Protein AF-0000000080309913 (afdb_homodimer)

Solvent-accessible surface area (backbone atoms only — not comparable to full-atom values): 83695 Å² total; per-residue (Å²): 121,60,28,61,38,34,40,29,49,32,29,49,33,72,54,80,77,63,45,38,78,70,39,72,41,68,57,69,32,76,90,28,59,93,35,61,18,59,67,54,40,43,32,65,39,14,60,48,38,27,55,52,17,50,36,60,45,99,83,67,27,32,67,44,71,40,46,46,54,36,69,24,21,33,31,56,30,49,53,38,50,55,47,29,52,72,78,36,43,69,56,41,49,46,54,47,48,16,25,54,50,17,15,71,75,45,82,65,28,43,18,60,31,23,25,38,37,54,35,38,45,42,61,77,44,55,71,67,56,39,43,33,31,45,47,34,11,46,51,52,39,27,69,69,69,72,46,80,50,49,31,40,44,42,35,62,34,29,34,23,70,68,48,54,47,48,39,39,73,72,59,28,46,32,37,58,38,45,29,67,34,33,38,31,35,28,49,65,93,53,88,60,72,44,80,19,60,82,44,57,53,77,35,39,48,49,22,34,30,80,43,95,88,72,50,58,33,34,39,34,29,32,36,58,69,64,28,49,31,56,74,69,63,62,35,40,80,39,18,66,60,39,38,49,56,54,55,62,75,60,78,76,50,60,61,68,36,34,44,32,34,63,39,61,31,45,46,31,13,57,76,29,81,57,13,24,29,16,49,42,41,15,52,53,54,41,64,68,35,88,75,40,41,76,42,27,70,57,42,47,43,72,78,50,62,56,62,31,33,40,43,68,40,63,48,23,32,70,81,31,99,71,22,58,32,53,67,49,31,61,73,74,82,64,78,59,78,64,88,84,58,59,51,66,31,34,32,31,44,42,50,24,51,51,51,48,45,56,53,48,50,53,51,43,63,60,66,34,55,81,48,30,67,44,58,67,62,40,56,44,51,39,50,59,38,74,79,34,69,46,71,66,44,49,52,54,48,43,69,73,30,34,28,91,40,98,87,59,67,76,51,73,68,51,47,25,52,48,34,41,49,51,48,26,51,51,23,52,53,45,38,46,29,47,60,40,44,55,55,64,40,60,80,36,74,50,22,45,48,22,50,37,21,41,48,51,22,38,52,42,45,29,75,73,74,40,93,61,52,59,66,59,38,38,64,34,24,45,68,12,50,34,74,46,73,90,54,42,27,39,36,50,40,39,60,70,60,39,53,73,68,63,64,51,70,56,55,51,50,42,41,49,50,56,49,49,78,78,39,91,68,60,60,67,38,76,59,76,42,27,41,37,40,52,80,42,78,45,74,51,73,57,90,76,25,38,37,42,38,37,30,34,34,38,29,33,57,78,36,62,49,65,47,56,30,32,39,39,28,37,36,70,40,81,82,46,40,43,27,25,45,44,69,60,74,54,69,67,53,51,50,49,52,49,53,55,41,48,54,25,50,73,69,68,34,64,68,51,32,52,49,48,47,46,70,73,25,69,96,31,68,41,40,57,85,70,35,54,68,61,58,35,49,53,55,47,48,55,48,44,52,61,52,50,54,55,51,47,50,52,28,39,48,54,28,69,72,41,45,67,58,32,30,50,35,30,74,71,70,41,82,64,56,67,71,58,43,50,28,37,28,54,38,52,34,50,55,46,31,57,39,39,58,45,40,93,69,41,52,63,68,59,45,53,49,51,55,50,50,29,56,49,37,62,42,75,57,55,38,54,67,40,11,49,29,42,41,54,25,48,40,53,51,50,54,52,34,69,75,40,74,82,45,56,68,59,52,50,49,52,34,51,52,46,48,47,40,59,74,68,60,41,45,60,81,59,60,67,43,44,52,55,51,50,54,40,44,74,45,54,48,49,51,53,58,67,65,46,53,98,86,56,55,63,85,74,35,68,64,56,41,51,51,42,51,34,24,55,62,65,37,33,61,61,88,129,122,60,30,62,40,35,39,29,50,32,30,48,33,73,54,80,76,64,47,38,79,70,40,72,41,68,58,70,33,76,90,29,59,92,35,60,20,58,66,55,40,45,32,67,40,13,59,48,40,26,56,51,16,51,36,60,46,98,84,66,26,32,67,46,71,42,48,46,54,36,70,24,20,31,31,56,28,50,52,38,50,56,48,28,52,72,77,36,42,67,56,40,48,47,55,48,47,17,25,54,50,18,15,71,73,46,83,65,28,40,18,63,30,22,26,36,36,55,34,39,45,41,61,78,44,55,70,67,56,41,44,33,31,45,45,34,12,47,53,52,37,27,68,68,68,72,45,81,51,47,31,39,45,42,33,62,36,30,34,24,68,69,47,53,48,48,39,37,72,73,57,29,46,31,38,59,37,46,30,68,33,34,38,32,34,26,48,65,91,52,88,63,72,41,81,19,57,81,44,58,53,75,35,39,49,50,24,32,30,80,42,94,89,71,50,59,31,35,40,35,27,33,37,58,71,64,30,48,31,57,75,69,62,61,35,39,81,37,18,65,60,40,37,49,56,55,54,62,74,60,76,77,50,58,62,68,35,34,45,33,33,62,38,61,31,45,44,32,12,58,75,28,82,57,12,24,30,16,50,44,41,16,51,53,52,42,65,69,34,90,75,41,40,76,40,27,69,57,44,47,45,72,75,49,62,56,61,30,32,40,42,68,41,63,48,22,32,70,83,31,97,71,20,58,32,53,66,48,30,60,71,73,82,61,79,60,78,64,88,84,59,60,51,66,30,32,30,33,44,42,51,25,51,52,51,47,45,55,55,48,51,53,52,44,64,59,67,32,54,82,48,30,66,46,57,69,63,41,57,43,53,40,50,59,38,73,77,35,68,47,70,65,44,50,50,52,46,44,69,71,30,34,27,90,40,97,85,59,66,77,51,72,68,51,46,26,51,49,34,41,49,50,49,26,51,51,24,52,53,43,36,45,28,46,58,39,45,56,53,62,40,58,79,36,73,51,24,45,47,23,49,39,22,41,49,50,21,38,51,43,44,27,74,72,75,40,94,59,54,60,65,58,38,40,63,34,22,45,68,12,51,33,72,45,74,92,54,41,26,40,34,50,41,40,60,69,58,40,53,74,66,62,65,51,69,58,57,52,48,42,41,50,51,58,48,48,78,76,40,91,71,61,60,67,39,75,57,76,42,27,41,38,39,54,80,42,77,46,74,51,74,56,91,74,26,38,36,42,38,36,31,33,35,37,29,34,57,78,36,62,48,65,48,55,30,31,39,40,29,37,33,69,40,81,82,44,40,44,26,26,44,45,70,60,72,52,68,66,53,51,49,50,53,49,52,53,40,49,55,24,49,73,68,67,33,65,70,52,32,53,50,48,48,47,68,73,22,69,96,30,69,42,41,56,84,70,36,55,67,60,57,34,49,52,54,47,49,55,47,45,51,62,53,49,54,55,52,48,52,52,28,40,50,54,28,66,70,41,45,67,57,33,30,50,34,32,74,70,71,40,83,66,55,66,75,60,44,52,27,37,30,53,40,53,34,51,56,45,31,57,38,37,59,45,37,93,71,41,54,63,68,60,46,53,51,50,53,49,50,30,56,49,37,64,40,75,59,56,37,53,65,39,11,49,29,42,42,54,25,48,38,53,51,49,54,51,34,70,76,40,74,81,46,58,67,60,52,51,48,51,34,50,53,48,48,48,40,58,75,66,60,40,46,58,80,57,60,66,45,44,52,55,50,48,54,39,44,73,46,54,49,49,52,54,59,67,66,46,53,98,87,56,55,65,85,74,34,68,64,54,42,51,52,42,52,35,24,56,65,65,37,33,60,62,86,128

Foldseek 3Di:
DFAAAAEAEEAEEEDAQQDQLQQRHHAADPVLPPDRDPLRNLCVFFLVCLLFPFAADPVRFGAGTHNNLLQHAYEYALNSLLVCVPPPVVSSVSNLVSQVNNCVVQVHGGRYAWEQHLLFLLLVDDLLLLLLRLLLRQVSCCVRNVDGGQEYEHRLLADALSSVVSNVVSNHAEYEAALQFFQWKFFVVDPDIGGCHPSNDDQFFKAWEQHPVRTIHIYHHADDVLQVCLQPVPCLVALCSNLVVQVVSDDRHHDYTYHYYYYHSSSQTPSDNSSSNSSVSNSVVQVPDPRYYRDHPRSRCVVPPHRMHTDTRHQAGNQDPVRPCLQAAFPPDADDDDPVFGLHLRNLLVVLLVVLLVVLVVLLVVLCVQFWPDSSVLLSVCSQCVSPLDPVSLCVSCLVTGDQDPVGGDDLVSLLLSLLSSLLNVLSSNLSRRVLSHHGWCLDSSVLSSVLSSVSSQVSSCVRPNNDSPVSSLVSQQVRATPDVVQGTRNSVCVPPRVLSDDDQFLVVVQCQQLVQPDPDDQWDDRRQKIKGWPFWDWDDDPQKIKIWGWIKIAGSRSRDIFIKTKIWMDPAQQWIKMFMDGDDDDVLSVVLCVQLVVCVVVVPPVSNVVSRCVSHPPGMDGLVSHRPVSSVVVNVVRVVVVVVVVLVVLVVLCVVCLVVLLVCVVVVHDDDPVNLVSLQSNLLVVLLVQLLVQLNHDLVVNVVSLVSCVSSVHDHDLASSQVSNLVSLLVLLVVCLVPVPPQSSLQSSLSSLVSNVVSVRDYDCVNNLVSLVVCLVPVVVVVVVPDPPPDDLCPDSSSVSSCSSSVSSSHDRDD/DFAAAAEAEEAEEEDAQQDQLQQRHHAADPVLPPDRDPLRNLCVFFLVCLLFPFAADPVRFGAGTHNNLLQHAYEYALSSLLVCVPPPVVSSVSNLVSQVNNCVVQVHGGRYAWEQHLLFLLLVDDLLLLLLRLLLRQVSCCVRNVDGGQEYEHRLLADALSSVVSNVVSNHAEYEAALQFFQWKFFVVDPDIGGCHPSNDDQFFKAWEQHPVRTIHIYHHADDVLQVCLQPVPCLVALCSNLVVQVVSDDRHHDYTYHYYYYHSSSQTPSDNSSSNSSVSNSVVQVVDPRYYRDHPRSRCVVPPHRMHTDTRHQAGNQDPVRPCLQAAFPPDADDDDPVFGLHLRNLLVVLLVVLLVVLVVLLVVLCVQFWPDSSVLLSVCSQCVSPLDPVSLCVSCLVTGDQDPVGGDDLVSLLLSLLSSLLVVLSSSLSNRVLSHHGWCLDSSVLSSVLSSVSSQVSSCVRPNNDSPVSSLVSQQVRATPDVVQGTRNSVCVPPRVLSDDDQFLVVVQCQQLVQPDPDDQWDDRRQKIKGWPFWDWDDDPQKIKIWGWIKIAGSRSRDIFIKTKIWMDPAQQWIKMFMDGDDDDVLSVVLCVQLVVCVVVVNPVSNVVSRCVSHPPGMDGLVSHRNVSSVVVNVVRVVVVVVVVLVVLVVLCVVCLVVLLVCVVVVHDDDPVNQVSLQSNLLVVLLVQLLVQLNHDLVVNVVSLVSCVSSVHDHDLASSQVSNLVSLLVLLVVCLVPVPPQSSLQSSLSSLVSNVVSVRDYDCVSNLVSLVVCLVPVVVVVVVPDDPPDDLCPDSSSVSSCSSSVSSSHDRDD

Structure (mmCIF, N/CA/C/O backbone):
data_AF-0000000080309913-model_v1
#
loop_
_entity.id
_entity.type
_entity.pdbx_description
1 polymer Alpha-amylase/alpha-mannosidase
#
loop_
_atom_site.group_PDB
_atom_site.id
_atom_site.type_symbol
_atom_site.label_atom_id
_atom_site.label_alt_id
_atom_site.label_comp_id
_atom_site.label_asym_id
_atom_site.label_entity_id
_atom_site.label_seq_id
_atom_site.pdbx_PDB_ins_code
_atom_site.Cartn_x
_atom_site.Cartn_y
_atom_site.Cartn_z
_atom_site.occupancy
_atom_site.B_iso_or_equiv
_atom_site.auth_seq_id
_atom_site.auth_comp_id
_atom_site.auth_asym_id
_atom_site.auth_atom_id
_atom_site.pdbx_PDB_model_num
ATOM 1 N N . MET A 1 1 ? 43.281 -17.719 -34.5 1 55.16 1 MET A N 1
ATOM 2 C CA . MET A 1 1 ? 41.875 -17.578 -34.812 1 55.16 1 MET A CA 1
ATOM 3 C C . MET A 1 1 ? 41 -18.25 -33.75 1 55.16 1 MET A C 1
ATOM 5 O O . MET A 1 1 ? 41.281 -19.375 -33.344 1 55.16 1 MET A O 1
ATOM 9 N N . SER A 1 2 ? 40.219 -17.484 -33 1 74.75 2 SER A N 1
ATOM 10 C CA . SER A 1 2 ? 39.406 -18.031 -31.938 1 74.75 2 SER A CA 1
ATOM 11 C C . SER A 1 2 ? 38.406 -19.047 -32.469 1 74.75 2 SER A C 1
ATOM 13 O O . SER A 1 2 ? 37.969 -18.953 -33.625 1 74.75 2 SER A O 1
ATOM 15 N N . GLY A 1 3 ? 38.312 -20.203 -31.828 1 83.94 3 GLY A N 1
ATOM 16 C CA . GLY A 1 3 ? 37.344 -21.234 -32.219 1 83.94 3 GLY A CA 1
ATOM 17 C C . GLY A 1 3 ? 35.906 -20.766 -32.219 1 83.94 3 GLY A C 1
ATOM 18 O O . GLY A 1 3 ? 35.625 -19.641 -31.812 1 83.94 3 GLY A O 1
ATOM 19 N N . PRO A 1 4 ? 35.062 -21.547 -32.844 1 92.75 4 PRO A N 1
ATOM 20 C CA . PRO A 1 4 ? 33.656 -21.172 -32.844 1 92.75 4 PRO A CA 1
ATOM 21 C C . PRO A 1 4 ? 33.062 -21.031 -31.469 1 92.75 4 PRO A C 1
ATOM 23 O O . PRO A 1 4 ? 33.375 -21.812 -30.562 1 92.75 4 PRO A O 1
ATOM 26 N N . LYS A 1 5 ? 32.219 -20.094 -31.234 1 96.06 5 LYS A N 1
ATOM 27 C CA . LYS A 1 5 ? 31.625 -19.766 -29.938 1 96.06 5 LYS A CA 1
ATOM 28 C C . LYS A 1 5 ? 30.109 -19.953 -29.984 1 96.06 5 LYS A C 1
ATOM 30 O O . LYS A 1 5 ? 29.453 -19.484 -30.922 1 96.06 5 LYS A O 1
ATOM 35 N N . TYR A 1 6 ? 29.625 -20.719 -29.016 1 97 6 TYR A N 1
ATOM 36 C CA . TYR A 1 6 ? 28.203 -21.031 -28.969 1 97 6 TYR A CA 1
ATOM 37 C C . TYR A 1 6 ? 27.578 -20.594 -27.641 1 97 6 TYR A C 1
ATOM 39 O O . TYR A 1 6 ? 28.266 -20.578 -26.609 1 97 6 TYR A O 1
ATOM 47 N N . ILE A 1 7 ? 26.281 -20.203 -27.672 1 97 7 ILE A N 1
ATOM 48 C CA . ILE A 1 7 ? 25.516 -19.906 -26.469 1 97 7 ILE A CA 1
ATOM 49 C C . ILE A 1 7 ? 24.234 -20.734 -26.453 1 97 7 ILE A C 1
ATOM 51 O O . ILE A 1 7 ? 23.547 -20.828 -27.453 1 97 7 ILE A O 1
ATOM 55 N N . CYS A 1 8 ? 23.969 -21.391 -25.359 1 97.44 8 CYS A N 1
ATOM 56 C CA . CYS A 1 8 ? 22.734 -22.172 -25.172 1 97.44 8 CYS A CA 1
ATOM 57 C C . CYS A 1 8 ? 22.062 -21.781 -23.859 1 97.44 8 CYS A C 1
ATOM 59 O O . CYS A 1 8 ? 22.672 -21.844 -22.797 1 97.44 8 CYS A O 1
ATOM 61 N N . ILE A 1 9 ? 20.844 -21.297 -23.938 1 96.88 9 ILE A N 1
ATOM 62 C CA . ILE A 1 9 ? 20.047 -21.031 -22.75 1 96.88 9 ILE A CA 1
ATOM 63 C C . ILE A 1 9 ? 19.016 -22.141 -22.562 1 96.88 9 ILE A C 1
ATOM 65 O O . ILE A 1 9 ? 18.266 -22.453 -23.5 1 96.88 9 ILE A O 1
ATOM 69 N N . HIS A 1 10 ? 19 -22.75 -21.391 1 97.5 10 HIS A N 1
ATOM 70 C CA . HIS A 1 10 ? 18.031 -23.812 -21.141 1 97.5 10 HIS A CA 1
ATOM 71 C C . HIS A 1 10 ? 17.047 -23.406 -20.047 1 97.5 10 HIS A C 1
ATOM 73 O O . HIS A 1 10 ? 17.453 -22.969 -18.969 1 97.5 10 HIS A O 1
ATOM 79 N N . GLY A 1 11 ? 15.781 -23.531 -20.391 1 97.06 11 GLY A N 1
ATOM 80 C CA . GLY A 1 11 ? 14.727 -23.312 -19.406 1 97.06 11 GLY A CA 1
ATOM 81 C C . GLY A 1 11 ? 14.047 -24.594 -18.969 1 97.06 11 GLY A C 1
ATOM 82 O O . GLY A 1 11 ? 13.492 -25.328 -19.797 1 97.06 11 GLY A O 1
ATOM 83 N N . HIS A 1 12 ? 14.125 -24.906 -17.703 1 97.25 12 HIS A N 1
ATOM 84 C CA . HIS A 1 12 ? 13.406 -26.016 -17.109 1 97.25 12 HIS A CA 1
ATOM 85 C C . HIS A 1 12 ? 12.016 -25.594 -16.641 1 97.25 12 HIS A C 1
ATOM 87 O O . HIS A 1 12 ? 11.859 -25.062 -15.547 1 97.25 12 HIS A O 1
ATOM 93 N N . PHE A 1 13 ? 10.992 -25.859 -17.469 1 97.5 13 PHE A N 1
ATOM 94 C CA . PHE A 1 13 ? 9.625 -25.484 -17.141 1 97.5 13 PHE A CA 1
ATOM 95 C C . PHE A 1 13 ? 8.891 -26.656 -16.484 1 97.5 13 PHE A C 1
ATOM 97 O O . PHE A 1 13 ? 8.766 -27.734 -17.078 1 97.5 13 PHE A O 1
ATOM 104 N N . TYR A 1 14 ? 8.422 -26.406 -15.266 1 94.56 14 TYR A N 1
ATOM 105 C CA . TYR A 1 14 ? 7.805 -27.5 -14.523 1 94.56 14 TYR A CA 1
ATOM 106 C C . TYR A 1 14 ? 6.887 -26.969 -13.43 1 94.56 14 TYR A C 1
ATOM 108 O O . TYR A 1 14 ? 7.191 -25.953 -12.789 1 94.56 14 TYR A O 1
ATOM 116 N N . GLN A 1 15 ? 5.699 -27.641 -13.359 1 94.25 15 GLN A N 1
ATOM 117 C CA . GLN A 1 15 ? 4.82 -27.516 -12.203 1 94.25 15 GLN A CA 1
ATOM 118 C C . GLN A 1 15 ? 4.41 -28.906 -11.688 1 94.25 15 GLN A C 1
ATOM 120 O O . GLN A 1 15 ? 4.18 -29.812 -12.477 1 94.25 15 GLN A O 1
ATOM 125 N N . PRO A 1 16 ? 4.367 -29 -10.375 1 93.12 16 PRO A N 1
ATOM 126 C CA . PRO A 1 16 ? 3.9 -30.297 -9.867 1 93.12 16 PRO A CA 1
ATOM 127 C C . PRO A 1 16 ? 2.467 -30.609 -10.297 1 93.12 16 PRO A C 1
ATOM 129 O O . PRO A 1 16 ? 1.669 -29.703 -10.516 1 93.12 16 PRO A O 1
ATOM 132 N N . PRO A 1 17 ? 2.219 -31.906 -10.516 1 92.5 17 PRO A N 1
ATOM 133 C CA . PRO A 1 17 ? 0.815 -32.25 -10.758 1 92.5 17 PRO A CA 1
ATOM 134 C C . PRO A 1 17 ? -0.1 -31.844 -9.609 1 92.5 17 PRO A C 1
ATOM 136 O O . PRO A 1 17 ? 0.262 -32 -8.438 1 92.5 17 PRO A O 1
ATOM 139 N N . ARG A 1 18 ? -1.178 -31.234 -9.977 1 93.56 18 ARG A N 1
ATOM 140 C CA . ARG A 1 18 ? -2.068 -30.688 -8.961 1 93.56 18 ARG A CA 1
ATOM 141 C C . ARG A 1 18 ? -3.457 -31.312 -9.047 1 93.56 18 ARG A C 1
ATOM 143 O O . ARG A 1 18 ? -4.371 -30.906 -8.328 1 93.56 18 ARG A O 1
ATOM 150 N N . GLU A 1 19 ? -3.574 -32.281 -9.859 1 93 19 GLU A N 1
ATOM 151 C CA . GLU A 1 19 ? -4.898 -32.844 -10.094 1 93 19 GLU A CA 1
ATOM 152 C C . GLU A 1 19 ? -5.375 -33.656 -8.891 1 93 19 GLU A C 1
ATOM 154 O O . GLU A 1 19 ? -4.59 -34.375 -8.273 1 93 19 GLU A O 1
ATOM 159 N N . ASN A 1 20 ? -6.641 -33.5 -8.562 1 92.56 20 ASN A N 1
ATOM 160 C CA . ASN A 1 20 ? -7.281 -34.469 -7.691 1 92.56 20 ASN A CA 1
ATOM 161 C C . ASN A 1 20 ? -7.203 -35.875 -8.273 1 92.56 20 ASN A C 1
ATOM 163 O O . ASN A 1 20 ? -7.707 -36.125 -9.367 1 92.56 20 ASN A O 1
ATOM 167 N N . PRO A 1 21 ? -6.5 -36.781 -7.516 1 95 21 PRO A N 1
ATOM 168 C CA . PRO A 1 21 ? -6.238 -38.094 -8.094 1 95 21 PRO A CA 1
ATOM 169 C C . PRO A 1 21 ? -7.52 -38.844 -8.453 1 95 21 PRO A C 1
ATOM 171 O O . PRO A 1 21 ? -7.484 -39.781 -9.25 1 95 21 PRO A O 1
ATOM 174 N N . TRP A 1 22 ? -8.625 -38.469 -7.945 1 93.19 22 TRP A N 1
ATOM 175 C CA . TRP A 1 22 ? -9.906 -39.094 -8.242 1 93.19 22 TRP A CA 1
ATOM 176 C C . TRP A 1 22 ? -10.578 -38.438 -9.445 1 93.19 22 TRP A C 1
ATOM 178 O O . TRP A 1 22 ? -11.148 -39.125 -10.297 1 93.19 22 TRP A O 1
ATOM 188 N N . LEU A 1 23 ? -10.469 -37.188 -9.57 1 90.69 23 LEU A N 1
ATOM 189 C CA . LEU A 1 23 ? -11.18 -36.438 -10.586 1 90.69 23 LEU A CA 1
ATOM 190 C C . LEU A 1 23 ? -10.312 -36.219 -11.828 1 90.69 23 LEU A C 1
ATOM 192 O O . LEU A 1 23 ? -10.828 -35.906 -12.898 1 90.69 23 LEU A O 1
ATOM 196 N N . GLU A 1 24 ? -9.078 -36.312 -11.711 1 92.06 24 GLU A N 1
ATOM 197 C CA . GLU A 1 24 ? -8.109 -36.062 -12.773 1 92.06 24 GLU A CA 1
ATOM 198 C C . GLU A 1 24 ? -8.195 -34.625 -13.266 1 92.06 24 GLU A C 1
ATOM 200 O O . GLU A 1 24 ? -8.094 -34.375 -14.469 1 92.06 24 GLU A O 1
ATOM 205 N N . ALA A 1 25 ? -8.57 -33.75 -12.367 1 90.94 25 ALA A N 1
ATOM 206 C CA . ALA A 1 25 ? -8.664 -32.312 -12.656 1 90.94 25 ALA A CA 1
ATOM 207 C C . ALA A 1 25 ? -8.172 -31.469 -11.484 1 90.94 25 ALA A C 1
ATOM 209 O O . ALA A 1 25 ? -8.281 -31.891 -10.328 1 90.94 25 ALA A O 1
ATOM 210 N N . VAL A 1 26 ? -7.613 -30.328 -11.883 1 91.5 26 VAL A N 1
ATOM 211 C CA . VAL A 1 26 ? -7.141 -29.422 -10.844 1 91.5 26 VAL A CA 1
ATOM 212 C C . VAL A 1 26 ? -8.312 -28.641 -10.273 1 91.5 26 VAL A C 1
ATOM 214 O O . VAL A 1 26 ? -9.031 -27.953 -11.016 1 91.5 26 VAL A O 1
ATOM 217 N N . GLU A 1 27 ? -8.516 -28.734 -9.047 1 88.12 27 GLU A N 1
ATOM 218 C CA . GLU A 1 27 ? -9.57 -27.984 -8.383 1 88.12 27 GLU A CA 1
ATOM 219 C C . GLU A 1 27 ? -9.109 -26.578 -8.008 1 88.12 27 GLU A C 1
ATOM 221 O O . GLU A 1 27 ? -7.91 -26.281 -8.062 1 88.12 27 GLU A O 1
ATOM 226 N N . ARG A 1 28 ? -10.039 -25.859 -7.625 1 86.12 28 ARG A N 1
ATOM 227 C CA . ARG A 1 28 ? -9.742 -24.469 -7.273 1 86.12 28 ARG A CA 1
ATOM 228 C C . ARG A 1 28 ? -8.797 -24.406 -6.082 1 86.12 28 ARG A C 1
ATOM 230 O O . ARG A 1 28 ? -8.977 -25.125 -5.098 1 86.12 28 ARG A O 1
ATOM 237 N N . GLN A 1 29 ? -7.773 -23.578 -6.195 1 87.12 29 GLN A N 1
ATOM 238 C CA . GLN A 1 29 ? -6.82 -23.297 -5.129 1 87.12 29 GLN A CA 1
ATOM 239 C C . GLN A 1 29 ? -6.875 -21.828 -4.719 1 87.12 29 GLN A C 1
ATOM 241 O O . GLN A 1 29 ? -6.32 -20.953 -5.402 1 87.12 29 GLN A O 1
ATOM 246 N N . ASP A 1 30 ? -7.34 -21.5 -3.604 1 77.31 30 ASP A N 1
ATOM 247 C CA . ASP A 1 30 ? -7.641 -20.141 -3.168 1 77.31 30 ASP A CA 1
ATOM 248 C C . ASP A 1 30 ? -6.367 -19.312 -3.055 1 77.31 30 ASP A C 1
ATOM 250 O O . ASP A 1 30 ? -6.391 -18.094 -3.275 1 77.31 30 ASP A O 1
ATOM 254 N N . SER A 1 31 ? -5.297 -19.953 -2.723 1 81.94 31 SER A N 1
ATOM 255 C CA . SER A 1 31 ? -4.039 -19.234 -2.549 1 81.94 31 SER A CA 1
ATOM 256 C C . SER A 1 31 ? -3.545 -18.656 -3.869 1 81.94 31 SER A C 1
ATOM 258 O O . SER A 1 31 ? -2.65 -17.812 -3.887 1 81.94 31 SER A O 1
ATOM 260 N N . ALA A 1 32 ? -4.145 -19.156 -4.969 1 86.62 32 ALA A N 1
ATOM 261 C CA . ALA A 1 32 ? -3.738 -18.672 -6.289 1 86.62 32 ALA A CA 1
ATOM 262 C C . ALA A 1 32 ? -4.59 -17.5 -6.734 1 86.62 32 ALA A C 1
ATOM 264 O O . ALA A 1 32 ? -4.43 -16.984 -7.852 1 86.62 32 ALA A O 1
ATOM 265 N N . TYR A 1 33 ? -5.469 -17 -5.891 1 77.94 33 TYR A N 1
ATOM 266 C CA . TYR A 1 33 ? -6.359 -15.898 -6.234 1 77.94 33 TYR A CA 1
ATOM 267 C C . TYR A 1 33 ? -5.582 -14.742 -6.848 1 77.94 33 TYR A C 1
ATOM 269 O O . TYR A 1 33 ? -4.488 -14.414 -6.391 1 77.94 33 TYR A O 1
ATOM 277 N N . PRO A 1 34 ? -6.074 -14.258 -7.91 1 74.62 34 PRO A N 1
ATOM 278 C CA . PRO A 1 34 ? -7.438 -14.352 -8.445 1 74.62 34 PRO A CA 1
ATOM 279 C C . PRO A 1 34 ? -7.582 -15.453 -9.492 1 74.62 34 PRO A C 1
ATOM 281 O O . PRO A 1 34 ? -8.656 -15.617 -10.078 1 74.62 34 PRO A O 1
ATOM 284 N N . PHE A 1 35 ? -6.574 -16.219 -9.711 1 81.69 35 PHE A N 1
ATOM 285 C CA . PHE A 1 35 ? -6.629 -17.297 -10.688 1 81.69 35 PHE A CA 1
ATOM 286 C C . PHE A 1 35 ? -7.273 -18.531 -10.078 1 81.69 35 PHE A C 1
ATOM 288 O O . PHE A 1 35 ? -7.406 -18.641 -8.859 1 81.69 35 PHE A O 1
ATOM 295 N N . HIS A 1 36 ? -7.797 -19.375 -10.914 1 86.06 36 HIS A N 1
ATOM 296 C CA . HIS A 1 36 ? -8.445 -20.594 -10.477 1 86.06 36 HIS A CA 1
ATOM 297 C C . HIS A 1 36 ? -7.488 -21.484 -9.68 1 86.06 36 HIS A C 1
ATOM 299 O O . HIS A 1 36 ? -7.855 -22.016 -8.633 1 86.06 36 HIS A O 1
ATOM 305 N N . ASP A 1 37 ? -6.332 -21.625 -10.125 1 91.5 37 ASP A N 1
ATOM 306 C CA . ASP A 1 37 ? -5.309 -22.438 -9.477 1 91.5 37 ASP A CA 1
ATOM 307 C C . ASP A 1 37 ? -3.908 -21.938 -9.828 1 91.5 37 ASP A C 1
ATOM 309 O O . ASP A 1 37 ? -3.75 -21.016 -10.625 1 91.5 37 ASP A O 1
ATOM 313 N N . TRP A 1 38 ? -2.91 -22.578 -9.289 1 92 38 TRP A N 1
ATOM 314 C CA . TRP A 1 38 ? -1.533 -22.125 -9.453 1 92 38 TRP A CA 1
ATOM 315 C C . TRP A 1 38 ? -1.043 -22.391 -10.875 1 92 38 TRP A C 1
ATOM 317 O O . TRP A 1 38 ? -0.185 -21.656 -11.383 1 92 38 TRP A O 1
ATOM 327 N N . ASN A 1 39 ? -1.529 -23.438 -11.547 1 95.75 39 ASN A N 1
ATOM 328 C CA . ASN A 1 39 ? -1.173 -23.656 -12.945 1 95.75 39 ASN A CA 1
ATOM 329 C C . ASN A 1 39 ? -1.591 -22.469 -13.812 1 95.75 39 ASN A C 1
ATOM 331 O O . ASN A 1 39 ? -0.798 -21.969 -14.609 1 95.75 39 ASN A O 1
ATOM 335 N N . GLU A 1 40 ? -2.758 -22.062 -13.555 1 93.62 40 GLU A N 1
ATOM 336 C CA . GLU A 1 40 ? -3.283 -20.953 -14.32 1 93.62 40 GLU A CA 1
ATOM 337 C C . GLU A 1 40 ? -2.496 -19.672 -14.047 1 93.62 40 GLU A C 1
ATOM 339 O O . GLU A 1 40 ? -2.209 -18.891 -14.961 1 93.62 40 GLU A O 1
ATOM 344 N N . ARG A 1 41 ? -2.197 -19.484 -12.844 1 91.75 41 ARG A N 1
ATOM 345 C CA . ARG A 1 41 ? -1.462 -18.281 -12.477 1 91.75 41 ARG A CA 1
ATOM 346 C C . ARG A 1 41 ? -0.083 -18.266 -13.125 1 91.75 41 ARG A C 1
ATOM 348 O O . ARG A 1 41 ? 0.289 -17.281 -13.773 1 91.75 41 ARG A O 1
ATOM 355 N N . VAL A 1 42 ? 0.661 -19.328 -12.977 1 95.06 42 VAL A N 1
ATOM 356 C CA . VAL A 1 42 ? 2.012 -19.406 -13.523 1 95.06 42 VAL A CA 1
ATOM 357 C C . VAL A 1 42 ? 1.954 -19.359 -15.047 1 95.06 42 VAL A C 1
ATOM 359 O O . VAL A 1 42 ? 2.822 -18.766 -15.688 1 95.06 42 VAL A O 1
ATOM 362 N N . PHE A 1 43 ? 0.949 -20 -15.594 1 95.19 43 PHE A N 1
ATOM 363 C CA . PHE A 1 43 ? 0.739 -19.953 -17.031 1 95.19 43 PHE A CA 1
ATOM 364 C C . PHE A 1 43 ? 0.614 -18.5 -17.5 1 95.19 43 PHE A C 1
ATOM 366 O O . PHE A 1 43 ? 1.275 -18.094 -18.469 1 95.19 43 PHE A O 1
ATOM 373 N N . ALA A 1 44 ? -0.175 -17.766 -16.828 1 90.88 44 ALA A N 1
ATOM 374 C CA . ALA A 1 44 ? -0.45 -16.391 -17.219 1 90.88 44 ALA A CA 1
ATOM 375 C C . ALA A 1 44 ? 0.796 -15.523 -17.078 1 90.88 44 ALA A C 1
ATOM 377 O O . ALA A 1 44 ? 1.002 -14.594 -17.844 1 90.88 44 ALA A O 1
ATOM 378 N N . GLU A 1 45 ? 1.644 -15.891 -16.172 1 91.88 45 GLU A N 1
ATOM 379 C CA . GLU A 1 45 ? 2.781 -15.039 -15.836 1 91.88 45 GLU A CA 1
ATOM 380 C C . GLU A 1 45 ? 4.031 -15.461 -16.609 1 91.88 45 GLU A C 1
ATOM 382 O O . GLU A 1 45 ? 4.98 -14.68 -16.719 1 91.88 45 GLU A O 1
ATOM 387 N N . CYS A 1 46 ? 4.004 -16.688 -17.109 1 95.88 46 CYS A N 1
ATOM 388 C CA . CYS A 1 46 ? 5.277 -17.172 -17.625 1 95.88 46 CYS A CA 1
ATOM 389 C C . CYS A 1 46 ? 5.078 -17.969 -18.922 1 95.88 46 CYS A C 1
ATOM 391 O O . CYS A 1 46 ? 5.605 -17.594 -19.969 1 95.88 46 CYS A O 1
ATOM 393 N N . TYR A 1 47 ? 4.355 -19.016 -18.984 1 97.25 47 TYR A N 1
ATOM 394 C CA . TYR A 1 47 ? 4.301 -19.922 -20.109 1 97.25 47 TYR A CA 1
ATOM 395 C C . TYR A 1 47 ? 3.691 -19.25 -21.328 1 97.25 47 TYR A C 1
ATOM 397 O O . TYR A 1 47 ? 4.215 -19.359 -22.438 1 97.25 47 TYR A O 1
ATOM 405 N N . GLY A 1 48 ? 2.584 -18.594 -21.094 1 95 48 GLY A N 1
ATOM 406 C CA . GLY A 1 48 ? 1.955 -17.844 -22.172 1 95 48 GLY A CA 1
ATOM 407 C C . GLY A 1 48 ? 2.826 -16.734 -22.703 1 95 48 GLY A C 1
ATOM 408 O O . GLY A 1 48 ? 3.137 -16.688 -23.906 1 95 48 GLY A O 1
ATOM 409 N N . PRO A 1 49 ? 3.307 -15.914 -21.828 1 94.44 49 PRO A N 1
ATOM 410 C CA . PRO A 1 49 ? 4.137 -14.781 -22.234 1 94.44 49 PRO A CA 1
ATOM 411 C C . PRO A 1 49 ? 5.391 -15.203 -23 1 94.44 49 PRO A C 1
ATOM 413 O O . PRO A 1 49 ? 5.812 -14.516 -23.938 1 94.44 49 PRO A O 1
ATOM 416 N N . ASN A 1 50 ? 6.004 -16.312 -22.688 1 96.94 50 ASN A N 1
ATOM 417 C CA . ASN A 1 50 ? 7.199 -16.766 -23.391 1 96.94 50 ASN A CA 1
ATOM 418 C C . ASN A 1 50 ? 6.867 -17.266 -24.797 1 96.94 50 ASN A C 1
ATOM 420 O O . ASN A 1 50 ? 7.719 -17.234 -25.688 1 96.94 50 ASN A O 1
ATOM 424 N N . ALA A 1 51 ? 5.633 -17.719 -24.969 1 96.62 51 ALA A N 1
ATOM 425 C CA . ALA A 1 51 ? 5.199 -18.141 -26.297 1 96.62 51 ALA A CA 1
ATOM 426 C C . ALA A 1 51 ? 4.93 -16.938 -27.203 1 96.62 51 ALA A C 1
ATOM 428 O O . ALA A 1 51 ? 4.867 -17.078 -28.422 1 96.62 51 ALA A O 1
ATOM 429 N N . ALA A 1 52 ? 4.777 -15.797 -26.609 1 95.19 52 ALA A N 1
ATOM 430 C CA . ALA A 1 52 ? 4.523 -14.555 -27.328 1 95.19 52 ALA A CA 1
ATOM 431 C C . ALA A 1 52 ? 5.203 -13.375 -26.641 1 95.19 52 ALA A C 1
ATOM 433 O O . ALA A 1 52 ? 4.551 -12.375 -26.328 1 95.19 52 ALA A O 1
ATOM 434 N N . ALA A 1 53 ? 6.484 -13.438 -26.547 1 95.19 53 ALA A N 1
ATOM 435 C CA . ALA A 1 53 ? 7.258 -12.422 -25.828 1 95.19 53 ALA A CA 1
ATOM 436 C C . ALA A 1 53 ? 7.398 -11.156 -26.672 1 95.19 53 ALA A C 1
ATOM 438 O O . ALA A 1 53 ? 7.613 -11.234 -27.891 1 95.19 53 ALA A O 1
ATOM 439 N N . ARG A 1 54 ? 7.328 -10.008 -26.062 1 93.81 54 ARG A N 1
ATOM 440 C CA . ARG A 1 54 ? 7.312 -8.727 -26.766 1 93.81 54 ARG A CA 1
ATOM 441 C C . ARG A 1 54 ? 8.703 -8.094 -26.766 1 93.81 54 ARG A C 1
ATOM 443 O O . ARG A 1 54 ? 9.422 -8.148 -25.766 1 93.81 54 ARG A O 1
ATOM 450 N N . ILE A 1 55 ? 9.109 -7.621 -27.828 1 93.25 55 ILE A N 1
ATOM 451 C CA . ILE A 1 55 ? 10.273 -6.746 -27.984 1 93.25 55 ILE A CA 1
ATOM 452 C C . ILE A 1 55 ? 9.812 -5.324 -28.297 1 93.25 55 ILE A C 1
ATOM 454 O O . ILE A 1 55 ? 9.102 -5.098 -29.281 1 93.25 55 ILE A O 1
ATOM 458 N N . LEU A 1 56 ? 10.156 -4.406 -27.5 1 91.06 56 LEU A N 1
ATOM 459 C CA . LEU A 1 56 ? 9.672 -3.037 -27.609 1 91.06 56 LEU A CA 1
ATOM 460 C C . LEU A 1 56 ? 10.68 -2.152 -28.328 1 91.06 56 LEU A C 1
ATOM 462 O O . LEU A 1 56 ? 11.883 -2.398 -28.266 1 91.06 56 LEU A O 1
ATOM 466 N N . ASP A 1 57 ? 10.172 -1.191 -28.984 1 89.62 57 ASP A N 1
ATOM 467 C CA . ASP A 1 57 ? 11.047 -0.203 -29.594 1 89.62 57 ASP A CA 1
ATOM 468 C C . ASP A 1 57 ? 11.422 0.894 -28.609 1 89.62 57 ASP A C 1
ATOM 470 O O . ASP A 1 57 ? 11.148 0.776 -27.406 1 89.62 57 ASP A O 1
ATOM 474 N N . ALA A 1 58 ? 12.141 1.923 -28.984 1 83.06 58 ALA A N 1
ATOM 475 C CA . ALA A 1 58 ? 12.664 2.988 -28.141 1 83.06 58 ALA A CA 1
ATOM 476 C C . ALA A 1 58 ? 11.539 3.787 -27.5 1 83.06 58 ALA A C 1
ATOM 478 O O . ALA A 1 58 ? 11.719 4.406 -26.453 1 83.06 58 ALA A O 1
ATOM 479 N N . HIS A 1 59 ? 10.336 3.707 -28.062 1 83.62 59 HIS A N 1
ATOM 480 C CA . HIS A 1 59 ? 9.211 4.484 -27.562 1 83.62 59 HIS A CA 1
ATOM 481 C C . HIS A 1 59 ? 8.273 3.621 -26.719 1 83.62 59 HIS A C 1
ATOM 483 O O . HIS A 1 59 ? 7.184 4.055 -26.344 1 83.62 59 HIS A O 1
ATOM 489 N N . GLY A 1 60 ? 8.75 2.422 -26.516 1 86.62 60 GLY A N 1
ATOM 490 C CA . GLY A 1 60 ? 7.957 1.543 -25.672 1 86.62 60 GLY A CA 1
ATOM 491 C C . GLY A 1 60 ? 6.84 0.84 -26.422 1 86.62 60 GLY A C 1
ATOM 492 O O . GLY A 1 60 ? 5.945 0.258 -25.797 1 86.62 60 GLY A O 1
ATOM 493 N N . ARG A 1 61 ? 6.859 0.964 -27.766 1 90.38 61 ARG A N 1
ATOM 494 C CA . ARG A 1 61 ? 5.891 0.265 -28.594 1 90.38 61 ARG A CA 1
ATOM 495 C C . ARG A 1 61 ? 6.395 -1.12 -28.984 1 90.38 61 ARG A C 1
ATOM 497 O O . ARG A 1 61 ? 7.598 -1.314 -29.188 1 90.38 61 ARG A O 1
ATOM 504 N N . ILE A 1 62 ? 5.414 -2.166 -29.156 1 93.19 62 ILE A N 1
ATOM 505 C CA . ILE A 1 62 ? 5.762 -3.531 -29.531 1 93.19 62 ILE A CA 1
ATOM 506 C C . ILE A 1 62 ? 6.227 -3.562 -30.984 1 93.19 62 ILE A C 1
ATOM 508 O O . ILE A 1 62 ? 5.453 -3.27 -31.906 1 93.19 62 ILE A O 1
ATOM 512 N N . GLU A 1 63 ? 7.418 -3.908 -31.172 1 93.88 63 GLU A N 1
ATOM 513 C CA . GLU A 1 63 ? 7.988 -4.035 -32.5 1 93.88 63 GLU A CA 1
ATOM 514 C C . GLU A 1 63 ? 7.832 -5.453 -33.062 1 93.88 63 GLU A C 1
ATOM 516 O O . GLU A 1 63 ? 7.516 -5.652 -34.219 1 93.88 63 GLU A O 1
ATOM 521 N N . ARG A 1 64 ? 8.078 -6.422 -32.125 1 93.75 64 ARG A N 1
ATOM 522 C CA . ARG A 1 64 ? 7.98 -7.832 -32.5 1 93.75 64 ARG A CA 1
ATOM 523 C C . ARG A 1 64 ? 7.418 -8.664 -31.359 1 93.75 64 ARG A C 1
ATOM 525 O O . ARG A 1 64 ? 7.578 -8.312 -30.203 1 93.75 64 ARG A O 1
ATOM 532 N N . ILE A 1 65 ? 6.73 -9.656 -31.734 1 94.56 65 ILE A N 1
ATOM 533 C CA . ILE A 1 65 ? 6.328 -10.711 -30.812 1 94.56 65 ILE A CA 1
ATOM 534 C C . ILE A 1 65 ? 6.953 -12.039 -31.234 1 94.56 65 ILE A C 1
ATOM 536 O O . ILE A 1 65 ? 6.781 -12.477 -32.375 1 94.56 65 ILE A O 1
ATOM 540 N N . VAL A 1 66 ? 7.703 -12.602 -30.328 1 95.06 66 VAL A N 1
ATOM 541 C CA . VAL A 1 66 ? 8.469 -13.789 -30.703 1 95.06 66 VAL A CA 1
ATOM 542 C C . VAL A 1 66 ? 8.18 -14.922 -29.734 1 95.06 66 VAL A C 1
ATOM 544 O O . VAL A 1 66 ? 7.746 -14.688 -28.609 1 95.06 66 VAL A O 1
ATOM 547 N N . ASN A 1 67 ? 8.32 -16.109 -30.203 1 96.38 67 ASN A N 1
ATOM 548 C CA . ASN A 1 67 ? 8.25 -17.328 -29.375 1 96.38 67 ASN A CA 1
ATOM 549 C C . ASN A 1 67 ? 9.625 -17.719 -28.859 1 96.38 67 ASN A C 1
ATOM 551 O O . ASN A 1 67 ? 10.43 -18.312 -29.578 1 96.38 67 ASN A O 1
ATOM 555 N N . ASN A 1 68 ? 9.852 -17.438 -27.578 1 97.12 68 ASN A N 1
ATOM 556 C CA . ASN A 1 68 ? 11.164 -17.672 -26.984 1 97.12 68 ASN A CA 1
ATOM 557 C C . ASN A 1 68 ? 11.531 -19.156 -27.031 1 97.12 68 ASN A C 1
ATOM 559 O O . ASN A 1 68 ? 12.711 -19.5 -27.109 1 97.12 68 ASN A O 1
ATOM 563 N N . TYR A 1 69 ? 10.523 -20.016 -27.016 1 97.75 69 TYR A N 1
ATOM 564 C CA . TYR A 1 69 ? 10.781 -21.453 -26.938 1 97.75 69 TYR A CA 1
ATOM 565 C C . TYR A 1 69 ? 11.508 -21.938 -28.188 1 97.75 69 TYR A C 1
ATOM 567 O O . TYR A 1 69 ? 12.227 -22.938 -28.141 1 97.75 69 TYR A O 1
ATOM 575 N N . ALA A 1 70 ? 11.391 -21.25 -29.219 1 96.25 70 ALA A N 1
ATOM 576 C CA . ALA A 1 70 ? 12.008 -21.656 -30.469 1 96.25 70 ALA A CA 1
ATOM 577 C C . ALA A 1 70 ? 13.5 -21.344 -30.484 1 96.25 70 ALA A C 1
ATOM 579 O O . ALA A 1 70 ? 14.25 -21.875 -31.312 1 96.25 70 ALA A O 1
ATOM 580 N N . SER A 1 71 ? 13.883 -20.5 -29.547 1 96.25 71 SER A N 1
ATOM 581 C CA . SER A 1 71 ? 15.258 -20.016 -29.594 1 96.25 71 SER A CA 1
ATOM 582 C C . SER A 1 71 ? 16.062 -20.5 -28.406 1 96.25 71 SER A C 1
ATOM 584 O O . SER A 1 71 ? 17.281 -20.266 -28.328 1 96.25 71 SER A O 1
ATOM 586 N N . ILE A 1 72 ? 15.453 -21.203 -27.531 1 97.5 72 ILE A N 1
ATOM 587 C CA . ILE A 1 72 ? 16.172 -21.719 -26.375 1 97.5 72 ILE A CA 1
ATOM 588 C C . ILE A 1 72 ? 16 -23.234 -26.297 1 97.5 72 ILE A C 1
ATOM 590 O O . ILE A 1 72 ? 15.102 -23.797 -26.938 1 97.5 72 ILE A O 1
ATOM 594 N N . SER A 1 73 ? 16.906 -23.922 -25.578 1 97.81 73 SER A N 1
ATOM 595 C CA . SER A 1 73 ? 16.641 -25.297 -25.141 1 97.81 73 SER A CA 1
ATOM 596 C C . SER A 1 73 ? 15.68 -25.328 -23.969 1 97.81 73 SER A C 1
ATOM 598 O O . SER A 1 73 ? 15.727 -24.453 -23.094 1 97.81 73 SER A O 1
ATOM 600 N N . PHE A 1 74 ? 14.727 -26.234 -24.062 1 98.44 74 PHE A N 1
ATOM 601 C CA . PHE A 1 74 ? 13.797 -26.266 -22.938 1 98.44 74 PHE A CA 1
ATOM 602 C C . PHE A 1 74 ? 13.305 -27.688 -22.672 1 98.44 74 PHE A C 1
ATOM 604 O O . PHE A 1 74 ? 13.453 -28.562 -23.531 1 98.44 74 PHE A O 1
ATOM 611 N N . ASN A 1 75 ? 12.836 -27.922 -21.516 1 98.25 75 ASN A N 1
ATOM 612 C CA . ASN A 1 75 ? 11.961 -29.062 -21.219 1 98.25 75 ASN A CA 1
ATOM 613 C C . ASN A 1 75 ? 10.711 -28.609 -20.469 1 98.25 75 ASN A C 1
ATOM 615 O O . ASN A 1 75 ? 10.727 -27.594 -19.766 1 98.25 75 ASN A O 1
ATOM 619 N N . PHE A 1 76 ? 9.609 -29.25 -20.75 1 97.75 76 PHE A N 1
ATOM 620 C CA . PHE A 1 76 ? 8.383 -29.109 -19.984 1 97.75 76 PHE A CA 1
ATOM 621 C C . PHE A 1 76 ? 8.047 -30.422 -19.25 1 97.75 76 PHE A C 1
ATOM 623 O O . PHE A 1 76 ? 8.203 -31.5 -19.812 1 97.75 76 PHE A O 1
ATOM 630 N N . GLY A 1 77 ? 7.688 -30.25 -17.984 1 96.88 77 GLY A N 1
ATOM 631 C CA . GLY A 1 77 ? 7.219 -31.453 -17.312 1 96.88 77 GLY A CA 1
ATOM 632 C C . GLY A 1 77 ? 6.035 -32.094 -18 1 96.88 77 GLY A C 1
ATOM 633 O O . GLY A 1 77 ? 5.113 -31.422 -18.453 1 96.88 77 GLY A O 1
ATOM 634 N N . PRO A 1 78 ? 6 -33.438 -18.109 1 96.38 78 PRO A N 1
ATOM 635 C CA . PRO A 1 78 ? 4.914 -34.156 -18.781 1 96.38 78 PRO A CA 1
ATOM 636 C C . PRO A 1 78 ? 3.545 -33.844 -18.172 1 96.38 78 PRO A C 1
ATOM 638 O O . PRO A 1 78 ? 2.574 -33.656 -18.922 1 96.38 78 PRO A O 1
ATOM 641 N N . THR A 1 79 ? 3.482 -33.781 -16.938 1 93.88 79 THR A N 1
ATOM 642 C CA . THR A 1 79 ? 2.205 -33.531 -16.266 1 93.88 79 THR A CA 1
ATOM 643 C C . THR A 1 79 ? 1.722 -32.125 -16.547 1 93.88 79 THR A C 1
ATOM 645 O O . THR A 1 79 ? 0.521 -31.891 -16.703 1 93.88 79 THR A O 1
ATOM 648 N N . LEU A 1 80 ? 2.619 -31.172 -16.562 1 95.81 80 LEU A N 1
ATOM 649 C CA . LEU A 1 80 ? 2.268 -29.797 -16.938 1 95.81 80 LEU A CA 1
ATOM 650 C C . LEU A 1 80 ? 1.755 -29.734 -18.359 1 95.81 80 LEU A C 1
ATOM 652 O O . LEU A 1 80 ? 0.764 -29.062 -18.641 1 95.81 80 LEU A O 1
ATOM 656 N N . LEU A 1 81 ? 2.439 -30.438 -19.234 1 97 81 LEU A N 1
ATOM 657 C CA . LEU A 1 81 ? 2.023 -30.438 -20.641 1 97 81 LEU A CA 1
ATOM 658 C C . LEU A 1 81 ? 0.643 -31.062 -20.797 1 97 81 LEU A C 1
ATOM 660 O O . LEU A 1 81 ? -0.145 -30.641 -21.641 1 97 81 LEU A O 1
ATOM 664 N N . SER A 1 82 ? 0.383 -32.094 -20 1 95.12 82 SER A N 1
ATOM 665 C CA . SER A 1 82 ? -0.945 -32.688 -20.031 1 95.12 82 SER A CA 1
ATOM 666 C C . SER A 1 82 ? -2.02 -31.688 -19.656 1 95.12 82 SER A C 1
ATOM 668 O O . SER A 1 82 ? -3.07 -31.609 -20.297 1 95.12 82 SER A O 1
ATOM 670 N N . TRP A 1 83 ? -1.758 -30.969 -18.656 1 95.31 83 TRP A N 1
ATOM 671 C CA . TRP A 1 83 ? -2.697 -29.938 -18.234 1 95.31 83 TRP A CA 1
ATOM 672 C C . TRP A 1 83 ? -2.836 -28.859 -19.312 1 95.31 83 TRP A C 1
ATOM 674 O O . TRP A 1 83 ? -3.949 -28.453 -19.656 1 95.31 83 TRP A O 1
ATOM 684 N N . MET A 1 84 ? -1.718 -28.391 -19.859 1 96.38 84 MET A N 1
ATOM 685 C CA . MET A 1 84 ? -1.735 -27.344 -20.875 1 96.38 84 MET A CA 1
ATOM 686 C C . MET A 1 84 ? -2.498 -27.797 -22.109 1 96.38 84 MET A C 1
ATOM 688 O O . MET A 1 84 ? -3.189 -27 -22.75 1 96.38 84 MET A O 1
ATOM 692 N N . GLU A 1 85 ? -2.348 -29.031 -22.469 1 96.12 85 GLU A N 1
ATOM 693 C CA . GLU A 1 85 ? -3.037 -29.594 -23.625 1 96.12 85 GLU A CA 1
ATOM 694 C C . GLU A 1 85 ? -4.547 -29.406 -23.516 1 96.12 85 GLU A C 1
ATOM 696 O O . GLU A 1 85 ? -5.215 -29.109 -24.516 1 96.12 85 GLU A O 1
ATOM 701 N N . GLN A 1 86 ? -5.043 -29.484 -22.359 1 92.88 86 GLN A N 1
ATOM 702 C CA . GLN A 1 86 ? -6.484 -29.406 -22.141 1 92.88 86 GLN A CA 1
ATOM 703 C C . GLN A 1 86 ? -6.906 -27.969 -21.828 1 92.88 86 GLN A C 1
ATOM 705 O O . GLN A 1 86 ? -7.852 -27.438 -22.422 1 92.88 86 GLN A O 1
ATOM 710 N N . ALA A 1 87 ? -6.148 -27.344 -20.984 1 93 87 ALA A N 1
ATOM 711 C CA . ALA A 1 87 ? -6.562 -26.062 -20.422 1 93 87 ALA A CA 1
ATOM 712 C C . ALA A 1 87 ? -6.117 -24.891 -21.312 1 93 87 ALA A C 1
ATOM 714 O O . ALA A 1 87 ? -6.766 -23.844 -21.344 1 93 87 ALA A O 1
ATOM 715 N N . GLN A 1 88 ? -4.961 -25.078 -21.953 1 94 88 GLN A N 1
ATOM 716 C CA . GLN A 1 88 ? -4.367 -24 -22.734 1 94 88 GLN A CA 1
ATOM 717 C C . GLN A 1 88 ? -3.844 -24.516 -24.062 1 94 88 GLN A C 1
ATOM 719 O O . GLN A 1 88 ? -2.646 -24.438 -24.344 1 94 88 GLN A O 1
ATOM 724 N N . PRO A 1 89 ? -4.719 -24.969 -24.875 1 95.12 89 PRO A N 1
ATOM 725 C CA . PRO A 1 89 ? -4.305 -25.672 -26.094 1 95.12 89 PRO A CA 1
ATOM 726 C C . PRO A 1 89 ? -3.506 -24.781 -27.047 1 95.12 89 PRO A C 1
ATOM 728 O O . PRO A 1 89 ? -2.6 -25.266 -27.719 1 95.12 89 PRO A O 1
ATOM 731 N N . GLU A 1 90 ? -3.803 -23.516 -27.078 1 91.44 90 GLU A N 1
ATOM 732 C CA . GLU A 1 90 ? -3.104 -22.641 -28 1 91.44 90 GLU A CA 1
ATOM 733 C C . GLU A 1 90 ? -1.622 -22.531 -27.656 1 91.44 90 GLU A C 1
ATOM 735 O O . GLU A 1 90 ? -0.764 -22.641 -28.531 1 91.44 90 GLU A O 1
ATOM 740 N N . VAL A 1 91 ? -1.353 -22.312 -26.438 1 94.88 91 VAL A N 1
ATOM 741 C CA . VAL A 1 91 ? 0.034 -22.188 -26.016 1 94.88 91 VAL A CA 1
ATOM 742 C C . VAL A 1 91 ? 0.727 -23.547 -26.047 1 94.88 91 VAL A C 1
ATOM 744 O O . VAL A 1 91 ? 1.916 -23.625 -26.359 1 94.88 91 VAL A O 1
ATOM 747 N N . TYR A 1 92 ? -0.058 -24.578 -25.719 1 97.44 92 TYR A N 1
ATOM 748 C CA . TYR A 1 92 ? 0.453 -25.938 -25.875 1 97.44 92 TYR A CA 1
ATOM 749 C C . TYR A 1 92 ? 0.949 -26.172 -27.281 1 97.44 92 TYR A C 1
ATOM 751 O O . TYR A 1 92 ? 2.076 -26.625 -27.484 1 97.44 92 TYR A O 1
ATOM 759 N N . ASP A 1 93 ? 0.185 -25.781 -28.188 1 97.06 93 ASP A N 1
ATOM 760 C CA . ASP A 1 93 ? 0.542 -25.953 -29.594 1 97.06 93 ASP A CA 1
ATOM 761 C C . ASP A 1 93 ? 1.744 -25.094 -29.969 1 97.06 93 ASP A C 1
ATOM 763 O O . ASP A 1 93 ? 2.592 -25.5 -30.766 1 97.06 93 ASP A O 1
ATOM 767 N N . ALA A 1 94 ? 1.784 -23.953 -29.406 1 96.25 94 ALA A N 1
ATOM 768 C CA . ALA A 1 94 ? 2.895 -23.047 -29.688 1 96.25 94 ALA A CA 1
ATOM 769 C C . ALA A 1 94 ? 4.215 -23.625 -29.188 1 96.25 94 ALA A C 1
ATOM 771 O O . ALA A 1 94 ? 5.258 -23.438 -29.828 1 96.25 94 ALA A O 1
ATOM 772 N N . VAL A 1 95 ? 4.203 -24.297 -28.094 1 97.69 95 VAL A N 1
ATOM 773 C CA . VAL A 1 95 ? 5.391 -24.938 -27.547 1 97.69 95 VAL A CA 1
ATOM 774 C C . VAL A 1 95 ? 5.867 -26.047 -28.469 1 97.69 95 VAL A C 1
ATOM 776 O O . VAL A 1 95 ? 7.059 -26.156 -28.781 1 97.69 95 VAL A O 1
ATOM 779 N N . LEU A 1 96 ? 4.906 -26.828 -28.953 1 97.94 96 LEU A N 1
ATOM 780 C CA . LEU A 1 96 ? 5.25 -27.906 -29.875 1 97.94 96 LEU A CA 1
ATOM 781 C C . LEU A 1 96 ? 5.781 -27.344 -31.188 1 97.94 96 LEU A C 1
ATOM 783 O O . LEU A 1 96 ? 6.762 -27.859 -31.734 1 97.94 96 LEU A O 1
ATOM 787 N N . ALA A 1 97 ? 5.16 -26.297 -31.594 1 97.06 97 ALA A N 1
ATOM 788 C CA . ALA A 1 97 ? 5.57 -25.656 -32.844 1 97.06 97 ALA A CA 1
ATOM 789 C C . ALA A 1 97 ? 6.977 -25.062 -32.719 1 97.06 97 ALA A C 1
ATOM 791 O O . ALA A 1 97 ? 7.727 -25.031 -33.688 1 97.06 97 ALA A O 1
ATOM 792 N N . ALA A 1 98 ? 7.309 -24.641 -31.609 1 97.25 98 ALA A N 1
ATOM 793 C CA . ALA A 1 98 ? 8.633 -24.062 -31.375 1 97.25 98 ALA A CA 1
ATOM 794 C C . ALA A 1 98 ? 9.727 -25.094 -31.609 1 97.25 98 ALA A C 1
ATOM 796 O O . ALA A 1 98 ? 10.773 -24.781 -32.188 1 97.25 98 ALA A O 1
ATOM 797 N N . ASP A 1 99 ? 9.508 -26.281 -31.125 1 97.75 99 ASP A N 1
ATOM 798 C CA . ASP A 1 99 ? 10.461 -27.359 -31.344 1 97.75 99 ASP A CA 1
ATOM 799 C C . ASP A 1 99 ? 10.609 -27.656 -32.844 1 97.75 99 ASP A C 1
ATOM 801 O O . ASP A 1 99 ? 11.727 -27.875 -33.312 1 97.75 99 ASP A O 1
ATOM 805 N N . ARG A 1 100 ? 9.531 -27.672 -33.562 1 97.12 100 ARG A N 1
ATOM 806 C CA . ARG A 1 100 ? 9.562 -27.906 -35 1 97.12 100 ARG A CA 1
ATOM 807 C C . ARG A 1 100 ? 10.328 -26.797 -35.719 1 97.12 100 ARG A C 1
ATOM 809 O O . ARG A 1 100 ? 11.141 -27.062 -36.594 1 97.12 100 ARG A O 1
ATOM 816 N N . ARG A 1 101 ? 10.047 -25.625 -35.281 1 96.25 101 ARG A N 1
ATOM 817 C CA . ARG A 1 101 ? 10.727 -24.484 -35.875 1 96.25 101 ARG A CA 1
ATOM 818 C C . ARG A 1 101 ? 12.227 -24.531 -35.625 1 96.25 101 ARG A C 1
ATOM 820 O O . ARG A 1 101 ? 13.023 -24.219 -36.5 1 96.25 101 ARG A O 1
ATOM 827 N N . ALA A 1 102 ? 12.586 -24.906 -34.469 1 95.75 102 ALA A N 1
ATOM 828 C CA . ALA A 1 102 ? 14 -25.047 -34.156 1 95.75 102 ALA A CA 1
ATOM 829 C C . ALA A 1 102 ? 14.664 -26.094 -35.031 1 95.75 102 ALA A C 1
ATOM 831 O O . ALA A 1 102 ? 15.797 -25.906 -35.5 1 95.75 102 ALA A O 1
ATOM 832 N N . ARG A 1 103 ? 13.992 -27.156 -35.312 1 96.25 103 ARG A N 1
ATOM 833 C CA . ARG A 1 103 ? 14.523 -28.219 -36.156 1 96.25 103 ARG A CA 1
ATOM 834 C C . ARG A 1 103 ? 14.773 -27.703 -37.562 1 96.25 103 ARG A C 1
ATOM 836 O O . ARG A 1 103 ? 15.773 -28.047 -38.188 1 96.25 103 ARG A O 1
ATOM 843 N N . GLU A 1 104 ? 13.867 -26.922 -38 1 95.38 104 GLU A N 1
ATOM 844 C CA . GLU A 1 104 ? 14.016 -26.344 -39.344 1 95.38 104 GLU A CA 1
ATOM 845 C C . GLU A 1 104 ? 15.219 -25.406 -39.406 1 95.38 104 GLU A C 1
ATOM 847 O O . GLU A 1 104 ? 15.969 -25.406 -40.375 1 95.38 104 GLU A O 1
ATOM 852 N N . LEU A 1 105 ? 15.43 -24.719 -38.344 1 92.06 105 LEU A N 1
ATOM 853 C CA . LEU A 1 105 ? 16.453 -23.672 -38.312 1 92.06 105 LEU A CA 1
ATOM 854 C C . LEU A 1 105 ? 17.812 -24.266 -38 1 92.06 105 LEU A C 1
ATOM 856 O O . LEU A 1 105 ? 18.844 -23.672 -38.344 1 92.06 105 LEU A O 1
ATOM 860 N N . ARG A 1 106 ? 17.844 -25.406 -37.344 1 95.06 106 ARG A N 1
ATOM 861 C CA . ARG A 1 106 ? 19.094 -25.906 -36.812 1 95.06 106 ARG A CA 1
ATOM 862 C C . ARG A 1 106 ? 19.406 -27.297 -37.312 1 95.06 106 ARG A C 1
ATOM 864 O O . ARG A 1 106 ? 19.875 -28.156 -36.562 1 95.06 106 ARG A O 1
ATOM 871 N N . GLY A 1 107 ? 19.094 -27.562 -38.5 1 93.88 107 GLY A N 1
ATOM 872 C CA . GLY A 1 107 ? 19.5 -28.781 -39.188 1 93.88 107 GLY A CA 1
ATOM 873 C C . GLY A 1 107 ? 18.875 -30.031 -38.594 1 93.88 107 GLY A C 1
ATOM 874 O O . GLY A 1 107 ? 19.531 -31.062 -38.469 1 93.88 107 GLY A O 1
ATOM 875 N N . GLY A 1 108 ? 17.688 -29.875 -38.094 1 94.19 108 GLY A N 1
ATOM 876 C CA . GLY A 1 108 ? 16.953 -31.031 -37.594 1 94.19 108 GLY A CA 1
ATOM 877 C C . GLY A 1 108 ? 17 -31.172 -36.094 1 94.19 108 GLY A C 1
ATOM 878 O O . GLY A 1 108 ? 16.391 -32.094 -35.531 1 94.19 108 GLY A O 1
ATOM 879 N N . HIS A 1 109 ? 17.734 -30.328 -35.438 1 94.5 109 HIS A N 1
ATOM 880 C CA . HIS A 1 109 ? 17.875 -30.391 -34 1 94.5 109 HIS A CA 1
ATOM 881 C C . HIS A 1 109 ? 16.812 -29.531 -33.312 1 94.5 109 HIS A C 1
ATOM 883 O O . HIS A 1 109 ? 16.734 -28.328 -33.562 1 94.5 109 HIS A O 1
ATOM 889 N N . GLY A 1 110 ? 16.047 -30.156 -32.438 1 94.31 110 GLY A N 1
ATOM 890 C CA . GLY A 1 110 ? 14.969 -29.438 -31.766 1 94.31 110 GLY A CA 1
ATOM 891 C C . GLY A 1 110 ? 15.398 -28.766 -30.484 1 94.31 110 GLY A C 1
ATOM 892 O O . GLY A 1 110 ? 16.516 -28.984 -30 1 94.31 110 GLY A O 1
ATOM 893 N N . SER A 1 111 ? 14.484 -27.938 -29.953 1 94.5 111 SER A N 1
ATOM 894 C CA . SER A 1 111 ? 14.711 -27.188 -28.734 1 94.5 111 SER A CA 1
ATOM 895 C C . SER A 1 111 ? 14.336 -28 -27.5 1 94.5 111 SER A C 1
ATOM 897 O O . SER A 1 111 ? 14.82 -27.734 -26.391 1 94.5 111 SER A O 1
ATOM 899 N N . ALA A 1 112 ? 13.516 -29 -27.672 1 97.81 112 ALA A N 1
ATOM 900 C CA . ALA A 1 112 ? 12.875 -29.656 -26.547 1 97.81 112 ALA A CA 1
ATOM 901 C C . ALA A 1 112 ? 13.688 -30.859 -26.078 1 97.81 112 ALA A C 1
ATOM 903 O O . ALA A 1 112 ? 14.273 -31.578 -26.891 1 97.81 112 ALA A O 1
ATOM 904 N N . MET A 1 113 ? 13.703 -31.016 -24.781 1 97.31 113 MET A N 1
ATOM 905 C CA . MET A 1 113 ? 14.25 -32.188 -24.125 1 97.31 113 MET A CA 1
ATOM 906 C C . MET A 1 113 ? 13.188 -32.875 -23.281 1 97.31 113 MET A C 1
ATOM 908 O O . MET A 1 113 ? 12.219 -32.25 -22.859 1 97.31 113 MET A O 1
ATOM 912 N N . ALA A 1 114 ? 13.367 -34.219 -23.125 1 98.12 114 ALA A N 1
ATOM 913 C CA . ALA A 1 114 ? 12.43 -34.938 -22.266 1 98.12 114 ALA A CA 1
ATOM 914 C C . ALA A 1 114 ? 12.727 -34.688 -20.797 1 98.12 114 ALA A C 1
ATOM 916 O O . ALA A 1 114 ? 13.734 -34.062 -20.453 1 98.12 114 ALA A O 1
ATOM 917 N N . GLN A 1 115 ? 11.852 -35.062 -20.047 1 97.44 115 GLN A N 1
ATOM 918 C CA . GLN A 1 115 ? 11.961 -35.031 -18.594 1 97.44 115 GLN A CA 1
ATOM 919 C C . GLN A 1 115 ? 11.422 -36.312 -17.953 1 97.44 115 GLN A C 1
ATOM 921 O O . GLN A 1 115 ? 10.5 -36.938 -18.484 1 97.44 115 GLN A O 1
ATOM 926 N N . VAL A 1 116 ? 12.031 -36.688 -16.875 1 96.88 116 VAL A N 1
ATOM 927 C CA . VAL A 1 116 ? 11.469 -37.812 -16.141 1 96.88 116 VAL A CA 1
ATOM 928 C C . VAL A 1 116 ? 10 -37.531 -15.812 1 96.88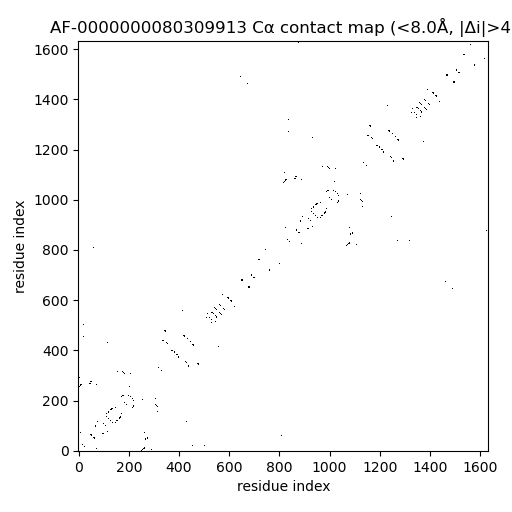 116 VAL A C 1
ATOM 930 O O . VAL A 1 116 ? 9.641 -36.406 -15.461 1 96.88 116 VAL A O 1
ATOM 933 N N . TYR A 1 117 ? 9.102 -38.469 -15.867 1 96.19 117 TYR A N 1
ATOM 934 C CA . TYR A 1 117 ? 7.66 -38.25 -15.961 1 96.19 117 TYR A CA 1
ATOM 935 C C . TYR A 1 117 ? 7.113 -37.625 -14.688 1 96.19 117 TYR A C 1
ATOM 937 O O . TYR A 1 117 ? 6.516 -36.531 -14.734 1 96.19 117 TYR A O 1
ATOM 945 N N . GLY A 1 118 ? 7.289 -38.188 -13.523 1 94.56 118 GLY A N 1
ATOM 946 C CA . GLY A 1 118 ? 6.672 -37.75 -12.281 1 94.56 118 GLY A CA 1
ATOM 947 C C . GLY A 1 118 ? 7.562 -36.844 -11.461 1 94.56 118 GLY A C 1
ATOM 948 O O . GLY A 1 118 ? 7.258 -36.531 -10.305 1 94.56 118 GLY A O 1
ATOM 949 N N . HIS A 1 119 ? 8.656 -36.375 -12.047 1 96.56 119 HIS A N 1
ATOM 950 C CA . HIS A 1 119 ? 9.633 -35.531 -11.375 1 96.56 119 HIS A CA 1
ATOM 951 C C . HIS A 1 119 ? 10.102 -36.156 -10.062 1 96.56 119 HIS A C 1
ATOM 953 O O . HIS A 1 119 ? 10.18 -35.469 -9.039 1 96.56 119 HIS A O 1
ATOM 959 N N . VAL A 1 120 ? 10.273 -37.406 -10.102 1 96.81 120 VAL A N 1
ATOM 960 C CA . VAL A 1 120 ? 10.773 -38.188 -8.969 1 96.81 120 VAL A CA 1
ATOM 961 C C . VAL A 1 120 ? 12.281 -38.031 -8.852 1 96.81 120 VAL A C 1
ATOM 963 O O . VAL A 1 120 ? 12.984 -37.906 -9.867 1 96.81 120 VAL A O 1
ATOM 966 N N . ILE A 1 121 ? 12.766 -38.031 -7.594 1 97.88 121 ILE A N 1
ATOM 967 C CA . ILE A 1 121 ? 14.211 -38.031 -7.387 1 97.88 121 ILE A CA 1
ATOM 968 C C . ILE A 1 121 ? 14.766 -39.438 -7.688 1 97.88 121 ILE A C 1
ATOM 970 O O . ILE A 1 121 ? 14.75 -40.312 -6.824 1 97.88 121 ILE A O 1
ATOM 974 N N . LEU A 1 122 ? 15.289 -39.594 -8.859 1 97.69 122 LEU A N 1
ATOM 975 C CA . LEU A 1 122 ? 15.594 -40.906 -9.406 1 97.69 122 LEU A CA 1
ATOM 976 C C . LEU A 1 122 ? 16.594 -41.656 -8.516 1 97.69 122 LEU A C 1
ATOM 978 O O . LEU A 1 122 ? 16.438 -42.844 -8.266 1 97.69 122 LEU A O 1
ATOM 982 N N . PRO A 1 123 ? 17.641 -40.938 -8.023 1 97.75 123 PRO A N 1
ATOM 983 C CA . PRO A 1 123 ? 18.594 -41.688 -7.191 1 97.75 123 PRO A CA 1
ATOM 984 C C . PRO A 1 123 ? 17.938 -42.344 -5.98 1 97.75 123 PRO A C 1
ATOM 986 O O . PRO A 1 123 ? 18.484 -43.281 -5.418 1 97.75 123 PRO A O 1
ATOM 989 N N . LEU A 1 124 ? 16.844 -41.844 -5.574 1 97.38 124 LEU A N 1
ATOM 990 C CA . LEU A 1 124 ? 16.172 -42.375 -4.395 1 97.38 124 LEU A CA 1
ATOM 991 C C . LEU A 1 124 ? 15.078 -43.344 -4.793 1 97.38 124 LEU A C 1
ATOM 993 O O . LEU A 1 124 ? 14.445 -43.969 -3.932 1 97.38 124 LEU A O 1
ATOM 997 N N . ALA A 1 125 ? 14.758 -43.562 -6.047 1 97 125 ALA A N 1
ATOM 998 C CA . ALA A 1 125 ? 13.734 -44.469 -6.535 1 97 125 ALA A CA 1
ATOM 999 C C . ALA A 1 125 ? 14.281 -45.906 -6.629 1 97 125 ALA A C 1
ATOM 1001 O O . ALA A 1 125 ? 15.477 -46.094 -6.836 1 97 125 ALA A O 1
ATOM 1002 N N . ASN A 1 126 ? 13.422 -46.875 -6.445 1 95.44 126 ASN A N 1
ATOM 1003 C CA . ASN A 1 126 ? 13.852 -48.25 -6.703 1 95.44 126 ASN A CA 1
ATOM 1004 C C . ASN A 1 126 ? 14.047 -48.5 -8.195 1 95.44 126 ASN A C 1
ATOM 1006 O O . ASN A 1 126 ? 13.711 -47.656 -9.023 1 95.44 126 ASN A O 1
ATOM 1010 N N . GLU A 1 127 ? 14.57 -49.594 -8.531 1 95 127 GLU A N 1
ATOM 1011 C CA . GLU A 1 127 ? 15.023 -49.844 -9.891 1 95 127 GLU A CA 1
ATOM 1012 C C . GLU A 1 127 ? 13.852 -49.844 -10.867 1 95 127 GLU A C 1
ATOM 1014 O O . GLU A 1 127 ? 13.93 -49.25 -11.938 1 95 127 GLU A O 1
ATOM 1019 N N . ARG A 1 128 ? 12.766 -50.469 -10.539 1 96.19 128 ARG A N 1
ATOM 1020 C CA . ARG A 1 128 ? 11.617 -50.562 -11.43 1 96.19 128 ARG A CA 1
ATOM 1021 C C . ARG A 1 128 ? 10.977 -49.188 -11.656 1 96.19 128 ARG A C 1
ATOM 1023 O O . ARG A 1 128 ? 10.594 -48.875 -12.781 1 96.19 128 ARG A O 1
ATOM 1030 N N . ASP A 1 129 ? 10.906 -48.5 -10.594 1 97.12 129 ASP A N 1
ATOM 1031 C CA . ASP A 1 129 ? 10.352 -47.156 -10.719 1 97.12 129 ASP A CA 1
ATOM 1032 C C . ASP A 1 129 ? 11.242 -46.25 -11.586 1 97.12 129 ASP A C 1
ATOM 1034 O O . ASP A 1 129 ? 10.742 -45.5 -12.414 1 97.12 129 ASP A O 1
ATOM 1038 N N . LYS A 1 130 ? 12.555 -46.344 -11.383 1 96.88 130 LYS A N 1
ATOM 1039 C CA . LYS A 1 130 ? 13.508 -45.594 -12.195 1 96.88 130 LYS A CA 1
ATOM 1040 C C . LYS A 1 130 ? 13.289 -45.875 -13.68 1 96.88 130 LYS A C 1
ATOM 1042 O O . LYS A 1 130 ? 13.18 -44.938 -14.477 1 96.88 130 LYS A O 1
ATOM 1047 N N . ARG A 1 131 ? 13.172 -47.062 -13.922 1 96.88 131 ARG A N 1
ATOM 1048 C CA . ARG A 1 131 ? 13 -47.469 -15.305 1 96.88 131 ARG A CA 1
ATOM 1049 C C . ARG A 1 131 ? 11.68 -46.969 -15.875 1 96.88 131 ARG A C 1
ATOM 1051 O O . ARG A 1 131 ? 11.656 -46.375 -16.953 1 96.88 131 ARG A O 1
ATOM 1058 N N . THR A 1 132 ? 10.625 -47.219 -15.195 1 98 132 THR A N 1
ATOM 1059 C CA . THR A 1 132 ? 9.312 -46.812 -15.672 1 98 132 THR A CA 1
ATOM 1060 C C . THR A 1 132 ? 9.242 -45.312 -15.867 1 98 132 THR A C 1
ATOM 1062 O O . THR A 1 132 ? 8.695 -44.844 -16.859 1 98 132 THR A O 1
ATOM 1065 N N . GLN A 1 133 ? 9.812 -44.531 -14.93 1 98 133 GLN A N 1
ATOM 1066 C CA . GLN A 1 133 ? 9.781 -43.094 -15 1 98 133 GLN A CA 1
ATOM 1067 C C . GLN A 1 133 ? 10.508 -42.562 -16.25 1 98 133 GLN A C 1
ATOM 1069 O O . GLN A 1 133 ? 10.062 -41.625 -16.875 1 98 133 GLN A O 1
ATOM 1074 N N . VAL A 1 134 ? 11.609 -43.156 -16.578 1 98.5 134 VAL A N 1
ATOM 1075 C CA . VAL A 1 134 ? 12.367 -42.781 -17.766 1 98.5 134 VAL A CA 1
ATOM 1076 C C . VAL A 1 134 ? 11.586 -43.156 -19.016 1 98.5 134 VAL A C 1
ATOM 1078 O O . VAL A 1 134 ? 11.43 -42.344 -19.922 1 98.5 134 VAL A O 1
ATOM 1081 N N . ILE A 1 135 ? 10.992 -44.375 -19.016 1 98.5 135 ILE A N 1
ATOM 1082 C CA . ILE A 1 135 ? 10.227 -44.844 -20.172 1 98.5 135 ILE A CA 1
ATOM 1083 C C . ILE A 1 135 ? 9.016 -43.938 -20.391 1 98.5 135 ILE A C 1
ATOM 1085 O O . ILE A 1 135 ? 8.742 -43.531 -21.531 1 98.5 135 ILE A O 1
ATOM 1089 N N . TRP A 1 136 ? 8.305 -43.688 -19.328 1 98.5 136 TRP A N 1
ATOM 1090 C CA . TRP A 1 136 ? 7.129 -42.812 -19.438 1 98.5 136 TRP A CA 1
ATOM 1091 C C . TRP A 1 136 ? 7.504 -41.438 -19.969 1 98.5 136 TRP A C 1
ATOM 1093 O O . TRP A 1 136 ? 6.773 -40.875 -20.781 1 98.5 136 TRP A O 1
ATOM 1103 N N . GLY A 1 137 ? 8.672 -40.875 -19.469 1 98.31 137 GLY A N 1
ATOM 1104 C CA . GLY A 1 137 ? 9.141 -39.594 -19.969 1 98.31 137 GLY A CA 1
ATOM 1105 C C . GLY A 1 137 ? 9.422 -39.625 -21.469 1 98.31 137 GLY A C 1
ATOM 1106 O O . GLY A 1 137 ? 9.062 -38.688 -22.188 1 98.31 137 GLY A O 1
ATOM 1107 N N . VAL A 1 138 ? 10.023 -40.656 -21.891 1 98.38 138 VAL A N 1
ATOM 1108 C CA . VAL A 1 138 ? 10.367 -40.812 -23.312 1 98.38 138 VAL A CA 1
ATOM 1109 C C . VAL A 1 138 ? 9.086 -40.938 -24.141 1 98.38 138 VAL A C 1
ATOM 1111 O O . VAL A 1 138 ? 8.93 -40.25 -25.141 1 98.38 138 VAL A O 1
ATOM 1114 N N . ARG A 1 139 ? 8.164 -41.75 -23.719 1 97.88 139 ARG A N 1
ATOM 1115 C CA . ARG A 1 139 ? 6.934 -42 -24.469 1 97.88 139 ARG A CA 1
ATOM 1116 C C . ARG A 1 139 ? 6.062 -40.75 -24.531 1 97.88 139 ARG A C 1
ATOM 1118 O O . ARG A 1 139 ? 5.453 -40.469 -25.562 1 97.88 139 ARG A O 1
ATOM 1125 N N . ASP A 1 140 ? 5.973 -40.094 -23.438 1 97.88 140 ASP A N 1
ATOM 1126 C CA . ASP A 1 140 ? 5.227 -38.844 -23.422 1 97.88 140 ASP A CA 1
ATOM 1127 C C . ASP A 1 140 ? 5.805 -37.875 -24.422 1 97.88 140 ASP A C 1
ATOM 1129 O O . ASP A 1 140 ? 5.066 -37.25 -25.203 1 97.88 140 ASP A O 1
ATOM 1133 N N . PHE A 1 141 ? 7.145 -37.656 -24.391 1 98.06 141 PHE A N 1
ATOM 1134 C CA . PHE A 1 141 ? 7.828 -36.75 -25.297 1 98.06 141 PHE A CA 1
ATOM 1135 C C . PHE A 1 141 ? 7.555 -37.156 -26.75 1 98.06 141 PHE A C 1
ATOM 1137 O O . PHE A 1 141 ? 7.207 -36.281 -27.562 1 98.06 141 PHE A O 1
ATOM 1144 N N . GLU A 1 142 ? 7.645 -38.438 -27.047 1 97.94 142 GLU A N 1
ATOM 1145 C CA . GLU A 1 142 ? 7.441 -38.906 -28.406 1 97.94 142 GLU A CA 1
ATOM 1146 C C . GLU A 1 142 ? 6.023 -38.625 -28.891 1 97.94 142 GLU A C 1
ATOM 1148 O O . GLU A 1 142 ? 5.824 -38.219 -30.031 1 97.94 142 GLU A O 1
ATOM 1153 N N . ARG A 1 143 ? 5.152 -38.844 -28.031 1 96.69 143 ARG A N 1
ATOM 1154 C CA . ARG A 1 143 ? 3.756 -38.594 -28.375 1 96.69 143 ARG A CA 1
ATOM 1155 C C . ARG A 1 143 ? 3.508 -37.125 -28.703 1 96.69 143 ARG A C 1
ATOM 1157 O O . ARG A 1 143 ? 2.756 -36.812 -29.625 1 96.69 143 ARG A O 1
ATOM 1164 N N . ARG A 1 144 ? 4.105 -36.281 -27.984 1 97.25 144 ARG A N 1
ATOM 1165 C CA . ARG A 1 144 ? 3.803 -34.875 -28.094 1 97.25 144 ARG A CA 1
ATOM 1166 C C . ARG A 1 144 ? 4.648 -34.219 -29.172 1 97.25 144 ARG A C 1
ATOM 1168 O O . ARG A 1 144 ? 4.121 -33.531 -30.047 1 97.25 144 ARG A O 1
ATOM 1175 N N . PHE A 1 145 ? 5.945 -34.438 -29.234 1 97.62 145 PHE A N 1
ATOM 1176 C CA . PHE A 1 145 ? 6.855 -33.719 -30.109 1 97.62 145 PHE A CA 1
ATOM 1177 C C . PHE A 1 145 ? 7.074 -34.469 -31.406 1 97.62 145 PHE A C 1
ATOM 1179 O O . PHE A 1 145 ? 7.66 -33.938 -32.344 1 97.62 145 PHE A O 1
ATOM 1186 N N . GLY A 1 146 ? 6.652 -35.75 -31.516 1 95.88 146 GLY A N 1
ATOM 1187 C CA . GLY A 1 146 ? 6.66 -36.531 -32.75 1 95.88 146 GLY A CA 1
ATOM 1188 C C . GLY A 1 146 ? 8.039 -37.031 -33.125 1 95.88 146 GLY A C 1
ATOM 1189 O O . GLY A 1 146 ? 8.289 -37.344 -34.312 1 95.88 146 GLY A O 1
ATOM 1190 N N . ARG A 1 147 ? 8.953 -37 -32.25 1 96.5 147 ARG A N 1
ATOM 1191 C CA . ARG A 1 147 ? 10.312 -37.5 -32.438 1 96.5 147 ARG A CA 1
ATOM 1192 C C . ARG A 1 147 ? 10.859 -38.094 -31.125 1 96.5 147 ARG A C 1
ATOM 1194 O O . ARG A 1 147 ? 10.344 -37.781 -30.047 1 96.5 147 ARG A O 1
ATOM 1201 N N . ALA A 1 148 ? 11.867 -38.906 -31.219 1 96.94 148 ALA A N 1
ATOM 1202 C CA . ALA A 1 148 ? 12.516 -39.438 -30.016 1 96.94 148 ALA A CA 1
ATOM 1203 C C . ALA A 1 148 ? 13.359 -38.375 -29.328 1 96.94 148 ALA A C 1
ATOM 1205 O O . ALA A 1 148 ? 14.023 -37.562 -30 1 96.94 148 ALA A O 1
ATOM 1206 N N . PRO A 1 149 ? 13.289 -38.312 -28.094 1 97.56 149 PRO A N 1
ATOM 1207 C CA . PRO A 1 149 ? 14.148 -37.344 -27.391 1 97.56 149 PRO A CA 1
ATOM 1208 C C . PRO A 1 149 ? 15.617 -37.75 -27.406 1 97.56 149 PRO A C 1
ATOM 1210 O O . PRO A 1 149 ? 15.938 -38.938 -27.312 1 97.56 149 PRO A O 1
ATOM 1213 N N . ARG A 1 150 ? 16.469 -36.781 -27.547 1 97.56 150 ARG A N 1
ATOM 1214 C CA . ARG A 1 150 ? 17.891 -37.031 -27.469 1 97.56 150 ARG A CA 1
ATOM 1215 C C . ARG A 1 150 ? 18.438 -36.75 -26.062 1 97.56 150 ARG A C 1
ATOM 1217 O O . ARG A 1 150 ? 19.422 -37.344 -25.625 1 97.56 150 ARG A O 1
ATOM 1224 N N . GLY A 1 151 ? 17.875 -35.844 -25.438 1 98.31 151 GLY A N 1
ATOM 1225 C CA . GLY A 1 151 ? 18.234 -35.469 -24.078 1 98.31 151 GLY A CA 1
ATOM 1226 C C . GLY A 1 151 ? 17.094 -35.625 -23.109 1 98.31 151 GLY A C 1
ATOM 1227 O O . GLY A 1 151 ? 15.922 -35.656 -23.5 1 98.31 151 GLY A O 1
ATOM 1228 N N . MET A 1 152 ? 17.422 -35.688 -21.812 1 98.44 152 MET A N 1
ATOM 1229 C CA . MET A 1 152 ? 16.406 -35.781 -20.766 1 98.44 152 MET A CA 1
ATOM 1230 C C . MET A 1 152 ? 16.844 -35.031 -19.5 1 98.44 152 MET A C 1
ATOM 1232 O O . MET A 1 152 ? 17.984 -35.188 -19.062 1 98.44 152 MET A O 1
ATOM 1236 N N . TRP A 1 153 ? 15.977 -34.188 -19.109 1 98.25 153 TRP A N 1
ATOM 1237 C CA . TRP A 1 153 ? 16.188 -33.469 -17.844 1 98.25 153 TRP A CA 1
ATOM 1238 C C . TRP A 1 153 ? 15.836 -34.344 -16.656 1 98.25 153 TRP A C 1
ATOM 1240 O O . TRP A 1 153 ? 14.828 -35.062 -16.688 1 98.25 153 TRP A O 1
ATOM 1250 N N . LEU A 1 154 ? 16.672 -34.312 -15.641 1 98 154 LEU A N 1
ATOM 1251 C CA . LEU A 1 154 ? 16.438 -35.062 -14.406 1 98 154 LEU A CA 1
ATOM 1252 C C . LEU A 1 154 ? 15.852 -34.156 -13.328 1 98 154 LEU A C 1
ATOM 1254 O O . LEU A 1 154 ? 16.25 -33 -13.211 1 98 154 LEU A O 1
ATOM 1258 N N . SER A 1 155 ? 14.906 -34.75 -12.531 1 96.69 155 SER A N 1
ATOM 1259 C CA . SER A 1 155 ? 14.297 -33.969 -11.461 1 96.69 155 SER A CA 1
ATOM 1260 C C . SER A 1 155 ? 15.352 -33.438 -10.5 1 96.69 155 SER A C 1
ATOM 1262 O O . SER A 1 155 ? 16.078 -34.219 -9.859 1 96.69 155 SER A O 1
ATOM 1264 N N . GLU A 1 156 ? 15.398 -32.094 -10.422 1 95.69 156 GLU A N 1
ATOM 1265 C CA . GLU A 1 156 ? 16.359 -31.406 -9.57 1 95.69 156 GLU A CA 1
ATOM 1266 C C . GLU A 1 156 ? 17.797 -31.75 -9.984 1 95.69 156 GLU A C 1
ATOM 1268 O O . GLU A 1 156 ? 18.719 -31.688 -9.164 1 95.69 156 GLU A O 1
ATOM 1273 N N . THR A 1 157 ? 17.984 -32.188 -11.203 1 96.88 157 THR A N 1
ATOM 1274 C CA . THR A 1 157 ? 19.266 -32.625 -11.758 1 96.88 157 THR A CA 1
ATOM 1275 C C . THR A 1 157 ? 19.875 -33.75 -10.898 1 96.88 157 THR A C 1
ATOM 1277 O O . THR A 1 157 ? 21.094 -33.938 -10.898 1 96.88 157 THR A O 1
ATOM 1280 N N . ALA A 1 158 ? 19 -34.375 -10.109 1 97.88 158 ALA A N 1
ATOM 1281 C CA . ALA A 1 158 ? 19.5 -35.438 -9.242 1 97.88 158 ALA A CA 1
ATOM 1282 C C . ALA A 1 158 ? 19.984 -36.625 -10.062 1 97.88 158 ALA A C 1
ATOM 1284 O O . ALA A 1 158 ? 19.266 -37.156 -10.914 1 97.88 158 ALA A O 1
ATOM 1285 N N . ALA A 1 159 ? 21.188 -37.062 -9.727 1 97.38 159 ALA A N 1
ATOM 1286 C CA . ALA A 1 159 ? 21.766 -38.125 -10.578 1 97.38 159 ALA A CA 1
ATOM 1287 C C . ALA A 1 159 ? 22.656 -39.062 -9.781 1 97.38 159 ALA A C 1
ATOM 1289 O O . ALA A 1 159 ? 23.266 -38.656 -8.781 1 97.38 159 ALA A O 1
ATOM 1290 N N . ASP A 1 160 ? 22.625 -40.281 -10.141 1 97.44 160 ASP A N 1
ATOM 1291 C CA . ASP A 1 160 ? 23.594 -41.312 -9.805 1 97.44 160 ASP A CA 1
ATOM 1292 C C . ASP A 1 160 ? 23.875 -42.219 -11.016 1 97.44 160 ASP A C 1
ATOM 1294 O O . ASP A 1 160 ? 23.328 -42 -12.094 1 97.44 160 ASP A O 1
ATOM 1298 N N . VAL A 1 161 ? 24.781 -43.062 -10.891 1 96.88 161 VAL A N 1
ATOM 1299 C CA . VAL A 1 161 ? 25.203 -43.875 -12.023 1 96.88 161 VAL A CA 1
ATOM 1300 C C . VAL A 1 161 ? 24.031 -44.719 -12.531 1 96.88 161 VAL A C 1
ATOM 1302 O O . VAL A 1 161 ? 23.812 -44.812 -13.742 1 96.88 161 VAL A O 1
ATOM 1305 N N . ALA A 1 162 ? 23.219 -45.219 -11.648 1 97.31 162 ALA A N 1
ATOM 1306 C CA . ALA A 1 162 ? 22.078 -46.031 -12.016 1 97.31 162 ALA A CA 1
ATOM 1307 C C . ALA A 1 162 ? 21.062 -45.25 -12.836 1 97.31 162 ALA A C 1
ATOM 1309 O O . ALA A 1 162 ? 20.438 -45.781 -13.758 1 97.31 162 ALA A O 1
ATOM 1310 N N . SER A 1 163 ? 20.891 -44.031 -12.492 1 97.94 163 SER A N 1
ATOM 1311 C CA . SER A 1 163 ? 19.969 -43.156 -13.227 1 97.94 163 SER A CA 1
ATOM 1312 C C . SER A 1 163 ? 20.453 -42.906 -14.656 1 97.94 163 SER A C 1
ATOM 1314 O O . SER A 1 163 ? 19.672 -42.969 -15.602 1 97.94 163 SER A O 1
ATOM 1316 N N . LEU A 1 164 ? 21.766 -42.656 -14.758 1 98.12 164 LEU A N 1
ATOM 1317 C CA . LEU A 1 164 ? 22.344 -42.438 -16.078 1 98.12 164 LEU A CA 1
ATOM 1318 C C . LEU A 1 164 ? 22.25 -43.719 -16.938 1 98.12 164 LEU A C 1
ATOM 1320 O O . LEU A 1 164 ? 22.031 -43.625 -18.141 1 98.12 164 LEU A O 1
ATOM 1324 N N . GLU A 1 165 ? 22.375 -44.812 -16.281 1 97.5 165 GLU A N 1
ATOM 1325 C CA . GLU A 1 165 ? 22.203 -46.094 -16.969 1 97.5 165 GLU A CA 1
ATOM 1326 C C . GLU A 1 165 ? 20.781 -46.25 -17.531 1 97.5 165 GLU A C 1
ATOM 1328 O O . GLU A 1 165 ? 20.594 -46.656 -18.672 1 97.5 165 GLU A O 1
ATOM 1333 N N . ALA A 1 166 ? 19.828 -45.938 -16.734 1 97.5 166 ALA A N 1
ATOM 1334 C CA . ALA A 1 166 ? 18.422 -46.031 -17.141 1 97.5 166 ALA A CA 1
ATOM 1335 C C . ALA A 1 166 ? 18.156 -45.125 -18.344 1 97.5 166 ALA A C 1
ATOM 1337 O O . ALA A 1 166 ? 17.406 -45.5 -19.25 1 97.5 166 ALA A O 1
ATOM 1338 N N . LEU A 1 167 ? 18.766 -43.938 -18.359 1 98.44 167 LEU A N 1
ATOM 1339 C CA . LEU A 1 167 ? 18.609 -43.031 -19.484 1 98.44 167 LEU A CA 1
ATOM 1340 C C . LEU A 1 167 ? 19.203 -43.625 -20.75 1 98.44 167 LEU A C 1
ATOM 1342 O O . LEU A 1 167 ? 18.547 -43.688 -21.781 1 98.44 167 LEU A O 1
ATOM 1346 N N . ALA A 1 168 ? 20.406 -44.031 -20.609 1 97.94 168 ALA A N 1
ATOM 1347 C CA . ALA A 1 168 ? 21.141 -44.594 -21.75 1 97.94 168 ALA A CA 1
ATOM 1348 C C . ALA A 1 168 ? 20.438 -45.812 -22.328 1 97.94 168 ALA A C 1
ATOM 1350 O O . ALA A 1 168 ? 20.422 -46 -23.547 1 97.94 168 ALA A O 1
ATOM 1351 N N . GLU A 1 169 ? 19.875 -46.562 -21.453 1 97.25 169 GLU A N 1
ATOM 1352 C CA . GLU A 1 169 ? 19.141 -47.75 -21.859 1 97.25 169 GLU A CA 1
ATOM 1353 C C . GLU A 1 169 ? 17.969 -47.406 -22.766 1 97.25 169 GLU A C 1
ATOM 1355 O O . GLU A 1 169 ? 17.578 -48.219 -23.625 1 97.25 169 GLU A O 1
ATOM 1360 N N . GLN A 1 170 ? 17.391 -46.281 -22.594 1 96.75 170 GLN A N 1
ATOM 1361 C CA . GLN A 1 170 ? 16.234 -45.875 -23.375 1 96.75 170 GLN A CA 1
ATOM 1362 C C . GLN A 1 170 ? 16.656 -45 -24.562 1 96.75 170 GLN A C 1
ATOM 1364 O O . GLN A 1 170 ? 15.812 -44.344 -25.172 1 96.75 170 GLN A O 1
ATOM 1369 N N . GLY A 1 171 ? 17.906 -44.875 -24.812 1 96.62 171 GLY A N 1
ATOM 1370 C CA . GLY A 1 171 ? 18.391 -44.188 -26.016 1 96.62 171 GLY A CA 1
ATOM 1371 C C . GLY A 1 171 ? 18.656 -42.719 -25.797 1 96.62 171 GLY A C 1
ATOM 1372 O O . GLY A 1 171 ? 18.875 -41.969 -26.75 1 96.62 171 GLY A O 1
ATOM 1373 N N . ILE A 1 172 ? 18.625 -42.25 -24.609 1 98.25 172 ILE A N 1
ATOM 1374 C CA . ILE A 1 172 ? 18.938 -40.875 -24.312 1 98.25 172 ILE A CA 1
ATOM 1375 C C . ILE A 1 172 ? 20.438 -40.625 -24.484 1 98.25 172 ILE A C 1
ATOM 1377 O O . ILE A 1 172 ? 21.266 -41.406 -23.984 1 98.25 172 ILE A O 1
ATOM 1381 N N . ARG A 1 173 ? 20.734 -39.562 -25.094 1 97.94 173 ARG A N 1
ATOM 1382 C CA . ARG A 1 173 ? 22.125 -39.312 -25.5 1 97.94 173 ARG A CA 1
ATOM 1383 C C . ARG A 1 173 ? 22.812 -38.344 -24.547 1 97.94 173 ARG A C 1
ATOM 1385 O O . ARG A 1 173 ? 24.047 -38.344 -24.438 1 97.94 173 ARG A O 1
ATOM 1392 N N . PHE A 1 174 ? 22.078 -37.5 -23.953 1 98.5 174 PHE A N 1
ATOM 1393 C CA . PHE A 1 174 ? 22.734 -36.562 -23.062 1 98.5 174 PHE A CA 1
ATOM 1394 C C . PHE A 1 174 ? 21.797 -36.094 -21.969 1 98.5 174 PHE A C 1
ATOM 1396 O O . PHE A 1 174 ? 20.578 -36.281 -22.078 1 98.5 174 PHE A O 1
ATOM 1403 N N . THR A 1 175 ? 22.344 -35.594 -20.859 1 98.56 175 THR A N 1
ATOM 1404 C CA . THR A 1 175 ? 21.641 -34.875 -19.781 1 98.56 175 THR A CA 1
ATOM 1405 C C . THR A 1 175 ? 22.438 -33.688 -19.312 1 98.56 175 THR A C 1
ATOM 1407 O O . THR A 1 175 ? 23.531 -33.406 -19.797 1 98.56 175 THR A O 1
ATOM 1410 N N . VAL A 1 176 ? 21.844 -32.812 -18.531 1 98.25 176 VAL A N 1
ATOM 1411 C CA . VAL A 1 176 ? 22.438 -31.594 -18.016 1 98.25 176 VAL A CA 1
ATOM 1412 C C . VAL A 1 176 ? 22.562 -31.672 -16.5 1 98.25 176 VAL A C 1
ATOM 1414 O O . VAL A 1 176 ? 21.609 -32.031 -15.812 1 98.25 176 VAL A O 1
ATOM 1417 N N . LEU A 1 177 ? 23.766 -31.438 -15.945 1 98.06 177 LEU A N 1
ATOM 1418 C CA . LEU A 1 177 ? 24 -31.5 -14.508 1 98.06 177 LEU A CA 1
ATOM 1419 C C . LEU A 1 177 ? 24.656 -30.219 -14 1 98.06 177 LEU A C 1
ATOM 1421 O O . LEU A 1 177 ? 25.094 -29.391 -14.805 1 98.06 177 LEU A O 1
ATOM 1425 N N . ALA A 1 178 ? 24.703 -30.062 -12.695 1 96.31 178 ALA A N 1
ATOM 1426 C CA . ALA A 1 178 ? 25.359 -28.922 -12.055 1 96.31 178 ALA A CA 1
ATOM 1427 C C . ALA A 1 178 ? 26.859 -29.141 -11.953 1 96.31 178 ALA A C 1
ATOM 1429 O O . ALA A 1 178 ? 27.328 -30.281 -11.93 1 96.31 178 ALA A O 1
ATOM 1430 N N . PRO A 1 179 ? 27.562 -28.016 -11.93 1 95.38 179 PRO A N 1
ATOM 1431 C CA . PRO A 1 179 ? 29.016 -28.156 -11.867 1 95.38 179 PRO A CA 1
ATOM 1432 C C . PRO A 1 179 ? 29.484 -28.891 -10.609 1 95.38 179 PRO A C 1
ATOM 1434 O O . PRO A 1 179 ? 30.484 -29.609 -10.648 1 95.38 179 PRO A O 1
ATOM 1437 N N . ASN A 1 180 ? 28.781 -28.75 -9.523 1 94.12 180 ASN A N 1
ATOM 1438 C CA . ASN A 1 180 ? 29.172 -29.391 -8.273 1 94.12 180 ASN A CA 1
ATOM 1439 C C . ASN A 1 180 ? 29 -30.906 -8.336 1 94.12 180 ASN A C 1
ATOM 1441 O O . ASN A 1 180 ? 29.5 -31.625 -7.469 1 94.12 180 ASN A O 1
ATOM 1445 N N . GLN A 1 181 ? 28.422 -31.422 -9.398 1 96.38 181 GLN A N 1
ATOM 1446 C CA . GLN A 1 181 ? 28.141 -32.844 -9.5 1 96.38 181 GLN A CA 1
ATOM 1447 C C . GLN A 1 181 ? 29.25 -33.562 -10.273 1 96.38 181 GLN A C 1
ATOM 1449 O O . GLN A 1 181 ? 29.172 -34.781 -10.484 1 96.38 181 GLN A O 1
ATOM 1454 N N . CYS A 1 182 ? 30.25 -32.875 -10.711 1 96.75 182 CYS A N 1
ATOM 1455 C CA . CYS A 1 182 ? 31.391 -33.469 -11.398 1 96.75 182 CYS A CA 1
ATOM 1456 C C . CYS A 1 182 ? 32.531 -33.719 -10.43 1 96.75 182 CYS A C 1
ATOM 1458 O O . CYS A 1 182 ? 33 -32.781 -9.758 1 96.75 182 CYS A O 1
ATOM 1460 N N . ARG A 1 183 ? 33 -34.938 -10.438 1 95.75 183 ARG A N 1
ATOM 1461 C CA . ARG A 1 183 ? 34.062 -35.312 -9.523 1 95.75 183 ARG A CA 1
ATOM 1462 C C . ARG A 1 183 ? 35.438 -35.062 -10.164 1 95.75 183 ARG A C 1
ATOM 1464 O O . ARG A 1 183 ? 36.312 -34.438 -9.555 1 95.75 183 ARG A O 1
ATOM 1471 N N . ARG A 1 184 ? 35.656 -35.562 -11.328 1 96.56 184 ARG A N 1
ATOM 1472 C CA . ARG A 1 184 ? 36.906 -35.5 -12.039 1 96.56 184 ARG A CA 1
ATOM 1473 C C . ARG A 1 184 ? 36.719 -35.656 -13.539 1 96.56 184 ARG A C 1
ATOM 1475 O O . ARG A 1 184 ? 35.688 -36.188 -13.984 1 96.56 184 ARG A O 1
ATOM 1482 N N . VAL A 1 185 ? 37.656 -35.156 -14.336 1 97.5 185 VAL A N 1
ATOM 1483 C CA . VAL A 1 185 ? 37.594 -35.219 -15.797 1 97.5 185 VAL A CA 1
ATOM 1484 C C . VAL A 1 185 ? 38.938 -35.656 -16.359 1 97.5 185 VAL A C 1
ATOM 1486 O O . VAL A 1 185 ? 39.969 -35.594 -15.656 1 97.5 185 VAL A O 1
ATOM 1489 N N . ARG A 1 186 ? 38.969 -36.156 -17.641 1 96.69 186 ARG A N 1
ATOM 1490 C CA . ARG A 1 186 ? 40.188 -36.469 -18.359 1 96.69 186 ARG A CA 1
ATOM 1491 C C . ARG A 1 186 ? 39.969 -36.406 -19.859 1 96.69 186 ARG A C 1
ATOM 1493 O O . ARG A 1 186 ? 38.875 -36.688 -20.359 1 96.69 186 ARG A O 1
ATOM 1500 N N . ALA A 1 187 ? 40.969 -36 -20.578 1 94.81 187 ALA A N 1
ATOM 1501 C CA . ALA A 1 187 ? 40.906 -36.062 -22.047 1 94.81 187 ALA A CA 1
ATOM 1502 C C . ALA A 1 187 ? 40.812 -37.5 -22.547 1 94.81 187 ALA A C 1
ATOM 1504 O O . ALA A 1 187 ? 41.469 -38.406 -22 1 94.81 187 ALA A O 1
ATOM 1505 N N . LYS A 1 188 ? 40 -37.688 -23.5 1 93 188 LYS A N 1
ATOM 1506 C CA . LYS A 1 188 ? 39.906 -39.031 -24.062 1 93 188 LYS A CA 1
ATOM 1507 C C . LYS A 1 188 ? 41.281 -39.531 -24.484 1 93 188 LYS A C 1
ATOM 1509 O O . LYS A 1 188 ? 42.031 -38.812 -25.125 1 93 188 LYS A O 1
ATOM 1514 N N . GLY A 1 189 ? 41.625 -40.656 -24.188 1 89.38 189 GLY A N 1
ATOM 1515 C CA . GLY A 1 189 ? 42.938 -41.219 -24.516 1 89.38 189 GLY A CA 1
ATOM 1516 C C . GLY A 1 189 ? 43.969 -41.031 -23.422 1 89.38 189 GLY A C 1
ATOM 1517 O O . GLY A 1 189 ? 44.969 -41.719 -23.375 1 89.38 189 GLY A O 1
ATOM 1518 N N . SER A 1 190 ? 43.656 -40 -22.609 1 91.5 190 SER A N 1
ATOM 1519 C CA . SER A 1 190 ? 44.562 -39.75 -21.5 1 91.5 190 SER A CA 1
ATOM 1520 C C . SER A 1 190 ? 44.281 -40.688 -20.328 1 91.5 190 SER A C 1
ATOM 1522 O O . SER A 1 190 ? 43.125 -41.062 -20.094 1 91.5 190 SER A O 1
ATOM 1524 N N . ALA A 1 191 ? 45.344 -41.062 -19.594 1 90.5 191 ALA A N 1
ATOM 1525 C CA . ALA A 1 191 ? 45.188 -41.906 -18.422 1 90.5 191 ALA A CA 1
ATOM 1526 C C . ALA A 1 191 ? 45.031 -41.094 -17.156 1 90.5 191 ALA A C 1
ATOM 1528 O O . ALA A 1 191 ? 44.562 -41.594 -16.125 1 90.5 191 ALA A O 1
ATOM 1529 N N . THR A 1 192 ? 45.281 -39.844 -17.203 1 93.88 192 THR A N 1
ATOM 1530 C CA . THR A 1 192 ? 45.344 -39.031 -16 1 93.88 192 THR A CA 1
ATOM 1531 C C . THR A 1 192 ? 44.031 -38.281 -15.789 1 93.88 192 THR A C 1
ATOM 1533 O O . THR A 1 192 ? 43.594 -37.531 -16.672 1 93.88 192 THR A O 1
ATOM 1536 N N . TRP A 1 193 ? 43.406 -38.5 -14.617 1 95.31 193 TRP A N 1
ATOM 1537 C CA . TRP A 1 193 ? 42.219 -37.781 -14.219 1 95.31 193 TRP A CA 1
ATOM 1538 C C . TRP A 1 193 ? 42.562 -36.469 -13.523 1 95.31 193 TRP A C 1
ATOM 1540 O O . TRP A 1 193 ? 43.5 -36.406 -12.742 1 95.31 193 TRP A O 1
ATOM 1550 N N . LEU A 1 194 ? 41.875 -35.438 -13.812 1 95.94 194 LEU A N 1
ATOM 1551 C CA . LEU A 1 194 ? 41.969 -34.156 -13.141 1 95.94 194 LEU A CA 1
ATOM 1552 C C . LEU A 1 194 ? 40.781 -33.969 -12.172 1 95.94 194 LEU A C 1
ATOM 1554 O O . LEU A 1 194 ? 39.625 -34.031 -12.57 1 95.94 194 LEU A O 1
ATOM 1558 N N . ASP A 1 195 ? 41.156 -33.781 -10.93 1 95.75 195 ASP A N 1
ATOM 1559 C CA . ASP A 1 195 ? 40.125 -33.5 -9.922 1 95.75 195 ASP A CA 1
ATOM 1560 C C . ASP A 1 195 ? 39.5 -32.125 -10.125 1 95.75 195 ASP A C 1
ATOM 1562 O O . ASP A 1 195 ? 40.219 -31.109 -10.188 1 95.75 195 ASP A O 1
ATOM 1566 N N . VAL A 1 196 ? 38.188 -32.125 -10.25 1 95.19 196 VAL A N 1
ATOM 1567 C CA . VAL A 1 196 ? 37.531 -30.828 -10.445 1 95.19 196 VAL A CA 1
ATOM 1568 C C . VAL A 1 196 ? 36.438 -30.656 -9.406 1 95.19 196 VAL A C 1
ATOM 1570 O O . VAL A 1 196 ? 35.438 -29.953 -9.648 1 95.19 196 VAL A O 1
ATOM 1573 N N . SER A 1 197 ? 36.531 -31.281 -8.25 1 89.88 197 SER A N 1
ATOM 1574 C CA . SER A 1 197 ? 35.562 -31.156 -7.168 1 89.88 197 SER A CA 1
ATOM 1575 C C . SER A 1 197 ? 35.406 -29.703 -6.734 1 89.88 197 SER A C 1
ATOM 1577 O O . SER A 1 197 ? 36.344 -28.891 -6.895 1 89.88 197 SER A O 1
ATOM 1579 N N . GLY A 1 198 ? 34.25 -29.344 -6.312 1 86.69 198 GLY A N 1
ATOM 1580 C CA . GLY A 1 198 ? 33.969 -27.984 -5.879 1 86.69 198 GLY A CA 1
ATOM 1581 C C . GLY A 1 198 ? 33.562 -27.062 -7.016 1 86.69 198 GLY A C 1
ATOM 1582 O O . GLY A 1 198 ? 33.938 -25.891 -7.031 1 86.69 198 GLY A O 1
ATOM 1583 N N . SER A 1 199 ? 32.969 -27.641 -7.98 1 91.62 199 SER A N 1
ATOM 1584 C CA . SER A 1 199 ? 32.406 -26.906 -9.094 1 91.62 199 SER A CA 1
ATOM 1585 C C . SER A 1 199 ? 33.5 -26.266 -9.953 1 91.62 199 SER A C 1
ATOM 1587 O O . SER A 1 199 ? 33.344 -25.125 -10.406 1 91.62 199 SER A O 1
ATOM 1589 N N . ARG A 1 200 ? 34.594 -26.938 -10.117 1 90.94 200 ARG A N 1
ATOM 1590 C CA . ARG A 1 200 ? 35.75 -26.391 -10.852 1 90.94 200 ARG A CA 1
ATOM 1591 C C . ARG A 1 200 ? 35.781 -26.938 -12.273 1 90.94 200 ARG A C 1
ATOM 1593 O O . ARG A 1 200 ? 36.75 -26.672 -13.016 1 90.94 200 ARG A O 1
ATOM 1600 N N . VAL A 1 201 ? 34.812 -27.656 -12.656 1 96 201 VAL A N 1
ATOM 1601 C CA . VAL A 1 201 ? 34.781 -28.25 -13.992 1 96 201 VAL A CA 1
ATOM 1602 C C . VAL A 1 201 ? 34.656 -27.141 -15.039 1 96 201 VAL A C 1
ATOM 1604 O O . VAL A 1 201 ? 33.969 -26.141 -14.805 1 96 201 VAL A O 1
ATOM 1607 N N . ASP A 1 202 ? 35.344 -27.297 -16.156 1 95.44 202 ASP A N 1
ATOM 1608 C CA . ASP A 1 202 ? 35.125 -26.406 -17.297 1 95.44 202 ASP A CA 1
ATOM 1609 C C . ASP A 1 202 ? 33.75 -26.656 -17.922 1 95.44 202 ASP A C 1
ATOM 1611 O O . ASP A 1 202 ? 33.5 -27.688 -18.531 1 95.44 202 ASP A O 1
ATOM 1615 N N . THR A 1 203 ? 32.906 -25.719 -17.781 1 96.44 203 THR A N 1
ATOM 1616 C CA . THR A 1 203 ? 31.5 -25.891 -18.172 1 96.44 203 THR A CA 1
ATOM 1617 C C . THR A 1 203 ? 31.328 -25.578 -19.656 1 96.44 203 THR A C 1
ATOM 1619 O O . THR A 1 203 ? 30.203 -25.641 -20.188 1 96.44 203 THR A O 1
ATOM 1622 N N . ARG A 1 204 ? 32.469 -25.266 -20.469 1 94.06 204 ARG A N 1
ATOM 1623 C CA . ARG A 1 204 ? 32.344 -24.734 -21.828 1 94.06 204 ARG A CA 1
ATOM 1624 C C . ARG A 1 204 ? 32.5 -25.828 -22.875 1 94.06 204 ARG A C 1
ATOM 1626 O O . ARG A 1 204 ? 32.75 -25.547 -24.047 1 94.06 204 ARG A O 1
ATOM 1633 N N . ARG A 1 205 ? 32.188 -27.094 -22.438 1 96 205 ARG A N 1
ATOM 1634 C CA . ARG A 1 205 ? 32.219 -28.234 -23.344 1 96 205 ARG A CA 1
ATOM 1635 C C . ARG A 1 205 ? 31.344 -29.375 -22.812 1 96 205 ARG A C 1
ATOM 1637 O O . ARG A 1 205 ? 30.859 -29.328 -21.688 1 96 205 ARG A O 1
ATOM 1644 N N . ALA A 1 206 ? 31.109 -30.406 -23.719 1 97.44 206 ALA A N 1
ATOM 1645 C CA . ALA A 1 206 ? 30.406 -31.641 -23.328 1 97.44 206 ALA A CA 1
ATOM 1646 C C . ALA A 1 206 ? 31.375 -32.688 -22.828 1 97.44 206 ALA A C 1
ATOM 1648 O O . ALA A 1 206 ? 32.531 -32.719 -23.234 1 97.44 206 ALA A O 1
ATOM 1649 N N . TYR A 1 207 ? 30.938 -33.562 -21.969 1 98.31 207 TYR A N 1
ATOM 1650 C CA . TYR A 1 207 ? 31.734 -34.656 -21.422 1 98.31 207 TYR A CA 1
ATOM 1651 C C . TYR A 1 207 ? 31.062 -36 -21.656 1 98.31 207 TYR A C 1
ATOM 1653 O O . TYR A 1 207 ? 29.828 -36.094 -21.672 1 98.31 207 TYR A O 1
ATOM 1661 N N . GLU A 1 208 ? 31.812 -37 -21.844 1 98.19 208 GLU A N 1
ATOM 1662 C CA . GLU A 1 208 ? 31.297 -38.375 -21.922 1 98.19 208 GLU A CA 1
ATOM 1663 C C . GLU A 1 208 ? 31.422 -39.094 -20.578 1 98.19 208 GLU A C 1
ATOM 1665 O O . GLU A 1 208 ? 32.469 -39.062 -19.938 1 98.19 208 GLU A O 1
ATOM 1670 N N . VAL A 1 209 ? 30.375 -39.625 -20.156 1 98.06 209 VAL A N 1
ATOM 1671 C CA . VAL A 1 209 ? 30.391 -40.469 -18.953 1 98.06 209 VAL A CA 1
ATOM 1672 C C . VAL A 1 209 ? 30.219 -41.938 -19.359 1 98.06 209 VAL A C 1
ATOM 1674 O O . VAL A 1 209 ? 29.172 -42.344 -19.875 1 98.06 209 VAL A O 1
ATOM 1677 N N . ALA A 1 210 ? 31.234 -42.688 -19.047 1 96.75 210 ALA A N 1
ATOM 1678 C CA . ALA A 1 210 ? 31.172 -44.125 -19.297 1 96.75 210 ALA A CA 1
ATOM 1679 C C . ALA A 1 210 ? 30.391 -44.844 -18.203 1 96.75 210 ALA A C 1
ATOM 1681 O O . ALA A 1 210 ? 30.594 -44.594 -17.016 1 96.75 210 ALA A O 1
ATOM 1682 N N . LEU A 1 211 ? 29.562 -45.719 -18.641 1 97 211 LEU A N 1
ATOM 1683 C CA . LEU A 1 211 ? 28.688 -46.406 -17.688 1 97 211 LEU A CA 1
ATOM 1684 C C . LEU A 1 211 ? 29.094 -47.875 -17.547 1 97 211 LEU A C 1
ATOM 1686 O O . LEU A 1 211 ? 29.703 -48.438 -18.453 1 97 211 LEU A O 1
ATOM 1690 N N . PRO A 1 212 ? 28.734 -48.5 -16.453 1 96.06 212 PRO A N 1
ATOM 1691 C CA . PRO A 1 212 ? 29.125 -49.906 -16.188 1 96.06 212 PRO A CA 1
ATOM 1692 C C . PRO A 1 212 ? 28.641 -50.875 -17.266 1 96.06 212 PRO A C 1
ATOM 1694 O O . PRO A 1 212 ? 29.297 -51.875 -17.531 1 96.06 212 PRO A O 1
ATOM 1697 N N . SER A 1 213 ? 27.578 -50.688 -17.891 1 96.12 213 SER A N 1
ATOM 1698 C CA . SER A 1 213 ? 27 -51.562 -18.875 1 96.12 213 SER A CA 1
ATOM 1699 C C . SER A 1 213 ? 27.797 -51.531 -20.188 1 96.12 213 SER A C 1
ATOM 1701 O O . SER A 1 213 ? 27.594 -52.375 -21.062 1 96.12 213 SER A O 1
ATOM 1703 N N . GLY A 1 214 ? 28.656 -50.594 -20.344 1 95.88 214 GLY A N 1
ATOM 1704 C CA . GLY A 1 214 ? 29.375 -50.406 -21.578 1 95.88 214 GLY A CA 1
ATOM 1705 C C . GLY A 1 214 ? 28.828 -49.25 -22.422 1 95.88 214 GLY A C 1
ATOM 1706 O O . GLY A 1 214 ? 29.5 -48.781 -23.344 1 95.88 214 GLY A O 1
ATOM 1707 N N . ARG A 1 215 ? 27.688 -48.781 -22.016 1 96.38 215 ARG A N 1
ATOM 1708 C CA . ARG A 1 215 ? 27.109 -47.594 -22.672 1 96.38 215 ARG A CA 1
ATOM 1709 C C . ARG A 1 215 ? 27.75 -46.312 -22.172 1 96.38 215 ARG A C 1
ATOM 1711 O O . ARG A 1 215 ? 28.547 -46.344 -21.219 1 96.38 215 ARG A O 1
ATOM 1718 N N . SER A 1 216 ? 27.5 -45.281 -22.906 1 97.06 216 SER A N 1
ATOM 1719 C CA . SER A 1 216 ? 27.938 -43.969 -22.469 1 97.06 216 SER A CA 1
ATOM 1720 C C . SER A 1 216 ? 26.859 -42.906 -22.672 1 97.06 216 SER A C 1
ATOM 1722 O O . SER A 1 216 ? 25.906 -43.125 -23.438 1 97.06 216 SER A O 1
ATOM 1724 N N . ILE A 1 217 ? 26.906 -41.906 -21.969 1 98.19 217 ILE A N 1
ATOM 1725 C CA . ILE A 1 217 ? 26 -40.781 -22.094 1 98.19 217 ILE A CA 1
ATOM 1726 C C . ILE A 1 217 ? 26.781 -39.469 -21.969 1 98.19 217 ILE A C 1
ATOM 1728 O O . ILE A 1 217 ? 27.75 -39.375 -21.219 1 98.19 217 ILE A O 1
ATOM 1732 N N . ALA A 1 218 ? 26.422 -38.531 -22.766 1 98.5 218 ALA A N 1
ATOM 1733 C CA . ALA A 1 218 ? 27.047 -37.219 -22.656 1 98.5 218 ALA A CA 1
ATOM 1734 C C . ALA A 1 218 ? 26.422 -36.406 -21.547 1 98.5 218 ALA A C 1
ATOM 1736 O O . ALA A 1 218 ? 25.219 -36.5 -21.297 1 98.5 218 ALA A O 1
ATOM 1737 N N . VAL A 1 219 ? 27.266 -35.625 -20.844 1 98.44 219 VAL A N 1
ATOM 1738 C CA . VAL A 1 219 ? 26.781 -34.75 -19.781 1 98.44 219 VAL A CA 1
ATOM 1739 C C . VAL A 1 219 ? 27.281 -33.312 -20 1 98.44 219 VAL A C 1
ATOM 1741 O O . VAL A 1 219 ? 28.469 -33.125 -20.297 1 98.44 219 VAL A O 1
ATOM 1744 N N . PHE A 1 220 ? 26.391 -32.375 -19.969 1 98.38 220 PHE A N 1
ATOM 1745 C CA . PHE A 1 220 ? 26.719 -30.938 -19.953 1 98.38 220 PHE A CA 1
ATOM 1746 C C . PHE A 1 220 ? 26.641 -30.391 -18.547 1 98.38 220 PHE A C 1
ATOM 1748 O O . PHE A 1 220 ? 25.594 -30.484 -17.891 1 98.38 220 PHE A O 1
ATOM 1755 N N . PHE A 1 221 ? 27.781 -29.891 -18.016 1 97.94 221 PHE A N 1
ATOM 1756 C CA . PHE A 1 221 ? 27.75 -29.156 -16.75 1 97.94 221 PHE A CA 1
ATOM 1757 C C . PHE A 1 221 ? 27.547 -27.656 -16.984 1 97.94 221 PHE A C 1
ATOM 1759 O O . PHE A 1 221 ? 28.406 -27.016 -17.594 1 97.94 221 PHE A O 1
ATOM 1766 N N . TYR A 1 222 ? 26.438 -27.109 -16.578 1 96.31 222 TYR A N 1
ATOM 1767 C CA . TYR A 1 222 ? 26.094 -25.734 -16.953 1 96.31 222 TYR A CA 1
ATOM 1768 C C . TYR A 1 222 ? 26.922 -24.734 -16.172 1 96.31 222 TYR A C 1
ATOM 1770 O O . TYR A 1 222 ? 27.578 -25.094 -15.18 1 96.31 222 TYR A O 1
ATOM 1778 N N . ASP A 1 223 ? 26.875 -23.453 -16.562 1 94.25 223 ASP A N 1
ATOM 1779 C CA . ASP A 1 223 ? 27.578 -22.359 -15.883 1 94.25 223 ASP A CA 1
ATOM 1780 C C . ASP A 1 223 ? 26.828 -21.938 -14.625 1 94.25 223 ASP A C 1
ATOM 1782 O O . ASP A 1 223 ? 25.844 -21.203 -14.703 1 94.25 223 ASP A O 1
ATOM 1786 N N . GLY A 1 224 ? 27.406 -22.312 -13.5 1 89.88 224 GLY A N 1
ATOM 1787 C CA . GLY A 1 224 ? 26.766 -22.078 -12.219 1 89.88 224 GLY A CA 1
ATOM 1788 C C . GLY A 1 224 ? 26.594 -20.609 -11.891 1 89.88 224 GLY A C 1
ATOM 1789 O O . GLY A 1 224 ? 25.484 -20.141 -11.68 1 89.88 224 GLY A O 1
ATOM 1790 N N . PRO A 1 225 ? 27.625 -19.859 -11.906 1 85.19 225 PRO A N 1
ATOM 1791 C CA . PRO A 1 225 ? 27.562 -18.438 -11.547 1 85.19 225 PRO A CA 1
ATOM 1792 C C . PRO A 1 225 ? 26.578 -17.641 -12.398 1 85.19 225 PRO A C 1
ATOM 1794 O O . PRO A 1 225 ? 25.766 -16.891 -11.859 1 85.19 225 PRO A O 1
ATOM 1797 N N . THR A 1 226 ? 26.578 -17.812 -13.664 1 88.12 226 THR A N 1
ATOM 1798 C CA . THR A 1 226 ? 25.672 -17.062 -14.539 1 88.12 226 THR A CA 1
ATOM 1799 C C . THR A 1 226 ? 24.219 -17.5 -14.328 1 88.12 226 THR A C 1
ATOM 1801 O O . THR A 1 226 ? 23.312 -16.672 -14.344 1 88.12 226 THR A O 1
ATOM 1804 N N . SER A 1 227 ? 24.047 -18.797 -14.156 1 87.62 227 SER A N 1
ATOM 1805 C CA . SER A 1 227 ? 22.703 -19.297 -13.867 1 87.62 227 SER A CA 1
ATOM 1806 C C . SER A 1 227 ? 22.156 -18.703 -12.586 1 87.62 227 SER A C 1
ATOM 1808 O O . SER A 1 227 ? 20.984 -18.312 -12.523 1 87.62 227 SER A O 1
ATOM 1810 N N . ARG A 1 228 ? 23 -18.578 -11.602 1 82.12 228 ARG A N 1
ATOM 1811 C CA . ARG A 1 228 ? 22.609 -18 -10.32 1 82.12 228 ARG A CA 1
ATOM 1812 C C . ARG A 1 228 ? 22.266 -16.516 -10.484 1 82.12 228 ARG A C 1
ATOM 1814 O O . ARG A 1 228 ? 21.344 -16.016 -9.828 1 82.12 228 ARG A O 1
ATOM 1821 N N . ALA A 1 229 ? 22.984 -15.875 -11.289 1 77.88 229 ALA A N 1
ATOM 1822 C CA . ALA A 1 229 ? 22.781 -14.445 -11.508 1 77.88 229 ALA A CA 1
ATOM 1823 C C . ALA A 1 229 ? 21.406 -14.18 -12.133 1 77.88 229 ALA A C 1
ATOM 1825 O O . ALA A 1 229 ? 20.766 -13.172 -11.844 1 77.88 229 ALA A O 1
ATOM 1826 N N . VAL A 1 230 ? 20.953 -15.008 -12.984 1 79.31 230 VAL A N 1
ATOM 1827 C CA . VAL A 1 230 ? 19.625 -14.906 -13.594 1 79.31 230 VAL A CA 1
ATOM 1828 C C . VAL A 1 230 ? 18.547 -14.992 -12.508 1 79.31 230 VAL A C 1
ATOM 1830 O O . VAL A 1 230 ? 17.594 -14.211 -12.5 1 79.31 230 VAL A O 1
ATOM 1833 N N . ALA A 1 231 ? 18.75 -15.789 -11.594 1 70.38 231 ALA A N 1
ATOM 1834 C CA . ALA A 1 231 ? 17.75 -16.078 -10.57 1 70.38 231 ALA A CA 1
ATOM 1835 C C . ALA A 1 231 ? 17.781 -15.016 -9.469 1 70.38 231 ALA A C 1
ATOM 1837 O O . ALA A 1 231 ? 16.734 -14.641 -8.938 1 70.38 231 ALA A O 1
ATOM 1838 N N . PHE A 1 232 ? 19.016 -14.453 -9.242 1 66 232 PHE A N 1
ATOM 1839 C CA . PHE A 1 232 ? 19.094 -13.742 -7.969 1 66 232 PHE A CA 1
ATOM 1840 C C . PHE A 1 232 ? 19.672 -12.344 -8.164 1 66 232 PHE A C 1
ATOM 1842 O O . PHE A 1 232 ? 19.609 -11.508 -7.262 1 66 232 PHE A O 1
ATOM 1849 N N . GLU A 1 233 ? 20.328 -12 -9.234 1 66.44 233 GLU A N 1
ATOM 1850 C CA . GLU A 1 233 ? 21.047 -10.734 -9.383 1 66.44 233 GLU A CA 1
ATOM 1851 C C . GLU A 1 233 ? 20.359 -9.82 -10.383 1 66.44 233 GLU A C 1
ATOM 1853 O O . GLU A 1 233 ? 21 -8.984 -11.023 1 66.44 233 GLU A O 1
ATOM 1858 N N . ARG A 1 234 ? 19.062 -9.945 -10.75 1 73.62 234 ARG A N 1
ATOM 1859 C CA . ARG A 1 234 ? 18.219 -9.094 -11.578 1 73.62 234 ARG A CA 1
ATOM 1860 C C . ARG A 1 234 ? 18.797 -8.953 -12.984 1 73.62 234 ARG A C 1
ATOM 1862 O O . ARG A 1 234 ? 18.734 -7.879 -13.578 1 73.62 234 ARG A O 1
ATOM 1869 N N . LEU A 1 235 ? 19.516 -9.961 -13.391 1 74.94 235 LEU A N 1
ATOM 1870 C CA . LEU A 1 235 ? 20.078 -9.961 -14.734 1 74.94 235 LEU A CA 1
ATOM 1871 C C . LEU A 1 235 ? 18.984 -9.781 -15.789 1 74.94 235 LEU A C 1
ATOM 1873 O O . LEU A 1 235 ? 19.25 -9.312 -16.891 1 74.94 235 LEU A O 1
ATOM 1877 N N . LEU A 1 236 ? 17.797 -9.977 -15.43 1 79.06 236 LEU A N 1
ATOM 1878 C CA . LEU A 1 236 ? 16.688 -9.953 -16.375 1 79.06 236 LEU A CA 1
ATOM 1879 C C . LEU A 1 236 ? 16.031 -8.586 -16.406 1 79.06 236 LEU A C 1
ATOM 1881 O O . LEU A 1 236 ? 15.031 -8.391 -17.094 1 79.06 236 LEU A O 1
ATOM 1885 N N . ASP A 1 237 ? 16.562 -7.625 -15.672 1 74.69 237 ASP A N 1
ATOM 1886 C CA . ASP A 1 237 ? 16.047 -6.262 -15.719 1 74.69 237 ASP A CA 1
ATOM 1887 C C . ASP A 1 237 ? 16.281 -5.625 -17.078 1 74.69 237 ASP A C 1
ATOM 1889 O O . ASP A 1 237 ? 15.539 -4.734 -17.5 1 74.69 237 ASP A O 1
ATOM 1893 N N . ASP A 1 238 ? 17.438 -6.199 -17.734 1 83.69 238 ASP A N 1
ATOM 1894 C CA . ASP A 1 238 ? 17.828 -5.637 -19.031 1 83.69 238 ASP A CA 1
ATOM 1895 C C . ASP A 1 238 ? 18.375 -6.723 -19.953 1 83.69 238 ASP A C 1
ATOM 1897 O O . ASP A 1 238 ? 19.406 -7.328 -19.656 1 83.69 238 ASP A O 1
ATOM 1901 N N . GLY A 1 239 ? 17.766 -6.906 -21.141 1 87.69 239 GLY A N 1
ATOM 1902 C CA . GLY A 1 239 ? 18.125 -7.961 -22.062 1 87.69 239 GLY A CA 1
ATOM 1903 C C . GLY A 1 239 ? 19.531 -7.805 -22.625 1 87.69 239 GLY A C 1
ATOM 1904 O O . GLY A 1 239 ? 20.203 -8.797 -22.891 1 87.69 239 GLY A O 1
ATOM 1905 N N . LYS A 1 240 ? 20 -6.629 -22.766 1 88.25 240 LYS A N 1
ATOM 1906 C CA . LYS A 1 240 ? 21.344 -6.375 -23.281 1 88.25 240 LYS A CA 1
ATOM 1907 C C . LYS A 1 240 ? 22.406 -6.797 -22.266 1 88.25 240 LYS A C 1
ATOM 1909 O O . LYS A 1 240 ? 23.406 -7.426 -22.641 1 88.25 240 LYS A O 1
ATOM 1914 N N . THR A 1 241 ? 22.141 -6.453 -21.062 1 88.31 241 THR A N 1
ATOM 1915 C CA . THR A 1 241 ? 23.031 -6.848 -19.984 1 88.31 241 THR A CA 1
ATOM 1916 C C . THR A 1 241 ? 23.094 -8.367 -19.844 1 88.31 241 THR A C 1
ATOM 1918 O O . THR A 1 241 ? 24.156 -8.938 -19.609 1 88.31 241 THR A O 1
ATOM 1921 N N . PHE A 1 242 ? 21.984 -9 -20 1 91.69 242 PHE A N 1
ATOM 1922 C CA . PHE A 1 242 ? 21.906 -10.453 -19.953 1 91.69 242 PHE A CA 1
ATOM 1923 C C . PHE A 1 242 ? 22.734 -11.094 -21.062 1 91.69 242 PHE A C 1
ATOM 1925 O O . PHE A 1 242 ? 23.547 -11.984 -20.797 1 91.69 242 PHE A O 1
ATOM 1932 N N . ALA A 1 243 ? 22.656 -10.586 -22.281 1 92.62 243 ALA A N 1
ATOM 1933 C CA . ALA A 1 243 ? 23.406 -11.078 -23.438 1 92.62 243 ALA A CA 1
ATOM 1934 C C . ALA A 1 243 ? 24.906 -10.883 -23.234 1 92.62 243 ALA A C 1
ATOM 1936 O O . ALA A 1 243 ? 25.703 -11.781 -23.516 1 92.62 243 ALA A O 1
ATOM 1937 N N . ARG A 1 244 ? 25.25 -9.773 -22.703 1 90.5 244 ARG A N 1
ATOM 1938 C CA . ARG A 1 244 ? 26.656 -9.461 -22.469 1 90.5 244 ARG A CA 1
ATOM 1939 C C . ARG A 1 244 ? 27.25 -10.383 -21.406 1 90.5 244 ARG A C 1
ATOM 1941 O O . ARG A 1 244 ? 28.406 -10.82 -21.531 1 90.5 244 ARG A O 1
ATOM 1948 N N . ARG A 1 245 ? 26.453 -10.609 -20.359 1 90.44 245 ARG A N 1
ATOM 1949 C CA . ARG A 1 245 ? 26.922 -11.508 -19.312 1 90.44 245 ARG A CA 1
ATOM 1950 C C . ARG A 1 245 ? 27.203 -12.898 -19.859 1 90.44 245 ARG A C 1
ATOM 1952 O O . ARG A 1 245 ? 28.219 -13.508 -19.516 1 90.44 245 ARG A O 1
ATOM 1959 N N . LEU A 1 246 ? 26.375 -13.398 -20.703 1 92.81 246 LEU A N 1
ATOM 1960 C CA . LEU A 1 246 ? 26.578 -14.703 -21.328 1 92.81 246 LEU A CA 1
ATOM 1961 C C . LEU A 1 246 ? 27.812 -14.711 -22.203 1 92.81 246 LEU A C 1
ATOM 1963 O O . LEU A 1 246 ? 28.641 -15.625 -22.109 1 92.81 246 LEU A O 1
ATOM 1967 N N . ALA A 1 247 ? 28.016 -13.711 -22.922 1 91 247 ALA A N 1
ATOM 1968 C CA . ALA A 1 247 ? 29.141 -13.602 -23.844 1 91 247 ALA A CA 1
ATOM 1969 C C . ALA A 1 247 ? 30.469 -13.461 -23.078 1 91 247 ALA A C 1
ATOM 1971 O O . ALA A 1 247 ? 31.516 -13.898 -23.562 1 91 247 ALA A O 1
ATOM 1972 N N . SER A 1 248 ? 30.391 -12.93 -21.953 1 89.81 248 SER A N 1
ATOM 1973 C CA . SER A 1 248 ? 31.578 -12.633 -21.172 1 89.81 248 SER A CA 1
ATOM 1974 C C . SER A 1 248 ? 32.25 -13.906 -20.672 1 89.81 248 SER A C 1
ATOM 1976 O O . SER A 1 248 ? 33.406 -13.898 -20.297 1 89.81 248 SER A O 1
ATOM 1978 N N . VAL A 1 249 ? 31.5 -14.992 -20.594 1 89.75 249 VAL A N 1
ATOM 1979 C CA . VAL A 1 249 ? 32.031 -16.266 -20.125 1 89.75 249 VAL A CA 1
ATOM 1980 C C . VAL A 1 249 ? 32.969 -16.859 -21.172 1 89.75 249 VAL A C 1
ATOM 1982 O O . VAL A 1 249 ? 33.844 -17.672 -20.859 1 89.75 249 VAL A O 1
ATOM 1985 N N . LEU A 1 250 ? 32.812 -16.5 -22.438 1 90.62 250 LEU A N 1
ATOM 1986 C CA . LEU A 1 250 ? 33.594 -17.016 -23.562 1 90.62 250 LEU A CA 1
ATOM 1987 C C . LEU A 1 250 ? 34.969 -16.359 -23.609 1 90.62 250 LEU A C 1
ATOM 1989 O O . LEU A 1 250 ? 35.125 -15.203 -23.203 1 90.62 250 LEU A O 1
ATOM 1993 N N . ASP A 1 251 ? 35.969 -17.156 -23.938 1 88.19 251 ASP A N 1
ATOM 1994 C CA . ASP A 1 251 ? 37.312 -16.625 -24.094 1 88.19 251 ASP A CA 1
ATOM 1995 C C . ASP A 1 251 ? 37.844 -16.891 -25.5 1 88.19 251 ASP A C 1
ATOM 1997 O O . ASP A 1 251 ? 37.094 -17.266 -26.406 1 88.19 251 ASP A O 1
ATOM 2001 N N . ASP A 1 252 ? 39.188 -16.609 -25.781 1 86.56 252 ASP A N 1
ATOM 2002 C CA . ASP A 1 252 ? 39.719 -16.641 -27.141 1 86.56 252 ASP A CA 1
ATOM 2003 C C . ASP A 1 252 ? 40.469 -17.922 -27.422 1 86.56 252 ASP A C 1
ATOM 2005 O O . ASP A 1 252 ? 41.375 -17.953 -28.25 1 86.56 252 ASP A O 1
ATOM 2009 N N . ARG A 1 253 ? 40 -19 -26.844 1 88.5 253 ARG A N 1
ATOM 2010 C CA . ARG A 1 253 ? 40.688 -20.266 -27.094 1 88.5 253 ARG A CA 1
ATOM 2011 C C . ARG A 1 253 ? 40.344 -20.797 -28.484 1 88.5 253 ARG A C 1
ATOM 2013 O O . ARG A 1 253 ? 39.406 -20.344 -29.125 1 88.5 253 ARG A O 1
ATOM 2020 N N . VAL A 1 254 ? 41.125 -21.781 -28.938 1 87.94 254 VAL A N 1
ATOM 2021 C CA . VAL A 1 254 ? 41 -22.297 -30.297 1 87.94 254 VAL A CA 1
ATOM 2022 C C . VAL A 1 254 ? 39.906 -23.375 -30.359 1 87.94 254 VAL A C 1
ATOM 2024 O O . VAL A 1 254 ? 39.281 -23.562 -31.406 1 87.94 254 VAL A O 1
ATOM 2027 N N . GLU A 1 255 ? 39.656 -24.062 -29.281 1 91.56 255 GLU A N 1
ATOM 2028 C CA . GLU A 1 255 ? 38.656 -25.125 -29.219 1 91.56 255 GLU A CA 1
ATOM 2029 C C . GLU A 1 255 ? 37.25 -24.531 -29.219 1 91.56 255 GLU A C 1
ATOM 2031 O O . GLU A 1 255 ? 37.031 -23.453 -28.688 1 91.56 255 GLU A O 1
ATOM 2036 N N . PRO A 1 256 ? 36.344 -25.281 -29.844 1 93.81 256 PRO A N 1
ATOM 2037 C CA . PRO A 1 256 ? 34.969 -24.828 -29.766 1 93.81 256 PRO A CA 1
ATOM 2038 C C . PRO A 1 256 ? 34.469 -24.672 -28.312 1 93.81 256 PRO A C 1
ATOM 2040 O O . PRO A 1 256 ? 34.812 -25.484 -27.453 1 93.81 256 PRO A O 1
ATOM 2043 N N . GLN A 1 257 ? 33.719 -23.609 -28.078 1 95 257 GLN A N 1
ATOM 2044 C CA . GLN A 1 257 ? 33.25 -23.328 -26.719 1 95 257 GLN A CA 1
ATOM 2045 C C . GLN A 1 257 ? 31.734 -23.203 -26.703 1 95 257 GLN A C 1
ATOM 2047 O O . GLN A 1 257 ? 31.125 -22.672 -27.641 1 95 257 GLN A O 1
ATOM 2052 N N . LEU A 1 258 ? 31.203 -23.734 -25.609 1 96.69 258 LEU A N 1
ATOM 2053 C CA . LEU A 1 258 ? 29.781 -23.578 -25.328 1 96.69 258 LEU A CA 1
ATOM 2054 C C . LEU A 1 258 ? 29.562 -22.891 -24 1 96.69 258 LEU A C 1
ATOM 2056 O O . LEU A 1 258 ? 30.016 -23.391 -22.953 1 96.69 258 LEU A O 1
ATOM 2060 N N . VAL A 1 259 ? 28.984 -21.703 -24.031 1 96.31 259 VAL A N 1
ATOM 2061 C CA . VAL A 1 259 ? 28.453 -21.156 -22.797 1 96.31 259 VAL A CA 1
ATOM 2062 C C . VAL A 1 259 ? 26.984 -21.531 -22.656 1 96.31 259 VAL A C 1
ATOM 2064 O O . VAL A 1 259 ? 26.188 -21.297 -23.578 1 96.31 259 VAL A O 1
ATOM 2067 N N . HIS A 1 260 ? 26.656 -22.203 -21.562 1 96.56 260 HIS A N 1
ATOM 2068 C CA . HIS A 1 260 ? 25.266 -22.594 -21.375 1 96.56 260 HIS A CA 1
ATOM 2069 C C . HIS A 1 260 ? 24.844 -22.453 -19.922 1 96.56 260 HIS A C 1
ATOM 2071 O O . HIS A 1 260 ? 25.641 -22.688 -19.016 1 96.56 260 HIS A O 1
ATOM 2077 N N . ILE A 1 261 ? 23.625 -21.984 -19.797 1 96.31 261 ILE A N 1
ATOM 2078 C CA . ILE A 1 261 ? 23.031 -21.859 -18.469 1 96.31 261 ILE A CA 1
ATOM 2079 C C . ILE A 1 261 ? 21.766 -22.703 -18.391 1 96.31 261 ILE A C 1
ATOM 2081 O O . ILE A 1 261 ? 21.141 -23 -19.422 1 96.31 261 ILE A O 1
ATOM 2085 N N . ALA A 1 262 ? 21.422 -23.188 -17.234 1 95.44 262 ALA A N 1
ATOM 2086 C CA . ALA A 1 262 ? 20.188 -23.906 -16.938 1 95.44 262 ALA A CA 1
ATOM 2087 C C . ALA A 1 262 ? 19.484 -23.312 -15.719 1 95.44 262 ALA A C 1
ATOM 2089 O O . ALA A 1 262 ? 20.062 -23.25 -14.633 1 95.44 262 ALA A O 1
ATOM 2090 N N . THR A 1 263 ? 18.312 -22.797 -15.961 1 94.62 263 THR A N 1
ATOM 2091 C CA . THR A 1 263 ? 17.531 -22.141 -14.906 1 94.62 263 THR A CA 1
ATOM 2092 C C . THR A 1 263 ? 16.094 -22.641 -14.906 1 94.62 263 THR A C 1
ATOM 2094 O O . THR A 1 263 ? 15.648 -23.266 -15.867 1 94.62 263 THR A O 1
ATOM 2097 N N . ASP A 1 264 ? 15.414 -22.406 -13.75 1 93.69 264 ASP A N 1
ATOM 2098 C CA . ASP A 1 264 ? 13.961 -22.562 -13.789 1 93.69 264 ASP A CA 1
ATOM 2099 C C . ASP A 1 264 ? 13.352 -21.688 -14.883 1 93.69 264 ASP A C 1
ATOM 2101 O O . ASP A 1 264 ? 13.602 -20.484 -14.93 1 93.69 264 ASP A O 1
ATOM 2105 N N . GLY A 1 265 ? 12.633 -22.422 -15.711 1 95.75 265 GLY A N 1
ATOM 2106 C CA . GLY A 1 265 ? 11.992 -21.656 -16.766 1 95.75 265 GLY A CA 1
ATOM 2107 C C . GLY A 1 265 ? 11.102 -20.547 -16.25 1 95.75 265 GLY A C 1
ATOM 2108 O O . GLY A 1 265 ? 10.93 -19.516 -16.906 1 95.75 265 GLY A O 1
ATOM 2109 N N . GLU A 1 266 ? 10.578 -20.672 -15.086 1 95.06 266 GLU A N 1
ATOM 2110 C CA . GLU A 1 266 ? 9.648 -19.719 -14.484 1 95.06 266 GLU A CA 1
ATOM 2111 C C . GLU A 1 266 ? 10.359 -18.406 -14.109 1 95.06 266 GLU A C 1
ATOM 2113 O O . GLU A 1 266 ? 9.711 -17.406 -13.812 1 95.06 266 GLU A O 1
ATOM 2118 N N . SER A 1 267 ? 11.664 -18.375 -14.156 1 93.5 267 SER A N 1
ATOM 2119 C CA . SER A 1 267 ? 12.422 -17.141 -13.945 1 93.5 267 SER A CA 1
ATOM 2120 C C . SER A 1 267 ? 12.078 -16.109 -15.008 1 93.5 267 SER A C 1
ATOM 2122 O O . SER A 1 267 ? 12.188 -14.906 -14.758 1 93.5 267 SER A O 1
ATOM 2124 N N . TYR A 1 268 ? 11.711 -16.625 -16.094 1 95.12 268 TYR A N 1
ATOM 2125 C CA . TYR A 1 268 ? 11.414 -15.742 -17.203 1 95.12 268 TYR A CA 1
ATOM 2126 C C . TYR A 1 268 ? 9.938 -15.359 -17.234 1 95.12 268 TYR A C 1
ATOM 2128 O O . TYR A 1 268 ? 9.25 -15.562 -18.234 1 95.12 268 TYR A O 1
ATOM 2136 N N . GLY A 1 269 ? 9.406 -14.719 -16.172 1 92.88 269 GLY A N 1
ATOM 2137 C CA . GLY A 1 269 ? 8.031 -14.25 -16.078 1 92.88 269 GLY A CA 1
ATOM 2138 C C . GLY A 1 269 ? 7.477 -14.312 -14.664 1 92.88 269 GLY A C 1
ATOM 2139 O O . GLY A 1 269 ? 7.348 -13.281 -13.992 1 92.88 269 GLY A O 1
ATOM 2140 N N . HIS A 1 270 ? 7.281 -15.484 -14.102 1 91.31 270 HIS A N 1
ATOM 2141 C CA . HIS A 1 270 ? 6.637 -15.688 -12.805 1 91.31 270 HIS A CA 1
ATOM 2142 C C . HIS A 1 270 ? 7.523 -15.203 -11.664 1 91.31 270 HIS A C 1
ATOM 2144 O O . HIS A 1 270 ? 7.055 -14.484 -10.773 1 91.31 270 HIS A O 1
ATOM 2150 N N . HIS A 1 271 ? 8.805 -15.594 -11.672 1 88.5 271 HIS A N 1
ATOM 2151 C CA . HIS A 1 271 ? 9.719 -15.203 -10.602 1 88.5 271 HIS A CA 1
ATOM 2152 C C . HIS A 1 271 ? 10.188 -13.758 -10.789 1 88.5 271 HIS A C 1
ATOM 2154 O O . HIS A 1 271 ? 10.547 -13.094 -9.812 1 88.5 271 HIS A O 1
ATOM 2160 N N . HIS A 1 272 ? 10.312 -13.383 -12.047 1 87.19 272 HIS A N 1
ATOM 2161 C CA . HIS A 1 272 ? 10.758 -12.039 -12.391 1 87.19 272 HIS A CA 1
ATOM 2162 C C . HIS A 1 272 ? 9.836 -11.406 -13.422 1 87.19 272 HIS A C 1
ATOM 2164 O O . HIS A 1 272 ? 9.852 -11.781 -14.594 1 87.19 272 HIS A O 1
ATOM 2170 N N . ARG A 1 273 ? 9.172 -10.391 -12.984 1 85.12 273 ARG A N 1
ATOM 2171 C CA . ARG A 1 273 ? 8.234 -9.719 -13.875 1 85.12 273 ARG A CA 1
ATOM 2172 C C . ARG A 1 273 ? 8.945 -9.211 -15.125 1 85.12 273 ARG A C 1
ATOM 2174 O O . ARG A 1 273 ? 10.016 -8.609 -15.039 1 85.12 273 ARG A O 1
ATOM 2181 N N . PHE A 1 274 ? 8.492 -9.531 -16.312 1 86.44 274 PHE A N 1
ATOM 2182 C CA . PHE A 1 274 ? 8.953 -9.148 -17.641 1 86.44 274 PHE A CA 1
ATOM 2183 C C . PHE A 1 274 ? 10.242 -9.875 -18 1 86.44 274 PHE A C 1
ATOM 2185 O O . PHE A 1 274 ? 10.961 -9.453 -18.906 1 86.44 274 PHE A O 1
ATOM 2192 N N . GLY A 1 275 ? 10.531 -10.891 -17.25 1 92.06 275 GLY A N 1
ATOM 2193 C CA . GLY A 1 275 ? 11.719 -11.68 -17.547 1 92.06 275 GLY A CA 1
ATOM 2194 C C . GLY A 1 275 ? 11.711 -12.258 -18.953 1 92.06 275 GLY A C 1
ATOM 2195 O O . GLY A 1 275 ? 12.766 -12.406 -19.578 1 92.06 275 GLY A O 1
ATOM 2196 N N . GLU A 1 276 ? 10.516 -12.578 -19.5 1 94.25 276 GLU A N 1
ATOM 2197 C CA . GLU A 1 276 ? 10.398 -13.133 -20.844 1 94.25 276 GLU A CA 1
ATOM 2198 C C . GLU A 1 276 ? 10.781 -12.102 -21.906 1 94.25 276 GLU A C 1
ATOM 2200 O O . GLU A 1 276 ? 11.328 -12.453 -22.953 1 94.25 276 GLU A O 1
ATOM 2205 N N . MET A 1 277 ? 10.555 -10.867 -21.641 1 93 277 MET A N 1
ATOM 2206 C CA . MET A 1 277 ? 10.93 -9.805 -22.578 1 93 277 MET A CA 1
ATOM 2207 C C . MET A 1 277 ? 12.438 -9.602 -22.594 1 93 277 MET A C 1
ATOM 2209 O O . MET A 1 277 ? 13.031 -9.414 -23.656 1 93 277 MET A O 1
ATOM 2213 N N . ALA A 1 278 ? 13.008 -9.633 -21.391 1 92.69 278 ALA A N 1
ATOM 2214 C CA . ALA A 1 278 ? 14.469 -9.547 -21.297 1 92.69 278 ALA A CA 1
ATOM 2215 C C . ALA A 1 278 ? 15.133 -10.688 -22.062 1 92.69 278 ALA A C 1
ATOM 2217 O O . ALA A 1 278 ? 16.141 -10.484 -22.75 1 92.69 278 ALA A O 1
ATOM 2218 N N . LEU A 1 279 ? 14.555 -11.852 -21.859 1 95.69 279 LEU A N 1
ATOM 2219 C CA . LEU A 1 279 ? 15.062 -13.016 -22.578 1 95.69 279 LEU A CA 1
ATOM 2220 C C . LEU A 1 279 ? 14.961 -12.82 -24.094 1 95.69 279 LEU A C 1
ATOM 2222 O O . LEU A 1 279 ? 15.922 -13.062 -24.828 1 95.69 279 LEU A O 1
ATOM 2226 N N . ALA A 1 280 ? 13.805 -12.406 -24.531 1 95.38 280 ALA A N 1
ATOM 2227 C CA . ALA A 1 280 ? 13.578 -12.188 -25.953 1 95.38 280 ALA A CA 1
ATOM 2228 C C . ALA A 1 280 ? 14.594 -11.203 -26.531 1 95.38 280 ALA A C 1
ATOM 2230 O O . ALA A 1 280 ? 15.164 -11.438 -27.594 1 95.38 280 ALA A O 1
ATOM 2231 N N . TYR A 1 281 ? 14.82 -10.18 -25.844 1 93.5 281 TYR A N 1
ATOM 2232 C CA . TYR A 1 281 ? 15.758 -9.156 -26.281 1 93.5 281 TYR A CA 1
ATOM 2233 C C . TYR A 1 281 ? 17.188 -9.695 -26.297 1 93.5 281 TYR A C 1
ATOM 2235 O O . TYR A 1 281 ? 17.953 -9.391 -27.219 1 93.5 281 TYR A O 1
ATOM 2243 N N . ALA A 1 282 ? 17.531 -10.398 -25.266 1 94.88 282 ALA A N 1
ATOM 2244 C CA . ALA A 1 282 ? 18.859 -11.008 -25.203 1 94.88 282 ALA A CA 1
ATOM 2245 C C . ALA A 1 282 ? 19.078 -11.945 -26.391 1 94.88 282 ALA A C 1
ATOM 2247 O O . ALA A 1 282 ? 20.156 -11.922 -27.016 1 94.88 282 ALA A O 1
ATOM 2248 N N . LEU A 1 283 ? 18.125 -12.766 -26.703 1 96.44 283 LEU A N 1
ATOM 2249 C CA . LEU A 1 283 ? 18.203 -13.703 -27.812 1 96.44 283 LEU A CA 1
ATOM 2250 C C . LEU A 1 283 ? 18.391 -12.977 -29.141 1 96.44 283 LEU A C 1
ATOM 2252 O O . LEU A 1 283 ? 19.219 -13.367 -29.969 1 96.44 283 LEU A O 1
ATOM 2256 N N . GLN A 1 284 ? 17.625 -11.961 -29.281 1 93.88 284 GLN A N 1
ATOM 2257 C CA . GLN A 1 284 ? 17.766 -11.148 -30.484 1 93.88 284 GLN A CA 1
ATOM 2258 C C . GLN A 1 284 ? 19.156 -10.539 -30.578 1 93.88 284 GLN A C 1
ATOM 2260 O O . GLN A 1 284 ? 19.75 -10.516 -31.656 1 93.88 284 GLN A O 1
ATOM 2265 N N . THR A 1 285 ? 19.641 -10.07 -29.5 1 93.56 285 THR A N 1
ATOM 2266 C CA . THR A 1 285 ? 20.969 -9.461 -29.438 1 93.56 285 THR A CA 1
ATOM 2267 C C . THR A 1 285 ? 22.031 -10.484 -29.797 1 93.56 285 THR A C 1
ATOM 2269 O O . THR A 1 285 ? 22.953 -10.18 -30.562 1 93.56 285 THR A O 1
ATOM 2272 N N . ILE A 1 286 ? 21.953 -11.641 -29.281 1 94.88 286 ILE A N 1
ATOM 2273 C CA . ILE A 1 286 ? 22.906 -12.711 -29.531 1 94.88 286 ILE A CA 1
ATOM 2274 C C . ILE A 1 286 ? 22.844 -13.125 -31 1 94.88 286 ILE A C 1
ATOM 2276 O O . ILE A 1 286 ? 23.891 -13.328 -31.641 1 94.88 286 ILE A O 1
ATOM 2280 N N . GLU A 1 287 ? 21.688 -13.219 -31.531 1 93.44 287 GLU A N 1
ATOM 2281 C CA . GLU A 1 287 ? 21.5 -13.625 -32.906 1 93.44 287 GLU A CA 1
ATOM 2282 C C . GLU A 1 287 ? 22.109 -12.609 -33.875 1 93.44 287 GLU A C 1
ATOM 2284 O O . GLU A 1 287 ? 22.547 -12.977 -34.969 1 93.44 287 GLU A O 1
ATOM 2289 N N . ARG A 1 288 ? 22.156 -11.422 -33.469 1 92.19 288 ARG A N 1
ATOM 2290 C CA . ARG A 1 288 ? 22.688 -10.352 -34.312 1 92.19 288 ARG A CA 1
ATOM 2291 C C . ARG A 1 288 ? 24.203 -10.289 -34.25 1 92.19 288 ARG A C 1
ATOM 2293 O O . ARG A 1 288 ? 24.844 -9.664 -35.094 1 92.19 288 ARG A O 1
ATOM 2300 N N . ASP A 1 289 ? 24.75 -10.922 -33.25 1 92.12 289 ASP A N 1
ATOM 2301 C CA . ASP A 1 289 ? 26.188 -10.953 -33.094 1 92.12 289 ASP A CA 1
ATOM 2302 C C . ASP A 1 289 ? 26.828 -11.992 -34.031 1 92.12 289 ASP A C 1
ATOM 2304 O O . ASP A 1 289 ? 26.594 -13.188 -33.875 1 92.12 289 ASP A O 1
ATOM 2308 N N . PRO A 1 290 ? 27.641 -11.602 -34.938 1 91.44 290 PRO A N 1
ATOM 2309 C CA . PRO A 1 290 ? 28.234 -12.539 -35.906 1 91.44 290 PRO A CA 1
ATOM 2310 C C . PRO A 1 290 ? 29.281 -13.453 -35.25 1 91.44 290 PRO A C 1
ATOM 2312 O O . PRO A 1 290 ? 29.625 -14.492 -35.812 1 91.44 290 PRO A O 1
ATOM 2315 N N . ASP A 1 291 ? 29.766 -13.172 -34.094 1 91.12 291 ASP A N 1
ATOM 2316 C CA . ASP A 1 291 ? 30.844 -13.914 -33.469 1 91.12 291 ASP A CA 1
ATOM 2317 C C . ASP A 1 291 ? 30.312 -15.062 -32.625 1 91.12 291 ASP A C 1
ATOM 2319 O O . ASP A 1 291 ? 31.062 -15.93 -32.188 1 91.12 291 ASP A O 1
ATOM 2323 N N . VAL A 1 292 ? 29.062 -15.039 -32.344 1 94 292 VAL A N 1
ATOM 2324 C CA . VAL A 1 292 ? 28.484 -16.031 -31.438 1 94 292 VAL A CA 1
ATOM 2325 C C . VAL A 1 292 ? 27.234 -16.656 -32.094 1 94 292 VAL A C 1
ATOM 2327 O O . VAL A 1 292 ? 26.453 -15.961 -32.75 1 94 292 VAL A O 1
ATOM 2330 N N . ARG A 1 293 ? 27.094 -17.922 -31.906 1 94.19 293 ARG A N 1
ATOM 2331 C CA . ARG A 1 293 ? 25.938 -18.609 -32.469 1 94.19 293 ARG A CA 1
ATOM 2332 C C . ARG A 1 293 ? 25.031 -19.141 -31.359 1 94.19 293 ARG A C 1
ATOM 2334 O O . ARG A 1 293 ? 25.5 -19.828 -30.438 1 94.19 293 ARG A O 1
ATOM 2341 N N . LEU A 1 294 ? 23.797 -18.812 -31.5 1 94.62 294 LEU A N 1
ATOM 2342 C CA . LEU A 1 294 ? 22.797 -19.438 -30.641 1 94.62 294 LEU A CA 1
ATOM 2343 C C . LEU A 1 294 ? 22.562 -20.891 -31.016 1 94.62 294 LEU A C 1
ATOM 2345 O O . LEU A 1 294 ? 22.406 -21.203 -32.188 1 94.62 294 LEU A O 1
ATOM 2349 N N . THR A 1 295 ? 22.547 -21.797 -30.016 1 96.06 295 THR A N 1
ATOM 2350 C CA . THR A 1 295 ? 22.453 -23.219 -30.312 1 96.06 295 THR A CA 1
ATOM 2351 C C . THR A 1 295 ? 21.625 -23.938 -29.25 1 96.06 295 THR A C 1
ATOM 2353 O O . THR A 1 295 ? 21.094 -23.297 -28.344 1 96.06 295 THR A O 1
ATOM 2356 N N . THR A 1 296 ? 21.375 -25.203 -29.453 1 95.62 296 THR A N 1
ATOM 2357 C CA . THR A 1 296 ? 20.797 -26.125 -28.469 1 95.62 296 THR A CA 1
ATOM 2358 C C . THR A 1 296 ? 21.797 -27.219 -28.125 1 95.62 296 THR A C 1
ATOM 2360 O O . THR A 1 296 ? 22.828 -27.375 -28.781 1 95.62 296 THR A O 1
ATOM 2363 N N . TYR A 1 297 ? 21.484 -27.938 -27.094 1 97.5 297 TYR A N 1
ATOM 2364 C CA . TYR A 1 297 ? 22.375 -29.031 -26.703 1 97.5 297 TYR A CA 1
ATOM 2365 C C . TYR A 1 297 ? 22.5 -30.062 -27.812 1 97.5 297 TYR A C 1
ATOM 2367 O O . TYR A 1 297 ? 23.609 -30.562 -28.078 1 97.5 297 TYR A O 1
ATOM 2375 N N . GLU A 1 298 ? 21.406 -30.375 -28.469 1 96.5 298 GLU A N 1
ATOM 2376 C CA . GLU A 1 298 ? 21.406 -31.359 -29.531 1 96.5 298 GLU A CA 1
ATOM 2377 C C . GLU A 1 298 ? 22.328 -30.953 -30.672 1 96.5 298 GLU A C 1
ATOM 2379 O O . GLU A 1 298 ? 23.156 -31.734 -31.125 1 96.5 298 GLU A O 1
ATOM 2384 N N . GLU A 1 299 ? 22.141 -29.766 -31.078 1 96.94 299 GLU A N 1
ATOM 2385 C CA . GLU A 1 299 ? 22.938 -29.25 -32.188 1 96.94 299 GLU A CA 1
ATOM 2386 C C . GLU A 1 299 ? 24.422 -29.203 -31.828 1 96.94 299 GLU A C 1
ATOM 2388 O O . GLU A 1 299 ? 25.266 -29.641 -32.594 1 96.94 299 GLU A O 1
ATOM 2393 N N . PHE A 1 300 ? 24.75 -28.703 -30.734 1 97.44 300 PHE A N 1
ATOM 2394 C CA . PHE A 1 300 ? 26.141 -28.578 -30.312 1 97.44 300 PHE A CA 1
ATOM 2395 C C . PHE A 1 300 ? 26.812 -29.953 -30.234 1 97.44 300 PHE A C 1
ATOM 2397 O O . PHE A 1 300 ? 27.938 -30.125 -30.688 1 97.44 300 PHE A O 1
ATOM 2404 N N . LEU A 1 301 ? 26.125 -30.891 -29.547 1 97.5 301 LEU A N 1
ATOM 2405 C CA . LEU A 1 301 ? 26.672 -32.219 -29.344 1 97.5 301 LEU A CA 1
ATOM 2406 C C . LEU A 1 301 ? 26.984 -32.906 -30.672 1 97.5 301 LEU A C 1
ATOM 2408 O O . LEU A 1 301 ? 28 -33.594 -30.797 1 97.5 301 LEU A O 1
ATOM 2412 N N . ASP A 1 302 ? 26.109 -32.75 -31.641 1 96.44 302 ASP A N 1
ATOM 2413 C CA . ASP A 1 302 ? 26.328 -33.344 -32.969 1 96.44 302 ASP A CA 1
ATOM 2414 C C . ASP A 1 302 ? 27.516 -32.688 -33.688 1 96.44 302 ASP A C 1
ATOM 2416 O O . ASP A 1 302 ? 28.281 -33.375 -34.344 1 96.44 302 ASP A O 1
ATOM 2420 N N . ARG A 1 303 ? 27.625 -31.391 -33.531 1 95.88 303 ARG A N 1
ATOM 2421 C CA . ARG A 1 303 ? 28.703 -30.641 -34.188 1 95.88 303 ARG A CA 1
ATOM 2422 C C . ARG A 1 303 ? 30.047 -30.906 -33.469 1 95.88 303 ARG A C 1
ATOM 2424 O O . ARG A 1 303 ? 31.094 -30.922 -34.125 1 95.88 303 ARG A O 1
ATOM 2431 N N . HIS A 1 304 ? 29.938 -31.062 -32.188 1 96.62 304 HIS A N 1
ATOM 2432 C CA . HIS A 1 304 ? 31.141 -31.203 -31.391 1 96.62 304 HIS A CA 1
ATOM 2433 C C . HIS A 1 304 ? 31 -32.344 -30.375 1 96.62 304 HIS A C 1
ATOM 2435 O O . HIS A 1 304 ? 30.797 -32.062 -29.188 1 96.62 304 HIS A O 1
ATOM 2441 N N . PRO A 1 305 ? 31.234 -33.562 -30.734 1 96.31 305 PRO A N 1
ATOM 2442 C CA . PRO A 1 305 ? 31.172 -34.688 -29.797 1 96.31 305 PRO A CA 1
ATOM 2443 C C . PRO A 1 305 ? 32.188 -34.562 -28.656 1 96.31 305 PRO A C 1
ATOM 2445 O O . PRO A 1 305 ? 33.219 -33.906 -28.828 1 96.31 305 PRO A O 1
ATOM 2448 N N . PRO A 1 306 ? 31.891 -35.188 -27.516 1 96.88 306 PRO A N 1
ATOM 2449 C CA . PRO A 1 306 ? 32.781 -35 -26.359 1 96.88 306 PRO A CA 1
ATOM 2450 C C . PRO A 1 306 ? 34.188 -35.5 -26.625 1 96.88 306 PRO A C 1
ATOM 2452 O O . PRO A 1 306 ? 34.375 -36.656 -27.078 1 96.88 306 PRO A O 1
ATOM 2455 N N . GLU A 1 307 ? 35.156 -34.719 -26.281 1 96.12 307 GLU A N 1
ATOM 2456 C CA . GLU A 1 307 ? 36.594 -35.094 -26.344 1 96.12 307 GLU A CA 1
ATOM 2457 C C . GLU A 1 307 ? 37.156 -35.375 -24.953 1 96.12 307 GLU A C 1
ATOM 2459 O O . GLU A 1 307 ? 38.281 -35.812 -24.828 1 96.12 307 GLU A O 1
ATOM 2464 N N . TRP A 1 308 ? 36.344 -35.094 -23.969 1 96.88 308 TRP A N 1
ATOM 2465 C CA . TRP A 1 308 ? 36.688 -35.281 -22.578 1 96.88 308 TRP A CA 1
ATOM 2466 C C . TRP A 1 308 ? 35.719 -36.25 -21.906 1 96.88 308 TRP A C 1
ATOM 2468 O O . TRP A 1 308 ? 34.562 -36.375 -22.312 1 96.88 308 TRP A O 1
ATOM 2478 N N . GLN A 1 309 ? 36.188 -36.969 -20.891 1 97.56 309 GLN A N 1
ATOM 2479 C CA . GLN A 1 309 ? 35.375 -37.844 -20.062 1 97.56 309 GLN A CA 1
ATOM 2480 C C . GLN A 1 309 ? 35.219 -37.281 -18.656 1 97.56 309 GLN A C 1
ATOM 2482 O O . GLN A 1 309 ? 36.062 -36.531 -18.172 1 97.56 309 GLN A O 1
ATOM 2487 N N . ALA A 1 310 ? 34.062 -37.562 -18.109 1 97.81 310 ALA A N 1
ATOM 2488 C CA . ALA A 1 310 ? 33.812 -37.125 -16.75 1 97.81 310 ALA A CA 1
ATOM 2489 C C . ALA A 1 310 ? 33.281 -38.25 -15.883 1 97.81 310 ALA A C 1
ATOM 2491 O O . ALA A 1 310 ? 32.688 -39.188 -16.391 1 97.81 310 ALA A O 1
ATOM 2492 N N . GLU A 1 311 ? 33.562 -38.188 -14.602 1 97.31 311 GLU A N 1
ATOM 2493 C CA . GLU A 1 311 ? 32.938 -39 -13.555 1 97.31 311 GLU A CA 1
ATOM 2494 C C . GLU A 1 311 ? 32.094 -38.094 -12.625 1 97.31 311 GLU A C 1
ATOM 2496 O O . GLU A 1 311 ? 32.562 -37.062 -12.18 1 97.31 311 GLU A O 1
ATOM 2501 N N . ILE A 1 312 ? 30.875 -38.562 -12.367 1 96.88 312 ILE A N 1
ATOM 2502 C CA . ILE A 1 312 ? 29.984 -37.719 -11.578 1 96.88 312 ILE A CA 1
ATOM 2503 C C . ILE A 1 312 ? 30.094 -38.094 -10.102 1 96.88 312 ILE A C 1
ATOM 2505 O O . ILE A 1 312 ? 30.578 -39.156 -9.758 1 96.88 312 ILE A O 1
ATOM 2509 N N . VAL A 1 313 ? 29.719 -37.188 -9.227 1 95.75 313 VAL A N 1
ATOM 2510 C CA . VAL A 1 313 ? 29.469 -37.469 -7.82 1 95.75 313 VAL A CA 1
ATOM 2511 C C . VAL A 1 313 ? 28.078 -38.062 -7.652 1 95.75 313 VAL A C 1
ATOM 2513 O O . VAL A 1 313 ? 27.078 -37.375 -7.863 1 95.75 313 VAL A O 1
ATOM 2516 N N . PRO A 1 314 ? 27.969 -39.344 -7.312 1 94.5 314 PRO A N 1
ATOM 2517 C CA . PRO A 1 314 ? 26.641 -39.938 -7.23 1 94.5 314 PRO A CA 1
ATOM 2518 C C . PRO A 1 314 ? 25.781 -39.344 -6.117 1 94.5 314 PRO A C 1
ATOM 2520 O O . PRO A 1 314 ? 26.312 -38.844 -5.125 1 94.5 314 PRO A O 1
ATOM 2523 N N . ASN A 1 315 ? 24.484 -39.375 -6.285 1 95.94 315 ASN A N 1
ATOM 2524 C CA . ASN A 1 315 ? 23.5 -38.906 -5.305 1 95.94 315 ASN A CA 1
ATOM 2525 C C . ASN A 1 315 ? 23.656 -37.438 -4.98 1 95.94 315 ASN A C 1
ATOM 2527 O O . ASN A 1 315 ? 23.734 -37.062 -3.811 1 95.94 315 ASN A O 1
ATOM 2531 N N . THR A 1 316 ? 23.766 -36.719 -6.008 1 95.06 316 THR A N 1
ATOM 2532 C CA . THR A 1 316 ? 23.859 -35.25 -5.871 1 95.06 316 THR A CA 1
ATOM 2533 C C . THR A 1 316 ? 22.797 -34.562 -6.723 1 95.06 316 THR A C 1
ATOM 2535 O O . THR A 1 316 ? 22.188 -35.188 -7.586 1 95.06 316 THR A O 1
ATOM 2538 N N . SER A 1 317 ? 22.484 -33.375 -6.418 1 94.69 317 SER A N 1
ATOM 2539 C CA . SER A 1 317 ? 21.484 -32.562 -7.105 1 94.69 317 SER A CA 1
ATOM 2540 C C . SER A 1 317 ? 21.875 -31.078 -7.105 1 94.69 317 SER A C 1
ATOM 2542 O O . SER A 1 317 ? 22.844 -30.688 -6.453 1 94.69 317 SER A O 1
ATOM 2544 N N . TRP A 1 318 ? 21.125 -30.234 -7.844 1 92.44 318 TRP A N 1
ATOM 2545 C CA . TRP A 1 318 ? 21.453 -28.812 -7.918 1 92.44 318 TRP A CA 1
ATOM 2546 C C . TRP A 1 318 ? 20.766 -28.047 -6.809 1 92.44 318 TRP A C 1
ATOM 2548 O O . TRP A 1 318 ? 21.141 -26.906 -6.496 1 92.44 318 TRP A O 1
ATOM 2558 N N . SER A 1 319 ? 19.734 -28.672 -6.156 1 88 319 SER A N 1
ATOM 2559 C CA . SER A 1 319 ? 18.875 -27.891 -5.266 1 88 319 SER A CA 1
ATOM 2560 C C . SER A 1 319 ? 19.156 -28.234 -3.805 1 88 319 SER A C 1
ATOM 2562 O O . SER A 1 319 ? 18.438 -27.781 -2.912 1 88 319 SER A O 1
ATOM 2564 N N . CYS A 1 320 ? 20.094 -29.078 -3.523 1 89.19 320 CYS A N 1
ATOM 2565 C CA . CYS A 1 320 ? 20.438 -29.453 -2.158 1 89.19 320 CYS A CA 1
ATOM 2566 C C . CYS A 1 320 ? 21.953 -29.594 -2.004 1 89.19 320 CYS A C 1
ATOM 2568 O O . CYS A 1 320 ? 22.578 -30.453 -2.639 1 89.19 320 CYS A O 1
ATOM 2570 N N . ALA A 1 321 ? 22.547 -28.828 -1.135 1 84.62 321 ALA A N 1
ATOM 2571 C CA . ALA A 1 321 ? 23.984 -28.859 -0.889 1 84.62 321 ALA A CA 1
ATOM 2572 C C . ALA A 1 321 ? 24.406 -30.156 -0.218 1 84.62 321 ALA A C 1
ATOM 2574 O O . ALA A 1 321 ? 25.578 -30.531 -0.229 1 84.62 321 ALA A O 1
ATOM 2575 N N . HIS A 1 322 ? 23.484 -30.938 0.238 1 90.94 322 HIS A N 1
ATOM 2576 C CA . HIS A 1 322 ? 23.75 -32.188 0.954 1 90.94 322 HIS A CA 1
ATOM 2577 C C . HIS A 1 322 ? 23.422 -33.406 0.09 1 90.94 322 HIS A C 1
ATOM 2579 O O . HIS A 1 322 ? 23.078 -34.469 0.61 1 90.94 322 HIS A O 1
ATOM 2585 N N . GLY A 1 323 ? 23.469 -33.125 -1.249 1 93.88 323 GLY A N 1
ATOM 2586 C CA . GLY A 1 323 ? 23.172 -34.219 -2.172 1 93.88 323 GLY A CA 1
ATOM 2587 C C . GLY A 1 323 ? 21.688 -34.344 -2.461 1 93.88 323 GLY A C 1
ATOM 2588 O O . GLY A 1 323 ? 21.094 -33.5 -3.135 1 93.88 323 GLY A O 1
ATOM 2589 N N . VAL A 1 324 ? 21.125 -35.469 -1.981 1 95.25 324 VAL A N 1
ATOM 2590 C CA . VAL A 1 324 ? 19.703 -35.688 -2.189 1 95.25 324 VAL A CA 1
ATOM 2591 C C . VAL A 1 324 ? 19 -35.844 -0.84 1 95.25 324 VAL A C 1
ATOM 2593 O O . VAL A 1 324 ? 17.875 -36.375 -0.771 1 95.25 324 VAL A O 1
ATOM 2596 N N . GLU A 1 325 ? 19.625 -35.375 0.203 1 93.81 325 GLU A N 1
ATOM 2597 C CA . GLU A 1 325 ? 19.125 -35.562 1.562 1 93.81 325 GLU A CA 1
ATOM 2598 C C . GLU A 1 325 ? 17.844 -34.781 1.814 1 93.81 325 GLU A C 1
ATOM 2600 O O . GLU A 1 325 ? 17.016 -35.188 2.619 1 93.81 325 GLU A O 1
ATOM 2605 N N . ARG A 1 326 ? 17.703 -33.719 1.118 1 94 326 ARG A N 1
ATOM 2606 C CA . ARG A 1 326 ? 16.516 -32.875 1.234 1 94 326 ARG A CA 1
ATOM 2607 C C . ARG A 1 326 ? 15.242 -33.719 1.083 1 94 326 ARG A C 1
ATOM 2609 O O . ARG A 1 326 ? 14.211 -33.375 1.677 1 94 326 ARG A O 1
ATOM 2616 N N . TRP A 1 327 ? 15.336 -34.812 0.427 1 95.38 327 TRP A N 1
ATOM 2617 C CA . TRP A 1 327 ? 14.141 -35.562 0.062 1 95.38 327 TRP A CA 1
ATOM 2618 C C . TRP A 1 327 ? 14.008 -36.812 0.911 1 95.38 327 TRP A C 1
ATOM 2620 O O . TRP A 1 327 ? 13.172 -37.688 0.628 1 95.38 327 TRP A O 1
ATOM 2630 N N . ARG A 1 328 ? 14.875 -36.969 1.882 1 93.38 328 ARG A N 1
ATOM 2631 C CA . ARG A 1 328 ? 14.727 -38.156 2.701 1 93.38 328 ARG A CA 1
ATOM 2632 C C . ARG A 1 328 ? 15.086 -37.875 4.156 1 93.38 328 ARG A C 1
ATOM 2634 O O . ARG A 1 328 ? 14.852 -38.719 5.031 1 93.38 328 ARG A O 1
ATOM 2641 N N . ALA A 1 329 ? 15.711 -36.656 4.383 1 93.19 329 ALA A N 1
ATOM 2642 C CA . ALA A 1 329 ? 16.172 -36.375 5.742 1 93.19 329 ALA A CA 1
ATOM 2643 C C . ALA A 1 329 ? 16.109 -34.875 6.039 1 93.19 329 ALA A C 1
ATOM 2645 O O . ALA A 1 329 ? 15.797 -34.062 5.156 1 93.19 329 ALA A O 1
ATOM 2646 N N . ASP A 1 330 ? 16.281 -34.594 7.379 1 93.12 330 ASP A N 1
ATOM 2647 C CA . ASP A 1 330 ? 16.375 -33.219 7.805 1 93.12 330 ASP A CA 1
ATOM 2648 C C . ASP A 1 330 ? 17.812 -32.688 7.637 1 93.12 330 ASP A C 1
ATOM 2650 O O . ASP A 1 330 ? 18.562 -32.625 8.609 1 93.12 330 ASP A O 1
ATOM 2654 N N . CYS A 1 331 ? 18.141 -32.219 6.457 1 90.44 331 CYS A N 1
ATOM 2655 C CA . CYS A 1 331 ? 19.484 -31.75 6.191 1 90.44 331 CYS A CA 1
ATOM 2656 C C . CYS A 1 331 ? 19.609 -30.266 6.461 1 90.44 331 CYS A C 1
ATOM 2658 O O . CYS A 1 331 ? 20.703 -29.688 6.344 1 90.44 331 CYS A O 1
ATOM 2660 N N . GLY A 1 332 ? 18.469 -29.641 6.754 1 86.12 332 GLY A N 1
ATOM 2661 C CA . GLY A 1 332 ? 18.5 -28.234 7.105 1 86.12 332 GLY A CA 1
ATOM 2662 C C . GLY A 1 332 ? 18.125 -27.328 5.953 1 86.12 332 GLY A C 1
ATOM 2663 O O . GLY A 1 332 ? 17.844 -26.141 6.152 1 86.12 332 GLY A O 1
ATOM 2664 N N . CYS A 1 333 ? 18.109 -27.797 4.738 1 86.62 333 CYS A N 1
ATOM 2665 C CA . CYS A 1 333 ? 17.75 -26.969 3.582 1 86.62 333 CYS A CA 1
ATOM 2666 C C . CYS A 1 333 ? 16.281 -26.578 3.619 1 86.62 333 CYS A C 1
ATOM 2668 O O . CYS A 1 333 ? 15.422 -27.422 3.9 1 86.62 333 CYS A O 1
ATOM 2670 N N . LYS A 1 334 ? 15.969 -25.219 3.455 1 83.12 334 LYS A N 1
ATOM 2671 C CA . LYS A 1 334 ? 14.594 -24.734 3.404 1 83.12 334 LYS A CA 1
ATOM 2672 C C . LYS A 1 334 ? 14.461 -23.547 2.445 1 83.12 334 LYS A C 1
ATOM 2674 O O . LYS A 1 334 ? 15.469 -22.984 2.012 1 83.12 334 LYS A O 1
ATOM 2679 N N . THR A 1 335 ? 13.289 -23.281 1.971 1 77.25 335 THR A N 1
ATOM 2680 C CA . THR A 1 335 ? 13.039 -22.203 1.016 1 77.25 335 THR A CA 1
ATOM 2681 C C . THR A 1 335 ? 12.555 -20.953 1.729 1 77.25 335 THR A C 1
ATOM 2683 O O . THR A 1 335 ? 12.602 -19.859 1.168 1 77.25 335 THR A O 1
ATOM 2686 N N . GLY A 1 336 ? 12.086 -21.094 2.883 1 76.25 336 GLY A N 1
ATOM 2687 C CA . GLY A 1 336 ? 11.555 -19.969 3.639 1 76.25 336 GLY A CA 1
ATOM 2688 C C . GLY A 1 336 ? 11.078 -20.344 5.023 1 76.25 336 GLY A C 1
ATOM 2689 O O . GLY A 1 336 ? 11.648 -21.234 5.664 1 76.25 336 GLY A O 1
ATOM 2690 N N . GLY A 1 337 ? 10.117 -19.547 5.551 1 71.12 337 GLY A N 1
ATOM 2691 C CA . GLY A 1 337 ? 9.531 -19.828 6.852 1 71.12 337 GLY A CA 1
ATOM 2692 C C . GLY A 1 337 ? 10.328 -19.25 8.008 1 71.12 337 GLY A C 1
ATOM 2693 O O . GLY A 1 337 ? 11.5 -18.891 7.836 1 71.12 337 GLY A O 1
ATOM 2694 N N . PRO A 1 338 ? 9.633 -19.203 9.102 1 76.38 338 PRO A N 1
ATOM 2695 C CA . PRO A 1 338 ? 10.32 -18.703 10.289 1 76.38 338 PRO A CA 1
ATOM 2696 C C . PRO A 1 338 ? 11.555 -19.516 10.664 1 76.38 338 PRO A C 1
ATOM 2698 O O . PRO A 1 338 ? 11.586 -20.734 10.422 1 76.38 338 PRO A O 1
ATOM 2701 N N . PRO A 1 339 ? 12.562 -18.922 11.156 1 76.06 339 PRO A N 1
ATOM 2702 C CA . PRO A 1 339 ? 13.82 -19.594 11.469 1 76.06 339 PRO A CA 1
ATOM 2703 C C . PRO A 1 339 ? 13.633 -20.766 12.438 1 76.06 339 PRO A C 1
ATOM 2705 O O . PRO A 1 339 ? 14.422 -21.719 12.422 1 76.06 339 PRO A O 1
ATOM 2708 N N . GLN A 1 340 ? 12.516 -20.734 13.109 1 82.56 340 GLN A N 1
ATOM 2709 C CA . GLN A 1 340 ? 12.312 -21.75 14.133 1 82.56 340 GLN A CA 1
ATOM 2710 C C . GLN A 1 340 ? 11.703 -23.016 13.531 1 82.56 340 GLN A C 1
ATOM 2712 O O . GLN A 1 340 ? 11.594 -24.047 14.211 1 82.56 340 GLN A O 1
ATOM 2717 N N . TRP A 1 341 ? 11.414 -23.078 12.289 1 88.38 341 TRP A N 1
ATOM 2718 C CA . TRP A 1 341 ? 10.781 -24.25 11.672 1 88.38 341 TRP A CA 1
ATOM 2719 C C . TRP A 1 341 ? 11.789 -25.359 11.438 1 88.38 341 TRP A C 1
ATOM 2721 O O . TRP A 1 341 ? 12.93 -25.109 11.047 1 88.38 341 TRP A O 1
ATOM 2731 N N . SER A 1 342 ? 11.359 -26.547 11.727 1 89.81 342 SER A N 1
ATOM 2732 C CA . SER A 1 342 ? 12.188 -27.734 11.547 1 89.81 342 SER A CA 1
ATOM 2733 C C . SER A 1 342 ? 11.75 -28.531 10.32 1 89.81 342 SER A C 1
ATOM 2735 O O . SER A 1 342 ? 10.586 -28.453 9.906 1 89.81 342 SER A O 1
ATOM 2737 N N . GLN A 1 343 ? 12.805 -29.359 9.711 1 92.62 343 GLN A N 1
ATOM 2738 C CA . GLN A 1 343 ? 12.484 -30.203 8.562 1 92.62 343 GLN A CA 1
ATOM 2739 C C . GLN A 1 343 ? 12.477 -31.672 8.938 1 92.62 343 GLN A C 1
ATOM 2741 O O . GLN A 1 343 ? 12.672 -32.531 8.086 1 92.62 343 GLN A O 1
ATOM 2746 N N . ALA A 1 344 ? 12.227 -31.891 10.203 1 94.38 344 ALA A N 1
ATOM 2747 C CA . ALA A 1 344 ? 12.266 -33.25 10.734 1 94.38 344 ALA A CA 1
ATOM 2748 C C . ALA A 1 344 ? 11.117 -34.094 10.188 1 94.38 344 ALA A C 1
ATOM 2750 O O . ALA A 1 344 ? 11.156 -35.312 10.25 1 94.38 344 ALA A O 1
ATOM 2751 N N . TRP A 1 345 ? 10.109 -33.469 9.602 1 96.06 345 TRP A N 1
ATOM 2752 C CA . TRP A 1 345 ? 8.93 -34.156 9.094 1 96.06 345 TRP A CA 1
ATOM 2753 C C . TRP A 1 345 ? 9.258 -34.938 7.816 1 96.06 345 TRP A C 1
ATOM 2755 O O . TRP A 1 345 ? 8.523 -35.844 7.43 1 96.06 345 TRP A O 1
ATOM 2765 N N . ARG A 1 346 ? 10.328 -34.781 7.172 1 97.06 346 ARG A N 1
ATOM 2766 C CA . ARG A 1 346 ? 10.656 -35.312 5.859 1 97.06 346 ARG A CA 1
ATOM 2767 C C . ARG A 1 346 ? 10.961 -36.812 5.941 1 97.06 346 ARG A C 1
ATOM 2769 O O . ARG A 1 346 ? 10.492 -37.594 5.117 1 97.06 346 ARG A O 1
ATOM 2776 N N . ALA A 1 347 ? 11.68 -37.156 6.965 1 96.94 347 ALA A N 1
ATOM 2777 C CA . ALA A 1 347 ? 12.094 -38.562 7.102 1 96.94 347 ALA A CA 1
ATOM 2778 C C . ALA A 1 347 ? 10.891 -39.469 7.367 1 96.94 347 ALA A C 1
ATOM 2780 O O . ALA A 1 347 ? 10.695 -40.469 6.684 1 96.94 347 ALA A O 1
ATOM 2781 N N . PRO A 1 348 ? 10.055 -39.094 8.305 1 97.5 348 PRO A N 1
ATOM 2782 C CA . PRO A 1 348 ? 8.891 -39.938 8.531 1 97.5 348 PRO A CA 1
ATOM 2783 C C . PRO A 1 348 ? 7.934 -39.969 7.344 1 97.5 348 PRO A C 1
ATOM 2785 O O . PRO A 1 348 ? 7.285 -40.969 7.082 1 97.5 348 PRO A O 1
ATOM 2788 N N . LEU A 1 349 ? 7.738 -38.938 6.664 1 97.56 349 LEU A N 1
ATOM 2789 C CA . LEU A 1 349 ? 6.906 -38.938 5.465 1 97.56 349 LEU A CA 1
ATOM 2790 C C . LEU A 1 349 ? 7.434 -39.906 4.43 1 97.56 349 LEU A C 1
ATOM 2792 O O . LEU A 1 349 ? 6.668 -40.719 3.877 1 97.56 349 LEU A O 1
ATOM 2796 N N . ARG A 1 350 ? 8.742 -39.844 4.176 1 97.56 350 ARG A N 1
ATOM 2797 C CA . ARG A 1 350 ? 9.359 -40.75 3.219 1 97.56 350 ARG A CA 1
ATOM 2798 C C . ARG A 1 350 ? 9.188 -42.219 3.66 1 97.56 350 ARG A C 1
ATOM 2800 O O . ARG A 1 350 ? 8.875 -43.062 2.844 1 97.56 350 ARG A O 1
ATOM 2807 N N . ALA A 1 351 ? 9.406 -42.438 4.922 1 97.62 351 ALA A N 1
ATOM 2808 C CA . ALA A 1 351 ? 9.266 -43.781 5.457 1 97.62 351 ALA A CA 1
ATOM 2809 C C . ALA A 1 351 ? 7.852 -44.312 5.238 1 97.62 351 ALA A C 1
ATOM 2811 O O . ALA A 1 351 ? 7.668 -45.469 4.906 1 97.62 351 ALA A O 1
ATOM 2812 N N . ALA A 1 352 ? 6.91 -43.469 5.465 1 98 352 ALA A N 1
ATOM 2813 C CA . ALA A 1 352 ? 5.52 -43.875 5.25 1 98 352 ALA A CA 1
ATOM 2814 C C . ALA A 1 352 ? 5.27 -44.219 3.789 1 98 352 ALA A C 1
ATOM 2816 O O . ALA A 1 352 ? 4.641 -45.25 3.492 1 98 352 ALA A O 1
ATOM 2817 N N . PHE A 1 353 ? 5.746 -43.438 2.867 1 98.31 353 PHE A N 1
ATOM 2818 C CA . PHE A 1 353 ? 5.57 -43.688 1.439 1 98.31 353 PHE A CA 1
ATOM 2819 C C . PHE A 1 353 ? 6.309 -44.938 1.006 1 98.31 353 PHE A C 1
ATOM 2821 O O . PHE A 1 353 ? 5.781 -45.719 0.223 1 98.31 353 PHE A O 1
ATOM 2828 N N . ASP A 1 354 ? 7.539 -45.125 1.522 1 98 354 ASP A N 1
ATOM 2829 C CA . ASP A 1 354 ? 8.32 -46.312 1.193 1 98 354 ASP A CA 1
ATOM 2830 C C . ASP A 1 354 ? 7.59 -47.594 1.632 1 98 354 ASP A C 1
ATOM 2832 O O . ASP A 1 354 ? 7.516 -48.562 0.876 1 98 354 ASP A O 1
ATOM 2836 N N . TRP A 1 355 ? 7.094 -47.5 2.785 1 97.69 355 TRP A N 1
ATOM 2837 C CA . TRP A 1 355 ? 6.355 -48.656 3.293 1 97.69 355 TRP A CA 1
ATOM 2838 C C . TRP A 1 355 ? 5.156 -48.969 2.404 1 97.69 355 TRP A C 1
ATOM 2840 O O . TRP A 1 355 ? 4.941 -50.125 2.025 1 97.69 355 TRP A O 1
ATOM 2850 N N . LEU A 1 356 ? 4.375 -48 2.146 1 97.88 356 LEU A N 1
ATOM 2851 C CA . LEU A 1 356 ? 3.184 -48.188 1.327 1 97.88 356 LEU A CA 1
ATOM 2852 C C . LEU A 1 356 ? 3.547 -48.75 -0.04 1 97.88 356 LEU A C 1
ATOM 2854 O O . LEU A 1 356 ? 2.934 -49.719 -0.497 1 97.88 356 LEU A O 1
ATOM 2858 N N . ARG A 1 357 ? 4.531 -48.125 -0.707 1 97.62 357 ARG A N 1
ATOM 2859 C CA . ARG A 1 357 ? 4.988 -48.594 -2.01 1 97.62 357 ARG A CA 1
ATOM 2860 C C . ARG A 1 357 ? 5.324 -50.094 -1.965 1 97.62 357 ARG A C 1
ATOM 2862 O O . ARG A 1 357 ? 4.91 -50.844 -2.842 1 97.62 357 ARG A O 1
ATOM 2869 N N . ASP A 1 358 ? 6.043 -50.5 -0.984 1 97.19 358 ASP A N 1
ATOM 2870 C CA . ASP A 1 358 ? 6.469 -51.906 -0.87 1 97.19 358 ASP A CA 1
ATOM 2871 C C . ASP A 1 358 ? 5.266 -52.844 -0.693 1 97.19 358 ASP A C 1
ATOM 2873 O O . ASP A 1 358 ? 5.223 -53.906 -1.276 1 97.19 358 ASP A O 1
ATOM 2877 N N . GLN A 1 359 ? 4.301 -52.375 0.101 1 97 359 GLN A N 1
ATOM 2878 C CA . GLN A 1 359 ? 3.072 -53.125 0.256 1 97 359 GLN A CA 1
ATOM 2879 C C . GLN A 1 359 ? 2.332 -53.281 -1.071 1 97 359 GLN A C 1
ATOM 2881 O O . GLN A 1 359 ? 1.83 -54.344 -1.407 1 97 359 GLN A O 1
ATOM 2886 N N . LEU A 1 360 ? 2.299 -52.25 -1.794 1 97.69 360 LEU A N 1
ATOM 2887 C CA . LEU A 1 360 ? 1.531 -52.219 -3.033 1 97.69 360 LEU A CA 1
ATOM 2888 C C . LEU A 1 360 ? 2.193 -53.062 -4.117 1 97.69 360 LEU A C 1
ATOM 2890 O O . LEU A 1 360 ? 1.513 -53.625 -4.977 1 97.69 360 LEU A O 1
ATOM 2894 N N . VAL A 1 361 ? 3.545 -53.125 -4.098 1 97.31 361 VAL A N 1
ATOM 2895 C CA . VAL A 1 361 ? 4.277 -53.969 -5.039 1 97.31 361 VAL A CA 1
ATOM 2896 C C . VAL A 1 361 ? 3.863 -55.406 -4.871 1 97.31 361 VAL A C 1
ATOM 2898 O O . VAL A 1 361 ? 3.623 -56.125 -5.855 1 97.31 361 VAL A O 1
ATOM 2901 N N . GLU A 1 362 ? 3.721 -55.812 -3.666 1 95.94 362 GLU A N 1
ATOM 2902 C CA . GLU A 1 362 ? 3.307 -57.188 -3.381 1 95.94 362 GLU A CA 1
ATOM 2903 C C . GLU A 1 362 ? 1.898 -57.469 -3.902 1 95.94 362 GLU A C 1
ATOM 2905 O O . GLU A 1 362 ? 1.646 -58.5 -4.512 1 95.94 362 GLU A O 1
ATOM 2910 N N . VAL A 1 363 ? 1.028 -56.562 -3.629 1 96.88 363 VAL A N 1
ATOM 2911 C CA . VAL A 1 363 ? -0.346 -56.688 -4.102 1 96.88 363 VAL A CA 1
ATOM 2912 C C . VAL A 1 363 ? -0.367 -56.719 -5.625 1 96.88 363 VAL A C 1
ATOM 2914 O O . VAL A 1 363 ? -1.06 -57.562 -6.219 1 96.88 363 VAL A O 1
ATOM 2917 N N . TYR A 1 364 ? 0.39 -55.906 -6.301 1 97.69 364 TYR A N 1
ATOM 2918 C CA . TYR A 1 364 ? 0.429 -55.812 -7.758 1 97.69 364 TYR A CA 1
ATOM 2919 C C . TYR A 1 364 ? 0.906 -57.125 -8.383 1 97.69 364 TYR A C 1
ATOM 2921 O O . TYR A 1 364 ? 0.261 -57.656 -9.289 1 97.69 364 TYR A O 1
ATOM 2929 N N . GLU A 1 365 ? 2.018 -57.625 -7.871 1 96.69 365 GLU A N 1
ATOM 2930 C CA . GLU A 1 365 ? 2.604 -58.844 -8.422 1 96.69 365 GLU A CA 1
ATOM 2931 C C . GLU A 1 365 ? 1.68 -60.062 -8.219 1 96.69 365 GLU A C 1
ATOM 2933 O O . GLU A 1 365 ? 1.533 -60.875 -9.117 1 96.69 365 GLU A O 1
ATOM 2938 N N . ARG A 1 366 ? 1.02 -60.031 -7.113 1 96.06 366 ARG A N 1
ATOM 2939 C CA . ARG A 1 366 ? 0.139 -61.156 -6.797 1 96.06 366 ARG A CA 1
ATOM 2940 C C . ARG A 1 366 ? -1.155 -61.094 -7.598 1 96.06 366 ARG A C 1
ATOM 2942 O O . ARG A 1 366 ? -1.559 -62.062 -8.234 1 96.06 366 ARG A O 1
ATOM 2949 N N . GLU A 1 367 ? -1.774 -59.938 -7.602 1 96.12 367 GLU A N 1
ATOM 2950 C CA . GLU A 1 367 ? -3.121 -59.812 -8.148 1 96.12 367 GLU A CA 1
ATOM 2951 C C . GLU A 1 367 ? -3.082 -59.656 -9.672 1 96.12 367 GLU A C 1
ATOM 2953 O O . GLU A 1 367 ? -4.09 -59.875 -10.344 1 96.12 367 GLU A O 1
ATOM 2958 N N . ALA A 1 368 ? -1.974 -59.312 -10.219 1 96.06 368 ALA A N 1
ATOM 2959 C CA . ALA A 1 368 ? -1.871 -59.125 -11.664 1 96.06 368 ALA A CA 1
ATOM 2960 C C . ALA A 1 368 ? -1.71 -60.438 -12.383 1 96.06 368 ALA A C 1
ATOM 2962 O O . ALA A 1 368 ? -1.881 -60.531 -13.602 1 96.06 368 ALA A O 1
ATOM 2963 N N . LEU A 1 369 ? -1.38 -61.406 -11.508 1 90.88 369 LEU A N 1
ATOM 2964 C CA . LEU A 1 369 ? -1.233 -62.719 -12.102 1 90.88 369 LEU A CA 1
ATOM 2965 C C . LEU A 1 369 ? -2.543 -63.188 -12.727 1 90.88 369 LEU A C 1
ATOM 2967 O O . LEU A 1 369 ? -3.602 -63.094 -12.102 1 90.88 369 LEU A O 1
ATOM 2971 N N . GLY A 1 370 ? -2.545 -63.656 -13.906 1 89.69 370 GLY A N 1
ATOM 2972 C CA . GLY A 1 370 ? -3.727 -64.125 -14.609 1 89.69 370 GLY A CA 1
ATOM 2973 C C . GLY A 1 370 ? -4.434 -63.031 -15.383 1 89.69 370 GLY A C 1
ATOM 2974 O O . GLY A 1 370 ? -5.309 -63.312 -16.203 1 89.69 370 GLY A O 1
ATOM 2975 N N . LEU A 1 371 ? -4.062 -61.812 -15.07 1 95.5 371 LEU A N 1
ATOM 2976 C CA . LEU A 1 371 ? -4.684 -60.688 -15.766 1 95.5 371 LEU A CA 1
ATOM 2977 C C . LEU A 1 371 ? -3.74 -60.125 -16.812 1 95.5 371 LEU A C 1
ATOM 2979 O O . LEU A 1 371 ? -4.176 -59.719 -17.891 1 95.5 371 LEU A O 1
ATOM 2983 N N . LEU A 1 372 ? -2.416 -60.062 -16.469 1 96.12 372 LEU A N 1
ATOM 2984 C CA . LEU A 1 372 ? -1.394 -59.5 -17.328 1 96.12 372 LEU A CA 1
ATOM 2985 C C . LEU A 1 372 ? -0.304 -60.531 -17.641 1 96.12 372 LEU A C 1
ATOM 2987 O O . LEU A 1 372 ? 0.095 -61.281 -16.766 1 96.12 372 LEU A O 1
ATOM 2991 N N . ARG A 1 373 ? 0.198 -60.531 -18.859 1 94.44 373 ARG A N 1
ATOM 2992 C CA . ARG A 1 373 ? 1.262 -61.438 -19.281 1 94.44 373 ARG A CA 1
ATOM 2993 C C . ARG A 1 373 ? 2.551 -61.156 -18.516 1 94.44 373 ARG A C 1
ATOM 2995 O O . ARG A 1 373 ? 3.174 -62.094 -17.969 1 94.44 373 ARG A O 1
ATOM 3002 N N . ASP A 1 374 ? 2.953 -59.969 -18.531 1 95.62 374 ASP A N 1
ATOM 3003 C CA . ASP A 1 374 ? 4.078 -59.438 -17.766 1 95.62 374 ASP A CA 1
ATOM 3004 C C . ASP A 1 374 ? 3.691 -58.125 -17.078 1 95.62 374 ASP A C 1
ATOM 3006 O O . ASP A 1 374 ? 3.719 -57.062 -17.703 1 95.62 374 ASP A O 1
ATOM 3010 N N . PRO A 1 375 ? 3.406 -58.25 -15.828 1 96.69 375 PRO A N 1
ATOM 3011 C CA . PRO A 1 375 ? 2.898 -57.094 -15.117 1 96.69 375 PRO A CA 1
ATOM 3012 C C . PRO A 1 375 ? 3.84 -55.875 -15.203 1 96.69 375 PRO A C 1
ATOM 3014 O O . PRO A 1 375 ? 3.383 -54.75 -15.367 1 96.69 375 PRO A O 1
ATOM 3017 N N . TRP A 1 376 ? 5.102 -56.094 -15.117 1 97.38 376 TRP A N 1
ATOM 3018 C CA . TRP A 1 376 ? 6.043 -55 -15.102 1 97.38 376 TRP A CA 1
ATOM 3019 C C . TRP A 1 376 ? 6.195 -54.375 -16.484 1 97.38 376 TRP A C 1
ATOM 3021 O O . TRP A 1 376 ? 6.309 -53.156 -16.641 1 97.38 376 TRP A O 1
ATOM 3031 N N . ALA A 1 377 ? 6.152 -55.219 -17.531 1 96.88 377 ALA A N 1
ATOM 3032 C CA . ALA A 1 377 ? 6.125 -54.688 -18.906 1 96.88 377 ALA A CA 1
ATOM 3033 C C . ALA A 1 377 ? 4.844 -53.906 -19.156 1 96.88 377 ALA A C 1
ATOM 3035 O O . ALA A 1 377 ? 4.867 -52.875 -19.859 1 96.88 377 ALA A O 1
ATOM 3036 N N . ALA A 1 378 ? 3.758 -54.469 -18.641 1 97.81 378 ALA A N 1
ATOM 3037 C CA . ALA A 1 378 ? 2.482 -53.75 -18.766 1 97.81 378 ALA A CA 1
ATOM 3038 C C . ALA A 1 378 ? 2.547 -52.375 -18.109 1 97.81 378 ALA A C 1
ATOM 3040 O O . ALA A 1 378 ? 2.074 -51.406 -18.672 1 97.81 378 ALA A O 1
ATOM 3041 N N . ARG A 1 379 ? 3.125 -52.281 -16.922 1 98 379 ARG A N 1
ATOM 3042 C CA . ARG A 1 379 ? 3.266 -51 -16.234 1 98 379 ARG A CA 1
ATOM 3043 C C . ARG A 1 379 ? 4.117 -50.031 -17.047 1 98 379 ARG A C 1
ATOM 3045 O O . ARG A 1 379 ? 3.785 -48.844 -17.156 1 98 379 ARG A O 1
ATOM 3052 N N . ASP A 1 380 ? 5.188 -50.5 -17.594 1 97.94 380 ASP A N 1
ATOM 3053 C CA . ASP A 1 380 ? 6.074 -49.656 -18.406 1 97.94 380 ASP A CA 1
ATOM 3054 C C . ASP A 1 380 ? 5.344 -49.062 -19.609 1 97.94 380 ASP A C 1
ATOM 3056 O O . ASP A 1 380 ? 5.617 -47.938 -20.016 1 97.94 380 ASP A O 1
ATOM 3060 N N . ASP A 1 381 ? 4.363 -49.812 -20.078 1 97.69 381 ASP A N 1
ATOM 3061 C CA . ASP A 1 381 ? 3.676 -49.375 -21.297 1 97.69 381 ASP A CA 1
ATOM 3062 C C . ASP A 1 381 ? 2.355 -48.688 -20.953 1 97.69 381 ASP A C 1
ATOM 3064 O O . ASP A 1 381 ? 1.677 -48.188 -21.844 1 97.69 381 ASP A O 1
ATOM 3068 N N . TYR A 1 382 ? 1.991 -48.656 -19.766 1 98.19 382 TYR A N 1
ATOM 3069 C CA . TYR A 1 382 ? 0.677 -48.156 -19.359 1 98.19 382 TYR A CA 1
ATOM 3070 C C . TYR A 1 382 ? 0.536 -46.656 -19.641 1 98.19 382 TYR A C 1
ATOM 3072 O O . TYR A 1 382 ? -0.579 -46.156 -19.703 1 98.19 382 TYR A O 1
ATOM 3080 N N . VAL A 1 383 ? 1.646 -45.938 -19.797 1 97.31 383 VAL A N 1
ATOM 3081 C CA . VAL A 1 383 ? 1.614 -44.5 -20.109 1 97.31 383 VAL A CA 1
ATOM 3082 C C . VAL A 1 383 ? 0.818 -44.25 -21.391 1 97.31 383 VAL A C 1
ATOM 3084 O O . VAL A 1 383 ? 0.181 -43.219 -21.547 1 97.31 383 VAL A O 1
ATOM 3087 N N . ASP A 1 384 ? 0.765 -45.219 -22.25 1 96.25 384 ASP A N 1
ATOM 3088 C CA . ASP A 1 384 ? -0.01 -45.125 -23.484 1 96.25 384 ASP A CA 1
ATOM 3089 C C . ASP A 1 384 ? -1.503 -45 -23.188 1 96.25 384 ASP A C 1
ATOM 3091 O O . ASP A 1 384 ? -2.232 -44.312 -23.906 1 96.25 384 ASP A O 1
ATOM 3095 N N . VAL A 1 385 ? -1.925 -45.688 -22.172 1 96.75 385 VAL A N 1
ATOM 3096 C CA . VAL A 1 385 ? -3.318 -45.625 -21.75 1 96.75 385 VAL A CA 1
ATOM 3097 C C . VAL A 1 385 ? -3.568 -44.344 -20.969 1 96.75 385 VAL A C 1
ATOM 3099 O O . VAL A 1 385 ? -4.621 -43.719 -21.109 1 96.75 385 VAL A O 1
ATOM 3102 N N . VAL A 1 386 ? -2.598 -43.938 -20.156 1 95.62 386 VAL A N 1
ATOM 3103 C CA . VAL A 1 386 ? -2.711 -42.75 -19.344 1 95.62 386 VAL A CA 1
ATOM 3104 C C . VAL A 1 386 ? -2.883 -41.531 -20.25 1 95.62 386 VAL A C 1
ATOM 3106 O O . VAL A 1 386 ? -3.67 -40.625 -19.953 1 95.62 386 VAL A O 1
ATOM 3109 N N . LEU A 1 387 ? -2.203 -41.5 -21.359 1 94.69 387 LEU A N 1
ATOM 3110 C CA . LEU A 1 387 ? -2.207 -40.344 -22.266 1 94.69 387 LEU A CA 1
ATOM 3111 C C . LEU A 1 387 ? -3.418 -40.406 -23.203 1 94.69 387 LEU A C 1
ATOM 3113 O O . LEU A 1 387 ? -3.777 -39.406 -23.812 1 94.69 387 LEU A O 1
ATOM 3117 N N . ASP A 1 388 ? -4.012 -41.625 -23.375 1 93.81 388 ASP A N 1
ATOM 3118 C CA . ASP A 1 388 ? -5.203 -41.812 -24.188 1 93.81 388 ASP A CA 1
ATOM 3119 C C . ASP A 1 388 ? -6.117 -42.875 -23.578 1 93.81 388 ASP A C 1
ATOM 3121 O O . ASP A 1 388 ? -5.906 -44.062 -23.781 1 93.81 388 ASP A O 1
ATOM 3125 N N . ARG A 1 389 ? -7.16 -42.469 -23.031 1 93.06 389 ARG A N 1
ATOM 3126 C CA . ARG A 1 389 ? -8.055 -43.344 -22.312 1 93.06 389 ARG A CA 1
ATOM 3127 C C . ARG A 1 389 ? -9.172 -43.844 -23.219 1 93.06 389 ARG A C 1
ATOM 3129 O O . ARG A 1 389 ? -10.188 -44.375 -22.734 1 93.06 389 ARG A O 1
ATOM 3136 N N . GLY A 1 390 ? -9.023 -43.812 -24.484 1 92.25 390 GLY A N 1
ATOM 3137 C CA . GLY A 1 390 ? -10.039 -44.25 -25.438 1 92.25 390 GLY A CA 1
ATOM 3138 C C . GLY A 1 390 ? -10.133 -45.75 -25.562 1 92.25 390 GLY A C 1
ATOM 3139 O O . GLY A 1 390 ? -9.203 -46.469 -25.188 1 92.25 390 GLY A O 1
ATOM 3140 N N . ASP A 1 391 ? -11.18 -46.188 -26.094 1 92.69 391 ASP A N 1
ATOM 3141 C CA . ASP A 1 391 ? -11.453 -47.625 -26.234 1 92.69 391 ASP A CA 1
ATOM 3142 C C . ASP A 1 391 ? -10.391 -48.312 -27.094 1 92.69 391 ASP A C 1
ATOM 3144 O O . ASP A 1 391 ? -9.984 -49.438 -26.812 1 92.69 391 ASP A O 1
ATOM 3148 N N . ASP A 1 392 ? -9.984 -47.656 -28.062 1 94.31 392 ASP A N 1
ATOM 3149 C CA . ASP A 1 392 ? -8.992 -48.219 -28.969 1 94.31 392 ASP A CA 1
ATOM 3150 C C . ASP A 1 392 ? -7.66 -48.438 -28.25 1 94.31 392 ASP A C 1
ATOM 3152 O O . ASP A 1 392 ? -6.996 -49.438 -28.438 1 94.31 392 ASP A O 1
ATOM 3156 N N . ALA A 1 393 ? -7.254 -47.5 -27.531 1 94.56 393 ALA A N 1
ATOM 3157 C CA . ALA A 1 393 ? -6.008 -47.594 -26.781 1 94.56 393 ALA A CA 1
ATOM 3158 C C . ALA A 1 393 ? -6.07 -48.719 -25.766 1 94.56 393 ALA A C 1
ATOM 3160 O O . ALA A 1 393 ? -5.094 -49.469 -25.578 1 94.56 393 ALA A O 1
ATOM 3161 N N . LEU A 1 394 ? -7.195 -48.906 -25.156 1 95 394 LEU A N 1
ATOM 3162 C CA . LEU A 1 394 ? -7.383 -49.969 -24.188 1 95 394 LEU A CA 1
ATOM 3163 C C . LEU A 1 394 ? -7.316 -51.344 -24.859 1 95 394 LEU A C 1
ATOM 3165 O O . LEU A 1 394 ? -6.68 -52.281 -24.344 1 95 394 LEU A O 1
ATOM 3169 N N . ARG A 1 395 ? -7.969 -51.438 -26 1 93.5 395 ARG A N 1
ATOM 3170 C CA . ARG A 1 395 ? -7.957 -52.688 -26.734 1 93.5 395 ARG A CA 1
ATOM 3171 C C . ARG A 1 395 ? -6.539 -53.062 -27.156 1 93.5 395 ARG A C 1
ATOM 3173 O O . ARG A 1 395 ? -6.129 -54.219 -27.016 1 93.5 395 ARG A O 1
ATOM 3180 N N . ARG A 1 396 ? -5.832 -52.062 -27.625 1 94.94 396 ARG A N 1
ATOM 3181 C CA . ARG A 1 396 ? -4.453 -52.281 -28.047 1 94.94 396 ARG A CA 1
ATOM 3182 C C . ARG A 1 396 ? -3.592 -52.719 -26.859 1 94.94 396 ARG A C 1
ATOM 3184 O O . ARG A 1 396 ? -2.768 -53.625 -26.969 1 94.94 396 ARG A O 1
ATOM 3191 N N . PHE A 1 397 ? -3.762 -52.094 -25.828 1 96.31 397 PHE A N 1
ATOM 3192 C CA . PHE A 1 397 ? -2.975 -52.375 -24.641 1 96.31 397 PHE A CA 1
ATOM 3193 C C . PHE A 1 397 ? -3.234 -53.781 -24.141 1 96.31 397 PHE A C 1
ATOM 3195 O O . PHE A 1 397 ? -2.295 -54.562 -23.875 1 96.31 397 PHE A O 1
ATOM 3202 N N . PHE A 1 398 ? -4.484 -54.188 -24 1 95.38 398 PHE A N 1
ATOM 3203 C CA . PHE A 1 398 ? -4.809 -55.5 -23.453 1 95.38 398 PHE A CA 1
ATOM 3204 C C . PHE A 1 398 ? -4.566 -56.594 -24.484 1 95.38 398 PHE A C 1
ATOM 3206 O O . PHE A 1 398 ? -4.41 -57.75 -24.141 1 95.38 398 PHE A O 1
ATOM 3213 N N . GLY A 1 399 ? -4.637 -56.188 -25.766 1 93.06 399 GLY A N 1
ATOM 3214 C CA . GLY A 1 399 ? -4.18 -57.125 -26.781 1 93.06 399 GLY A CA 1
ATOM 3215 C C . GLY A 1 399 ? -2.723 -57.531 -26.609 1 93.06 399 GLY A C 1
ATOM 3216 O O . GLY A 1 399 ? -2.357 -58.688 -26.828 1 93.06 399 GLY A O 1
ATOM 3217 N N . ARG A 1 400 ? -1.933 -56.562 -26.188 1 94.19 400 ARG A N 1
ATOM 3218 C CA . ARG A 1 400 ? -0.492 -56.75 -26.078 1 94.19 400 ARG A CA 1
ATOM 3219 C C . ARG A 1 400 ? -0.133 -57.344 -24.703 1 94.19 400 ARG A C 1
ATOM 3221 O O . ARG A 1 400 ? 0.739 -58.188 -24.609 1 94.19 400 ARG A O 1
ATOM 3228 N N . HIS A 1 401 ? -0.806 -56.906 -23.688 1 95.88 401 HIS A N 1
ATOM 3229 C CA . HIS A 1 401 ? -0.326 -57.219 -22.344 1 95.88 401 HIS A CA 1
ATOM 3230 C C . HIS A 1 401 ? -1.312 -58.094 -21.594 1 95.88 401 HIS A C 1
ATOM 3232 O O . HIS A 1 401 ? -0.988 -58.625 -20.531 1 95.88 401 HIS A O 1
ATOM 3238 N N . GLY A 1 402 ? -2.516 -58.312 -22.141 1 94.19 402 GLY A N 1
ATOM 3239 C CA . GLY A 1 402 ? -3.506 -59.125 -21.484 1 94.19 402 GLY A CA 1
ATOM 3240 C C . GLY A 1 402 ? -3.109 -60.594 -21.422 1 94.19 402 GLY A C 1
ATOM 3241 O O . GLY A 1 402 ? -2.5 -61.125 -22.344 1 94.19 402 GLY A O 1
ATOM 3242 N N . ALA A 1 403 ? -3.49 -61.156 -20.359 1 91.19 403 ALA A N 1
ATOM 3243 C CA . ALA A 1 403 ? -3.193 -62.594 -20.219 1 91.19 403 ALA A CA 1
ATOM 3244 C C . ALA A 1 403 ? -3.945 -63.406 -21.25 1 91.19 403 ALA A C 1
ATOM 3246 O O . ALA A 1 403 ? -5.102 -63.125 -21.562 1 91.19 403 ALA A O 1
ATOM 3247 N N . PRO A 1 404 ? -3.18 -64.375 -21.859 1 82.31 404 PRO A N 1
ATOM 3248 C CA . PRO A 1 404 ? -3.828 -65.25 -22.859 1 82.31 404 PRO A CA 1
ATOM 3249 C C . PRO A 1 404 ? -4.992 -66.062 -22.281 1 82.31 404 PRO A C 1
ATOM 3251 O O . PRO A 1 404 ? -4.898 -66.562 -21.156 1 82.31 404 PRO A O 1
ATOM 3254 N N . ARG A 1 405 ? -6.105 -65.812 -22.844 1 77.19 405 ARG A N 1
ATOM 3255 C CA . ARG A 1 405 ? -7.277 -66.562 -22.438 1 77.19 405 ARG A CA 1
ATOM 3256 C C . ARG A 1 405 ? -7.84 -67.375 -23.594 1 77.19 405 ARG A C 1
ATOM 3258 O O . ARG A 1 405 ? -7.672 -67 -24.766 1 77.19 405 ARG A O 1
ATOM 3265 N N . PRO A 1 406 ? -8.336 -68.688 -23.25 1 72 406 PRO A N 1
ATOM 3266 C CA . PRO A 1 406 ? -8.945 -69.5 -24.312 1 72 406 PRO A CA 1
ATOM 3267 C C . PRO A 1 406 ? -10 -68.688 -25.094 1 72 406 PRO A C 1
ATOM 3269 O O . PRO A 1 406 ? -10.094 -68.875 -26.312 1 72 406 PRO A O 1
ATOM 3272 N N . GLU A 1 407 ? -10.789 -67.938 -24.375 1 68.69 407 GLU A N 1
ATOM 3273 C CA . GLU A 1 407 ? -11.859 -67.188 -25.016 1 68.69 407 GLU A CA 1
ATOM 3274 C C . GLU A 1 407 ? -11.336 -65.938 -25.656 1 68.69 407 GLU A C 1
ATOM 3276 O O . GLU A 1 407 ? -12.078 -65.188 -26.312 1 68.69 407 GLU A O 1
ATOM 3281 N N . GLY A 1 408 ? -9.992 -65.688 -25.578 1 68.81 408 GLY A N 1
ATOM 3282 C CA . GLY A 1 408 ? -9.297 -64.625 -26.297 1 68.81 408 GLY A CA 1
ATOM 3283 C C . GLY A 1 408 ? -9.18 -63.344 -25.516 1 68.81 408 GLY A C 1
ATOM 3284 O O . GLY A 1 408 ? -8.117 -62.719 -25.469 1 68.81 408 GLY A O 1
ATOM 3285 N N . ALA A 1 409 ? -10.367 -62.75 -24.969 1 81.38 409 ALA A N 1
ATOM 3286 C CA . ALA A 1 409 ? -10.297 -61.406 -24.375 1 81.38 409 ALA A CA 1
ATOM 3287 C C . ALA A 1 409 ? -10.664 -61.438 -22.891 1 81.38 409 ALA A C 1
ATOM 3289 O O . ALA A 1 409 ? -11.352 -62.375 -22.438 1 81.38 409 ALA A O 1
ATOM 3290 N N . LEU A 1 410 ? -10 -60.562 -22 1 90.75 410 LEU A N 1
ATOM 3291 C CA . LEU A 1 410 ? -10.375 -60.375 -20.594 1 90.75 410 LEU A CA 1
ATOM 3292 C C . LEU A 1 410 ? -11.836 -59.969 -20.469 1 90.75 410 LEU A C 1
ATOM 3294 O O . LEU A 1 410 ? -12.344 -59.219 -21.312 1 90.75 410 LEU A O 1
ATOM 3298 N N . SER A 1 411 ? -12.5 -60.469 -19.438 1 91.25 411 SER A N 1
ATOM 3299 C CA . SER A 1 411 ? -13.852 -60 -19.156 1 91.25 411 SER A CA 1
ATOM 3300 C C . SER A 1 411 ? -13.852 -58.531 -18.719 1 91.25 411 SER A C 1
ATOM 3302 O O . SER A 1 411 ? -12.812 -58.031 -18.297 1 91.25 411 SER A O 1
ATOM 3304 N N . PRO A 1 412 ? -14.93 -57.906 -18.828 1 91.5 412 PRO A N 1
ATOM 3305 C CA . PRO A 1 412 ? -15 -56.5 -18.406 1 91.5 412 PRO A CA 1
ATOM 3306 C C . PRO A 1 412 ? -14.586 -56.312 -16.938 1 91.5 412 PRO A C 1
ATOM 3308 O O . PRO A 1 412 ? -13.922 -55.344 -16.609 1 91.5 412 PRO A O 1
ATOM 3311 N N . ARG A 1 413 ? -14.922 -57.188 -16.109 1 93.5 413 ARG A N 1
ATOM 3312 C CA . ARG A 1 413 ? -14.555 -57.094 -14.695 1 93.5 413 ARG A CA 1
ATOM 3313 C C . ARG A 1 413 ? -13.047 -57.25 -14.516 1 93.5 413 ARG A C 1
ATOM 3315 O O . ARG A 1 413 ? -12.445 -56.625 -13.656 1 93.5 413 ARG A O 1
ATOM 3322 N N . GLU A 1 414 ? -12.523 -58.156 -15.297 1 94.12 414 GLU A N 1
ATOM 3323 C CA . GLU A 1 414 ? -11.086 -58.375 -15.234 1 94.12 414 GLU A CA 1
ATOM 3324 C C . GLU A 1 414 ? -10.32 -57.156 -15.758 1 94.12 414 GLU A C 1
ATOM 3326 O O . GLU A 1 414 ? -9.25 -56.812 -15.25 1 94.12 414 GLU A O 1
ATOM 3331 N N . VAL A 1 415 ? -10.898 -56.562 -16.766 1 95.12 415 VAL A N 1
ATOM 3332 C CA . VAL A 1 415 ? -10.297 -55.344 -17.297 1 95.12 415 VAL A CA 1
ATOM 3333 C C . VAL A 1 415 ? -10.289 -54.25 -16.234 1 95.12 415 VAL A C 1
ATOM 3335 O O . VAL A 1 415 ? -9.273 -53.594 -16.016 1 95.12 415 VAL A O 1
ATOM 3338 N N . VAL A 1 416 ? -11.391 -54.125 -15.539 1 96.12 416 VAL A N 1
ATOM 3339 C CA . VAL A 1 416 ? -11.492 -53.156 -14.469 1 96.12 416 VAL A CA 1
ATOM 3340 C C . VAL A 1 416 ? -10.438 -53.438 -13.398 1 96.12 416 VAL A C 1
ATOM 3342 O O . VAL A 1 416 ? -9.734 -52.531 -12.961 1 96.12 416 VAL A O 1
ATOM 3345 N N . ARG A 1 417 ? -10.297 -54.656 -13.023 1 96.44 417 ARG A N 1
ATOM 3346 C CA . ARG A 1 417 ? -9.328 -55.031 -12 1 96.44 417 ARG A CA 1
ATOM 3347 C C . ARG A 1 417 ? -7.906 -54.75 -12.453 1 96.44 417 ARG A C 1
ATOM 3349 O O . ARG A 1 417 ? -7.094 -54.25 -11.68 1 96.44 417 ARG A O 1
ATOM 3356 N N . ALA A 1 418 ? -7.633 -55.062 -13.688 1 97.25 418 ALA A N 1
ATOM 3357 C CA . ALA A 1 418 ? -6.305 -54.812 -14.234 1 97.25 418 ALA A CA 1
ATOM 3358 C C . ALA A 1 418 ? -6.004 -53.312 -14.242 1 97.25 418 ALA A C 1
ATOM 3360 O O . ALA A 1 418 ? -4.906 -52.875 -13.859 1 97.25 418 ALA A O 1
ATOM 3361 N N . LEU A 1 419 ? -6.977 -52.531 -14.625 1 97.75 419 LEU A N 1
ATOM 3362 C CA . LEU A 1 419 ? -6.797 -51.094 -14.672 1 97.75 419 LEU A CA 1
ATOM 3363 C C . LEU A 1 419 ? -6.637 -50.531 -13.273 1 97.75 419 LEU A C 1
ATOM 3365 O O . LEU A 1 419 ? -5.84 -49.594 -13.062 1 97.75 419 LEU A O 1
ATOM 3369 N N . GLU A 1 420 ? -7.383 -51 -12.328 1 97.88 420 GLU A N 1
ATOM 3370 C CA . GLU A 1 420 ? -7.246 -50.562 -10.945 1 97.88 420 GLU A CA 1
ATOM 3371 C C . GLU A 1 420 ? -5.84 -50.844 -10.422 1 97.88 420 GLU A C 1
ATOM 3373 O O . GLU A 1 420 ? -5.262 -50.031 -9.711 1 97.88 420 GLU A O 1
ATOM 3378 N N . LEU A 1 421 ? -5.312 -52 -10.789 1 98.12 421 LEU A N 1
ATOM 3379 C CA . LEU A 1 421 ? -3.961 -52.375 -10.375 1 98.12 421 LEU A CA 1
ATOM 3380 C C . LEU A 1 421 ? -2.934 -51.438 -11 1 98.12 421 LEU A C 1
ATOM 3382 O O . LEU A 1 421 ? -1.999 -50.969 -10.328 1 98.12 421 LEU A O 1
ATOM 3386 N N . LEU A 1 422 ? -3.104 -51.125 -12.258 1 98.38 422 LEU A N 1
ATOM 3387 C CA . LEU A 1 422 ? -2.174 -50.25 -12.969 1 98.38 422 LEU A CA 1
ATOM 3388 C C . LEU A 1 422 ? -2.273 -48.844 -12.445 1 98.38 422 LEU A C 1
ATOM 3390 O O . LEU A 1 422 ? -1.257 -48.156 -12.289 1 98.38 422 LEU A O 1
ATOM 3394 N N . GLU A 1 423 ? -3.484 -48.438 -12.148 1 98.12 423 GLU A N 1
ATOM 3395 C CA . GLU A 1 423 ? -3.664 -47.094 -11.578 1 98.12 423 GLU A CA 1
ATOM 3396 C C . GLU A 1 423 ? -3.078 -47.031 -10.172 1 98.12 423 GLU A C 1
ATOM 3398 O O . GLU A 1 423 ? -2.561 -45.969 -9.766 1 98.12 423 GLU A O 1
ATOM 3403 N N . MET A 1 424 ? -3.203 -48.094 -9.422 1 98.12 424 MET A N 1
ATOM 3404 C CA . MET A 1 424 ? -2.549 -48.156 -8.117 1 98.12 424 MET A CA 1
ATOM 3405 C C . MET A 1 424 ? -1.051 -47.906 -8.242 1 98.12 424 MET A C 1
ATOM 3407 O O . MET A 1 424 ? -0.484 -47.125 -7.48 1 98.12 424 MET A O 1
ATOM 3411 N N . GLN A 1 425 ? -0.446 -48.469 -9.25 1 98.06 425 GLN A N 1
ATOM 3412 C CA . GLN A 1 425 ? 0.982 -48.281 -9.492 1 98.06 425 GLN A CA 1
ATOM 3413 C C . GLN A 1 425 ? 1.285 -46.875 -9.953 1 98.06 425 GLN A C 1
ATOM 3415 O O . GLN A 1 425 ? 2.307 -46.281 -9.57 1 98.06 425 GLN A O 1
ATOM 3420 N N . ARG A 1 426 ? 0.408 -46.344 -10.773 1 97.81 426 ARG A N 1
ATOM 3421 C CA . ARG A 1 426 ? 0.59 -44.969 -11.234 1 97.81 426 ARG A CA 1
ATOM 3422 C C . ARG A 1 426 ? 0.638 -44 -10.062 1 97.81 426 ARG A C 1
ATOM 3424 O O . ARG A 1 426 ? 1.562 -43.188 -9.953 1 97.81 426 ARG A O 1
ATOM 3431 N N . HIS A 1 427 ? -0.283 -44.125 -9.156 1 97.94 427 HIS A N 1
ATOM 3432 C CA . HIS A 1 427 ? -0.357 -43.219 -8.016 1 97.94 427 HIS A CA 1
ATOM 3433 C C . HIS A 1 427 ? 0.746 -43.531 -7.004 1 97.94 427 HIS A C 1
ATOM 3435 O O . HIS A 1 427 ? 1.222 -42.594 -6.32 1 97.94 427 HIS A O 1
ATOM 3441 N N . ALA A 1 428 ? 1.198 -44.75 -6.977 1 97.81 428 ALA A N 1
ATOM 3442 C CA . ALA A 1 428 ? 2.328 -45.094 -6.121 1 97.81 428 ALA A CA 1
ATOM 3443 C C . ALA A 1 428 ? 3.605 -44.406 -6.582 1 97.81 428 ALA A C 1
ATOM 3445 O O . ALA A 1 428 ? 4.492 -44.125 -5.773 1 97.81 428 ALA A O 1
ATOM 3446 N N . MET A 1 429 ? 3.676 -44.156 -7.816 1 97.12 429 MET A N 1
ATOM 3447 C CA . MET A 1 429 ? 4.84 -43.438 -8.336 1 97.12 429 MET A CA 1
ATOM 3448 C C . MET A 1 429 ? 4.676 -41.938 -8.148 1 97.12 429 MET A C 1
ATOM 3450 O O . MET A 1 429 ? 5.629 -41.25 -7.785 1 97.12 429 MET A O 1
ATOM 3454 N N . LEU A 1 430 ? 3.445 -41.438 -8.297 1 96.75 430 LEU A N 1
ATOM 3455 C CA . LEU A 1 430 ? 3.184 -40 -8.234 1 96.75 430 LEU A CA 1
ATOM 3456 C C . LEU A 1 430 ? 3.361 -39.469 -6.812 1 96.75 430 LEU A C 1
ATOM 3458 O O . LEU A 1 430 ? 3.654 -38.281 -6.609 1 96.75 430 LEU A O 1
ATOM 3462 N N . MET A 1 431 ? 3.215 -40.344 -5.824 1 97.12 431 MET A N 1
ATOM 3463 C CA . MET A 1 431 ? 3.338 -39.875 -4.445 1 97.12 431 MET A CA 1
ATOM 3464 C C . MET A 1 431 ? 4.785 -39.531 -4.117 1 97.12 431 MET A C 1
ATOM 3466 O O . MET A 1 431 ? 5.059 -38.938 -3.08 1 97.12 431 MET A O 1
ATOM 3470 N N . TYR A 1 432 ? 5.738 -39.844 -5.086 1 97.38 432 TYR A N 1
ATOM 3471 C CA . TYR A 1 432 ? 7.145 -39.531 -4.859 1 97.38 432 TYR A CA 1
ATOM 3472 C C . TYR A 1 432 ? 7.547 -38.25 -5.598 1 97.38 432 TYR A C 1
ATOM 3474 O O . TYR A 1 432 ? 8.734 -37.969 -5.75 1 97.38 432 TYR A O 1
ATOM 3482 N N . THR A 1 433 ? 6.613 -37.469 -6.074 1 96.25 433 THR A N 1
ATOM 3483 C CA . THR A 1 433 ? 6.941 -36.188 -6.703 1 96.25 433 THR A CA 1
ATOM 3484 C C . THR A 1 433 ? 7.812 -35.344 -5.785 1 96.25 433 THR A C 1
ATOM 3486 O O . THR A 1 433 ? 7.531 -35.219 -4.59 1 96.25 433 THR A O 1
ATOM 3489 N N . SER A 1 434 ? 8.82 -34.719 -6.285 1 95.5 434 SER A N 1
ATOM 3490 C CA . SER A 1 434 ? 9.891 -34.094 -5.504 1 95.5 434 SER A CA 1
ATOM 3491 C C . SER A 1 434 ? 9.375 -32.906 -4.695 1 95.5 434 SER A C 1
ATOM 3493 O O . SER A 1 434 ? 9.906 -32.594 -3.627 1 95.5 434 SER A O 1
ATOM 3495 N N . CYS A 1 435 ? 8.352 -32.281 -5.102 1 94 435 CYS A N 1
ATOM 3496 C CA . CYS A 1 435 ? 7.875 -31.031 -4.508 1 94 435 CYS A CA 1
ATOM 3497 C C . CYS A 1 435 ? 7.32 -31.266 -3.109 1 94 435 CYS A C 1
ATOM 3499 O O . CYS A 1 435 ? 7.168 -30.328 -2.328 1 94 435 CYS A O 1
ATOM 3501 N N . ALA A 1 436 ? 7.031 -32.469 -2.795 1 94.31 436 ALA A N 1
ATOM 3502 C CA . ALA A 1 436 ? 6.477 -32.812 -1.482 1 94.31 436 ALA A CA 1
ATOM 3503 C C . ALA A 1 436 ? 7.457 -32.438 -0.37 1 94.31 436 ALA A C 1
ATOM 3505 O O . ALA A 1 436 ? 7.047 -32.094 0.739 1 94.31 436 ALA A O 1
ATOM 3506 N N . TRP A 1 437 ? 8.789 -32.5 -0.683 1 94.06 437 TRP A N 1
ATOM 3507 C CA . TRP A 1 437 ? 9.812 -32.312 0.336 1 94.06 437 TRP A CA 1
ATOM 3508 C C . TRP A 1 437 ? 10.531 -30.969 0.141 1 94.06 437 TRP A C 1
ATOM 3510 O O . TRP A 1 437 ? 11.367 -30.578 0.958 1 94.06 437 TRP A O 1
ATOM 3520 N N . PHE A 1 438 ? 10.172 -30.344 -0.892 1 90.81 438 PHE A N 1
ATOM 3521 C CA . PHE A 1 438 ? 10.961 -29.188 -1.297 1 90.81 438 PHE A CA 1
ATOM 3522 C C . PHE A 1 438 ? 10.68 -28 -0.39 1 90.81 438 PHE A C 1
ATOM 3524 O O . PHE A 1 438 ? 11.586 -27.234 -0.054 1 90.81 438 PHE A O 1
ATOM 3531 N N . PHE A 1 439 ? 9.492 -27.891 0.105 1 86.69 439 PHE A N 1
ATOM 3532 C CA . PHE A 1 439 ? 9.086 -26.703 0.848 1 86.69 439 PHE A CA 1
ATOM 3533 C C . PHE A 1 439 ? 9.234 -26.938 2.348 1 86.69 439 PHE A C 1
ATOM 3535 O O . PHE A 1 439 ? 9.984 -27.812 2.777 1 86.69 439 PHE A O 1
ATOM 3542 N N . ASP A 1 440 ? 8.523 -26.062 3.141 1 87.88 440 ASP A N 1
ATOM 3543 C CA . ASP A 1 440 ? 9.023 -25.891 4.504 1 87.88 440 ASP A CA 1
ATOM 3544 C C . ASP A 1 440 ? 8.102 -26.594 5.508 1 87.88 440 ASP A C 1
ATOM 3546 O O . ASP A 1 440 ? 8.375 -26.578 6.711 1 87.88 440 ASP A O 1
ATOM 3550 N N . ASP A 1 441 ? 7 -27.172 4.977 1 93.25 441 ASP A N 1
ATOM 3551 C CA . ASP A 1 441 ? 6.09 -27.719 5.98 1 93.25 441 ASP A CA 1
ATOM 3552 C C . ASP A 1 441 ? 5.281 -28.891 5.418 1 93.25 441 ASP A C 1
ATOM 3554 O O . ASP A 1 441 ? 4.992 -28.922 4.223 1 93.25 441 ASP A O 1
ATOM 3558 N N . LEU A 1 442 ? 4.871 -29.734 6.32 1 94.94 442 LEU A N 1
ATOM 3559 C CA . LEU A 1 442 ? 4.102 -30.938 6.02 1 94.94 442 LEU A CA 1
ATOM 3560 C C . LEU A 1 442 ? 2.73 -30.578 5.457 1 94.94 442 LEU A C 1
ATOM 3562 O O . LEU A 1 442 ? 2.189 -31.312 4.621 1 94.94 442 LEU A O 1
ATOM 3566 N N . GLY A 1 443 ? 2.211 -29.516 5.902 1 93.81 443 GLY A N 1
ATOM 3567 C CA . GLY A 1 443 ? 0.858 -29.141 5.523 1 93.81 443 GLY A CA 1
ATOM 3568 C C . GLY A 1 443 ? 0.804 -28.281 4.273 1 93.81 443 GLY A C 1
ATOM 3569 O O . GLY A 1 443 ? -0.254 -27.75 3.918 1 93.81 443 GLY A O 1
ATOM 3570 N N . GLY A 1 444 ? 1.893 -28.109 3.588 1 91.88 444 GLY A N 1
ATOM 3571 C CA . GLY A 1 444 ? 1.914 -27.344 2.352 1 91.88 444 GLY A CA 1
ATOM 3572 C C . GLY A 1 444 ? 1.126 -28 1.232 1 91.88 444 GLY A C 1
ATOM 3573 O O . GLY A 1 444 ? 0.898 -29.219 1.251 1 91.88 444 GLY A O 1
ATOM 3574 N N . LEU A 1 445 ? 0.688 -27.281 0.234 1 91.81 445 LEU A N 1
ATOM 3575 C CA . LEU A 1 445 ? -0.147 -27.734 -0.875 1 91.81 445 LEU A CA 1
ATOM 3576 C C . LEU A 1 445 ? 0.492 -28.922 -1.594 1 91.81 445 LEU A C 1
ATOM 3578 O O . LEU A 1 445 ? -0.188 -29.891 -1.919 1 91.81 445 LEU A O 1
ATOM 3582 N N . GLU A 1 446 ? 1.798 -28.891 -1.817 1 93.69 446 GLU A N 1
ATOM 3583 C CA . GLU A 1 446 ? 2.504 -29.906 -2.596 1 93.69 446 GLU A CA 1
ATOM 3584 C C . GLU A 1 446 ? 2.645 -31.203 -1.807 1 93.69 446 GLU A C 1
ATOM 3586 O O . GLU A 1 446 ? 2.535 -32.281 -2.371 1 93.69 446 GLU A O 1
ATOM 3591 N N . THR A 1 447 ? 2.914 -31.016 -0.554 1 96.31 447 THR A N 1
ATOM 3592 C CA . THR A 1 447 ? 3.035 -32.188 0.279 1 96.31 447 THR A CA 1
ATOM 3593 C C . THR A 1 447 ? 1.688 -32.906 0.416 1 96.31 447 THR A C 1
ATOM 3595 O O . THR A 1 447 ? 1.603 -34.125 0.267 1 96.31 447 THR A O 1
ATOM 3598 N N . VAL A 1 448 ? 0.666 -32.188 0.629 1 96.25 448 VAL A N 1
ATOM 3599 C CA . VAL A 1 448 ? -0.674 -32.719 0.768 1 96.25 448 VAL A CA 1
ATOM 3600 C C . VAL A 1 448 ? -1.096 -33.406 -0.543 1 96.25 448 VAL A C 1
ATOM 3602 O O . VAL A 1 448 ? -1.763 -34.438 -0.537 1 96.25 448 VAL A O 1
ATOM 3605 N N . GLN A 1 449 ? -0.743 -32.812 -1.668 1 96.06 449 GLN A N 1
ATOM 3606 C CA . GLN A 1 449 ? -1.029 -33.406 -2.971 1 96.06 449 GLN A CA 1
ATOM 3607 C C . GLN A 1 449 ? -0.445 -34.812 -3.074 1 96.06 449 GLN A C 1
ATOM 3609 O O . GLN A 1 449 ? -1.096 -35.75 -3.588 1 96.06 449 GLN A O 1
ATOM 3614 N N . CYS A 1 450 ? 0.757 -35 -2.617 1 97.62 450 CYS A N 1
ATOM 3615 C CA . CYS A 1 450 ? 1.394 -36.312 -2.678 1 97.62 450 CYS A CA 1
ATOM 3616 C C . CYS A 1 450 ? 0.718 -37.281 -1.725 1 97.62 450 CYS A C 1
ATOM 3618 O O . CYS A 1 450 ? 0.614 -38.5 -2.023 1 97.62 450 CYS A O 1
ATOM 3620 N N . ILE A 1 451 ? 0.26 -36.75 -0.593 1 98.06 451 ILE A N 1
ATOM 3621 C CA . ILE A 1 451 ? -0.498 -37.594 0.317 1 98.06 451 ILE A CA 1
ATOM 3622 C C . ILE A 1 451 ? -1.814 -38 -0.337 1 98.06 451 ILE A C 1
ATOM 3624 O O . ILE A 1 451 ? -2.287 -39.125 -0.143 1 98.06 451 ILE A O 1
ATOM 3628 N N . LEU A 1 452 ? -2.404 -37.156 -1.13 1 97.25 452 LEU A N 1
ATOM 3629 C CA . LEU A 1 452 ? -3.605 -37.469 -1.888 1 97.25 452 LEU A CA 1
ATOM 3630 C C . LEU A 1 452 ? -3.342 -38.656 -2.84 1 97.25 452 LEU A C 1
ATOM 3632 O O . LEU A 1 452 ? -4.164 -39.562 -2.957 1 97.25 452 LEU A O 1
ATOM 3636 N N . TYR A 1 453 ? -2.227 -38.656 -3.51 1 97.81 453 TYR A N 1
ATOM 3637 C CA . TYR A 1 453 ? -1.875 -39.781 -4.398 1 97.81 453 TYR A CA 1
ATOM 3638 C C . TYR A 1 453 ? -1.739 -41.062 -3.619 1 97.81 453 TYR A C 1
ATOM 3640 O O . TYR A 1 453 ? -2.215 -42.125 -4.066 1 97.81 453 TYR A O 1
ATOM 3648 N N . ALA A 1 454 ? -1.093 -40.906 -2.514 1 98.19 454 ALA A N 1
ATOM 3649 C CA . ALA A 1 454 ? -0.959 -42.094 -1.658 1 98.19 454 ALA A CA 1
ATOM 3650 C C . ALA A 1 454 ? -2.328 -42.625 -1.231 1 98.19 454 ALA A C 1
ATOM 3652 O O . ALA A 1 454 ? -2.566 -43.812 -1.244 1 98.19 454 ALA A O 1
ATOM 3653 N N . ALA A 1 455 ? -3.172 -41.719 -0.863 1 97.62 455 ALA A N 1
ATOM 3654 C CA . ALA A 1 455 ? -4.516 -42.094 -0.431 1 97.62 455 ALA A CA 1
ATOM 3655 C C . ALA A 1 455 ? -5.273 -42.781 -1.549 1 97.62 455 ALA A C 1
ATOM 3657 O O . ALA A 1 455 ? -6.008 -43.75 -1.299 1 97.62 455 ALA A O 1
ATOM 3658 N N . ARG A 1 456 ? -5.172 -42.312 -2.729 1 97.38 456 ARG A N 1
ATOM 3659 C CA . ARG A 1 456 ? -5.812 -42.938 -3.867 1 97.38 456 ARG A CA 1
ATOM 3660 C C . ARG A 1 456 ? -5.289 -44.375 -4.055 1 97.38 456 ARG A C 1
ATOM 3662 O O . ARG A 1 456 ? -6.066 -45.281 -4.285 1 97.38 456 ARG A O 1
ATOM 3669 N N . ALA A 1 457 ? -3.979 -44.531 -3.969 1 97.94 457 ALA A N 1
ATOM 3670 C CA . ALA A 1 457 ? -3.379 -45.844 -4.059 1 97.94 457 ALA A CA 1
ATOM 3671 C C . ALA A 1 457 ? -3.902 -46.781 -2.951 1 97.94 457 ALA A C 1
ATOM 3673 O O . ALA A 1 457 ? -4.195 -47.938 -3.191 1 97.94 457 ALA A O 1
ATOM 3674 N N . VAL A 1 458 ? -3.996 -46.219 -1.778 1 97.06 458 VAL A N 1
ATOM 3675 C CA . VAL A 1 458 ? -4.508 -46.969 -0.634 1 97.06 458 VAL A CA 1
ATOM 3676 C C . VAL A 1 458 ? -5.945 -47.406 -0.908 1 97.06 458 VAL A C 1
ATOM 3678 O O . VAL A 1 458 ? -6.305 -48.562 -0.641 1 97.06 458 VAL A O 1
ATOM 3681 N N . GLN A 1 459 ? -6.734 -46.531 -1.378 1 95.19 459 GLN A N 1
ATOM 3682 C CA . GLN A 1 459 ? -8.125 -46.844 -1.683 1 95.19 459 GLN A CA 1
ATOM 3683 C C . GLN A 1 459 ? -8.219 -48 -2.68 1 95.19 459 GLN A C 1
ATOM 3685 O O . GLN A 1 459 ? -8.977 -48.938 -2.473 1 95.19 459 GLN A O 1
ATOM 3690 N N . LEU A 1 460 ? -7.461 -47.938 -3.746 1 96.19 460 LEU A N 1
ATOM 3691 C CA . LEU A 1 460 ? -7.461 -48.969 -4.77 1 96.19 460 LEU A CA 1
ATOM 3692 C C . LEU A 1 460 ? -6.98 -50.312 -4.195 1 96.19 460 LEU A C 1
ATOM 3694 O O . LEU A 1 460 ? -7.57 -51.344 -4.461 1 96.19 460 LEU A O 1
ATOM 3698 N N . ALA A 1 461 ? -5.934 -50.219 -3.434 1 96.69 461 ALA A N 1
ATOM 3699 C CA . ALA A 1 461 ? -5.402 -51.438 -2.801 1 96.69 461 ALA A CA 1
ATOM 3700 C C . ALA A 1 461 ? -6.445 -52.062 -1.889 1 96.69 461 ALA A C 1
ATOM 3702 O O . ALA A 1 461 ? -6.57 -53.312 -1.849 1 96.69 461 ALA A O 1
ATOM 3703 N N . THR A 1 462 ? -7.105 -51.219 -1.176 1 94.19 462 THR A N 1
ATOM 3704 C CA . THR A 1 462 ? -8.125 -51.688 -0.251 1 94.19 462 THR A CA 1
ATOM 3705 C C . THR A 1 462 ? -9.25 -52.406 -1.006 1 94.19 462 THR A C 1
ATOM 3707 O O . THR A 1 462 ? -9.75 -53.438 -0.571 1 94.19 462 THR A O 1
ATOM 3710 N N . GLU A 1 463 ? -9.68 -51.875 -2.049 1 90.81 463 GLU A N 1
ATOM 3711 C CA . GLU A 1 463 ? -10.719 -52.469 -2.879 1 90.81 463 GLU A CA 1
ATOM 3712 C C . GLU A 1 463 ? -10.273 -53.812 -3.449 1 90.81 463 GLU A C 1
ATOM 3714 O O . GLU A 1 463 ? -11.078 -54.75 -3.586 1 90.81 463 GLU A O 1
ATOM 3719 N N . ILE A 1 464 ? -9.023 -53.938 -3.73 1 92.81 464 ILE A N 1
ATOM 3720 C CA . ILE A 1 464 ? -8.484 -55.125 -4.414 1 92.81 464 ILE A CA 1
ATOM 3721 C C . ILE A 1 464 ? -8.125 -56.188 -3.389 1 92.81 464 ILE A C 1
ATOM 3723 O O . ILE A 1 464 ? -8.422 -57.375 -3.588 1 92.81 464 ILE A O 1
ATOM 3727 N N . ALA A 1 465 ? -7.465 -55.812 -2.307 1 92 465 ALA A N 1
ATOM 3728 C CA . ALA A 1 465 ? -6.844 -56.781 -1.435 1 92 465 ALA A CA 1
ATOM 3729 C C . ALA A 1 465 ? -7.34 -56.656 0.002 1 92 465 ALA A C 1
ATOM 3731 O O . ALA A 1 465 ? -6.82 -57.281 0.914 1 92 465 ALA A O 1
ATOM 3732 N N . GLY A 1 466 ? -8.258 -55.812 0.257 1 86.19 466 GLY A N 1
ATOM 3733 C CA . GLY A 1 466 ? -8.852 -55.719 1.583 1 86.19 466 GLY A CA 1
ATOM 3734 C C . GLY A 1 466 ? -8.281 -54.562 2.396 1 86.19 466 GLY A C 1
ATOM 3735 O O . GLY A 1 466 ? -7.355 -53.875 1.955 1 86.19 466 GLY A O 1
ATOM 3736 N N . ASP A 1 467 ? -8.891 -54.344 3.652 1 80.38 467 ASP A N 1
ATOM 3737 C CA . ASP A 1 467 ? -8.727 -53.125 4.453 1 80.38 467 ASP A CA 1
ATOM 3738 C C . ASP A 1 467 ? -7.539 -53.25 5.406 1 80.38 467 ASP A C 1
ATOM 3740 O O . ASP A 1 467 ? -7.719 -53.469 6.605 1 80.38 467 ASP A O 1
ATOM 3744 N N . LYS A 1 468 ? -6.246 -53.25 4.922 1 86.81 468 LYS A N 1
ATOM 3745 C CA . LYS A 1 468 ? -5.102 -53.281 5.824 1 86.81 468 LYS A CA 1
ATOM 3746 C C . LYS A 1 468 ? -4.105 -52.188 5.512 1 86.81 468 LYS A C 1
ATOM 3748 O O . LYS A 1 468 ? -3.197 -51.906 6.301 1 86.81 468 LYS A O 1
ATOM 3753 N N . PHE A 1 469 ? -4.293 -51.5 4.547 1 93.44 469 PHE A N 1
ATOM 3754 C CA . PHE A 1 469 ? -3.258 -50.594 4.062 1 93.44 469 PHE A CA 1
ATOM 3755 C C . PHE A 1 469 ? -3.385 -49.219 4.719 1 93.44 469 PHE A C 1
ATOM 3757 O O . PHE A 1 469 ? -2.383 -48.625 5.09 1 93.44 469 PHE A O 1
ATOM 3764 N N . GLU A 1 470 ? -4.598 -48.781 4.945 1 95 470 GLU A N 1
ATOM 3765 C CA . GLU A 1 470 ? -4.809 -47.406 5.434 1 95 470 GLU A CA 1
ATOM 3766 C C . GLU A 1 470 ? -4.297 -47.25 6.863 1 95 470 GLU A C 1
ATOM 3768 O O . GLU A 1 470 ? -3.588 -46.281 7.172 1 95 470 GLU A O 1
ATOM 3773 N N . ALA A 1 471 ? -4.641 -48.219 7.688 1 94.69 471 ALA A N 1
ATOM 3774 C CA . ALA A 1 471 ? -4.227 -48.156 9.086 1 94.69 471 ALA A CA 1
ATOM 3775 C C . ALA A 1 471 ? -2.707 -48.125 9.211 1 94.69 471 ALA A C 1
ATOM 3777 O O . ALA A 1 471 ? -2.148 -47.344 9.977 1 94.69 471 ALA A O 1
ATOM 3778 N N . GLY A 1 472 ? -2.055 -49.062 8.461 1 94.75 472 GLY A N 1
ATOM 3779 C CA . GLY A 1 472 ? -0.602 -49.094 8.469 1 94.75 472 GLY A CA 1
ATOM 3780 C C . GLY A 1 472 ? 0.025 -47.781 7.957 1 94.75 472 GLY A C 1
ATOM 3781 O O . GLY A 1 472 ? 1.016 -47.312 8.516 1 94.75 472 GLY A O 1
ATOM 3782 N N . PHE A 1 473 ? -0.568 -47.25 6.957 1 96.75 473 PHE A N 1
ATOM 3783 C CA . PHE A 1 473 ? -0.07 -46.031 6.375 1 96.75 473 PHE A CA 1
ATOM 3784 C C . PHE A 1 473 ? -0.241 -44.875 7.352 1 96.75 473 PHE A C 1
ATOM 3786 O O . PHE A 1 473 ? 0.69 -44.094 7.566 1 96.75 473 PHE A O 1
ATOM 3793 N N . LEU A 1 474 ? -1.392 -44.781 8.039 1 96.81 474 LEU A N 1
ATOM 3794 C CA . LEU A 1 474 ? -1.697 -43.688 8.953 1 96.81 474 LEU A CA 1
ATOM 3795 C C . LEU A 1 474 ? -0.789 -43.719 10.18 1 96.81 474 LEU A C 1
ATOM 3797 O O . LEU A 1 474 ? -0.342 -42.688 10.664 1 96.81 474 LEU A O 1
ATOM 3801 N N . ALA A 1 475 ? -0.486 -44.906 10.641 1 96.56 475 ALA A N 1
ATOM 3802 C CA . ALA A 1 475 ? 0.39 -45.062 11.805 1 96.56 475 ALA A CA 1
ATOM 3803 C C . ALA A 1 475 ? 1.777 -44.5 11.516 1 96.56 475 ALA A C 1
ATOM 3805 O O . ALA A 1 475 ? 2.406 -43.906 12.398 1 96.56 475 ALA A O 1
ATOM 3806 N N . ARG A 1 476 ? 2.205 -44.625 10.344 1 97 476 ARG A N 1
ATOM 3807 C CA . ARG A 1 476 ? 3.523 -44.156 9.953 1 97 476 ARG A CA 1
ATOM 3808 C C . ARG A 1 476 ? 3.482 -42.656 9.641 1 97 476 ARG A C 1
ATOM 3810 O O . ARG A 1 476 ? 4.414 -41.906 9.977 1 97 476 ARG A O 1
ATOM 3817 N N . LEU A 1 477 ? 2.412 -42.25 9.047 1 97.19 477 LEU A N 1
ATOM 3818 C CA . LEU A 1 477 ? 2.246 -40.844 8.703 1 97.19 477 LEU A CA 1
ATOM 3819 C C . LEU A 1 477 ? 2.16 -40 9.961 1 97.19 477 LEU A C 1
ATOM 3821 O O . LEU A 1 477 ? 2.574 -38.812 9.961 1 97.19 477 LEU A O 1
ATOM 3825 N N . ALA A 1 478 ? 1.711 -40.531 11.062 1 97.62 478 ALA A N 1
ATOM 3826 C CA . ALA A 1 478 ? 1.521 -39.844 12.328 1 97.62 478 ALA A CA 1
ATOM 3827 C C . ALA A 1 478 ? 2.857 -39.375 12.906 1 97.62 478 ALA A C 1
ATOM 3829 O O . ALA A 1 478 ? 2.906 -38.469 13.734 1 97.62 478 ALA A O 1
ATOM 3830 N N . ARG A 1 479 ? 3.873 -40 12.484 1 97 479 ARG A N 1
ATOM 3831 C CA . ARG A 1 479 ? 5.203 -39.656 13 1 97 479 ARG A CA 1
ATOM 3832 C C . ARG A 1 479 ? 5.723 -38.375 12.391 1 97 479 ARG A C 1
ATOM 3834 O O . ARG A 1 479 ? 6.676 -37.781 12.906 1 97 479 ARG A O 1
ATOM 3841 N N . ALA A 1 480 ? 5.207 -37.938 11.305 1 97.06 480 ALA A N 1
ATOM 3842 C CA . ALA A 1 480 ? 5.574 -36.656 10.703 1 97.06 480 ALA A CA 1
ATOM 3843 C C . ALA A 1 480 ? 4.754 -35.531 11.297 1 97.06 480 ALA A C 1
ATOM 3845 O O . ALA A 1 480 ? 3.521 -35.531 11.227 1 97.06 480 ALA A O 1
ATOM 3846 N N . ARG A 1 481 ? 5.418 -34.469 11.797 1 95.69 481 ARG A N 1
ATOM 3847 C CA . ARG A 1 481 ? 4.719 -33.375 12.469 1 95.69 481 ARG A CA 1
ATOM 3848 C C . ARG A 1 481 ? 4.875 -32.062 11.695 1 95.69 481 ARG A C 1
ATOM 3850 O O . ARG A 1 481 ? 5.957 -31.766 11.188 1 95.69 481 ARG A O 1
ATOM 3857 N N . SER A 1 482 ? 3.777 -31.344 11.617 1 95.88 482 SER A N 1
ATOM 3858 C CA . SER A 1 482 ? 3.793 -30.031 10.977 1 95.88 482 SER A CA 1
ATOM 3859 C C . SER A 1 482 ? 4.379 -28.969 11.898 1 95.88 482 SER A C 1
ATOM 3861 O O . SER A 1 482 ? 4.293 -29.078 13.117 1 95.88 482 SER A O 1
ATOM 3863 N N . ASN A 1 483 ? 5.078 -27.906 11.281 1 93.31 483 ASN A N 1
ATOM 3864 C CA . ASN A 1 483 ? 5.559 -26.75 12.031 1 93.31 483 ASN A CA 1
ATOM 3865 C C . ASN A 1 483 ? 4.406 -25.859 12.492 1 93.31 483 ASN A C 1
ATOM 3867 O O . ASN A 1 483 ? 4.582 -25.016 13.367 1 93.31 483 ASN A O 1
ATOM 3871 N N . ARG A 1 484 ? 3.234 -26.047 12.016 1 90.94 484 ARG A N 1
ATOM 3872 C CA . ARG A 1 484 ? 2.025 -25.312 12.367 1 90.94 484 ARG A CA 1
ATOM 3873 C C . ARG A 1 484 ? 1.162 -26.109 13.336 1 90.94 484 ARG A C 1
ATOM 3875 O O . ARG A 1 484 ? 0.442 -27.016 12.922 1 90.94 484 ARG A O 1
ATOM 3882 N N . PRO A 1 485 ? 1.1 -25.578 14.438 1 89.88 485 PRO A N 1
ATOM 3883 C CA . PRO A 1 485 ? 0.429 -26.391 15.461 1 89.88 485 PRO A CA 1
ATOM 3884 C C . PRO A 1 485 ? -1.035 -26.656 15.125 1 89.88 485 PRO A C 1
ATOM 3886 O O . PRO A 1 485 ? -1.565 -27.719 15.484 1 89.88 485 PRO A O 1
ATOM 3889 N N . GLU A 1 486 ? -1.612 -25.844 14.438 1 89.12 486 GLU A N 1
ATOM 3890 C CA . GLU A 1 486 ? -3.025 -26.016 14.102 1 89.12 486 GLU A CA 1
ATOM 3891 C C . GLU A 1 486 ? -3.236 -27.172 13.141 1 89.12 486 GLU A C 1
ATOM 3893 O O . GLU A 1 486 ? -4.336 -27.719 13.055 1 89.12 486 GLU A O 1
ATOM 3898 N N . LEU A 1 487 ? -2.229 -27.719 12.445 1 92.38 487 LEU A N 1
ATOM 3899 C CA . LEU A 1 487 ? -2.35 -28.781 11.461 1 92.38 487 LEU A CA 1
ATOM 3900 C C . LEU A 1 487 ? -2.02 -30.141 12.078 1 92.38 487 LEU A C 1
ATOM 3902 O O . LEU A 1 487 ? -2.367 -31.188 11.523 1 92.38 487 LEU A O 1
ATOM 3906 N N . GLY A 1 488 ? -1.34 -30.031 13.203 1 94.19 488 GLY A N 1
ATOM 3907 C CA . GLY A 1 488 ? -1.016 -31.266 13.906 1 94.19 488 GLY A CA 1
ATOM 3908 C C . GLY A 1 488 ? 0.023 -32.094 13.195 1 94.19 488 GLY A C 1
ATOM 3909 O O . GLY A 1 488 ? 1.105 -31.609 12.859 1 94.19 488 GLY A O 1
ATOM 3910 N N . ASP A 1 489 ? -0.318 -33.438 12.969 1 96.19 489 ASP A N 1
ATOM 3911 C CA . ASP A 1 489 ? 0.622 -34.375 12.328 1 96.19 489 ASP A CA 1
ATOM 3912 C C . ASP A 1 489 ? 0.054 -34.906 11.023 1 96.19 489 ASP A C 1
ATOM 3914 O O . ASP A 1 489 ? -1.009 -34.5 10.57 1 96.19 489 ASP A O 1
ATOM 3918 N N . GLY A 1 490 ? 0.813 -35.812 10.406 1 96.88 490 GLY A N 1
ATOM 3919 C CA . GLY A 1 490 ? 0.418 -36.344 9.109 1 96.88 490 GLY A CA 1
ATOM 3920 C C . GLY A 1 490 ? -0.911 -37.094 9.148 1 96.88 490 GLY A C 1
ATOM 3921 O O . GLY A 1 490 ? -1.665 -37.062 8.172 1 96.88 490 GLY A O 1
ATOM 3922 N N . GLU A 1 491 ? -1.222 -37.75 10.227 1 97.31 491 GLU A N 1
ATOM 3923 C CA . GLU A 1 491 ? -2.508 -38.406 10.367 1 97.31 491 GLU A CA 1
ATOM 3924 C C . GLU A 1 491 ? -3.66 -37.406 10.383 1 97.31 491 GLU A C 1
ATOM 3926 O O . GLU A 1 491 ? -4.672 -37.625 9.711 1 97.31 491 GLU A O 1
ATOM 3931 N N . ARG A 1 492 ? -3.5 -36.438 11.148 1 96.12 492 ARG A N 1
ATOM 3932 C CA . ARG A 1 492 ? -4.535 -35.406 11.227 1 96.12 492 ARG A CA 1
ATOM 3933 C C . ARG A 1 492 ? -4.754 -34.75 9.875 1 96.12 492 ARG A C 1
ATOM 3935 O O . ARG A 1 492 ? -5.895 -34.531 9.469 1 96.12 492 ARG A O 1
ATOM 3942 N N . ILE A 1 493 ? -3.709 -34.438 9.203 1 95.88 493 ILE A N 1
ATOM 3943 C CA . ILE A 1 493 ? -3.805 -33.844 7.879 1 95.88 493 ILE A CA 1
ATOM 3944 C C . ILE A 1 493 ? -4.547 -34.781 6.934 1 95.88 493 ILE A C 1
ATOM 3946 O O . ILE A 1 493 ? -5.406 -34.344 6.164 1 95.88 493 ILE A O 1
ATOM 3950 N N . TYR A 1 494 ? -4.23 -36.062 7.012 1 96.69 494 TYR A N 1
ATOM 3951 C CA . TYR A 1 494 ? -4.895 -37.062 6.184 1 96.69 494 TYR A CA 1
ATOM 3952 C C . TYR A 1 494 ? -6.395 -37.062 6.453 1 96.69 494 TYR A C 1
ATOM 3954 O O . TYR A 1 494 ? -7.199 -37.031 5.52 1 96.69 494 TYR A O 1
ATOM 3962 N N . VAL A 1 495 ? -6.77 -37.031 7.656 1 94.56 495 VAL A N 1
ATOM 3963 C CA . VAL A 1 495 ? -8.164 -37.188 8.055 1 94.56 495 VAL A CA 1
ATOM 3964 C C . VAL A 1 495 ? -8.938 -35.906 7.738 1 94.56 495 VAL A C 1
ATOM 3966 O O . VAL A 1 495 ? -10.078 -35.938 7.273 1 94.56 495 VAL A O 1
ATOM 3969 N N . GLU A 1 496 ? -8.328 -34.844 7.906 1 91.12 496 GLU A N 1
ATOM 3970 C CA . GLU A 1 496 ? -9.039 -33.562 7.812 1 91.12 496 GLU A CA 1
ATOM 3971 C C . GLU A 1 496 ? -9.016 -33.031 6.387 1 91.12 496 GLU A C 1
ATOM 3973 O O . GLU A 1 496 ? -9.945 -32.344 5.969 1 91.12 496 GLU A O 1
ATOM 3978 N N . ARG A 1 497 ? -8.016 -33.312 5.637 1 90.5 497 ARG A N 1
ATOM 3979 C CA . ARG A 1 497 ? -7.875 -32.656 4.344 1 90.5 497 ARG A CA 1
ATOM 3980 C C . ARG A 1 497 ? -7.906 -33.656 3.207 1 90.5 497 ARG A C 1
ATOM 3982 O O . ARG A 1 497 ? -8.43 -33.375 2.127 1 90.5 497 ARG A O 1
ATOM 3989 N N . VAL A 1 498 ? -7.402 -34.844 3.434 1 93.81 498 VAL A N 1
ATOM 3990 C CA . VAL A 1 498 ? -7.238 -35.812 2.352 1 93.81 498 VAL A CA 1
ATOM 3991 C C . VAL A 1 498 ? -8.492 -36.656 2.238 1 93.81 498 VAL A C 1
ATOM 3993 O O . VAL A 1 498 ? -9.07 -36.781 1.156 1 93.81 498 VAL A O 1
ATOM 3996 N N . ARG A 1 499 ? -8.977 -37.094 3.311 1 90.69 499 ARG A N 1
ATOM 3997 C CA . ARG A 1 499 ? -10.117 -38.031 3.314 1 90.69 499 ARG A CA 1
ATOM 3998 C C . ARG A 1 499 ? -11.352 -37.344 2.715 1 90.69 499 ARG A C 1
ATOM 4000 O O . ARG A 1 499 ? -12.047 -37.938 1.887 1 90.69 499 ARG A O 1
ATOM 4007 N N . PRO A 1 500 ? -11.609 -36.156 3.068 1 83.94 500 PRO A N 1
ATOM 4008 C CA . PRO A 1 500 ? -12.789 -35.5 2.482 1 83.94 500 PRO A CA 1
ATOM 4009 C C . PRO A 1 500 ? -12.664 -35.312 0.974 1 83.94 500 PRO A C 1
ATOM 4011 O O . PRO A 1 500 ? -13.672 -35.125 0.287 1 83.94 500 PRO A O 1
ATOM 4014 N N . ALA A 1 501 ? -11.508 -35.344 0.428 1 86.88 501 ALA A N 1
ATOM 4015 C CA . ALA A 1 501 ? -11.273 -35.125 -0.996 1 86.88 501 ALA A CA 1
ATOM 4016 C C . ALA A 1 501 ? -11.469 -36.406 -1.795 1 86.88 501 ALA A C 1
ATOM 4018 O O . ALA A 1 501 ? -11.531 -36.375 -3.025 1 86.88 501 ALA A O 1
ATOM 4019 N N . MET A 1 502 ? -11.602 -37.5 -1.116 1 89.88 502 MET A N 1
ATOM 4020 C CA . MET A 1 502 ? -11.766 -38.812 -1.772 1 89.88 502 MET A CA 1
ATOM 4021 C C . MET A 1 502 ? -13.117 -38.875 -2.482 1 89.88 502 MET A C 1
ATOM 4023 O O . MET A 1 502 ? -14.109 -38.344 -1.99 1 89.88 502 MET A O 1
ATOM 4027 N N . VAL A 1 503 ? -13.094 -39.469 -3.641 1 88.06 503 VAL A N 1
ATOM 4028 C CA . VAL A 1 503 ? -14.297 -39.531 -4.461 1 88.06 503 VAL A CA 1
ATOM 4029 C C . VAL A 1 503 ? -14.602 -41 -4.809 1 88.06 503 VAL A C 1
ATOM 4031 O O . VAL A 1 503 ? -13.695 -41.781 -5.086 1 88.06 503 VAL A O 1
ATOM 4034 N N . ASP A 1 504 ? -15.781 -41.344 -4.625 1 88 504 ASP A N 1
ATOM 4035 C CA . ASP A 1 504 ? -16.281 -42.594 -5.152 1 88 504 ASP A CA 1
ATOM 4036 C C . ASP A 1 504 ? -17.391 -42.375 -6.18 1 88 504 ASP A C 1
ATOM 4038 O O . ASP A 1 504 ? -17.75 -41.219 -6.469 1 88 504 ASP A O 1
ATOM 4042 N N . LEU A 1 505 ? -17.828 -43.406 -6.773 1 91.38 505 LEU A N 1
ATOM 4043 C CA . LEU A 1 505 ? -18.797 -43.281 -7.855 1 91.38 505 LEU A CA 1
ATOM 4044 C C . LEU A 1 505 ? -20.094 -42.656 -7.352 1 91.38 505 LEU A C 1
ATOM 4046 O O . LEU A 1 505 ? -20.734 -41.875 -8.07 1 91.38 505 LEU A O 1
ATOM 4050 N N . ARG A 1 506 ? -20.453 -42.844 -6.16 1 89.75 506 ARG A N 1
ATOM 4051 C CA . ARG A 1 506 ? -21.672 -42.281 -5.582 1 89.75 506 ARG A CA 1
ATOM 4052 C C . ARG A 1 506 ? -21.547 -40.781 -5.383 1 89.75 506 ARG A C 1
ATOM 4054 O O . ARG A 1 506 ? -22.5 -40.031 -5.621 1 89.75 506 ARG A O 1
ATOM 4061 N N . LYS A 1 507 ? -20.422 -40.438 -4.883 1 88.25 507 LYS A N 1
ATOM 4062 C CA . LYS A 1 507 ? -20.172 -39 -4.719 1 88.25 507 LYS A CA 1
ATOM 4063 C C . LYS A 1 507 ? -20.25 -38.281 -6.059 1 88.25 507 LYS A C 1
ATOM 4065 O O . LYS A 1 507 ? -20.734 -37.156 -6.129 1 88.25 507 LYS A O 1
ATOM 4070 N N . VAL A 1 508 ? -19.719 -38.875 -7.09 1 90 508 VAL A N 1
ATOM 4071 C CA . VAL A 1 508 ? -19.812 -38.312 -8.43 1 90 508 VAL A CA 1
ATOM 4072 C C . VAL A 1 508 ? -21.281 -38.188 -8.844 1 90 508 VAL A C 1
ATOM 4074 O O . VAL A 1 508 ? -21.688 -37.156 -9.398 1 90 508 VAL A O 1
ATOM 4077 N N . GLY A 1 509 ? -22 -39.219 -8.586 1 89.56 509 GLY A N 1
ATOM 4078 C CA . GLY A 1 509 ? -23.422 -39.188 -8.859 1 89.56 509 GLY A CA 1
ATOM 4079 C C . GLY A 1 509 ? -24.141 -38.062 -8.125 1 89.56 509 GLY A C 1
ATOM 4080 O O . GLY A 1 509 ? -25.016 -37.406 -8.688 1 89.56 509 GLY A O 1
ATOM 4081 N N . ALA A 1 510 ? -23.812 -37.969 -6.863 1 87.62 510 ALA A N 1
ATOM 4082 C CA . ALA A 1 510 ? -24.406 -36.906 -6.062 1 87.62 510 ALA A CA 1
ATOM 4083 C C . ALA A 1 510 ? -24.078 -35.531 -6.66 1 87.62 510 ALA A C 1
ATOM 4085 O O . ALA A 1 510 ? -24.953 -34.656 -6.695 1 87.62 510 ALA A O 1
ATOM 4086 N N . HIS A 1 511 ? -22.875 -35.375 -7.027 1 87 511 HIS A N 1
ATOM 4087 C CA . HIS A 1 511 ? -22.469 -34.125 -7.664 1 87 511 HIS A CA 1
ATOM 4088 C C . HIS A 1 511 ? -23.281 -33.844 -8.93 1 87 511 HIS A C 1
ATOM 4090 O O . HIS A 1 511 ? -23.75 -32.75 -9.141 1 87 511 HIS A O 1
ATOM 4096 N N . PHE A 1 512 ? -23.344 -34.75 -9.711 1 87.88 512 PHE A N 1
ATOM 4097 C CA . PHE A 1 512 ? -24.125 -34.625 -10.938 1 87.88 512 PHE A CA 1
ATOM 4098 C C . PHE A 1 512 ? -25.578 -34.281 -10.625 1 87.88 512 PHE A C 1
ATOM 4100 O O . PHE A 1 512 ? -26.141 -33.375 -11.242 1 87.88 512 PHE A O 1
ATOM 4107 N N . ALA A 1 513 ? -26.156 -35 -9.719 1 88.44 513 ALA A N 1
ATOM 4108 C CA . ALA A 1 513 ? -27.547 -34.75 -9.336 1 88.44 513 ALA A CA 1
ATOM 4109 C C . ALA A 1 513 ? -27.75 -33.312 -8.883 1 88.44 513 ALA A C 1
ATOM 4111 O O . ALA A 1 513 ? -28.719 -32.656 -9.305 1 88.44 513 ALA A O 1
ATOM 4112 N N . ALA A 1 514 ? -26.891 -32.906 -8.062 1 85.12 514 ALA A N 1
ATOM 4113 C CA . ALA A 1 514 ? -26.984 -31.516 -7.559 1 85.12 514 ALA A CA 1
ATOM 4114 C C . ALA A 1 514 ? -26.844 -30.516 -8.695 1 85.12 514 ALA A C 1
ATOM 4116 O O . ALA A 1 514 ? -27.625 -29.562 -8.781 1 85.12 514 ALA A O 1
ATOM 4117 N N . SER A 1 515 ? -25.875 -30.688 -9.547 1 82.19 515 SER A N 1
ATOM 4118 C CA . SER A 1 515 ? -25.609 -29.781 -10.648 1 82.19 515 SER A CA 1
ATOM 4119 C C . SER A 1 515 ? -26.75 -29.781 -11.656 1 82.19 515 SER A C 1
ATOM 4121 O O . SER A 1 515 ? -27 -28.766 -12.32 1 82.19 515 SER A O 1
ATOM 4123 N N . SER A 1 516 ? -27.406 -30.844 -11.75 1 84.62 516 SER A N 1
ATOM 4124 C CA . SER A 1 516 ? -28.469 -31.016 -12.742 1 84.62 516 SER A CA 1
ATOM 4125 C C . SER A 1 516 ? -29.656 -30.094 -12.453 1 84.62 516 SER A C 1
ATOM 4127 O O . SER A 1 516 ? -30.469 -29.812 -13.336 1 84.62 516 SER A O 1
ATOM 4129 N N . LEU A 1 517 ? -29.766 -29.641 -11.258 1 85.44 517 LEU A N 1
ATOM 4130 C CA . LEU A 1 517 ? -30.844 -28.734 -10.883 1 85.44 517 LEU A CA 1
ATOM 4131 C C . LEU A 1 517 ? -30.594 -27.344 -11.469 1 85.44 517 LEU A C 1
ATOM 4133 O O . LEU A 1 517 ? -31.531 -26.547 -11.586 1 85.44 517 LEU A O 1
ATOM 4137 N N . PHE A 1 518 ? -29.375 -27.094 -11.828 1 77.5 518 PHE A N 1
ATOM 4138 C CA . PHE A 1 518 ? -29.031 -25.719 -12.18 1 77.5 518 PHE A CA 1
ATOM 4139 C C . PHE A 1 518 ? -28.609 -25.609 -13.641 1 77.5 518 PHE A C 1
ATOM 4141 O O . PHE A 1 518 ? -28.594 -24.516 -14.219 1 77.5 518 PHE A O 1
ATOM 4148 N N . GLU A 1 519 ? -28.141 -26.594 -14.164 1 74.88 519 GLU A N 1
ATOM 4149 C CA . GLU A 1 519 ? -27.719 -26.594 -15.555 1 74.88 519 GLU A CA 1
ATOM 4150 C C . GLU A 1 519 ? -28.484 -27.641 -16.359 1 74.88 519 GLU A C 1
ATOM 4152 O O . GLU A 1 519 ? -28.938 -28.641 -15.82 1 74.88 519 GLU A O 1
ATOM 4157 N N . GLU A 1 520 ? -28.641 -27.219 -17.5 1 72.12 520 GLU A N 1
ATOM 4158 C CA . GLU A 1 520 ? -29.234 -28.219 -18.391 1 72.12 520 GLU A CA 1
ATOM 4159 C C . GLU A 1 520 ? -28.219 -29.266 -18.812 1 72.12 520 GLU A C 1
ATOM 4161 O O . GLU A 1 520 ? -27.141 -28.938 -19.312 1 72.12 520 GLU A O 1
ATOM 4166 N N . TYR A 1 521 ? -28.391 -30.406 -18.266 1 64.25 521 TYR A N 1
ATOM 4167 C CA . TYR A 1 521 ? -27.484 -31.484 -18.625 1 64.25 521 TYR A CA 1
ATOM 4168 C C . TYR A 1 521 ? -28.094 -32.375 -19.703 1 64.25 521 TYR A C 1
ATOM 4170 O O . TYR A 1 521 ? -29.328 -32.531 -19.766 1 64.25 521 TYR A O 1
ATOM 4178 N N . ARG A 1 522 ? -27.312 -32.844 -20.578 1 61.72 522 ARG A N 1
ATOM 4179 C CA . ARG A 1 522 ? -27.672 -33.781 -21.625 1 61.72 522 ARG A CA 1
ATOM 4180 C C . ARG A 1 522 ? -27.812 -35.219 -21.078 1 61.72 522 ARG A C 1
ATOM 4182 O O . ARG A 1 522 ? -27.406 -35.469 -19.938 1 61.72 522 ARG A O 1
ATOM 4189 N N . ALA A 1 523 ? -28.344 -36.031 -21.797 1 69 523 ALA A N 1
ATOM 4190 C CA . ALA A 1 523 ? -28.516 -37.438 -21.453 1 69 523 ALA A CA 1
ATOM 4191 C C . ALA A 1 523 ? -27.188 -38.094 -21.125 1 69 523 ALA A C 1
ATOM 4193 O O . ALA A 1 523 ? -27.125 -39 -20.281 1 69 523 ALA A O 1
ATOM 4194 N N . ARG A 1 524 ? -26.109 -37.688 -21.797 1 73.19 524 ARG A N 1
ATOM 4195 C CA . ARG A 1 524 ? -24.75 -38.125 -21.5 1 73.19 524 ARG A CA 1
ATOM 4196 C C . ARG A 1 524 ? -23.828 -36.938 -21.266 1 73.19 524 ARG A C 1
ATOM 4198 O O . ARG A 1 524 ? -23.75 -36.031 -22.078 1 73.19 524 ARG A O 1
ATOM 4205 N N . GLU A 1 525 ? -23.312 -37 -19.984 1 82.25 525 GLU A N 1
ATOM 4206 C CA . GLU A 1 525 ? -22.453 -35.875 -19.609 1 82.25 525 GLU A CA 1
ATOM 4207 C C . GLU A 1 525 ? -21.141 -36.344 -19.016 1 82.25 525 GLU A C 1
ATOM 4209 O O . GLU A 1 525 ? -21.078 -37.438 -18.422 1 82.25 525 GLU A O 1
ATOM 4214 N N . ARG A 1 526 ? -20.172 -35.594 -19.344 1 84.25 526 ARG A N 1
ATOM 4215 C CA . ARG A 1 526 ? -18.875 -35.844 -18.734 1 84.25 526 ARG A CA 1
ATOM 4216 C C . ARG A 1 526 ? -18.625 -34.938 -17.547 1 84.25 526 ARG A C 1
ATOM 4218 O O . ARG A 1 526 ? -18.828 -33.719 -17.641 1 84.25 526 ARG A O 1
ATOM 4225 N N . VAL A 1 527 ? -18.422 -35.625 -16.484 1 84.56 527 VAL A N 1
ATOM 4226 C CA . VAL A 1 527 ? -18.031 -34.906 -15.273 1 84.56 527 VAL A CA 1
ATOM 4227 C C . VAL A 1 527 ? -16.609 -35.281 -14.875 1 84.56 527 VAL A C 1
ATOM 4229 O O . VAL A 1 527 ? -16.406 -36.281 -14.195 1 84.56 527 VAL A O 1
ATOM 4232 N N . PHE A 1 528 ? -15.68 -34.469 -15.219 1 86.19 528 PHE A N 1
ATOM 4233 C CA . PHE A 1 528 ? -14.273 -34.75 -14.977 1 86.19 528 PHE A CA 1
ATOM 4234 C C . PHE A 1 528 ? -13.875 -36.094 -15.586 1 86.19 528 PHE A C 1
ATOM 4236 O O . PHE A 1 528 ? -14.055 -36.312 -16.781 1 86.19 528 PHE A O 1
ATOM 4243 N N . GLY A 1 529 ? -13.406 -36.969 -14.812 1 87.69 529 GLY A N 1
ATOM 4244 C CA . GLY A 1 529 ? -12.938 -38.281 -15.297 1 87.69 529 GLY A CA 1
ATOM 4245 C C . GLY A 1 529 ? -14.023 -39.312 -15.32 1 87.69 529 GLY A C 1
ATOM 4246 O O . GLY A 1 529 ? -13.734 -40.531 -15.367 1 87.69 529 GLY A O 1
ATOM 4247 N N . PHE A 1 530 ? -15.328 -38.812 -15.359 1 92.94 530 PHE A N 1
ATOM 4248 C CA . PHE A 1 530 ? -16.422 -39.781 -15.289 1 92.94 530 PHE A CA 1
ATOM 4249 C C . PHE A 1 530 ? -17.453 -39.531 -16.375 1 92.94 530 PHE A C 1
ATOM 4251 O O . PHE A 1 530 ? -17.688 -38.375 -16.75 1 92.94 530 PHE A O 1
ATOM 4258 N N . ASP A 1 531 ? -18 -40.562 -16.844 1 92.81 531 ASP A N 1
ATOM 4259 C CA . ASP A 1 531 ? -19.156 -40.469 -17.719 1 92.81 531 ASP A CA 1
ATOM 4260 C C . ASP A 1 531 ? -20.453 -40.781 -16.969 1 92.81 531 ASP A C 1
ATOM 4262 O O . ASP A 1 531 ? -20.516 -41.781 -16.219 1 92.81 531 ASP A O 1
ATOM 4266 N N . VAL A 1 532 ? -21.406 -39.938 -17.125 1 93.06 532 VAL A N 1
ATOM 4267 C CA . VAL A 1 532 ? -22.688 -40.156 -16.469 1 93.06 532 VAL A CA 1
ATOM 4268 C C . VAL A 1 532 ? -23.781 -40.312 -17.531 1 93.06 532 VAL A C 1
ATOM 4270 O O . VAL A 1 532 ? -23.984 -39.406 -18.359 1 93.06 532 VAL A O 1
ATOM 4273 N N . ASP A 1 533 ? -24.422 -41.406 -17.484 1 93.5 533 ASP A N 1
ATOM 4274 C CA . ASP A 1 533 ? -25.531 -41.688 -18.391 1 93.5 533 ASP A CA 1
ATOM 4275 C C . ASP A 1 533 ? -26.859 -41.719 -17.625 1 93.5 533 ASP A C 1
ATOM 4277 O O . ASP A 1 533 ? -27.094 -42.625 -16.844 1 93.5 533 ASP A O 1
ATOM 4281 N N . VAL A 1 534 ? -27.734 -40.781 -17.922 1 91.75 534 VAL A N 1
ATOM 4282 C CA . VAL A 1 534 ? -29.016 -40.688 -17.219 1 91.75 534 VAL A CA 1
ATOM 4283 C C . VAL A 1 534 ? -30.078 -41.5 -17.969 1 91.75 534 VAL A C 1
ATOM 4285 O O . VAL A 1 534 ? -30.359 -41.219 -19.141 1 91.75 534 VAL A O 1
ATOM 4288 N N . THR A 1 535 ? -30.641 -42.438 -17.328 1 89.69 535 THR A N 1
ATOM 4289 C CA . THR A 1 535 ? -31.578 -43.344 -17.969 1 89.69 535 THR A CA 1
ATOM 4290 C C . THR A 1 535 ? -33.031 -42.938 -17.656 1 89.69 535 THR A C 1
ATOM 4292 O O . THR A 1 535 ? -33.938 -43.281 -18.406 1 89.69 535 THR A O 1
ATOM 4295 N N . ASP A 1 536 ? -33.219 -42.281 -16.516 1 89.31 536 ASP A N 1
ATOM 4296 C CA . ASP A 1 536 ? -34.531 -41.781 -16.125 1 89.31 536 ASP A CA 1
ATOM 4297 C C . ASP A 1 536 ? -34.406 -40.5 -15.305 1 89.31 536 ASP A C 1
ATOM 4299 O O . ASP A 1 536 ? -33.469 -40.375 -14.492 1 89.31 536 ASP A O 1
ATOM 4303 N N . ARG A 1 537 ? -35.25 -39.562 -15.609 1 90.06 537 ARG A N 1
ATOM 4304 C CA . ARG A 1 537 ? -35.156 -38.281 -14.891 1 90.06 537 ARG A CA 1
ATOM 4305 C C . ARG A 1 537 ? -36.531 -37.625 -14.812 1 90.06 537 ARG A C 1
ATOM 4307 O O . ARG A 1 537 ? -37.25 -37.531 -15.82 1 90.06 537 ARG A O 1
ATOM 4314 N N . GLU A 1 538 ? -36.906 -37.219 -13.625 1 89.19 538 GLU A N 1
ATOM 4315 C CA . GLU A 1 538 ? -38.094 -36.406 -13.383 1 89.19 538 GLU A CA 1
ATOM 4316 C C . GLU A 1 538 ? -37.75 -35.125 -12.625 1 89.19 538 GLU A C 1
ATOM 4318 O O . GLU A 1 538 ? -37.031 -35.188 -11.625 1 89.19 538 GLU A O 1
ATOM 4323 N N . GLU A 1 539 ? -38.156 -34.125 -13.141 1 89.75 539 GLU A N 1
ATOM 4324 C CA . GLU A 1 539 ? -37.938 -32.812 -12.5 1 89.75 539 GLU A CA 1
ATOM 4325 C C . GLU A 1 539 ? -39.25 -32.156 -12.125 1 89.75 539 GLU A C 1
ATOM 4327 O O . GLU A 1 539 ? -40.25 -32.312 -12.812 1 89.75 539 GLU A O 1
ATOM 4332 N N . ALA A 1 540 ? -39.25 -31.469 -11.008 1 87.88 540 ALA A N 1
ATOM 4333 C CA . ALA A 1 540 ? -40.406 -30.703 -10.547 1 87.88 540 ALA A CA 1
ATOM 4334 C C . ALA A 1 540 ? -39.969 -29.359 -9.984 1 87.88 540 ALA A C 1
ATOM 4336 O O . ALA A 1 540 ? -38.844 -29.203 -9.492 1 87.88 540 ALA A O 1
ATOM 4337 N N . ARG A 1 541 ? -40.812 -28.406 -10.195 1 86.94 541 ARG A N 1
ATOM 4338 C CA . ARG A 1 541 ? -40.594 -27.062 -9.672 1 86.94 541 ARG A CA 1
ATOM 4339 C C . ARG A 1 541 ? -41.781 -26.578 -8.867 1 86.94 541 ARG A C 1
ATOM 4341 O O . ARG A 1 541 ? -42.938 -26.844 -9.227 1 86.94 541 ARG A O 1
ATOM 4348 N N . ALA A 1 542 ? -41.562 -26.047 -7.738 1 80.38 542 ALA A N 1
ATOM 4349 C CA . ALA A 1 542 ? -42.562 -25.391 -6.902 1 80.38 542 ALA A CA 1
ATOM 4350 C C . ALA A 1 542 ? -42.031 -24.062 -6.363 1 80.38 542 ALA A C 1
ATOM 4352 O O . ALA A 1 542 ? -41.406 -24.016 -5.316 1 80.38 542 ALA A O 1
ATOM 4353 N N . GLY A 1 543 ? -42.469 -22.984 -7.051 1 74.69 543 GLY A N 1
ATOM 4354 C CA . GLY A 1 543 ? -41.906 -21.688 -6.672 1 74.69 543 GLY A CA 1
ATOM 4355 C C . GLY A 1 543 ? -40.438 -21.594 -6.906 1 74.69 543 GLY A C 1
ATOM 4356 O O . GLY A 1 543 ? -39.938 -21.766 -8.031 1 74.69 543 GLY A O 1
ATOM 4357 N N . GLN A 1 544 ? -39.594 -21.406 -5.738 1 75.12 544 GLN A N 1
ATOM 4358 C CA . GLN A 1 544 ? -38.125 -21.328 -5.816 1 75.12 544 GLN A CA 1
ATOM 4359 C C . GLN A 1 544 ? -37.5 -22.703 -5.613 1 75.12 544 GLN A C 1
ATOM 4361 O O . GLN A 1 544 ? -36.312 -22.891 -5.867 1 75.12 544 GLN A O 1
ATOM 4366 N N . ALA A 1 545 ? -38.344 -23.609 -5.246 1 84.38 545 ALA A N 1
ATOM 4367 C CA . ALA A 1 545 ? -37.812 -24.938 -4.961 1 84.38 545 ALA A CA 1
ATOM 4368 C C . ALA A 1 545 ? -37.75 -25.797 -6.223 1 84.38 545 ALA A C 1
ATOM 4370 O O . ALA A 1 545 ? -38.625 -25.672 -7.105 1 84.38 545 ALA A O 1
ATOM 4371 N N . ARG A 1 546 ? -36.781 -26.547 -6.367 1 89 546 ARG A N 1
ATOM 4372 C CA . ARG A 1 546 ? -36.562 -27.469 -7.477 1 89 546 ARG A CA 1
ATOM 4373 C C . ARG A 1 546 ? -36.25 -28.875 -6.965 1 89 546 ARG A C 1
ATOM 4375 O O . ARG A 1 546 ? -35.594 -29.016 -5.934 1 89 546 ARG A O 1
ATOM 4382 N N . MET A 1 547 ? -36.688 -29.875 -7.719 1 90.94 547 MET A N 1
ATOM 4383 C CA . MET A 1 547 ? -36.438 -31.266 -7.363 1 90.94 547 MET A CA 1
ATOM 4384 C C . MET A 1 547 ? -36.094 -32.094 -8.609 1 90.94 547 MET A C 1
ATOM 4386 O O . MET A 1 547 ? -36.656 -31.859 -9.672 1 90.94 547 MET A O 1
ATOM 4390 N N . SER A 1 548 ? -35.188 -32.938 -8.5 1 92.19 548 SER A N 1
ATOM 4391 C CA . SER A 1 548 ? -34.844 -33.875 -9.555 1 92.19 548 SER A CA 1
ATOM 4392 C C . SER A 1 548 ? -34.688 -35.281 -9 1 92.19 548 SER A C 1
ATOM 4394 O O . SER A 1 548 ? -34 -35.5 -7.992 1 92.19 548 SER A O 1
ATOM 4396 N N . ILE A 1 549 ? -35.406 -36.25 -9.547 1 92.75 549 ILE A N 1
ATOM 4397 C CA . ILE A 1 549 ? -35.312 -37.656 -9.227 1 92.75 549 ILE A CA 1
ATOM 4398 C C . ILE A 1 549 ? -35 -38.469 -10.492 1 92.75 549 ILE A C 1
ATOM 4400 O O . ILE A 1 549 ? -35.562 -38.156 -11.562 1 92.75 549 ILE A O 1
ATOM 4404 N N . GLY A 1 550 ? -34.062 -39.406 -10.297 1 92.44 550 GLY A N 1
ATOM 4405 C CA . GLY A 1 550 ? -33.75 -40.156 -11.5 1 92.44 550 GLY A CA 1
ATOM 4406 C C . GLY A 1 550 ? -32.812 -41.312 -11.258 1 92.44 550 GLY A C 1
ATOM 4407 O O . GLY A 1 550 ? -32.562 -41.688 -10.109 1 92.44 550 GLY A O 1
ATOM 4408 N N . ARG A 1 551 ? -32.5 -41.969 -12.406 1 93.81 551 ARG A N 1
ATOM 4409 C CA . ARG A 1 551 ? -31.547 -43.062 -12.461 1 93.81 551 ARG A CA 1
ATOM 4410 C C . ARG A 1 551 ? -30.406 -42.75 -13.414 1 93.81 551 ARG A C 1
ATOM 4412 O O . ARG A 1 551 ? -30.609 -42.156 -14.477 1 93.81 551 ARG A O 1
ATOM 4419 N N . MET A 1 552 ? -29.219 -43.125 -12.945 1 94.12 552 MET A N 1
ATOM 4420 C CA . MET A 1 552 ? -28.047 -42.844 -13.789 1 94.12 552 MET A CA 1
ATOM 4421 C C . MET A 1 552 ? -27.016 -43.938 -13.656 1 94.12 552 MET A C 1
ATOM 4423 O O . MET A 1 552 ? -26.969 -44.656 -12.641 1 94.12 552 MET A O 1
ATOM 4427 N N . GLU A 1 553 ? -26.219 -44.094 -14.656 1 95.62 553 GLU A N 1
ATOM 4428 C CA . GLU A 1 553 ? -25.016 -44.938 -14.609 1 95.62 553 GLU A CA 1
ATOM 4429 C C . GLU A 1 553 ? -23.766 -44.062 -14.617 1 95.62 553 GLU A C 1
ATOM 4431 O O . GLU A 1 553 ? -23.578 -43.25 -15.508 1 95.62 553 GLU A O 1
ATOM 4436 N N . VAL A 1 554 ? -23 -44.281 -13.602 1 95 554 VAL A N 1
ATOM 4437 C CA . VAL A 1 554 ? -21.734 -43.562 -13.508 1 95 554 VAL A CA 1
ATOM 4438 C C . VAL A 1 554 ? -20.578 -44.5 -13.812 1 95 554 VAL A C 1
ATOM 4440 O O . VAL A 1 554 ? -20.484 -45.594 -13.234 1 95 554 VAL A O 1
ATOM 4443 N N . ARG A 1 555 ? -19.703 -44.031 -14.742 1 94.69 555 ARG A N 1
ATOM 4444 C CA . ARG A 1 555 ? -18.578 -44.875 -15.141 1 94.69 555 ARG A CA 1
ATOM 4445 C C . ARG A 1 555 ? -17.281 -44.062 -15.086 1 94.69 555 ARG A C 1
ATOM 4447 O O . ARG A 1 555 ? -17.203 -42.938 -15.586 1 94.69 555 ARG A O 1
ATOM 4454 N N . SER A 1 556 ? -16.297 -44.688 -14.492 1 95.31 556 SER A N 1
ATOM 4455 C CA . SER A 1 556 ? -14.969 -44.062 -14.477 1 95.31 556 SER A CA 1
ATOM 4456 C C . SER A 1 556 ? -14.25 -44.281 -15.805 1 95.31 556 SER A C 1
ATOM 4458 O O . SER A 1 556 ? -14.133 -45.375 -16.297 1 95.31 556 SER A O 1
ATOM 4460 N N . ARG A 1 557 ? -13.781 -43.219 -16.328 1 93.69 557 ARG A N 1
ATOM 4461 C CA . ARG A 1 557 ? -13.016 -43.281 -17.562 1 93.69 557 ARG A CA 1
ATOM 4462 C C . ARG A 1 557 ? -11.609 -43.812 -17.312 1 93.69 557 ARG A C 1
ATOM 4464 O O . ARG A 1 557 ? -10.93 -44.281 -18.234 1 93.69 557 ARG A O 1
ATOM 4471 N N . VAL A 1 558 ? -11.219 -43.812 -16.078 1 94.88 558 VAL A N 1
ATOM 4472 C CA . VAL A 1 558 ? -9.859 -44.188 -15.703 1 94.88 558 VAL A CA 1
ATOM 4473 C C . VAL A 1 558 ? -9.805 -45.688 -15.43 1 94.88 558 VAL A C 1
ATOM 4475 O O . VAL A 1 558 ? -8.953 -46.406 -15.977 1 94.88 558 VAL A O 1
ATOM 4478 N N . THR A 1 559 ? -10.781 -46.25 -14.68 1 95.44 559 THR A N 1
ATOM 4479 C CA . THR A 1 559 ? -10.742 -47.656 -14.281 1 95.44 559 THR A CA 1
ATOM 4480 C C . THR A 1 559 ? -11.828 -48.438 -15.016 1 95.44 559 THR A C 1
ATOM 4482 O O . THR A 1 559 ? -11.82 -49.656 -14.992 1 95.44 559 THR A O 1
ATOM 4485 N N . GLN A 1 560 ? -12.727 -47.781 -15.664 1 94.5 560 GLN A N 1
ATOM 4486 C CA . GLN A 1 560 ? -13.852 -48.375 -16.375 1 94.5 560 GLN A CA 1
ATOM 4487 C C . GLN A 1 560 ? -14.867 -48.969 -15.391 1 94.5 560 GLN A C 1
ATOM 4489 O O . GLN A 1 560 ? -15.859 -49.562 -15.805 1 94.5 560 GLN A O 1
ATOM 4494 N N . ALA A 1 561 ? -14.609 -48.781 -14.109 1 94.94 561 ALA A N 1
ATOM 4495 C CA . ALA A 1 561 ? -15.594 -49.219 -13.117 1 94.94 561 ALA A CA 1
ATOM 4496 C C . ALA A 1 561 ? -16.891 -48.438 -13.281 1 94.94 561 ALA A C 1
ATOM 4498 O O . ALA A 1 561 ? -16.875 -47.219 -13.562 1 94.94 561 ALA A O 1
ATOM 4499 N N . SER A 1 562 ? -18 -49.094 -13.117 1 95.5 562 SER A N 1
ATOM 4500 C CA . SER A 1 562 ? -19.281 -48.438 -13.289 1 95.5 562 SER A CA 1
ATOM 4501 C C . SER A 1 562 ? -20.281 -48.906 -12.242 1 95.5 562 SER A C 1
ATOM 4503 O O . SER A 1 562 ? -20.141 -49.969 -11.672 1 95.5 562 SER A O 1
ATOM 4505 N N . GLU A 1 563 ? -21.219 -48.062 -11.945 1 95.12 563 GLU A N 1
ATOM 4506 C CA . GLU A 1 563 ? -22.297 -48.375 -11.008 1 95.12 563 GLU A CA 1
ATOM 4507 C C . GLU A 1 563 ? -23.609 -47.75 -11.453 1 95.12 563 GLU A C 1
ATOM 4509 O O . GLU A 1 563 ? -23.641 -46.625 -11.969 1 95.12 563 GLU A O 1
ATOM 4514 N N . ASP A 1 564 ? -24.625 -48.562 -11.336 1 95.56 564 ASP A N 1
ATOM 4515 C CA . ASP A 1 564 ? -25.984 -48.062 -11.578 1 95.56 564 ASP A CA 1
ATOM 4516 C C . ASP A 1 564 ? -26.578 -47.469 -10.312 1 95.56 564 ASP A C 1
ATOM 4518 O O . ASP A 1 564 ? -26.672 -48.125 -9.281 1 95.56 564 ASP A O 1
ATOM 4522 N N . LEU A 1 565 ? -26.938 -46.125 -10.453 1 94.56 565 LEU A N 1
ATOM 4523 C CA . LEU A 1 565 ? -27.328 -45.406 -9.266 1 94.56 565 LEU A CA 1
ATOM 4524 C C . LEU A 1 565 ? -28.719 -44.781 -9.43 1 94.56 565 LEU A C 1
ATOM 4526 O O . LEU A 1 565 ? -29.172 -44.562 -10.562 1 94.56 565 LEU A O 1
ATOM 4530 N N . GLU A 1 566 ? -29.422 -44.625 -8.352 1 94.44 566 GLU A N 1
ATOM 4531 C CA . GLU A 1 566 ? -30.625 -43.781 -8.273 1 94.44 566 GLU A CA 1
ATOM 4532 C C . GLU A 1 566 ? -30.422 -42.594 -7.344 1 94.44 566 GLU A C 1
ATOM 4534 O O . GLU A 1 566 ? -29.672 -42.688 -6.359 1 94.44 566 GLU A O 1
ATOM 4539 N N . TYR A 1 567 ? -30.984 -41.438 -7.695 1 93.81 567 TYR A N 1
ATOM 4540 C CA . TYR A 1 567 ? -30.734 -40.219 -6.91 1 93.81 567 TYR A CA 1
ATOM 4541 C C . TYR A 1 567 ? -32 -39.406 -6.758 1 93.81 567 TYR A C 1
ATOM 4543 O O . TYR A 1 567 ? -32.969 -39.594 -7.508 1 93.81 567 TYR A O 1
ATOM 4551 N N . ALA A 1 568 ? -32.062 -38.594 -5.695 1 93.5 568 ALA A N 1
ATOM 4552 C CA . ALA A 1 568 ? -33.031 -37.531 -5.488 1 93.5 568 ALA A CA 1
ATOM 4553 C C . ALA A 1 568 ? -32.375 -36.281 -4.887 1 93.5 568 ALA A C 1
ATOM 4555 O O . ALA A 1 568 ? -31.578 -36.406 -3.947 1 93.5 568 ALA A O 1
ATOM 4556 N N . VAL A 1 569 ? -32.562 -35.156 -5.508 1 92.12 569 VAL A N 1
ATOM 4557 C CA . VAL A 1 569 ? -32 -33.906 -5.012 1 92.12 569 VAL A CA 1
ATOM 4558 C C . VAL A 1 569 ? -33.062 -32.812 -5 1 92.12 569 VAL A C 1
ATOM 4560 O O . VAL A 1 569 ? -33.906 -32.75 -5.883 1 92.12 569 VAL A O 1
ATOM 4563 N N . VAL A 1 570 ? -33 -31.953 -3.928 1 90.44 570 VAL A N 1
ATOM 4564 C CA . VAL A 1 570 ? -33.969 -30.875 -3.779 1 90.44 570 VAL A CA 1
ATOM 4565 C C . VAL A 1 570 ? -33.25 -29.578 -3.416 1 90.44 570 VAL A C 1
ATOM 4567 O O . VAL A 1 570 ? -32.312 -29.578 -2.584 1 90.44 570 VAL A O 1
ATOM 4570 N N . HIS A 1 571 ? -33.562 -28.594 -4.148 1 88.44 571 HIS A N 1
ATOM 4571 C CA . HIS A 1 571 ? -33.094 -27.25 -3.836 1 88.44 571 HIS A CA 1
ATOM 4572 C C . HIS A 1 571 ? -34.25 -26.391 -3.322 1 88.44 571 HIS A C 1
ATOM 4574 O O . HIS A 1 571 ? -35.25 -26.172 -4.031 1 88.44 571 HIS A O 1
ATOM 4580 N N . LEU A 1 572 ? -34.188 -25.844 -2.051 1 82.44 572 LEU A N 1
ATOM 4581 C CA . LEU A 1 572 ? -35.312 -25.156 -1.399 1 82.44 572 LEU A CA 1
ATOM 4582 C C . LEU A 1 572 ? -35.062 -23.656 -1.403 1 82.44 572 LEU A C 1
ATOM 4584 O O . LEU A 1 572 ? -35.75 -22.922 -0.691 1 82.44 572 LEU A O 1
ATOM 4588 N N . GLY A 1 573 ? -34.125 -23.219 -2.1 1 75.88 573 GLY A N 1
ATOM 4589 C CA . GLY A 1 573 ? -33.781 -21.797 -2.166 1 75.88 573 GLY A CA 1
ATOM 4590 C C . GLY A 1 573 ? -32.469 -21.453 -1.512 1 75.88 573 GLY A C 1
ATOM 4591 O O . GLY A 1 573 ? -32.031 -22.141 -0.587 1 75.88 573 GLY A O 1
ATOM 4592 N N . ASP A 1 574 ? -31.844 -20.438 -2.041 1 75.94 574 ASP A N 1
ATOM 4593 C CA . ASP A 1 574 ? -30.562 -19.969 -1.527 1 75.94 574 ASP A CA 1
ATOM 4594 C C . ASP A 1 574 ? -29.531 -21.094 -1.496 1 75.94 574 ASP A C 1
ATOM 4596 O O . ASP A 1 574 ? -29.328 -21.781 -2.5 1 75.94 574 ASP A O 1
ATOM 4600 N N . HIS A 1 575 ? -29.031 -21.328 -0.33 1 76.38 575 HIS A N 1
ATOM 4601 C CA . HIS A 1 575 ? -27.969 -22.328 -0.257 1 76.38 575 HIS A CA 1
ATOM 4602 C C . HIS A 1 575 ? -28.5 -23.656 0.265 1 76.38 575 HIS A C 1
ATOM 4604 O O . HIS A 1 575 ? -27.719 -24.594 0.507 1 76.38 575 HIS A O 1
ATOM 4610 N N . ASN A 1 576 ? -29.812 -23.828 0.269 1 80.5 576 ASN A N 1
ATOM 4611 C CA . ASN A 1 576 ? -30.406 -25.031 0.851 1 80.5 576 ASN A CA 1
ATOM 4612 C C . ASN A 1 576 ? -30.562 -26.125 -0.188 1 80.5 576 ASN A C 1
ATOM 4614 O O . ASN A 1 576 ? -31.609 -26.234 -0.826 1 80.5 576 ASN A O 1
ATOM 4618 N N . LEU A 1 577 ? -29.547 -26.938 -0.312 1 85.62 577 LEU A N 1
ATOM 4619 C CA . LEU A 1 577 ? -29.516 -28.078 -1.213 1 85.62 577 LEU A CA 1
ATOM 4620 C C . LEU A 1 577 ? -29.359 -29.391 -0.432 1 85.62 577 LEU A C 1
ATOM 4622 O O . LEU A 1 577 ? -28.547 -29.469 0.49 1 85.62 577 LEU A O 1
ATOM 4626 N N . SER A 1 578 ? -30.25 -30.297 -0.634 1 87.56 578 SER A N 1
ATOM 4627 C CA . SER A 1 578 ? -30.172 -31.625 -0.021 1 87.56 578 SER A CA 1
ATOM 4628 C C . SER A 1 578 ? -30.469 -32.719 -1.038 1 87.56 578 SER A C 1
ATOM 4630 O O . SER A 1 578 ? -31.312 -32.562 -1.92 1 87.56 578 SER A O 1
ATOM 4632 N N . GLY A 1 579 ? -29.688 -33.781 -0.996 1 89.12 579 GLY A N 1
ATOM 4633 C CA . GLY A 1 579 ? -29.906 -34.906 -1.914 1 89.12 579 GLY A CA 1
ATOM 4634 C C . GLY A 1 579 ? -29.312 -36.219 -1.425 1 89.12 579 GLY A C 1
ATOM 4635 O O . GLY A 1 579 ? -28.594 -36.219 -0.422 1 89.12 579 GLY A O 1
ATOM 4636 N N . GLY A 1 580 ? -29.719 -37.25 -2.086 1 90.69 580 GLY A N 1
ATOM 4637 C CA . GLY A 1 580 ? -29.203 -38.594 -1.794 1 90.69 580 GLY A CA 1
ATOM 4638 C C . GLY A 1 580 ? -28.984 -39.438 -3.037 1 90.69 580 GLY A C 1
ATOM 4639 O O . GLY A 1 580 ? -29.625 -39.219 -4.066 1 90.69 580 GLY A O 1
ATOM 4640 N N . VAL A 1 581 ? -27.984 -40.312 -2.961 1 92.69 581 VAL A N 1
ATOM 4641 C CA . VAL A 1 581 ? -27.656 -41.25 -4.035 1 92.69 581 VAL A CA 1
ATOM 4642 C C . VAL A 1 581 ? -27.5 -42.656 -3.467 1 92.69 581 VAL A C 1
ATOM 4644 O O . VAL A 1 581 ? -26.938 -42.812 -2.377 1 92.69 581 VAL A O 1
ATOM 4647 N N . ARG A 1 582 ? -28.016 -43.656 -4.117 1 91.5 582 ARG A N 1
ATOM 4648 C CA . ARG A 1 582 ? -27.844 -45.062 -3.721 1 91.5 582 ARG A CA 1
ATOM 4649 C C . ARG A 1 582 ? -27.797 -45.969 -4.941 1 91.5 582 ARG A C 1
ATOM 4651 O O . ARG A 1 582 ? -28.109 -45.562 -6.051 1 91.5 582 ARG A O 1
ATOM 4658 N N . ALA A 1 583 ? -27.344 -47.188 -4.707 1 92.19 583 ALA A N 1
ATOM 4659 C CA . ALA A 1 583 ? -27.328 -48.156 -5.777 1 92.19 583 ALA A CA 1
ATOM 4660 C C . ALA A 1 583 ? -28.75 -48.5 -6.246 1 92.19 583 ALA A C 1
ATOM 4662 O O . ALA A 1 583 ? -29.672 -48.531 -5.438 1 92.19 583 ALA A O 1
ATOM 4663 N N . TRP A 1 584 ? -28.875 -48.719 -7.492 1 92.5 584 TRP A N 1
ATOM 4664 C CA . TRP A 1 584 ? -30.172 -49.062 -8.062 1 92.5 584 TRP A CA 1
ATOM 4665 C C . TRP A 1 584 ? -30.75 -50.312 -7.387 1 92.5 584 TRP A C 1
ATOM 4667 O O . TRP A 1 584 ? -30.078 -51.344 -7.297 1 92.5 584 TRP A O 1
ATOM 4677 N N . GLN A 1 585 ? -32 -50.188 -6.895 1 90.06 585 GLN A N 1
ATOM 4678 C CA . GLN A 1 585 ? -32.625 -51.25 -6.133 1 90.06 585 GLN A CA 1
ATOM 4679 C C . GLN A 1 585 ? -33.812 -51.844 -6.871 1 90.06 585 GLN A C 1
ATOM 4681 O O . GLN A 1 585 ? -34.688 -52.469 -6.258 1 90.06 585 GLN A O 1
ATOM 4686 N N . GLY A 1 586 ? -34.031 -51.531 -8.133 1 91.38 586 GLY A N 1
ATOM 4687 C CA . GLY A 1 586 ? -35.094 -52.094 -8.922 1 91.38 586 GLY A CA 1
ATOM 4688 C C . GLY A 1 586 ? -36.219 -51.094 -9.195 1 91.38 586 GLY A C 1
ATOM 4689 O O . GLY A 1 586 ? -36.281 -50.031 -8.609 1 91.38 586 GLY A O 1
ATOM 4690 N N . ASP A 1 587 ? -37.156 -51.5 -9.977 1 90.5 587 ASP A N 1
ATOM 4691 C CA . ASP A 1 587 ? -38.25 -50.625 -10.461 1 90.5 587 ASP A CA 1
ATOM 4692 C C . ASP A 1 587 ? -39.219 -50.281 -9.336 1 90.5 587 ASP A C 1
ATOM 4694 O O . ASP A 1 587 ? -39.719 -49.156 -9.25 1 90.5 587 ASP A O 1
ATOM 4698 N N . ALA A 1 588 ? -39.438 -51.219 -8.523 1 90.5 588 ALA A N 1
ATOM 4699 C CA . ALA A 1 588 ? -40.375 -51 -7.438 1 90.5 588 ALA A CA 1
ATOM 4700 C C . ALA A 1 588 ? -39.875 -49.938 -6.453 1 90.5 588 ALA A C 1
ATOM 4702 O O . ALA A 1 588 ? -40.625 -49.062 -6.039 1 90.5 588 ALA A O 1
ATOM 4703 N N . ALA A 1 589 ? -38.625 -50.094 -6.082 1 90.06 589 ALA A N 1
ATOM 4704 C CA . ALA A 1 589 ? -38 -49.125 -5.164 1 90.06 589 ALA A CA 1
ATOM 4705 C C . ALA A 1 589 ? -37.969 -47.75 -5.785 1 90.06 589 ALA A C 1
ATOM 4707 O O . ALA A 1 589 ? -38.188 -46.75 -5.098 1 90.06 589 ALA A O 1
ATOM 4708 N N . HIS A 1 590 ? -37.656 -47.719 -7.023 1 91.25 590 HIS A N 1
ATOM 4709 C CA . HIS A 1 590 ? -37.594 -46.438 -7.758 1 91.25 590 HIS A CA 1
ATOM 4710 C C . HIS A 1 590 ? -38.969 -45.75 -7.797 1 91.25 590 HIS A C 1
ATOM 4712 O O . HIS A 1 590 ? -39.062 -44.562 -7.586 1 91.25 590 HIS A O 1
ATOM 4718 N N . ALA A 1 591 ? -39.969 -46.562 -8.031 1 90.25 591 ALA A N 1
ATOM 4719 C CA . ALA A 1 591 ? -41.344 -46 -8.07 1 90.25 591 ALA A CA 1
ATOM 4720 C C . ALA A 1 591 ? -41.75 -45.5 -6.695 1 90.25 591 ALA A C 1
ATOM 4722 O O . ALA A 1 591 ? -42.406 -44.469 -6.59 1 90.25 591 ALA A O 1
ATOM 4723 N N . SER A 1 592 ? -41.375 -46.188 -5.711 1 89.94 592 SER A N 1
ATOM 4724 C CA . SER A 1 592 ? -41.719 -45.781 -4.348 1 89.94 592 SER A CA 1
ATOM 4725 C C . SER A 1 592 ? -41.031 -44.469 -4 1 89.94 592 SER A C 1
ATOM 4727 O O . SER A 1 592 ? -41.656 -43.594 -3.344 1 89.94 592 SER A O 1
ATOM 4729 N N . LEU A 1 593 ? -39.812 -44.344 -4.387 1 89.81 593 LEU A N 1
ATOM 4730 C CA . LEU A 1 593 ? -39.094 -43.094 -4.172 1 89.81 593 LEU A CA 1
ATOM 4731 C C . LEU A 1 593 ? -39.75 -41.938 -4.879 1 89.81 593 LEU A C 1
ATOM 4733 O O . LEU A 1 593 ? -39.969 -40.875 -4.281 1 89.81 593 LEU A O 1
ATOM 4737 N N . HIS A 1 594 ? -40.156 -42.156 -6.027 1 90.06 594 HIS A N 1
ATOM 4738 C CA . HIS A 1 594 ? -40.812 -41.125 -6.832 1 90.06 594 HIS A CA 1
ATOM 4739 C C . HIS A 1 594 ? -42.125 -40.688 -6.188 1 90.06 594 HIS A C 1
ATOM 4741 O O . HIS A 1 594 ? -42.406 -39.5 -6.055 1 90.06 594 HIS A O 1
ATOM 4747 N N . ASN A 1 595 ? -42.844 -41.656 -5.832 1 88.81 595 ASN A N 1
ATOM 4748 C CA . ASN A 1 595 ? -44.156 -41.375 -5.289 1 88.81 595 ASN A CA 1
ATOM 4749 C C . ASN A 1 595 ? -44.094 -40.656 -3.961 1 88.81 595 ASN A C 1
ATOM 4751 O O . ASN A 1 595 ? -44.844 -39.688 -3.729 1 88.81 595 ASN A O 1
ATOM 4755 N N . ALA A 1 596 ? -43.188 -41 -3.166 1 89.25 596 ALA A N 1
ATOM 4756 C CA . ALA A 1 596 ? -43.031 -40.375 -1.854 1 89.25 596 ALA A CA 1
ATOM 4757 C C . ALA A 1 596 ? -42.625 -38.906 -1.985 1 89.25 596 ALA A C 1
ATOM 4759 O O . ALA A 1 596 ? -43.188 -38.031 -1.336 1 89.25 596 ALA A O 1
ATOM 4760 N N . LEU A 1 597 ? -41.656 -38.656 -2.809 1 90.44 597 LEU A N 1
ATOM 4761 C CA . LEU A 1 597 ? -41.125 -37.312 -2.939 1 90.44 597 LEU A CA 1
ATOM 4762 C C . LEU A 1 597 ? -42.062 -36.406 -3.744 1 90.44 597 LEU A C 1
ATOM 4764 O O . LEU A 1 597 ? -42.219 -35.25 -3.414 1 90.44 597 LEU A O 1
ATOM 4768 N N . ARG A 1 598 ? -42.625 -36.969 -4.711 1 87.69 598 ARG A N 1
ATOM 4769 C CA . ARG A 1 598 ? -43.562 -36.219 -5.531 1 87.69 598 ARG A CA 1
ATOM 4770 C C . ARG A 1 598 ? -44.75 -35.75 -4.707 1 87.69 598 ARG A C 1
ATOM 4772 O O . ARG A 1 598 ? -45.188 -34.594 -4.844 1 87.69 598 ARG A O 1
ATOM 4779 N N . ALA A 1 599 ? -45.25 -36.594 -3.941 1 85.94 599 ALA A N 1
ATOM 4780 C CA . ALA A 1 599 ? -46.406 -36.281 -3.113 1 85.94 599 ALA A CA 1
ATOM 4781 C C . ALA A 1 599 ? -46.062 -35.156 -2.113 1 85.94 599 ALA A C 1
ATOM 4783 O O . ALA A 1 599 ? -46.812 -34.219 -1.959 1 85.94 599 ALA A O 1
ATOM 4784 N N . ALA A 1 600 ? -44.969 -35.312 -1.518 1 89.19 600 ALA A N 1
ATOM 4785 C CA . ALA A 1 600 ? -44.531 -34.344 -0.52 1 89.19 600 ALA A CA 1
ATOM 4786 C C . ALA A 1 600 ? -44.188 -33 -1.172 1 89.19 600 ALA A C 1
ATOM 4788 O O . ALA A 1 600 ? -44.562 -31.938 -0.662 1 89.19 600 ALA A O 1
ATOM 4789 N N . PHE A 1 601 ? -43.5 -33.031 -2.258 1 88.69 601 PHE A N 1
ATOM 4790 C CA . PHE A 1 601 ? -43.094 -31.828 -2.971 1 88.69 601 PHE A CA 1
ATOM 4791 C C . PHE A 1 601 ? -44.281 -31.109 -3.559 1 88.69 601 PHE A C 1
ATOM 4793 O O . PHE A 1 601 ? -44.375 -29.875 -3.533 1 88.69 601 PHE A O 1
ATOM 4800 N N . GLY A 1 602 ? -45.25 -31.859 -4.039 1 80.75 602 GLY A N 1
ATOM 4801 C CA . GLY A 1 602 ? -46.469 -31.281 -4.605 1 80.75 602 GLY A CA 1
ATOM 4802 C C . GLY A 1 602 ? -47.312 -30.531 -3.588 1 80.75 602 GLY A C 1
ATOM 4803 O O . GLY A 1 602 ? -47.938 -29.531 -3.924 1 80.75 602 GLY A O 1
ATOM 4804 N N . ARG A 1 603 ? -47.219 -30.969 -2.328 1 80.56 603 ARG A N 1
ATOM 4805 C CA . ARG A 1 603 ? -47.969 -30.312 -1.256 1 80.56 603 ARG A CA 1
ATOM 4806 C C . ARG A 1 603 ? -47.156 -29.141 -0.67 1 80.56 603 ARG A C 1
ATOM 4808 O O . ARG A 1 603 ? -47.594 -28.531 0.308 1 80.56 603 ARG A O 1
ATOM 4815 N N . ALA A 1 604 ? -46 -28.953 -1.262 1 81.12 604 ALA A N 1
ATOM 4816 C CA . ALA A 1 604 ? -45.094 -27.922 -0.803 1 81.12 604 ALA A CA 1
ATOM 4817 C C . ALA A 1 604 ? -44.75 -28.109 0.669 1 81.12 604 ALA A C 1
ATOM 4819 O O . ALA A 1 604 ? -44.594 -27.141 1.414 1 81.12 604 ALA A O 1
ATOM 4820 N N . ASP A 1 605 ? -44.688 -29.359 1.057 1 83.62 605 ASP A N 1
ATOM 4821 C CA . ASP A 1 605 ? -44.281 -29.719 2.416 1 83.62 605 ASP A CA 1
ATOM 4822 C C . ASP A 1 605 ? -42.781 -30.031 2.49 1 83.62 605 ASP A C 1
ATOM 4824 O O . ASP A 1 605 ? -42.375 -31.188 2.41 1 83.62 605 ASP A O 1
ATOM 4828 N N . ILE A 1 606 ? -42.031 -28.984 2.76 1 81.25 606 ILE A N 1
ATOM 4829 C CA . ILE A 1 606 ? -40.562 -29.047 2.725 1 81.25 606 ILE A CA 1
ATOM 4830 C C . ILE A 1 606 ? -40.094 -30.031 3.795 1 81.25 606 ILE A C 1
ATOM 4832 O O . ILE A 1 606 ? -39.156 -30.828 3.551 1 81.25 606 ILE A O 1
ATOM 4836 N N . ALA A 1 607 ? -40.688 -29.953 4.957 1 85.62 607 ALA A N 1
ATOM 4837 C CA . ALA A 1 607 ? -40.281 -30.812 6.055 1 85.62 607 ALA A CA 1
ATOM 4838 C C . ALA A 1 607 ? -40.469 -32.281 5.684 1 85.62 607 ALA A C 1
ATOM 4840 O O . ALA A 1 607 ? -39.594 -33.125 5.941 1 85.62 607 ALA A O 1
ATOM 4841 N N . GLU A 1 608 ? -41.531 -32.531 5.047 1 88.06 608 GLU A N 1
ATOM 4842 C CA . GLU A 1 608 ? -41.812 -33.906 4.648 1 88.06 608 GLU A CA 1
ATOM 4843 C C . GLU A 1 608 ? -40.875 -34.344 3.52 1 88.06 608 GLU A C 1
ATOM 4845 O O . GLU A 1 608 ? -40.5 -35.5 3.447 1 88.06 608 GLU A O 1
ATOM 4850 N N . VAL A 1 609 ? -40.594 -33.5 2.613 1 86.94 609 VAL A N 1
ATOM 4851 C CA . VAL A 1 609 ? -39.656 -33.812 1.536 1 86.94 609 VAL A CA 1
ATOM 4852 C C . VAL A 1 609 ? -38.312 -34.219 2.125 1 86.94 609 VAL A C 1
ATOM 4854 O O . VAL A 1 609 ? -37.719 -35.219 1.73 1 86.94 609 VAL A O 1
ATOM 4857 N N . LEU A 1 610 ? -37.844 -33.469 3.117 1 87.19 610 LEU A N 1
ATOM 4858 C CA . LEU A 1 610 ? -36.562 -33.75 3.721 1 87.19 610 LEU A CA 1
ATOM 4859 C C . LEU A 1 610 ? -36.594 -35.062 4.504 1 87.19 610 LEU A C 1
ATOM 4861 O O . LEU A 1 610 ? -35.625 -35.844 4.477 1 87.19 610 LEU A O 1
ATOM 4865 N N . ARG A 1 611 ? -37.719 -35.344 5.113 1 87.88 611 ARG A N 1
ATOM 4866 C CA . ARG A 1 611 ? -37.875 -36.594 5.836 1 87.88 611 ARG A CA 1
ATOM 4867 C C . ARG A 1 611 ? -37.906 -37.781 4.875 1 87.88 611 ARG A C 1
ATOM 4869 O O . ARG A 1 611 ? -37.312 -38.812 5.148 1 87.88 611 ARG A O 1
ATOM 4876 N N . ALA A 1 612 ? -38.656 -37.562 3.791 1 88.19 612 ALA A N 1
ATOM 4877 C CA . ALA A 1 612 ? -38.719 -38.594 2.781 1 88.19 612 ALA A CA 1
ATOM 4878 C C . ALA A 1 612 ? -37.312 -38.875 2.195 1 88.19 612 ALA A C 1
ATOM 4880 O O . ALA A 1 612 ? -36.969 -40.031 1.945 1 88.19 612 ALA A O 1
ATOM 4881 N N . LEU A 1 613 ? -36.562 -37.875 1.976 1 88.94 613 LEU A N 1
ATOM 4882 C CA . LEU A 1 613 ? -35.219 -38 1.473 1 88.94 613 LEU A CA 1
ATOM 4883 C C . LEU A 1 613 ? -34.344 -38.781 2.467 1 88.94 613 LEU A C 1
ATOM 4885 O O . LEU A 1 613 ? -33.594 -39.688 2.082 1 88.94 613 LEU A O 1
ATOM 4889 N N . GLU A 1 614 ? -34.438 -38.438 3.709 1 87.56 614 GLU A N 1
ATOM 4890 C CA . GLU A 1 614 ? -33.656 -39.094 4.746 1 87.56 614 GLU A CA 1
ATOM 4891 C C . GLU A 1 614 ? -34 -40.562 4.891 1 87.56 614 GLU A C 1
ATOM 4893 O O . GLU A 1 614 ? -33.125 -41.406 5.137 1 87.56 614 GLU A O 1
ATOM 4898 N N . ARG A 1 615 ? -35.25 -40.812 4.762 1 87.44 615 ARG A N 1
ATOM 4899 C CA . ARG A 1 615 ? -35.719 -42.188 4.863 1 87.44 615 ARG A CA 1
ATOM 4900 C C . ARG A 1 615 ? -35.25 -43 3.668 1 87.44 615 ARG A C 1
ATOM 4902 O O . ARG A 1 615 ? -34.906 -44.188 3.814 1 87.44 615 ARG A O 1
ATOM 4909 N N . SER A 1 616 ? -35.25 -42.406 2.561 1 88.31 616 SER A N 1
ATOM 4910 C CA . SER A 1 616 ? -34.938 -43.094 1.327 1 88.31 616 SER A CA 1
ATOM 4911 C C . SER A 1 616 ? -33.406 -43.281 1.17 1 88.31 616 SER A C 1
ATOM 4913 O O . SER A 1 616 ? -32.969 -44.219 0.521 1 88.31 616 SER A O 1
ATOM 4915 N N . PHE A 1 617 ? -32.719 -42.344 1.605 1 89.88 617 PHE A N 1
ATOM 4916 C CA . PHE A 1 617 ? -31.25 -42.375 1.49 1 89.88 617 PHE A CA 1
ATOM 4917 C C . PHE A 1 617 ? -30.594 -42.312 2.865 1 89.88 617 PHE A C 1
ATOM 4919 O O . PHE A 1 617 ? -29.969 -41.312 3.201 1 89.88 617 PHE A O 1
ATOM 4926 N N . PRO A 1 618 ? -30.703 -43.375 3.568 1 79.19 618 PRO A N 1
ATOM 4927 C CA . PRO A 1 618 ? -30.109 -43.344 4.906 1 79.19 618 PRO A CA 1
ATOM 4928 C C . PRO A 1 618 ? -28.594 -43.125 4.875 1 79.19 618 PRO A C 1
ATOM 4930 O O . PRO A 1 618 ? -27.891 -43.812 4.148 1 79.19 618 PRO A O 1
ATOM 4933 N N . ASN A 1 619 ? -27.969 -42.188 5.5 1 69.12 619 ASN A N 1
ATOM 4934 C CA . ASN A 1 619 ? -26.562 -41.875 5.68 1 69.12 619 ASN A CA 1
ATOM 4935 C C . ASN A 1 619 ? -25.922 -41.344 4.383 1 69.12 619 ASN A C 1
ATOM 4937 O O . ASN A 1 619 ? -24.719 -41.469 4.195 1 69.12 619 ASN A O 1
ATOM 4941 N N . ALA A 1 620 ? -26.734 -41.062 3.438 1 67.62 620 ALA A N 1
ATOM 4942 C CA . ALA A 1 620 ? -26.188 -40.656 2.143 1 67.62 620 ALA A CA 1
ATOM 4943 C C . ALA A 1 620 ? -26.781 -39.344 1.668 1 67.62 620 ALA A C 1
ATOM 4945 O O . ALA A 1 620 ? -27.141 -39.188 0.498 1 67.62 620 ALA A O 1
ATOM 4946 N N . THR A 1 621 ? -26.875 -38.469 2.613 1 75.75 621 THR A N 1
ATOM 4947 C CA . THR A 1 621 ? -27.391 -37.188 2.191 1 75.75 621 THR A CA 1
ATOM 4948 C C . THR A 1 621 ? -26.25 -36.188 1.947 1 75.75 621 THR A C 1
ATOM 4950 O O . THR A 1 621 ? -25.266 -36.156 2.691 1 75.75 621 THR A O 1
ATOM 4953 N N . TYR A 1 622 ? -26.328 -35.594 0.784 1 81.38 622 TYR A N 1
ATOM 4954 C CA . TYR A 1 622 ? -25.328 -34.625 0.338 1 81.38 622 TYR A CA 1
ATOM 4955 C C . TYR A 1 622 ? -25.875 -33.219 0.366 1 81.38 622 TYR A C 1
ATOM 4957 O O . TYR A 1 622 ? -27.094 -33 0.191 1 81.38 622 TYR A O 1
ATOM 4965 N N . THR A 1 623 ? -25.062 -32.312 0.849 1 81.12 623 THR A N 1
ATOM 4966 C CA . THR A 1 623 ? -25.375 -30.891 0.823 1 81.12 623 THR A CA 1
ATOM 4967 C C . THR A 1 623 ? -24.375 -30.141 -0.057 1 81.12 623 THR A C 1
ATOM 4969 O O . THR A 1 623 ? -23.5 -30.75 -0.675 1 81.12 623 THR A O 1
ATOM 4972 N N . LEU A 1 624 ? -24.547 -28.859 -0.169 1 79.25 624 LEU A N 1
ATOM 4973 C CA . LEU A 1 624 ? -23.625 -28.047 -0.947 1 79.25 624 LEU A CA 1
ATOM 4974 C C . LEU A 1 624 ? -22.203 -28.172 -0.412 1 79.25 624 LEU A C 1
ATOM 4976 O O . LEU A 1 624 ? -21.234 -28.062 -1.173 1 79.25 624 LEU A O 1
ATOM 4980 N N . ARG A 1 625 ? -22.031 -28.5 0.813 1 76 625 ARG A N 1
ATOM 4981 C CA . ARG A 1 625 ? -20.734 -28.594 1.474 1 76 625 ARG A CA 1
ATOM 4982 C C . ARG A 1 625 ? -19.984 -29.828 0.995 1 76 625 ARG A C 1
ATOM 4984 O O . ARG A 1 625 ? -18.75 -29.875 1.058 1 76 625 ARG A O 1
ATOM 4991 N N . THR A 1 626 ? -20.812 -30.734 0.511 1 76.44 626 THR A N 1
ATOM 4992 C CA 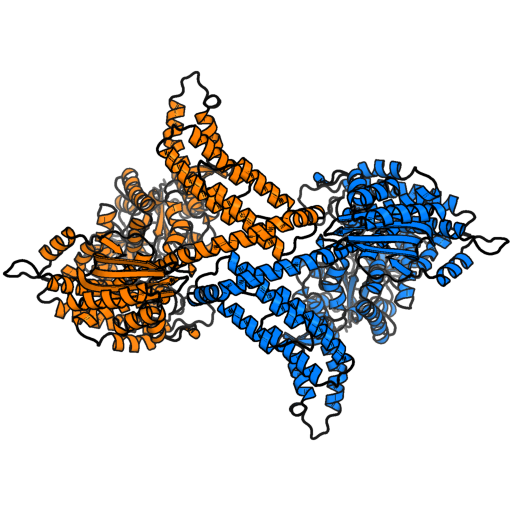. THR A 1 626 ? -20.203 -32 0.184 1 76.44 626 THR A CA 1
ATOM 4993 C C . THR A 1 626 ? -19.844 -32.094 -1.297 1 76.44 626 THR A C 1
ATOM 4995 O O . THR A 1 626 ? -19.25 -33.062 -1.753 1 76.44 626 THR A O 1
ATOM 4998 N N . LEU A 1 627 ? -20.234 -31.016 -1.988 1 77.88 627 LEU A N 1
ATOM 4999 C CA . LEU A 1 627 ? -19.938 -31 -3.42 1 77.88 627 LEU A CA 1
ATOM 5000 C C . LEU A 1 627 ? -18.5 -30.609 -3.68 1 77.88 627 LEU A C 1
ATOM 5002 O O . LEU A 1 627 ? -17.828 -30.078 -2.795 1 77.88 627 LEU A O 1
ATOM 5006 N N . PHE A 1 628 ? -18.172 -31 -4.941 1 77.94 628 PHE A N 1
ATOM 5007 C CA . PHE A 1 628 ? -16.828 -30.594 -5.359 1 77.94 628 PHE A CA 1
ATOM 5008 C C . PHE A 1 628 ? -16.719 -29.078 -5.391 1 77.94 628 PHE A C 1
ATOM 5010 O O . PHE A 1 628 ? -17.688 -28.375 -5.691 1 77.94 628 PHE A O 1
ATOM 5017 N N . ARG A 1 629 ? -15.523 -28.578 -5.148 1 76.81 629 ARG A N 1
ATOM 5018 C CA . ARG A 1 629 ? -15.297 -27.156 -4.941 1 76.81 629 ARG A CA 1
ATOM 5019 C C . ARG A 1 629 ? -15.734 -26.344 -6.16 1 76.81 629 ARG A C 1
ATOM 5021 O O . ARG A 1 629 ? -16.375 -25.297 -6.027 1 76.81 629 ARG A O 1
ATOM 5028 N N . ASP A 1 630 ? -15.375 -26.781 -7.285 1 77.25 630 ASP A N 1
ATOM 5029 C CA . ASP A 1 630 ? -15.703 -26.031 -8.492 1 77.25 630 ASP A CA 1
ATOM 5030 C C . ASP A 1 630 ? -17.219 -25.984 -8.719 1 77.25 630 ASP A C 1
ATOM 5032 O O . ASP A 1 630 ? -17.75 -24.953 -9.125 1 77.25 630 ASP A O 1
ATOM 5036 N N . GLU A 1 631 ? -17.797 -27.078 -8.484 1 75.56 631 GLU A N 1
ATOM 5037 C CA . GLU A 1 631 ? -19.25 -27.125 -8.664 1 75.56 631 GLU A CA 1
ATOM 5038 C C . GLU A 1 631 ? -19.969 -26.344 -7.562 1 75.56 631 GLU A C 1
ATOM 5040 O O . GLU A 1 631 ? -21 -25.734 -7.812 1 75.56 631 GLU A O 1
ATOM 5045 N N . GLN A 1 632 ? -19.453 -26.516 -6.418 1 79.12 632 GLN A N 1
ATOM 5046 C CA . GLN A 1 632 ? -19.953 -25.719 -5.316 1 79.12 632 GLN A CA 1
ATOM 5047 C C . GLN A 1 632 ? -19.953 -24.234 -5.676 1 79.12 632 GLN A C 1
ATOM 5049 O O . GLN A 1 632 ? -20.953 -23.531 -5.492 1 79.12 632 GLN A O 1
ATOM 5054 N N . LYS A 1 633 ? -18.891 -23.781 -6.18 1 79.81 633 LYS A N 1
ATOM 5055 C CA . LYS A 1 633 ? -18.75 -22.375 -6.555 1 79.81 633 LYS A CA 1
ATOM 5056 C C . LYS A 1 633 ? -19.75 -22.016 -7.652 1 79.81 633 LYS A C 1
ATOM 5058 O O . LYS A 1 633 ? -20.344 -20.938 -7.617 1 79.81 633 LYS A O 1
ATOM 5063 N N . LYS A 1 634 ? -19.875 -22.875 -8.578 1 78.31 634 LYS A N 1
ATOM 5064 C CA . LYS A 1 634 ? -20.797 -22.609 -9.68 1 78.31 634 LYS A CA 1
ATOM 5065 C C . LYS A 1 634 ? -22.234 -22.422 -9.172 1 78.31 634 LYS A C 1
ATOM 5067 O O . LYS A 1 634 ? -22.922 -21.5 -9.586 1 78.31 634 LYS A O 1
ATOM 5072 N N . ILE A 1 635 ? -22.656 -23.344 -8.32 1 77.25 635 ILE A N 1
ATOM 5073 C CA . ILE A 1 635 ? -24 -23.281 -7.773 1 77.25 635 ILE A CA 1
ATOM 5074 C C . ILE A 1 635 ? -24.156 -22.031 -6.918 1 77.25 635 ILE A C 1
ATOM 5076 O O . ILE A 1 635 ? -25.156 -21.312 -7.016 1 77.25 635 ILE A O 1
ATOM 5080 N N . LEU A 1 636 ? -23.125 -21.797 -6.156 1 81.19 636 LEU A N 1
ATOM 5081 C CA . LEU A 1 636 ? -23.156 -20.609 -5.301 1 81.19 636 LEU A CA 1
ATOM 5082 C C . LEU A 1 636 ? -23.203 -19.344 -6.137 1 81.19 636 LEU A C 1
ATOM 5084 O O . LEU A 1 636 ? -23.906 -18.391 -5.793 1 81.19 636 LEU A O 1
ATOM 5088 N N . ASP A 1 637 ? -22.484 -19.297 -7.172 1 82.31 637 ASP A N 1
ATOM 5089 C CA . ASP A 1 637 ? -22.484 -18.125 -8.055 1 82.31 637 ASP A CA 1
ATOM 5090 C C . ASP A 1 637 ? -23.875 -17.875 -8.625 1 82.31 637 ASP A C 1
ATOM 5092 O O . ASP A 1 637 ? -24.281 -16.719 -8.773 1 82.31 637 ASP A O 1
ATOM 5096 N N . GLU A 1 638 ? -24.5 -18.906 -8.914 1 78.44 638 GLU A N 1
ATOM 5097 C CA . GLU A 1 638 ? -25.859 -18.766 -9.438 1 78.44 638 GLU A CA 1
ATOM 5098 C C . GLU A 1 638 ? -26.797 -18.203 -8.375 1 78.44 638 GLU A C 1
ATOM 5100 O O . GLU A 1 638 ? -27.625 -17.344 -8.672 1 78.44 638 GLU A O 1
ATOM 5105 N N . VAL A 1 639 ? -26.719 -18.734 -7.223 1 75.31 639 VAL A N 1
ATOM 5106 C CA . VAL A 1 639 ? -27.531 -18.266 -6.102 1 75.31 639 VAL A CA 1
ATOM 5107 C C . VAL A 1 639 ? -27.219 -16.797 -5.816 1 75.31 639 VAL A C 1
ATOM 5109 O O . VAL A 1 639 ? -28.125 -16 -5.598 1 75.31 639 VAL A O 1
ATOM 5112 N N . LEU A 1 640 ? -25.969 -16.484 -5.914 1 83.38 640 LEU A N 1
ATOM 5113 C CA . LEU A 1 640 ? -25.516 -15.133 -5.594 1 83.38 640 LEU A CA 1
ATOM 5114 C C . LEU A 1 640 ? -25.938 -14.141 -6.676 1 83.38 640 LEU A C 1
ATOM 5116 O O . LEU A 1 640 ? -26.234 -12.984 -6.383 1 83.38 640 LEU A O 1
ATOM 5120 N N . ALA A 1 641 ? -26 -14.602 -7.879 1 82.69 641 ALA A N 1
ATOM 5121 C CA . ALA A 1 641 ? -26.344 -13.711 -8.984 1 82.69 641 ALA A CA 1
ATOM 5122 C C . ALA A 1 641 ? -27.719 -13.094 -8.781 1 82.69 641 ALA A C 1
ATOM 5124 O O . ALA A 1 641 ? -27.891 -11.883 -8.953 1 82.69 641 ALA A O 1
ATOM 5125 N N . SER A 1 642 ? -28.641 -13.867 -8.375 1 78.44 642 SER A N 1
ATOM 5126 C CA . SER A 1 642 ? -29.984 -13.383 -8.125 1 78.44 642 SER A CA 1
ATOM 5127 C C . SER A 1 642 ? -30.031 -12.422 -6.941 1 78.44 642 SER A C 1
ATOM 5129 O O . SER A 1 642 ? -30.688 -11.383 -6.996 1 78.44 642 SER A O 1
ATOM 5131 N N . THR A 1 643 ? -29.344 -12.781 -5.977 1 81.62 643 THR A N 1
ATOM 5132 C CA . THR A 1 643 ? -29.25 -11.953 -4.777 1 81.62 643 THR A CA 1
ATOM 5133 C C . THR A 1 643 ? -28.625 -10.602 -5.09 1 81.62 643 THR A C 1
ATOM 5135 O O . THR A 1 643 ? -29.125 -9.562 -4.652 1 81.62 643 THR A O 1
ATOM 5138 N N . LEU A 1 644 ? -27.625 -10.609 -5.871 1 86 644 LEU A N 1
ATOM 5139 C CA . LEU A 1 644 ? -26.844 -9.406 -6.145 1 86 644 LEU A CA 1
ATOM 5140 C C . LEU A 1 644 ? -27.625 -8.453 -7.039 1 86 644 LEU A C 1
ATOM 5142 O O . LEU A 1 644 ? -27.438 -7.234 -6.977 1 86 644 LEU A O 1
ATOM 5146 N N . GLU A 1 645 ? -28.547 -8.977 -7.789 1 86.75 645 GLU A N 1
ATOM 5147 C CA . GLU A 1 645 ? -29.422 -8.109 -8.578 1 86.75 645 GLU A CA 1
ATOM 5148 C C . GLU A 1 645 ? -30.312 -7.254 -7.688 1 86.75 645 GLU A C 1
ATOM 5150 O O . GLU A 1 645 ? -30.531 -6.074 -7.969 1 86.75 645 GLU A O 1
ATOM 5155 N N . GLY A 1 646 ? -30.812 -7.84 -6.66 1 85.75 646 GLY A N 1
ATOM 5156 C CA . GLY A 1 646 ? -31.609 -7.102 -5.695 1 85.75 646 GLY A CA 1
ATOM 5157 C C . GLY A 1 646 ? -30.812 -6.043 -4.949 1 85.75 646 GLY A C 1
ATOM 5158 O O . GLY A 1 646 ? -31.281 -4.91 -4.801 1 85.75 646 GLY A O 1
ATOM 5159 N N . VAL A 1 647 ? -29.672 -6.391 -4.562 1 89.25 647 VAL A N 1
ATOM 5160 C CA . VAL A 1 647 ? -28.812 -5.473 -3.818 1 89.25 647 VAL A CA 1
ATOM 5161 C C . VAL A 1 647 ? -28.391 -4.312 -4.719 1 89.25 647 VAL A C 1
ATOM 5163 O O . VAL A 1 647 ? -28.297 -3.17 -4.27 1 89.25 647 VAL A O 1
ATOM 5166 N N . GLU A 1 648 ? -28.156 -4.617 -5.941 1 89.75 648 GLU A N 1
ATOM 5167 C CA . GLU A 1 648 ? -27.797 -3.574 -6.898 1 89.75 648 GLU A CA 1
ATOM 5168 C C . GLU A 1 648 ? -28.906 -2.543 -7.035 1 89.75 648 GLU A C 1
ATOM 5170 O O . GLU A 1 648 ? -28.641 -1.345 -7.148 1 89.75 648 GLU A O 1
ATOM 5175 N N . ARG A 1 649 ? -30.094 -3.004 -6.988 1 90.12 649 ARG A N 1
ATOM 5176 C CA . ARG A 1 649 ? -31.234 -2.098 -7.074 1 90.12 649 ARG A CA 1
ATOM 5177 C C . ARG A 1 649 ? -31.312 -1.204 -5.84 1 90.12 649 ARG A C 1
ATOM 5179 O O . ARG A 1 649 ? -31.656 -0.025 -5.945 1 90.12 649 ARG A O 1
ATOM 5186 N N . ASP A 1 650 ? -31.062 -1.792 -4.766 1 91 650 ASP A N 1
ATOM 5187 C CA . ASP A 1 650 ? -31.062 -1.013 -3.529 1 91 650 ASP A CA 1
ATOM 5188 C C . ASP A 1 650 ? -30 0.088 -3.58 1 91 650 ASP A C 1
ATOM 5190 O O . ASP A 1 650 ? -30.281 1.236 -3.229 1 91 650 AS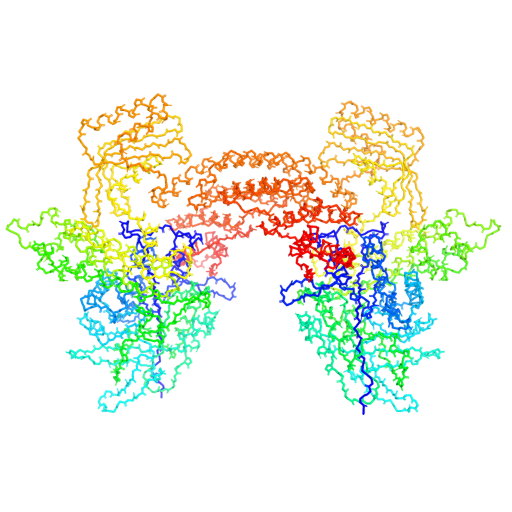P A O 1
ATOM 5194 N N . TYR A 1 651 ? -28.797 -0.251 -3.998 1 92.75 651 TYR A N 1
ATOM 5195 C CA . TYR A 1 651 ? -27.719 0.728 -4.105 1 92.75 651 TYR A CA 1
ATOM 5196 C C . TYR A 1 651 ? -28.062 1.798 -5.137 1 92.75 651 TYR A C 1
ATOM 5198 O O . TYR A 1 651 ? -27.75 2.977 -4.941 1 92.75 651 TYR A O 1
ATOM 5206 N N . GLU A 1 652 ? -28.688 1.358 -6.219 1 93.25 652 GLU A N 1
ATOM 5207 C CA . GLU A 1 652 ? -29.109 2.305 -7.25 1 93.25 652 GLU A CA 1
ATOM 5208 C C . GLU A 1 652 ? -30.125 3.309 -6.699 1 93.25 652 GLU A C 1
ATOM 5210 O O . GLU A 1 652 ? -30.094 4.484 -7.074 1 93.25 652 GLU A O 1
ATOM 5215 N N . GLN A 1 653 ? -30.938 2.857 -5.867 1 91.62 653 GLN A N 1
ATOM 5216 C CA . GLN A 1 653 ? -31.938 3.738 -5.258 1 91.62 653 GLN A CA 1
ATOM 5217 C C . GLN A 1 653 ? -31.281 4.746 -4.324 1 91.62 653 GLN A C 1
ATOM 5219 O O . GLN A 1 653 ? -31.641 5.926 -4.32 1 91.62 653 GLN A O 1
ATOM 5224 N N . ILE A 1 654 ? -30.375 4.301 -3.549 1 90.56 654 ILE A N 1
ATOM 5225 C CA . ILE A 1 654 ? -29.641 5.191 -2.652 1 90.56 654 ILE A CA 1
ATOM 5226 C C . ILE A 1 654 ? -28.906 6.254 -3.465 1 90.56 654 ILE A C 1
ATOM 5228 O O . ILE A 1 654 ? -29 7.445 -3.164 1 90.56 654 ILE A O 1
ATOM 5232 N N . TYR A 1 655 ? -28.266 5.867 -4.523 1 92.5 655 TYR A N 1
ATOM 5233 C CA . TYR A 1 655 ? -27.5 6.809 -5.34 1 92.5 655 TYR A CA 1
ATOM 5234 C C . TYR A 1 655 ? -28.422 7.812 -6.016 1 92.5 655 TYR A C 1
ATOM 5236 O O . TYR A 1 655 ? -28.156 9.016 -6.02 1 92.5 655 TYR A O 1
ATOM 5244 N N . ALA A 1 656 ? -29.484 7.23 -6.605 1 91.88 656 ALA A N 1
ATOM 5245 C CA . ALA A 1 656 ? -30.422 8.094 -7.32 1 91.88 656 ALA A CA 1
ATOM 5246 C C . ALA A 1 656 ? -30.984 9.172 -6.395 1 91.88 656 ALA A C 1
ATOM 5248 O O . ALA A 1 656 ? -31.172 10.32 -6.809 1 91.88 656 ALA A O 1
ATOM 5249 N N . GLN A 1 657 ? -31.219 8.812 -5.191 1 88.38 657 GLN A N 1
ATOM 5250 C CA . GLN A 1 657 ? -31.812 9.727 -4.227 1 88.38 657 GLN A CA 1
ATOM 5251 C C . GLN A 1 657 ? -30.828 10.812 -3.805 1 88.38 657 GLN A C 1
ATOM 5253 O O . GLN A 1 657 ? -31.203 11.961 -3.602 1 88.38 657 GLN A O 1
ATOM 5258 N N . PHE A 1 658 ? -29.562 10.531 -3.764 1 88.81 658 PHE A N 1
ATOM 5259 C CA . PHE A 1 658 ? -28.656 11.461 -3.117 1 88.81 658 PHE A CA 1
ATOM 5260 C C . PHE A 1 658 ? -27.594 11.953 -4.102 1 88.81 658 PHE A C 1
ATOM 5262 O O . PHE A 1 658 ? -26.656 12.648 -3.715 1 88.81 658 PHE A O 1
ATOM 5269 N N . ALA A 1 659 ? -27.703 11.602 -5.371 1 90.62 659 ALA A N 1
ATOM 5270 C CA . ALA A 1 659 ? -26.766 12.031 -6.398 1 90.62 659 ALA A CA 1
ATOM 5271 C C . ALA A 1 659 ? -26.625 13.555 -6.41 1 90.62 659 ALA A C 1
ATOM 5273 O O . ALA A 1 659 ? -25.516 14.078 -6.469 1 90.62 659 ALA A O 1
ATOM 5274 N N . PRO A 1 660 ? -27.828 14.32 -6.266 1 86.38 660 PRO A N 1
ATOM 5275 C CA . PRO A 1 660 ? -27.703 15.781 -6.258 1 86.38 660 PRO A CA 1
ATOM 5276 C C . PRO A 1 660 ? -26.891 16.281 -5.07 1 86.38 660 PRO A C 1
ATOM 5278 O O . PRO A 1 660 ? -26.078 17.203 -5.227 1 86.38 660 PRO A O 1
ATOM 5281 N N . LEU A 1 661 ? -27.094 15.703 -3.975 1 84.81 661 LEU A N 1
ATOM 5282 C CA . LEU A 1 661 ? -26.344 16.094 -2.789 1 84.81 661 LEU A CA 1
ATOM 5283 C C . LEU A 1 661 ? -24.859 15.797 -2.979 1 84.81 661 LEU A C 1
ATOM 5285 O O . LEU A 1 661 ? -24.016 16.609 -2.596 1 84.81 661 LEU A O 1
ATOM 5289 N N . MET A 1 662 ? -24.516 14.672 -3.527 1 89.38 662 MET A N 1
ATOM 5290 C CA . MET A 1 662 ? -23.125 14.297 -3.748 1 89.38 662 MET A CA 1
ATOM 5291 C C . MET A 1 662 ? -22.438 15.266 -4.707 1 89.38 662 MET A C 1
ATOM 5293 O O . MET A 1 662 ? -21.281 15.656 -4.484 1 89.38 662 MET A O 1
ATOM 5297 N N . ARG A 1 663 ? -23.125 15.68 -5.734 1 89.06 663 ARG A N 1
ATOM 5298 C CA . ARG A 1 663 ? -22.578 16.656 -6.676 1 89.06 663 ARG A CA 1
ATOM 5299 C C . ARG A 1 663 ? -22.312 17.984 -5.992 1 89.06 663 ARG A C 1
ATOM 5301 O O . ARG A 1 663 ? -21.297 18.641 -6.27 1 89.06 663 ARG A O 1
ATOM 5308 N N . TYR A 1 664 ? -23.25 18.25 -5.129 1 84.75 664 TYR A N 1
ATOM 5309 C CA . TYR A 1 664 ? -23.094 19.5 -4.383 1 84.75 664 TYR A CA 1
ATOM 5310 C C . TYR A 1 664 ? -21.875 19.438 -3.48 1 84.75 664 TYR A C 1
ATOM 5312 O O . TYR A 1 664 ? -21.078 20.391 -3.439 1 84.75 664 TYR A O 1
ATOM 5320 N N . LEU A 1 665 ? -21.719 18.391 -2.74 1 85 665 LEU A N 1
ATOM 5321 C CA . LEU A 1 665 ? -20.562 18.219 -1.875 1 85 665 LEU A CA 1
ATOM 5322 C C . LEU A 1 665 ? -19.266 18.281 -2.682 1 85 665 LEU A C 1
ATOM 5324 O O . LEU A 1 665 ? -18.312 18.953 -2.277 1 85 665 LEU A O 1
ATOM 5328 N N . ALA A 1 666 ? -19.25 17.625 -3.777 1 85.38 666 ALA A N 1
ATOM 5329 C CA . ALA A 1 666 ? -18.078 17.609 -4.645 1 85.38 666 ALA A CA 1
ATOM 5330 C C . ALA A 1 666 ? -17.75 19 -5.141 1 85.38 666 ALA A C 1
ATOM 5332 O O . ALA A 1 666 ? -16.562 19.375 -5.238 1 85.38 666 ALA A O 1
ATOM 5333 N N . SER A 1 667 ? -18.766 19.797 -5.453 1 81.88 667 SER A N 1
ATOM 5334 C CA . SER A 1 667 ? -18.547 21.156 -5.949 1 81.88 667 SER A CA 1
ATOM 5335 C C . SER A 1 667 ? -17.922 22.047 -4.875 1 81.88 667 SER A C 1
ATOM 5337 O O . SER A 1 667 ? -17.281 23.047 -5.188 1 81.88 667 SER A O 1
ATOM 5339 N N . LEU A 1 668 ? -18.172 21.578 -3.609 1 76.44 668 LEU A N 1
ATOM 5340 C CA . LEU A 1 668 ? -17.609 22.328 -2.494 1 76.44 668 LEU A CA 1
ATOM 5341 C C . LEU A 1 668 ? -16.25 21.766 -2.086 1 76.44 668 LEU A C 1
ATOM 5343 O O . LEU A 1 668 ? -15.625 22.281 -1.158 1 76.44 668 LEU A O 1
ATOM 5347 N N . GLY A 1 669 ? -15.859 20.688 -2.766 1 75.25 669 GLY A N 1
ATOM 5348 C CA . GLY A 1 669 ? -14.602 20.047 -2.42 1 75.25 669 GLY A CA 1
ATOM 5349 C C . GLY A 1 669 ? -14.664 19.266 -1.118 1 75.25 669 GLY A C 1
ATOM 5350 O O . GLY A 1 669 ? -13.648 19.078 -0.45 1 75.25 669 GLY A O 1
ATOM 5351 N N . GLN A 1 670 ? -15.859 18.969 -0.729 1 79.38 670 GLN A N 1
ATOM 5352 C CA . GLN A 1 670 ? -16.047 18.188 0.485 1 79.38 670 GLN A CA 1
ATOM 5353 C C . GLN A 1 670 ? -16.109 16.688 0.167 1 79.38 670 GLN A C 1
ATOM 5355 O O . GLN A 1 670 ? -16.672 16.297 -0.854 1 79.38 670 GLN A O 1
ATOM 5360 N N . PRO A 1 671 ? -15.539 15.938 1.031 1 79 671 PRO A N 1
ATOM 5361 C CA . PRO A 1 671 ? -15.609 14.5 0.762 1 79 671 PRO A CA 1
ATOM 5362 C C . PRO A 1 671 ? -17.016 13.93 0.918 1 79 671 PRO A C 1
ATOM 5364 O O . PRO A 1 671 ? -17.766 14.352 1.81 1 79 671 PRO A O 1
ATOM 5367 N N . VAL A 1 672 ? -17.312 13.117 0.075 1 87.12 672 VAL A N 1
ATOM 5368 C CA . VAL A 1 672 ? -18.578 12.398 0.157 1 87.12 672 VAL A CA 1
ATOM 5369 C C . VAL A 1 672 ? -18.516 11.367 1.284 1 87.12 672 VAL A C 1
ATOM 5371 O O . VAL A 1 672 ? -17.516 10.664 1.434 1 87.12 672 VAL A O 1
ATOM 5374 N N . PRO A 1 673 ? -19.594 11.344 2.086 1 87.44 673 PRO A N 1
ATOM 5375 C CA . PRO A 1 673 ? -19.609 10.344 3.154 1 87.44 673 PRO A CA 1
ATOM 5376 C C . PRO A 1 673 ? -19.438 8.914 2.629 1 87.44 673 PRO A C 1
ATOM 5378 O O . PRO A 1 673 ? -19.938 8.594 1.545 1 87.44 673 PRO A O 1
ATOM 5381 N N . LYS A 1 674 ? -18.844 8.094 3.406 1 86.31 674 LYS A N 1
ATOM 5382 C CA . LYS A 1 674 ? -18.453 6.746 3.004 1 86.31 674 LYS A CA 1
ATOM 5383 C C . LYS A 1 674 ? -19.656 5.949 2.514 1 86.31 674 LYS A C 1
ATOM 5385 O O . LYS A 1 674 ? -19.562 5.242 1.508 1 86.31 674 LYS A O 1
ATOM 5390 N N . ALA A 1 675 ? -20.734 6.031 3.248 1 89.06 675 ALA A N 1
ATOM 5391 C CA . ALA A 1 675 ? -21.922 5.25 2.908 1 89.06 675 ALA A CA 1
ATOM 5392 C C . ALA A 1 675 ? -22.453 5.621 1.523 1 89.06 675 ALA A C 1
ATOM 5394 O O . ALA A 1 675 ? -22.828 4.75 0.739 1 89.06 675 ALA A O 1
ATOM 5395 N N . LEU A 1 676 ? -22.484 6.91 1.266 1 91.5 676 LEU A N 1
ATOM 5396 C CA . LEU A 1 676 ? -22.953 7.379 -0.033 1 91.5 676 LEU A CA 1
ATOM 5397 C C . LEU A 1 676 ? -21.953 7.055 -1.127 1 91.5 676 LEU A C 1
ATOM 5399 O O . LEU A 1 676 ? -22.328 6.672 -2.236 1 91.5 676 LEU A O 1
ATOM 5403 N N . HIS A 1 677 ? -20.688 7.258 -0.733 1 92.38 677 HIS A N 1
ATOM 5404 C CA . HIS A 1 677 ? -19.625 6.965 -1.68 1 92.38 677 HIS A CA 1
ATOM 5405 C C . HIS A 1 677 ? -19.672 5.516 -2.145 1 92.38 677 HIS A C 1
ATOM 5407 O O . HIS A 1 677 ? -19.547 5.234 -3.338 1 92.38 677 HIS A O 1
ATOM 5413 N N . GLN A 1 678 ? -19.922 4.578 -1.256 1 90.38 678 GLN A N 1
ATOM 5414 C CA . GLN A 1 678 ? -19.953 3.152 -1.561 1 90.38 678 GLN A CA 1
ATOM 5415 C C . GLN A 1 678 ? -21.109 2.816 -2.498 1 90.38 678 GLN A C 1
ATOM 5417 O O . GLN A 1 678 ? -20.938 2.068 -3.461 1 90.38 678 GLN A O 1
ATOM 5422 N N . ALA A 1 679 ? -22.234 3.361 -2.195 1 92.88 679 ALA A N 1
ATOM 5423 C CA . ALA A 1 679 ? -23.406 3.119 -3.037 1 92.88 679 ALA A CA 1
ATOM 5424 C C . ALA A 1 679 ? -23.203 3.684 -4.441 1 92.88 679 ALA A C 1
ATOM 5426 O O . ALA A 1 679 ? -23.531 3.033 -5.434 1 92.88 679 ALA A O 1
ATOM 5427 N N . ALA A 1 680 ? -22.641 4.895 -4.473 1 94.5 680 ALA A N 1
ATOM 5428 C CA . ALA A 1 680 ? -22.422 5.551 -5.758 1 94.5 680 ALA A CA 1
ATOM 5429 C C . ALA A 1 680 ? -21.359 4.812 -6.57 1 94.5 680 ALA A C 1
ATOM 5431 O O . ALA A 1 680 ? -21.547 4.566 -7.766 1 94.5 680 ALA A O 1
ATOM 5432 N N . GLU A 1 681 ? -20.266 4.457 -5.922 1 94.5 681 GLU A N 1
ATOM 5433 C CA . GLU A 1 681 ? -19.188 3.744 -6.594 1 94.5 681 GLU A CA 1
ATOM 5434 C C . GLU A 1 681 ? -19.672 2.416 -7.168 1 94.5 681 GLU A C 1
ATOM 5436 O O . GLU A 1 681 ? -19.359 2.074 -8.312 1 94.5 681 GLU A O 1
ATOM 5441 N N . TYR A 1 682 ? -20.438 1.628 -6.371 1 92.94 682 TYR A N 1
ATOM 5442 C CA . TYR A 1 682 ? -20.953 0.339 -6.816 1 92.94 682 TYR A CA 1
ATOM 5443 C C . TYR A 1 682 ? -21.891 0.508 -8.016 1 92.94 682 TYR A C 1
ATOM 5445 O O . TYR A 1 682 ? -21.766 -0.213 -9.008 1 92.94 682 TYR A O 1
ATOM 5453 N N . THR A 1 683 ? -22.75 1.482 -7.926 1 93.81 683 THR A N 1
ATOM 5454 C CA . THR A 1 683 ? -23.781 1.694 -8.953 1 93.81 683 THR A CA 1
ATOM 5455 C C . THR A 1 683 ? -23.141 2.154 -10.258 1 93.81 683 THR A C 1
ATOM 5457 O O . THR A 1 683 ? -23.406 1.589 -11.32 1 93.81 683 THR A O 1
ATOM 5460 N N . LEU A 1 684 ? -22.328 3.148 -10.156 1 95.25 684 LEU A N 1
ATOM 5461 C CA . LEU A 1 684 ? -21.734 3.713 -11.359 1 95.25 684 LEU A CA 1
ATOM 5462 C C . LEU A 1 684 ? -20.781 2.715 -12.008 1 95.25 684 LEU A C 1
ATOM 5464 O O . LEU A 1 684 ? -20.734 2.596 -13.234 1 95.25 684 LEU A O 1
ATOM 5468 N N . THR A 1 685 ? -20.016 1.954 -11.203 1 94.25 685 THR A N 1
ATOM 5469 C CA . THR A 1 685 ? -19.141 0.921 -11.734 1 94.25 685 THR A CA 1
ATOM 5470 C C . THR A 1 685 ? -19.953 -0.168 -12.438 1 94.25 685 THR A C 1
ATOM 5472 O O . THR A 1 685 ? -19.578 -0.625 -13.516 1 94.25 685 THR A O 1
ATOM 5475 N N . ALA A 1 686 ? -21.062 -0.584 -11.82 1 92.38 686 ALA A N 1
ATOM 5476 C CA . ALA A 1 686 ? -21.922 -1.618 -12.398 1 92.38 686 ALA A CA 1
ATOM 5477 C C . ALA A 1 686 ? -22.516 -1.163 -13.727 1 92.38 686 ALA A C 1
ATOM 5479 O O . ALA A 1 686 ? -22.562 -1.936 -14.688 1 92.38 686 ALA A O 1
ATOM 5480 N N . ARG A 1 687 ? -22.984 0.084 -13.789 1 93.81 687 ARG A N 1
ATOM 5481 C CA . ARG A 1 687 ? -23.547 0.623 -15.023 1 93.81 687 ARG A CA 1
ATOM 5482 C C . ARG A 1 687 ? -22.5 0.659 -16.125 1 93.81 687 ARG A C 1
ATOM 5484 O O . ARG A 1 687 ? -22.781 0.257 -17.266 1 93.81 687 ARG A O 1
ATOM 5491 N N . LEU A 1 688 ? -21.312 1.073 -15.75 1 95.06 688 LEU A N 1
ATOM 5492 C CA . LEU A 1 688 ? -20.219 1.16 -16.719 1 95.06 688 LEU A CA 1
ATOM 5493 C C . LEU A 1 688 ? -19.797 -0.228 -17.172 1 95.06 688 LEU A C 1
ATOM 5495 O O . LEU A 1 688 ? -19.531 -0.445 -18.359 1 95.06 688 LEU A O 1
ATOM 5499 N N . ARG A 1 689 ? -19.703 -1.146 -16.234 1 93.44 689 ARG A N 1
ATOM 5500 C CA . ARG A 1 689 ? -19.328 -2.518 -16.562 1 93.44 689 ARG A CA 1
ATOM 5501 C C . ARG A 1 689 ? -20.312 -3.135 -17.547 1 93.44 689 ARG A C 1
ATOM 5503 O O . ARG A 1 689 ? -19.891 -3.76 -18.531 1 93.44 689 ARG A O 1
ATOM 5510 N N . ARG A 1 690 ? -21.625 -2.936 -17.328 1 91.75 690 ARG A N 1
ATOM 5511 C CA . ARG A 1 690 ? -22.672 -3.473 -18.219 1 91.75 690 ARG A CA 1
ATOM 5512 C C . ARG A 1 690 ? -22.531 -2.904 -19.625 1 91.75 690 ARG A C 1
ATOM 5514 O O . ARG A 1 690 ? -22.734 -3.621 -20.609 1 91.75 690 ARG A O 1
ATOM 5521 N N . GLU A 1 691 ? -22.203 -1.687 -19.656 1 94.06 691 GLU A N 1
ATOM 5522 C CA . GLU A 1 691 ? -22.016 -1.061 -20.953 1 94.06 691 GLU A CA 1
ATOM 5523 C C . GLU A 1 691 ? -20.812 -1.653 -21.688 1 94.06 691 GLU A C 1
ATOM 5525 O O . GLU A 1 691 ? -20.891 -1.974 -22.875 1 94.06 691 GLU A O 1
ATOM 5530 N N . LEU A 1 692 ? -19.719 -1.867 -21 1 92.69 692 LEU A N 1
ATOM 5531 C CA . LEU A 1 692 ? -18.5 -2.357 -21.609 1 92.69 692 LEU A CA 1
ATOM 5532 C C . LEU A 1 692 ? -18.625 -3.824 -22 1 92.69 692 LEU A C 1
ATOM 5534 O O . LEU A 1 692 ? -17.969 -4.281 -22.938 1 92.69 692 LEU A O 1
ATOM 5538 N N . GLU A 1 693 ? -19.547 -4.531 -21.344 1 91.94 693 GLU A N 1
ATOM 5539 C CA . GLU A 1 693 ? -19.734 -5.957 -21.594 1 91.94 693 GLU A CA 1
ATOM 5540 C C . GLU A 1 693 ? -20.625 -6.191 -22.812 1 91.94 693 GLU A C 1
ATOM 5542 O O . GLU A 1 693 ? -20.734 -7.32 -23.297 1 91.94 693 GLU A O 1
ATOM 5547 N N . ARG A 1 694 ? -21.109 -5.141 -23.406 1 92.69 694 ARG A N 1
ATOM 5548 C CA . ARG A 1 694 ? -21.969 -5.27 -24.578 1 92.69 694 ARG A CA 1
ATOM 5549 C C . ARG A 1 694 ? -21.156 -5.523 -25.844 1 92.69 694 ARG A C 1
ATOM 5551 O O . ARG A 1 694 ? -21.719 -5.781 -26.906 1 92.69 694 ARG A O 1
ATOM 5558 N N . GLY A 1 695 ? -19.859 -5.492 -25.719 1 90.5 695 GLY A N 1
ATOM 5559 C CA . GLY A 1 695 ? -19 -5.754 -26.859 1 90.5 695 GLY A CA 1
ATOM 5560 C C . GLY A 1 695 ? -19.172 -4.742 -27.984 1 90.5 695 GLY A C 1
ATOM 5561 O O . GLY A 1 695 ? -19.109 -3.535 -27.75 1 90.5 695 GLY A O 1
ATOM 5562 N N . ALA A 1 696 ? -19.562 -5.234 -29.141 1 90.5 696 ALA A N 1
ATOM 5563 C CA . ALA A 1 696 ? -19.703 -4.387 -30.312 1 90.5 696 ALA A CA 1
ATOM 5564 C C . ALA A 1 696 ? -20.859 -3.412 -30.156 1 90.5 696 ALA A C 1
ATOM 5566 O O . ALA A 1 696 ? -20.891 -2.367 -30.812 1 90.5 696 ALA A O 1
ATOM 5567 N N . GLY A 1 697 ? -21.797 -3.672 -29.203 1 91.69 697 GLY A N 1
ATOM 5568 C CA . GLY A 1 697 ? -22.969 -2.838 -28.984 1 91.69 697 GLY A CA 1
ATOM 5569 C C . GLY A 1 697 ? -22.766 -1.798 -27.906 1 91.69 697 GLY A C 1
ATOM 5570 O O . GLY A 1 697 ? -23.734 -1.161 -27.469 1 91.69 697 GLY A O 1
ATOM 5571 N N . VAL A 1 698 ? -21.578 -1.548 -27.547 1 93.31 698 VAL A N 1
ATOM 5572 C CA . VAL A 1 698 ? -21.281 -0.64 -26.453 1 93.31 698 VAL A CA 1
ATOM 5573 C C . VAL A 1 698 ? -21.656 0.788 -26.844 1 93.31 698 VAL A C 1
ATOM 5575 O O . VAL A 1 698 ? -21.453 1.201 -27.984 1 93.31 698 VAL A O 1
ATOM 5578 N N . ASP A 1 699 ? -22.344 1.513 -25.984 1 94.56 699 ASP A N 1
ATOM 5579 C CA . ASP A 1 699 ? -22.609 2.943 -26.109 1 94.56 699 ASP A CA 1
ATOM 5580 C C . ASP A 1 699 ? -21.516 3.764 -25.438 1 94.56 699 ASP A C 1
ATOM 5582 O O . ASP A 1 699 ? -21.625 4.105 -24.266 1 94.56 699 ASP A O 1
ATOM 5586 N N . LEU A 1 700 ? -20.516 4.102 -26.281 1 94.5 700 LEU A N 1
ATOM 5587 C CA . LEU A 1 700 ? -19.344 4.766 -25.734 1 94.5 700 LEU A CA 1
ATOM 5588 C C . LEU A 1 700 ? -19.703 6.172 -25.25 1 94.5 700 LEU A C 1
ATOM 5590 O O . LEU A 1 700 ? -19.094 6.672 -24.297 1 94.5 700 LEU A O 1
ATOM 5594 N N . GLU A 1 701 ? -20.609 6.836 -25.875 1 94.06 701 GLU A N 1
ATOM 5595 C CA . GLU A 1 701 ? -21.062 8.148 -25.406 1 94.06 701 GLU A CA 1
ATOM 5596 C C . GLU A 1 701 ? -21.734 8.055 -24.047 1 94.06 701 GLU A C 1
ATOM 5598 O O . GLU A 1 701 ? -21.516 8.906 -23.172 1 94.06 701 GLU A O 1
ATOM 5603 N N . GLY A 1 702 ? -22.531 7.078 -23.953 1 94.56 702 GLY A N 1
ATOM 5604 C CA . GLY A 1 702 ? -23.141 6.832 -22.641 1 94.56 702 GLY A CA 1
ATOM 5605 C C . GLY A 1 702 ? -22.125 6.527 -21.562 1 94.56 702 GLY A C 1
ATOM 5606 O O . GLY A 1 702 ? -22.266 6.988 -20.422 1 94.56 702 GLY A O 1
ATOM 5607 N N . ALA A 1 703 ? -21.125 5.734 -21.969 1 95.44 703 ALA A N 1
ATOM 5608 C CA . ALA A 1 703 ? -20.062 5.395 -21.016 1 95.44 703 ALA A CA 1
ATOM 5609 C C . ALA A 1 703 ? -19.297 6.641 -20.578 1 95.44 703 ALA A C 1
ATOM 5611 O O . ALA A 1 703 ? -18.969 6.793 -19.406 1 95.44 703 ALA A O 1
ATOM 5612 N N . ARG A 1 704 ? -18.984 7.547 -21.531 1 95.31 704 ARG A N 1
ATOM 5613 C CA . ARG A 1 704 ? -18.297 8.797 -21.219 1 95.31 704 ARG A CA 1
ATOM 5614 C C . ARG A 1 704 ? -19.141 9.664 -20.281 1 95.31 704 ARG A C 1
ATOM 5616 O O . ARG A 1 704 ? -18.609 10.305 -19.375 1 95.31 704 ARG A O 1
ATOM 5623 N N . ALA A 1 705 ? -20.422 9.641 -20.516 1 94.62 705 ALA A N 1
ATOM 5624 C CA . ALA A 1 705 ? -21.344 10.391 -19.672 1 94.62 705 ALA A CA 1
ATOM 5625 C C . ALA A 1 705 ? -21.344 9.859 -18.25 1 94.62 705 ALA A C 1
ATOM 5627 O O . ALA A 1 705 ? -21.406 10.633 -17.281 1 94.62 705 ALA A O 1
ATOM 5628 N N . LEU A 1 706 ? -21.328 8.594 -18.141 1 94.5 706 LEU A N 1
ATOM 5629 C CA . LEU A 1 706 ? -21.281 7.969 -16.828 1 94.5 706 LEU A CA 1
ATOM 5630 C C . LEU A 1 706 ? -19.984 8.32 -16.109 1 94.5 706 LEU A C 1
ATOM 5632 O O . LEU A 1 706 ? -20 8.57 -14.898 1 94.5 706 LEU A O 1
ATOM 5636 N N . LEU A 1 707 ? -18.844 8.32 -16.781 1 94.38 707 LEU A N 1
ATOM 5637 C CA . LEU A 1 707 ? -17.562 8.695 -16.203 1 94.38 707 LEU A CA 1
ATOM 5638 C C . LEU A 1 707 ? -17.578 10.141 -15.727 1 94.38 707 LEU A C 1
ATOM 5640 O O . LEU A 1 707 ? -17.047 10.461 -14.664 1 94.38 707 LEU A O 1
ATOM 5644 N N . GLN A 1 708 ? -18.203 10.984 -16.531 1 93.25 708 GLN A N 1
ATOM 5645 C CA . GLN A 1 708 ? -18.328 12.383 -16.156 1 93.25 708 GLN A CA 1
ATOM 5646 C C . GLN A 1 708 ? -19.219 12.539 -14.93 1 93.25 708 GLN A C 1
ATOM 5648 O O . GLN A 1 708 ? -18.922 13.352 -14.047 1 93.25 708 GLN A O 1
ATOM 5653 N N . GLU A 1 709 ? -20.234 11.773 -14.938 1 93.5 709 GLU A N 1
ATOM 5654 C CA . GLU A 1 709 ? -21.125 11.781 -13.773 1 93.5 709 GLU A CA 1
ATOM 5655 C C . GLU A 1 709 ? -20.359 11.398 -12.508 1 93.5 709 GLU A C 1
ATOM 5657 O O . GLU A 1 709 ? -20.562 12.008 -11.453 1 93.5 709 GLU A O 1
ATOM 5662 N N . ALA A 1 710 ? -19.531 10.367 -12.586 1 93.38 710 ALA A N 1
ATOM 5663 C CA . ALA A 1 710 ? -18.719 9.93 -11.453 1 93.38 710 ALA A CA 1
ATOM 5664 C C . ALA A 1 710 ? -17.781 11.039 -10.992 1 93.38 710 ALA A C 1
ATOM 5666 O O . ALA A 1 710 ? -17.672 11.312 -9.797 1 93.38 710 ALA A O 1
ATOM 5667 N N . ARG A 1 711 ? -17.172 11.758 -11.891 1 90.56 711 ARG A N 1
ATOM 5668 C CA . ARG A 1 711 ? -16.25 12.844 -11.578 1 90.56 711 ARG A CA 1
ATOM 5669 C C . ARG A 1 711 ? -16.984 14 -10.898 1 90.56 711 ARG A C 1
ATOM 5671 O O . ARG A 1 711 ? -16.484 14.57 -9.93 1 90.56 711 ARG A O 1
ATOM 5678 N N . ASP A 1 712 ? -18.125 14.266 -11.406 1 90.88 712 ASP A N 1
ATOM 5679 C CA . ASP A 1 712 ? -18.922 15.359 -10.867 1 90.88 712 ASP A CA 1
ATOM 5680 C C . ASP A 1 712 ? -19.359 15.07 -9.438 1 90.88 712 ASP A C 1
ATOM 5682 O O . ASP A 1 712 ? -19.531 15.992 -8.633 1 90.88 712 ASP A O 1
ATOM 5686 N N . ALA A 1 713 ? -19.547 13.82 -9.18 1 90.19 713 ALA A N 1
ATOM 5687 C CA . ALA A 1 713 ? -20 13.43 -7.848 1 90.19 713 ALA A CA 1
ATOM 5688 C C . ALA A 1 713 ? -18.828 13.148 -6.918 1 90.19 713 ALA A C 1
ATOM 5690 O O . ALA A 1 713 ? -19.016 12.766 -5.762 1 90.19 713 ALA A O 1
ATOM 5691 N N . GLY A 1 714 ? -17.672 13.281 -7.465 1 87.69 714 GLY A N 1
ATOM 5692 C CA . GLY A 1 714 ? -16.484 13.023 -6.672 1 87.69 714 GLY A CA 1
ATOM 5693 C C . GLY A 1 714 ? -16.25 11.547 -6.406 1 87.69 714 GLY A C 1
ATOM 5694 O O . GLY A 1 714 ? -15.727 11.18 -5.348 1 87.69 714 GLY A O 1
ATOM 5695 N N . ILE A 1 715 ? -16.688 10.672 -7.359 1 92.69 715 ILE A N 1
ATOM 5696 C CA . ILE A 1 715 ? -16.609 9.234 -7.168 1 92.69 715 ILE A CA 1
ATOM 5697 C C . ILE A 1 715 ? -15.562 8.648 -8.117 1 92.69 715 ILE A C 1
ATOM 5699 O O . ILE A 1 715 ? -15.547 8.961 -9.312 1 92.69 715 ILE A O 1
ATOM 5703 N N . VAL A 1 716 ? -14.695 7.875 -7.574 1 90 716 VAL A N 1
ATOM 5704 C CA . VAL A 1 716 ? -13.727 7.141 -8.391 1 90 716 VAL A CA 1
ATOM 5705 C C . VAL A 1 716 ? -14.234 5.719 -8.625 1 90 716 VAL A C 1
ATOM 5707 O O . VAL A 1 716 ? -14.414 4.953 -7.676 1 90 716 VAL A O 1
ATOM 5710 N N . VAL A 1 717 ? -14.469 5.414 -9.844 1 92.5 717 VAL A N 1
ATOM 5711 C CA . VAL A 1 717 ? -14.984 4.094 -10.203 1 92.5 717 VAL A CA 1
ATOM 5712 C C . VAL A 1 717 ? -13.867 3.059 -10.086 1 92.5 717 VAL A C 1
ATOM 5714 O O . VAL A 1 717 ? -12.695 3.412 -9.953 1 92.5 717 VAL A O 1
ATOM 5717 N N . GLN A 1 718 ? -14.312 1.806 -10.047 1 90.81 718 GLN A N 1
ATOM 5718 C CA . GLN A 1 718 ? -13.336 0.729 -9.945 1 90.81 718 GLN A CA 1
ATOM 5719 C C . GLN A 1 718 ? -12.711 0.409 -11.297 1 90.81 718 GLN A C 1
ATOM 5721 O O . GLN A 1 718 ? -13.234 -0.425 -12.047 1 90.81 718 GLN A O 1
ATOM 5726 N N . ARG A 1 719 ? -11.625 0.905 -11.531 1 90.75 719 ARG A N 1
ATOM 5727 C CA . ARG A 1 719 ? -11 0.859 -12.844 1 90.75 719 ARG A CA 1
ATOM 5728 C C . ARG A 1 719 ? -10.5 -0.545 -13.164 1 90.75 719 ARG A C 1
ATOM 5730 O O . ARG A 1 719 ? -10.445 -0.938 -14.336 1 90.75 719 ARG A O 1
ATOM 5737 N N . ASP A 1 720 ? -10.211 -1.347 -12.148 1 86.5 720 ASP A N 1
ATOM 5738 C CA . ASP A 1 720 ? -9.773 -2.721 -12.383 1 86.5 720 ASP A CA 1
ATOM 5739 C C . ASP A 1 720 ? -10.922 -3.584 -12.891 1 86.5 720 ASP A C 1
ATOM 5741 O O . ASP A 1 720 ? -10.75 -4.371 -13.82 1 86.5 720 ASP A O 1
ATOM 5745 N N . GLU A 1 721 ? -11.992 -3.451 -12.211 1 87.12 721 GLU A N 1
ATOM 5746 C CA . GLU A 1 721 ? -13.18 -4.195 -12.633 1 87.12 721 GLU A CA 1
ATOM 5747 C C . GLU A 1 721 ? -13.609 -3.795 -14.039 1 87.12 721 GLU A C 1
ATOM 5749 O O . GLU A 1 721 ? -13.969 -4.652 -14.852 1 87.12 721 GLU A O 1
ATOM 5754 N N . LEU A 1 722 ? -13.602 -2.547 -14.344 1 92.38 722 LEU A N 1
ATOM 5755 C CA . LEU A 1 722 ? -13.969 -2.053 -15.664 1 92.38 722 LEU A CA 1
ATOM 5756 C C . LEU A 1 722 ? -12.953 -2.49 -16.719 1 92.38 722 LEU A C 1
ATOM 5758 O O . LEU A 1 722 ? -13.32 -2.783 -17.859 1 92.38 722 LEU A O 1
ATOM 5762 N N . GLY A 1 723 ? -11.695 -2.498 -16.297 1 91.81 723 GLY A N 1
ATOM 5763 C CA . GLY A 1 723 ? -10.648 -2.971 -17.188 1 91.81 723 GLY A CA 1
ATOM 5764 C C . GLY A 1 723 ? -10.844 -4.41 -17.625 1 91.81 723 GLY A C 1
ATOM 5765 O O . GLY A 1 723 ? -10.633 -4.742 -18.797 1 91.81 723 GLY A O 1
ATOM 5766 N N . LEU A 1 724 ? -11.312 -5.25 -16.766 1 86.19 724 LEU A N 1
ATOM 5767 C CA . LEU A 1 724 ? -11.57 -6.645 -17.094 1 86.19 724 LEU A CA 1
ATOM 5768 C C . LEU A 1 724 ? -12.711 -6.77 -18.109 1 86.19 724 LEU A C 1
ATOM 5770 O O . LEU A 1 724 ? -12.664 -7.613 -19 1 86.19 724 LEU A O 1
ATOM 5774 N N . ALA A 1 725 ? -13.711 -5.984 -17.922 1 90.19 725 ALA A N 1
ATOM 5775 C CA . ALA A 1 725 ? -14.828 -5.992 -18.859 1 90.19 725 ALA A CA 1
ATOM 5776 C C . ALA A 1 725 ? -14.391 -5.531 -20.25 1 90.19 725 ALA A C 1
ATOM 5778 O O . ALA A 1 725 ? -14.758 -6.145 -21.25 1 90.19 725 ALA A O 1
ATOM 5779 N N . ALA A 1 726 ? -13.625 -4.492 -20.25 1 92.5 726 ALA A N 1
ATOM 5780 C CA . ALA A 1 726 ? -13.117 -3.982 -21.531 1 92.5 726 ALA A CA 1
ATOM 5781 C C . ALA A 1 726 ? -12.203 -4.996 -22.203 1 92.5 726 ALA A C 1
ATOM 5783 O O . ALA A 1 726 ? -12.25 -5.18 -23.422 1 92.5 726 ALA A O 1
ATOM 5784 N N . GLN A 1 727 ? -11.422 -5.633 -21.438 1 91.25 727 GLN A N 1
ATOM 5785 C CA . GLN A 1 727 ? -10.508 -6.652 -21.938 1 91.25 727 GLN A CA 1
ATOM 5786 C C . GLN A 1 727 ? -11.273 -7.789 -22.609 1 91.25 727 GLN A C 1
ATOM 5788 O O . GLN A 1 727 ? -10.938 -8.188 -23.734 1 91.25 727 GLN A O 1
ATOM 5793 N N . ALA A 1 728 ? -12.227 -8.289 -21.922 1 89.31 728 ALA A N 1
ATOM 5794 C CA . ALA A 1 728 ? -13.031 -9.383 -22.453 1 89.31 728 ALA A CA 1
ATOM 5795 C C . ALA A 1 728 ? -13.688 -8.984 -23.781 1 89.31 728 ALA A C 1
ATOM 5797 O O . ALA A 1 728 ? -13.703 -9.758 -24.734 1 89.31 728 ALA A O 1
ATOM 5798 N N . SER A 1 729 ? -14.219 -7.812 -23.828 1 93.12 729 SER A N 1
ATOM 5799 C CA . SER A 1 729 ? -14.867 -7.312 -25.031 1 93.12 729 SER A CA 1
ATOM 5800 C C . SER A 1 729 ? -13.867 -7.164 -26.188 1 93.12 729 SER A C 1
ATOM 5802 O O . SER A 1 729 ? -14.141 -7.574 -27.312 1 93.12 729 SER A O 1
ATOM 5804 N N . LEU A 1 730 ? -12.711 -6.617 -25.906 1 93.69 730 LEU A N 1
ATOM 5805 C CA . LEU A 1 730 ? -11.688 -6.41 -26.938 1 93.69 730 LEU A CA 1
ATOM 5806 C C . LEU A 1 730 ? -11.195 -7.742 -27.484 1 93.69 730 LEU A C 1
ATOM 5808 O O . LEU A 1 730 ? -11.039 -7.895 -28.703 1 93.69 730 LEU A O 1
ATOM 5812 N N . GLU A 1 731 ? -10.984 -8.672 -26.641 1 92.12 731 GLU A N 1
ATOM 5813 C CA . GLU A 1 731 ? -10.5 -9.984 -27.047 1 92.12 731 GLU A CA 1
ATOM 5814 C C . GLU A 1 731 ? -11.523 -10.703 -27.922 1 92.12 731 GLU A C 1
ATOM 5816 O O . GLU A 1 731 ? -11.172 -11.297 -28.953 1 92.12 731 GLU A O 1
ATOM 5821 N N . GLU A 1 732 ? -12.734 -10.617 -27.516 1 93 732 GLU A N 1
ATOM 5822 C CA . GLU A 1 732 ? -13.797 -11.25 -28.281 1 93 732 GLU A CA 1
ATOM 5823 C C . GLU A 1 732 ? -13.953 -10.586 -29.656 1 93 732 GLU A C 1
ATOM 5825 O O . GLU A 1 732 ? -14.078 -11.273 -30.672 1 93 732 GLU A O 1
ATOM 5830 N N . LEU A 1 733 ? -13.945 -9.305 -29.734 1 95.38 733 LEU A N 1
ATOM 5831 C CA . LEU A 1 733 ? -14.141 -8.562 -30.984 1 95.38 733 LEU A CA 1
ATOM 5832 C C . LEU A 1 733 ? -12.945 -8.742 -31.922 1 95.38 733 LEU A C 1
ATOM 5834 O O . LEU A 1 733 ? -13.117 -8.797 -33.125 1 95.38 733 LEU A O 1
ATOM 5838 N N . LEU A 1 734 ? -11.789 -8.805 -31.375 1 94.75 734 LEU A N 1
ATOM 5839 C CA . LEU A 1 734 ? -10.602 -9.031 -32.188 1 94.75 734 LEU A CA 1
ATOM 5840 C C . LEU A 1 734 ? -10.609 -10.438 -32.781 1 94.75 734 LEU A C 1
ATOM 5842 O O . LEU A 1 734 ? -10.133 -10.648 -33.906 1 94.75 734 LEU A O 1
ATOM 5846 N N . CYS A 1 735 ? -11.094 -11.359 -32 1 92.88 735 CYS A N 1
ATOM 5847 C CA . CYS A 1 735 ? -11.281 -12.703 -32.531 1 92.88 735 CYS A CA 1
ATOM 5848 C C . CYS A 1 735 ? -12.219 -12.695 -33.75 1 92.88 735 CYS A C 1
ATOM 5850 O O . CYS A 1 735 ? -11.945 -13.344 -34.75 1 92.88 735 CYS A O 1
ATOM 5852 N N . ASP A 1 736 ? -13.242 -11.938 -33.625 1 94.75 736 ASP A N 1
ATOM 5853 C CA . ASP A 1 736 ? -14.203 -11.805 -34.719 1 94.75 736 ASP A CA 1
ATOM 5854 C C . ASP A 1 736 ? -13.562 -11.117 -35.938 1 94.75 736 ASP A C 1
ATOM 5856 O O . ASP A 1 736 ? -13.805 -11.508 -37.062 1 94.75 736 ASP A O 1
ATOM 5860 N N . LEU A 1 737 ? -12.789 -10.109 -35.688 1 95.38 737 LEU A N 1
ATOM 5861 C CA . LEU A 1 737 ? -12.133 -9.391 -36.781 1 95.38 737 LEU A CA 1
ATOM 5862 C C . LEU A 1 737 ? -11.133 -10.289 -37.5 1 95.38 737 LEU A C 1
ATOM 5864 O O . LEU A 1 737 ? -10.961 -10.188 -38.719 1 95.38 737 LEU A O 1
ATOM 5868 N N . GLN A 1 738 ? -10.453 -11.117 -36.75 1 93.44 738 GLN A N 1
ATOM 5869 C CA . GLN A 1 738 ? -9.516 -12.07 -37.344 1 93.44 738 GLN A CA 1
ATOM 5870 C C . GLN A 1 738 ? -10.227 -13.031 -38.281 1 93.44 738 GLN A C 1
ATOM 5872 O O . GLN A 1 738 ? -9.641 -13.477 -39.281 1 93.44 738 GLN A O 1
ATOM 5877 N N . ARG A 1 739 ? -11.422 -13.312 -37.938 1 93.31 739 ARG A N 1
ATOM 5878 C CA . ARG A 1 739 ? -12.211 -14.203 -38.781 1 93.31 739 ARG A CA 1
ATOM 5879 C C . ARG A 1 739 ? -12.656 -13.484 -40.062 1 93.31 739 ARG A C 1
ATOM 5881 O O . ARG A 1 739 ? -12.758 -14.102 -41.125 1 93.31 739 ARG A O 1
ATOM 5888 N N . ASP A 1 740 ? -12.93 -12.211 -39.875 1 94.38 740 ASP A N 1
ATOM 5889 C CA . ASP A 1 740 ? -13.297 -11.367 -41 1 94.38 740 ASP A CA 1
ATOM 5890 C C . ASP A 1 740 ? -12.523 -10.047 -40.969 1 94.38 740 ASP A C 1
ATOM 5892 O O . ASP A 1 740 ? -13.07 -9 -40.656 1 94.38 740 ASP A O 1
ATOM 5896 N N . PRO A 1 741 ? -11.266 -10.086 -41.469 1 94 741 PRO A N 1
ATOM 5897 C CA . PRO A 1 741 ? -10.383 -8.922 -41.344 1 94 741 PRO A CA 1
ATOM 5898 C C . PRO A 1 741 ? -10.859 -7.727 -42.156 1 94 741 PRO A C 1
ATOM 5900 O O . PRO A 1 741 ? -10.43 -6.594 -41.906 1 94 741 PRO A O 1
ATOM 5903 N N . ASP A 1 742 ? -11.797 -7.953 -43.125 1 92.44 742 ASP A N 1
ATOM 5904 C CA . ASP A 1 742 ? -12.219 -6.871 -44 1 92.44 742 ASP A CA 1
ATOM 5905 C C . ASP A 1 742 ? -13.391 -6.102 -43.438 1 92.44 742 ASP A C 1
ATOM 5907 O O . ASP A 1 742 ? -13.836 -5.102 -44 1 92.44 742 ASP A O 1
ATOM 5911 N N . ASP A 1 743 ? -13.891 -6.492 -42.312 1 94.69 743 ASP A N 1
ATOM 5912 C CA . ASP A 1 743 ? -14.992 -5.801 -41.656 1 94.69 743 ASP A CA 1
ATOM 5913 C C . ASP A 1 743 ? -14.531 -4.469 -41.062 1 94.69 743 ASP A C 1
ATOM 5915 O O . ASP A 1 743 ? -14.141 -4.402 -39.906 1 94.69 743 ASP A O 1
ATOM 5919 N N . ARG A 1 744 ? -14.703 -3.432 -41.719 1 93.5 744 ARG A N 1
ATOM 5920 C CA . ARG A 1 744 ? -14.219 -2.111 -41.344 1 93.5 744 ARG A CA 1
ATOM 5921 C C . ARG A 1 744 ? -15 -1.568 -40.156 1 93.5 744 ARG A C 1
ATOM 5923 O O . ARG A 1 744 ? -14.438 -0.889 -39.281 1 93.5 744 ARG A O 1
ATOM 5930 N N . GLU A 1 745 ? -16.266 -1.795 -40.125 1 93.75 745 GLU A N 1
ATOM 5931 C CA . GLU A 1 745 ? -17.078 -1.318 -39 1 93.75 745 GLU A CA 1
ATOM 5932 C C . GLU A 1 745 ? -16.625 -1.915 -37.688 1 93.75 745 GLU A C 1
ATOM 5934 O O . GLU A 1 745 ? -16.547 -1.213 -36.656 1 93.75 745 GLU A O 1
ATOM 5939 N N . LEU A 1 746 ? -16.359 -3.186 -37.75 1 95.31 746 LEU A N 1
ATOM 5940 C CA . LEU A 1 746 ? -15.883 -3.867 -36.562 1 95.31 746 LEU A CA 1
ATOM 5941 C C . LEU A 1 746 ? -14.539 -3.307 -36.125 1 95.31 746 LEU A C 1
ATOM 5943 O O . LEU A 1 746 ? -14.305 -3.105 -34.938 1 95.31 746 LEU A O 1
ATOM 5947 N N . LEU A 1 747 ? -13.688 -3.082 -37.125 1 96.12 747 LEU A N 1
ATOM 5948 C CA . LEU A 1 747 ? -12.383 -2.508 -36.812 1 96.12 747 LEU A CA 1
ATOM 5949 C C . LEU A 1 747 ? -12.523 -1.151 -36.125 1 96.12 747 LEU A C 1
ATOM 5951 O O . LEU A 1 747 ? -11.844 -0.87 -35.156 1 96.12 747 LEU A O 1
ATOM 5955 N N . GLU A 1 748 ? -13.438 -0.359 -36.594 1 95.12 748 GLU A N 1
ATOM 5956 C CA . GLU A 1 748 ? -13.672 0.965 -36.031 1 95.12 748 GLU A CA 1
ATOM 5957 C C . GLU A 1 748 ? -14.234 0.868 -34.625 1 95.12 748 GLU A C 1
ATOM 5959 O O . GLU A 1 748 ? -13.914 1.687 -33.75 1 95.12 748 GLU A O 1
ATOM 5964 N N . ARG A 1 749 ? -15.078 -0.035 -34.469 1 94.69 749 ARG A N 1
ATOM 5965 C CA . ARG A 1 749 ? -15.664 -0.234 -33.125 1 94.69 749 ARG A CA 1
ATOM 5966 C C . ARG A 1 749 ? -14.602 -0.646 -32.125 1 94.69 749 ARG A C 1
ATOM 5968 O O . ARG A 1 749 ? -14.578 -0.143 -31 1 94.69 749 ARG A O 1
ATOM 5975 N N . ILE A 1 750 ? -13.727 -1.56 -32.5 1 96.25 750 ILE A N 1
ATOM 5976 C CA . ILE A 1 750 ? -12.648 -2.018 -31.641 1 96.25 750 ILE A CA 1
ATOM 5977 C C . ILE A 1 750 ? -11.734 -0.845 -31.297 1 96.25 750 ILE A C 1
ATOM 5979 O O . ILE A 1 750 ? -11.359 -0.665 -30.125 1 96.25 750 ILE A O 1
ATOM 5983 N N . ARG A 1 751 ? -11.453 -0.113 -32.312 1 95.19 751 ARG A N 1
ATOM 5984 C CA . ARG A 1 751 ? -10.609 1.063 -32.125 1 95.19 751 ARG A CA 1
ATOM 5985 C C . ARG A 1 751 ? -11.234 2.027 -31.109 1 95.19 751 ARG A C 1
ATOM 5987 O O . ARG A 1 751 ? -10.547 2.561 -30.234 1 95.19 751 ARG A O 1
ATOM 5994 N N . ALA A 1 752 ? -12.484 2.254 -31.234 1 94.94 752 ALA A N 1
ATOM 5995 C CA . ALA A 1 752 ? -13.195 3.178 -30.359 1 94.94 752 ALA A CA 1
ATOM 5996 C C . ALA A 1 752 ? -13.195 2.682 -28.922 1 94.94 752 ALA A C 1
ATOM 5998 O O . ALA A 1 752 ? -13.039 3.471 -27.984 1 94.94 752 ALA A O 1
ATOM 5999 N N . ILE A 1 753 ? -13.383 1.422 -28.734 1 95.12 753 ILE A N 1
ATOM 6000 C CA . ILE A 1 753 ? -13.383 0.838 -27.391 1 95.12 753 ILE A CA 1
ATOM 6001 C C . ILE A 1 753 ? -11.992 0.955 -26.781 1 95.12 753 ILE A C 1
ATOM 6003 O O . ILE A 1 753 ? -11.859 1.315 -25.609 1 95.12 753 ILE A O 1
ATOM 6007 N N . ALA A 1 754 ? -10.953 0.66 -27.562 1 95.12 754 ALA A N 1
ATOM 6008 C CA . ALA A 1 754 ? -9.578 0.771 -27.078 1 95.12 754 ALA A CA 1
ATOM 6009 C C . ALA A 1 754 ? -9.242 2.211 -26.703 1 95.12 754 ALA A C 1
ATOM 6011 O O . ALA A 1 754 ? -8.57 2.455 -25.703 1 95.12 754 ALA A O 1
ATOM 6012 N N . ALA A 1 755 ? -9.719 3.135 -27.516 1 94.62 755 ALA A N 1
ATOM 6013 C CA . ALA A 1 755 ? -9.5 4.551 -27.219 1 94.62 755 ALA A CA 1
ATOM 6014 C C . ALA A 1 755 ? -10.188 4.957 -25.922 1 94.62 755 ALA A C 1
ATOM 6016 O O . ALA A 1 755 ? -9.609 5.691 -25.109 1 94.62 755 ALA A O 1
ATOM 6017 N N . PHE A 1 756 ? -11.391 4.543 -25.766 1 94.69 756 PHE A N 1
ATOM 6018 C CA . PHE A 1 756 ? -12.133 4.832 -24.547 1 94.69 756 PHE A CA 1
ATOM 6019 C C . PHE A 1 756 ? -11.406 4.285 -23.328 1 94.69 756 PHE A C 1
ATOM 6021 O O . PHE A 1 756 ? -11.336 4.949 -22.297 1 94.69 756 PHE A O 1
ATOM 6028 N N . ALA A 1 757 ? -10.906 2.996 -23.391 1 93.94 757 ALA A N 1
ATOM 6029 C CA . ALA A 1 757 ? -10.195 2.365 -22.281 1 93.94 757 ALA A CA 1
ATOM 6030 C C . ALA A 1 757 ? -8.984 3.195 -21.875 1 93.94 757 ALA A C 1
ATOM 6032 O O . ALA A 1 757 ? -8.688 3.316 -20.672 1 93.94 757 ALA A O 1
ATOM 6033 N N . GLY A 1 758 ? -8.289 3.77 -22.828 1 92.44 758 GLY A N 1
ATOM 6034 C CA . GLY A 1 758 ? -7.16 4.641 -22.531 1 92.44 758 GLY A CA 1
ATOM 6035 C C . GLY A 1 758 ? -7.57 5.949 -21.875 1 92.44 758 GLY A C 1
ATOM 6036 O O . GLY A 1 758 ? -6.965 6.371 -20.891 1 92.44 758 GLY A O 1
ATOM 6037 N N . GLU A 1 759 ? -8.609 6.539 -22.406 1 91 759 GLU A N 1
ATOM 6038 C CA . GLU A 1 759 ? -9.133 7.797 -21.875 1 91 759 GLU A CA 1
ATOM 6039 C C . GLU A 1 759 ? -9.594 7.637 -20.438 1 91 759 GLU A C 1
ATOM 6041 O O . GLU A 1 759 ? -9.367 8.523 -19.609 1 91 759 GLU A O 1
ATOM 6046 N N . ALA A 1 760 ? -10.172 6.516 -20.203 1 92.81 760 ALA A N 1
ATOM 6047 C CA . ALA A 1 760 ? -10.734 6.25 -18.875 1 92.81 760 ALA A CA 1
ATOM 6048 C C . ALA A 1 760 ? -9.68 5.66 -17.938 1 92.81 760 ALA A C 1
ATOM 6050 O O . ALA A 1 760 ? -9.953 5.398 -16.766 1 92.81 760 ALA A O 1
ATOM 6051 N N . GLU A 1 761 ? -8.484 5.406 -18.406 1 91.31 761 GLU A N 1
ATOM 6052 C CA . GLU A 1 761 ? -7.371 4.855 -17.641 1 91.31 761 GLU A CA 1
ATOM 6053 C C . GLU A 1 761 ? -7.746 3.521 -17 1 91.31 761 GLU A C 1
ATOM 6055 O O . GLU A 1 761 ? -7.527 3.316 -15.812 1 91.31 761 GLU A O 1
ATOM 6060 N N . LEU A 1 762 ? -8.438 2.736 -17.797 1 91.56 762 LEU A N 1
ATOM 6061 C CA . LEU A 1 762 ? -8.797 1.408 -17.328 1 91.56 762 LEU A CA 1
ATOM 6062 C C . LEU A 1 762 ? -7.559 0.529 -17.172 1 91.56 762 LEU A C 1
ATOM 6064 O O . LEU A 1 762 ? -6.617 0.635 -17.953 1 91.56 762 LEU A O 1
ATOM 6068 N N . ARG A 1 763 ? -7.594 -0.243 -16.172 1 85.44 763 ARG A N 1
ATOM 6069 C CA . ARG A 1 763 ? -6.469 -1.137 -15.898 1 85.44 763 ARG A CA 1
ATOM 6070 C C . ARG A 1 763 ? -6.789 -2.562 -16.328 1 85.44 763 ARG A C 1
ATOM 6072 O O . ARG A 1 763 ? -7.656 -3.217 -15.75 1 85.44 763 ARG A O 1
ATOM 6079 N N . TYR A 1 764 ? -6.227 -3.068 -17.438 1 83 764 TYR A N 1
ATOM 6080 C CA . TYR A 1 764 ? -6.43 -4.43 -17.922 1 83 764 TYR A CA 1
ATOM 6081 C C . TYR A 1 764 ? -5.156 -4.98 -18.547 1 83 764 TYR A C 1
ATOM 6083 O O . TYR A 1 764 ? -4.215 -4.23 -18.828 1 83 764 TYR A O 1
ATOM 6091 N N . ALA A 1 765 ? -5.109 -6.332 -18.734 1 80.94 765 ALA A N 1
ATOM 6092 C CA . ALA A 1 765 ? -3.996 -7.004 -19.406 1 80.94 765 ALA A CA 1
ATOM 6093 C C . ALA A 1 765 ? -4.258 -7.141 -20.906 1 80.94 765 ALA A C 1
ATOM 6095 O O . ALA A 1 765 ? -5.039 -7.996 -21.328 1 80.94 765 ALA A O 1
ATOM 6096 N N . PRO A 1 766 ? -3.572 -6.422 -21.719 1 87.38 766 PRO A N 1
ATOM 6097 C CA . PRO A 1 766 ? -3.893 -6.387 -23.156 1 87.38 766 PRO A CA 1
ATOM 6098 C C . PRO A 1 766 ? -3.195 -7.492 -23.938 1 87.38 766 PRO A C 1
ATOM 6100 O O . PRO A 1 766 ? -3.273 -7.52 -25.172 1 87.38 766 PRO A O 1
ATOM 6103 N N . ALA A 1 767 ? -2.623 -8.438 -23.359 1 86.56 767 ALA A N 1
ATOM 6104 C CA . ALA A 1 767 ? -1.717 -9.375 -24.016 1 86.56 767 ALA A CA 1
ATOM 6105 C C . ALA A 1 767 ? -2.43 -10.148 -25.125 1 86.56 767 ALA A C 1
ATOM 6107 O O . ALA A 1 767 ? -1.927 -10.242 -26.234 1 86.56 767 ALA A O 1
ATOM 6108 N N . VAL A 1 768 ? -3.568 -10.68 -24.844 1 87.38 768 VAL A N 1
ATOM 6109 C CA . VAL A 1 768 ? -4.289 -11.484 -25.828 1 87.38 768 VAL A CA 1
ATOM 6110 C C . VAL A 1 768 ? -4.711 -10.617 -27.016 1 87.38 768 VAL A C 1
ATOM 6112 O O . VAL A 1 768 ? -4.555 -11.008 -28.172 1 87.38 768 VAL A O 1
ATOM 6115 N N . ALA A 1 769 ? -5.191 -9.469 -26.719 1 91.5 769 ALA A N 1
ATOM 6116 C CA . ALA A 1 769 ? -5.578 -8.531 -27.766 1 91.5 769 ALA A CA 1
ATOM 6117 C C . ALA A 1 769 ? -4.371 -8.133 -28.625 1 91.5 769 ALA A C 1
ATOM 6119 O O . ALA A 1 769 ? -4.461 -8.078 -29.844 1 91.5 769 ALA A O 1
ATOM 6120 N N . GLN A 1 770 ? -3.273 -7.883 -28.016 1 93.25 770 GLN A N 1
ATOM 6121 C CA . GLN A 1 770 ? -2.037 -7.508 -28.688 1 93.25 770 GLN A CA 1
ATOM 6122 C C . GLN A 1 770 ? -1.549 -8.633 -29.609 1 93.25 770 GLN A C 1
ATOM 6124 O O . GLN A 1 770 ? -1.125 -8.383 -30.734 1 93.25 770 GLN A O 1
ATOM 6129 N N . ASN A 1 771 ? -1.613 -9.828 -29.109 1 92.44 771 ASN A N 1
ATOM 6130 C CA . ASN A 1 771 ? -1.185 -10.984 -29.906 1 92.44 771 ASN A CA 1
ATOM 6131 C C . ASN A 1 771 ? -2.021 -11.141 -31.172 1 92.44 771 ASN A C 1
ATOM 6133 O O . ASN A 1 771 ? -1.48 -11.367 -32.25 1 92.44 771 ASN A O 1
ATOM 6137 N N . ARG A 1 772 ? -3.271 -11.008 -31.016 1 92.19 772 ARG A N 1
ATOM 6138 C CA . ARG A 1 772 ? -4.172 -11.156 -32.156 1 92.19 772 ARG A CA 1
ATOM 6139 C C . ARG A 1 772 ? -3.973 -10.023 -33.156 1 92.19 772 ARG A C 1
ATOM 6141 O O . ARG A 1 772 ? -3.951 -10.258 -34.375 1 92.19 772 ARG A O 1
ATOM 6148 N N . PHE A 1 773 ? -3.873 -8.883 -32.688 1 94.94 773 PHE A N 1
ATOM 6149 C CA . PHE A 1 773 ? -3.621 -7.73 -33.531 1 94.94 773 PHE A CA 1
ATOM 6150 C C . PHE A 1 773 ? -2.307 -7.891 -34.281 1 94.94 773 PHE A C 1
ATOM 6152 O O . PHE A 1 773 ? -2.238 -7.637 -35.5 1 94.94 773 PHE A O 1
ATOM 6159 N N . TYR A 1 774 ? -1.274 -8.266 -33.594 1 94.38 774 TYR A N 1
ATOM 6160 C CA . TYR A 1 774 ? 0.042 -8.453 -34.188 1 94.38 774 TYR A CA 1
ATOM 6161 C C . TYR A 1 774 ? -0.005 -9.508 -35.281 1 94.38 774 TYR A C 1
ATOM 6163 O O . TYR A 1 774 ? 0.618 -9.336 -36.344 1 94.38 774 TYR A O 1
ATOM 6171 N N . ALA A 1 775 ? -0.695 -10.555 -35.062 1 92.31 775 ALA A N 1
ATOM 6172 C CA . ALA A 1 775 ? -0.851 -11.594 -36.062 1 92.31 775 ALA A CA 1
ATOM 6173 C C . ALA A 1 775 ? -1.492 -11.023 -37.344 1 92.31 775 ALA A C 1
ATOM 6175 O O . ALA A 1 775 ? -1.078 -11.352 -38.438 1 92.31 775 ALA A O 1
ATOM 6176 N N . MET A 1 776 ? -2.453 -10.195 -37.188 1 94.19 776 MET A N 1
ATOM 6177 C CA . MET A 1 776 ? -3.123 -9.57 -38.312 1 94.19 776 MET A CA 1
ATOM 6178 C C . MET A 1 776 ? -2.197 -8.586 -39.031 1 94.19 776 MET A C 1
ATOM 6180 O O . MET A 1 776 ? -2.258 -8.43 -40.25 1 94.19 776 MET A O 1
ATOM 6184 N N . ARG A 1 777 ? -1.378 -7.922 -38.25 1 94.31 777 ARG A N 1
ATOM 6185 C CA . ARG A 1 777 ? -0.405 -7 -38.812 1 94.31 777 ARG A CA 1
ATOM 6186 C C . ARG A 1 777 ? 0.538 -7.727 -39.781 1 94.31 777 ARG A C 1
ATOM 6188 O O . ARG A 1 777 ? 0.781 -7.266 -40.906 1 94.31 777 ARG A O 1
ATOM 6195 N N . GLU A 1 778 ? 1.018 -8.891 -39.375 1 92.44 778 GLU A N 1
ATOM 6196 C CA . GLU A 1 778 ? 2.018 -9.641 -40.125 1 92.44 778 GLU A CA 1
ATOM 6197 C C . GLU A 1 778 ? 1.396 -10.32 -41.344 1 92.44 778 GLU A C 1
ATOM 6199 O O . GLU A 1 778 ? 2.102 -10.688 -42.281 1 92.44 778 GLU A O 1
ATOM 6204 N N . THR A 1 779 ? 0.111 -10.391 -41.344 1 92.12 779 THR A N 1
ATOM 6205 C CA . THR A 1 779 ? -0.533 -11.109 -42.438 1 92.12 779 THR A CA 1
ATOM 6206 C C . THR A 1 779 ? -1.415 -10.172 -43.281 1 92.12 779 THR A C 1
ATOM 6208 O O . THR A 1 779 ? -1.008 -9.695 -44.344 1 92.12 779 THR A O 1
ATOM 6211 N N . VAL A 1 780 ? -2.424 -9.648 -42.594 1 92.25 780 VAL A N 1
ATOM 6212 C CA . VAL A 1 780 ? -3.467 -8.906 -43.281 1 92.25 780 VAL A CA 1
ATOM 6213 C C . VAL A 1 780 ? -2.949 -7.516 -43.656 1 92.25 780 VAL A C 1
ATOM 6215 O O . VAL A 1 780 ? -3.062 -7.09 -44.812 1 92.25 780 VAL A O 1
ATOM 6218 N N . TYR A 1 781 ? -2.426 -6.832 -42.75 1 92.44 781 TYR A N 1
ATOM 6219 C CA . TYR A 1 781 ? -1.956 -5.469 -42.969 1 92.44 781 TYR A CA 1
ATOM 6220 C C . TYR A 1 781 ? -0.864 -5.43 -44.031 1 92.44 781 TYR A C 1
ATOM 6222 O O . TYR A 1 781 ? -0.909 -4.609 -44.938 1 92.44 781 TYR A O 1
ATOM 6230 N N . VAL A 1 782 ? 0.128 -6.297 -43.906 1 90.31 782 VAL A N 1
ATOM 6231 C CA . VAL A 1 782 ? 1.241 -6.355 -44.844 1 90.31 782 VAL A CA 1
ATOM 6232 C C . VAL A 1 782 ? 0.721 -6.691 -46.219 1 90.31 782 VAL A C 1
ATOM 6234 O O . VAL A 1 782 ? 1.153 -6.098 -47.219 1 90.31 782 VAL A O 1
ATOM 6237 N N . ALA A 1 783 ? -0.183 -7.586 -46.312 1 91.19 783 ALA A N 1
ATOM 6238 C CA . ALA A 1 783 ? -0.756 -7.965 -47.594 1 91.19 783 ALA A CA 1
ATOM 6239 C C . ALA A 1 783 ? -1.506 -6.797 -48.219 1 91.19 783 ALA A C 1
ATOM 6241 O O . ALA A 1 783 ? -1.401 -6.562 -49.438 1 91.19 783 ALA A O 1
ATOM 6242 N N . ARG A 1 784 ? -2.242 -6.062 -47.438 1 90.06 784 ARG A N 1
ATOM 6243 C CA . ARG A 1 784 ? -3.01 -4.922 -47.938 1 90.06 784 ARG A CA 1
ATOM 6244 C C . ARG A 1 784 ? -2.09 -3.783 -48.344 1 90.06 784 ARG A C 1
ATOM 6246 O O . ARG A 1 784 ? -2.373 -3.08 -49.312 1 90.06 784 ARG A O 1
ATOM 6253 N N . ARG A 1 785 ? -1.119 -3.633 -47.625 1 89.19 785 ARG A N 1
ATOM 6254 C CA . ARG A 1 785 ? -0.154 -2.594 -47.938 1 89.19 785 ARG A CA 1
ATOM 6255 C C . ARG A 1 785 ? 0.552 -2.912 -49.281 1 89.19 785 ARG A C 1
ATOM 6257 O O . ARG A 1 785 ? 0.79 -2.02 -50.094 1 89.19 785 ARG A O 1
ATOM 6264 N N . ARG A 1 786 ? 0.854 -4.113 -49.469 1 87.81 786 ARG A N 1
ATOM 6265 C CA . ARG A 1 786 ? 1.524 -4.551 -50.688 1 87.81 786 ARG A CA 1
ATOM 6266 C C . ARG A 1 786 ? 0.59 -4.457 -51.875 1 87.81 786 ARG A C 1
ATOM 6268 O O . ARG A 1 786 ? 1.043 -4.281 -53.031 1 87.81 786 ARG A O 1
ATOM 6275 N N . ALA A 1 787 ? -0.616 -4.559 -51.594 1 87.81 787 ALA A N 1
ATOM 6276 C CA . ALA A 1 787 ? -1.605 -4.539 -52.688 1 87.81 787 ALA A CA 1
ATOM 6277 C C . ALA A 1 787 ? -1.882 -3.113 -53.156 1 87.81 787 ALA A C 1
ATOM 6279 O O . ALA A 1 787 ? -2.504 -2.904 -54.188 1 87.81 787 ALA A O 1
ATOM 6280 N N . LEU A 1 788 ? -1.379 -2.18 -52.375 1 86.94 788 LEU A N 1
ATOM 6281 C CA . LEU A 1 788 ? -1.595 -0.789 -52.75 1 86.94 788 LEU A CA 1
ATOM 6282 C C . LEU A 1 788 ? -0.856 -0.46 -54.062 1 86.94 788 LEU A C 1
ATOM 6284 O O . LEU A 1 788 ? 0.283 -0.889 -54.25 1 86.94 788 LEU A O 1
ATOM 6288 N N . GLY A 1 789 ? -1.536 0.079 -55.031 1 77.62 789 GLY A N 1
ATOM 6289 C CA . GLY A 1 789 ? -0.917 0.518 -56.281 1 77.62 789 GLY A CA 1
ATOM 6290 C C . GLY A 1 789 ? 0.112 1.613 -56.094 1 77.62 789 GLY A C 1
ATOM 6291 O O . GLY A 1 789 ? 0.193 2.207 -55 1 77.62 789 GLY A O 1
ATOM 6292 N N . PRO A 1 790 ? 1.086 1.808 -57.031 1 78.25 790 PRO A N 1
ATOM 6293 C CA . PRO A 1 790 ? 2.168 2.791 -56.938 1 78.25 790 PRO A CA 1
ATOM 6294 C C . PRO A 1 790 ? 1.662 4.199 -56.625 1 78.25 790 PRO A C 1
ATOM 6296 O O . PRO A 1 790 ? 2.377 4.988 -56.031 1 78.25 790 PRO A O 1
ATOM 6299 N N . ASP A 1 791 ? 0.353 4.5 -56.938 1 79.19 791 ASP A N 1
ATOM 6300 C CA . ASP A 1 791 ? -0.17 5.852 -56.75 1 79.19 791 ASP A CA 1
ATOM 6301 C C . ASP A 1 791 ? -0.968 5.969 -55.469 1 79.19 791 ASP A C 1
ATOM 6303 O O . ASP A 1 791 ? -1.436 7.055 -55.125 1 79.19 791 ASP A O 1
ATOM 6307 N N . GLN A 1 792 ? -1.128 4.859 -54.719 1 79.94 792 GLN A N 1
ATOM 6308 C CA . GLN A 1 792 ? -1.961 4.895 -53.531 1 79.94 792 GLN A CA 1
ATOM 6309 C C . GLN A 1 792 ? -1.107 4.973 -52.25 1 79.94 792 GLN A C 1
ATOM 6311 O O . GLN A 1 792 ? -0.13 4.234 -52.125 1 79.94 792 GLN A O 1
ATOM 6316 N N . ARG A 1 793 ? -1.391 6.008 -51.375 1 79.38 793 ARG A N 1
ATOM 6317 C CA . ARG A 1 793 ? -0.695 6.172 -50.125 1 79.38 793 ARG A CA 1
ATOM 6318 C C . ARG A 1 793 ? -1.488 5.547 -48.969 1 79.38 793 ARG A C 1
ATOM 6320 O O . ARG A 1 793 ? -2.713 5.664 -48.906 1 79.38 793 ARG A O 1
ATOM 6327 N N . PRO A 1 794 ? -0.835 4.742 -48.062 1 81.12 794 PRO A N 1
ATOM 6328 C CA . PRO A 1 794 ? -1.492 4.09 -46.938 1 81.12 794 PRO A CA 1
ATOM 6329 C C . PRO A 1 794 ? -2.334 5.055 -46.094 1 81.12 794 PRO A C 1
ATOM 6331 O O . PRO A 1 794 ? -3.379 4.672 -45.562 1 81.12 794 PRO A O 1
ATOM 6334 N N . GLU A 1 795 ? -1.93 6.27 -46.094 1 82.75 795 GLU A N 1
ATOM 6335 C CA . GLU A 1 795 ? -2.615 7.277 -45.312 1 82.75 795 GLU A CA 1
ATOM 6336 C C . GLU A 1 795 ? -4.004 7.582 -45.875 1 82.75 795 GLU A C 1
ATOM 6338 O O . GLU A 1 795 ? -4.859 8.117 -45.156 1 82.75 795 GLU A O 1
ATOM 6343 N N . ASN A 1 796 ? -4.152 7.227 -47.156 1 82.5 796 ASN A N 1
ATOM 6344 C CA . ASN A 1 796 ? -5.43 7.52 -47.812 1 82.5 796 ASN A CA 1
ATOM 6345 C C . ASN A 1 796 ? -6.391 6.34 -47.719 1 82.5 796 ASN A C 1
ATOM 6347 O O . ASN A 1 796 ? -7.551 6.449 -48.125 1 82.5 796 ASN A O 1
ATOM 6351 N N . ASP A 1 797 ? -5.922 5.18 -47.281 1 88.38 797 ASP A N 1
ATOM 6352 C CA . ASP A 1 797 ? -6.77 4.008 -47.094 1 88.38 797 ASP A CA 1
ATOM 6353 C C . ASP A 1 797 ? -7.359 3.992 -45.688 1 88.38 797 ASP A C 1
ATOM 6355 O O . ASP A 1 797 ? -6.621 3.938 -44.688 1 88.38 797 ASP A O 1
ATOM 6359 N N . ALA A 1 798 ? -8.648 4.043 -45.656 1 89 798 ALA A N 1
ATOM 6360 C CA . ALA A 1 798 ? -9.344 4.184 -44.375 1 89 798 ALA A CA 1
ATOM 6361 C C . ALA A 1 798 ? -9.078 2.988 -43.469 1 89 798 ALA A C 1
ATOM 6363 O O . ALA A 1 798 ? -8.969 3.139 -42.25 1 89 798 ALA A O 1
ATOM 6364 N N . TRP A 1 799 ? -8.992 1.794 -44.094 1 92.25 799 TRP A N 1
ATOM 6365 C CA . TRP A 1 799 ? -8.742 0.589 -43.312 1 92.25 799 TRP A CA 1
ATOM 6366 C C . TRP A 1 799 ? -7.34 0.618 -42.719 1 92.25 799 TRP A C 1
ATOM 6368 O O . TRP A 1 799 ? -7.164 0.357 -41.531 1 92.25 799 TRP A O 1
ATOM 6378 N N . LEU A 1 800 ? -6.395 0.974 -43.531 1 93.12 800 LEU A N 1
ATOM 6379 C CA . LEU A 1 800 ? -5.012 1.01 -43.062 1 93.12 800 LEU A CA 1
ATOM 6380 C C . LEU A 1 800 ? -4.824 2.061 -41.969 1 93.12 800 LEU A C 1
ATOM 6382 O O . LEU A 1 800 ? -4.078 1.843 -41.031 1 93.12 800 LEU A O 1
ATOM 6386 N N . CYS A 1 801 ? -5.566 3.117 -42.094 1 92.5 801 CYS A N 1
ATOM 6387 C CA . CYS A 1 801 ? -5.477 4.172 -41.094 1 92.5 801 CYS A CA 1
ATOM 6388 C C . CYS A 1 801 ? -6.078 3.713 -39.75 1 92.5 801 CYS A C 1
ATOM 6390 O O . CYS A 1 801 ? -5.477 3.91 -38.688 1 92.5 801 CYS A O 1
ATOM 6392 N N . ALA A 1 802 ? -7.219 3.111 -39.875 1 93.56 802 ALA A N 1
ATOM 6393 C CA . ALA A 1 802 ? -7.883 2.627 -38.656 1 93.56 802 ALA A CA 1
ATOM 6394 C C . ALA A 1 802 ? -7.047 1.554 -37.969 1 93.56 802 ALA A C 1
ATOM 6396 O O . ALA A 1 802 ? -6.973 1.515 -36.75 1 93.56 802 ALA A O 1
ATOM 6397 N N . PHE A 1 803 ? -6.484 0.726 -38.781 1 94.94 803 PHE A N 1
ATOM 6398 C CA . PHE A 1 803 ? -5.652 -0.35 -38.25 1 94.94 803 PHE A CA 1
ATOM 6399 C C . PHE A 1 803 ? -4.422 0.212 -37.531 1 94.94 803 PHE A C 1
ATOM 6401 O O . PHE A 1 803 ? -4.051 -0.246 -36.469 1 94.94 803 PHE A O 1
ATOM 6408 N N . ALA A 1 804 ? -3.877 1.185 -38.125 1 93.56 804 ALA A N 1
ATOM 6409 C CA . ALA A 1 804 ? -2.695 1.812 -37.531 1 93.56 804 ALA A CA 1
ATOM 6410 C C . ALA A 1 804 ? -3.037 2.512 -36.219 1 93.56 804 ALA A C 1
ATOM 6412 O O . ALA A 1 804 ? -2.254 2.475 -35.281 1 93.56 804 ALA A O 1
ATOM 6413 N N . GLU A 1 805 ? -4.133 3.145 -36.188 1 93.88 805 GLU A N 1
ATOM 6414 C CA . GLU A 1 805 ? -4.559 3.822 -34.969 1 93.88 805 GLU A CA 1
ATOM 6415 C C . GLU A 1 805 ? -4.816 2.822 -33.844 1 93.88 805 GLU A C 1
ATOM 6417 O O . GLU A 1 805 ? -4.48 3.082 -32.688 1 93.88 805 GLU A O 1
ATOM 6422 N N . LEU A 1 806 ? -5.453 1.759 -34.188 1 94.69 806 LEU A N 1
ATOM 6423 C CA . LEU A 1 806 ? -5.672 0.7 -33.219 1 94.69 806 LEU A CA 1
ATOM 6424 C C . LEU A 1 806 ? -4.344 0.17 -32.688 1 94.69 806 LEU A C 1
ATOM 6426 O O . LEU A 1 806 ? -4.219 -0.124 -31.5 1 94.69 806 LEU A O 1
ATOM 6430 N N . GLY A 1 807 ? -3.42 0.01 -33.562 1 94.75 807 GLY A N 1
ATOM 6431 C CA . GLY A 1 807 ? -2.092 -0.408 -33.156 1 94.75 807 GLY A CA 1
ATOM 6432 C C . GLY A 1 807 ? -1.471 0.524 -32.125 1 94.75 807 GLY A C 1
ATOM 6433 O O . GLY A 1 807 ? -0.876 0.071 -31.141 1 94.75 807 GLY A O 1
ATOM 6434 N N . ALA A 1 808 ? -1.661 1.76 -32.344 1 92.94 808 ALA A N 1
ATOM 6435 C CA . ALA A 1 808 ? -1.15 2.756 -31.422 1 92.94 808 ALA A CA 1
ATOM 6436 C C . ALA A 1 808 ? -1.843 2.639 -30.062 1 92.94 808 ALA A C 1
ATOM 6438 O O . ALA A 1 808 ? -1.204 2.783 -29.016 1 92.94 808 ALA A O 1
ATOM 6439 N N . GLN A 1 809 ? -3.072 2.402 -30.094 1 92.5 809 GLN A N 1
ATOM 6440 C CA . GLN A 1 809 ? -3.842 2.287 -28.859 1 92.5 809 GLN A CA 1
ATOM 6441 C C . GLN A 1 809 ? -3.453 1.03 -28.094 1 92.5 809 GLN A C 1
ATOM 6443 O O . GLN A 1 809 ? -3.482 1.021 -26.859 1 92.5 809 GLN A O 1
ATOM 6448 N N . LEU A 1 810 ? -3.092 -0.006 -28.781 1 93.25 810 LEU A N 1
ATOM 6449 C CA . LEU A 1 810 ? -2.705 -1.268 -28.156 1 93.25 810 LEU A CA 1
ATOM 6450 C C . LEU A 1 810 ? -1.209 -1.295 -27.859 1 93.25 810 LEU A C 1
ATOM 6452 O O . LEU A 1 810 ? -0.693 -2.281 -27.328 1 93.25 810 LEU A O 1
ATOM 6456 N N . GLY A 1 811 ? -0.542 -0.236 -28.328 1 92.38 811 GLY A N 1
ATOM 6457 C CA . GLY A 1 811 ? 0.889 -0.14 -28.078 1 92.38 811 GLY A CA 1
ATOM 6458 C C . GLY A 1 811 ? 1.712 -0.979 -29.047 1 92.38 811 GLY A C 1
ATOM 6459 O O . GLY A 1 811 ? 2.801 -1.44 -28.703 1 92.38 811 GLY A O 1
ATOM 6460 N N . VAL A 1 812 ? 1.202 -1.28 -30.25 1 94.5 812 VAL A N 1
ATOM 6461 C CA . VAL A 1 812 ? 1.897 -2.082 -31.25 1 94.5 812 VAL A CA 1
ATOM 6462 C C . VAL A 1 812 ? 2.359 -1.188 -32.406 1 94.5 812 VAL A C 1
ATOM 6464 O O . VAL A 1 812 ? 1.586 -0.373 -32.906 1 94.5 812 VAL A O 1
ATOM 6467 N N . LYS A 1 813 ? 3.59 -1.318 -32.812 1 93.31 813 LYS A N 1
ATOM 6468 C CA . LYS A 1 813 ? 4.152 -0.53 -33.906 1 93.31 813 LYS A CA 1
ATOM 6469 C C . LYS A 1 813 ? 3.625 -1.008 -35.25 1 93.31 813 LYS A C 1
ATOM 6471 O O . LYS A 1 813 ? 3.672 -2.203 -35.562 1 93.31 813 LYS A O 1
ATOM 6476 N N . VAL A 1 814 ? 3.002 -0.067 -35.906 1 89.69 814 VAL A N 1
ATOM 6477 C CA . VAL A 1 814 ? 2.568 -0.343 -37.281 1 89.69 814 VAL A CA 1
ATOM 6478 C C . VAL A 1 814 ? 3.307 0.576 -38.25 1 89.69 814 VAL A C 1
ATOM 6480 O O . VAL A 1 814 ? 3.264 1.801 -38.094 1 89.69 814 VAL A O 1
ATOM 6483 N N . ASP A 1 815 ? 4.57 0.197 -38.719 1 70.5 815 ASP A N 1
ATOM 6484 C CA . ASP A 1 815 ? 5.418 0.996 -39.594 1 70.5 815 ASP A CA 1
ATOM 6485 C C . ASP A 1 815 ? 4.586 1.695 -40.688 1 70.5 815 ASP A C 1
ATOM 6487 O O . ASP A 1 815 ? 3.744 1.069 -41.312 1 70.5 815 ASP A O 1
ATOM 6491 N N . GLY A 1 816 ? 4.48 3.098 -40.656 1 51.84 816 GLY A N 1
ATOM 6492 C CA . GLY A 1 816 ? 4.02 3.918 -41.75 1 51.84 816 GLY A CA 1
ATOM 6493 C C . GLY A 1 816 ? 4.805 3.693 -43.031 1 51.84 816 GLY A C 1
ATOM 6494 O O . GLY A 1 816 ? 5.93 3.193 -43 1 51.84 816 GLY A O 1
ATOM 6495 N N . MET B 1 1 ? 43.719 18.438 34.094 1 55 1 MET B N 1
ATOM 6496 C CA . MET B 1 1 ? 42.281 18.297 34.438 1 55 1 MET B CA 1
ATOM 6497 C C . MET B 1 1 ? 41.406 18.938 33.375 1 55 1 MET B C 1
ATOM 6499 O O . MET B 1 1 ? 41.688 20.047 32.938 1 55 1 MET B O 1
ATOM 6503 N N . SER B 1 2 ? 40.594 18.141 32.688 1 74.94 2 SER B N 1
ATOM 6504 C CA . SER B 1 2 ? 39.75 18.656 31.609 1 74.94 2 SER B CA 1
ATOM 6505 C C . SER B 1 2 ? 38.75 19.688 32.125 1 74.94 2 SER B C 1
ATOM 6507 O O . SER B 1 2 ? 38.344 19.625 33.281 1 74.94 2 SER B O 1
ATOM 6509 N N . GLY B 1 3 ? 38.625 20.812 31.469 1 84 3 GLY B N 1
ATOM 6510 C CA . GLY B 1 3 ? 37.688 21.844 31.859 1 84 3 GLY B CA 1
ATOM 6511 C C . GLY B 1 3 ? 36.25 21.375 31.891 1 84 3 GLY B C 1
ATOM 6512 O O . GLY B 1 3 ? 35.969 20.234 31.516 1 84 3 GLY B O 1
ATOM 6513 N N . PRO B 1 4 ? 35.438 22.156 32.469 1 92.75 4 PRO B N 1
ATOM 6514 C CA . PRO B 1 4 ? 34.031 21.766 32.531 1 92.75 4 PRO B CA 1
ATOM 6515 C C . PRO B 1 4 ? 33.406 21.609 31.156 1 92.75 4 PRO B C 1
ATOM 6517 O O . PRO B 1 4 ? 33.719 22.375 30.234 1 92.75 4 PRO B O 1
ATOM 6520 N N . LYS B 1 5 ? 32.562 20.641 30.969 1 96.06 5 LYS B N 1
ATOM 6521 C CA . LYS B 1 5 ? 31.938 20.297 29.688 1 96.06 5 LYS B CA 1
ATOM 6522 C C . LYS B 1 5 ? 30.422 20.484 29.766 1 96.06 5 LYS B C 1
ATOM 6524 O O . LYS B 1 5 ? 29.781 20.031 30.719 1 96.06 5 LYS B O 1
ATOM 6529 N N . TYR B 1 6 ? 29.922 21.203 28.766 1 96.94 6 TYR B N 1
ATOM 6530 C CA . TYR B 1 6 ? 28.5 21.516 28.734 1 96.94 6 TYR B CA 1
ATOM 6531 C C . TYR B 1 6 ? 27.859 21.047 27.422 1 96.94 6 TYR B C 1
ATOM 6533 O O . TYR B 1 6 ? 28.531 21 26.391 1 96.94 6 TYR B O 1
ATOM 6541 N N . ILE B 1 7 ? 26.562 20.641 27.484 1 97 7 ILE B N 1
ATOM 6542 C CA . ILE B 1 7 ? 25.781 20.312 26.297 1 97 7 ILE B CA 1
ATOM 6543 C C . ILE B 1 7 ? 24.5 21.141 26.281 1 97 7 ILE B C 1
ATOM 6545 O O . ILE B 1 7 ? 23.828 21.266 27.297 1 97 7 ILE B O 1
ATOM 6549 N N . CYS B 1 8 ? 24.203 21.781 25.188 1 97.44 8 CYS B N 1
ATOM 6550 C CA . CYS B 1 8 ? 22.984 22.547 25 1 97.44 8 CYS B CA 1
ATOM 6551 C C . CYS B 1 8 ? 22.281 22.141 23.703 1 97.44 8 CYS B C 1
ATOM 6553 O O . CYS B 1 8 ? 22.891 22.172 22.625 1 97.44 8 CYS B O 1
ATOM 6555 N N . ILE B 1 9 ? 21.078 21.641 23.812 1 96.88 9 ILE B N 1
ATOM 6556 C CA . ILE B 1 9 ? 20.25 21.344 22.641 1 96.88 9 ILE B CA 1
ATOM 6557 C C . ILE B 1 9 ? 19.219 22.453 22.453 1 96.88 9 ILE B C 1
ATOM 6559 O O . ILE B 1 9 ? 18.469 22.781 23.391 1 96.88 9 ILE B O 1
ATOM 6563 N N . HIS B 1 10 ? 19.188 23.062 21.266 1 97.5 10 HIS B N 1
ATOM 6564 C CA . HIS B 1 10 ? 18.219 24.109 21 1 97.5 10 HIS B CA 1
ATOM 6565 C C . HIS B 1 10 ? 17.203 23.688 19.938 1 97.5 10 HIS B C 1
ATOM 6567 O O . HIS B 1 10 ? 17.609 23.234 18.859 1 97.5 10 HIS B O 1
ATOM 6573 N N . GLY B 1 11 ? 15.945 23.797 20.281 1 97.12 11 GLY B N 1
ATOM 6574 C CA . GLY B 1 11 ? 14.883 23.562 19.328 1 97.12 11 GLY B CA 1
ATOM 6575 C C . GLY B 1 11 ? 14.188 24.828 18.875 1 97.12 11 GLY B C 1
ATOM 6576 O O . GLY B 1 11 ? 13.641 25.578 19.703 1 97.12 11 GLY B O 1
ATOM 6577 N N . HIS B 1 12 ? 14.25 25.109 17.609 1 97.25 12 HIS B N 1
ATOM 6578 C CA . HIS B 1 12 ? 13.516 26.219 17 1 97.25 12 HIS B CA 1
ATOM 6579 C C . HIS B 1 12 ? 12.117 25.781 16.578 1 97.25 12 HIS B C 1
ATOM 6581 O O . HIS B 1 12 ? 11.945 25.234 15.484 1 97.25 12 HIS B O 1
ATOM 6587 N N . PHE B 1 13 ? 11.109 26.062 17.406 1 97.5 13 PHE B N 1
ATOM 6588 C CA . PHE B 1 13 ? 9.734 25.672 17.094 1 97.5 13 PHE B CA 1
ATOM 6589 C C . PHE B 1 13 ? 8.984 26.828 16.438 1 97.5 13 PHE B C 1
ATOM 6591 O O . PHE B 1 13 ? 8.859 27.906 17.016 1 97.5 13 PHE B O 1
ATOM 6598 N N . TYR B 1 14 ? 8.5 26.562 15.234 1 94.56 14 TYR B N 1
ATOM 6599 C CA . TYR B 1 14 ? 7.871 27.641 14.484 1 94.56 14 TYR B CA 1
ATOM 6600 C C . TYR B 1 14 ? 6.938 27.094 13.414 1 94.56 14 TYR B C 1
ATOM 6602 O O . TYR B 1 14 ? 7.234 26.062 12.789 1 94.56 14 TYR B O 1
ATOM 6610 N N . GLN B 1 15 ? 5.75 27.734 13.344 1 94.38 15 GLN B N 1
ATOM 6611 C CA . GLN B 1 15 ? 4.852 27.594 12.203 1 94.38 15 GLN B CA 1
ATOM 6612 C C . GLN B 1 15 ? 4.43 28.969 11.672 1 94.38 15 GLN B C 1
ATOM 6614 O O . GLN B 1 15 ? 4.211 29.891 12.445 1 94.38 15 GLN B O 1
ATOM 6619 N N . PRO B 1 16 ? 4.359 29.062 10.359 1 93.31 16 PRO B N 1
ATOM 6620 C CA . PRO B 1 16 ? 3.881 30.344 9.844 1 93.31 16 PRO B CA 1
ATOM 6621 C C . PRO B 1 16 ? 2.455 30.672 10.289 1 93.31 16 PRO B C 1
ATOM 6623 O O . PRO B 1 16 ? 1.664 29.75 10.539 1 93.31 16 PRO B O 1
ATOM 6626 N N . PRO B 1 17 ? 2.209 31.969 10.477 1 92.56 17 PRO B N 1
ATOM 6627 C CA . PRO B 1 17 ? 0.809 32.312 10.742 1 92.56 17 PRO B CA 1
ATOM 6628 C C . PRO B 1 17 ? -0.125 31.875 9.617 1 92.56 17 PRO B C 1
ATOM 6630 O O . PRO B 1 17 ? 0.218 32 8.438 1 92.56 17 PRO B O 1
ATOM 6633 N N . ARG B 1 18 ? -1.196 31.281 10.008 1 93.56 18 ARG B N 1
ATOM 6634 C CA . ARG B 1 18 ? -2.102 30.703 9.016 1 93.56 18 ARG B CA 1
ATOM 6635 C C . ARG B 1 18 ? -3.492 31.328 9.125 1 93.56 18 ARG B C 1
ATOM 6637 O O . ARG B 1 18 ? -4.418 30.906 8.422 1 93.56 18 ARG B O 1
ATOM 6644 N N . GLU B 1 19 ? -3.602 32.312 9.93 1 92.81 19 GLU B N 1
ATOM 6645 C CA . GLU B 1 19 ? -4.926 32.875 10.172 1 92.81 19 GLU B CA 1
ATOM 6646 C C . GLU B 1 19 ? -5.422 33.656 8.969 1 92.81 19 GLU B C 1
ATOM 6648 O O . GLU B 1 19 ? -4.652 34.375 8.328 1 92.81 19 GLU B O 1
ATOM 6653 N N . ASN B 1 20 ? -6.695 33.469 8.656 1 92.31 20 ASN B N 1
ATOM 6654 C CA . ASN B 1 20 ? -7.352 34.438 7.777 1 92.31 20 ASN B CA 1
ATOM 6655 C C . ASN B 1 20 ? -7.27 35.875 8.336 1 92.31 20 ASN B C 1
ATOM 6657 O O . ASN B 1 20 ? -7.766 36.125 9.43 1 92.31 20 ASN B O 1
ATOM 6661 N N . PRO B 1 21 ? -6.582 36.75 7.551 1 95 21 PRO B N 1
ATOM 6662 C CA . PRO B 1 21 ? -6.32 38.062 8.102 1 95 21 PRO B CA 1
ATOM 6663 C C . PRO B 1 21 ? -7.598 38.812 8.469 1 95 21 PRO B C 1
ATOM 6665 O O . PRO B 1 21 ? -7.555 39.781 9.25 1 95 21 PRO B O 1
ATOM 6668 N N . TRP B 1 22 ? -8.711 38.438 7.988 1 93.12 22 TRP B N 1
ATOM 6669 C CA . TRP B 1 22 ? -9.984 39.094 8.297 1 93.12 22 TRP B CA 1
ATOM 6670 C C . TRP B 1 22 ? -10.641 38.438 9.516 1 93.12 22 TRP B C 1
ATOM 6672 O O . TRP B 1 22 ? -11.203 39.125 10.367 1 93.12 22 TRP B O 1
ATOM 6682 N N . LEU B 1 23 ? -10.523 37.188 9.672 1 90.62 23 LEU B N 1
ATOM 6683 C CA . LEU B 1 23 ? -11.211 36.438 10.703 1 90.62 23 LEU B CA 1
ATOM 6684 C C . LEU B 1 23 ? -10.32 36.25 11.938 1 90.62 23 LEU B C 1
ATOM 6686 O O . LEU B 1 23 ? -10.82 35.969 13.023 1 90.62 23 LEU B O 1
ATOM 6690 N N . GLU B 1 24 ? -9.086 36.344 11.789 1 92 24 GLU B N 1
ATOM 6691 C CA . GLU B 1 24 ? -8.102 36.125 12.844 1 92 24 GLU B CA 1
ATOM 6692 C C . GLU B 1 24 ? -8.18 34.688 13.359 1 92 24 GLU B C 1
ATOM 6694 O O . GLU B 1 24 ? -8.062 34.438 14.562 1 92 24 GLU B O 1
ATOM 6699 N N . ALA B 1 25 ? -8.562 33.781 12.484 1 90.81 25 ALA B N 1
ATOM 6700 C CA . ALA B 1 25 ? -8.648 32.375 12.805 1 90.81 25 ALA B CA 1
ATOM 6701 C C . ALA B 1 25 ? -8.164 31.516 11.633 1 90.81 25 ALA B C 1
ATOM 6703 O O . ALA B 1 25 ? -8.297 31.906 10.477 1 90.81 25 ALA B O 1
ATOM 6704 N N . VAL B 1 26 ? -7.598 30.375 12.055 1 91.31 26 VAL B N 1
ATOM 6705 C CA . VAL B 1 26 ? -7.137 29.453 11.016 1 91.31 26 VAL B CA 1
ATOM 6706 C C . VAL B 1 26 ? -8.32 28.641 10.484 1 91.31 26 VAL B C 1
ATOM 6708 O O . VAL B 1 26 ? -9.016 27.969 11.242 1 91.31 26 VAL B O 1
ATOM 6711 N N . GLU B 1 27 ? -8.531 28.734 9.258 1 87.94 27 GLU B N 1
ATOM 6712 C CA . GLU B 1 27 ? -9.594 27.969 8.625 1 87.94 27 GLU B CA 1
ATOM 6713 C C . GLU B 1 27 ? -9.125 26.562 8.258 1 87.94 27 GLU B C 1
ATOM 6715 O O . GLU B 1 27 ? -7.93 26.266 8.297 1 87.94 27 GLU B O 1
ATOM 6720 N N . ARG B 1 28 ? -10.07 25.828 7.91 1 85.88 28 ARG B N 1
ATOM 6721 C CA . ARG B 1 28 ? -9.773 24.438 7.574 1 85.88 28 ARG B CA 1
ATOM 6722 C C . ARG B 1 28 ? -8.844 24.359 6.367 1 85.88 28 ARG B C 1
ATOM 6724 O O . ARG B 1 28 ? -9.039 25.062 5.379 1 85.88 28 ARG B O 1
ATOM 6731 N N . GLN B 1 29 ? -7.816 23.531 6.477 1 86.81 29 GLN B N 1
ATOM 6732 C CA . GLN B 1 29 ? -6.879 23.25 5.398 1 86.81 29 GLN B CA 1
ATOM 6733 C C . GLN B 1 29 ? -6.941 21.766 5.004 1 86.81 29 GLN B C 1
ATOM 6735 O O . GLN B 1 29 ? -6.359 20.922 5.68 1 86.81 29 GLN B O 1
ATOM 6740 N N . ASP B 1 30 ? -7.43 21.438 3.908 1 76.94 30 ASP B N 1
ATOM 6741 C CA . ASP B 1 30 ? -7.734 20.078 3.49 1 76.94 30 ASP B CA 1
ATOM 6742 C C . ASP B 1 30 ? -6.461 19.234 3.369 1 76.94 30 ASP B C 1
ATOM 6744 O O . ASP B 1 30 ? -6.48 18.031 3.609 1 76.94 30 ASP B O 1
ATOM 6748 N N . SER B 1 31 ? -5.398 19.875 3.018 1 81.75 31 SER B N 1
ATOM 6749 C CA . SER B 1 31 ? -4.141 19.156 2.832 1 81.75 31 SER B CA 1
ATOM 6750 C C . SER B 1 31 ? -3.629 18.594 4.152 1 81.75 31 SER B C 1
ATOM 6752 O O . SER B 1 31 ? -2.734 17.734 4.164 1 81.75 31 SER B O 1
ATOM 6754 N N . ALA B 1 32 ? -4.199 19.109 5.258 1 86.31 32 ALA B N 1
ATOM 6755 C CA . ALA B 1 32 ? -3.77 18.656 6.578 1 86.31 32 ALA B CA 1
ATOM 6756 C C . ALA B 1 32 ? -4.609 17.469 7.055 1 86.31 32 ALA B C 1
ATOM 6758 O O . ALA B 1 32 ? -4.426 16.984 8.164 1 86.31 32 ALA B O 1
ATOM 6759 N N . TYR B 1 33 ? -5.504 16.984 6.23 1 77.38 33 TYR B N 1
ATOM 6760 C CA . TYR B 1 33 ? -6.383 15.875 6.602 1 77.38 33 TYR B CA 1
ATOM 6761 C C . TYR B 1 33 ? -5.594 14.727 7.215 1 77.38 33 TYR B C 1
ATOM 6763 O O . TYR B 1 33 ? -4.504 14.398 6.742 1 77.38 33 TYR B O 1
ATOM 6771 N N . PRO B 1 34 ? -6.074 14.242 8.289 1 74.25 34 PRO B N 1
ATOM 6772 C CA . PRO B 1 34 ? -7.426 14.344 8.844 1 74.25 34 PRO B CA 1
ATOM 6773 C C . PRO B 1 34 ? -7.559 15.461 9.875 1 74.25 34 PRO B C 1
ATOM 6775 O O . PRO B 1 34 ? -8.617 15.617 10.484 1 74.25 34 PRO B O 1
ATOM 6778 N N . PHE B 1 35 ? -6.547 16.234 10.07 1 81.56 35 PHE B N 1
ATOM 6779 C CA . PHE B 1 35 ? -6.59 17.328 11.031 1 81.56 35 PHE B CA 1
ATOM 6780 C C . PHE B 1 35 ? -7.246 18.562 10.414 1 81.56 35 PHE B C 1
ATOM 6782 O O . PHE B 1 35 ? -7.402 18.641 9.195 1 81.56 35 PHE B O 1
ATOM 6789 N N . HIS B 1 36 ? -7.754 19.406 11.25 1 85.88 36 HIS B N 1
ATOM 6790 C CA . HIS B 1 36 ? -8.414 20.625 10.805 1 85.88 36 HIS B CA 1
ATOM 6791 C C . HIS B 1 36 ? -7.473 21.5 9.984 1 85.88 36 HIS B C 1
ATOM 6793 O O . HIS B 1 36 ? -7.863 22.031 8.945 1 85.88 36 HIS B O 1
ATOM 6799 N N . ASP B 1 37 ? -6.301 21.641 10.414 1 91.44 37 ASP B N 1
ATOM 6800 C CA . ASP B 1 37 ? -5.293 22.453 9.734 1 91.44 37 ASP B CA 1
ATOM 6801 C C . ASP B 1 37 ? -3.885 21.953 10.07 1 91.44 37 ASP B C 1
ATOM 6803 O O . ASP B 1 37 ? -3.713 21.047 10.875 1 91.44 37 ASP B O 1
ATOM 6807 N N . TRP B 1 38 ? -2.9 22.578 9.5 1 92 38 TRP B N 1
ATOM 6808 C CA . TRP B 1 38 ? -1.519 22.141 9.648 1 92 38 TRP B CA 1
ATOM 6809 C C . TRP B 1 38 ? -1.006 22.422 11.055 1 92 38 TRP B C 1
ATOM 6811 O O . TRP B 1 38 ? -0.135 21.719 11.562 1 92 38 TRP B O 1
ATOM 6821 N N . ASN B 1 39 ? -1.483 23.5 11.719 1 95.69 39 ASN B N 1
ATOM 6822 C CA . ASN B 1 39 ? -1.106 23.719 13.109 1 95.69 39 ASN B CA 1
ATOM 6823 C C . ASN B 1 39 ? -1.507 22.547 14.008 1 95.69 39 ASN B C 1
ATOM 6825 O O . ASN B 1 39 ? -0.704 22.078 14.812 1 95.69 39 ASN B O 1
ATOM 6829 N N . GLU B 1 40 ? -2.678 22.156 13.766 1 93.56 40 GLU B N 1
ATOM 6830 C CA . GLU B 1 40 ? -3.188 21.047 14.562 1 93.56 40 GLU B CA 1
ATOM 6831 C C . GLU B 1 40 ? -2.402 19.766 14.297 1 93.56 40 GLU B C 1
ATOM 6833 O O . GLU B 1 40 ? -2.102 19.016 15.219 1 93.56 40 GLU B O 1
ATOM 6838 N N . ARG B 1 41 ? -2.123 19.562 13.086 1 91.69 41 ARG B N 1
ATOM 6839 C CA . ARG B 1 41 ? -1.389 18.359 12.727 1 91.69 41 ARG B CA 1
ATOM 6840 C C . ARG B 1 41 ? -0.001 18.344 13.359 1 91.69 41 ARG B C 1
ATOM 6842 O O . ARG B 1 41 ? 0.387 17.375 14 1 91.69 41 ARG B O 1
ATOM 6849 N N . VAL B 1 42 ? 0.739 19.422 13.18 1 94.94 42 VAL B N 1
ATOM 6850 C CA . VAL B 1 42 ? 2.098 19.5 13.703 1 94.94 42 VAL B CA 1
ATOM 6851 C C . VAL B 1 42 ? 2.064 19.484 15.234 1 94.94 42 VAL B C 1
ATOM 6853 O O . VAL B 1 42 ? 2.947 18.906 15.867 1 94.94 42 VAL B O 1
ATOM 6856 N N . PHE B 1 43 ? 1.062 20.125 15.781 1 95.06 43 PHE B N 1
ATOM 6857 C CA . PHE B 1 43 ? 0.875 20.094 17.219 1 95.06 43 PHE B CA 1
ATOM 6858 C C . PHE B 1 43 ? 0.761 18.656 17.719 1 95.06 43 PHE B C 1
ATOM 6860 O O . PHE B 1 43 ? 1.437 18.266 18.672 1 95.06 43 PHE B O 1
ATOM 6867 N N . ALA B 1 44 ? -0.037 17.922 17.062 1 90.75 44 ALA B N 1
ATOM 6868 C CA . ALA B 1 44 ? -0.302 16.547 17.469 1 90.75 44 ALA B CA 1
ATOM 6869 C C . ALA B 1 44 ? 0.945 15.672 17.328 1 90.75 44 ALA B C 1
ATOM 6871 O O . ALA B 1 44 ? 1.169 14.758 18.125 1 90.75 44 ALA B O 1
ATOM 6872 N N . GLU B 1 45 ? 1.771 16.016 16.406 1 91.88 45 GLU B N 1
ATOM 6873 C CA . GLU B 1 45 ? 2.906 15.172 16.062 1 91.88 45 GLU B CA 1
ATOM 6874 C C . GLU B 1 45 ? 4.164 15.609 16.797 1 91.88 45 GLU B C 1
ATOM 6876 O O . GLU B 1 45 ? 5.117 14.836 16.922 1 91.88 45 GLU B O 1
ATOM 6881 N N . CYS B 1 46 ? 4.152 16.844 17.297 1 95.88 46 CYS B N 1
ATOM 6882 C CA . CYS B 1 46 ? 5.434 17.328 17.797 1 95.88 46 CYS B CA 1
ATOM 6883 C C . CYS B 1 46 ? 5.25 18.156 19.062 1 95.88 46 CYS B C 1
ATOM 6885 O O . CYS B 1 46 ? 5.793 17.797 20.125 1 95.88 46 CYS B O 1
ATOM 6887 N N . TYR B 1 47 ? 4.531 19.203 19.125 1 97.31 47 TYR B N 1
ATOM 6888 C CA . TYR B 1 47 ? 4.488 20.125 20.25 1 97.31 47 TYR B CA 1
ATOM 6889 C C . TYR B 1 47 ? 3.902 19.469 21.484 1 97.31 47 TYR B C 1
ATOM 6891 O O . TYR B 1 47 ? 4.441 19.594 22.594 1 97.31 47 TYR B O 1
ATOM 6899 N N . GLY B 1 48 ? 2.781 18.812 21.266 1 94.94 48 GLY B N 1
ATOM 6900 C CA . GLY B 1 48 ? 2.172 18.078 22.359 1 94.94 48 GLY B CA 1
ATOM 6901 C C . GLY B 1 48 ? 3.055 16.969 22.906 1 94.94 48 GLY B C 1
ATOM 6902 O O . GLY B 1 48 ? 3.375 16.938 24.094 1 94.94 48 GLY B O 1
ATOM 6903 N N . PRO B 1 49 ? 3.521 16.125 22.031 1 94.44 49 PRO B N 1
ATOM 6904 C CA . PRO B 1 49 ? 4.363 15 22.453 1 94.44 49 PRO B CA 1
ATOM 6905 C C . PRO B 1 49 ? 5.621 15.445 23.188 1 94.44 49 PRO B C 1
ATOM 6907 O O . PRO B 1 49 ? 6.062 14.773 24.125 1 94.44 49 PRO B O 1
ATOM 6910 N N . ASN B 1 50 ? 6.227 16.562 22.844 1 97 50 ASN B N 1
ATOM 6911 C CA . ASN B 1 50 ? 7.43 17.031 23.531 1 97 50 ASN B CA 1
ATOM 6912 C C . ASN B 1 50 ? 7.117 17.531 24.922 1 97 50 ASN B C 1
ATOM 6914 O O . ASN B 1 50 ? 7.98 17.531 25.812 1 97 50 ASN B O 1
ATOM 6918 N N . ALA B 1 51 ? 5.891 17.984 25.109 1 96.56 51 ALA B N 1
ATOM 6919 C CA . ALA B 1 51 ? 5.473 18.438 26.438 1 96.56 51 ALA B CA 1
ATOM 6920 C C . ALA B 1 51 ? 5.227 17.25 27.359 1 96.56 51 ALA B C 1
ATOM 6922 O O . ALA B 1 51 ? 5.18 17.406 28.594 1 96.56 51 ALA B O 1
ATOM 6923 N N . ALA B 1 52 ? 5.07 16.094 26.797 1 95.12 52 ALA B N 1
ATOM 6924 C CA . ALA B 1 52 ? 4.836 14.867 27.547 1 95.12 52 ALA B CA 1
ATOM 6925 C C . ALA B 1 52 ? 5.508 13.672 26.859 1 95.12 52 ALA B C 1
ATOM 6927 O O . ALA B 1 52 ? 4.855 12.672 26.562 1 95.12 52 ALA B O 1
ATOM 6928 N N . ALA B 1 53 ? 6.781 13.75 26.75 1 95.19 53 ALA B N 1
ATOM 6929 C CA . ALA B 1 53 ? 7.547 12.719 26.047 1 95.19 53 ALA B CA 1
ATOM 6930 C C . ALA B 1 53 ? 7.703 11.469 26.906 1 95.19 53 ALA B C 1
ATOM 6932 O O . ALA B 1 53 ? 7.934 11.562 28.109 1 95.19 53 ALA B O 1
ATOM 6933 N N . ARG B 1 54 ? 7.633 10.312 26.297 1 93.69 54 ARG B N 1
ATOM 6934 C CA . ARG B 1 54 ? 7.637 9.039 27.031 1 93.69 54 ARG B CA 1
ATOM 6935 C C . ARG B 1 54 ? 9.031 8.414 27.016 1 93.69 54 ARG B C 1
ATOM 6937 O O . ARG B 1 54 ? 9.727 8.461 26 1 93.69 54 ARG B O 1
ATOM 6944 N N . ILE B 1 55 ? 9.461 7.953 28.078 1 93.25 55 ILE B N 1
ATOM 6945 C CA . ILE B 1 55 ? 10.625 7.09 28.234 1 93.25 55 ILE B CA 1
ATOM 6946 C C . ILE B 1 55 ? 10.172 5.672 28.578 1 93.25 55 ILE B C 1
ATOM 6948 O O . ILE B 1 55 ? 9.484 5.449 29.578 1 93.25 55 ILE B O 1
ATOM 6952 N N . LEU B 1 56 ? 10.516 4.734 27.781 1 91 56 LEU B N 1
ATOM 6953 C CA . LEU B 1 56 ? 10.031 3.363 27.906 1 91 56 LEU B CA 1
ATOM 6954 C C . LEU B 1 56 ? 11.055 2.494 28.625 1 91 56 LEU B C 1
ATOM 6956 O O . LEU B 1 56 ? 12.258 2.748 28.547 1 91 56 LEU B O 1
ATOM 6960 N N . ASP B 1 57 ? 10.57 1.534 29.297 1 89.62 57 ASP B N 1
ATOM 6961 C CA . ASP B 1 57 ? 11.461 0.556 29.922 1 89.62 57 ASP B CA 1
ATOM 6962 C C . ASP B 1 57 ? 11.82 -0.552 28.938 1 89.62 57 ASP B C 1
ATOM 6964 O O . ASP B 1 57 ? 11.539 -0.445 27.734 1 89.62 57 ASP B O 1
ATOM 6968 N N . ALA B 1 58 ? 12.547 -1.578 29.312 1 83.12 58 ALA B N 1
ATOM 6969 C CA . ALA B 1 58 ? 13.07 -2.652 28.469 1 83.12 58 ALA B CA 1
ATOM 6970 C C . ALA B 1 58 ? 11.93 -3.461 27.859 1 83.12 58 ALA B C 1
ATOM 6972 O O . ALA B 1 58 ? 12.109 -4.09 26.812 1 83.12 58 ALA B O 1
ATOM 6973 N N . HIS B 1 59 ? 10.727 -3.383 28.422 1 83.62 59 HIS B N 1
ATOM 6974 C CA . HIS B 1 59 ? 9.602 -4.172 27.953 1 83.62 59 HIS B CA 1
ATOM 6975 C C . HIS B 1 59 ? 8.656 -3.32 27.109 1 83.62 59 HIS B C 1
ATOM 6977 O O . HIS B 1 59 ? 7.559 -3.764 26.75 1 83.62 59 HIS B O 1
ATOM 6983 N N . GLY B 1 60 ? 9.117 -2.113 26.891 1 86.62 60 GLY B N 1
ATOM 6984 C CA . GLY B 1 60 ? 8.312 -1.246 26.047 1 86.62 60 GLY B CA 1
ATOM 6985 C C . GLY B 1 60 ? 7.203 -0.54 26.797 1 86.62 60 GLY B C 1
ATOM 6986 O O . GLY B 1 60 ? 6.297 0.031 26.188 1 86.62 60 GLY B O 1
ATOM 6987 N N . ARG B 1 61 ? 7.234 -0.646 28.141 1 90.44 61 ARG B N 1
ATOM 6988 C CA . ARG B 1 61 ? 6.273 0.059 28.984 1 90.44 61 ARG B CA 1
ATOM 6989 C C . ARG B 1 61 ? 6.777 1.451 29.344 1 90.44 61 ARG B C 1
ATOM 6991 O O . ARG B 1 61 ? 7.98 1.652 29.531 1 90.44 61 ARG B O 1
ATOM 6998 N N . ILE B 1 62 ? 5.812 2.482 29.516 1 93.19 62 ILE B N 1
ATOM 6999 C CA . ILE B 1 62 ? 6.16 3.852 29.875 1 93.19 62 ILE B CA 1
ATOM 7000 C C . ILE B 1 62 ? 6.645 3.9 31.328 1 93.19 62 ILE B C 1
ATOM 7002 O O . ILE B 1 62 ? 5.883 3.609 32.25 1 93.19 62 ILE B O 1
ATOM 7006 N N . GLU B 1 63 ? 7.824 4.266 31.484 1 93.88 63 GLU B N 1
ATOM 7007 C CA . GLU B 1 63 ? 8.406 4.41 32.812 1 93.88 63 GLU B CA 1
ATOM 7008 C C . GLU B 1 63 ? 8.258 5.836 33.344 1 93.88 63 GLU B C 1
ATOM 7010 O O . GLU B 1 63 ? 7.977 6.043 34.531 1 93.88 63 GLU B O 1
ATOM 7015 N N . ARG B 1 64 ? 8.492 6.801 32.406 1 93.69 64 ARG B N 1
ATOM 7016 C CA . ARG B 1 64 ? 8.391 8.211 32.781 1 93.69 64 ARG B CA 1
ATOM 7017 C C . ARG B 1 64 ? 7.809 9.031 31.625 1 93.69 64 ARG B C 1
ATOM 7019 O O . ARG B 1 64 ? 7.949 8.656 30.453 1 93.69 64 ARG B O 1
ATOM 7026 N N . ILE B 1 65 ? 7.129 10.031 32 1 94.44 65 ILE B N 1
ATOM 7027 C CA . ILE B 1 65 ? 6.699 11.07 31.062 1 94.44 65 ILE B CA 1
ATOM 7028 C C . ILE B 1 65 ? 7.324 12.406 31.453 1 94.44 65 ILE B C 1
ATOM 7030 O O . ILE B 1 65 ? 7.164 12.867 32.594 1 94.44 65 ILE B O 1
ATOM 7034 N N . VAL B 1 66 ? 8.062 12.969 30.516 1 95 66 VAL B N 1
ATOM 7035 C CA . VAL B 1 66 ? 8.828 14.156 30.875 1 95 66 VAL B CA 1
ATOM 7036 C C . VAL B 1 66 ? 8.516 15.281 29.891 1 95 66 VAL B C 1
ATOM 7038 O O . VAL B 1 66 ? 8.062 15.031 28.766 1 95 66 VAL B O 1
ATOM 7041 N N . ASN B 1 67 ? 8.664 16.484 30.328 1 96.31 67 ASN B N 1
ATOM 7042 C CA . ASN B 1 67 ? 8.578 17.688 29.5 1 96.31 67 ASN B CA 1
ATOM 7043 C C . ASN B 1 67 ? 9.945 18.078 28.938 1 96.31 67 ASN B C 1
ATOM 7045 O O . ASN B 1 67 ? 10.742 18.703 29.641 1 96.31 67 ASN B O 1
ATOM 7049 N N . ASN B 1 68 ? 10.148 17.781 27.672 1 97.12 68 ASN B N 1
ATOM 7050 C CA . ASN B 1 68 ? 11.453 18.016 27.062 1 97.12 68 ASN B CA 1
ATOM 7051 C C . ASN B 1 68 ? 11.82 19.5 27.062 1 97.12 68 ASN B C 1
ATOM 7053 O O . ASN B 1 68 ? 13 19.844 27.125 1 97.12 68 ASN B O 1
ATOM 7057 N N . TYR B 1 69 ? 10.805 20.359 27.047 1 97.75 69 TYR B N 1
ATOM 7058 C CA . TYR B 1 69 ? 11.055 21.797 26.953 1 97.75 69 TYR B CA 1
ATOM 7059 C C . TYR B 1 69 ? 11.797 22.312 28.172 1 97.75 69 TYR B C 1
ATOM 7061 O O . TYR B 1 69 ? 12.516 23.312 28.094 1 97.75 69 TYR B O 1
ATOM 7069 N N . ALA B 1 70 ? 11.703 21.641 29.219 1 96.19 70 ALA B N 1
ATOM 7070 C CA . ALA B 1 70 ? 12.336 22.078 30.469 1 96.19 70 ALA B CA 1
ATOM 7071 C C . ALA B 1 70 ? 13.828 21.766 30.453 1 96.19 70 ALA B C 1
ATOM 7073 O O . ALA B 1 70 ? 14.594 22.328 31.25 1 96.19 70 ALA B O 1
ATOM 7074 N N . SER B 1 71 ? 14.203 20.922 29.516 1 96.19 71 SER B N 1
ATOM 7075 C CA . SER B 1 71 ? 15.578 20.422 29.562 1 96.19 71 SER B CA 1
ATOM 7076 C C . SER B 1 71 ? 16.359 20.906 28.344 1 96.19 71 SER B C 1
ATOM 7078 O O . SER B 1 71 ? 17.578 20.672 28.266 1 96.19 71 SER B O 1
ATOM 7080 N N . ILE B 1 72 ? 15.734 21.578 27.484 1 97.56 72 ILE B N 1
ATOM 7081 C CA . ILE B 1 72 ? 16.438 22.078 26.312 1 97.56 72 ILE B CA 1
ATOM 7082 C C . ILE B 1 72 ? 16.25 23.594 26.203 1 97.56 72 ILE B C 1
ATOM 7084 O O . ILE B 1 72 ? 15.367 24.156 26.844 1 97.56 72 ILE B O 1
ATOM 7088 N N . SER B 1 73 ? 17.141 24.281 25.453 1 97.81 73 SER B N 1
ATOM 7089 C CA . SER B 1 73 ? 16.875 25.641 25 1 97.81 73 SER B CA 1
ATOM 7090 C C . SER B 1 73 ? 15.883 25.656 23.844 1 97.81 73 SER B C 1
ATOM 7092 O O . SER B 1 73 ? 15.93 24.781 22.969 1 97.81 73 SER B O 1
ATOM 7094 N N . PHE B 1 74 ? 14.938 26.562 23.922 1 98.44 74 PHE B N 1
ATOM 7095 C CA . PHE B 1 74 ? 13.984 26.562 22.812 1 98.44 74 PHE B CA 1
ATOM 7096 C C . PHE B 1 74 ? 13.484 27.984 22.547 1 98.44 74 PHE B C 1
ATOM 7098 O O . PHE B 1 74 ? 13.648 28.875 23.375 1 98.44 74 PHE B O 1
ATOM 7105 N N . ASN B 1 75 ? 13 28.203 21.391 1 98.25 75 ASN B N 1
ATOM 7106 C CA . ASN B 1 75 ? 12.117 29.328 21.078 1 98.25 75 ASN B CA 1
ATOM 7107 C C . ASN B 1 75 ? 10.852 28.859 20.359 1 98.25 75 ASN B C 1
ATOM 7109 O O . ASN B 1 75 ? 10.867 27.844 19.672 1 98.25 75 ASN B O 1
ATOM 7113 N N . PHE B 1 76 ? 9.758 29.5 20.641 1 97.75 76 PHE B N 1
ATOM 7114 C CA . PHE B 1 76 ? 8.516 29.344 19.891 1 97.75 76 PHE B CA 1
ATOM 7115 C C . PHE B 1 76 ? 8.164 30.641 19.156 1 97.75 76 PHE B C 1
ATOM 7117 O O . PHE B 1 76 ? 8.328 31.734 19.703 1 97.75 76 PHE B O 1
ATOM 7124 N N . GLY B 1 77 ? 7.785 30.453 17.906 1 96.81 77 GLY B N 1
ATOM 7125 C CA . GLY B 1 77 ? 7.301 31.641 17.203 1 96.81 77 GLY B CA 1
ATOM 7126 C C . GLY B 1 77 ? 6.125 32.312 17.906 1 96.81 77 GLY B C 1
ATOM 7127 O O . GLY B 1 77 ? 5.215 31.609 18.375 1 96.81 77 GLY B O 1
ATOM 7128 N N . PRO B 1 78 ? 6.094 33.625 17.984 1 96.44 78 PRO B N 1
ATOM 7129 C CA . PRO B 1 78 ? 5.012 34.344 18.656 1 96.44 78 PRO B CA 1
ATOM 7130 C C . PRO B 1 78 ? 3.635 34.031 18.078 1 96.44 78 PRO B C 1
ATOM 7132 O O . PRO B 1 78 ? 2.674 33.844 18.844 1 96.44 78 PRO B O 1
ATOM 7135 N N . THR B 1 79 ? 3.557 33.938 16.844 1 94 79 THR B N 1
ATOM 7136 C CA . THR B 1 79 ? 2.271 33.688 16.203 1 94 79 THR B CA 1
ATOM 7137 C C . THR B 1 79 ? 1.798 32.25 16.516 1 94 79 THR B C 1
ATOM 7139 O O . THR B 1 79 ? 0.6 32.031 16.688 1 94 79 THR B O 1
ATOM 7142 N N . LEU B 1 80 ? 2.701 31.312 16.547 1 95.88 80 LEU B N 1
ATOM 7143 C CA . LEU B 1 80 ? 2.361 29.953 16.938 1 95.88 80 LEU B CA 1
ATOM 7144 C C . LEU B 1 80 ? 1.87 29.906 18.375 1 95.88 80 LEU B C 1
ATOM 7146 O O . LEU B 1 80 ? 0.891 29.219 18.688 1 95.88 80 LEU B O 1
ATOM 7150 N N . LEU B 1 81 ? 2.562 30.625 19.234 1 97 81 LEU B N 1
ATOM 7151 C CA . LEU B 1 81 ? 2.17 30.656 20.641 1 97 81 LEU B CA 1
ATOM 7152 C C . LEU B 1 81 ? 0.786 31.266 20.797 1 97 81 LEU B C 1
ATOM 7154 O O . LEU B 1 81 ? 0.016 30.859 21.672 1 97 81 LEU B O 1
ATOM 7158 N N . SER B 1 82 ? 0.51 32.281 20 1 95.12 82 SER B N 1
ATOM 7159 C CA . SER B 1 82 ? -0.819 32.875 20.031 1 95.12 82 SER B CA 1
ATOM 7160 C C . SER B 1 82 ? -1.896 31.859 19.688 1 95.12 82 SER B C 1
ATOM 7162 O O . SER B 1 82 ? -2.941 31.797 20.344 1 95.12 82 SER B O 1
ATOM 7164 N N . TRP B 1 83 ? -1.646 31.125 18.688 1 95.25 83 TRP B N 1
ATOM 7165 C CA . TRP B 1 83 ? -2.586 30.078 18.312 1 95.25 83 TRP B CA 1
ATOM 7166 C C . TRP B 1 83 ? -2.703 29.031 19.406 1 95.25 83 TRP B C 1
ATOM 7168 O O . TRP B 1 83 ? -3.811 28.609 19.766 1 95.25 83 TRP B O 1
ATOM 7178 N N . MET B 1 84 ? -1.574 28.562 19.938 1 96.38 84 MET B N 1
ATOM 7179 C CA . MET B 1 84 ? -1.569 27.531 20.969 1 96.38 84 MET B CA 1
ATOM 7180 C C . MET B 1 84 ? -2.314 28 22.219 1 96.38 84 MET B C 1
ATOM 7182 O O . MET B 1 84 ? -2.988 27.203 22.875 1 96.38 84 MET B O 1
ATOM 7186 N N . GLU B 1 85 ? -2.168 29.25 22.547 1 96.12 85 GLU B N 1
ATOM 7187 C CA . GLU B 1 85 ? -2.842 29.812 23.719 1 96.12 85 GLU B CA 1
ATOM 7188 C C . GLU B 1 85 ? -4.352 29.625 23.625 1 96.12 85 GLU B C 1
ATOM 7190 O O . GLU B 1 85 ? -5.004 29.328 24.641 1 96.12 85 GLU B O 1
ATOM 7195 N N . GLN B 1 86 ? -4.871 29.688 22.484 1 92.81 86 GLN B N 1
ATOM 7196 C CA . GLN B 1 86 ? -6.316 29.594 22.297 1 92.81 86 GLN B CA 1
ATOM 7197 C C . GLN B 1 86 ? -6.734 28.156 22 1 92.81 86 GLN B C 1
ATOM 7199 O O . GLN B 1 86 ? -7.672 27.641 22.609 1 92.81 86 GLN B O 1
ATOM 7204 N N . ALA B 1 87 ? -5.988 27.516 21.156 1 92.94 87 ALA B N 1
ATOM 7205 C CA . ALA B 1 87 ? -6.406 26.219 20.625 1 92.94 87 ALA B CA 1
ATOM 7206 C C . ALA B 1 87 ? -5.941 25.078 21.516 1 92.94 87 ALA B C 1
ATOM 7208 O O . ALA B 1 87 ? -6.586 24.031 21.578 1 92.94 87 ALA B O 1
ATOM 7209 N N . GLN B 1 88 ? -4.777 25.281 22.141 1 93.94 88 GLN B N 1
ATOM 7210 C CA . GLN B 1 88 ? -4.168 24.219 22.922 1 93.94 88 GLN B CA 1
ATOM 7211 C C . GLN B 1 88 ? -3.627 24.75 24.25 1 93.94 88 GLN B C 1
ATOM 7213 O O . GLN B 1 88 ? -2.426 24.672 24.516 1 93.94 88 GLN B O 1
ATOM 7218 N N . PRO B 1 89 ? -4.484 25.203 25.062 1 95.06 89 PRO B N 1
ATOM 7219 C CA . PRO B 1 89 ? -4.055 25.922 26.266 1 95.06 89 PRO B CA 1
ATOM 7220 C C . PRO B 1 89 ? -3.236 25.062 27.203 1 95.06 89 PRO B C 1
ATOM 7222 O O . PRO B 1 89 ? -2.32 25.547 27.875 1 95.06 89 PRO B O 1
ATOM 7225 N N . GLU B 1 90 ? -3.521 23.781 27.266 1 91.44 90 GLU B N 1
ATOM 7226 C CA . GLU B 1 90 ? -2.805 22.922 28.188 1 91.44 90 GLU B CA 1
ATOM 7227 C C . GLU B 1 90 ? -1.327 22.812 27.828 1 91.44 90 GLU B C 1
ATOM 7229 O O . GLU B 1 90 ? -0.456 22.938 28.688 1 91.44 90 GLU B O 1
ATOM 7234 N N . VAL B 1 91 ? -1.078 22.594 26.625 1 94.81 91 VAL B N 1
ATOM 7235 C CA . VAL B 1 91 ? 0.302 22.453 26.172 1 94.81 91 VAL B CA 1
ATOM 7236 C C . VAL B 1 91 ? 0.988 23.828 26.172 1 94.81 91 VAL B C 1
ATOM 7238 O O . VAL B 1 91 ? 2.182 23.922 26.469 1 94.81 91 VAL B O 1
ATOM 7241 N N . TYR B 1 92 ? 0.188 24.859 25.828 1 97.44 92 TYR B N 1
ATOM 7242 C CA . TYR B 1 92 ? 0.695 26.219 25.953 1 97.44 92 TYR B CA 1
ATOM 7243 C C . TYR B 1 92 ? 1.211 26.484 27.359 1 97.44 92 TYR B C 1
ATOM 7245 O O . TYR B 1 92 ? 2.34 26.953 27.531 1 97.44 92 TYR B O 1
ATOM 7253 N N . ASP B 1 93 ? 0.464 26.109 28.281 1 97.06 93 ASP B N 1
ATOM 7254 C CA . ASP B 1 93 ? 0.84 26.297 29.688 1 97.06 93 ASP B CA 1
ATOM 7255 C C . ASP B 1 93 ? 2.055 25.453 30.047 1 97.06 93 ASP B C 1
ATOM 7257 O O . ASP B 1 93 ? 2.908 25.875 30.828 1 97.06 93 ASP B O 1
ATOM 7261 N N . ALA B 1 94 ? 2.094 24.297 29.516 1 96.25 94 ALA B N 1
ATOM 7262 C CA . ALA B 1 94 ? 3.213 23.406 29.781 1 96.25 94 ALA B CA 1
ATOM 7263 C C . ALA B 1 94 ? 4.523 23.984 29.266 1 96.25 94 ALA B C 1
ATOM 7265 O O . ALA B 1 94 ? 5.578 23.797 29.875 1 96.25 94 ALA B O 1
ATOM 7266 N N . VAL B 1 95 ? 4.488 24.641 28.156 1 97.69 95 VAL B N 1
ATOM 7267 C CA . VAL B 1 95 ? 5.668 25.281 27.578 1 97.69 95 VAL B CA 1
ATOM 7268 C C . VAL B 1 95 ? 6.148 26.406 28.484 1 97.69 95 VAL B C 1
ATOM 7270 O O . VAL B 1 95 ? 7.344 26.531 28.75 1 97.69 95 VAL B O 1
ATOM 7273 N N . LEU B 1 96 ? 5.191 27.203 28.953 1 97.94 96 LEU B N 1
ATOM 7274 C CA . LEU B 1 96 ? 5.539 28.297 29.859 1 97.94 96 LEU B CA 1
ATOM 7275 C C . LEU B 1 96 ? 6.098 27.75 31.172 1 97.94 96 LEU B C 1
ATOM 7277 O O . LEU B 1 96 ? 7.082 28.281 31.688 1 97.94 96 LEU B O 1
ATOM 7281 N N . ALA B 1 97 ? 5.488 26.703 31.609 1 97.06 97 ALA B N 1
ATOM 7282 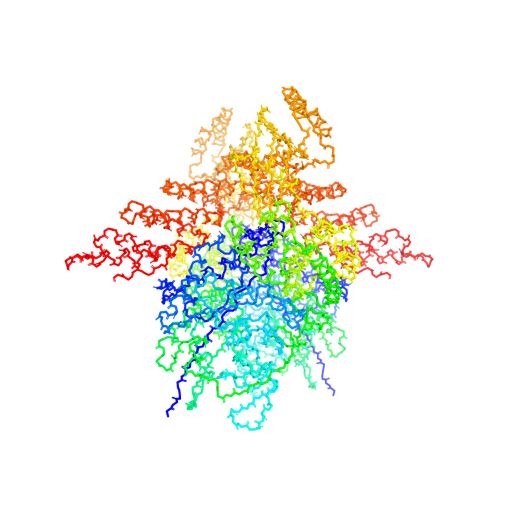C CA . ALA B 1 97 ? 5.918 26.078 32.844 1 97.06 97 ALA B CA 1
ATOM 7283 C C . ALA B 1 97 ? 7.324 25.5 32.719 1 97.06 97 ALA B C 1
ATOM 7285 O O . ALA B 1 97 ? 8.086 25.484 33.688 1 97.06 97 ALA B O 1
ATOM 7286 N N . ALA B 1 98 ? 7.641 25.062 31.609 1 97.25 98 ALA B N 1
ATOM 7287 C CA . ALA B 1 98 ? 8.961 24.484 31.375 1 97.25 98 ALA B CA 1
ATOM 7288 C C . ALA B 1 98 ? 10.055 25.531 31.578 1 97.25 98 ALA B C 1
ATOM 7290 O O . ALA B 1 98 ? 11.117 25.234 32.125 1 97.25 98 ALA B O 1
ATOM 7291 N N . ASP B 1 99 ? 9.82 26.703 31.062 1 97.81 99 ASP B N 1
ATOM 7292 C CA . ASP B 1 99 ? 10.781 27.797 31.25 1 97.81 99 ASP B CA 1
ATOM 7293 C C . ASP B 1 99 ? 10.953 28.125 32.75 1 97.81 99 ASP B C 1
ATOM 7295 O O . ASP B 1 99 ? 12.07 28.359 33.188 1 97.81 99 ASP B O 1
ATOM 7299 N N . ARG B 1 100 ? 9.867 28.141 33.469 1 97.12 100 ARG B N 1
ATOM 7300 C CA . ARG B 1 100 ? 9.922 28.391 34.906 1 97.12 100 ARG B CA 1
ATOM 7301 C C . ARG B 1 100 ? 10.703 27.297 35.625 1 97.12 100 ARG B C 1
ATOM 7303 O O . ARG B 1 100 ? 11.531 27.594 36.5 1 97.12 100 ARG B O 1
ATOM 7310 N N . ARG B 1 101 ? 10.43 26.125 35.219 1 96.19 101 ARG B N 1
ATOM 7311 C CA . ARG B 1 101 ? 11.117 25 35.812 1 96.19 101 ARG B CA 1
ATOM 7312 C C . ARG B 1 101 ? 12.617 25.047 35.562 1 96.19 101 ARG B C 1
ATOM 7314 O O . ARG B 1 101 ? 13.43 24.75 36.438 1 96.19 101 ARG B O 1
ATOM 7321 N N . ALA B 1 102 ? 12.953 25.406 34.406 1 95.75 102 ALA B N 1
ATOM 7322 C CA . ALA B 1 102 ? 14.367 25.547 34.062 1 95.75 102 ALA B CA 1
ATOM 7323 C C . ALA B 1 102 ? 15.039 26.625 34.906 1 95.75 102 ALA B C 1
ATOM 7325 O O . ALA B 1 102 ? 16.188 26.453 35.344 1 95.75 102 ALA B O 1
ATOM 7326 N N . ARG B 1 103 ? 14.367 27.688 35.156 1 96.19 103 ARG B N 1
ATOM 7327 C CA . ARG B 1 103 ? 14.898 28.75 36 1 96.19 103 ARG B CA 1
ATOM 7328 C C . ARG B 1 103 ? 15.172 28.266 37.406 1 96.19 103 ARG B C 1
ATOM 7330 O O . ARG B 1 103 ? 16.188 28.641 38.031 1 96.19 103 ARG B O 1
ATOM 7337 N N . GLU B 1 104 ? 14.281 27.484 37.875 1 95.38 104 GLU B N 1
ATOM 7338 C CA . GLU B 1 104 ? 14.445 26.922 39.219 1 95.38 104 GLU B CA 1
ATOM 7339 C C . GLU B 1 104 ? 15.656 26 39.281 1 95.38 104 GLU B C 1
ATOM 7341 O O . GLU B 1 104 ? 16.406 26.016 40.25 1 95.38 104 GLU B O 1
ATOM 7346 N N . LEU B 1 105 ? 15.852 25.312 38.219 1 92.06 105 LEU B N 1
ATOM 7347 C CA . LEU B 1 105 ? 16.875 24.266 38.188 1 92.06 105 LEU B CA 1
ATOM 7348 C C . LEU B 1 105 ? 18.234 24.859 37.844 1 92.06 105 LEU B C 1
ATOM 7350 O O . LEU B 1 105 ? 19.266 24.281 38.188 1 92.06 105 LEU B O 1
ATOM 7354 N N . ARG B 1 106 ? 18.25 25.984 37.188 1 95.06 106 ARG B N 1
ATOM 7355 C CA . ARG B 1 106 ? 19.5 26.484 36.594 1 95.06 106 ARG B CA 1
ATOM 7356 C C . ARG B 1 106 ? 19.797 27.891 37.094 1 95.06 106 ARG B C 1
ATOM 7358 O O . ARG B 1 106 ? 20.266 28.734 36.312 1 95.06 106 ARG B O 1
ATOM 7365 N N . GLY B 1 107 ? 19.5 28.172 38.281 1 93.88 107 GLY B N 1
ATOM 7366 C CA . GLY B 1 107 ? 19.906 29.406 38.938 1 93.88 107 GLY B CA 1
ATOM 7367 C C . GLY B 1 107 ? 19.266 30.641 38.344 1 93.88 107 GLY B C 1
ATOM 7368 O O . GLY B 1 107 ? 19.922 31.672 38.156 1 93.88 107 GLY B O 1
ATOM 7369 N N . GLY B 1 108 ? 18.078 30.469 37.844 1 94.19 108 GLY B N 1
ATOM 7370 C CA . GLY B 1 108 ? 17.328 31.625 37.344 1 94.19 108 GLY B CA 1
ATOM 7371 C C . GLY B 1 108 ? 17.359 31.734 35.844 1 94.19 108 GLY B C 1
ATOM 7372 O O . GLY B 1 108 ? 16.734 32.625 35.25 1 94.19 108 GLY B O 1
ATOM 7373 N N . HIS B 1 109 ? 18.078 30.891 35.188 1 94.44 109 HIS B N 1
ATOM 7374 C CA . HIS B 1 109 ? 18.203 30.922 33.75 1 94.44 109 HIS B CA 1
ATOM 7375 C C . HIS B 1 109 ? 17.141 30.047 33.094 1 94.44 109 HIS B C 1
ATOM 7377 O O . HIS B 1 109 ? 17.062 28.844 33.344 1 94.44 109 HIS B O 1
ATOM 7383 N N . GLY B 1 110 ? 16.344 30.641 32.219 1 94.31 110 GLY B N 1
ATOM 7384 C CA . GLY B 1 110 ? 15.266 29.906 31.578 1 94.31 110 GLY B CA 1
ATOM 7385 C C . GLY B 1 110 ? 15.688 29.203 30.297 1 94.31 110 GLY B C 1
ATOM 7386 O O . GLY B 1 110 ? 16.797 29.422 29.797 1 94.31 110 GLY B O 1
ATOM 7387 N N . SER B 1 111 ? 14.773 28.359 29.797 1 94.56 111 SER B N 1
ATOM 7388 C CA . SER B 1 111 ? 14.992 27.594 28.578 1 94.56 111 SER B CA 1
ATOM 7389 C C . SER B 1 111 ? 14.586 28.391 27.344 1 94.56 111 SER B C 1
ATOM 7391 O O . SER B 1 111 ? 15.055 28.109 26.234 1 94.56 111 SER B O 1
ATOM 7393 N N . ALA B 1 112 ? 13.773 29.391 27.516 1 97.88 112 ALA B N 1
ATOM 7394 C CA . ALA B 1 112 ? 13.109 30.016 26.391 1 97.88 112 ALA B CA 1
ATOM 7395 C C . ALA B 1 112 ? 13.914 31.219 25.875 1 97.88 112 ALA B C 1
ATOM 7397 O O . ALA B 1 112 ? 14.508 31.953 26.672 1 97.88 112 ALA B O 1
ATOM 7398 N N . MET B 1 113 ? 13.914 31.359 24.594 1 97.38 113 MET B N 1
ATOM 7399 C CA . MET B 1 113 ? 14.445 32.531 23.906 1 97.38 113 MET B CA 1
ATOM 7400 C C . MET B 1 113 ? 13.359 33.188 23.062 1 97.38 113 MET B C 1
ATOM 7402 O O . MET B 1 113 ? 12.383 32.562 22.672 1 97.38 113 MET B O 1
ATOM 7406 N N . ALA B 1 114 ? 13.531 34.531 22.875 1 98.19 114 ALA B N 1
ATOM 7407 C CA . ALA B 1 114 ? 12.586 35.219 22.031 1 98.19 114 ALA B CA 1
ATOM 7408 C C . ALA B 1 114 ? 12.852 34.969 20.547 1 98.19 114 ALA B C 1
ATOM 7410 O O . ALA B 1 114 ? 13.867 34.344 20.203 1 98.19 114 ALA B O 1
ATOM 7411 N N . GLN B 1 115 ? 11.961 35.312 19.797 1 97.44 115 GLN B N 1
ATOM 7412 C CA . GLN B 1 115 ? 12.047 35.25 18.344 1 97.44 115 GLN B CA 1
ATOM 7413 C C . GLN B 1 115 ? 11.5 36.531 17.703 1 97.44 115 GLN B C 1
ATOM 7415 O O . GLN B 1 115 ? 10.578 37.156 18.234 1 97.44 115 GLN B O 1
ATOM 7420 N N . VAL B 1 116 ? 12.086 36.875 16.609 1 96.88 116 VAL B N 1
ATOM 7421 C CA . VAL B 1 116 ? 11.508 37.969 15.852 1 96.88 116 VAL B CA 1
ATOM 7422 C C . VAL B 1 116 ? 10.039 37.688 15.555 1 96.88 116 VAL B C 1
ATOM 7424 O O . VAL B 1 116 ? 9.672 36.562 15.234 1 96.88 116 VAL B O 1
ATOM 7427 N N . TYR B 1 117 ? 9.141 38.625 15.602 1 96.25 117 TYR B N 1
ATOM 7428 C CA . TYR B 1 117 ? 7.699 38.406 15.727 1 96.25 117 TYR B CA 1
ATOM 7429 C C . TYR B 1 117 ? 7.133 37.75 14.477 1 96.25 117 TYR B C 1
ATOM 7431 O O . TYR B 1 117 ? 6.531 36.688 14.555 1 96.25 117 TYR B O 1
ATOM 7439 N N . GLY B 1 118 ? 7.281 38.281 13.305 1 94.75 118 GLY B N 1
ATOM 7440 C CA . GLY B 1 118 ? 6.641 37.844 12.078 1 94.75 118 GLY B CA 1
ATOM 7441 C C . GLY B 1 118 ? 7.52 36.906 11.258 1 94.75 118 GLY B C 1
ATOM 7442 O O . GLY B 1 118 ? 7.184 36.562 10.117 1 94.75 118 GLY B O 1
ATOM 7443 N N . HIS B 1 119 ? 8.641 36.469 11.82 1 96.62 119 HIS B N 1
ATOM 7444 C CA . HIS B 1 119 ? 9.602 35.625 11.148 1 96.62 119 HIS B CA 1
ATOM 7445 C C . HIS B 1 119 ? 10.047 36.219 9.82 1 96.62 119 HIS B C 1
ATOM 7447 O O . HIS B 1 119 ? 10.117 35.5 8.805 1 96.62 119 HIS B O 1
ATOM 7453 N N . VAL B 1 120 ? 10.219 37.5 9.828 1 96.88 120 VAL B N 1
ATOM 7454 C CA . VAL B 1 120 ? 10.695 38.25 8.68 1 96.88 120 VAL B CA 1
ATOM 7455 C C . VAL B 1 120 ? 12.211 38.094 8.539 1 96.88 120 VAL B C 1
ATOM 7457 O O . VAL B 1 120 ? 12.922 37.969 9.539 1 96.88 120 VAL B O 1
ATOM 7460 N N . ILE B 1 121 ? 12.672 38.062 7.273 1 97.88 121 ILE B N 1
ATOM 7461 C CA . ILE B 1 121 ? 14.117 38.062 7.043 1 97.88 121 ILE B CA 1
ATOM 7462 C C . ILE B 1 121 ? 14.672 39.469 7.309 1 97.88 121 ILE B C 1
ATOM 7464 O O . ILE B 1 121 ? 14.656 40.312 6.426 1 97.88 121 ILE B O 1
ATOM 7468 N N . LEU B 1 122 ? 15.203 39.656 8.469 1 97.69 122 LEU B N 1
ATOM 7469 C CA . LEU B 1 122 ? 15.516 40.969 8.984 1 97.69 122 LEU B CA 1
ATOM 7470 C C . LEU B 1 122 ? 16.5 41.688 8.07 1 97.69 122 LEU B C 1
ATOM 7472 O O . LEU B 1 122 ? 16.328 42.906 7.809 1 97.69 122 LEU B O 1
ATOM 7476 N N . PRO B 1 123 ? 17.547 41 7.574 1 97.75 123 PRO B N 1
ATOM 7477 C CA . PRO B 1 123 ? 18.484 41.719 6.719 1 97.75 123 PRO B CA 1
ATOM 7478 C C . PRO B 1 123 ? 17.797 42.375 5.508 1 97.75 123 PRO B C 1
ATOM 7480 O O . PRO B 1 123 ? 18.344 43.312 4.918 1 97.75 123 PRO B O 1
ATOM 7483 N N . LEU B 1 124 ? 16.703 41.844 5.129 1 97.38 124 LEU B N 1
ATOM 7484 C CA . LEU B 1 124 ? 16.016 42.344 3.953 1 97.38 124 LEU B CA 1
ATOM 7485 C C . LEU B 1 124 ? 14.922 43.344 4.352 1 97.38 124 LEU B C 1
ATOM 7487 O O . LEU B 1 124 ? 14.273 43.938 3.486 1 97.38 124 LEU B O 1
ATOM 7491 N N . ALA B 1 125 ? 14.617 43.562 5.598 1 97.06 125 ALA B N 1
ATOM 7492 C CA . ALA B 1 125 ? 13.602 44.469 6.082 1 97.06 125 ALA B CA 1
ATOM 7493 C C . ALA B 1 125 ? 14.133 45.906 6.145 1 97.06 125 ALA B C 1
ATOM 7495 O O . ALA B 1 125 ? 15.336 46.125 6.332 1 97.06 125 ALA B O 1
ATOM 7496 N N . ASN B 1 126 ? 13.273 46.875 5.945 1 95.56 126 ASN B N 1
ATOM 7497 C CA . ASN B 1 126 ? 13.703 48.281 6.176 1 95.56 126 ASN B CA 1
ATOM 7498 C C . ASN B 1 126 ? 13.914 48.562 7.66 1 95.56 126 ASN B C 1
ATOM 7500 O O . ASN B 1 126 ? 13.602 47.719 8.508 1 95.56 126 ASN B O 1
ATOM 7504 N N . GLU B 1 127 ? 14.445 49.625 7.969 1 95.12 127 GLU B N 1
ATOM 7505 C CA . GLU B 1 127 ? 14.914 49.938 9.32 1 95.12 127 GLU B CA 1
ATOM 7506 C C . GLU B 1 127 ? 13.758 49.938 10.312 1 95.12 127 GLU B C 1
ATOM 7508 O O . GLU B 1 127 ? 13.859 49.344 11.391 1 95.12 127 GLU B O 1
ATOM 7513 N N . ARG B 1 128 ? 12.664 50.531 9.992 1 96.19 128 ARG B N 1
ATOM 7514 C CA . ARG B 1 128 ? 11.523 50.656 10.898 1 96.19 128 ARG B CA 1
ATOM 7515 C C . ARG B 1 128 ? 10.891 49.281 11.164 1 96.19 128 ARG B C 1
ATOM 7517 O O . ARG B 1 128 ? 10.523 48.969 12.297 1 96.19 128 ARG B O 1
ATOM 7524 N N . ASP B 1 129 ? 10.812 48.562 10.117 1 97.19 129 ASP B N 1
ATOM 7525 C CA . ASP B 1 129 ? 10.266 47.219 10.281 1 97.19 129 ASP B CA 1
ATOM 7526 C C . ASP B 1 129 ? 11.172 46.344 11.148 1 97.19 129 ASP B C 1
ATOM 7528 O O . ASP B 1 129 ? 10.688 45.594 11.984 1 97.19 129 ASP B O 1
ATOM 7532 N N . LYS B 1 130 ? 12.477 46.438 10.914 1 96.88 130 LYS B N 1
ATOM 7533 C CA . LYS B 1 130 ? 13.445 45.719 11.727 1 96.88 130 LYS B CA 1
ATOM 7534 C C . LYS B 1 130 ? 13.25 46 13.211 1 96.88 130 LYS B C 1
ATOM 7536 O O . LYS B 1 130 ? 13.156 45.094 14.023 1 96.88 130 LYS B O 1
ATOM 7541 N N . ARG B 1 131 ? 13.133 47.219 13.438 1 96.94 131 ARG B N 1
ATOM 7542 C CA . ARG B 1 131 ? 12.984 47.656 14.82 1 96.94 131 ARG B CA 1
ATOM 7543 C C . ARG B 1 131 ? 11.68 47.156 15.422 1 96.94 131 ARG B C 1
ATOM 7545 O O . ARG B 1 131 ? 11.672 46.594 16.516 1 96.94 131 ARG B O 1
ATOM 7552 N N . THR B 1 132 ? 10.609 47.375 14.75 1 98.06 132 THR B N 1
ATOM 7553 C CA . THR B 1 132 ? 9.305 47 15.258 1 98.06 132 THR B CA 1
ATOM 7554 C C . THR B 1 132 ? 9.242 45.469 15.477 1 98.06 132 THR B C 1
ATOM 7556 O O . THR B 1 132 ? 8.695 45 16.484 1 98.06 132 THR B O 1
ATOM 7559 N N . GLN B 1 133 ? 9.797 44.688 14.547 1 98.06 133 GLN B N 1
ATOM 7560 C CA . GLN B 1 133 ? 9.773 43.25 14.641 1 98.06 133 GLN B CA 1
ATOM 7561 C C . GLN B 1 133 ? 10.516 42.75 15.883 1 98.06 133 GLN B C 1
ATOM 7563 O O . GLN B 1 133 ? 10.094 41.812 16.531 1 98.06 133 GLN B O 1
ATOM 7568 N N . VAL B 1 134 ? 11.633 43.344 16.172 1 98.5 134 VAL B N 1
ATOM 7569 C CA . VAL B 1 134 ? 12.414 43 17.359 1 98.5 134 VAL B CA 1
ATOM 7570 C C . VAL B 1 134 ? 11.648 43.406 18.625 1 98.5 134 VAL B C 1
ATOM 7572 O O . VAL B 1 134 ? 11.523 42.594 19.547 1 98.5 134 VAL B O 1
ATOM 7575 N N . ILE B 1 135 ? 11.047 44.594 18.609 1 98.5 135 ILE B N 1
ATOM 7576 C CA . ILE B 1 135 ? 10.297 45.094 19.766 1 98.5 135 ILE B CA 1
ATOM 7577 C C . ILE B 1 135 ? 9.094 44.188 20.031 1 98.5 135 ILE B C 1
ATOM 7579 O O . ILE B 1 135 ? 8.844 43.781 21.172 1 98.5 135 ILE B O 1
ATOM 7583 N N . TRP B 1 136 ? 8.367 43.906 18.984 1 98.5 136 TRP B N 1
ATOM 7584 C CA . TRP B 1 136 ? 7.195 43.031 19.125 1 98.5 136 TRP B CA 1
ATOM 7585 C C . TRP B 1 136 ? 7.586 41.656 19.672 1 98.5 136 TRP B C 1
ATOM 7587 O O . TRP B 1 136 ? 6.863 41.094 20.5 1 98.5 136 TRP B O 1
ATOM 7597 N N . GLY B 1 137 ? 8.75 41.094 19.156 1 98.31 137 GLY B N 1
ATOM 7598 C CA . GLY B 1 137 ? 9.227 39.844 19.688 1 98.31 137 GLY B CA 1
ATOM 7599 C C . GLY B 1 137 ? 9.531 39.875 21.172 1 98.31 137 GLY B C 1
ATOM 7600 O O . GLY B 1 137 ? 9.195 38.969 21.906 1 98.31 137 GLY B O 1
ATOM 7601 N N . VAL B 1 138 ? 10.141 40.938 21.578 1 98.44 138 VAL B N 1
ATOM 7602 C CA . VAL B 1 138 ? 10.508 41.125 22.969 1 98.44 138 VAL B CA 1
ATOM 7603 C C . VAL B 1 138 ? 9.242 41.25 23.828 1 98.44 138 VAL B C 1
ATOM 7605 O O . VAL B 1 138 ? 9.109 40.562 24.859 1 98.44 138 VAL B O 1
ATOM 7608 N N . ARG B 1 139 ? 8.297 42.031 23.406 1 97.94 139 ARG B N 1
ATOM 7609 C CA . ARG B 1 139 ? 7.086 42.312 24.172 1 97.94 139 ARG B CA 1
ATOM 7610 C C . ARG B 1 139 ? 6.223 41.031 24.266 1 97.94 139 ARG B C 1
ATOM 7612 O O . ARG B 1 139 ? 5.598 40.781 25.297 1 97.94 139 ARG B O 1
ATOM 7619 N N . ASP B 1 140 ? 6.113 40.375 23.188 1 97.94 140 ASP B N 1
ATOM 7620 C CA . ASP B 1 140 ? 5.367 39.125 23.203 1 97.94 140 ASP B CA 1
ATOM 7621 C C . ASP B 1 140 ? 5.969 38.156 24.219 1 97.94 140 ASP B C 1
ATOM 7623 O O . ASP B 1 140 ? 5.242 37.531 25 1 97.94 140 ASP B O 1
ATOM 7627 N N . PHE B 1 141 ? 7.301 37.969 24.156 1 98.12 141 PHE B N 1
ATOM 7628 C CA . PHE B 1 141 ? 8.008 37.094 25.078 1 98.12 141 PHE B CA 1
ATOM 7629 C C . PHE B 1 141 ? 7.75 37.5 26.531 1 98.12 141 PHE B C 1
ATOM 7631 O O . PHE B 1 141 ? 7.434 36.656 27.375 1 98.12 141 PHE B O 1
ATOM 7638 N N . GLU B 1 142 ? 7.848 38.781 26.812 1 97.94 142 GLU B N 1
ATOM 7639 C CA . GLU B 1 142 ? 7.664 39.281 28.156 1 97.94 142 GLU B CA 1
ATOM 7640 C C . GLU B 1 142 ? 6.258 39 28.672 1 97.94 142 GLU B C 1
ATOM 7642 O O . GLU B 1 142 ? 6.078 38.625 29.828 1 97.94 142 GLU B O 1
ATOM 7647 N N . ARG B 1 143 ? 5.371 39.188 27.828 1 96.69 143 ARG B N 1
ATOM 7648 C CA . ARG B 1 143 ? 3.979 38.938 28.203 1 96.69 143 ARG B CA 1
ATOM 7649 C C . ARG B 1 143 ? 3.74 37.469 28.562 1 96.69 143 ARG B C 1
ATOM 7651 O O . ARG B 1 143 ? 3.002 37.188 29.5 1 96.69 143 ARG B O 1
ATOM 7658 N N . ARG B 1 144 ? 4.336 36.625 27.828 1 97.19 144 ARG B N 1
ATOM 7659 C CA . ARG B 1 144 ? 4.043 35.219 27.969 1 97.19 144 ARG B CA 1
ATOM 7660 C C . ARG B 1 144 ? 4.91 34.562 29.047 1 97.19 144 ARG B C 1
ATOM 7662 O O . ARG B 1 144 ? 4.398 33.875 29.938 1 97.19 144 ARG B O 1
ATOM 7669 N N . PHE B 1 145 ? 6.199 34.812 29.078 1 97.62 145 PHE B N 1
ATOM 7670 C CA . PHE B 1 145 ? 7.125 34.094 29.969 1 97.62 145 PHE B CA 1
ATOM 7671 C C . PHE B 1 145 ? 7.363 34.906 31.25 1 97.62 145 PHE B C 1
ATOM 7673 O O . PHE B 1 145 ? 7.961 34.375 32.188 1 97.62 145 PHE B O 1
ATOM 7680 N N . GLY B 1 146 ? 6.949 36.188 31.328 1 95.88 146 GLY B N 1
ATOM 7681 C CA . GLY B 1 146 ? 6.973 36.969 32.562 1 95.88 146 GLY B CA 1
ATOM 7682 C C . GLY B 1 146 ? 8.359 37.5 32.906 1 95.88 146 GLY B C 1
ATOM 7683 O O . GLY B 1 146 ? 8.625 37.812 34.062 1 95.88 146 GLY B O 1
ATOM 7684 N N . ARG B 1 147 ? 9.258 37.438 32 1 96.5 147 ARG B N 1
ATOM 7685 C CA . ARG B 1 147 ? 10.617 37.969 32.156 1 96.5 147 ARG B CA 1
ATOM 7686 C C . ARG B 1 147 ? 11.141 38.531 30.844 1 96.5 147 ARG B C 1
ATOM 7688 O O . ARG B 1 147 ? 10.609 38.219 29.781 1 96.5 147 ARG B O 1
ATOM 7695 N N . ALA B 1 148 ? 12.141 39.344 30.906 1 96.94 148 ALA B N 1
ATOM 7696 C CA . ALA B 1 148 ? 12.773 39.875 29.688 1 96.94 148 ALA B CA 1
ATOM 7697 C C . ALA B 1 148 ? 13.609 38.781 29.016 1 96.94 148 ALA B C 1
ATOM 7699 O O . ALA B 1 148 ? 14.281 38 29.688 1 96.94 148 ALA B O 1
ATOM 7700 N N . PRO B 1 149 ? 13.516 38.719 27.766 1 97.62 149 PRO B N 1
ATOM 7701 C CA . PRO B 1 149 ? 14.367 37.75 27.078 1 97.62 149 PRO B CA 1
ATOM 7702 C C . PRO B 1 149 ? 15.836 38.156 27.062 1 97.62 149 PRO B C 1
ATOM 7704 O O . PRO B 1 149 ? 16.156 39.344 26.938 1 97.62 149 PRO B O 1
ATOM 7707 N N . ARG B 1 150 ? 16.688 37.188 27.188 1 97.56 150 ARG B N 1
ATOM 7708 C CA . ARG B 1 150 ? 18.125 37.438 27.078 1 97.56 150 ARG B CA 1
ATOM 7709 C C . ARG B 1 150 ? 18.625 37.125 25.688 1 97.56 150 ARG B C 1
ATOM 7711 O O . ARG B 1 150 ? 19.609 37.719 25.219 1 97.56 150 ARG B O 1
ATOM 7718 N N . GLY B 1 151 ? 18.062 36.219 25.094 1 98.31 151 GLY B N 1
ATOM 7719 C CA . GLY B 1 151 ? 18.406 35.812 23.734 1 98.31 151 GLY B CA 1
ATOM 7720 C C . GLY B 1 151 ? 17.25 35.938 22.766 1 98.31 151 GLY B C 1
ATOM 7721 O O . GLY B 1 151 ? 16.078 35.969 23.188 1 98.31 151 GLY B O 1
ATOM 7722 N N . MET B 1 152 ? 17.562 36 21.469 1 98.44 152 MET B N 1
ATOM 7723 C CA . MET B 1 152 ? 16.531 36.062 20.438 1 98.44 152 MET B CA 1
ATOM 7724 C C . MET B 1 152 ? 16.953 35.281 19.188 1 98.44 152 MET B C 1
ATOM 7726 O O . MET B 1 152 ? 18.078 35.438 18.719 1 98.44 152 MET B O 1
ATOM 7730 N N . TRP B 1 153 ? 16.078 34.438 18.812 1 98.25 153 TRP B N 1
ATOM 7731 C CA . TRP B 1 153 ? 16.266 33.688 17.562 1 98.25 153 TRP B CA 1
ATOM 7732 C C . TRP B 1 153 ? 15.891 34.562 16.359 1 98.25 153 TRP B C 1
ATOM 7734 O O . TRP B 1 153 ? 14.891 35.281 16.391 1 98.25 153 TRP B O 1
ATOM 7744 N N . LEU B 1 154 ? 16.719 34.5 15.336 1 98 154 LEU B N 1
ATOM 7745 C CA . LEU B 1 154 ? 16.453 35.219 14.094 1 98 154 LEU B CA 1
ATOM 7746 C C . LEU B 1 154 ? 15.859 34.312 13.039 1 98 154 LEU B C 1
ATOM 7748 O O . LEU B 1 154 ? 16.25 33.125 12.938 1 98 154 LEU B O 1
ATOM 7752 N N . SER B 1 155 ? 14.898 34.875 12.25 1 96.75 155 SER B N 1
ATOM 7753 C CA . SER B 1 155 ? 14.273 34.094 11.195 1 96.75 155 SER B CA 1
ATOM 7754 C C . SER B 1 155 ? 15.312 33.531 10.227 1 96.75 155 SER B C 1
ATOM 7756 O O . SER B 1 155 ? 16.016 34.312 9.57 1 96.75 155 SER B O 1
ATOM 7758 N N . GLU B 1 156 ? 15.359 32.188 10.164 1 95.75 156 GLU B N 1
ATOM 7759 C CA . GLU B 1 156 ? 16.312 31.5 9.32 1 95.75 156 GLU B CA 1
ATOM 7760 C C . GLU B 1 156 ? 17.75 31.844 9.703 1 95.75 156 GLU B C 1
ATOM 7762 O O . GLU B 1 156 ? 18.656 31.75 8.875 1 95.75 156 GLU B O 1
ATOM 7767 N N . THR B 1 157 ? 17.969 32.312 10.922 1 96.88 157 THR B N 1
ATO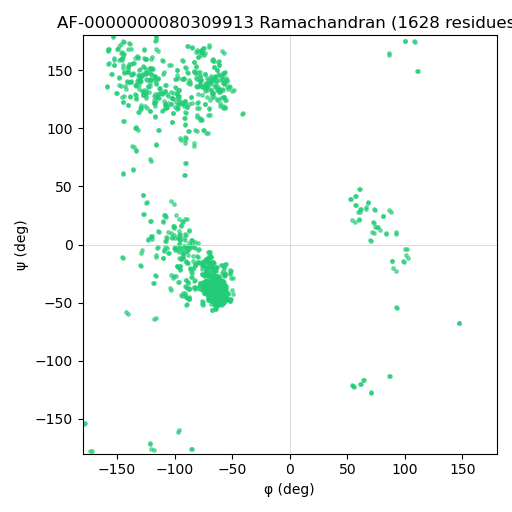M 7768 C CA . THR B 1 157 ? 19.25 32.781 11.438 1 96.88 157 THR B CA 1
ATOM 7769 C C . THR B 1 157 ? 19.844 33.844 10.555 1 96.88 157 THR B C 1
ATOM 7771 O O . THR B 1 157 ? 21.062 34.062 10.539 1 96.88 157 THR B O 1
ATOM 7774 N N . ALA B 1 158 ? 18.953 34.469 9.758 1 97.88 158 ALA B N 1
ATOM 7775 C CA . ALA B 1 158 ? 19.438 35.531 8.859 1 97.88 158 ALA B CA 1
ATOM 7776 C C . ALA B 1 158 ? 19.938 36.75 9.656 1 97.88 158 ALA B C 1
ATOM 7778 O O . ALA B 1 158 ? 19.219 37.25 10.508 1 97.88 158 ALA B O 1
ATOM 7779 N N . ALA B 1 159 ? 21.141 37.188 9.305 1 97.44 159 ALA B N 1
ATOM 7780 C CA . ALA B 1 159 ? 21.703 38.219 10.133 1 97.44 159 ALA B CA 1
ATOM 7781 C C . ALA B 1 159 ? 22.594 39.156 9.305 1 97.44 159 ALA B C 1
ATOM 7783 O O . ALA B 1 159 ? 23.188 38.719 8.305 1 97.44 159 ALA B O 1
ATOM 7784 N N . ASP B 1 160 ? 22.562 40.375 9.633 1 97.5 160 ASP B N 1
ATOM 7785 C CA . ASP B 1 160 ? 23.516 41.438 9.266 1 97.5 160 ASP B CA 1
ATOM 7786 C C . ASP B 1 160 ? 23.812 42.344 10.453 1 97.5 160 ASP B C 1
ATOM 7788 O O . ASP B 1 160 ? 23.281 42.125 11.547 1 97.5 160 ASP B O 1
ATOM 7792 N N . VAL B 1 161 ? 24.703 43.188 10.305 1 96.88 161 VAL B N 1
ATOM 7793 C CA . VAL B 1 161 ? 25.141 44.031 11.414 1 96.88 161 VAL B CA 1
ATOM 7794 C C . VAL B 1 161 ? 23.969 44.875 11.922 1 96.88 161 VAL B C 1
ATOM 7796 O O . VAL B 1 161 ? 23.797 45 13.133 1 96.88 161 VAL B O 1
ATOM 7799 N N . ALA B 1 162 ? 23.156 45.344 11.039 1 97.31 162 ALA B N 1
ATOM 7800 C CA . ALA B 1 162 ? 22.016 46.188 11.414 1 97.31 162 ALA B CA 1
ATOM 7801 C C . ALA B 1 162 ? 21.016 45.406 12.258 1 97.31 162 ALA B C 1
ATOM 7803 O O . ALA B 1 162 ? 20.391 45.938 13.172 1 97.31 162 ALA B O 1
ATOM 7804 N N . SER B 1 163 ? 20.844 44.156 11.945 1 97.94 163 SER B N 1
ATOM 7805 C CA . SER B 1 163 ? 19.938 43.312 12.711 1 97.94 163 SER B CA 1
ATOM 7806 C C . SER B 1 163 ? 20.453 43.094 14.133 1 97.94 163 SER B C 1
ATOM 7808 O O . SER B 1 163 ? 19.688 43.156 15.094 1 97.94 163 SER B O 1
ATOM 7810 N N . LEU B 1 164 ? 21.75 42.844 14.219 1 98.19 164 LEU B N 1
ATOM 7811 C CA . LEU B 1 164 ? 22.344 42.656 15.531 1 98.19 164 LEU B CA 1
ATOM 7812 C C . LEU B 1 164 ? 22.266 43.938 16.359 1 98.19 164 LEU B C 1
ATOM 7814 O O . LEU B 1 164 ? 22.078 43.875 17.578 1 98.19 164 LEU B O 1
ATOM 7818 N N . GLU B 1 165 ? 22.375 45.031 15.695 1 97.56 165 GLU B N 1
ATOM 7819 C CA . GLU B 1 165 ? 22.219 46.312 16.359 1 97.56 165 GLU B CA 1
ATOM 7820 C C . GLU B 1 165 ? 20.812 46.469 16.938 1 97.56 165 GLU B C 1
ATOM 7822 O O . GLU B 1 165 ? 20.641 46.938 18.062 1 97.56 165 GLU B O 1
ATOM 7827 N N . ALA B 1 166 ? 19.844 46.156 16.156 1 97.5 166 ALA B N 1
ATOM 7828 C CA . ALA B 1 166 ? 18.453 46.25 16.578 1 97.5 166 ALA B CA 1
ATOM 7829 C C . ALA B 1 166 ? 18.188 45.344 17.812 1 97.5 166 ALA B C 1
ATOM 7831 O O . ALA B 1 166 ? 17.453 45.75 18.703 1 97.5 166 ALA B O 1
ATOM 7832 N N . LEU B 1 167 ? 18.812 44.188 17.828 1 98.44 167 LEU B N 1
ATOM 7833 C CA . LEU B 1 167 ? 18.688 43.281 18.969 1 98.44 167 LEU B CA 1
ATOM 7834 C C . LEU B 1 167 ? 19.297 43.906 20.219 1 98.44 167 LEU B C 1
ATOM 7836 O O . LEU B 1 167 ? 18.641 44 21.266 1 98.44 167 LEU B O 1
ATOM 7840 N N . ALA B 1 168 ? 20.484 44.344 20.062 1 97.94 168 ALA B N 1
ATOM 7841 C CA . ALA B 1 168 ? 21.234 44.906 21.188 1 97.94 168 ALA B CA 1
ATOM 7842 C C . ALA B 1 168 ? 20.531 46.125 21.734 1 97.94 168 ALA B C 1
ATOM 7844 O O . ALA B 1 168 ? 20.547 46.375 22.953 1 97.94 168 ALA B O 1
ATOM 7845 N N . GLU B 1 169 ? 19.953 46.844 20.875 1 97.25 169 GLU B N 1
ATOM 7846 C CA . GLU B 1 169 ? 19.234 48.062 21.266 1 97.25 169 GLU B CA 1
ATOM 7847 C C . GLU B 1 169 ? 18.078 47.719 22.203 1 97.25 169 GLU B C 1
ATOM 7849 O O . GLU B 1 169 ? 17.688 48.531 23.031 1 97.25 169 GLU B O 1
ATOM 7854 N N . GLN B 1 170 ? 17.5 46.594 22.062 1 96.75 170 GLN B N 1
ATOM 7855 C CA . GLN B 1 170 ? 16.359 46.188 22.875 1 96.75 170 GLN B CA 1
ATOM 7856 C C . GLN B 1 170 ? 16.781 45.344 24.062 1 96.75 170 GLN B C 1
ATOM 7858 O O . GLN B 1 170 ? 15.961 44.688 24.703 1 96.75 170 GLN B O 1
ATOM 7863 N N . GLY B 1 171 ? 18.047 45.219 24.297 1 96.62 171 GLY B N 1
ATOM 7864 C CA . GLY B 1 171 ? 18.547 44.562 25.484 1 96.62 171 GLY B CA 1
ATOM 7865 C C . GLY B 1 171 ? 18.812 43.094 25.297 1 96.62 171 GLY B C 1
ATOM 7866 O O . GLY B 1 171 ? 19.062 42.375 26.266 1 96.62 171 GLY B O 1
ATOM 7867 N N . ILE B 1 172 ? 18.781 42.594 24.109 1 98.25 172 ILE B N 1
ATOM 7868 C CA . ILE B 1 172 ? 19.094 41.219 23.844 1 98.25 172 ILE B CA 1
ATOM 7869 C C . ILE B 1 172 ? 20.594 40.969 24 1 98.25 172 ILE B C 1
ATOM 7871 O O . ILE B 1 172 ? 21.406 41.719 23.453 1 98.25 172 ILE B O 1
ATOM 7875 N N . ARG B 1 173 ? 20.906 39.906 24.625 1 97.94 173 ARG B N 1
ATOM 7876 C CA . ARG B 1 173 ? 22.297 39.719 25 1 97.94 173 ARG B CA 1
ATOM 7877 C C . ARG B 1 173 ? 22.984 38.719 24.062 1 97.94 173 ARG B C 1
ATOM 7879 O O . ARG B 1 173 ? 24.203 38.719 23.922 1 97.94 173 ARG B O 1
ATOM 7886 N N . PHE B 1 174 ? 22.25 37.875 23.5 1 98.5 174 PHE B N 1
ATOM 7887 C CA . PHE B 1 174 ? 22.891 36.906 22.625 1 98.5 174 PHE B CA 1
ATOM 7888 C C . PHE B 1 174 ? 21.922 36.438 21.547 1 98.5 174 PHE B C 1
ATOM 7890 O O . PHE B 1 174 ? 20.719 36.594 21.672 1 98.5 174 PHE B O 1
ATOM 7897 N N . THR B 1 175 ? 22.469 35.875 20.438 1 98.56 175 THR B N 1
ATOM 7898 C CA . THR B 1 175 ? 21.75 35.156 19.391 1 98.56 175 THR B CA 1
ATOM 7899 C C . THR B 1 175 ? 22.547 33.938 18.922 1 98.56 175 THR B C 1
ATOM 7901 O O . THR B 1 175 ? 23.641 33.688 19.422 1 98.56 175 THR B O 1
ATOM 7904 N N . VAL B 1 176 ? 21.938 33.094 18.172 1 98.31 176 VAL B N 1
ATOM 7905 C CA . VAL B 1 176 ? 22.531 31.844 17.672 1 98.31 176 VAL B CA 1
ATOM 7906 C C . VAL B 1 176 ? 22.625 31.906 16.141 1 98.31 176 VAL B C 1
ATOM 7908 O O . VAL B 1 176 ? 21.656 32.25 15.469 1 98.31 176 VAL B O 1
ATOM 7911 N N . LEU B 1 177 ? 23.828 31.656 15.586 1 98.12 177 LEU B N 1
ATOM 7912 C CA . LEU B 1 177 ? 24.047 31.688 14.148 1 98.12 177 LEU B CA 1
ATOM 7913 C C . LEU B 1 177 ? 24.688 30.406 13.656 1 98.12 177 LEU B C 1
ATOM 7915 O O . LEU B 1 177 ? 25.156 29.594 14.461 1 98.12 177 LEU B O 1
ATOM 7919 N N . ALA B 1 178 ? 24.703 30.219 12.344 1 96.38 178 ALA B N 1
ATOM 7920 C CA . ALA B 1 178 ? 25.359 29.078 11.719 1 96.38 178 ALA B CA 1
ATOM 7921 C C . ALA B 1 178 ? 26.859 29.297 11.586 1 96.38 178 ALA B C 1
ATOM 7923 O O . ALA B 1 178 ? 27.328 30.438 11.523 1 96.38 178 ALA B O 1
ATOM 7924 N N . PRO B 1 179 ? 27.562 28.172 11.57 1 95.38 179 PRO B N 1
ATOM 7925 C CA . PRO B 1 179 ? 29.016 28.328 11.484 1 95.38 179 PRO B CA 1
ATOM 7926 C C . PRO B 1 179 ? 29.469 29.031 10.211 1 95.38 179 PRO B C 1
ATOM 7928 O O . PRO B 1 179 ? 30.453 29.766 10.219 1 95.38 179 PRO B O 1
ATOM 7931 N N . ASN B 1 180 ? 28.75 28.875 9.141 1 94.19 180 ASN B N 1
ATOM 7932 C CA . ASN B 1 180 ? 29.125 29.484 7.871 1 94.19 180 ASN B CA 1
ATOM 7933 C C . ASN B 1 180 ? 28.953 31 7.914 1 94.19 180 ASN B C 1
ATOM 7935 O O . ASN B 1 180 ? 29.438 31.719 7.027 1 94.19 180 ASN B O 1
ATOM 7939 N N . GLN B 1 181 ? 28.391 31.531 8.969 1 96.38 181 GLN B N 1
ATOM 7940 C CA . GLN B 1 181 ? 28.109 32.969 9.055 1 96.38 181 GLN B CA 1
ATOM 7941 C C . GLN B 1 181 ? 29.203 33.719 9.797 1 96.38 181 GLN B C 1
ATOM 7943 O O . GLN B 1 181 ? 29.141 34.906 9.984 1 96.38 181 GLN B O 1
ATOM 7948 N N . CYS B 1 182 ? 30.219 33.031 10.234 1 96.81 182 CYS B N 1
ATOM 7949 C CA . CYS B 1 182 ? 31.359 33.625 10.891 1 96.81 182 CYS B CA 1
ATOM 7950 C C . CYS B 1 182 ? 32.5 33.875 9.906 1 96.81 182 CYS B C 1
ATOM 7952 O O . CYS B 1 182 ? 32.969 32.938 9.242 1 96.81 182 CYS B O 1
ATOM 7954 N N . ARG B 1 183 ? 32.938 35.094 9.875 1 95.81 183 ARG B N 1
ATOM 7955 C CA . ARG B 1 183 ? 34 35.438 8.938 1 95.81 183 ARG B CA 1
ATOM 7956 C C . ARG B 1 183 ? 35.375 35.219 9.562 1 95.81 183 ARG B C 1
ATOM 7958 O O . ARG B 1 183 ? 36.25 34.594 8.953 1 95.81 183 ARG B O 1
ATOM 7965 N N . ARG B 1 184 ? 35.594 35.75 10.719 1 96.62 184 ARG B N 1
ATOM 7966 C CA . ARG B 1 184 ? 36.875 35.688 11.406 1 96.62 184 ARG B CA 1
ATOM 7967 C C . ARG B 1 184 ? 36.719 35.906 12.914 1 96.62 184 ARG B C 1
ATOM 7969 O O . ARG B 1 184 ? 35.688 36.406 13.359 1 96.62 184 ARG B O 1
ATOM 7976 N N . VAL B 1 185 ? 37.656 35.406 13.711 1 97.56 185 VAL B N 1
ATOM 7977 C CA . VAL B 1 185 ? 37.625 35.5 15.172 1 97.56 185 VAL B CA 1
ATOM 7978 C C . VAL B 1 185 ? 38.969 35.969 15.703 1 97.56 185 VAL B C 1
ATOM 7980 O O . VAL B 1 185 ? 39.969 35.906 14.992 1 97.56 185 VAL B O 1
ATOM 7983 N N . ARG B 1 186 ? 39 36.5 16.953 1 96.75 186 ARG B N 1
ATOM 7984 C CA . ARG B 1 186 ? 40.25 36.812 17.656 1 96.75 186 ARG B CA 1
ATOM 7985 C C . ARG B 1 186 ? 40.062 36.781 19.156 1 96.75 186 ARG B C 1
ATOM 7987 O O . ARG B 1 186 ? 38.969 37.062 19.672 1 96.75 186 ARG B O 1
ATOM 7994 N N . ALA B 1 187 ? 41.062 36.375 19.891 1 94.81 187 ALA B N 1
ATOM 7995 C CA . ALA B 1 187 ? 41.031 36.469 21.344 1 94.81 187 ALA B CA 1
ATOM 7996 C C . ALA B 1 187 ? 40.938 37.906 21.828 1 94.81 187 ALA B C 1
ATOM 7998 O O . ALA B 1 187 ? 41.562 38.812 21.25 1 94.81 187 ALA B O 1
ATOM 7999 N N . LYS B 1 188 ? 40.094 38.094 22.766 1 93.06 188 LYS B N 1
ATOM 8000 C CA . LYS B 1 188 ? 40.031 39.469 23.312 1 93.06 188 LYS B CA 1
ATOM 8001 C C . LYS B 1 188 ? 41.406 39.969 23.703 1 93.06 188 LYS B C 1
ATOM 8003 O O . LYS B 1 188 ? 42.188 39.281 24.359 1 93.06 188 LYS B O 1
ATOM 8008 N N . GLY B 1 189 ? 41.75 41.094 23.406 1 89.5 189 GLY B N 1
ATOM 8009 C CA . GLY B 1 189 ? 43.031 41.688 23.688 1 89.5 189 GLY B CA 1
ATOM 8010 C C . GLY B 1 189 ? 44.062 41.469 22.594 1 89.5 189 GLY B C 1
ATOM 8011 O O . GLY B 1 189 ? 45.062 42.188 22.516 1 89.5 189 GLY B O 1
ATOM 8012 N N . SER B 1 190 ? 43.75 40.438 21.797 1 91.56 190 SER B N 1
ATOM 8013 C CA . SER B 1 190 ? 44.656 40.188 20.688 1 91.56 190 SER B CA 1
ATOM 8014 C C . SER B 1 190 ? 44.344 41.094 19.484 1 91.56 190 SER B C 1
ATOM 8016 O O . SER B 1 190 ? 43.188 41.438 19.281 1 91.56 190 SER B O 1
ATOM 8018 N N . ALA B 1 191 ? 45.375 41.438 18.734 1 90.62 191 ALA B N 1
ATOM 8019 C CA . ALA B 1 191 ? 45.188 42.281 17.547 1 90.62 191 ALA B CA 1
ATOM 8020 C C . ALA B 1 191 ? 45.031 41.406 16.297 1 90.62 191 ALA B C 1
ATOM 8022 O O . ALA B 1 191 ? 44.562 41.906 15.273 1 90.62 191 ALA B O 1
ATOM 8023 N N . THR B 1 192 ? 45.312 40.188 16.375 1 93.88 192 THR B N 1
ATOM 8024 C CA . THR B 1 192 ? 45.344 39.375 15.188 1 93.88 192 THR B CA 1
ATOM 8025 C C . THR B 1 192 ? 44.031 38.594 15.016 1 93.88 192 THR B C 1
ATOM 8027 O O . THR B 1 192 ? 43.625 37.844 15.914 1 93.88 192 THR B O 1
ATOM 8030 N N . TRP B 1 193 ? 43.406 38.75 13.844 1 95.31 193 TRP B N 1
ATOM 8031 C CA . TRP B 1 193 ? 42.219 38.031 13.477 1 95.31 193 TRP B CA 1
ATOM 8032 C C . TRP B 1 193 ? 42.562 36.688 12.805 1 95.31 193 TRP B C 1
ATOM 8034 O O . TRP B 1 193 ? 43.5 36.625 12.016 1 95.31 193 TRP B O 1
ATOM 8044 N N . LEU B 1 194 ? 41.875 35.719 13.117 1 95.94 194 LEU B N 1
ATOM 8045 C CA . LEU B 1 194 ? 41.938 34.406 12.461 1 95.94 194 LEU B CA 1
ATOM 8046 C C . LEU B 1 194 ? 40.781 34.188 11.516 1 95.94 194 LEU B C 1
ATOM 8048 O O . LEU B 1 194 ? 39.625 34.25 11.938 1 95.94 194 LEU B O 1
ATOM 8052 N N . ASP B 1 195 ? 41.125 33.969 10.281 1 95.75 195 ASP B N 1
ATOM 8053 C CA . ASP B 1 195 ? 40.062 33.688 9.305 1 95.75 195 ASP B CA 1
ATOM 8054 C C . ASP B 1 195 ? 39.469 32.281 9.531 1 95.75 195 ASP B C 1
ATOM 8056 O O . ASP B 1 195 ? 40.188 31.297 9.625 1 95.75 195 ASP B O 1
ATOM 8060 N N . VAL B 1 196 ? 38.156 32.281 9.664 1 95.31 196 VAL B N 1
ATOM 8061 C CA . VAL B 1 196 ? 37.5 31 9.898 1 95.31 196 VAL B CA 1
ATOM 8062 C C . VAL B 1 196 ? 36.375 30.812 8.875 1 95.31 196 VAL B C 1
ATOM 8064 O O . VAL B 1 196 ? 35.406 30.094 9.148 1 95.31 196 VAL B O 1
ATOM 8067 N N . SER B 1 197 ? 36.469 31.422 7.727 1 89.94 197 SER B N 1
ATOM 8068 C CA . SER B 1 197 ? 35.5 31.266 6.66 1 89.94 197 SER B CA 1
ATOM 8069 C C . SER B 1 197 ? 35.344 29.797 6.254 1 89.94 197 SER B C 1
ATOM 8071 O O . SER B 1 197 ? 36.25 29 6.418 1 89.94 197 SER B O 1
ATOM 8073 N N . GLY B 1 198 ? 34.156 29.438 5.852 1 86.75 198 GLY B N 1
ATOM 8074 C CA . GLY B 1 198 ? 33.906 28.062 5.441 1 86.75 198 GLY B CA 1
ATOM 8075 C C . GLY B 1 198 ? 33.5 27.156 6.594 1 86.75 198 GLY B C 1
ATOM 8076 O O . GLY B 1 198 ? 33.875 25.984 6.621 1 86.75 198 GLY B O 1
ATOM 8077 N N . SER B 1 199 ? 32.906 27.75 7.555 1 91.62 199 SER B N 1
ATOM 8078 C CA . SER B 1 199 ? 32.375 27.016 8.688 1 91.62 199 SER B CA 1
ATOM 8079 C C . SER B 1 199 ? 33.469 26.406 9.539 1 91.62 199 SER B C 1
ATOM 8081 O O . SER B 1 199 ? 33.344 25.281 10.023 1 91.62 199 SER B O 1
ATOM 8083 N N . ARG B 1 200 ? 34.594 27.094 9.672 1 91.12 200 ARG B N 1
ATOM 8084 C CA . ARG B 1 200 ? 35.719 26.562 10.398 1 91.12 200 ARG B CA 1
ATOM 8085 C C . ARG B 1 200 ? 35.812 27.141 11.805 1 91.12 200 ARG B C 1
ATOM 8087 O O . ARG B 1 200 ? 36.75 26.891 12.547 1 91.12 200 ARG B O 1
ATOM 8094 N N . VAL B 1 201 ? 34.844 27.859 12.203 1 96 201 VAL B N 1
ATOM 8095 C CA . VAL B 1 201 ? 34.812 28.469 13.523 1 96 201 VAL B CA 1
ATOM 8096 C C . VAL B 1 201 ? 34.719 27.391 14.594 1 96 201 VAL B C 1
ATOM 8098 O O . VAL B 1 201 ? 34.031 26.375 14.391 1 96 201 VAL B O 1
ATOM 8101 N N . ASP B 1 202 ? 35.406 27.578 15.695 1 95.5 202 ASP B N 1
ATOM 8102 C CA . ASP B 1 202 ? 35.219 26.703 16.844 1 95.5 202 ASP B CA 1
ATOM 8103 C C . ASP B 1 202 ? 33.844 26.953 17.5 1 95.5 202 ASP B C 1
ATOM 8105 O O . ASP B 1 202 ? 33.625 28 18.094 1 95.5 202 ASP B O 1
ATOM 8109 N N . THR B 1 203 ? 33 26.016 17.391 1 96.44 203 THR B N 1
ATOM 8110 C CA . THR B 1 203 ? 31.609 26.188 17.812 1 96.44 203 THR B CA 1
ATOM 8111 C C . THR B 1 203 ? 31.453 25.906 19.297 1 96.44 203 THR B C 1
ATOM 8113 O O . THR B 1 203 ? 30.344 25.969 19.828 1 96.44 203 THR B O 1
ATOM 8116 N N . ARG B 1 204 ? 32.594 25.609 20.094 1 94.19 204 ARG B N 1
ATOM 8117 C CA . ARG B 1 204 ? 32.531 25.094 21.453 1 94.19 204 ARG B CA 1
ATOM 8118 C C . ARG B 1 204 ? 32.656 26.219 22.469 1 94.19 204 ARG B C 1
ATOM 8120 O O . ARG B 1 204 ? 32.969 25.953 23.641 1 94.19 204 ARG B O 1
ATOM 8127 N N . ARG B 1 205 ? 32.344 27.469 22.031 1 96.06 205 ARG B N 1
ATOM 8128 C CA . ARG B 1 205 ? 32.406 28.625 22.906 1 96.06 205 ARG B CA 1
ATOM 8129 C C . ARG B 1 205 ? 31.5 29.75 22.391 1 96.06 205 ARG B C 1
ATOM 8131 O O . ARG B 1 205 ? 31.016 29.688 21.25 1 96.06 205 ARG B O 1
ATOM 8138 N N . ALA B 1 206 ? 31.281 30.797 23.266 1 97.5 206 ALA B N 1
ATOM 8139 C CA . ALA B 1 206 ? 30.562 32 22.875 1 97.5 206 ALA B CA 1
ATOM 8140 C C . ALA B 1 206 ? 31.531 33.062 22.344 1 97.5 206 ALA B C 1
ATOM 8142 O O . ALA B 1 206 ? 32.688 33.125 22.734 1 97.5 206 ALA B O 1
ATOM 8143 N N . TYR B 1 207 ? 31.062 33.938 21.469 1 98.31 207 TYR B N 1
ATOM 8144 C CA . TYR B 1 207 ? 31.859 35 20.891 1 98.31 207 TYR B CA 1
ATOM 8145 C C . TYR B 1 207 ? 31.172 36.344 21.109 1 98.31 207 TYR B C 1
ATOM 8147 O O . TYR B 1 207 ? 29.953 36.438 21.156 1 98.31 207 TYR B O 1
ATOM 8155 N N . GLU B 1 208 ? 31.938 37.375 21.266 1 98.19 208 GLU B N 1
ATOM 8156 C CA . GLU B 1 208 ? 31.406 38.719 21.328 1 98.19 208 GLU B CA 1
ATOM 8157 C C . GLU B 1 208 ? 31.516 39.406 19.969 1 98.19 208 GLU B C 1
ATOM 8159 O O . GLU B 1 208 ? 32.562 39.375 19.312 1 98.19 208 GLU B O 1
ATOM 8164 N N . VAL B 1 209 ? 30.469 39.969 19.547 1 98.12 209 VAL B N 1
ATOM 8165 C CA . VAL B 1 209 ? 30.453 40.781 18.328 1 98.12 209 VAL B CA 1
ATOM 8166 C C . VAL B 1 209 ? 30.297 42.25 18.703 1 98.12 209 VAL B C 1
ATOM 8168 O O . VAL B 1 209 ? 29.25 42.656 19.234 1 98.12 209 VAL B O 1
ATOM 8171 N N . ALA B 1 210 ? 31.297 43 18.359 1 96.81 210 ALA B N 1
ATOM 8172 C CA . ALA B 1 210 ? 31.234 44.438 18.594 1 96.81 210 ALA B CA 1
ATOM 8173 C C . ALA B 1 210 ? 30.438 45.125 17.5 1 96.81 210 ALA B C 1
ATOM 8175 O O . ALA B 1 210 ? 30.594 44.812 16.312 1 96.81 210 ALA B O 1
ATOM 8176 N N . LEU B 1 211 ? 29.594 46.031 17.922 1 97.06 211 LEU B N 1
ATOM 8177 C CA . LEU B 1 211 ? 28.719 46.688 16.969 1 97.06 211 LEU B CA 1
ATOM 8178 C C . LEU B 1 211 ? 29.109 48.156 16.797 1 97.06 211 LEU B C 1
ATOM 8180 O O . LEU B 1 211 ? 29.734 48.75 17.688 1 97.06 211 LEU B O 1
ATOM 8184 N N . PRO B 1 212 ? 28.719 48.75 15.703 1 96 212 PRO B N 1
ATOM 8185 C CA . PRO B 1 212 ? 29.109 50.156 15.406 1 96 212 PRO B CA 1
ATOM 8186 C C . PRO B 1 212 ? 28.641 51.125 16.469 1 96 212 PRO B C 1
ATOM 8188 O O . PRO B 1 212 ? 29.297 52.156 16.703 1 96 212 PRO B O 1
ATOM 8191 N N . SER B 1 213 ? 27.594 50.938 17.109 1 96.06 213 SER B N 1
ATOM 8192 C CA . SER B 1 213 ? 27.031 51.844 18.094 1 96.06 213 SER B CA 1
ATOM 8193 C C . SER B 1 213 ? 27.844 51.844 19.391 1 96.06 213 SER B C 1
ATOM 8195 O O . SER B 1 213 ? 27.672 52.719 20.25 1 96.06 213 SER B O 1
ATOM 8197 N N . GLY B 1 214 ? 28.703 50.938 19.547 1 95.81 214 GLY B N 1
ATOM 8198 C CA . GLY B 1 214 ? 29.453 50.75 20.781 1 95.81 214 GLY B CA 1
ATOM 8199 C C . GLY B 1 214 ? 28.922 49.625 21.641 1 95.81 214 GLY B C 1
ATOM 8200 O O . GLY B 1 214 ? 29.594 49.156 22.562 1 95.81 214 GLY B O 1
ATOM 8201 N N . ARG B 1 215 ? 27.766 49.094 21.266 1 96.38 215 ARG B N 1
ATOM 8202 C CA . ARG B 1 215 ? 27.203 47.969 21.953 1 96.38 215 ARG B CA 1
ATOM 8203 C C . ARG B 1 215 ? 27.844 46.656 21.469 1 96.38 215 ARG B C 1
ATOM 8205 O O . ARG B 1 215 ? 28.641 46.656 20.531 1 96.38 215 ARG B O 1
ATOM 8212 N N . SER B 1 216 ? 27.609 45.656 22.219 1 97.06 216 SER B N 1
ATOM 8213 C CA . SER B 1 216 ? 28.047 44.312 21.812 1 97.06 216 SER B CA 1
ATOM 8214 C C . SER B 1 216 ? 26.969 43.281 22.047 1 97.06 216 SER B C 1
ATOM 8216 O O . SER B 1 216 ? 26.047 43.5 22.828 1 97.06 216 SER B O 1
ATOM 8218 N N . ILE B 1 217 ? 27.016 42.25 21.359 1 98.19 217 ILE B N 1
ATOM 8219 C CA . ILE B 1 217 ? 26.109 41.125 21.516 1 98.19 217 ILE B CA 1
ATOM 8220 C C . ILE B 1 217 ? 26.891 39.812 21.406 1 98.19 217 ILE B C 1
ATOM 8222 O O . ILE B 1 217 ? 27.859 39.719 20.656 1 98.19 217 ILE B O 1
ATOM 8226 N N . ALA B 1 218 ? 26.547 38.875 22.234 1 98.5 218 ALA B N 1
ATOM 8227 C CA . ALA B 1 218 ? 27.172 37.562 22.141 1 98.5 218 ALA B CA 1
ATOM 8228 C C . ALA B 1 218 ? 26.531 36.719 21.047 1 98.5 218 ALA B C 1
ATOM 8230 O O . ALA B 1 218 ? 25.328 36.812 20.812 1 98.5 218 ALA B O 1
ATOM 8231 N N . VAL B 1 219 ? 27.375 35.938 20.344 1 98.44 219 VAL B N 1
ATOM 8232 C CA . VAL B 1 219 ? 26.875 35.062 19.312 1 98.44 219 VAL B CA 1
ATOM 8233 C C . VAL B 1 219 ? 27.391 33.625 19.547 1 98.44 219 VAL B C 1
ATOM 8235 O O . VAL B 1 219 ? 28.578 33.438 19.844 1 98.44 219 VAL B O 1
ATOM 8238 N N . PHE B 1 220 ? 26.5 32.656 19.562 1 98.38 220 PHE B N 1
ATOM 8239 C CA . PHE B 1 220 ? 26.828 31.25 19.562 1 98.38 220 PHE B CA 1
ATOM 8240 C C . PHE B 1 220 ? 26.734 30.672 18.156 1 98.38 220 PHE B C 1
ATOM 8242 O O . PHE B 1 220 ? 25.688 30.75 17.516 1 98.38 220 PHE B O 1
ATOM 8249 N N . PHE B 1 221 ? 27.875 30.156 17.625 1 98 221 PHE B N 1
ATOM 8250 C CA . PHE B 1 221 ? 27.828 29.406 16.375 1 98 221 PHE B CA 1
ATOM 8251 C C . PHE B 1 221 ? 27.641 27.922 16.641 1 98 221 PHE B C 1
ATOM 8253 O O . PHE B 1 221 ? 28.5 27.281 17.25 1 98 221 PHE B O 1
ATOM 8260 N N . TYR B 1 222 ? 26.516 27.344 16.25 1 96.44 222 TYR B N 1
ATOM 8261 C CA . TYR B 1 222 ? 26.188 25.984 16.656 1 96.44 222 TYR B CA 1
ATOM 8262 C C . TYR B 1 222 ? 27.016 24.969 15.883 1 96.44 222 TYR B C 1
ATOM 8264 O O . TYR B 1 222 ? 27.656 25.312 14.883 1 96.44 222 TYR B O 1
ATOM 8272 N N . ASP B 1 223 ? 26.984 23.703 16.312 1 94.44 223 ASP B N 1
ATOM 8273 C CA . ASP B 1 223 ? 27.688 22.609 15.625 1 94.44 223 ASP B CA 1
ATOM 8274 C C . ASP B 1 223 ? 26.906 22.156 14.383 1 94.44 223 ASP B C 1
ATOM 8276 O O . ASP B 1 223 ? 25.938 21.406 14.492 1 94.44 223 ASP B O 1
ATOM 8280 N N . GLY B 1 224 ? 27.469 22.5 13.25 1 90.25 224 GLY B N 1
ATOM 8281 C CA . GLY B 1 224 ? 26.812 22.25 11.984 1 90.25 224 GLY B CA 1
ATOM 8282 C C . GLY B 1 224 ? 26.641 20.781 11.688 1 90.25 224 GLY B C 1
ATOM 8283 O O . GLY B 1 224 ? 25.516 20.297 11.492 1 90.25 224 GLY B O 1
ATOM 8284 N N . PRO B 1 225 ? 27.672 20.031 11.695 1 85.44 225 PRO B N 1
ATOM 8285 C CA . PRO B 1 225 ? 27.609 18.594 11.359 1 85.44 225 PRO B CA 1
ATOM 8286 C C . PRO B 1 225 ? 26.641 17.828 12.242 1 85.44 225 PRO B C 1
ATOM 8288 O O . PRO B 1 225 ? 25.828 17.047 11.727 1 85.44 225 PRO B O 1
ATOM 8291 N N . THR B 1 226 ? 26.656 18 13.5 1 88.75 226 THR B N 1
ATOM 8292 C CA . THR B 1 226 ? 25.766 17.281 14.406 1 88.75 226 THR B CA 1
ATOM 8293 C C . THR B 1 226 ? 24.312 17.703 14.203 1 88.75 226 THR B C 1
ATOM 8295 O O . THR B 1 226 ? 23.406 16.875 14.266 1 88.75 226 THR B O 1
ATOM 8298 N N . SER B 1 227 ? 24.125 19 14.016 1 88.44 227 SER B N 1
ATOM 8299 C CA . SER B 1 227 ? 22.781 19.484 13.742 1 88.44 227 SER B CA 1
ATOM 8300 C C . SER B 1 227 ? 22.203 18.859 12.477 1 88.44 227 SER B C 1
ATOM 8302 O O . SER B 1 227 ? 21.047 18.484 12.438 1 88.44 227 SER B O 1
ATOM 8304 N N . ARG B 1 228 ? 23.047 18.719 11.484 1 82.44 228 ARG B N 1
ATOM 8305 C CA . ARG B 1 228 ? 22.641 18.109 10.227 1 82.44 228 ARG B CA 1
ATOM 8306 C C . ARG B 1 228 ? 22.312 16.625 10.414 1 82.44 228 ARG B C 1
ATOM 8308 O O . ARG B 1 228 ? 21.391 16.109 9.773 1 82.44 228 ARG B O 1
ATOM 8315 N N . ALA B 1 229 ? 23.031 16.016 11.219 1 78.12 229 ALA B N 1
ATOM 8316 C CA . ALA B 1 229 ? 22.828 14.594 11.461 1 78.12 229 ALA B CA 1
ATOM 8317 C C . ALA B 1 229 ? 21.484 14.328 12.117 1 78.12 229 ALA B C 1
ATOM 8319 O O . ALA B 1 229 ? 20.844 13.305 11.859 1 78.12 229 ALA B O 1
ATOM 8320 N N . VAL B 1 230 ? 21.031 15.164 12.961 1 79.81 230 VAL B N 1
ATOM 8321 C CA . VAL B 1 230 ? 19.703 15.062 13.578 1 79.81 230 VAL B CA 1
ATOM 8322 C C . VAL B 1 230 ? 18.625 15.133 12.508 1 79.81 230 VAL B C 1
ATOM 8324 O O . VAL B 1 230 ? 17.672 14.352 12.539 1 79.81 230 VAL B O 1
ATOM 8327 N N . ALA B 1 231 ? 18.812 15.906 11.578 1 70.25 231 ALA B N 1
ATOM 8328 C CA . ALA B 1 231 ? 17.797 16.172 10.562 1 70.25 231 ALA B CA 1
ATOM 8329 C C . ALA B 1 231 ? 17.812 15.094 9.477 1 70.25 231 ALA B C 1
ATOM 8331 O O . ALA B 1 231 ? 16.766 14.703 8.961 1 70.25 231 ALA B O 1
ATOM 8332 N N . PHE B 1 232 ? 19.062 14.531 9.234 1 65.62 232 PHE B N 1
ATOM 8333 C CA . PHE B 1 232 ? 19.141 13.805 7.973 1 65.62 232 PHE B CA 1
ATOM 8334 C C . PHE B 1 232 ? 19.719 12.414 8.188 1 65.62 232 PHE B C 1
ATOM 8336 O O . PHE B 1 232 ? 19.641 11.562 7.297 1 65.62 232 PHE B O 1
ATOM 8343 N N . GLU B 1 233 ? 20.391 12.094 9.258 1 65.5 233 GLU B N 1
ATOM 8344 C CA . GLU B 1 233 ? 21.109 10.836 9.414 1 65.5 233 GLU B CA 1
ATOM 8345 C C . GLU B 1 233 ? 20.422 9.93 10.438 1 65.5 233 GLU B C 1
ATOM 8347 O O . GLU B 1 233 ? 21.078 9.102 11.078 1 65.5 233 GLU B O 1
ATOM 8352 N N . ARG B 1 234 ? 19.156 10.07 10.82 1 73 234 ARG B N 1
ATOM 8353 C CA . ARG B 1 234 ? 18.312 9.234 11.672 1 73 234 ARG B CA 1
ATOM 8354 C C . ARG B 1 234 ? 18.906 9.125 13.07 1 73 234 ARG B C 1
ATOM 8356 O O . ARG B 1 234 ? 18.859 8.055 13.688 1 73 234 ARG B O 1
ATOM 8363 N N . LEU B 1 235 ? 19.625 10.117 13.445 1 75.25 235 LEU B N 1
ATOM 8364 C CA . LEU B 1 235 ? 20.203 10.148 14.781 1 75.25 235 LEU B CA 1
ATOM 8365 C C . LEU B 1 235 ? 19.141 9.984 15.852 1 75.25 235 LEU B C 1
ATOM 8367 O O . LEU B 1 235 ? 19.422 9.539 16.969 1 75.25 235 LEU B O 1
ATOM 8371 N N . LEU B 1 236 ? 17.938 10.172 15.516 1 79.19 236 LEU B N 1
ATOM 8372 C CA . LEU B 1 236 ? 16.844 10.164 16.484 1 79.19 236 LEU B CA 1
ATOM 8373 C C . LEU B 1 236 ? 16.188 8.789 16.547 1 79.19 236 LEU B C 1
ATOM 8375 O O . LEU B 1 236 ? 15.203 8.602 17.25 1 79.19 236 LEU B O 1
ATOM 8379 N N . ASP B 1 237 ? 16.719 7.82 15.812 1 74.88 237 ASP B N 1
ATOM 8380 C CA . ASP B 1 237 ? 16.203 6.461 15.883 1 74.88 237 ASP B CA 1
ATOM 8381 C C . ASP B 1 237 ? 16.453 5.848 17.266 1 74.88 237 ASP B C 1
ATOM 8383 O O . ASP B 1 237 ? 15.719 4.957 17.703 1 74.88 237 ASP B O 1
ATOM 8387 N N . ASP B 1 238 ? 17.609 6.438 17.891 1 83.88 238 ASP B N 1
ATOM 8388 C CA . ASP B 1 238 ? 18.031 5.898 19.172 1 83.88 238 ASP B CA 1
ATOM 8389 C C . ASP B 1 238 ? 18.578 6.996 20.078 1 83.88 238 ASP B C 1
ATOM 8391 O O . ASP B 1 238 ? 19.609 7.609 19.766 1 83.88 238 ASP B O 1
ATOM 8395 N N . GLY B 1 239 ? 18 7.188 21.281 1 87.75 239 GLY B N 1
ATOM 8396 C CA . GLY B 1 239 ? 18.375 8.25 22.188 1 87.75 239 GLY B CA 1
ATOM 8397 C C . GLY B 1 239 ? 19.781 8.117 22.719 1 87.75 239 GLY B C 1
ATOM 8398 O O . GLY B 1 239 ? 20.469 9.117 22.969 1 87.75 239 GLY B O 1
ATOM 8399 N N . LYS B 1 240 ? 20.266 6.941 22.875 1 88.25 240 LYS B N 1
ATOM 8400 C CA . LYS B 1 240 ? 21.609 6.703 23.375 1 88.25 240 LYS B CA 1
ATOM 8401 C C . LYS B 1 240 ? 22.656 7.117 22.344 1 88.25 240 LYS B C 1
ATOM 8403 O O . LYS B 1 240 ? 23.672 7.742 22.688 1 88.25 240 LYS B O 1
ATOM 8408 N N . THR B 1 241 ? 22.375 6.758 21.141 1 88.56 241 THR B N 1
ATOM 8409 C CA . THR B 1 241 ? 23.266 7.141 20.047 1 88.56 241 THR B CA 1
ATOM 8410 C C . THR B 1 241 ? 23.297 8.656 19.891 1 88.56 241 THR B C 1
ATOM 8412 O O . THR B 1 241 ? 24.359 9.234 19.625 1 88.56 241 THR B O 1
ATOM 8415 N N . PHE B 1 242 ? 22.203 9.281 20.062 1 91.88 242 PHE B N 1
ATOM 8416 C CA . PHE B 1 242 ? 22.109 10.734 19.984 1 91.88 242 PHE B CA 1
ATOM 8417 C C . PHE B 1 242 ? 22.953 11.391 21.078 1 91.88 242 PHE B C 1
ATOM 8419 O O . PHE B 1 242 ? 23.75 12.289 20.797 1 91.88 242 PHE B O 1
ATOM 8426 N N . ALA B 1 243 ? 22.891 10.914 22.297 1 92.69 243 ALA B N 1
ATOM 8427 C CA . ALA B 1 243 ? 23.672 11.422 23.422 1 92.69 243 ALA B CA 1
ATOM 8428 C C . ALA B 1 243 ? 25.156 11.227 23.203 1 92.69 243 ALA B C 1
ATOM 8430 O O . ALA B 1 243 ? 25.953 12.133 23.469 1 92.69 243 ALA B O 1
ATOM 8431 N N . ARG B 1 244 ? 25.5 10.117 22.688 1 90.56 244 ARG B N 1
ATOM 8432 C CA . ARG B 1 244 ? 26.891 9.797 22.422 1 90.56 244 ARG B CA 1
ATOM 8433 C C . ARG B 1 244 ? 27.469 10.711 21.359 1 90.56 244 ARG B C 1
ATOM 8435 O O . ARG B 1 244 ? 28.625 11.148 21.453 1 90.56 244 ARG B O 1
ATOM 8442 N N . ARG B 1 245 ? 26.656 10.914 20.328 1 90.5 245 ARG B N 1
ATOM 8443 C CA . ARG B 1 245 ? 27.109 11.805 19.25 1 90.5 245 ARG B CA 1
ATOM 8444 C C . ARG B 1 245 ? 27.391 13.203 19.781 1 90.5 245 ARG B C 1
ATOM 8446 O O . ARG B 1 245 ? 28.406 13.812 19.406 1 90.5 245 ARG B O 1
ATOM 8453 N N . LEU B 1 246 ? 26.562 13.711 20.625 1 92.81 246 LEU B N 1
ATOM 8454 C CA . LEU B 1 246 ? 26.766 15.031 21.219 1 92.81 246 LEU B CA 1
ATOM 8455 C C . LEU B 1 246 ? 28.031 15.047 22.078 1 92.81 246 LEU B C 1
ATOM 8457 O O . LEU B 1 246 ? 28.844 15.977 21.969 1 92.81 246 LEU B O 1
ATOM 8461 N N . ALA B 1 247 ? 28.234 14.062 22.797 1 91 247 ALA B N 1
ATOM 8462 C CA . ALA B 1 247 ? 29.375 13.977 23.703 1 91 247 ALA B CA 1
ATOM 8463 C C . ALA B 1 247 ? 30.688 13.828 22.938 1 91 247 ALA B C 1
ATOM 8465 O O . ALA B 1 247 ? 31.734 14.289 23.391 1 91 247 ALA B O 1
ATOM 8466 N N . SER B 1 248 ? 30.594 13.289 21.812 1 89.88 248 SER B N 1
ATOM 8467 C CA . SER B 1 248 ? 31.781 12.984 21.031 1 89.88 248 SER B CA 1
ATOM 8468 C C . SER B 1 248 ? 32.438 14.25 20.484 1 89.88 248 SER B C 1
ATOM 8470 O O . SER B 1 248 ? 33.594 14.242 20.109 1 89.88 248 SER B O 1
ATOM 8472 N N . VAL B 1 249 ? 31.688 15.328 20.422 1 89.69 249 VAL B N 1
ATOM 8473 C CA . VAL B 1 249 ? 32.188 16.594 19.906 1 89.69 249 VAL B CA 1
ATOM 8474 C C . VAL B 1 249 ? 33.156 17.219 20.938 1 89.69 249 VAL B C 1
ATOM 8476 O O . VAL B 1 249 ? 34 18.016 20.594 1 89.69 249 VAL B O 1
ATOM 8479 N N . LEU B 1 250 ? 33.031 16.875 22.219 1 90.56 250 LEU B N 1
ATOM 8480 C CA . LEU B 1 250 ? 33.812 17.406 23.312 1 90.56 250 LEU B CA 1
ATOM 8481 C C . LEU B 1 250 ? 35.188 16.766 23.359 1 90.56 250 LEU B C 1
ATOM 8483 O O . LEU B 1 250 ? 35.344 15.609 22.953 1 90.56 250 LEU B O 1
ATOM 8487 N N . ASP B 1 251 ? 36.188 17.578 23.656 1 88.12 251 ASP B N 1
ATOM 8488 C CA . ASP B 1 251 ? 37.531 17.047 23.797 1 88.12 251 ASP B CA 1
ATOM 8489 C C . ASP B 1 251 ? 38.094 17.344 25.188 1 88.12 251 ASP B C 1
ATOM 8491 O O . ASP B 1 251 ? 37.344 17.719 26.094 1 88.12 251 ASP B O 1
ATOM 8495 N N . ASP B 1 252 ? 39.438 17.094 25.453 1 86.56 252 ASP B N 1
ATOM 8496 C CA . ASP B 1 252 ? 39.969 17.141 26.812 1 86.56 252 ASP B CA 1
ATOM 8497 C C . ASP B 1 252 ? 40.75 18.438 27.047 1 86.56 252 ASP B C 1
ATOM 8499 O O . ASP B 1 252 ? 41.656 18.469 27.875 1 86.56 252 ASP B O 1
ATOM 8503 N N . ARG B 1 253 ? 40.25 19.5 26.469 1 88.44 253 ARG B N 1
ATOM 8504 C CA . ARG B 1 253 ? 40.938 20.766 26.703 1 88.44 253 ARG B CA 1
ATOM 8505 C C . ARG B 1 253 ? 40.625 21.328 28.078 1 88.44 253 ARG B C 1
ATOM 8507 O O . ARG B 1 253 ? 39.688 20.875 28.734 1 88.44 253 ARG B O 1
ATOM 8514 N N . VAL B 1 254 ? 41.406 22.328 28.516 1 87.62 254 VAL B N 1
ATOM 8515 C CA . VAL B 1 254 ? 41.312 22.859 29.859 1 87.62 254 VAL B CA 1
ATOM 8516 C C . VAL B 1 254 ? 40.219 23.938 29.922 1 87.62 254 VAL B C 1
ATOM 8518 O O . VAL B 1 254 ? 39.594 24.141 30.953 1 87.62 254 VAL B O 1
ATOM 8521 N N . GLU B 1 255 ? 39.969 24.594 28.828 1 91.56 255 GLU B N 1
ATOM 8522 C CA . GLU B 1 255 ? 38.938 25.656 28.766 1 91.56 255 GLU B CA 1
ATOM 8523 C C . GLU B 1 255 ? 37.531 25.062 28.797 1 91.56 255 GLU B C 1
ATOM 8525 O O . GLU B 1 255 ? 37.312 23.969 28.281 1 91.56 255 GLU B O 1
ATOM 8530 N N . PRO B 1 256 ? 36.656 25.797 29.406 1 93.81 256 PRO B N 1
ATOM 8531 C CA . PRO B 1 256 ? 35.25 25.344 29.344 1 93.81 256 PRO B CA 1
ATOM 8532 C C . PRO B 1 256 ? 34.75 25.172 27.922 1 93.81 256 PRO B C 1
ATOM 8534 O O . PRO B 1 256 ? 35.094 25.969 27.047 1 93.81 256 PRO B O 1
ATOM 8537 N N . GLN B 1 257 ? 34 24.094 27.719 1 95 257 GLN B N 1
ATOM 8538 C CA . GLN B 1 257 ? 33.5 23.781 26.375 1 95 257 GLN B CA 1
ATOM 8539 C C . GLN B 1 257 ? 31.969 23.656 26.375 1 95 257 GLN B C 1
ATOM 8541 O O . GLN B 1 257 ? 31.391 23.141 27.328 1 95 257 GLN B O 1
ATOM 8546 N N . LEU B 1 258 ? 31.438 24.156 25.297 1 96.69 258 LEU B N 1
ATOM 8547 C CA . LEU B 1 258 ? 30 24 25.031 1 96.69 258 LEU B CA 1
ATOM 8548 C C . LEU B 1 258 ? 29.766 23.281 23.703 1 96.69 258 LEU B C 1
ATOM 8550 O O . LEU B 1 258 ? 30.188 23.766 22.656 1 96.69 258 LEU B O 1
ATOM 8554 N N . VAL B 1 259 ? 29.203 22.109 23.781 1 96.31 259 VAL B N 1
ATOM 8555 C CA . VAL B 1 259 ? 28.656 21.531 22.562 1 96.31 259 VAL B CA 1
ATOM 8556 C C . VAL B 1 259 ? 27.172 21.891 22.438 1 96.31 259 VAL B C 1
ATOM 8558 O O . VAL B 1 259 ? 26.406 21.672 23.375 1 96.31 259 VAL B O 1
ATOM 8561 N N . HIS B 1 260 ? 26.828 22.547 21.328 1 96.62 260 HIS B N 1
ATOM 8562 C CA . HIS B 1 260 ? 25.438 22.922 21.156 1 96.62 260 HIS B CA 1
ATOM 8563 C C . HIS B 1 260 ? 25 22.766 19.703 1 96.62 260 HIS B C 1
ATOM 8565 O O . HIS B 1 260 ? 25.781 22.984 18.781 1 96.62 260 HIS B O 1
ATOM 8571 N N . ILE B 1 261 ? 23.797 22.281 19.594 1 96.38 261 ILE B N 1
ATOM 8572 C CA . ILE B 1 261 ? 23.172 22.141 18.281 1 96.38 261 ILE B CA 1
ATOM 8573 C C . ILE B 1 261 ? 21.906 22.984 18.219 1 96.38 261 ILE B C 1
ATOM 8575 O O . ILE B 1 261 ? 21.297 23.297 19.25 1 96.38 261 ILE B O 1
ATOM 8579 N N . ALA B 1 262 ? 21.547 23.438 17.062 1 95.44 262 ALA B N 1
ATOM 8580 C CA . ALA B 1 262 ? 20.297 24.141 16.781 1 95.44 262 ALA B CA 1
ATOM 8581 C C . ALA B 1 262 ? 19.594 23.531 15.578 1 95.44 262 ALA B C 1
ATOM 8583 O O . ALA B 1 262 ? 20.156 23.453 14.484 1 95.44 262 ALA B O 1
ATOM 8584 N N . THR B 1 263 ? 18.422 23.016 15.844 1 94.69 263 THR B N 1
ATOM 8585 C CA . THR B 1 263 ? 17.625 22.344 14.805 1 94.69 263 THR B CA 1
ATOM 8586 C C . THR B 1 263 ? 16.188 22.828 14.812 1 94.69 263 THR B C 1
ATOM 8588 O O . THR B 1 263 ? 15.75 23.484 15.773 1 94.69 263 THR B O 1
ATOM 8591 N N . ASP B 1 264 ? 15.484 22.562 13.68 1 93.69 264 ASP B N 1
ATOM 8592 C CA . ASP B 1 264 ? 14.031 22.719 13.742 1 93.69 264 ASP B CA 1
ATOM 8593 C C . ASP B 1 264 ? 13.438 21.859 14.859 1 93.69 264 ASP B C 1
ATOM 8595 O O . ASP B 1 264 ? 13.703 20.656 14.93 1 93.69 264 ASP B O 1
ATOM 8599 N N . GLY B 1 265 ? 12.734 22.594 15.695 1 95.81 265 GLY B N 1
ATOM 8600 C CA . GLY B 1 265 ? 12.117 21.844 16.781 1 95.81 265 GLY B CA 1
ATOM 8601 C C . GLY B 1 265 ? 11.219 20.719 16.281 1 95.81 265 GLY B C 1
ATOM 8602 O O . GLY B 1 265 ? 11.07 19.703 16.953 1 95.81 265 GLY B O 1
ATOM 8603 N N . GLU B 1 266 ? 10.68 20.812 15.125 1 95.12 266 GLU B N 1
ATOM 8604 C CA . GLU B 1 266 ? 9.75 19.844 14.562 1 95.12 266 GLU B CA 1
ATOM 8605 C C . GLU B 1 266 ? 10.461 18.547 14.195 1 95.12 266 GLU B C 1
ATOM 8607 O O . GLU B 1 266 ? 9.812 17.531 13.922 1 95.12 266 GLU B O 1
ATOM 8612 N N . SER B 1 267 ? 11.766 18.531 14.211 1 93.5 267 SER B N 1
ATOM 8613 C CA . SER B 1 267 ? 12.516 17.297 14.008 1 93.5 267 SER B CA 1
ATOM 8614 C C . SER B 1 267 ? 12.203 16.266 15.094 1 93.5 267 SER B C 1
ATOM 8616 O O . SER B 1 267 ? 12.305 15.062 14.859 1 93.5 267 SER B O 1
ATOM 8618 N N . TYR B 1 268 ? 11.852 16.797 16.188 1 95.12 268 TYR B N 1
ATOM 8619 C CA . TYR B 1 268 ? 11.578 15.93 17.312 1 95.12 268 TYR B CA 1
ATOM 8620 C C . TYR B 1 268 ? 10.102 15.539 17.359 1 95.12 268 TYR B C 1
ATOM 8622 O O . TYR B 1 268 ? 9.43 15.75 18.375 1 95.12 268 TYR B O 1
ATOM 8630 N N . GLY B 1 269 ? 9.555 14.883 16.312 1 92.81 269 GLY B N 1
ATOM 8631 C CA . GLY B 1 269 ? 8.18 14.398 16.234 1 92.81 269 GLY B CA 1
ATOM 8632 C C . GLY B 1 269 ? 7.605 14.438 14.836 1 92.81 269 GLY B C 1
ATOM 8633 O O . GLY B 1 269 ? 7.477 13.406 14.188 1 92.81 269 GLY B O 1
ATOM 8634 N N . HIS B 1 270 ? 7.387 15.617 14.266 1 91.25 270 HIS B N 1
ATOM 8635 C CA . HIS B 1 270 ? 6.723 15.797 12.977 1 91.25 270 HIS B CA 1
ATOM 8636 C C . HIS B 1 270 ? 7.594 15.297 11.828 1 91.25 270 HIS B C 1
ATOM 8638 O O . HIS B 1 270 ? 7.117 14.57 10.961 1 91.25 270 HIS B O 1
ATOM 8644 N N . HIS B 1 271 ? 8.875 15.695 11.812 1 88.44 271 HIS B N 1
ATOM 8645 C CA . HIS B 1 271 ? 9.773 15.297 10.742 1 88.44 271 HIS B CA 1
ATOM 8646 C C . HIS B 1 271 ? 10.258 13.859 10.938 1 88.44 271 HIS B C 1
ATOM 8648 O O . HIS B 1 271 ? 10.609 13.18 9.969 1 88.44 271 HIS B O 1
ATOM 8654 N N . HIS B 1 272 ? 10.391 13.492 12.18 1 87.12 272 HIS B N 1
ATOM 8655 C CA . HIS B 1 272 ? 10.852 12.156 12.539 1 87.12 272 HIS B CA 1
ATOM 8656 C C . HIS B 1 272 ? 9.945 11.531 13.594 1 87.12 272 HIS B C 1
ATOM 8658 O O . HIS B 1 272 ? 10 11.898 14.766 1 87.12 272 HIS B O 1
ATOM 8664 N N . ARG B 1 273 ? 9.289 10.492 13.18 1 85.38 273 ARG B N 1
ATOM 8665 C CA . ARG B 1 273 ? 8.367 9.828 14.094 1 85.38 273 ARG B CA 1
ATOM 8666 C C . ARG B 1 273 ? 9.094 9.336 15.336 1 85.38 273 ARG B C 1
ATOM 8668 O O . ARG B 1 273 ? 10.164 8.734 15.242 1 85.38 273 ARG B O 1
ATOM 8675 N N . PHE B 1 274 ? 8.648 9.703 16.531 1 86.38 274 PHE B N 1
ATOM 8676 C CA . PHE B 1 274 ? 9.125 9.328 17.859 1 86.38 274 PHE B CA 1
ATOM 8677 C C . PHE B 1 274 ? 10.422 10.07 18.188 1 86.38 274 PHE B C 1
ATOM 8679 O O . PHE B 1 274 ? 11.156 9.664 19.094 1 86.38 274 PHE B O 1
ATOM 8686 N N . GLY B 1 275 ? 10.695 11.062 17.438 1 92.06 275 GLY B N 1
ATOM 8687 C CA . GLY B 1 275 ? 11.883 11.867 17.703 1 92.06 275 GLY B CA 1
ATOM 8688 C C . GLY B 1 275 ? 11.891 12.461 19.109 1 92.06 275 GLY B C 1
ATOM 8689 O O . GLY B 1 275 ? 12.953 12.633 19.703 1 92.06 275 GLY B O 1
ATOM 8690 N N . GLU B 1 276 ? 10.703 12.789 19.672 1 94.19 276 GLU B N 1
ATOM 8691 C CA . GLU B 1 276 ? 10.602 13.367 21 1 94.19 276 GLU B CA 1
ATOM 8692 C C . GLU B 1 276 ? 11.008 12.352 22.078 1 94.19 276 GLU B C 1
ATOM 8694 O O . GLU B 1 276 ? 11.57 12.727 23.109 1 94.19 276 GLU B O 1
ATOM 8699 N N . MET B 1 277 ? 10.789 11.117 21.828 1 93 277 MET B N 1
ATOM 8700 C CA . MET B 1 277 ? 11.18 10.07 22.766 1 93 277 MET B CA 1
ATOM 8701 C C . MET B 1 277 ? 12.688 9.875 22.766 1 93 277 MET B C 1
ATOM 8703 O O . MET B 1 277 ? 13.297 9.695 23.828 1 93 277 MET B O 1
ATOM 8707 N N . ALA B 1 278 ? 13.25 9.891 21.562 1 92.69 278 ALA B N 1
ATOM 8708 C CA . ALA B 1 278 ? 14.703 9.805 21.453 1 92.69 278 ALA B CA 1
ATOM 8709 C C . ALA B 1 278 ? 15.375 10.969 22.172 1 92.69 278 ALA B C 1
ATOM 8711 O O . ALA B 1 278 ? 16.391 10.781 22.844 1 92.69 278 ALA B O 1
ATOM 8712 N N . LEU B 1 279 ? 14.789 12.125 21.984 1 95.62 279 LEU B N 1
ATOM 8713 C CA . LEU B 1 279 ? 15.297 13.305 22.672 1 95.62 279 LEU B CA 1
ATOM 8714 C C . LEU B 1 279 ? 15.211 13.133 24.188 1 95.62 279 LEU B C 1
ATOM 8716 O O . LEU B 1 279 ? 16.188 13.398 24.891 1 95.62 279 LEU B O 1
ATOM 8720 N N . ALA B 1 280 ? 14.07 12.719 24.641 1 95.31 280 ALA B N 1
ATOM 8721 C CA . ALA B 1 280 ? 13.867 12.523 26.078 1 95.31 280 ALA B CA 1
ATOM 8722 C C . ALA B 1 280 ? 14.891 11.547 26.641 1 95.31 280 ALA B C 1
ATOM 8724 O O . ALA B 1 280 ? 15.469 11.805 27.703 1 95.31 280 ALA B O 1
ATOM 8725 N N . TYR B 1 281 ? 15.109 10.523 25.969 1 93.5 281 TYR B N 1
ATOM 8726 C CA . TYR B 1 281 ? 16.062 9.508 26.422 1 93.5 281 TYR B CA 1
ATOM 8727 C C . TYR B 1 281 ? 17.484 10.055 26.406 1 93.5 281 TYR B C 1
ATOM 8729 O O . TYR B 1 281 ? 18.266 9.773 27.312 1 93.5 281 TYR B O 1
ATOM 8737 N N . ALA B 1 282 ? 17.812 10.742 25.375 1 94.88 282 ALA B N 1
ATOM 8738 C CA . ALA B 1 282 ? 19.141 11.359 25.281 1 94.88 282 ALA B CA 1
ATOM 8739 C C . ALA B 1 282 ? 19.375 12.32 26.453 1 94.88 282 ALA B C 1
ATOM 8741 O O . ALA B 1 282 ? 20.453 12.32 27.047 1 94.88 282 ALA B O 1
ATOM 8742 N N . LEU B 1 283 ? 18.406 13.133 26.766 1 96.44 283 LEU B N 1
ATOM 8743 C CA . LEU B 1 283 ? 18.516 14.102 27.844 1 96.44 283 LEU B CA 1
ATOM 8744 C C . LEU B 1 283 ? 18.719 13.383 29.188 1 96.44 283 LEU B C 1
ATOM 8746 O O . LEU B 1 283 ? 19.562 13.805 29.984 1 96.44 283 LEU B O 1
ATOM 8750 N N . GLN B 1 284 ? 17.969 12.375 29.359 1 93.94 284 GLN B N 1
ATOM 8751 C CA . GLN B 1 284 ? 18.109 11.586 30.562 1 93.94 284 GLN B CA 1
ATOM 8752 C C . GLN B 1 284 ? 19.516 10.977 30.656 1 93.94 284 GLN B C 1
ATOM 8754 O O . GLN B 1 284 ? 20.125 10.977 31.719 1 93.94 284 GLN B O 1
ATOM 8759 N N . THR B 1 285 ? 19.984 10.492 29.578 1 93.62 285 THR B N 1
ATOM 8760 C CA . THR B 1 285 ? 21.312 9.898 29.5 1 93.62 285 THR B CA 1
ATOM 8761 C C . THR B 1 285 ? 22.391 10.922 29.828 1 93.62 285 THR B C 1
ATOM 8763 O O . THR B 1 285 ? 23.312 10.633 30.578 1 93.62 285 THR B O 1
ATOM 8766 N N . ILE B 1 286 ? 22.281 12.078 29.297 1 94.88 286 ILE B N 1
ATOM 8767 C CA . ILE B 1 286 ? 23.25 13.156 29.516 1 94.88 286 ILE B CA 1
ATOM 8768 C C . ILE B 1 286 ? 23.203 13.594 30.984 1 94.88 286 ILE B C 1
ATOM 8770 O O . ILE B 1 286 ? 24.25 13.82 31.594 1 94.88 286 ILE B O 1
ATOM 8774 N N . GLU B 1 287 ? 22.047 13.695 31.516 1 93.38 287 GLU B N 1
ATOM 8775 C CA . GLU B 1 287 ? 21.875 14.125 32.906 1 93.38 287 GLU B CA 1
ATOM 8776 C C . GLU B 1 287 ? 22.5 13.125 33.875 1 93.38 287 GLU B C 1
ATOM 8778 O O . GLU B 1 287 ? 22.953 13.508 34.969 1 93.38 287 GLU B O 1
ATOM 8783 N N . ARG B 1 288 ? 22.547 11.93 33.469 1 92.19 288 ARG B N 1
ATOM 8784 C CA . ARG B 1 288 ? 23.094 10.883 34.344 1 92.19 288 ARG B CA 1
ATOM 8785 C C . ARG B 1 288 ? 24.609 10.82 34.25 1 92.19 288 ARG B C 1
ATOM 8787 O O . ARG B 1 288 ? 25.281 10.227 35.094 1 92.19 288 ARG B O 1
ATOM 8794 N N . ASP B 1 289 ? 25.141 11.445 33.25 1 92.19 289 ASP B N 1
ATOM 8795 C CA . ASP B 1 289 ? 26.594 11.477 33.062 1 92.19 289 ASP B CA 1
ATOM 8796 C C . ASP B 1 289 ? 27.234 12.531 33.969 1 92.19 289 ASP B C 1
ATOM 8798 O O . ASP B 1 289 ? 26.984 13.727 33.781 1 92.19 289 ASP B O 1
ATOM 8802 N N . PRO B 1 290 ? 28.062 12.172 34.875 1 91.5 290 PRO B N 1
ATOM 8803 C CA . PRO B 1 290 ? 28.672 13.133 35.812 1 91.5 290 PRO B CA 1
ATOM 8804 C C . PRO B 1 290 ? 29.703 14.031 35.125 1 91.5 290 PRO B C 1
ATOM 8806 O O . PRO B 1 290 ? 30.047 15.086 35.688 1 91.5 290 PRO B O 1
ATOM 8809 N N . ASP B 1 291 ? 30.172 13.734 33.969 1 91.19 291 ASP B N 1
ATOM 8810 C CA . ASP B 1 291 ? 31.25 14.469 33.312 1 91.19 291 ASP B CA 1
ATOM 8811 C C . ASP B 1 291 ? 30.688 15.594 32.469 1 91.19 291 ASP B C 1
ATOM 8813 O O . ASP B 1 291 ? 31.438 16.453 32 1 91.19 291 ASP B O 1
ATOM 8817 N N . VAL B 1 292 ? 29.438 15.578 32.219 1 94.06 292 VAL B N 1
ATOM 8818 C CA . VAL B 1 292 ? 28.844 16.562 31.297 1 94.06 292 VAL B CA 1
ATOM 8819 C C . VAL B 1 292 ? 27.609 17.172 31.938 1 94.06 292 VAL B C 1
ATOM 8821 O O . VAL B 1 292 ? 26.844 16.484 32.625 1 94.06 292 VAL B O 1
ATOM 8824 N N . ARG B 1 293 ? 27.453 18.438 31.75 1 94.19 293 ARG B N 1
ATOM 8825 C CA . ARG B 1 293 ? 26.312 19.125 32.312 1 94.19 293 ARG B CA 1
ATOM 8826 C C . ARG B 1 293 ? 25.391 19.641 31.203 1 94.19 293 ARG B C 1
ATOM 8828 O O . ARG B 1 293 ? 25.844 20.312 30.266 1 94.19 293 ARG B O 1
ATOM 8835 N N . LEU B 1 294 ? 24.141 19.312 31.375 1 94.62 294 LEU B N 1
ATOM 8836 C CA . LEU B 1 294 ? 23.125 19.906 30.5 1 94.62 294 LEU B CA 1
ATOM 8837 C C . LEU B 1 294 ? 22.891 21.375 30.859 1 94.62 294 LEU B C 1
ATOM 8839 O O . LEU B 1 294 ? 22.766 21.719 32.031 1 94.62 294 LEU B O 1
ATOM 8843 N N . THR B 1 295 ? 22.875 22.266 29.859 1 96.06 295 THR B N 1
ATOM 8844 C CA . THR B 1 295 ? 22.766 23.688 30.125 1 96.06 295 THR B CA 1
ATOM 8845 C C . THR B 1 295 ? 21.922 24.391 29.062 1 96.06 295 THR B C 1
ATOM 8847 O O . THR B 1 295 ? 21.391 23.734 28.172 1 96.06 295 THR B O 1
ATOM 8850 N N . THR B 1 296 ? 21.656 25.656 29.25 1 95.62 296 THR B N 1
ATOM 8851 C CA . THR B 1 296 ? 21.078 26.562 28.266 1 95.62 296 THR B CA 1
ATOM 8852 C C . THR B 1 296 ? 22.047 27.656 27.875 1 95.62 296 THR B C 1
ATOM 8854 O O . THR B 1 296 ? 23.094 27.812 28.5 1 95.62 296 THR B O 1
ATOM 8857 N N . TYR B 1 297 ? 21.734 28.344 26.828 1 97.56 297 TYR B N 1
ATOM 8858 C CA . TYR B 1 297 ? 22.594 29.438 26.406 1 97.56 297 TYR B CA 1
ATOM 8859 C C . TYR B 1 297 ? 22.75 30.484 27.5 1 97.56 297 TYR B C 1
ATOM 8861 O O . TYR B 1 297 ? 23.844 31 27.734 1 97.56 297 TYR B O 1
ATOM 8869 N N . GLU B 1 298 ? 21.641 30.812 28.156 1 96.56 298 GLU B N 1
ATOM 8870 C CA . GLU B 1 298 ? 21.656 31.828 29.203 1 96.56 298 GLU B CA 1
ATOM 8871 C C . GLU B 1 298 ? 22.594 31.422 30.344 1 96.56 298 GLU B C 1
ATOM 8873 O O . GLU B 1 298 ? 23.422 32.219 30.781 1 96.56 298 GLU B O 1
ATOM 8878 N N . GLU B 1 299 ? 22.422 30.25 30.766 1 97 299 GLU B N 1
ATOM 8879 C CA . GLU B 1 299 ? 23.234 29.766 31.891 1 97 299 GLU B CA 1
ATOM 8880 C C . GLU B 1 299 ? 24.719 29.719 31.5 1 97 299 GLU B C 1
ATOM 8882 O O . GLU B 1 299 ? 25.578 30.172 32.25 1 97 299 GLU B O 1
ATOM 8887 N N . PHE B 1 300 ? 25.047 29.203 30.422 1 97.5 300 PHE B N 1
ATOM 8888 C CA . PHE B 1 300 ? 26.422 29.078 29.984 1 97.5 300 PHE B CA 1
ATOM 8889 C C . PHE B 1 300 ? 27.078 30.438 29.859 1 97.5 300 PHE B C 1
ATOM 8891 O O . PHE B 1 300 ? 28.219 30.641 30.297 1 97.5 300 PHE B O 1
ATOM 8898 N N . LEU B 1 301 ? 26.375 31.375 29.156 1 97.5 301 LEU B N 1
ATOM 8899 C CA . LEU B 1 301 ? 26.922 32.719 28.922 1 97.5 301 LEU B CA 1
ATOM 8900 C C . LEU B 1 301 ? 27.25 33.406 30.234 1 97.5 301 LEU B C 1
ATOM 8902 O O . LEU B 1 301 ? 28.266 34.094 30.328 1 97.5 301 LEU B O 1
ATOM 8906 N N . ASP B 1 302 ? 26.391 33.281 31.219 1 96.44 302 ASP B N 1
ATOM 8907 C CA . ASP B 1 302 ? 26.625 33.875 32.531 1 96.44 302 ASP B CA 1
ATOM 8908 C C . ASP B 1 302 ? 27.828 33.25 33.219 1 96.44 302 ASP B C 1
ATOM 8910 O O . ASP B 1 302 ? 28.609 33.938 33.875 1 96.44 302 ASP B O 1
ATOM 8914 N N . ARG B 1 303 ? 27.938 31.938 33.094 1 95.88 303 ARG B N 1
ATOM 8915 C CA . ARG B 1 303 ? 29.031 31.219 33.75 1 95.88 303 ARG B CA 1
ATOM 8916 C C . ARG B 1 303 ? 30.359 31.469 33.031 1 95.88 303 ARG B C 1
ATOM 8918 O O . ARG B 1 303 ? 31.422 31.5 33.656 1 95.88 303 ARG B O 1
ATOM 8925 N N . HIS B 1 304 ? 30.234 31.609 31.75 1 96.62 304 HIS B N 1
ATOM 8926 C CA . HIS B 1 304 ? 31.438 31.75 30.938 1 96.62 304 HIS B CA 1
ATOM 8927 C C . HIS B 1 304 ? 31.266 32.844 29.891 1 96.62 304 HIS B C 1
ATOM 8929 O O . HIS B 1 304 ? 31.062 32.562 28.703 1 96.62 304 HIS B O 1
ATOM 8935 N N . PRO B 1 305 ? 31.5 34.094 30.234 1 96.38 305 PRO B N 1
ATOM 8936 C CA . PRO B 1 305 ? 31.422 35.188 29.266 1 96.38 305 PRO B CA 1
ATOM 8937 C C . PRO B 1 305 ? 32.406 35.062 28.125 1 96.38 305 PRO B C 1
ATOM 8939 O O . PRO B 1 305 ? 33.469 34.406 28.281 1 96.38 305 PRO B O 1
ATOM 8942 N N . PRO B 1 306 ? 32.094 35.656 26.969 1 96.88 306 PRO B N 1
ATOM 8943 C CA . PRO B 1 306 ? 32.969 35.469 25.812 1 96.88 306 PRO B CA 1
ATOM 8944 C C . PRO B 1 306 ? 34.375 35.969 26.031 1 96.88 306 PRO B C 1
ATOM 8946 O O . PRO B 1 306 ? 34.562 37.125 26.469 1 96.88 306 PRO B O 1
ATOM 8949 N N . GLU B 1 307 ? 35.375 35.188 25.688 1 96.12 307 GLU B N 1
ATOM 8950 C CA . GLU B 1 307 ? 36.781 35.562 25.734 1 96.12 307 GLU B CA 1
ATOM 8951 C C . GLU B 1 307 ? 37.312 35.812 24.328 1 96.12 307 GLU B C 1
ATOM 8953 O O . GLU B 1 307 ? 38.438 36.281 24.172 1 96.12 307 GLU B O 1
ATOM 8958 N N . TRP B 1 308 ? 36.469 35.5 23.359 1 96.88 308 TRP B N 1
ATOM 8959 C CA . TRP B 1 308 ? 36.812 35.688 21.953 1 96.88 308 TRP B CA 1
ATOM 8960 C C . TRP B 1 308 ? 35.844 36.656 21.266 1 96.88 308 TRP B C 1
ATOM 8962 O O . TRP B 1 308 ? 34.688 36.75 21.688 1 96.88 308 TRP B O 1
ATOM 8972 N N . GLN B 1 309 ? 36.312 37.344 20.25 1 97.56 309 GLN B N 1
ATOM 8973 C CA . GLN B 1 309 ? 35.469 38.219 19.422 1 97.56 309 GLN B CA 1
ATOM 8974 C C . GLN B 1 309 ? 35.281 37.594 18.031 1 97.56 309 GLN B C 1
ATOM 8976 O O . GLN B 1 309 ? 36.125 36.875 17.547 1 97.56 309 GLN B O 1
ATOM 8981 N N . ALA B 1 310 ? 34.125 37.875 17.484 1 97.88 310 ALA B N 1
ATOM 8982 C CA . ALA B 1 310 ? 33.844 37.406 16.141 1 97.88 310 ALA B CA 1
ATOM 8983 C C . ALA B 1 310 ? 33.312 38.5 15.25 1 97.88 310 ALA B C 1
ATOM 8985 O O . ALA B 1 310 ? 32.719 39.469 15.75 1 97.88 310 ALA B O 1
ATOM 8986 N N . GLU B 1 311 ? 33.562 38.438 13.977 1 97.31 311 GLU B N 1
ATOM 8987 C CA . GLU B 1 311 ? 32.938 39.188 12.922 1 97.31 311 GLU B CA 1
ATOM 8988 C C . GLU B 1 311 ? 32.094 38.312 12.023 1 97.31 311 GLU B C 1
ATOM 8990 O O . GLU B 1 311 ? 32.531 37.25 11.586 1 97.31 311 GLU B O 1
ATOM 8995 N N . ILE B 1 312 ? 30.844 38.75 11.773 1 96.94 312 ILE B N 1
ATOM 8996 C CA . ILE B 1 312 ? 29.938 37.875 11.008 1 96.94 312 ILE B CA 1
ATOM 8997 C C . ILE B 1 312 ? 30.031 38.219 9.523 1 96.94 312 ILE B C 1
ATOM 8999 O O . ILE B 1 312 ? 30.516 39.281 9.156 1 96.94 312 ILE B O 1
ATOM 9003 N N . VAL B 1 313 ? 29.656 37.281 8.672 1 95.81 313 VAL B N 1
ATOM 9004 C CA . VAL B 1 313 ? 29.391 37.562 7.266 1 95.81 313 VAL B CA 1
ATOM 9005 C C . VAL B 1 313 ? 27.984 38.156 7.109 1 95.81 313 VAL B C 1
ATOM 9007 O O . VAL B 1 313 ? 26.984 37.438 7.348 1 95.81 313 VAL B O 1
ATOM 9010 N N . PRO B 1 314 ? 27.859 39.406 6.75 1 94.5 314 PRO B N 1
ATOM 9011 C CA . PRO B 1 314 ? 26.531 40 6.676 1 94.5 314 PRO B CA 1
ATOM 9012 C C . PRO B 1 314 ? 25.656 39.375 5.59 1 94.5 314 PRO B C 1
ATOM 9014 O O . PRO B 1 314 ? 26.188 38.875 4.594 1 94.5 314 PRO B O 1
ATOM 9017 N N . ASN B 1 315 ? 24.375 39.406 5.773 1 95.94 315 ASN B N 1
ATOM 9018 C CA . ASN B 1 315 ? 23.375 38.938 4.82 1 95.94 315 ASN B CA 1
ATOM 9019 C C . ASN B 1 315 ? 23.531 37.469 4.516 1 95.94 315 ASN B C 1
ATOM 9021 O O . ASN B 1 315 ? 23.594 37.062 3.352 1 95.94 315 ASN B O 1
ATOM 9025 N N . THR B 1 316 ? 23.656 36.75 5.555 1 95.12 316 THR B N 1
ATOM 9026 C CA . THR B 1 316 ? 23.75 35.312 5.441 1 95.12 316 THR B CA 1
ATOM 9027 C C . THR B 1 316 ? 22.703 34.625 6.32 1 95.12 316 THR B C 1
ATOM 9029 O O . THR B 1 316 ? 22.094 35.25 7.18 1 95.12 316 THR B O 1
ATOM 9032 N N . SER B 1 317 ? 22.406 33.406 6.047 1 94.81 317 SER B N 1
ATOM 9033 C CA . SER B 1 317 ? 21.406 32.594 6.758 1 94.81 317 SER B CA 1
ATOM 9034 C C . SER B 1 317 ? 21.797 31.125 6.777 1 94.81 317 SER B C 1
ATOM 9036 O O . SER B 1 317 ? 22.75 30.719 6.109 1 94.81 317 SER B O 1
ATOM 9038 N N . TRP B 1 318 ? 21.078 30.312 7.535 1 92.5 318 TRP B N 1
ATOM 9039 C CA . TRP B 1 318 ? 21.406 28.891 7.633 1 92.5 318 TRP B CA 1
ATOM 9040 C C . TRP B 1 318 ? 20.703 28.094 6.543 1 92.5 318 TRP B C 1
ATOM 9042 O O . TRP B 1 318 ? 21.094 26.953 6.242 1 92.5 318 TRP B O 1
ATOM 9052 N N . SER B 1 319 ? 19.672 28.688 5.895 1 88.12 319 SER B N 1
ATOM 9053 C CA . SER B 1 319 ? 18.797 27.891 5.027 1 88.12 319 SER B CA 1
ATOM 9054 C C . SER B 1 319 ? 19.047 28.219 3.557 1 88.12 319 SER B C 1
ATOM 9056 O O . SER B 1 319 ? 18.312 27.75 2.682 1 88.12 319 SER B O 1
ATOM 9058 N N . CYS B 1 320 ? 19.984 29.062 3.246 1 89.06 320 CYS B N 1
ATOM 9059 C CA . CYS B 1 320 ? 20.312 29.422 1.872 1 89.06 320 CYS B CA 1
ATOM 9060 C C . CYS B 1 320 ? 21.812 29.562 1.69 1 89.06 320 CYS B C 1
ATOM 9062 O O . CYS B 1 320 ? 22.453 30.406 2.314 1 89.06 320 CYS B O 1
ATOM 9064 N N . ALA B 1 321 ? 22.391 28.781 0.821 1 84.62 321 ALA B N 1
ATOM 9065 C CA . ALA B 1 321 ? 23.828 28.812 0.55 1 84.62 321 ALA B CA 1
ATOM 9066 C C . ALA B 1 321 ? 24.219 30.109 -0.146 1 84.62 321 ALA B C 1
ATOM 9068 O O . ALA B 1 321 ? 25.406 30.469 -0.163 1 84.62 321 ALA B O 1
ATOM 9069 N N . HIS B 1 322 ? 23.297 30.891 -0.592 1 91.06 322 HIS B N 1
ATOM 9070 C CA . HIS B 1 322 ? 23.547 32.125 -1.331 1 91.06 322 HIS B CA 1
ATOM 9071 C C . HIS B 1 322 ? 23.234 33.344 -0.483 1 91.06 322 HIS B C 1
ATOM 9073 O O . HIS B 1 322 ? 22.875 34.406 -1.015 1 91.06 322 HIS B O 1
ATOM 9079 N N . GLY B 1 323 ? 23.312 33.094 0.861 1 93.88 323 GLY B N 1
ATOM 9080 C CA . GLY B 1 323 ? 23.016 34.188 1.77 1 93.88 323 GLY B CA 1
ATOM 9081 C C . GLY B 1 323 ? 21.547 34.312 2.082 1 93.88 323 GLY B C 1
ATOM 9082 O O . GLY B 1 323 ? 20.969 33.469 2.777 1 93.88 323 GLY B O 1
ATOM 9083 N N . VAL B 1 324 ? 20.969 35.438 1.589 1 95.38 324 VAL B N 1
ATOM 9084 C CA . VAL B 1 324 ? 19.547 35.656 1.816 1 95.38 324 VAL B CA 1
ATOM 9085 C C . VAL B 1 324 ? 18.812 35.781 0.478 1 95.38 324 VAL B C 1
ATOM 9087 O O . VAL B 1 324 ? 17.703 36.312 0.418 1 95.38 324 VAL B O 1
ATOM 9090 N N . GLU B 1 325 ? 19.422 35.281 -0.572 1 93.81 325 GLU B N 1
ATOM 9091 C CA . GLU B 1 325 ? 18.906 35.469 -1.925 1 93.81 325 GLU B CA 1
ATOM 9092 C C . GLU B 1 325 ? 17.625 34.656 -2.148 1 93.81 325 GLU B C 1
ATOM 9094 O O . GLU B 1 325 ? 16.766 35.062 -2.943 1 93.81 325 GLU B O 1
ATOM 9099 N N . ARG B 1 326 ? 17.5 33.625 -1.434 1 94.06 326 ARG B N 1
ATOM 9100 C CA . ARG B 1 326 ? 16.312 32.781 -1.518 1 94.06 326 ARG B CA 1
ATOM 9101 C C . ARG B 1 326 ? 15.039 33.594 -1.359 1 94.06 326 ARG B C 1
ATOM 9103 O O . ARG B 1 326 ? 14 33.25 -1.933 1 94.06 326 ARG B O 1
ATOM 9110 N N . TRP B 1 327 ? 15.141 34.719 -0.718 1 95.56 327 TRP B N 1
ATOM 9111 C CA . TRP B 1 327 ? 13.945 35.469 -0.346 1 95.56 327 TRP B CA 1
ATOM 9112 C C . TRP B 1 327 ? 13.797 36.719 -1.212 1 95.56 327 TRP B C 1
ATOM 9114 O O . TRP B 1 327 ? 12.961 37.562 -0.933 1 95.56 327 TRP B O 1
ATOM 9124 N N . ARG B 1 328 ? 14.648 36.844 -2.209 1 93.5 328 ARG B N 1
ATOM 9125 C CA . ARG B 1 328 ? 14.484 38.031 -3.043 1 93.5 328 ARG B CA 1
ATOM 9126 C C . ARG B 1 328 ? 14.82 37.75 -4.5 1 93.5 328 ARG B C 1
ATOM 9128 O O . ARG B 1 328 ? 14.547 38.531 -5.387 1 93.5 328 ARG B O 1
ATOM 9135 N N . ALA B 1 329 ? 15.445 36.5 -4.719 1 93.25 329 ALA B N 1
ATOM 9136 C CA . ALA B 1 329 ? 15.875 36.188 -6.078 1 93.25 329 ALA B CA 1
ATOM 9137 C C . ALA B 1 329 ? 15.828 34.688 -6.348 1 93.25 329 ALA B C 1
ATOM 9139 O O . ALA B 1 329 ? 15.531 33.906 -5.445 1 93.25 329 ALA B O 1
ATOM 9140 N N . ASP B 1 330 ? 15.977 34.406 -7.676 1 93.25 330 ASP B N 1
ATOM 9141 C CA . ASP B 1 330 ? 16.078 33 -8.078 1 93.25 330 ASP B CA 1
ATOM 9142 C C . ASP B 1 330 ? 17.516 32.5 -7.922 1 93.25 330 ASP B C 1
ATOM 9144 O O . ASP B 1 330 ? 18.25 32.406 -8.906 1 93.25 330 ASP B O 1
ATOM 9148 N N . CYS B 1 331 ? 17.859 32.031 -6.754 1 90.62 331 CYS B N 1
ATOM 9149 C CA . CYS B 1 331 ? 19.219 31.578 -6.504 1 90.62 331 CYS B CA 1
ATOM 9150 C C . CYS B 1 331 ? 19.344 30.078 -6.746 1 90.62 331 CYS B C 1
ATOM 9152 O O . CYS B 1 331 ? 20.438 29.516 -6.645 1 90.62 331 CYS B O 1
ATOM 9154 N N . GLY B 1 332 ? 18.188 29.469 -7.012 1 86.25 332 GLY B N 1
ATOM 9155 C CA . GLY B 1 332 ? 18.203 28.047 -7.34 1 86.25 332 GLY B CA 1
ATOM 9156 C C . GLY B 1 332 ? 17.859 27.156 -6.16 1 86.25 332 GLY B C 1
ATOM 9157 O O . GLY B 1 332 ? 17.562 25.969 -6.336 1 86.25 332 GLY B O 1
ATOM 9158 N N . CYS B 1 333 ? 17.859 27.656 -4.957 1 87 333 CYS B N 1
ATOM 9159 C CA . CYS B 1 333 ? 17.531 26.859 -3.779 1 87 333 CYS B CA 1
ATOM 9160 C C . CYS B 1 333 ? 16.062 26.453 -3.785 1 87 333 CYS B C 1
ATOM 9162 O O . CYS B 1 333 ? 15.188 27.281 -4.078 1 87 333 CYS B O 1
ATOM 9164 N N . LYS B 1 334 ? 15.758 25.109 -3.57 1 83.56 334 LYS B N 1
ATOM 9165 C CA . LYS B 1 334 ? 14.383 24.625 -3.494 1 83.56 334 LYS B CA 1
ATOM 9166 C C . LYS B 1 334 ? 14.266 23.453 -2.51 1 83.56 334 LYS B C 1
ATOM 9168 O O . LYS B 1 334 ? 15.281 22.906 -2.072 1 83.56 334 LYS B O 1
ATOM 9173 N N . THR B 1 335 ? 13.117 23.172 -2.018 1 77.62 335 THR B N 1
ATOM 9174 C CA . THR B 1 335 ? 12.883 22.109 -1.042 1 77.62 335 THR B CA 1
ATOM 9175 C C . THR B 1 335 ? 12.391 20.844 -1.729 1 77.62 335 THR B C 1
ATOM 9177 O O . THR B 1 335 ? 12.453 19.75 -1.15 1 77.62 335 THR B O 1
ATOM 9180 N N . GLY B 1 336 ? 11.914 20.953 -2.869 1 76.25 336 GLY B N 1
ATOM 9181 C CA . GLY B 1 336 ? 11.375 19.828 -3.604 1 76.25 336 GLY B CA 1
ATOM 9182 C C . GLY B 1 336 ? 10.875 20.188 -4.988 1 76.25 336 GLY B C 1
ATOM 9183 O O . GLY B 1 336 ? 11.438 21.062 -5.645 1 76.25 336 GLY B O 1
ATOM 9184 N N . GLY B 1 337 ? 9.914 19.359 -5.492 1 71 337 GLY B N 1
ATOM 9185 C CA . GLY B 1 337 ? 9.305 19.609 -6.789 1 71 337 GLY B CA 1
ATOM 9186 C C . GLY B 1 337 ? 10.094 19.016 -7.945 1 71 337 GLY B C 1
ATOM 9187 O O . GLY B 1 337 ? 11.266 18.672 -7.789 1 71 337 GLY B O 1
ATOM 9188 N N . PRO B 1 338 ? 9.383 18.969 -9.031 1 76.81 338 PRO B N 1
ATOM 9189 C CA . PRO B 1 338 ? 10.055 18.453 -10.227 1 76.81 338 PRO B CA 1
ATOM 9190 C C . PRO B 1 338 ? 11.273 19.266 -10.633 1 76.81 338 PRO B C 1
ATOM 9192 O O . PRO B 1 338 ? 11.305 20.484 -10.414 1 76.81 338 PRO B O 1
ATOM 9195 N N . PRO B 1 339 ? 12.258 18.656 -11.133 1 76.06 339 PRO B N 1
ATOM 9196 C CA . PRO B 1 339 ? 13.508 19.344 -11.484 1 76.06 339 PRO B CA 1
ATOM 9197 C C . PRO B 1 339 ? 13.289 20.5 -12.461 1 76.06 339 PRO B C 1
ATOM 9199 O O . PRO B 1 339 ? 14.062 21.453 -12.477 1 76.06 339 PRO B O 1
ATOM 9202 N N . GLN B 1 340 ? 12.172 20.438 -13.117 1 82.69 340 GLN B N 1
ATOM 9203 C CA . GLN B 1 340 ? 11.938 21.453 -14.156 1 82.69 340 GLN B CA 1
ATOM 9204 C C . GLN B 1 340 ? 11.344 22.719 -13.562 1 82.69 340 GLN B C 1
ATOM 9206 O O . GLN B 1 340 ? 11.242 23.734 -14.242 1 82.69 340 GLN B O 1
ATOM 9211 N N . TRP B 1 341 ? 11.078 22.797 -12.312 1 88.62 341 TRP B N 1
ATOM 9212 C CA . TRP B 1 341 ? 10.453 23.969 -11.703 1 88.62 341 TRP B CA 1
ATOM 9213 C C . TRP B 1 341 ? 11.469 25.094 -11.508 1 88.62 341 TRP B C 1
ATOM 9215 O O . TRP B 1 341 ? 12.617 24.844 -11.141 1 88.62 341 TRP B O 1
ATOM 9225 N N . SER B 1 342 ? 11.031 26.266 -11.82 1 89.81 342 SER B N 1
ATOM 9226 C CA . SER B 1 342 ? 11.852 27.469 -11.664 1 89.81 342 SER B CA 1
ATOM 9227 C C . SER B 1 342 ? 11.43 28.266 -10.438 1 89.81 342 SER B C 1
ATOM 9229 O O . SER B 1 342 ? 10.273 28.203 -10.016 1 89.81 342 SER B O 1
ATOM 9231 N N . GLN B 1 343 ? 12.492 29.109 -9.867 1 92.69 343 GLN B N 1
ATOM 9232 C CA . GLN B 1 343 ? 12.18 29.953 -8.727 1 92.69 343 GLN B CA 1
ATOM 9233 C C . GLN B 1 343 ? 12.156 31.438 -9.125 1 92.69 343 GLN B C 1
ATOM 9235 O O . GLN B 1 343 ? 12.375 32.312 -8.289 1 92.69 343 GLN B O 1
ATOM 9240 N N . ALA B 1 344 ? 11.883 31.625 -10.391 1 94.38 344 ALA B N 1
ATOM 9241 C CA . ALA B 1 344 ? 11.906 32.969 -10.945 1 94.38 344 ALA B CA 1
ATOM 9242 C C . ALA B 1 344 ? 10.766 33.812 -10.391 1 94.38 344 ALA B C 1
ATOM 9244 O O . ALA B 1 344 ? 10.805 35.062 -10.469 1 94.38 344 ALA B O 1
ATOM 9245 N N . TRP B 1 345 ? 9.766 33.219 -9.781 1 96.06 345 TRP B N 1
ATOM 9246 C CA . TRP B 1 345 ? 8.594 33.906 -9.266 1 96.06 345 TRP B CA 1
ATOM 9247 C C . TRP B 1 345 ? 8.938 34.719 -8.008 1 96.06 345 TRP B C 1
ATOM 9249 O O . TRP B 1 345 ? 8.203 35.625 -7.621 1 96.06 345 TRP B O 1
ATOM 9259 N N . ARG B 1 346 ? 10.023 34.562 -7.383 1 97.06 346 ARG B N 1
ATOM 9260 C CA . ARG B 1 346 ? 10.375 35.125 -6.082 1 97.06 346 ARG B CA 1
ATOM 9261 C C . ARG B 1 346 ? 10.672 36.594 -6.191 1 97.06 346 ARG B C 1
ATOM 9263 O O . ARG B 1 346 ? 10.211 37.406 -5.367 1 97.06 346 ARG B O 1
ATOM 9270 N N . ALA B 1 347 ? 11.375 36.938 -7.234 1 97 347 ALA B N 1
ATOM 9271 C CA . ALA B 1 347 ? 11.773 38.344 -7.398 1 97 347 ALA B CA 1
ATOM 9272 C C . ALA B 1 347 ? 10.562 39.25 -7.664 1 97 347 ALA B C 1
ATOM 9274 O O . ALA B 1 347 ? 10.391 40.25 -7.008 1 97 347 ALA B O 1
ATOM 9275 N N . PRO B 1 348 ? 9.719 38.844 -8.578 1 97.56 348 PRO B N 1
ATOM 9276 C CA . PRO B 1 348 ? 8.547 39.688 -8.805 1 97.56 348 PRO B CA 1
ATOM 9277 C C . PRO B 1 348 ? 7.605 39.719 -7.602 1 97.56 348 PRO B C 1
ATOM 9279 O O . PRO B 1 348 ? 6.961 40.75 -7.348 1 97.56 348 PRO B O 1
ATOM 9282 N N . LEU B 1 349 ? 7.43 38.719 -6.902 1 97.5 349 LEU B N 1
ATOM 9283 C CA . LEU B 1 349 ? 6.617 38.719 -5.691 1 97.5 349 LEU B CA 1
ATOM 9284 C C . LEU B 1 349 ? 7.152 39.719 -4.68 1 97.5 349 LEU B C 1
ATOM 9286 O O . LEU B 1 349 ? 6.391 40.5 -4.117 1 97.5 349 LEU B O 1
ATOM 9290 N N . ARG B 1 350 ? 8.477 39.656 -4.445 1 97.56 350 ARG B N 1
ATOM 9291 C CA . ARG B 1 350 ? 9.102 40.594 -3.512 1 97.56 350 ARG B CA 1
ATOM 9292 C C . ARG B 1 350 ? 8.914 42.031 -3.975 1 97.56 350 ARG B C 1
ATOM 9294 O O . ARG B 1 350 ? 8.617 42.906 -3.168 1 97.56 350 ARG B O 1
ATOM 9301 N N . ALA B 1 351 ? 9.109 42.219 -5.25 1 97.69 351 ALA B N 1
ATOM 9302 C CA . ALA B 1 351 ? 8.953 43.562 -5.805 1 97.69 351 ALA B CA 1
ATOM 9303 C C . ALA B 1 351 ? 7.539 44.094 -5.57 1 97.69 351 ALA B C 1
ATOM 9305 O O . ALA B 1 351 ? 7.352 45.281 -5.27 1 97.69 351 ALA B O 1
ATOM 9306 N N . ALA B 1 352 ? 6.598 43.25 -5.762 1 98 352 ALA B N 1
ATOM 9307 C CA . ALA B 1 352 ? 5.207 43.656 -5.535 1 98 352 ALA B CA 1
ATOM 9308 C C . ALA B 1 352 ? 4.977 44.031 -4.078 1 98 352 ALA B C 1
ATOM 9310 O O . ALA B 1 352 ? 4.34 45.031 -3.789 1 98 352 ALA B O 1
ATOM 9311 N N . PHE B 1 353 ? 5.473 43.25 -3.156 1 98.38 353 PHE B N 1
ATOM 9312 C CA . PHE B 1 353 ? 5.316 43.531 -1.73 1 98.38 353 PHE B CA 1
ATOM 9313 C C . PHE B 1 353 ? 6.055 44.781 -1.33 1 98.38 353 PHE B C 1
ATOM 9315 O O . PHE B 1 353 ? 5.543 45.594 -0.545 1 98.38 353 PHE B O 1
ATOM 9322 N N . ASP B 1 354 ? 7.273 44.969 -1.87 1 98 354 ASP B N 1
ATOM 9323 C CA . ASP B 1 354 ? 8.047 46.188 -1.575 1 98 354 ASP B CA 1
ATOM 9324 C C . ASP B 1 354 ? 7.309 47.438 -2.025 1 98 354 ASP B C 1
ATOM 9326 O O . ASP B 1 354 ? 7.246 48.438 -1.29 1 98 354 ASP B O 1
ATOM 9330 N N . TRP B 1 355 ? 6.805 47.344 -3.172 1 97.81 355 TRP B N 1
ATOM 9331 C CA . TRP B 1 355 ? 6.051 48.469 -3.689 1 97.81 355 TRP B CA 1
ATOM 9332 C C . TRP B 1 355 ? 4.863 48.812 -2.787 1 97.81 355 TRP B C 1
ATOM 9334 O O . TRP B 1 355 ? 4.641 49.969 -2.436 1 97.81 355 TRP B O 1
ATOM 9344 N N . LEU B 1 356 ? 4.082 47.812 -2.496 1 97.94 356 LEU B N 1
ATOM 9345 C CA . LEU B 1 356 ? 2.904 48.031 -1.66 1 97.94 356 LEU B CA 1
ATOM 9346 C C . LEU B 1 356 ? 3.285 48.625 -0.309 1 97.94 356 LEU B C 1
ATOM 9348 O O . LEU B 1 356 ? 2.664 49.562 0.151 1 97.94 356 LEU B O 1
ATOM 9352 N N . ARG B 1 357 ? 4.289 48 0.351 1 97.62 357 ARG B N 1
ATOM 9353 C CA . ARG B 1 357 ? 4.766 48.5 1.636 1 97.62 357 ARG B CA 1
ATOM 9354 C C . ARG B 1 357 ? 5.09 50 1.559 1 97.62 357 ARG B C 1
ATOM 9356 O O . ARG B 1 357 ? 4.691 50.781 2.432 1 97.62 357 ARG B O 1
ATOM 9363 N N . ASP B 1 358 ? 5.785 50.406 0.554 1 97.25 358 ASP B N 1
ATOM 9364 C CA . ASP B 1 358 ? 6.203 51.781 0.407 1 97.25 358 ASP B CA 1
ATOM 9365 C C . ASP B 1 358 ? 4.996 52.719 0.233 1 97.25 358 ASP B C 1
ATOM 9367 O O . ASP B 1 358 ? 4.961 53.812 0.786 1 97.25 358 ASP B O 1
ATOM 9371 N N . GLN B 1 359 ? 4.02 52.219 -0.536 1 97 359 GLN B N 1
ATOM 9372 C CA . GLN B 1 359 ? 2.789 53 -0.685 1 97 359 GLN B CA 1
ATOM 9373 C C . GLN B 1 359 ? 2.068 53.125 0.651 1 97 359 GLN B C 1
ATOM 9375 O O . GLN B 1 359 ? 1.564 54.219 0.976 1 97 359 GLN B O 1
ATOM 9380 N N . LEU B 1 360 ? 2.053 52.125 1.387 1 97.75 360 LEU B N 1
ATOM 9381 C CA . LEU B 1 360 ? 1.307 52.094 2.641 1 97.75 360 LEU B CA 1
ATOM 9382 C C . LEU B 1 360 ? 1.984 52.969 3.695 1 97.75 360 LEU B C 1
ATOM 9384 O O . LEU B 1 360 ? 1.314 53.562 4.555 1 97.75 360 LEU B O 1
ATOM 9388 N N . VAL B 1 361 ? 3.34 53.062 3.654 1 97.31 361 VAL B N 1
ATOM 9389 C CA . VAL B 1 361 ? 4.086 53.906 4.57 1 97.31 361 VAL B CA 1
ATOM 9390 C C . VAL B 1 361 ? 3.66 55.375 4.375 1 97.31 361 VAL B C 1
ATOM 9392 O O . VAL B 1 361 ? 3.443 56.094 5.352 1 97.31 361 VAL B O 1
ATOM 9395 N N . GLU B 1 362 ? 3.498 55.75 3.158 1 96.19 362 GLU B N 1
ATOM 9396 C CA . GLU B 1 362 ? 3.072 57.094 2.855 1 96.19 362 GLU B CA 1
ATOM 9397 C C . GLU B 1 362 ? 1.672 57.375 3.396 1 96.19 362 GLU B C 1
ATOM 9399 O O . GLU B 1 362 ? 1.423 58.438 3.982 1 96.19 362 GLU B O 1
ATOM 9404 N N . VAL B 1 363 ? 0.794 56.469 3.164 1 96.88 363 VAL B N 1
ATOM 9405 C CA . VAL B 1 363 ? -0.574 56.594 3.658 1 96.88 363 VAL B CA 1
ATOM 9406 C C . VAL B 1 363 ? -0.569 56.688 5.184 1 96.88 363 VAL B C 1
ATOM 9408 O O . VAL B 1 363 ? -1.263 57.5 5.77 1 96.88 363 VAL B O 1
ATOM 9411 N N . TYR B 1 364 ? 0.21 55.875 5.852 1 97.69 364 TYR B N 1
ATOM 9412 C CA . TYR B 1 364 ? 0.274 55.812 7.309 1 97.69 364 TYR B CA 1
ATOM 9413 C C . TYR B 1 364 ? 0.756 57.125 7.902 1 97.69 364 TYR B C 1
ATOM 9415 O O . TYR B 1 364 ? 0.132 57.656 8.82 1 97.69 364 TYR B O 1
ATOM 9423 N N . GLU B 1 365 ? 1.854 57.625 7.363 1 96.69 365 GLU B N 1
ATOM 9424 C CA . GLU B 1 365 ? 2.443 58.875 7.883 1 96.69 365 GLU B CA 1
ATOM 9425 C C . GLU B 1 365 ? 1.511 60.062 7.676 1 96.69 365 GLU B C 1
ATOM 9427 O O . GLU B 1 365 ? 1.379 60.906 8.555 1 96.69 365 GLU B O 1
ATOM 9432 N N . ARG B 1 366 ? 0.832 60.031 6.578 1 96.25 366 ARG B N 1
ATOM 9433 C CA . ARG B 1 366 ? -0.057 61.125 6.254 1 96.25 366 ARG B CA 1
ATOM 9434 C C . ARG B 1 366 ? -1.338 61.062 7.082 1 96.25 366 ARG B C 1
ATOM 9436 O O . ARG B 1 366 ? -1.733 62.062 7.703 1 96.25 366 ARG B O 1
ATOM 9443 N N . GLU B 1 367 ? -1.958 59.906 7.113 1 96.12 367 GLU B N 1
ATOM 9444 C CA . GLU B 1 367 ? -3.295 59.781 7.688 1 96.12 367 GLU B CA 1
ATOM 9445 C C . GLU B 1 367 ? -3.232 59.656 9.211 1 96.12 367 GLU B C 1
ATOM 9447 O O . GLU B 1 367 ? -4.23 59.875 9.898 1 96.12 367 GLU B O 1
ATOM 9452 N N . ALA B 1 368 ? -2.104 59.312 9.734 1 96.12 368 ALA B N 1
ATOM 9453 C CA . ALA B 1 368 ? -1.977 59.156 11.18 1 96.12 368 ALA B CA 1
ATOM 9454 C C . ALA B 1 368 ? -1.809 60.5 11.875 1 96.12 368 ALA B C 1
ATOM 9456 O O . ALA B 1 368 ? -1.982 60.594 13.094 1 96.12 368 ALA B O 1
ATOM 9457 N N . LEU B 1 369 ? -1.484 61.438 10.977 1 91.12 369 LEU B N 1
ATOM 9458 C CA . LEU B 1 369 ? -1.334 62.781 11.539 1 91.12 369 LEU B CA 1
ATOM 9459 C C . LEU B 1 369 ? -2.637 63.25 12.172 1 91.12 369 LEU B C 1
ATOM 9461 O O . LEU B 1 369 ? -3.701 63.156 11.562 1 91.12 369 LEU B O 1
ATOM 9465 N N . GLY B 1 370 ? -2.631 63.75 13.344 1 89.5 370 GLY B N 1
ATOM 9466 C CA . GLY B 1 370 ? -3.805 64.25 14.055 1 89.5 370 GLY B CA 1
ATOM 9467 C C . GLY B 1 370 ? -4.496 63.156 14.867 1 89.5 370 GLY B C 1
ATOM 9468 O O . GLY B 1 370 ? -5.352 63.438 15.703 1 89.5 370 GLY B O 1
ATOM 9469 N N . LEU B 1 371 ? -4.121 61.906 14.562 1 95.5 371 LEU B N 1
ATOM 9470 C CA . LEU B 1 371 ? -4.727 60.812 15.297 1 95.5 371 LEU B CA 1
ATOM 9471 C C . LEU B 1 371 ? -3.762 60.25 16.328 1 95.5 371 LEU B C 1
ATOM 9473 O O . LEU B 1 371 ? -4.184 59.844 17.422 1 95.5 371 LEU B O 1
ATOM 9477 N N . LEU B 1 372 ? -2.453 60.188 15.961 1 96.38 372 LEU B N 1
ATOM 9478 C CA . LEU B 1 372 ? -1.413 59.656 16.828 1 96.38 372 LEU B CA 1
ATOM 9479 C C . LEU B 1 372 ? -0.323 60.688 17.094 1 96.38 372 LEU B C 1
ATOM 9481 O O . LEU B 1 372 ? 0.051 61.438 16.188 1 96.38 372 LEU B O 1
ATOM 9485 N N . ARG B 1 373 ? 0.203 60.719 18.297 1 94.44 373 ARG B N 1
ATOM 9486 C CA . ARG B 1 373 ? 1.27 61.625 18.672 1 94.44 373 ARG B CA 1
ATOM 9487 C C . ARG B 1 373 ? 2.547 61.344 17.891 1 94.44 373 ARG B C 1
ATOM 9489 O O . ARG B 1 373 ? 3.166 62.25 17.344 1 94.44 373 ARG B O 1
ATOM 9496 N N . ASP B 1 374 ? 2.951 60.156 17.938 1 95.69 374 ASP B N 1
ATOM 9497 C CA . ASP B 1 374 ? 4.066 59.625 17.172 1 95.69 374 ASP B CA 1
ATOM 9498 C C . ASP B 1 374 ? 3.676 58.281 16.531 1 95.69 374 ASP B C 1
ATOM 9500 O O . ASP B 1 374 ? 3.748 57.25 17.156 1 95.69 374 ASP B O 1
ATOM 9504 N N . PRO B 1 375 ? 3.363 58.406 15.273 1 96.69 375 PRO B N 1
ATOM 9505 C CA . PRO B 1 375 ? 2.85 57.219 14.594 1 96.69 375 PRO B CA 1
ATOM 9506 C C . PRO B 1 375 ? 3.797 56 14.688 1 96.69 375 PRO B C 1
ATOM 9508 O O . PRO B 1 375 ? 3.35 54.875 14.867 1 96.69 375 PRO B O 1
ATOM 9511 N N . TRP B 1 376 ? 5.055 56.25 14.578 1 97.38 376 TRP B N 1
ATOM 9512 C CA . TRP B 1 376 ? 6.004 55.125 14.57 1 97.38 376 TRP B CA 1
ATOM 9513 C C . TRP B 1 376 ? 6.176 54.562 15.969 1 97.38 376 TRP B C 1
ATOM 9515 O O . TRP B 1 376 ? 6.312 53.344 16.125 1 97.38 376 TRP B O 1
ATOM 9525 N N . ALA B 1 377 ? 6.137 55.375 17 1 97 377 ALA B N 1
ATOM 9526 C CA . ALA B 1 377 ? 6.137 54.875 18.375 1 97 377 ALA B CA 1
ATOM 9527 C C . ALA B 1 377 ? 4.863 54.094 18.672 1 97 377 ALA B C 1
ATOM 9529 O O . ALA B 1 377 ? 4.898 53.094 19.391 1 97 377 ALA B O 1
ATOM 9530 N N . ALA B 1 378 ? 3.77 54.656 18.156 1 97.88 378 ALA B N 1
ATOM 9531 C CA . ALA B 1 378 ? 2.5 53.938 18.312 1 97.88 378 ALA B CA 1
ATOM 9532 C C . ALA B 1 378 ? 2.561 52.562 17.672 1 97.88 378 ALA B C 1
ATOM 9534 O O . ALA B 1 378 ? 2.088 51.562 18.266 1 97.88 378 ALA B O 1
ATOM 9535 N N . ARG B 1 379 ? 3.121 52.438 16.5 1 98.06 379 ARG B N 1
ATOM 9536 C CA . ARG B 1 379 ? 3.256 51.156 15.82 1 98.06 379 ARG B CA 1
ATOM 9537 C C . ARG B 1 379 ? 4.125 50.188 16.641 1 98.06 379 ARG B C 1
ATOM 9539 O O . ARG B 1 379 ? 3.811 49 16.766 1 98.06 379 ARG B O 1
ATOM 9546 N N . ASP B 1 380 ? 5.191 50.688 17.156 1 98 380 ASP B N 1
ATOM 9547 C CA . ASP B 1 380 ? 6.098 49.875 17.969 1 98 380 ASP B CA 1
ATOM 9548 C C . ASP B 1 380 ? 5.387 49.281 19.188 1 98 380 ASP B C 1
ATOM 9550 O O . ASP B 1 380 ? 5.684 48.188 19.625 1 98 380 ASP B O 1
ATOM 9554 N N . ASP B 1 381 ? 4.422 50.031 19.672 1 97.75 381 ASP B N 1
ATOM 9555 C CA . ASP B 1 381 ? 3.754 49.625 20.906 1 97.75 381 ASP B CA 1
ATOM 9556 C C . ASP B 1 381 ? 2.432 48.938 20.609 1 97.75 381 ASP B C 1
ATOM 9558 O O . ASP B 1 381 ? 1.771 48.406 21.516 1 97.75 381 ASP B O 1
ATOM 9562 N N . TYR B 1 382 ? 2.043 48.844 19.422 1 98.19 382 TYR B N 1
ATOM 9563 C CA . TYR B 1 382 ? 0.723 48.344 19.047 1 98.19 382 TYR B CA 1
ATOM 9564 C C . TYR B 1 382 ? 0.593 46.875 19.359 1 98.19 382 TYR B C 1
ATOM 9566 O O . TYR B 1 382 ? -0.519 46.344 19.453 1 98.19 382 TYR B O 1
ATOM 9574 N N . VAL B 1 383 ? 1.71 46.125 19.516 1 97.31 383 VAL B N 1
ATOM 9575 C CA . VAL B 1 383 ? 1.689 44.719 19.844 1 97.31 383 VAL B CA 1
ATOM 9576 C C . VAL B 1 383 ? 0.915 44.5 21.141 1 97.31 383 VAL B C 1
ATOM 9578 O O . VAL B 1 383 ? 0.284 43.438 21.328 1 97.31 383 VAL B O 1
ATOM 9581 N N . ASP B 1 384 ? 0.879 45.469 22 1 96.31 384 ASP B N 1
ATOM 9582 C CA . ASP B 1 384 ? 0.127 45.375 23.234 1 96.31 384 ASP B CA 1
ATOM 9583 C C . ASP B 1 384 ? -1.37 45.25 22.969 1 96.31 384 ASP B C 1
ATOM 9585 O O . ASP B 1 384 ? -2.084 44.562 23.719 1 96.31 384 ASP B O 1
ATOM 9589 N N . VAL B 1 385 ? -1.811 45.906 21.953 1 96.81 385 VAL B N 1
ATOM 9590 C CA . VAL B 1 385 ? -3.213 45.844 21.562 1 96.81 385 VAL B CA 1
ATOM 9591 C C . VAL B 1 385 ? -3.471 44.562 20.797 1 96.81 385 VAL B C 1
ATOM 9593 O O . VAL B 1 385 ? -4.527 43.938 20.969 1 96.81 385 VAL B O 1
ATOM 9596 N N . VAL B 1 386 ? -2.514 44.156 19.984 1 95.62 386 VAL B N 1
ATOM 9597 C CA . VAL B 1 386 ? -2.639 42.938 19.203 1 95.62 386 VAL B CA 1
ATOM 9598 C C . VAL B 1 386 ? -2.789 41.719 20.125 1 95.62 386 VAL B C 1
ATOM 9600 O O . VAL B 1 386 ? -3.564 40.812 19.859 1 95.62 386 VAL B O 1
ATOM 9603 N N . LEU B 1 387 ? -2.1 41.719 21.219 1 94.75 387 LEU B N 1
ATOM 9604 C CA . LEU B 1 387 ? -2.086 40.594 22.156 1 94.75 387 LEU B CA 1
ATOM 9605 C C . LEU B 1 387 ? -3.281 40.656 23.109 1 94.75 387 LEU B C 1
ATOM 9607 O O . LEU B 1 387 ? -3.635 39.656 23.734 1 94.75 387 LEU B O 1
ATOM 9611 N N . ASP B 1 388 ? -3.875 41.875 23.266 1 93.81 388 ASP B N 1
ATOM 9612 C CA . ASP B 1 388 ? -5.051 42.062 24.094 1 93.81 388 ASP B CA 1
ATOM 9613 C C . ASP B 1 388 ? -5.98 43.125 23.484 1 93.81 388 ASP B C 1
ATOM 9615 O O . ASP B 1 388 ? -5.762 44.312 23.641 1 93.81 388 ASP B O 1
ATOM 9619 N N . ARG B 1 389 ? -7.023 42.688 22.953 1 93.06 389 ARG B N 1
ATOM 9620 C CA . ARG B 1 389 ? -7.938 43.562 22.234 1 93.06 389 ARG B CA 1
ATOM 9621 C C . ARG B 1 389 ? -9.039 44.094 23.156 1 93.06 389 ARG B C 1
ATOM 9623 O O . ARG B 1 389 ? -10.062 44.594 22.688 1 93.06 389 ARG B O 1
ATOM 9630 N N . GLY B 1 390 ? -8.867 44.062 24.422 1 92.19 390 GLY B N 1
ATOM 9631 C CA . GLY B 1 390 ? -9.867 44.5 25.375 1 92.19 390 GLY B CA 1
ATOM 9632 C C . GLY B 1 390 ? -9.969 46.031 25.469 1 92.19 390 GLY B C 1
ATOM 9633 O O . GLY B 1 390 ? -9.039 46.719 25.078 1 92.19 390 GLY B O 1
ATOM 9634 N N . ASP B 1 391 ? -11 46.469 26.031 1 92.62 391 ASP B N 1
ATOM 9635 C CA . ASP B 1 391 ? -11.273 47.906 26.141 1 92.62 391 ASP B CA 1
ATOM 9636 C C . ASP B 1 391 ? -10.203 48.594 26.969 1 92.62 391 ASP B C 1
ATOM 9638 O O . ASP B 1 391 ? -9.805 49.719 26.656 1 92.62 391 ASP B O 1
ATOM 9642 N N . ASP B 1 392 ? -9.781 47.969 27.953 1 94.31 392 ASP B N 1
ATOM 9643 C CA . ASP B 1 392 ? -8.773 48.562 28.812 1 94.31 392 ASP B CA 1
ATOM 9644 C C . ASP B 1 392 ? -7.449 48.75 28.078 1 94.31 392 ASP B C 1
ATOM 9646 O O . ASP B 1 392 ? -6.785 49.781 28.234 1 94.31 392 ASP B O 1
ATOM 9650 N N . ALA B 1 393 ? -7.051 47.812 27.375 1 94.62 393 ALA B N 1
ATOM 9651 C CA . ALA B 1 393 ? -5.82 47.906 26.594 1 94.62 393 ALA B CA 1
ATOM 9652 C C . ALA B 1 393 ? -5.906 49.031 25.562 1 94.62 393 ALA B C 1
ATOM 9654 O O . ALA B 1 393 ? -4.934 49.75 25.344 1 94.62 393 ALA B O 1
ATOM 9655 N N . LEU B 1 394 ? -7.039 49.188 24.969 1 95 394 LEU B N 1
ATOM 9656 C CA . LEU B 1 394 ? -7.25 50.25 23.969 1 95 394 LEU B CA 1
ATOM 9657 C C . LEU B 1 394 ? -7.176 51.625 24.625 1 95 394 LEU B C 1
ATOM 9659 O O . LEU B 1 394 ? -6.555 52.531 24.078 1 95 394 LEU B O 1
ATOM 9663 N N . ARG B 1 395 ? -7.805 51.719 25.781 1 93.44 395 ARG B N 1
ATOM 9664 C CA . ARG B 1 395 ? -7.781 53 26.484 1 93.44 395 ARG B CA 1
ATOM 9665 C C . ARG B 1 395 ? -6.359 53.375 26.875 1 93.44 395 ARG B C 1
ATOM 9667 O O . ARG B 1 395 ? -5.957 54.531 26.703 1 93.44 395 ARG B O 1
ATOM 9674 N N . ARG B 1 396 ? -5.641 52.375 27.344 1 95 396 ARG B N 1
ATOM 9675 C CA . ARG B 1 396 ? -4.254 52.625 27.719 1 95 396 ARG B CA 1
ATOM 9676 C C . ARG B 1 396 ? -3.416 53.031 26.516 1 95 396 ARG B C 1
ATOM 9678 O O . ARG B 1 396 ? -2.588 53.938 26.594 1 95 396 ARG B O 1
ATOM 9685 N N . PHE B 1 397 ? -3.605 52.406 25.5 1 96.5 397 PHE B N 1
ATOM 9686 C CA . PHE B 1 397 ? -2.84 52.656 24.281 1 96.5 397 PHE B CA 1
ATOM 9687 C C . PHE B 1 397 ? -3.111 54.062 23.766 1 96.5 397 PHE B C 1
ATOM 9689 O O . PHE B 1 397 ? -2.18 54.812 23.469 1 96.5 397 PHE B O 1
ATOM 9696 N N . PHE B 1 398 ? -4.363 54.438 23.656 1 95.38 398 PHE B N 1
ATOM 9697 C CA . PHE B 1 398 ? -4.703 55.75 23.094 1 95.38 398 PHE B CA 1
ATOM 9698 C C . PHE B 1 398 ? -4.445 56.875 24.094 1 95.38 398 PHE B C 1
ATOM 9700 O O . PHE B 1 398 ? -4.293 58.031 23.719 1 95.38 398 PHE B O 1
ATOM 9707 N N . GLY B 1 399 ? -4.496 56.5 25.375 1 93.12 399 GLY B N 1
ATOM 9708 C CA . GLY B 1 399 ? -4.027 57.438 26.359 1 93.12 399 GLY B CA 1
ATOM 9709 C C . GLY B 1 399 ? -2.574 57.844 26.172 1 93.12 399 GLY B C 1
ATOM 9710 O O . GLY B 1 399 ? -2.207 59 26.375 1 93.12 399 GLY B O 1
ATOM 9711 N N . ARG B 1 400 ? -1.783 56.875 25.75 1 94.25 400 ARG B N 1
ATOM 9712 C CA . ARG B 1 400 ? -0.346 57.062 25.609 1 94.25 400 ARG B CA 1
ATOM 9713 C C . ARG B 1 400 ? -0.011 57.625 24.219 1 94.25 400 ARG B C 1
ATOM 9715 O O . ARG B 1 400 ? 0.868 58.469 24.078 1 94.25 400 ARG B O 1
ATOM 9722 N N . HIS B 1 401 ? -0.706 57.188 23.219 1 95.94 401 HIS B N 1
ATOM 9723 C CA . HIS B 1 401 ? -0.25 57.469 21.859 1 95.94 401 HIS B CA 1
ATOM 9724 C C . HIS B 1 401 ? -1.25 58.344 21.109 1 95.94 401 HIS B C 1
ATOM 9726 O O . HIS B 1 401 ? -0.942 58.844 20.047 1 95.94 401 HIS B O 1
ATOM 9732 N N . GLY B 1 402 ? -2.443 58.531 21.672 1 94.25 402 GLY B N 1
ATOM 9733 C CA . GLY B 1 402 ? -3.449 59.375 21.016 1 94.25 402 GLY B CA 1
ATOM 9734 C C . GLY B 1 402 ? -3.059 60.812 20.906 1 94.25 402 GLY B C 1
ATOM 9735 O O . GLY B 1 402 ? -2.438 61.375 21.828 1 94.25 402 GLY B O 1
ATOM 9736 N N . ALA B 1 403 ? -3.451 61.375 19.844 1 91.12 403 ALA B N 1
ATOM 9737 C CA . ALA B 1 403 ? -3.16 62.781 19.656 1 91.12 403 ALA B CA 1
ATOM 9738 C C . ALA B 1 403 ? -3.895 63.625 20.703 1 91.12 403 ALA B C 1
ATOM 9740 O O . ALA B 1 403 ? -5.043 63.344 21.047 1 91.12 403 ALA B O 1
ATOM 9741 N N . PRO B 1 404 ? -3.129 64.625 21.266 1 82.12 404 PRO B N 1
ATOM 9742 C CA . PRO B 1 404 ? -3.758 65.5 22.266 1 82.12 404 PRO B CA 1
ATOM 9743 C C . PRO B 1 404 ? -4.934 66.25 21.688 1 82.12 404 PRO B C 1
ATOM 9745 O O . PRO B 1 404 ? -4.863 66.75 20.562 1 82.12 404 PRO B O 1
ATOM 9748 N N . ARG B 1 405 ? -6.023 66.062 22.281 1 77.12 405 ARG B N 1
ATOM 9749 C CA . ARG B 1 405 ? -7.203 66.812 21.875 1 77.12 405 ARG B CA 1
ATOM 9750 C C . ARG B 1 405 ? -7.746 67.625 23.031 1 77.12 405 ARG B C 1
ATOM 9752 O O . ARG B 1 405 ? -7.559 67.312 24.203 1 77.12 405 ARG B O 1
ATOM 9759 N N . PRO B 1 406 ? -8.25 68.938 22.641 1 70.81 406 PRO B N 1
ATOM 9760 C CA . PRO B 1 406 ? -8.844 69.75 23.703 1 70.81 406 PRO B CA 1
ATOM 9761 C C . PRO B 1 406 ? -9.883 69 24.531 1 70.81 406 PRO B C 1
ATOM 9763 O O . PRO B 1 406 ? -9.953 69.125 25.75 1 70.81 406 PRO B O 1
ATOM 9766 N N . GLU B 1 407 ? -10.672 68.188 23.828 1 68.5 407 GLU B N 1
ATOM 9767 C CA . GLU B 1 407 ? -11.734 67.438 24.516 1 68.5 407 GLU B CA 1
ATOM 9768 C C . GLU B 1 407 ? -11.188 66.188 25.156 1 68.5 407 GLU B C 1
ATOM 9770 O O . GLU B 1 407 ? -11.922 65.5 25.844 1 68.5 407 GLU B O 1
ATOM 9775 N N . GLY B 1 408 ? -9.844 65.938 25.062 1 68.5 408 GLY B N 1
ATOM 9776 C CA . GLY B 1 408 ? -9.133 64.938 25.797 1 68.5 408 GLY B CA 1
ATOM 9777 C C . GLY B 1 408 ? -9.039 63.625 25.016 1 68.5 408 GLY B C 1
ATOM 9778 O O . GLY B 1 408 ? -7.969 63 24.953 1 68.5 408 GLY B O 1
ATOM 9779 N N . ALA B 1 409 ? -10.25 63 24.531 1 81.06 409 ALA B N 1
ATOM 9780 C CA . ALA B 1 409 ? -10.188 61.656 23.969 1 81.06 409 ALA B CA 1
ATOM 9781 C C . ALA B 1 409 ? -10.586 61.656 22.5 1 81.06 409 ALA B C 1
ATOM 9783 O O . ALA B 1 409 ? -11.281 62.562 22.047 1 81.06 409 ALA B O 1
ATOM 9784 N N . LEU B 1 410 ? -9.938 60.75 21.609 1 90.75 410 LEU B N 1
ATOM 9785 C CA . LEU B 1 410 ? -10.336 60.562 20.219 1 90.75 410 LEU B CA 1
ATOM 9786 C C . LEU B 1 410 ? -11.789 60.125 20.125 1 90.75 410 LEU B C 1
ATOM 9788 O O . LEU B 1 410 ? -12.281 59.406 21 1 90.75 410 LEU B O 1
ATOM 9792 N N . SER B 1 411 ? -12.484 60.625 19.109 1 91.19 411 SER B N 1
ATOM 9793 C CA . SER B 1 411 ? -13.836 60.156 18.859 1 91.19 411 SER B CA 1
ATOM 9794 C C . SER B 1 411 ? -13.828 58.688 18.453 1 91.19 411 SER B C 1
ATOM 9796 O O . SER B 1 411 ? -12.797 58.156 18.031 1 91.19 411 SER B O 1
ATOM 9798 N N . PRO B 1 412 ? -14.898 58.031 18.609 1 91.56 412 PRO B N 1
ATOM 9799 C CA . PRO B 1 412 ? -14.969 56.625 18.203 1 91.56 412 PRO B CA 1
ATOM 9800 C C . PRO B 1 412 ? -14.578 56.406 16.734 1 91.56 412 PRO B C 1
ATOM 9802 O O . PRO B 1 412 ? -13.93 55.406 16.406 1 91.56 412 PRO B O 1
ATOM 9805 N N . ARG B 1 413 ? -14.938 57.281 15.891 1 93.56 413 ARG B N 1
ATOM 9806 C CA . ARG B 1 413 ? -14.594 57.156 14.477 1 93.56 413 ARG B CA 1
ATOM 9807 C C . ARG B 1 413 ? -13.094 57.312 14.266 1 93.56 413 ARG B C 1
ATOM 9809 O O . ARG B 1 413 ? -12.508 56.656 13.406 1 93.56 413 ARG B O 1
ATOM 9816 N N . GLU B 1 414 ? -12.562 58.219 15.023 1 94.25 414 GLU B N 1
ATOM 9817 C CA . GLU B 1 414 ? -11.125 58.438 14.93 1 94.25 414 GLU B CA 1
ATOM 9818 C C . GLU B 1 414 ? -10.344 57.25 15.469 1 94.25 414 GLU B C 1
ATOM 9820 O O . GLU B 1 414 ? -9.281 56.906 14.945 1 94.25 414 GLU B O 1
ATOM 9825 N N . VAL B 1 415 ? -10.906 56.688 16.484 1 95.19 415 VAL B N 1
ATOM 9826 C CA . VAL B 1 415 ? -10.289 55.469 17.047 1 95.19 415 VAL B CA 1
ATOM 9827 C C . VAL B 1 415 ? -10.297 54.375 15.992 1 95.19 415 VAL B C 1
ATOM 9829 O O . VAL B 1 415 ? -9.289 53.688 15.789 1 95.19 415 VAL B O 1
ATOM 9832 N N . VAL B 1 416 ? -11.406 54.219 15.32 1 96.12 416 VAL B N 1
ATOM 9833 C CA . VAL B 1 416 ? -11.523 53.219 14.273 1 96.12 416 VAL B CA 1
ATOM 9834 C C . VAL B 1 416 ? -10.492 53.469 13.188 1 96.12 416 VAL B C 1
ATOM 9836 O O . VAL B 1 416 ? -9.789 52.562 12.75 1 96.12 416 VAL B O 1
ATOM 9839 N N . ARG B 1 417 ? -10.367 54.688 12.781 1 96.44 417 ARG B N 1
ATOM 9840 C CA . ARG B 1 417 ? -9.422 55.062 11.734 1 96.44 417 ARG B CA 1
ATOM 9841 C C . ARG B 1 417 ? -7.984 54.781 12.164 1 96.44 417 ARG B C 1
ATOM 9843 O O . ARG B 1 417 ? -7.184 54.281 11.391 1 96.44 417 ARG B O 1
ATOM 9850 N N . ALA B 1 418 ? -7.695 55.125 13.391 1 97.25 418 ALA B N 1
ATOM 9851 C CA . ALA B 1 418 ? -6.355 54.875 13.914 1 97.25 418 ALA B CA 1
ATOM 9852 C C . ALA B 1 418 ? -6.047 53.375 13.945 1 97.25 418 ALA B C 1
ATOM 9854 O O . ALA B 1 418 ? -4.949 52.969 13.57 1 97.25 418 ALA B O 1
ATOM 9855 N N . LEU B 1 419 ? -7.008 52.625 14.367 1 97.81 419 LEU B N 1
ATOM 9856 C CA . LEU B 1 419 ? -6.82 51.188 14.438 1 97.81 419 LEU B CA 1
ATOM 9857 C C . LEU B 1 419 ? -6.676 50.594 13.047 1 97.81 419 LEU B C 1
ATOM 9859 O O . LEU B 1 419 ? -5.887 49.656 12.844 1 97.81 419 LEU B O 1
ATOM 9863 N N . GLU B 1 420 ? -7.445 51.062 12.109 1 97.88 420 GLU B N 1
ATOM 9864 C CA . GLU B 1 420 ? -7.324 50.594 10.734 1 97.88 420 GLU B CA 1
ATOM 9865 C C . GLU B 1 420 ? -5.93 50.844 10.18 1 97.88 420 GLU B C 1
ATOM 9867 O O . GLU B 1 420 ? -5.359 50.031 9.477 1 97.88 420 GLU B O 1
ATOM 9872 N N . LEU B 1 421 ? -5.406 52.031 10.516 1 98.19 421 LEU B N 1
ATOM 9873 C CA . LEU B 1 421 ? -4.062 52.375 10.07 1 98.19 421 LEU B CA 1
ATOM 9874 C C . LEU B 1 421 ? -3.02 51.469 10.703 1 98.19 421 LEU B C 1
ATOM 9876 O O . LEU B 1 421 ? -2.088 51.031 10.023 1 98.19 421 LEU B O 1
ATOM 9880 N N . LEU B 1 422 ? -3.172 51.188 11.969 1 98.38 422 LEU B N 1
ATOM 9881 C CA . LEU B 1 422 ? -2.229 50.344 12.672 1 98.38 422 LEU B CA 1
ATOM 9882 C C . LEU B 1 422 ? -2.328 48.906 12.18 1 98.38 422 LEU B C 1
ATOM 9884 O O . LEU B 1 422 ? -1.312 48.219 12.023 1 98.38 422 LEU B O 1
ATOM 9888 N N . GLU B 1 423 ? -3.543 48.469 11.922 1 98.19 423 GLU B N 1
ATOM 9889 C CA . GLU B 1 423 ? -3.727 47.125 11.367 1 98.19 423 GLU B CA 1
ATOM 9890 C C . GLU B 1 423 ? -3.162 47.031 9.953 1 98.19 423 GLU B C 1
ATOM 9892 O O . GLU B 1 423 ? -2.66 46 9.555 1 98.19 423 GLU B O 1
ATOM 9897 N N . MET B 1 424 ? -3.305 48.094 9.188 1 98.19 424 MET B N 1
ATOM 9898 C CA . MET B 1 424 ? -2.67 48.156 7.871 1 98.19 424 MET B CA 1
ATOM 9899 C C . MET B 1 424 ? -1.17 47.906 7.977 1 98.19 424 MET B C 1
ATOM 9901 O O . MET B 1 424 ? -0.611 47.125 7.207 1 98.19 424 MET B O 1
ATOM 9905 N N . GLN B 1 425 ? -0.554 48.5 8.961 1 98.12 425 GLN B N 1
ATOM 9906 C CA . GLN B 1 425 ? 0.878 48.312 9.18 1 98.12 425 GLN B CA 1
ATOM 9907 C C . GLN B 1 425 ? 1.193 46.906 9.664 1 98.12 425 GLN B C 1
ATOM 9909 O O . GLN B 1 425 ? 2.217 46.344 9.289 1 98.12 425 GLN B O 1
ATOM 9914 N N . ARG B 1 426 ? 0.334 46.375 10.508 1 97.88 426 ARG B N 1
ATOM 9915 C CA . ARG B 1 426 ? 0.53 45.031 10.992 1 97.88 426 ARG B CA 1
ATOM 9916 C C . ARG B 1 426 ? 0.563 44.031 9.836 1 97.88 426 ARG B C 1
ATOM 9918 O O . ARG B 1 426 ? 1.481 43.219 9.742 1 97.88 426 ARG B O 1
ATOM 9925 N N . HIS B 1 427 ? -0.379 44.156 8.953 1 97.94 427 HIS B N 1
ATOM 9926 C CA . HIS B 1 427 ? -0.468 43.219 7.832 1 97.94 427 HIS B CA 1
ATOM 9927 C C . HIS B 1 427 ? 0.62 43.5 6.801 1 97.94 427 HIS B C 1
ATOM 9929 O O . HIS B 1 427 ? 1.088 42.562 6.125 1 97.94 427 HIS B O 1
ATOM 9935 N N . ALA B 1 428 ? 1.068 44.75 6.734 1 97.88 428 ALA B N 1
ATOM 9936 C CA . ALA B 1 428 ? 2.184 45.094 5.855 1 97.88 428 ALA B CA 1
ATOM 9937 C C . ALA B 1 428 ? 3.469 44.406 6.309 1 97.88 428 ALA B C 1
ATOM 9939 O O . ALA B 1 428 ? 4.344 44.094 5.492 1 97.88 428 ALA B O 1
ATOM 9940 N N . MET B 1 429 ? 3.557 44.156 7.543 1 97.12 429 MET B N 1
ATOM 9941 C CA . MET B 1 429 ? 4.73 43.438 8.055 1 97.12 429 MET B CA 1
ATOM 9942 C C . MET B 1 429 ? 4.57 41.938 7.895 1 97.12 429 MET B C 1
ATOM 9944 O O . MET B 1 429 ? 5.52 41.25 7.535 1 97.12 429 MET B O 1
ATOM 9948 N N . LEU B 1 430 ? 3.342 41.438 8.078 1 96.81 430 LEU B N 1
ATOM 9949 C CA . LEU B 1 430 ? 3.086 40 8.039 1 96.81 430 LEU B CA 1
ATOM 9950 C C . LEU B 1 430 ? 3.242 39.469 6.625 1 96.81 430 LEU B C 1
ATOM 9952 O O . LEU B 1 430 ? 3.539 38.281 6.434 1 96.81 430 LEU B O 1
ATOM 9956 N N . MET B 1 431 ? 3.078 40.312 5.629 1 97.12 431 MET B N 1
ATOM 9957 C CA . MET B 1 431 ? 3.184 39.844 4.258 1 97.12 431 MET B CA 1
ATOM 9958 C C . MET B 1 431 ? 4.625 39.469 3.916 1 97.12 431 MET B C 1
ATOM 9960 O O . MET B 1 431 ? 4.887 38.844 2.895 1 97.12 431 MET B O 1
ATOM 9964 N N . TYR B 1 432 ? 5.594 39.812 4.859 1 97.44 432 TYR B N 1
ATOM 9965 C CA . TYR B 1 432 ? 6.996 39.5 4.617 1 97.44 432 TYR B CA 1
ATOM 9966 C C . TYR B 1 432 ? 7.418 38.25 5.367 1 97.44 432 TYR B C 1
ATOM 9968 O O . TYR B 1 432 ? 8.609 37.969 5.512 1 97.44 432 TYR B O 1
ATOM 9976 N N . THR B 1 433 ? 6.492 37.438 5.871 1 96.38 433 THR B N 1
ATOM 9977 C CA . THR B 1 433 ? 6.836 36.188 6.516 1 96.38 433 THR B CA 1
ATOM 9978 C C . THR B 1 433 ? 7.695 35.312 5.598 1 96.38 433 THR B C 1
ATOM 9980 O O . THR B 1 433 ? 7.391 35.156 4.41 1 96.38 433 THR B O 1
ATOM 9983 N N . SER B 1 434 ? 8.719 34.719 6.094 1 95.56 434 SER B N 1
ATOM 9984 C CA . SER B 1 434 ? 9.773 34.094 5.305 1 95.56 434 SER B CA 1
ATOM 9985 C C . SER B 1 434 ? 9.25 32.906 4.523 1 95.56 434 SER B C 1
ATOM 9987 O O . SER B 1 434 ? 9.766 32.562 3.449 1 95.56 434 SER B O 1
ATOM 9989 N N . CYS B 1 435 ? 8.234 32.25 4.957 1 94.12 435 CYS B N 1
ATOM 9990 C CA . CYS B 1 435 ? 7.754 30.984 4.395 1 94.12 435 CYS B CA 1
ATOM 9991 C C . CYS B 1 435 ? 7.176 31.203 3 1 94.12 435 CYS B C 1
ATOM 9993 O O . CYS B 1 435 ? 7.02 30.25 2.232 1 94.12 435 CYS B O 1
ATOM 9995 N N . ALA B 1 436 ? 6.875 32.438 2.672 1 94.38 436 ALA B N 1
ATOM 9996 C CA . ALA B 1 436 ? 6.301 32.719 1.363 1 94.38 436 ALA B CA 1
ATOM 9997 C C . ALA B 1 436 ? 7.266 32.344 0.242 1 94.38 436 ALA B C 1
ATOM 9999 O O . ALA B 1 436 ? 6.84 31.984 -0.856 1 94.38 436 ALA B O 1
ATOM 10000 N N . TRP B 1 437 ? 8.602 32.406 0.525 1 94.19 437 TRP B N 1
ATOM 10001 C CA . TRP B 1 437 ? 9.617 32.219 -0.504 1 94.19 437 TRP B CA 1
ATOM 10002 C C . TRP B 1 437 ? 10.336 30.875 -0.296 1 94.19 437 TRP B C 1
ATOM 10004 O O . TRP B 1 437 ? 11.164 30.484 -1.117 1 94.19 437 TRP B O 1
ATOM 10014 N N . PHE B 1 438 ? 10.008 30.266 0.75 1 91.06 438 PHE B N 1
ATOM 10015 C CA . PHE B 1 438 ? 10.812 29.109 1.163 1 91.06 438 PHE B CA 1
ATOM 10016 C C . PHE B 1 438 ? 10.523 27.906 0.278 1 91.06 438 PHE B C 1
ATOM 10018 O O . PHE B 1 438 ? 11.43 27.141 -0.047 1 91.06 438 PHE B O 1
ATOM 10025 N N . PHE B 1 439 ? 9.328 27.797 -0.192 1 87.12 439 PHE B N 1
ATOM 10026 C CA . PHE B 1 439 ? 8.922 26.594 -0.915 1 87.12 439 PHE B CA 1
ATOM 10027 C C . PHE B 1 439 ? 9.055 26.797 -2.42 1 87.12 439 PHE B C 1
ATOM 10029 O O . PHE B 1 439 ? 9.812 27.656 -2.871 1 87.12 439 PHE B O 1
ATOM 10036 N N . ASP B 1 440 ? 8.32 25.938 -3.193 1 88 440 ASP B N 1
ATOM 10037 C CA . ASP B 1 440 ? 8.797 25.75 -4.559 1 88 440 ASP B CA 1
ATOM 10038 C C . ASP B 1 440 ? 7.859 26.422 -5.562 1 88 440 ASP B C 1
ATOM 10040 O O . ASP B 1 440 ? 8.109 26.406 -6.77 1 88 440 ASP B O 1
ATOM 10044 N N . ASP B 1 441 ? 6.75 27.016 -5.016 1 93.31 441 ASP B N 1
ATOM 10045 C CA . ASP B 1 441 ? 5.82 27.531 -6.012 1 93.31 441 ASP B CA 1
ATOM 10046 C C . ASP B 1 441 ? 5.016 28.703 -5.453 1 93.31 441 ASP B C 1
ATOM 10048 O O . ASP B 1 441 ? 4.754 28.766 -4.254 1 93.31 441 ASP B O 1
ATOM 10052 N N . LEU B 1 442 ? 4.582 29.531 -6.363 1 95 442 LEU B N 1
ATOM 10053 C CA . LEU B 1 442 ? 3.818 30.734 -6.066 1 95 442 LEU B CA 1
ATOM 10054 C C . LEU B 1 442 ? 2.455 30.391 -5.477 1 95 442 LEU B C 1
ATOM 10056 O O . LEU B 1 442 ? 1.927 31.125 -4.641 1 95 442 LEU B O 1
ATOM 10060 N N . GLY B 1 443 ? 1.938 29.312 -5.887 1 93.81 443 GLY B N 1
ATOM 10061 C CA . GLY B 1 443 ? 0.593 28.938 -5.484 1 93.81 443 GLY B CA 1
ATOM 10062 C C . GLY B 1 443 ? 0.561 28.094 -4.219 1 93.81 443 GLY B C 1
ATOM 10063 O O . GLY B 1 443 ? -0.493 27.594 -3.834 1 93.81 443 GLY B O 1
ATOM 10064 N N . GLY B 1 444 ? 1.654 27.953 -3.559 1 91.81 444 GLY B N 1
ATOM 10065 C CA . GLY B 1 444 ? 1.697 27.203 -2.312 1 91.81 444 GLY B CA 1
ATOM 10066 C C . GLY B 1 444 ? 0.927 27.875 -1.188 1 91.81 444 GLY B C 1
ATOM 10067 O O . GLY B 1 444 ? 0.686 29.078 -1.225 1 91.81 444 GLY B O 1
ATOM 10068 N N . LEU B 1 445 ? 0.513 27.172 -0.162 1 91.81 445 LEU B N 1
ATOM 10069 C CA . LEU B 1 445 ? -0.304 27.625 0.955 1 91.81 445 LEU B CA 1
ATOM 10070 C C . LEU B 1 445 ? 0.341 28.828 1.642 1 91.81 445 LEU B C 1
ATOM 10072 O O . LEU B 1 445 ? -0.341 29.797 1.976 1 91.81 445 LEU B O 1
ATOM 10076 N N . GLU B 1 446 ? 1.654 28.812 1.844 1 93.69 446 GLU B N 1
ATOM 10077 C CA . GLU B 1 446 ? 2.369 29.844 2.592 1 93.69 446 GLU B CA 1
ATOM 10078 C C . GLU B 1 446 ? 2.492 31.125 1.779 1 93.69 446 GLU B C 1
ATOM 10080 O O . GLU B 1 446 ? 2.389 32.219 2.328 1 93.69 446 GLU B O 1
ATOM 10085 N N . THR B 1 447 ? 2.729 30.922 0.527 1 96.31 447 THR B N 1
ATOM 10086 C CA . THR B 1 447 ? 2.832 32.094 -0.327 1 96.31 447 THR B CA 1
ATOM 10087 C C . THR B 1 447 ? 1.48 32.781 -0.453 1 96.31 447 THR B C 1
ATOM 10089 O O . THR B 1 447 ? 1.395 34.031 -0.335 1 96.31 447 THR B O 1
ATOM 10092 N N . VAL B 1 448 ? 0.467 32.062 -0.635 1 96.19 448 VAL B N 1
ATOM 10093 C CA . VAL B 1 448 ? -0.877 32.594 -0.761 1 96.19 448 VAL B CA 1
ATOM 10094 C C . VAL B 1 448 ? -1.281 33.281 0.546 1 96.19 448 VAL B C 1
ATOM 10096 O O . VAL B 1 448 ? -1.963 34.312 0.536 1 96.19 448 VAL B O 1
ATOM 10099 N N . GLN B 1 449 ? -0.904 32.719 1.667 1 96 449 GLN B N 1
ATOM 10100 C CA . GLN B 1 449 ? -1.173 33.344 2.963 1 96 449 GLN B CA 1
ATOM 10101 C C . GLN B 1 449 ? -0.592 34.75 3.035 1 96 449 GLN B C 1
ATOM 10103 O O . GLN B 1 449 ? -1.233 35.656 3.555 1 96 449 GLN B O 1
ATOM 10108 N N . CYS B 1 450 ? 0.6 34.938 2.553 1 97.62 450 CYS B N 1
ATOM 10109 C CA . CYS B 1 450 ? 1.231 36.25 2.582 1 97.62 450 CYS B CA 1
ATOM 10110 C C . CYS B 1 450 ? 0.536 37.188 1.625 1 97.62 450 CYS B C 1
ATOM 10112 O O . CYS B 1 450 ? 0.439 38.406 1.901 1 97.62 450 CYS B O 1
ATOM 10114 N N . ILE B 1 451 ? 0.052 36.625 0.514 1 98.06 451 ILE B N 1
ATOM 10115 C CA . ILE B 1 451 ? -0.723 37.469 -0.399 1 98.06 451 ILE B CA 1
ATOM 10116 C C . ILE B 1 451 ? -2.031 37.875 0.269 1 98.06 451 ILE B C 1
ATOM 10118 O O . ILE B 1 451 ? -2.512 39 0.064 1 98.06 451 ILE B O 1
ATOM 10122 N N . LEU B 1 452 ? -2.592 37.031 1.09 1 97.25 452 LEU B N 1
ATOM 10123 C CA . LEU B 1 452 ? -3.781 37.375 1.861 1 97.25 452 LEU B CA 1
ATOM 10124 C C . LEU B 1 452 ? -3.508 38.562 2.791 1 97.25 452 LEU B C 1
ATOM 10126 O O . LEU B 1 452 ? -4.34 39.438 2.914 1 97.25 452 LEU B O 1
ATOM 10130 N N . TYR B 1 453 ? -2.387 38.594 3.436 1 97.88 453 TYR B N 1
ATOM 10131 C CA . TYR B 1 453 ? -2.025 39.719 4.301 1 97.88 453 TYR B CA 1
ATOM 10132 C C . TYR B 1 453 ? -1.906 41 3.5 1 97.88 453 TYR B C 1
ATOM 10134 O O . TYR B 1 453 ? -2.369 42.062 3.941 1 97.88 453 TYR B O 1
ATOM 10142 N N . ALA B 1 454 ? -1.288 40.812 2.383 1 98.19 454 ALA B N 1
ATOM 10143 C CA . ALA B 1 454 ? -1.172 41.969 1.505 1 98.19 454 ALA B CA 1
ATOM 10144 C C . ALA B 1 454 ? -2.549 42.5 1.092 1 98.19 454 ALA B C 1
ATOM 10146 O O . ALA B 1 454 ? -2.785 43.688 1.071 1 98.19 454 ALA B O 1
ATOM 10147 N N . ALA B 1 455 ? -3.383 41.594 0.754 1 97.56 455 ALA B N 1
ATOM 10148 C CA . ALA B 1 455 ? -4.734 41.938 0.338 1 97.56 455 ALA B CA 1
ATOM 10149 C C . ALA B 1 455 ? -5.477 42.656 1.457 1 97.56 455 ALA B C 1
ATOM 10151 O O . ALA B 1 455 ? -6.23 43.625 1.202 1 97.56 455 ALA B O 1
ATOM 10152 N N . ARG B 1 456 ? -5.359 42.188 2.641 1 97.44 456 ARG B N 1
ATOM 10153 C CA . ARG B 1 456 ? -5.984 42.844 3.779 1 97.44 456 ARG B CA 1
ATOM 10154 C C . ARG B 1 456 ? -5.465 44.281 3.932 1 97.44 456 ARG B C 1
ATOM 10156 O O . ARG B 1 456 ? -6.238 45.219 4.176 1 97.44 456 ARG B O 1
ATOM 10163 N N . ALA B 1 457 ? -4.152 44.438 3.814 1 97.94 457 ALA B N 1
ATOM 10164 C CA . ALA B 1 457 ? -3.559 45.781 3.871 1 97.94 457 ALA B CA 1
ATOM 10165 C C . ALA B 1 457 ? -4.102 46.656 2.758 1 97.94 457 ALA B C 1
ATOM 10167 O O . ALA B 1 457 ? -4.391 47.844 2.982 1 97.94 457 ALA B O 1
ATOM 10168 N N . VAL B 1 458 ? -4.215 46.094 1.6 1 97.12 458 VAL B N 1
ATOM 10169 C CA . VAL B 1 458 ? -4.75 46.812 0.451 1 97.12 458 VAL B CA 1
ATOM 10170 C C . VAL B 1 458 ? -6.184 47.25 0.74 1 97.12 458 VAL B C 1
ATOM 10172 O O . VAL B 1 458 ? -6.555 48.406 0.448 1 97.12 458 VAL B O 1
ATOM 10175 N N . GLN B 1 459 ? -6.957 46.375 1.238 1 95.19 459 GLN B N 1
ATOM 10176 C CA . GLN B 1 459 ? -8.344 46.688 1.559 1 95.19 459 GLN B CA 1
ATOM 10177 C C . GLN B 1 459 ? -8.422 47.875 2.537 1 95.19 459 GLN B C 1
ATOM 10179 O O . GLN B 1 459 ? -9.203 48.812 2.334 1 95.19 459 GLN B O 1
ATOM 10184 N N . LEU B 1 460 ? -7.66 47.812 3.592 1 96.31 460 LEU B N 1
ATOM 10185 C CA . LEU B 1 460 ? -7.648 48.875 4.594 1 96.31 460 LEU B CA 1
ATOM 10186 C C . LEU B 1 460 ? -7.184 50.188 3.988 1 96.31 460 LEU B C 1
ATOM 10188 O O . LEU B 1 460 ? -7.77 51.25 4.254 1 96.31 460 LEU B O 1
ATOM 10192 N N . ALA B 1 461 ? -6.145 50.125 3.209 1 96.75 461 ALA B N 1
ATOM 10193 C CA . ALA B 1 461 ? -5.629 51.312 2.547 1 96.75 461 ALA B CA 1
ATOM 10194 C C . ALA B 1 461 ? -6.688 51.938 1.639 1 96.75 461 ALA B C 1
ATOM 10196 O O . ALA B 1 461 ? -6.812 53.156 1.571 1 96.75 461 ALA B O 1
ATOM 10197 N N . THR B 1 462 ? -7.352 51.062 0.956 1 94.25 462 THR B N 1
ATOM 10198 C CA . THR B 1 462 ? -8.391 51.531 0.039 1 94.25 462 THR B CA 1
ATOM 10199 C C . THR B 1 462 ? -9.508 52.25 0.799 1 94.25 462 THR B C 1
ATOM 10201 O O . THR B 1 462 ? -10.023 53.25 0.348 1 94.25 462 THR B O 1
ATOM 10204 N N . GLU B 1 463 ? -9.906 51.719 1.847 1 90.94 463 GLU B N 1
ATOM 10205 C CA . GLU B 1 463 ? -10.938 52.344 2.682 1 90.94 463 GLU B CA 1
ATOM 10206 C C . GLU B 1 463 ? -10.484 53.688 3.223 1 90.94 463 GLU B C 1
ATOM 10208 O O . GLU B 1 463 ? -11.297 54.594 3.387 1 90.94 463 GLU B O 1
ATOM 10213 N N . ILE B 1 464 ? -9.25 53.844 3.484 1 92.94 464 ILE B N 1
ATOM 10214 C CA . ILE B 1 464 ? -8.703 55 4.133 1 92.94 464 ILE B CA 1
ATOM 10215 C C . ILE B 1 464 ? -8.367 56.062 3.086 1 92.94 464 ILE B C 1
ATOM 10217 O O . ILE B 1 464 ? -8.656 57.25 3.273 1 92.94 464 ILE B O 1
ATOM 10221 N N . ALA B 1 465 ? -7.703 55.656 1.992 1 92.12 465 ALA B N 1
ATOM 10222 C CA . ALA B 1 465 ? -7.102 56.625 1.092 1 92.12 465 ALA B CA 1
ATOM 10223 C C . ALA B 1 465 ? -7.617 56.469 -0.333 1 92.12 465 ALA B C 1
ATOM 10225 O O . ALA B 1 465 ? -7.113 57.094 -1.265 1 92.12 465 ALA B O 1
ATOM 10226 N N . GLY B 1 466 ? -8.539 55.625 -0.562 1 86.12 466 GLY B N 1
ATOM 10227 C CA . GLY B 1 466 ? -9.141 55.5 -1.875 1 86.12 466 GLY B CA 1
ATOM 10228 C C . GLY B 1 466 ? -8.594 54.344 -2.674 1 86.12 466 GLY B C 1
ATOM 10229 O O . GLY B 1 466 ? -7.652 53.656 -2.234 1 86.12 466 GLY B O 1
ATOM 10230 N N . ASP B 1 467 ? -9.203 54.094 -3.916 1 80.19 467 ASP B N 1
ATOM 10231 C CA . ASP B 1 467 ? -9.055 52.875 -4.691 1 80.19 467 ASP B CA 1
ATOM 10232 C C . ASP B 1 467 ? -7.887 52.969 -5.664 1 80.19 467 ASP B C 1
ATOM 10234 O O . ASP B 1 467 ? -8.086 53.156 -6.867 1 80.19 467 ASP B O 1
ATOM 10238 N N . LYS B 1 468 ? -6.598 52.969 -5.203 1 86.69 468 LYS B N 1
ATOM 10239 C CA . LYS B 1 468 ? -5.469 53 -6.129 1 86.69 468 LYS B CA 1
ATOM 10240 C C . LYS B 1 468 ? -4.465 51.906 -5.809 1 86.69 468 LYS B C 1
ATOM 10242 O O . LYS B 1 468 ? -3.59 51.594 -6.621 1 86.69 468 LYS B O 1
ATOM 10247 N N . PHE B 1 469 ? -4.633 51.281 -4.828 1 93.38 469 PHE B N 1
ATOM 10248 C CA . PHE B 1 469 ? -3.59 50.375 -4.336 1 93.38 469 PHE B CA 1
ATOM 10249 C C . PHE B 1 469 ? -3.723 49 -4.965 1 93.38 469 PHE B C 1
ATOM 10251 O O . PHE B 1 469 ? -2.723 48.375 -5.336 1 93.38 469 PHE B O 1
ATOM 10258 N N . GLU B 1 470 ? -4.938 48.531 -5.16 1 95.06 470 GLU B N 1
ATOM 10259 C CA . GLU B 1 470 ? -5.148 47.156 -5.625 1 95.06 470 GLU B CA 1
ATOM 10260 C C . GLU B 1 470 ? -4.656 46.969 -7.059 1 95.06 470 GLU B C 1
ATOM 10262 O O . GLU B 1 470 ? -3.965 46 -7.363 1 95.06 470 GLU B O 1
ATOM 10267 N N . ALA B 1 471 ? -5.02 47.938 -7.891 1 94.69 471 ALA B N 1
ATOM 10268 C CA . ALA B 1 471 ? -4.625 47.844 -9.297 1 94.69 471 ALA B CA 1
ATOM 10269 C C . ALA B 1 471 ? -3.107 47.812 -9.445 1 94.69 471 ALA B C 1
ATOM 10271 O O . ALA B 1 471 ? -2.559 47.031 -10.211 1 94.69 471 ALA B O 1
ATOM 10272 N N . GLY B 1 472 ? -2.445 48.75 -8.727 1 94.75 472 GLY B N 1
ATOM 10273 C CA . GLY B 1 472 ? -0.992 48.781 -8.766 1 94.75 472 GLY B CA 1
ATOM 10274 C C . GLY B 1 472 ? -0.351 47.5 -8.242 1 94.75 472 GLY B C 1
ATOM 10275 O O . GLY B 1 472 ? 0.641 47.031 -8.797 1 94.75 472 GLY B O 1
ATOM 10276 N N . PHE B 1 473 ? -0.918 47 -7.203 1 96.69 473 PHE B N 1
ATOM 10277 C CA . PHE B 1 473 ? -0.404 45.781 -6.613 1 96.69 473 PHE B CA 1
ATOM 10278 C C . PHE B 1 473 ? -0.585 44.594 -7.566 1 96.69 473 PHE B C 1
ATOM 10280 O O . PHE B 1 473 ? 0.346 43.812 -7.781 1 96.69 473 PHE B O 1
ATOM 10287 N N . LEU B 1 474 ? -1.753 44.5 -8.227 1 96.75 474 LEU B N 1
ATOM 10288 C CA . LEU B 1 474 ? -2.068 43.375 -9.117 1 96.75 474 LEU B CA 1
ATOM 10289 C C . LEU B 1 474 ? -1.179 43.406 -10.359 1 96.75 474 LEU B C 1
ATOM 10291 O O . LEU B 1 474 ? -0.743 42.344 -10.836 1 96.75 474 LEU B O 1
ATOM 10295 N N . ALA B 1 475 ? -0.888 44.594 -10.859 1 96.56 475 ALA B N 1
ATOM 10296 C CA . ALA B 1 475 ? -0.031 44.719 -12.031 1 96.56 475 ALA B CA 1
ATOM 10297 C C . ALA B 1 475 ? 1.362 44.156 -11.766 1 96.56 475 ALA B C 1
ATOM 10299 O O . ALA B 1 475 ? 1.982 43.562 -12.648 1 96.56 475 ALA B O 1
ATOM 10300 N N . ARG B 1 476 ? 1.807 44.312 -10.594 1 97.06 476 ARG B N 1
ATOM 10301 C CA . ARG B 1 476 ? 3.133 43.844 -10.219 1 97.06 476 ARG B CA 1
ATOM 10302 C C . ARG B 1 476 ? 3.102 42.344 -9.883 1 97.06 476 ARG B C 1
ATOM 10304 O O . ARG B 1 476 ? 4.031 41.625 -10.219 1 97.06 476 ARG B O 1
ATOM 10311 N N . LEU B 1 477 ? 2.051 41.969 -9.258 1 97.19 477 LEU B N 1
ATOM 10312 C CA . LEU B 1 477 ? 1.895 40.562 -8.891 1 97.19 477 LEU B CA 1
ATOM 10313 C C . LEU B 1 477 ? 1.793 39.688 -10.133 1 97.19 477 LEU B C 1
ATOM 10315 O O . LEU B 1 477 ? 2.211 38.531 -10.117 1 97.19 477 LEU B O 1
ATOM 10319 N N . ALA B 1 478 ? 1.314 40.219 -11.234 1 97.62 478 ALA B N 1
ATOM 10320 C CA . ALA B 1 478 ? 1.108 39.5 -12.484 1 97.62 478 ALA B CA 1
ATOM 10321 C C . ALA B 1 478 ? 2.438 39.031 -13.086 1 97.62 478 ALA B C 1
ATOM 10323 O O . ALA B 1 478 ? 2.479 38.094 -13.883 1 97.62 478 ALA B O 1
ATOM 10324 N N . ARG B 1 479 ? 3.457 39.656 -12.68 1 97 479 ARG B N 1
ATOM 10325 C CA . ARG B 1 479 ? 4.781 39.344 -13.211 1 97 479 ARG B CA 1
ATOM 10326 C C . ARG B 1 479 ? 5.316 38.031 -12.594 1 97 479 ARG B C 1
ATOM 10328 O O . ARG B 1 479 ? 6.258 37.438 -13.117 1 97 479 ARG B O 1
ATOM 10335 N N . ALA B 1 480 ? 4.816 37.625 -11.492 1 97.12 480 ALA B N 1
ATOM 10336 C CA . ALA B 1 480 ? 5.199 36.375 -10.875 1 97.12 480 ALA B CA 1
ATOM 10337 C C . ALA B 1 480 ? 4.375 35.219 -11.438 1 97.12 480 ALA B C 1
ATOM 10339 O O . ALA B 1 480 ? 3.145 35.219 -11.359 1 97.12 480 ALA B O 1
ATOM 10340 N N . ARG B 1 481 ? 5.047 34.156 -11.922 1 95.81 481 ARG B N 1
ATOM 10341 C CA . ARG B 1 481 ? 4.344 33.062 -12.562 1 95.81 481 ARG B CA 1
ATOM 10342 C C . ARG B 1 481 ? 4.516 31.766 -11.766 1 95.81 481 ARG B C 1
ATOM 10344 O O . ARG B 1 481 ? 5.605 31.484 -11.273 1 95.81 481 ARG B O 1
ATOM 10351 N N . SER B 1 482 ? 3.414 31.047 -11.672 1 95.81 482 SER B N 1
ATOM 10352 C CA . SER B 1 482 ? 3.447 29.75 -11 1 95.81 482 SER B CA 1
ATOM 10353 C C . SER B 1 482 ? 4.02 28.672 -11.914 1 95.81 482 SER B C 1
ATOM 10355 O O . SER B 1 482 ? 3.918 28.766 -13.141 1 95.81 482 SER B O 1
ATOM 10357 N N . ASN B 1 483 ? 4.734 27.625 -11.289 1 93.31 483 ASN B N 1
ATOM 10358 C CA . ASN B 1 483 ? 5.211 26.469 -12.023 1 93.31 483 ASN B CA 1
ATOM 10359 C C . ASN B 1 483 ? 4.055 25.562 -12.461 1 93.31 483 ASN B C 1
ATOM 10361 O O . ASN B 1 483 ? 4.219 24.703 -13.328 1 93.31 483 ASN B O 1
ATOM 10365 N N . ARG B 1 484 ? 2.881 25.75 -11.969 1 90.62 484 ARG B N 1
ATOM 10366 C CA . ARG B 1 484 ? 1.668 25.016 -12.297 1 90.62 484 ARG B CA 1
ATOM 10367 C C . ARG B 1 484 ? 0.787 25.797 -13.258 1 90.62 484 ARG B C 1
ATOM 10369 O O . ARG B 1 484 ? 0.057 26.703 -12.844 1 90.62 484 ARG B O 1
ATOM 10376 N N . PRO B 1 485 ? 0.707 25.266 -14.352 1 89.62 485 PRO B N 1
ATOM 10377 C CA . PRO B 1 485 ? 0.015 26.047 -15.375 1 89.62 485 PRO B CA 1
ATOM 10378 C C . PRO B 1 485 ? -1.444 26.328 -15.016 1 89.62 485 PRO B C 1
ATOM 10380 O O . PRO B 1 485 ? -1.986 27.375 -15.391 1 89.62 485 PRO B O 1
ATOM 10383 N N . GLU B 1 486 ? -2.01 25.516 -14.305 1 88.94 486 GLU B N 1
ATOM 10384 C CA . GLU B 1 486 ? -3.418 25.672 -13.953 1 88.94 486 GLU B CA 1
ATOM 10385 C C . GLU B 1 486 ? -3.615 26.859 -13 1 88.94 486 GLU B C 1
ATOM 10387 O O . GLU B 1 486 ? -4.715 27.406 -12.914 1 88.94 486 GLU B O 1
ATOM 10392 N N . LEU B 1 487 ? -2.592 27.406 -12.328 1 92.38 487 LEU B N 1
ATOM 10393 C CA . LEU B 1 487 ? -2.699 28.484 -11.359 1 92.38 487 LEU B CA 1
ATOM 10394 C C . LEU B 1 487 ? -2.379 29.828 -12.008 1 92.38 487 LEU B C 1
ATOM 10396 O O . LEU B 1 487 ? -2.725 30.875 -11.461 1 92.38 487 LEU B O 1
ATOM 10400 N N . GLY B 1 488 ? -1.722 29.703 -13.148 1 94.12 488 GLY B N 1
ATOM 10401 C CA . GLY B 1 488 ? -1.41 30.922 -13.875 1 94.12 488 GLY B CA 1
ATOM 10402 C C . GLY B 1 488 ? -0.36 31.766 -13.195 1 94.12 488 GLY B C 1
ATOM 10403 O O . GLY B 1 488 ? 0.728 31.281 -12.875 1 94.12 488 GLY B O 1
ATOM 10404 N N . ASP B 1 489 ? -0.707 33.125 -12.961 1 96.19 489 ASP B N 1
ATOM 10405 C CA . ASP B 1 489 ? 0.241 34.031 -12.359 1 96.19 489 ASP B CA 1
ATOM 10406 C C . ASP B 1 489 ? -0.308 34.625 -11.055 1 96.19 489 ASP B C 1
ATOM 10408 O O . ASP B 1 489 ? -1.358 34.188 -10.57 1 96.19 489 ASP B O 1
ATOM 10412 N N . GLY B 1 490 ? 0.45 35.531 -10.461 1 97 490 GLY B N 1
ATOM 10413 C CA . GLY B 1 490 ? 0.073 36.094 -9.172 1 97 490 GLY B CA 1
ATOM 10414 C C . GLY B 1 490 ? -1.258 36.812 -9.203 1 97 490 GLY B C 1
ATOM 10415 O O . GLY B 1 490 ? -1.996 36.812 -8.211 1 97 490 GLY B O 1
ATOM 10416 N N . GLU B 1 491 ? -1.584 37.438 -10.297 1 97.31 491 GLU B N 1
ATOM 10417 C CA . GLU B 1 491 ? -2.873 38.125 -10.422 1 97.31 491 GLU B CA 1
ATOM 10418 C C . GLU B 1 491 ? -4.023 37.125 -10.406 1 97.31 491 GLU B C 1
ATOM 10420 O O . GLU B 1 491 ? -5.027 37.312 -9.727 1 97.31 491 GLU B O 1
ATOM 10425 N N . ARG B 1 492 ? -3.873 36.125 -11.156 1 96.25 492 ARG B N 1
ATOM 10426 C CA . ARG B 1 492 ? -4.91 35.125 -11.211 1 96.25 492 ARG B CA 1
ATOM 10427 C C . ARG B 1 492 ? -5.105 34.469 -9.844 1 96.25 492 ARG B C 1
ATOM 10429 O O . ARG B 1 492 ? -6.238 34.219 -9.422 1 96.25 492 ARG B O 1
ATOM 10436 N N . ILE B 1 493 ? -4.051 34.156 -9.18 1 95.88 493 ILE B N 1
ATOM 10437 C CA . ILE B 1 493 ? -4.125 33.562 -7.848 1 95.88 493 ILE B CA 1
ATOM 10438 C C . ILE B 1 493 ? -4.859 34.531 -6.906 1 95.88 493 ILE B C 1
ATOM 10440 O O . ILE B 1 493 ? -5.703 34.094 -6.117 1 95.88 493 ILE B O 1
ATOM 10444 N N . TYR B 1 494 ? -4.539 35.781 -7.004 1 96.69 494 TYR B N 1
ATOM 10445 C CA . TYR B 1 494 ? -5.195 36.812 -6.184 1 96.69 494 TYR B CA 1
ATOM 10446 C C . TYR B 1 494 ? -6.699 36.812 -6.43 1 96.69 494 TYR B C 1
ATOM 10448 O O . TYR B 1 494 ? -7.488 36.781 -5.48 1 96.69 494 TYR B O 1
ATOM 10456 N N . VAL B 1 495 ? -7.09 36.75 -7.625 1 94.62 495 VAL B N 1
ATOM 10457 C CA . VAL B 1 495 ? -8.492 36.906 -8 1 94.62 495 VAL B CA 1
ATOM 10458 C C . VAL B 1 495 ? -9.258 35.625 -7.652 1 94.62 495 VAL B C 1
ATOM 10460 O O . VAL B 1 495 ? -10.398 35.688 -7.184 1 94.62 495 VAL B O 1
ATOM 10463 N N . GLU B 1 496 ? -8.648 34.594 -7.816 1 90.88 496 GLU B N 1
ATOM 10464 C CA . GLU B 1 496 ? -9.359 33.312 -7.691 1 90.88 496 GLU B CA 1
ATOM 10465 C C . GLU B 1 496 ? -9.312 32.781 -6.258 1 90.88 496 GLU B C 1
ATOM 10467 O O . GLU B 1 496 ? -10.234 32.094 -5.812 1 90.88 496 GLU B O 1
ATOM 10472 N N . ARG B 1 497 ? -8.305 33.062 -5.523 1 90.38 497 ARG B N 1
ATOM 10473 C CA . ARG B 1 497 ? -8.141 32.438 -4.223 1 90.38 497 ARG B CA 1
ATOM 10474 C C . ARG B 1 497 ? -8.156 33.469 -3.102 1 90.38 497 ARG B C 1
ATOM 10476 O O . ARG B 1 497 ? -8.656 33.188 -2.006 1 90.38 497 ARG B O 1
ATOM 10483 N N . VAL B 1 498 ? -7.656 34.656 -3.352 1 93.75 498 VAL B N 1
ATOM 10484 C CA . VAL B 1 498 ? -7.477 35.625 -2.289 1 93.75 498 VAL B CA 1
ATOM 10485 C C . VAL B 1 498 ? -8.727 36.5 -2.172 1 93.75 498 VAL B C 1
ATOM 10487 O O . VAL B 1 498 ? -9.281 36.656 -1.079 1 93.75 498 VAL B O 1
ATOM 10490 N N . ARG B 1 499 ? -9.234 36.906 -3.248 1 90.5 499 ARG B N 1
ATOM 10491 C CA . ARG B 1 499 ? -10.375 37.812 -3.25 1 90.5 499 ARG B CA 1
ATOM 10492 C C . ARG B 1 499 ? -11.602 37.156 -2.621 1 90.5 499 ARG B C 1
ATOM 10494 O O . ARG B 1 499 ? -12.289 37.781 -1.8 1 90.5 499 ARG B O 1
ATOM 10501 N N . PRO B 1 500 ? -11.859 35.938 -2.943 1 83.56 500 PRO B N 1
ATOM 10502 C CA . PRO B 1 500 ? -13.031 35.312 -2.33 1 83.56 500 PRO B CA 1
ATOM 10503 C C . PRO B 1 500 ? -12.883 35.125 -0.821 1 83.56 500 PRO B C 1
ATOM 10505 O O . PRO B 1 500 ? -13.883 34.969 -0.115 1 83.56 500 PRO B O 1
ATOM 10508 N N . ALA B 1 501 ? -11.719 35.219 -0.304 1 86.69 501 ALA B N 1
ATOM 10509 C CA . ALA B 1 501 ? -11.461 35 1.119 1 86.69 501 ALA B CA 1
ATOM 10510 C C . ALA B 1 501 ? -11.641 36.312 1.899 1 86.69 501 ALA B C 1
ATOM 10512 O O . ALA B 1 501 ? -11.719 36.281 3.131 1 86.69 501 ALA B O 1
ATOM 10513 N N . MET B 1 502 ? -11.789 37.375 1.201 1 89.75 502 MET B N 1
ATOM 10514 C CA . MET B 1 502 ? -11.945 38.688 1.842 1 89.75 502 MET B CA 1
ATOM 10515 C C . MET B 1 502 ? -13.281 38.781 2.572 1 89.75 502 MET B C 1
ATOM 10517 O O . MET B 1 502 ? -14.289 38.25 2.102 1 89.75 502 MET B O 1
ATOM 10521 N N . VAL B 1 503 ? -13.242 39.344 3.723 1 88.06 503 VAL B N 1
ATOM 10522 C CA . VAL B 1 503 ? -14.43 39.438 4.562 1 88.06 503 VAL B CA 1
ATOM 10523 C C . VAL B 1 503 ? -14.734 40.875 4.898 1 88.06 503 VAL B C 1
ATOM 10525 O O . VAL B 1 503 ? -13.82 41.688 5.156 1 88.06 503 VAL B O 1
ATOM 10528 N N . ASP B 1 504 ? -15.922 41.25 4.727 1 88.19 504 ASP B N 1
ATOM 10529 C CA . ASP B 1 504 ? -16.406 42.5 5.246 1 88.19 504 ASP B CA 1
ATOM 10530 C C . ASP B 1 504 ? -17.5 42.281 6.297 1 88.19 504 ASP B C 1
ATOM 10532 O O . ASP B 1 504 ? -17.844 41.156 6.609 1 88.19 504 ASP B O 1
ATOM 10536 N N . LEU B 1 505 ? -17.938 43.312 6.879 1 91.5 505 LEU B N 1
ATOM 10537 C CA . LEU B 1 505 ? -18.875 43.188 7.977 1 91.5 505 LEU B CA 1
ATOM 10538 C C . LEU B 1 505 ? -20.188 42.562 7.504 1 91.5 505 LEU B C 1
ATOM 10540 O O . LEU B 1 505 ? -20.828 41.812 8.25 1 91.5 505 LEU B O 1
ATOM 10544 N N . ARG B 1 506 ? -20.578 42.75 6.316 1 89.81 506 ARG B N 1
ATOM 10545 C CA . ARG B 1 506 ? -21.797 42.188 5.77 1 89.81 506 ARG B CA 1
ATOM 10546 C C . ARG B 1 506 ? -21.672 40.688 5.59 1 89.81 506 ARG B C 1
ATOM 10548 O O . ARG B 1 506 ? -22.625 39.938 5.848 1 89.81 506 ARG B O 1
ATOM 10555 N N . LYS B 1 507 ? -20.547 40.312 5.086 1 88.19 507 LYS B N 1
ATOM 10556 C CA . LYS B 1 507 ? -20.297 38.906 4.938 1 88.19 507 LYS B CA 1
ATOM 10557 C C . LYS B 1 507 ? -20.359 38.188 6.289 1 88.19 507 LYS B C 1
ATOM 10559 O O . LYS B 1 507 ? -20.812 37.062 6.383 1 88.19 507 LYS B O 1
ATOM 10564 N N . VAL B 1 508 ? -19.812 38.781 7.309 1 89.88 508 VAL B N 1
ATOM 10565 C CA . VAL B 1 508 ? -19.875 38.25 8.656 1 89.88 508 VAL B CA 1
ATOM 10566 C C . VAL B 1 508 ? -21.328 38.125 9.094 1 89.88 508 VAL B C 1
ATOM 10568 O O . VAL B 1 508 ? -21.734 37.125 9.68 1 89.88 508 VAL B O 1
ATOM 10571 N N . GLY B 1 509 ? -22.062 39.156 8.836 1 89.44 509 GLY B N 1
ATOM 10572 C CA . GLY B 1 509 ? -23.484 39.125 9.133 1 89.44 509 GLY B CA 1
ATOM 10573 C C . GLY B 1 509 ? -24.203 38 8.422 1 89.44 509 GLY B C 1
ATOM 10574 O O . GLY B 1 509 ? -25.078 37.344 9.008 1 89.44 509 GLY B O 1
ATOM 10575 N N . ALA B 1 510 ? -23.891 37.875 7.164 1 87.44 510 ALA B N 1
ATOM 10576 C CA . ALA B 1 510 ? -24.484 36.781 6.387 1 87.44 510 ALA B CA 1
ATOM 10577 C C . ALA B 1 510 ? -24.172 35.438 7 1 87.44 510 ALA B C 1
ATOM 10579 O O . ALA B 1 510 ? -25.016 34.531 7.047 1 87.44 510 ALA B O 1
ATOM 10580 N N . HIS B 1 511 ? -22.953 35.281 7.355 1 86.81 511 HIS B N 1
ATOM 10581 C CA . HIS B 1 511 ? -22.531 34.031 8 1 86.81 511 HIS B CA 1
ATOM 10582 C C . HIS B 1 511 ? -23.312 33.781 9.281 1 86.81 511 HIS B C 1
ATOM 10584 O O . HIS B 1 511 ? -23.766 32.656 9.531 1 86.81 511 HIS B O 1
ATOM 10590 N N . PHE B 1 512 ? -23.375 34.719 10.047 1 87.75 512 PHE B N 1
ATOM 10591 C CA . PHE B 1 512 ? -24.141 34.594 11.289 1 87.75 512 PHE B CA 1
ATOM 10592 C C . PHE B 1 512 ? -25.594 34.219 11 1 87.75 512 PHE B C 1
ATOM 10594 O O . PHE B 1 512 ? -26.156 33.344 11.641 1 87.75 512 PHE B O 1
ATOM 10601 N N . ALA B 1 513 ? -26.188 34.938 10.086 1 88.31 513 ALA B N 1
ATOM 10602 C CA . ALA B 1 513 ? -27.578 34.688 9.727 1 88.31 513 ALA B CA 1
ATOM 10603 C C . ALA B 1 513 ? -27.797 33.25 9.305 1 88.31 513 ALA B C 1
ATOM 10605 O O . ALA B 1 513 ? -28.75 32.594 9.734 1 88.31 513 ALA B O 1
ATOM 10606 N N . ALA B 1 514 ? -26.953 32.812 8.477 1 85 514 ALA B N 1
ATOM 10607 C CA . ALA B 1 514 ? -27.031 31.422 8 1 85 514 ALA B CA 1
ATOM 10608 C C . ALA B 1 514 ? -26.875 30.438 9.148 1 85 514 ALA B C 1
ATOM 10610 O O . ALA B 1 514 ? -27.641 29.469 9.25 1 85 514 ALA B O 1
ATOM 10611 N N . SER B 1 515 ? -25.891 30.625 9.984 1 82.06 515 SER B N 1
ATOM 10612 C CA . SER B 1 515 ? -25.609 29.719 11.094 1 82.06 515 SER B CA 1
ATOM 10613 C C . SER B 1 515 ? -26.734 29.734 12.125 1 82.06 515 SER B C 1
ATOM 10615 O O . SER B 1 515 ? -26.969 28.734 12.805 1 82.06 515 SER B O 1
ATOM 10617 N N . SER B 1 516 ? -27.391 30.797 12.211 1 84.5 516 SER B N 1
ATOM 10618 C CA . SER B 1 516 ? -28.438 30.969 13.219 1 84.5 516 SER B CA 1
ATOM 10619 C C . SER B 1 516 ? -29.625 30.047 12.953 1 84.5 516 SER B C 1
ATOM 10621 O O . SER B 1 516 ? -30.422 29.781 13.852 1 84.5 516 SER B O 1
ATOM 10623 N N . LEU B 1 517 ? -29.75 29.578 11.773 1 85.5 517 LEU B N 1
ATOM 10624 C CA . LEU B 1 517 ? -30.828 28.656 11.43 1 85.5 517 LEU B CA 1
ATOM 10625 C C . LEU B 1 517 ? -30.562 27.281 12.031 1 85.5 517 LEU B C 1
ATOM 10627 O O . LEU B 1 517 ? -31.5 26.484 12.18 1 85.5 517 LEU B O 1
ATOM 10631 N N . PHE B 1 518 ? -29.344 27.031 12.375 1 77.62 518 PHE B N 1
ATOM 10632 C CA . PHE B 1 518 ? -28.984 25.672 12.734 1 77.62 518 PHE B CA 1
ATOM 10633 C C . PHE B 1 518 ? -28.547 25.594 14.195 1 77.62 518 PHE B C 1
ATOM 10635 O O . PHE B 1 518 ? -28.516 24.5 14.781 1 77.62 518 PHE B O 1
ATOM 10642 N N . GLU B 1 519 ? -28.078 26.578 14.703 1 75 519 GLU B N 1
ATOM 10643 C CA . GLU B 1 519 ? -27.625 26.609 16.094 1 75 519 GLU B CA 1
ATOM 10644 C C . GLU B 1 519 ? -28.391 27.656 16.891 1 75 519 GLU B C 1
ATOM 10646 O O . GLU B 1 519 ? -28.859 28.641 16.344 1 75 519 GLU B O 1
ATOM 10651 N N . GLU B 1 520 ? -28.516 27.25 18.031 1 72.12 520 GLU B N 1
ATOM 10652 C CA . GLU B 1 520 ? -29.094 28.25 18.906 1 72.12 520 GLU B CA 1
ATOM 10653 C C . GLU B 1 520 ? -28.078 29.312 19.312 1 72.12 520 GLU B C 1
ATOM 10655 O O . GLU B 1 520 ? -26.984 28.984 19.781 1 72.12 520 GLU B O 1
ATOM 10660 N N . TYR B 1 521 ? -28.266 30.438 18.766 1 64.25 521 TYR B N 1
ATOM 10661 C CA . TYR B 1 521 ? -27.359 31.531 19.109 1 64.25 521 TYR B CA 1
ATOM 10662 C C . TYR B 1 521 ? -27.969 32.438 20.188 1 64.25 521 TYR B C 1
ATOM 10664 O O . TYR B 1 521 ? -29.188 32.562 20.266 1 64.25 521 TYR B O 1
ATOM 10672 N N . ARG B 1 522 ? -27.156 32.938 21.016 1 61.62 522 ARG B N 1
ATOM 10673 C CA . ARG B 1 522 ? -27.516 33.875 22.062 1 61.62 522 ARG B CA 1
ATOM 10674 C C . ARG B 1 522 ? -27.641 35.281 21.484 1 61.62 522 ARG B C 1
ATOM 10676 O O . ARG B 1 522 ? -27.25 35.531 20.344 1 61.62 522 ARG B O 1
ATOM 10683 N N . ALA B 1 523 ? -28.156 36.125 22.188 1 67.81 523 ALA B N 1
ATOM 10684 C CA . ALA B 1 523 ? -28.359 37.531 21.812 1 67.81 523 ALA B CA 1
ATOM 10685 C C . ALA B 1 523 ? -27.016 38.188 21.453 1 67.81 523 ALA B C 1
ATOM 10687 O O . ALA B 1 523 ? -26.969 39.062 20.594 1 67.81 523 ALA B O 1
ATOM 10688 N N . ARG B 1 524 ? -25.953 37.812 22.109 1 71.38 524 ARG B N 1
ATOM 10689 C CA . ARG B 1 524 ? -24.609 38.25 21.797 1 71.38 524 ARG B CA 1
ATOM 10690 C C . ARG B 1 524 ? -23.688 37.062 21.547 1 71.38 524 ARG B C 1
ATOM 10692 O O . ARG B 1 524 ? -23.578 36.156 22.391 1 71.38 524 ARG B O 1
ATOM 10699 N N . GLU B 1 525 ? -23.203 37.062 20.266 1 81.69 525 GLU B N 1
ATOM 10700 C CA . GLU B 1 525 ? -22.359 35.938 19.906 1 81.69 525 GLU B CA 1
ATOM 10701 C C . GLU B 1 525 ? -21.062 36.406 19.266 1 81.69 525 GLU B C 1
ATOM 10703 O O . GLU B 1 525 ? -21 37.5 18.672 1 81.69 525 GLU B O 1
ATOM 10708 N N . ARG B 1 526 ? -20.062 35.688 19.609 1 83.75 526 ARG B N 1
ATOM 10709 C CA . ARG B 1 526 ? -18.781 35.938 18.984 1 83.75 526 ARG B CA 1
ATOM 10710 C C . ARG B 1 526 ? -18.547 35 17.797 1 83.75 526 ARG B C 1
ATOM 10712 O O . ARG B 1 526 ? -18.75 33.781 17.922 1 83.75 526 ARG B O 1
ATOM 10719 N N . VAL B 1 527 ? -18.344 35.656 16.734 1 84.25 527 VAL B N 1
ATOM 10720 C CA . VAL B 1 527 ? -17.984 34.938 15.531 1 84.25 527 VAL B CA 1
ATOM 10721 C C . VAL B 1 527 ? -16.562 35.312 15.109 1 84.25 527 VAL B C 1
ATOM 10723 O O . VAL B 1 527 ? -16.359 36.312 14.406 1 84.25 527 VAL B O 1
ATOM 10726 N N . PHE B 1 528 ? -15.625 34.5 15.438 1 85.81 528 PHE B N 1
ATOM 10727 C CA . PHE B 1 528 ? -14.219 34.812 15.172 1 85.81 528 PHE B CA 1
ATOM 10728 C C . PHE B 1 528 ? -13.82 36.156 15.75 1 85.81 528 PHE B C 1
ATOM 10730 O O . PHE B 1 528 ? -13.984 36.375 16.953 1 85.81 528 PHE B O 1
ATOM 10737 N N . GLY B 1 529 ? -13.375 37.031 14.953 1 87.5 529 GLY B N 1
ATOM 10738 C CA . GLY B 1 529 ? -12.906 38.312 15.406 1 87.5 529 GLY B CA 1
ATOM 10739 C C . GLY B 1 529 ? -14 39.375 15.43 1 87.5 529 GLY B C 1
ATOM 10740 O O . GLY B 1 529 ? -13.711 40.562 15.461 1 87.5 529 GLY B O 1
ATOM 10741 N N . PHE B 1 530 ? -15.297 38.875 15.5 1 92.94 530 PHE B N 1
ATOM 10742 C CA . PHE B 1 530 ? -16.391 39.844 15.43 1 92.94 530 PHE B CA 1
ATOM 10743 C C . PHE B 1 530 ? -17.406 39.594 16.531 1 92.94 530 PHE B C 1
ATOM 10745 O O . PHE B 1 530 ? -17.625 38.438 16.938 1 92.94 530 PHE B O 1
ATOM 10752 N N . ASP B 1 531 ? -17.953 40.625 16.984 1 92.56 531 ASP B N 1
ATOM 10753 C CA . ASP B 1 531 ? -19.094 40.531 17.891 1 92.56 531 ASP B CA 1
ATOM 10754 C C . ASP B 1 531 ? -20.406 40.844 17.156 1 92.56 531 ASP B C 1
ATOM 10756 O O . ASP B 1 531 ? -20.469 41.812 16.375 1 92.56 5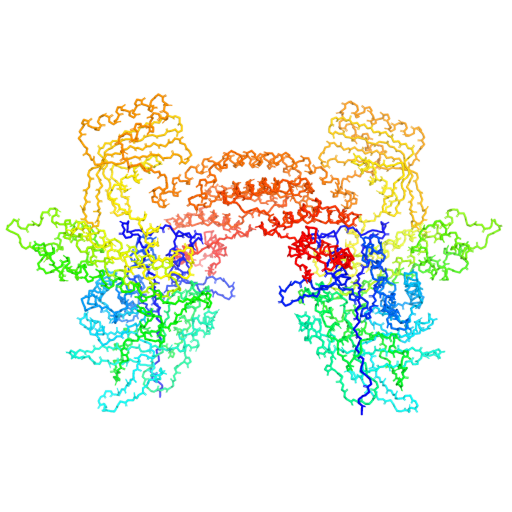31 ASP B O 1
ATOM 10760 N N . VAL B 1 532 ? -21.344 40 17.344 1 92.88 532 VAL B N 1
ATOM 10761 C CA . VAL B 1 532 ? -22.656 40.188 16.703 1 92.88 532 VAL B CA 1
ATOM 10762 C C . VAL B 1 532 ? -23.734 40.375 17.766 1 92.88 532 VAL B C 1
ATOM 10764 O O . VAL B 1 532 ? -23.906 39.5 18.625 1 92.88 532 VAL B O 1
ATOM 10767 N N . ASP B 1 533 ? -24.359 41.469 17.734 1 93.31 533 ASP B N 1
ATOM 10768 C CA . ASP B 1 533 ? -25.469 41.75 18.641 1 93.31 533 ASP B CA 1
ATOM 10769 C C . ASP B 1 533 ? -26.797 41.781 17.891 1 93.31 533 ASP B C 1
ATOM 10771 O O . ASP B 1 533 ? -27.062 42.688 17.109 1 93.31 533 ASP B O 1
ATOM 10775 N N . VAL B 1 534 ? -27.672 40.844 18.219 1 91.56 534 VAL B N 1
ATOM 10776 C CA . VAL B 1 534 ? -28.953 40.719 17.531 1 91.56 534 VAL B CA 1
ATOM 10777 C C . VAL B 1 534 ? -30.016 41.531 18.281 1 91.56 534 VAL B C 1
ATOM 10779 O O . VAL B 1 534 ? -30.281 41.281 19.469 1 91.56 534 VAL B O 1
ATOM 10782 N N . THR B 1 535 ? -30.578 42.469 17.641 1 89.44 535 THR B N 1
ATOM 10783 C CA . THR B 1 535 ? -31.516 43.375 18.281 1 89.44 535 THR B CA 1
ATOM 10784 C C . THR B 1 535 ? -32.969 42.969 18 1 89.44 535 THR B C 1
ATOM 10786 O O . THR B 1 535 ? -33.875 43.312 18.75 1 89.44 535 THR B O 1
ATOM 10789 N N . ASP B 1 536 ? -33.188 42.312 16.875 1 89.19 536 ASP B N 1
ATOM 10790 C CA . ASP B 1 536 ? -34.5 41.781 16.516 1 89.19 536 ASP B CA 1
ATOM 10791 C C . ASP B 1 536 ? -34.375 40.469 15.711 1 89.19 536 ASP B C 1
ATOM 10793 O O . ASP B 1 536 ? -33.469 40.344 14.883 1 89.19 536 ASP B O 1
ATOM 10797 N N . ARG B 1 537 ? -35.188 39.531 16.047 1 90.06 537 ARG B N 1
ATOM 10798 C CA . ARG B 1 537 ? -35.125 38.25 15.336 1 90.06 537 ARG B CA 1
ATOM 10799 C C . ARG B 1 537 ? -36.5 37.594 15.297 1 90.06 537 ARG B C 1
ATOM 10801 O O . ARG B 1 537 ? -37.188 37.5 16.312 1 90.06 537 ARG B O 1
ATOM 10808 N N . GLU B 1 538 ? -36.875 37.188 14.125 1 89.25 538 GLU B N 1
ATOM 10809 C CA . GLU B 1 538 ? -38.062 36.375 13.914 1 89.25 538 GLU B CA 1
ATOM 10810 C C . GLU B 1 538 ? -37.75 35.094 13.172 1 89.25 538 GLU B C 1
ATOM 10812 O O . GLU B 1 538 ? -37.031 35.094 12.156 1 89.25 538 GLU B O 1
ATOM 10817 N N . GLU B 1 539 ? -38.125 34.062 13.719 1 89.81 539 GLU B N 1
ATOM 10818 C CA . GLU B 1 539 ? -37.906 32.75 13.094 1 89.81 539 GLU B CA 1
ATOM 10819 C C . GLU B 1 539 ? -39.219 32.062 12.75 1 89.81 539 GLU B C 1
ATOM 10821 O O . GLU B 1 539 ? -40.219 32.219 13.453 1 89.81 539 GLU B O 1
ATOM 10826 N N . ALA B 1 540 ? -39.25 31.391 11.641 1 88 540 ALA B N 1
ATOM 10827 C CA . ALA B 1 540 ? -40.406 30.609 11.211 1 88 540 ALA B CA 1
ATOM 10828 C C . ALA B 1 540 ? -39.969 29.25 10.664 1 88 540 ALA B C 1
ATOM 10830 O O . ALA B 1 540 ? -38.875 29.094 10.148 1 88 540 ALA B O 1
ATOM 10831 N N . ARG B 1 541 ? -40.812 28.281 10.898 1 87.19 541 ARG B N 1
ATOM 10832 C CA . ARG B 1 541 ? -40.594 26.938 10.391 1 87.19 541 ARG B CA 1
ATOM 10833 C C . ARG B 1 541 ? -41.812 26.422 9.617 1 87.19 541 ARG B C 1
ATOM 10835 O O . ARG B 1 541 ? -42.938 26.688 9.992 1 87.19 541 ARG B O 1
ATOM 10842 N N . ALA B 1 542 ? -41.594 25.906 8.484 1 80.56 542 ALA B N 1
ATOM 10843 C CA . ALA B 1 542 ? -42.594 25.234 7.676 1 80.56 542 ALA B CA 1
ATOM 10844 C C . ALA B 1 542 ? -42.094 23.891 7.148 1 80.56 542 ALA B C 1
ATOM 10846 O O . ALA B 1 542 ? -41.469 23.844 6.086 1 80.56 542 ALA B O 1
ATOM 10847 N N . GLY B 1 543 ? -42.5 22.812 7.867 1 75 543 GLY B N 1
ATOM 10848 C CA . GLY B 1 543 ? -41.969 21.516 7.504 1 75 543 GLY B CA 1
ATOM 10849 C C . GLY B 1 543 ? -40.469 21.438 7.711 1 75 543 GLY B C 1
ATOM 10850 O O . GLY B 1 543 ? -39.969 21.641 8.82 1 75 543 GLY B O 1
ATOM 10851 N N . GLN B 1 544 ? -39.625 21.234 6.531 1 75.5 544 GLN B N 1
ATOM 10852 C CA . GLN B 1 544 ? -38.188 21.172 6.586 1 75.5 544 GLN B CA 1
ATOM 10853 C C . GLN B 1 544 ? -37.562 22.547 6.352 1 75.5 544 GLN B C 1
ATOM 10855 O O . GLN B 1 544 ? -36.375 22.75 6.598 1 75.5 544 GLN B O 1
ATOM 10860 N N . ALA B 1 545 ? -38.406 23.453 5.984 1 84.31 545 ALA B N 1
ATOM 10861 C CA . ALA B 1 545 ? -37.906 24.781 5.668 1 84.31 545 ALA B CA 1
ATOM 10862 C C . ALA B 1 545 ? -37.812 25.656 6.922 1 84.31 545 ALA B C 1
ATOM 10864 O O . ALA B 1 545 ? -38.656 25.531 7.816 1 84.31 545 ALA B O 1
ATOM 10865 N N . ARG B 1 546 ? -36.812 26.391 7.023 1 89.06 546 ARG B N 1
ATOM 10866 C CA . ARG B 1 546 ? -36.594 27.344 8.117 1 89.06 546 ARG B CA 1
ATOM 10867 C C . ARG B 1 546 ? -36.281 28.734 7.582 1 89.06 546 ARG B C 1
ATOM 10869 O O . ARG B 1 546 ? -35.656 28.875 6.535 1 89.06 546 ARG B O 1
ATOM 10876 N N . MET B 1 547 ? -36.75 29.75 8.328 1 90.94 547 MET B N 1
ATOM 10877 C CA . MET B 1 547 ? -36.469 31.141 7.949 1 90.94 547 MET B CA 1
ATOM 10878 C C . MET B 1 547 ? -36.125 31.969 9.172 1 90.94 547 MET B C 1
ATOM 10880 O O . MET B 1 547 ? -36.688 31.766 10.258 1 90.94 547 MET B O 1
ATOM 10884 N N . SER B 1 548 ? -35.219 32.812 9.039 1 92.06 548 SER B N 1
ATOM 10885 C CA . SER B 1 548 ? -34.875 33.781 10.07 1 92.06 548 SER B CA 1
ATOM 10886 C C . SER B 1 548 ? -34.719 35.156 9.5 1 92.06 548 SER B C 1
ATOM 10888 O O . SER B 1 548 ? -34.062 35.375 8.469 1 92.06 548 SER B O 1
ATOM 10890 N N . ILE B 1 549 ? -35.438 36.125 10.047 1 92.75 549 ILE B N 1
ATOM 10891 C CA . ILE B 1 549 ? -35.344 37.562 9.703 1 92.75 549 ILE B CA 1
ATOM 10892 C C . ILE B 1 549 ? -35.031 38.375 10.945 1 92.75 549 ILE B C 1
ATOM 10894 O O . ILE B 1 549 ? -35.562 38.094 12.031 1 92.75 549 ILE B O 1
ATOM 10898 N N . GLY B 1 550 ? -34.062 39.312 10.711 1 92.38 550 GLY B N 1
ATOM 10899 C CA . GLY B 1 550 ? -33.75 40.062 11.898 1 92.38 550 GLY B CA 1
ATOM 10900 C C . GLY B 1 550 ? -32.812 41.25 11.625 1 92.38 550 GLY B C 1
ATOM 10901 O O . GLY B 1 550 ? -32.594 41.594 10.469 1 92.38 550 GLY B O 1
ATOM 10902 N N . ARG B 1 551 ? -32.5 41.906 12.758 1 93.69 551 ARG B N 1
ATOM 10903 C CA . ARG B 1 551 ? -31.562 43.031 12.789 1 93.69 551 ARG B CA 1
ATOM 10904 C C . ARG B 1 551 ? -30.391 42.75 13.727 1 93.69 551 ARG B C 1
ATOM 10906 O O . ARG B 1 551 ? -30.594 42.156 14.805 1 93.69 551 ARG B O 1
ATOM 10913 N N . MET B 1 552 ? -29.219 43.094 13.227 1 94.06 552 MET B N 1
ATOM 10914 C CA . MET B 1 552 ? -28.047 42.812 14.047 1 94.06 552 MET B CA 1
ATOM 10915 C C . MET B 1 552 ? -27 43.906 13.883 1 94.06 552 MET B C 1
ATOM 10917 O O . MET B 1 552 ? -26.984 44.625 12.859 1 94.06 552 MET B O 1
ATOM 10921 N N . GLU B 1 553 ? -26.203 44.125 14.883 1 95.56 553 GLU B N 1
ATOM 10922 C CA . GLU B 1 553 ? -25 44.938 14.805 1 95.56 553 GLU B CA 1
ATOM 10923 C C . GLU B 1 553 ? -23.734 44.094 14.805 1 95.56 553 GLU B C 1
ATOM 10925 O O . GLU B 1 553 ? -23.547 43.281 15.711 1 95.56 553 GLU B O 1
ATOM 10930 N N . VAL B 1 554 ? -22.984 44.281 13.766 1 95 554 VAL B N 1
ATOM 10931 C CA . VAL B 1 554 ? -21.719 43.562 13.664 1 95 554 VAL B CA 1
ATOM 10932 C C . VAL B 1 554 ? -20.562 44.5 13.938 1 95 554 VAL B C 1
ATOM 10934 O O . VAL B 1 554 ? -20.469 45.562 13.336 1 95 554 VAL B O 1
ATOM 10937 N N . ARG B 1 555 ? -19.703 44.094 14.859 1 94.69 555 ARG B N 1
ATOM 10938 C CA . ARG B 1 555 ? -18.562 44.906 15.227 1 94.69 555 ARG B CA 1
ATOM 10939 C C . ARG B 1 555 ? -17.25 44.125 15.172 1 94.69 555 ARG B C 1
ATOM 10941 O O . ARG B 1 555 ? -17.188 43 15.688 1 94.69 555 ARG B O 1
ATOM 10948 N N . SER B 1 556 ? -16.281 44.719 14.539 1 95.31 556 SER B N 1
ATOM 10949 C CA . SER B 1 556 ? -14.961 44.125 14.516 1 95.31 556 SER B CA 1
ATOM 10950 C C . SER B 1 556 ? -14.227 44.312 15.836 1 95.31 556 SER B C 1
ATOM 10952 O O . SER B 1 556 ? -14.109 45.469 16.312 1 95.31 556 SER B O 1
ATOM 10954 N N . ARG B 1 557 ? -13.742 43.281 16.359 1 93.69 557 ARG B N 1
ATOM 10955 C CA . ARG B 1 557 ? -12.961 43.375 17.578 1 93.69 557 ARG B CA 1
ATOM 10956 C C . ARG B 1 557 ? -11.562 43.938 17.297 1 93.69 557 ARG B C 1
ATOM 10958 O O . ARG B 1 557 ? -10.875 44.406 18.203 1 93.69 557 ARG B O 1
ATOM 10965 N N . VAL B 1 558 ? -11.195 43.906 16.062 1 94.88 558 VAL B N 1
ATOM 10966 C CA . VAL B 1 558 ? -9.844 44.281 15.648 1 94.88 558 VAL B CA 1
ATOM 10967 C C . VAL B 1 558 ? -9.797 45.781 15.352 1 94.88 558 VAL B C 1
ATOM 10969 O O . VAL B 1 558 ? -8.938 46.5 15.875 1 94.88 558 VAL B O 1
ATOM 10972 N N . THR B 1 559 ? -10.781 46.312 14.609 1 95.56 559 THR B N 1
ATOM 10973 C CA . THR B 1 559 ? -10.758 47.719 14.188 1 95.56 559 THR B CA 1
ATOM 10974 C C . THR B 1 559 ? -11.828 48.5 14.922 1 95.56 559 THR B C 1
ATOM 10976 O O . THR B 1 559 ? -11.828 49.75 14.883 1 95.56 559 THR B O 1
ATOM 10979 N N . GLN B 1 560 ? -12.727 47.844 15.602 1 94.62 560 GLN B N 1
ATOM 10980 C CA . GLN B 1 560 ? -13.844 48.469 16.312 1 94.62 560 GLN B CA 1
ATOM 10981 C C . GLN B 1 560 ? -14.867 49.031 15.344 1 94.62 560 GLN B C 1
ATOM 10983 O O . GLN B 1 560 ? -15.852 49.656 15.766 1 94.62 560 GLN B O 1
ATOM 10988 N N . ALA B 1 561 ? -14.625 48.812 14.062 1 95 561 ALA B N 1
ATOM 10989 C CA . ALA B 1 561 ? -15.625 49.219 13.078 1 95 561 ALA B CA 1
ATOM 10990 C C . ALA B 1 561 ? -16.922 48.438 13.266 1 95 561 ALA B C 1
ATOM 10992 O O . ALA B 1 561 ? -16.891 47.25 13.578 1 95 561 ALA B O 1
ATOM 10993 N N . SER B 1 562 ? -18.031 49.094 13.109 1 95.5 562 SER B N 1
ATOM 10994 C CA . SER B 1 562 ? -19.312 48.438 13.312 1 95.5 562 SER B CA 1
ATOM 10995 C C . SER B 1 562 ? -20.344 48.875 12.273 1 95.5 562 SER B C 1
ATOM 10997 O O . SER B 1 562 ? -20.203 49.969 11.688 1 95.5 562 SER B O 1
ATOM 10999 N N . GLU B 1 563 ? -21.266 48.031 12.008 1 95.19 563 GLU B N 1
ATOM 11000 C CA . GLU B 1 563 ? -22.359 48.312 11.07 1 95.19 563 GLU B CA 1
ATOM 11001 C C . GLU B 1 563 ? -23.672 47.719 11.555 1 95.19 563 GLU B C 1
ATOM 11003 O O . GLU B 1 563 ? -23.672 46.594 12.086 1 95.19 563 GLU B O 1
ATOM 11008 N N . ASP B 1 564 ? -24.688 48.531 11.469 1 95.5 564 ASP B N 1
ATOM 11009 C CA . ASP B 1 564 ? -26.031 48.031 11.734 1 95.5 564 ASP B CA 1
ATOM 11010 C C . ASP B 1 564 ? -26.641 47.406 10.492 1 95.5 564 ASP B C 1
ATOM 11012 O O . ASP B 1 564 ? -26.75 48.031 9.445 1 95.5 564 ASP B O 1
ATOM 11016 N N . LEU B 1 565 ? -27 46.094 10.648 1 94.5 565 LEU B N 1
ATOM 11017 C CA . LEU B 1 565 ? -27.406 45.312 9.477 1 94.5 565 LEU B CA 1
ATOM 11018 C C . LEU B 1 565 ? -28.781 44.688 9.68 1 94.5 565 LEU B C 1
ATOM 11020 O O . LEU B 1 565 ? -29.219 44.5 10.812 1 94.5 565 LEU B O 1
ATOM 11024 N N . GLU B 1 566 ? -29.5 44.531 8.617 1 94.31 566 GLU B N 1
ATOM 11025 C CA . GLU B 1 566 ? -30.688 43.688 8.578 1 94.31 566 GLU B CA 1
ATOM 11026 C C . GLU B 1 566 ? -30.5 42.5 7.66 1 94.31 566 GLU B C 1
ATOM 11028 O O . GLU B 1 566 ? -29.781 42.562 6.664 1 94.31 566 GLU B O 1
ATOM 11033 N N . TYR B 1 567 ? -31.047 41.312 8.047 1 93.81 567 TYR B N 1
ATOM 11034 C CA . TYR B 1 567 ? -30.812 40.094 7.273 1 93.81 567 TYR B CA 1
ATOM 11035 C C . TYR B 1 567 ? -32.094 39.281 7.152 1 93.81 567 TYR B C 1
ATOM 11037 O O . TYR B 1 567 ? -33.031 39.469 7.914 1 93.81 567 TYR B O 1
ATOM 11045 N N . ALA B 1 568 ? -32.156 38.469 6.113 1 93.5 568 ALA B N 1
ATOM 11046 C CA . ALA B 1 568 ? -33.125 37.375 5.938 1 93.5 568 ALA B CA 1
ATOM 11047 C C . ALA B 1 568 ? -32.469 36.125 5.344 1 93.5 568 ALA B C 1
ATOM 11049 O O . ALA B 1 568 ? -31.688 36.25 4.398 1 93.5 568 ALA B O 1
ATOM 11050 N N . VAL B 1 569 ? -32.656 35 5.984 1 92.06 569 VAL B N 1
ATOM 11051 C CA . VAL B 1 569 ? -32.094 33.75 5.5 1 92.06 569 VAL B CA 1
ATOM 11052 C C . VAL B 1 569 ? -33.125 32.656 5.52 1 92.06 569 VAL B C 1
ATOM 11054 O O . VAL B 1 569 ? -34 32.594 6.414 1 92.06 569 VAL B O 1
ATOM 11057 N N . VAL B 1 570 ? -33.094 31.797 4.457 1 90.38 570 VAL B N 1
ATOM 11058 C CA . VAL B 1 570 ? -34.062 30.703 4.34 1 90.38 570 VAL B CA 1
ATOM 11059 C C . VAL B 1 570 ? -33.344 29.406 3.98 1 90.38 570 VAL B C 1
ATOM 11061 O O . VAL B 1 570 ? -32.438 29.406 3.133 1 90.38 570 VAL B O 1
ATOM 11064 N N . HIS B 1 571 ? -33.625 28.422 4.727 1 88.44 571 HIS B N 1
ATOM 11065 C CA . HIS B 1 571 ? -33.188 27.078 4.422 1 88.44 571 HIS B CA 1
ATOM 11066 C C . HIS B 1 571 ? -34.344 26.203 3.939 1 88.44 571 HIS B C 1
ATOM 11068 O O . HIS B 1 571 ? -35.312 26 4.664 1 88.44 571 HIS B O 1
ATOM 11074 N N . LEU B 1 572 ? -34.312 25.672 2.682 1 82.38 572 LEU B N 1
ATOM 11075 C CA . LEU B 1 572 ? -35.438 24.969 2.059 1 82.38 572 LEU B CA 1
ATOM 11076 C C . LEU B 1 572 ? -35.188 23.453 2.082 1 82.38 572 LEU B C 1
ATOM 11078 O O . LEU B 1 572 ? -35.906 22.703 1.397 1 82.38 572 LEU B O 1
ATOM 11082 N N . GLY B 1 573 ? -34.219 23.031 2.771 1 75.88 573 GLY B N 1
ATOM 11083 C CA . GLY B 1 573 ? -33.875 21.625 2.855 1 75.88 573 GLY B CA 1
ATOM 11084 C C . GLY B 1 573 ? -32.562 21.266 2.189 1 75.88 573 GLY B C 1
ATOM 11085 O O . GLY B 1 573 ? -32.156 21.953 1.249 1 75.88 573 GLY B O 1
ATOM 11086 N N . ASP B 1 574 ? -31.938 20.281 2.723 1 76 574 ASP B N 1
ATOM 11087 C CA . ASP B 1 574 ? -30.672 19.797 2.195 1 76 574 ASP B CA 1
ATOM 11088 C C . ASP B 1 574 ? -29.641 20.938 2.125 1 76 574 ASP B C 1
ATOM 11090 O O . ASP B 1 574 ? -29.422 21.641 3.111 1 76 574 ASP B O 1
ATOM 11094 N N . HIS B 1 575 ? -29.156 21.141 0.932 1 76.25 575 HIS B N 1
ATOM 11095 C CA . HIS B 1 575 ? -28.109 22.141 0.822 1 76.25 575 HIS B CA 1
ATOM 11096 C C . HIS B 1 575 ? -28.641 23.469 0.291 1 76.25 575 HIS B C 1
ATOM 11098 O O . HIS B 1 575 ? -27.875 24.391 0.016 1 76.25 575 HIS B O 1
ATOM 11104 N N . ASN B 1 576 ? -29.969 23.641 0.316 1 80.38 576 ASN B N 1
ATOM 11105 C CA . ASN B 1 576 ? -30.578 24.828 -0.27 1 80.38 576 ASN B CA 1
ATOM 11106 C C . ASN B 1 576 ? -30.734 25.953 0.758 1 80.38 576 ASN B C 1
ATOM 11108 O O . ASN B 1 576 ? -31.781 26.078 1.392 1 80.38 576 ASN B O 1
ATOM 11112 N N . LEU B 1 577 ? -29.688 26.734 0.866 1 85.56 577 LEU B N 1
ATOM 11113 C CA . LEU B 1 577 ? -29.641 27.891 1.754 1 85.56 577 LEU B CA 1
ATOM 11114 C C . LEU B 1 577 ? -29.5 29.188 0.957 1 85.56 577 LEU B C 1
ATOM 11116 O O . LEU B 1 577 ? -28.703 29.266 0.02 1 85.56 577 LEU B O 1
ATOM 11120 N N . SER B 1 578 ? -30.406 30.109 1.151 1 87.5 578 SER B N 1
ATOM 11121 C CA . SER B 1 578 ? -30.344 31.422 0.519 1 87.5 578 SER B CA 1
ATOM 11122 C C . SER B 1 578 ? -30.609 32.531 1.525 1 87.5 578 SER B C 1
ATOM 11124 O O . SER B 1 578 ? -31.453 32.375 2.418 1 87.5 578 SER B O 1
ATOM 11126 N N . GLY B 1 579 ? -29.828 33.594 1.448 1 89 579 GLY B N 1
ATOM 11127 C CA . GLY B 1 579 ? -30.047 34.719 2.354 1 89 579 GLY B CA 1
ATOM 11128 C C . GLY B 1 579 ? -29.469 36.031 1.838 1 89 579 GLY B C 1
ATOM 11129 O O . GLY B 1 579 ? -28.781 36.031 0.817 1 89 579 GLY B O 1
ATOM 11130 N N . GLY B 1 580 ? -29.875 37.094 2.482 1 90.56 580 GLY B N 1
ATOM 11131 C CA . GLY B 1 580 ? -29.359 38.406 2.164 1 90.56 580 GLY B CA 1
ATOM 11132 C C . GLY B 1 580 ? -29.125 39.25 3.393 1 90.56 580 GLY B C 1
ATOM 11133 O O . GLY B 1 580 ? -29.75 39.062 4.434 1 90.56 580 GLY B O 1
ATOM 11134 N N . VAL B 1 581 ? -28.141 40.156 3.273 1 92.56 581 VAL B N 1
ATOM 11135 C CA . VAL B 1 581 ? -27.797 41.094 4.328 1 92.56 581 VAL B CA 1
ATOM 11136 C C . VAL B 1 581 ? -27.641 42.5 3.738 1 92.56 581 VAL B C 1
ATOM 11138 O O . VAL B 1 581 ? -27.109 42.656 2.639 1 92.56 581 VAL B O 1
ATOM 11141 N N . ARG B 1 582 ? -28.172 43.5 4.383 1 91.5 582 ARG B N 1
ATOM 11142 C CA . ARG B 1 582 ? -28 44.906 3.963 1 91.5 582 ARG B CA 1
ATOM 11143 C C . ARG B 1 582 ? -27.938 45.844 5.168 1 91.5 582 ARG B C 1
ATOM 11145 O O . ARG B 1 582 ? -28.25 45.438 6.289 1 91.5 582 ARG B O 1
ATOM 11152 N N . ALA B 1 583 ? -27.5 47.031 4.898 1 92.12 583 ALA B N 1
ATOM 11153 C CA . ALA B 1 583 ? -27.469 48.031 5.953 1 92.12 583 ALA B CA 1
ATOM 11154 C C . ALA B 1 583 ? -28.875 48.375 6.438 1 92.12 583 ALA B C 1
ATOM 11156 O O . ALA B 1 583 ? -29.828 48.406 5.641 1 92.12 583 ALA B O 1
ATOM 11157 N N . TRP B 1 584 ? -28.984 48.625 7.676 1 92.44 584 TRP B N 1
ATOM 11158 C CA . TRP B 1 584 ? -30.266 48.969 8.258 1 92.44 584 TRP B CA 1
ATOM 11159 C C . TRP B 1 584 ? -30.859 50.188 7.574 1 92.44 584 TRP B C 1
ATOM 11161 O O . TRP B 1 584 ? -30.203 51.219 7.461 1 92.44 584 TRP B O 1
ATOM 11171 N N . GLN B 1 585 ? -32.125 50.062 7.105 1 89.88 585 GLN B N 1
ATOM 11172 C CA . GLN B 1 585 ? -32.75 51.125 6.34 1 89.88 585 GLN B CA 1
ATOM 11173 C C . GLN B 1 585 ? -33.938 51.719 7.086 1 89.88 585 GLN B C 1
ATOM 11175 O O . GLN B 1 585 ? -34.812 52.312 6.48 1 89.88 585 GLN B O 1
ATOM 11180 N N . GLY B 1 586 ? -34.125 51.406 8.352 1 91.31 586 GLY B N 1
ATOM 11181 C CA . GLY B 1 586 ? -35.188 52 9.156 1 91.31 586 GLY B CA 1
ATOM 11182 C C . GLY B 1 586 ? -36.312 51 9.469 1 91.31 586 GLY B C 1
ATOM 11183 O O . GLY B 1 586 ? -36.344 49.906 8.898 1 91.31 586 GLY B O 1
ATOM 11184 N N . ASP B 1 587 ? -37.219 51.406 10.266 1 90.56 587 ASP B N 1
ATOM 11185 C CA . ASP B 1 587 ? -38.281 50.531 10.773 1 90.56 587 ASP B CA 1
ATOM 11186 C C . ASP B 1 587 ? -39.281 50.156 9.672 1 90.56 587 ASP B C 1
ATOM 11188 O O . ASP B 1 587 ? -39.781 49.031 9.625 1 90.56 587 ASP B O 1
ATOM 11192 N N . ALA B 1 588 ? -39.5 51.094 8.852 1 90.44 588 ALA B N 1
ATOM 11193 C CA . ALA B 1 588 ? -40.5 50.844 7.785 1 90.44 588 ALA B CA 1
ATOM 11194 C C . ALA B 1 588 ? -40 49.781 6.812 1 90.44 588 ALA B C 1
ATOM 11196 O O . ALA B 1 588 ? -40.75 48.906 6.418 1 90.44 588 ALA B O 1
ATOM 11197 N N . ALA B 1 589 ? -38.75 49.938 6.418 1 90.06 589 ALA B N 1
ATOM 11198 C CA . ALA B 1 589 ? -38.156 48.969 5.504 1 90.06 589 ALA B CA 1
ATOM 11199 C C . ALA B 1 589 ? -38.094 47.594 6.145 1 90.06 589 ALA B C 1
ATOM 11201 O O . ALA B 1 589 ? -38.281 46.562 5.473 1 90.06 589 ALA B O 1
ATOM 11202 N N . HIS B 1 590 ? -37.781 47.562 7.383 1 91.25 590 HIS B N 1
ATOM 11203 C CA . HIS B 1 590 ? -37.688 46.312 8.133 1 91.25 590 HIS B CA 1
ATOM 11204 C C . HIS B 1 590 ? -39.062 45.625 8.211 1 91.25 590 HIS B C 1
ATOM 11206 O O . HIS B 1 590 ? -39.156 44.406 8.023 1 91.25 590 HIS B O 1
ATOM 11212 N N . ALA B 1 591 ? -40.062 46.438 8.438 1 90.19 591 ALA B N 1
ATOM 11213 C CA . ALA B 1 591 ? -41.406 45.875 8.508 1 90.19 591 ALA B CA 1
ATOM 11214 C C . ALA B 1 591 ? -41.875 45.344 7.156 1 90.19 591 ALA B C 1
ATOM 11216 O O . ALA B 1 591 ? -42.531 44.312 7.078 1 90.19 591 ALA B O 1
ATOM 11217 N N . SER B 1 592 ? -41.5 46.031 6.152 1 89.81 592 SER B N 1
ATOM 11218 C CA . SER B 1 592 ? -41.844 45.594 4.805 1 89.81 592 SER B CA 1
ATOM 11219 C C . SER B 1 592 ? -41.188 44.25 4.465 1 89.81 592 SER B C 1
ATOM 11221 O O . SER B 1 592 ? -41.812 43.406 3.824 1 89.81 592 SER B O 1
ATOM 11223 N N . LEU B 1 593 ? -39.969 44.156 4.836 1 89.81 593 LEU B N 1
ATOM 11224 C CA . LEU B 1 593 ? -39.219 42.906 4.625 1 89.81 593 LEU B CA 1
ATOM 11225 C C . LEU B 1 593 ? -39.906 41.75 5.363 1 89.81 593 LEU B C 1
ATOM 11227 O O . LEU B 1 593 ? -40.094 40.688 4.785 1 89.81 593 LEU B O 1
ATOM 11231 N N . HIS B 1 594 ? -40.25 42 6.52 1 90.06 594 HIS B N 1
ATOM 11232 C CA . HIS B 1 594 ? -40.906 40.969 7.352 1 90.06 594 HIS B CA 1
ATOM 11233 C C . HIS B 1 594 ? -42.219 40.531 6.738 1 90.06 594 HIS B C 1
ATOM 11235 O O . HIS B 1 594 ? -42.5 39.344 6.633 1 90.06 594 HIS B O 1
ATOM 11241 N N . ASN B 1 595 ? -42.969 41.5 6.371 1 88.81 595 ASN B N 1
ATOM 11242 C CA . ASN B 1 595 ? -44.281 41.188 5.855 1 88.81 595 ASN B CA 1
ATOM 11243 C C . ASN B 1 595 ? -44.219 40.438 4.539 1 88.81 595 ASN B C 1
ATOM 11245 O O . ASN B 1 595 ? -44.969 39.469 4.328 1 88.81 595 ASN B O 1
ATOM 11249 N N . ALA B 1 596 ? -43.344 40.781 3.723 1 89.25 596 ALA B N 1
ATOM 11250 C CA . ALA B 1 596 ? -43.188 40.156 2.418 1 89.25 596 ALA B CA 1
ATOM 11251 C C . ALA B 1 596 ? -42.781 38.688 2.566 1 89.25 596 ALA B C 1
ATOM 11253 O O . ALA B 1 596 ? -43.344 37.781 1.929 1 89.25 596 ALA B O 1
ATOM 11254 N N . LEU B 1 597 ? -41.812 38.438 3.385 1 90.44 597 LEU B N 1
ATOM 11255 C CA . LEU B 1 597 ? -41.25 37.094 3.529 1 90.44 597 LEU B CA 1
ATOM 11256 C C . LEU B 1 597 ? -42.188 36.219 4.363 1 90.44 597 LEU B C 1
ATOM 11258 O O . LEU B 1 597 ? -42.344 35.031 4.066 1 90.44 597 LEU B O 1
ATOM 11262 N N . ARG B 1 598 ? -42.719 36.812 5.332 1 87.56 598 ARG B N 1
ATOM 11263 C CA . ARG B 1 598 ? -43.656 36.031 6.176 1 87.56 598 ARG B CA 1
ATOM 11264 C C . ARG B 1 598 ? -44.844 35.562 5.383 1 87.56 598 ARG B C 1
ATOM 11266 O O . ARG B 1 598 ? -45.281 34.406 5.547 1 87.56 598 ARG B O 1
ATOM 11273 N N . ALA B 1 599 ? -45.375 36.406 4.621 1 85.81 599 ALA B N 1
ATOM 11274 C CA . ALA B 1 599 ? -46.531 36.031 3.82 1 85.81 599 ALA B CA 1
ATOM 11275 C C . ALA B 1 599 ? -46.219 34.938 2.83 1 85.81 599 ALA B C 1
ATOM 11277 O O . ALA B 1 599 ? -46.969 33.969 2.699 1 85.81 599 ALA B O 1
ATOM 11278 N N . ALA B 1 600 ? -45.125 35.062 2.203 1 89 600 ALA B N 1
ATOM 11279 C CA . ALA B 1 600 ? -44.719 34.094 1.212 1 89 600 ALA B CA 1
ATOM 11280 C C . ALA B 1 600 ? -44.375 32.75 1.877 1 89 600 ALA B C 1
ATOM 11282 O O . ALA B 1 600 ? -44.75 31.688 1.384 1 89 600 ALA B O 1
ATOM 11283 N N . PHE B 1 601 ? -43.656 32.812 2.947 1 88.75 601 PHE B N 1
ATOM 11284 C CA . PHE B 1 601 ? -43.219 31.609 3.67 1 88.75 601 PHE B CA 1
ATOM 11285 C C . PHE B 1 601 ? -44.406 30.891 4.289 1 88.75 601 PHE B C 1
ATOM 11287 O O . PHE B 1 601 ? -44.469 29.656 4.293 1 88.75 601 PHE B O 1
ATOM 11294 N N . GLY B 1 602 ? -45.375 31.656 4.777 1 80.81 602 GLY B N 1
ATOM 11295 C CA . GLY B 1 602 ? -46.562 31.078 5.371 1 80.81 602 GLY B CA 1
ATOM 11296 C C . GLY B 1 602 ? -47.406 30.312 4.379 1 80.81 602 GLY B C 1
ATOM 11297 O O . GLY B 1 602 ? -48.062 29.328 4.742 1 80.81 602 GLY B O 1
ATOM 11298 N N . ARG B 1 603 ? -47.375 30.75 3.123 1 80.56 603 ARG B N 1
ATOM 11299 C CA . ARG B 1 603 ? -48.125 30.078 2.07 1 80.56 603 ARG B CA 1
ATOM 11300 C C . ARG B 1 603 ? -47.344 28.906 1.49 1 80.56 603 ARG B C 1
ATOM 11302 O O . ARG B 1 603 ? -47.781 28.266 0.538 1 80.56 603 ARG B O 1
ATOM 11309 N N . ALA B 1 604 ? -46.188 28.719 2.055 1 81.06 604 ALA B N 1
ATOM 11310 C CA . ALA B 1 604 ? -45.281 27.672 1.598 1 81.06 604 ALA B CA 1
ATOM 11311 C C . ALA B 1 604 ? -44.938 27.844 0.118 1 81.06 604 ALA B C 1
ATOM 11313 O O . ALA B 1 604 ? -44.812 26.859 -0.615 1 81.06 604 ALA B O 1
ATOM 11314 N N . ASP B 1 605 ? -44.875 29.109 -0.288 1 83.62 605 ASP B N 1
ATOM 11315 C CA . ASP B 1 605 ? -44.5 29.438 -1.658 1 83.62 605 ASP B CA 1
ATOM 11316 C C . ASP B 1 605 ? -43 29.75 -1.762 1 83.62 605 ASP B C 1
ATOM 11318 O O . ASP B 1 605 ? -42.594 30.906 -1.736 1 83.62 605 ASP B O 1
ATOM 11322 N N . ILE B 1 606 ? -42.25 28.688 -2.047 1 81.25 606 ILE B N 1
ATOM 11323 C CA . ILE B 1 606 ? -40.781 28.781 -2.035 1 81.25 606 ILE B CA 1
ATOM 11324 C C . ILE B 1 606 ? -40.312 29.734 -3.127 1 81.25 606 ILE B C 1
ATOM 11326 O O . ILE B 1 606 ? -39.406 30.531 -2.91 1 81.25 606 ILE B O 1
ATOM 11330 N N . ALA B 1 607 ? -40.969 29.641 -4.266 1 85.44 607 ALA B N 1
ATOM 11331 C CA . ALA B 1 607 ? -40.562 30.5 -5.379 1 85.44 607 ALA B CA 1
ATOM 11332 C C . ALA B 1 607 ? -40.75 31.984 -5.023 1 85.44 607 ALA B C 1
ATOM 11334 O O . ALA B 1 607 ? -39.875 32.812 -5.328 1 85.44 607 ALA B O 1
ATOM 11335 N N . GLU B 1 608 ? -41.812 32.219 -4.383 1 87.81 608 GLU B N 1
ATOM 11336 C CA . GLU B 1 608 ? -42.062 33.594 -3.996 1 87.81 608 GLU B CA 1
ATOM 11337 C C . GLU B 1 608 ? -41.125 34.062 -2.891 1 87.81 608 GLU B C 1
ATOM 11339 O O . GLU B 1 608 ? -40.75 35.219 -2.842 1 87.81 608 GLU B O 1
ATOM 11344 N N . VAL B 1 609 ? -40.812 33.188 -1.979 1 86.75 609 VAL B N 1
ATOM 11345 C CA . VAL B 1 609 ? -39.875 33.531 -0.923 1 86.75 609 VAL B CA 1
ATOM 11346 C C . VAL B 1 609 ? -38.531 33.938 -1.54 1 86.75 609 VAL B C 1
ATOM 11348 O O . VAL B 1 609 ? -37.938 34.938 -1.156 1 86.75 609 VAL B O 1
ATOM 11351 N N . LEU B 1 610 ? -38.094 33.219 -2.525 1 87 610 LEU B N 1
ATOM 11352 C CA . LEU B 1 610 ? -36.812 33.469 -3.156 1 87 610 LEU B CA 1
ATOM 11353 C C . LEU B 1 610 ? -36.844 34.781 -3.953 1 87 610 LEU B C 1
ATOM 11355 O O . LEU B 1 610 ? -35.875 35.531 -3.959 1 87 610 LEU B O 1
ATOM 11359 N N . ARG B 1 611 ? -38 35.031 -4.551 1 87.75 611 ARG B N 1
ATOM 11360 C CA . ARG B 1 611 ? -38.156 36.281 -5.289 1 87.75 611 ARG B CA 1
ATOM 11361 C C . ARG B 1 611 ? -38.156 37.469 -4.344 1 87.75 611 ARG B C 1
ATOM 11363 O O . ARG B 1 611 ? -37.594 38.531 -4.645 1 87.75 611 ARG B O 1
ATOM 11370 N N . ALA B 1 612 ? -38.906 37.25 -3.246 1 88.06 612 ALA B N 1
ATOM 11371 C CA . ALA B 1 612 ? -38.938 38.312 -2.252 1 88.06 612 ALA B CA 1
ATOM 11372 C C . ALA B 1 612 ? -37.562 38.625 -1.694 1 88.06 612 ALA B C 1
ATOM 11374 O O . ALA B 1 612 ? -37.188 39.781 -1.45 1 88.06 612 ALA B O 1
ATOM 11375 N N . LEU B 1 613 ? -36.781 37.594 -1.467 1 88.75 613 LEU B N 1
ATOM 11376 C CA . LEU B 1 613 ? -35.406 37.75 -0.989 1 88.75 613 LEU B CA 1
ATOM 11377 C C . LEU B 1 613 ? -34.562 38.5 -2.008 1 88.75 613 LEU B C 1
ATOM 11379 O O . LEU B 1 613 ? -33.812 39.406 -1.647 1 88.75 613 LEU B O 1
ATOM 11383 N N . GLU B 1 614 ? -34.688 38.156 -3.248 1 87.44 614 GLU B N 1
ATOM 11384 C CA . GLU B 1 614 ? -33.906 38.781 -4.305 1 87.44 614 GLU B CA 1
ATOM 11385 C C . GLU B 1 614 ? -34.281 40.25 -4.469 1 87.44 614 GLU B C 1
ATOM 11387 O O . GLU B 1 614 ? -33.406 41.094 -4.746 1 87.44 614 GLU B O 1
ATOM 11392 N N . ARG B 1 615 ? -35.531 40.5 -4.316 1 87.25 615 ARG B N 1
ATOM 11393 C CA . ARG B 1 615 ? -36 41.875 -4.43 1 87.25 615 ARG B CA 1
ATOM 11394 C C . ARG B 1 615 ? -35.5 42.719 -3.256 1 87.25 615 ARG B C 1
ATOM 11396 O O . ARG B 1 615 ? -35.188 43.906 -3.422 1 87.25 615 ARG B O 1
ATOM 11403 N N . SER B 1 616 ? -35.5 42.125 -2.146 1 88.25 616 SER B N 1
ATOM 11404 C CA . SER B 1 616 ? -35.156 42.844 -0.931 1 88.25 616 SER B CA 1
ATOM 11405 C C . SER B 1 616 ? -33.625 43.031 -0.801 1 88.25 616 SER B C 1
ATOM 11407 O O . SER B 1 616 ? -33.156 43.938 -0.135 1 88.25 616 SER B O 1
ATOM 11409 N N . PHE B 1 617 ? -32.938 42.094 -1.243 1 89.81 617 PHE B N 1
ATOM 11410 C CA . PHE B 1 617 ? -31.484 42.125 -1.152 1 89.81 617 PHE B CA 1
ATOM 11411 C C . PHE B 1 617 ? -30.859 42.031 -2.535 1 89.81 617 PHE B C 1
ATOM 11413 O O . PHE B 1 617 ? -30.219 41.031 -2.867 1 89.81 617 PHE B O 1
ATOM 11420 N N . PRO B 1 618 ? -30.969 43.125 -3.254 1 79.06 618 PRO B N 1
ATOM 11421 C CA . PRO B 1 618 ? -30.391 43.062 -4.602 1 79.06 618 PRO B CA 1
ATOM 11422 C C . PRO B 1 618 ? -28.875 42.844 -4.59 1 79.06 618 PRO B C 1
ATOM 11424 O O . PRO B 1 618 ? -28.156 43.562 -3.885 1 79.06 618 PRO B O 1
ATOM 11427 N N . ASN B 1 619 ? -28.266 41.875 -5.207 1 68.5 619 ASN B N 1
ATOM 11428 C CA . ASN B 1 619 ? -26.859 41.594 -5.406 1 68.5 619 ASN B CA 1
ATOM 11429 C C . ASN B 1 619 ? -26.203 41.094 -4.113 1 68.5 619 ASN B C 1
ATOM 11431 O O . ASN B 1 619 ? -24.984 41.219 -3.949 1 68.5 619 ASN B O 1
ATOM 11435 N N . ALA B 1 620 ? -27 40.812 -3.15 1 67.06 620 ALA B N 1
ATOM 11436 C CA . ALA B 1 620 ? -26.422 40.438 -1.858 1 67.06 620 ALA B CA 1
ATOM 11437 C C . ALA B 1 620 ? -27 39.125 -1.354 1 67.06 620 ALA B C 1
ATOM 11439 O O . ALA B 1 620 ? -27.344 39 -0.175 1 67.06 620 ALA B O 1
ATOM 11440 N N . THR B 1 621 ? -27.094 38.25 -2.277 1 75.06 621 THR B N 1
ATOM 11441 C CA . THR B 1 621 ? -27.609 36.938 -1.822 1 75.06 621 THR B CA 1
ATOM 11442 C C . THR B 1 621 ? -26.453 35.969 -1.579 1 75.06 621 THR B C 1
ATOM 11444 O O . THR B 1 621 ? -25.484 35.938 -2.334 1 75.06 621 THR B O 1
ATOM 11447 N N . TYR B 1 622 ? -26.516 35.375 -0.4 1 81.19 622 TYR B N 1
ATOM 11448 C CA . TYR B 1 622 ? -25.5 34.438 0.042 1 81.19 622 TYR B CA 1
ATOM 11449 C C . TYR B 1 622 ? -26.062 33 0.044 1 81.19 622 TYR B C 1
ATOM 11451 O O . TYR B 1 622 ? -27.266 32.812 0.238 1 81.19 622 TYR B O 1
ATOM 11459 N N . THR B 1 623 ? -25.234 32.125 -0.441 1 80.88 623 THR B N 1
ATOM 11460 C CA . THR B 1 623 ? -25.547 30.688 -0.389 1 80.88 623 THR B CA 1
ATOM 11461 C C . THR B 1 623 ? -24.531 29.953 0.484 1 80.88 623 THR B C 1
ATOM 11463 O O . THR B 1 623 ? -23.656 30.578 1.081 1 80.88 623 THR B O 1
ATOM 11466 N N . LEU B 1 624 ? -24.703 28.688 0.631 1 79 624 LEU B N 1
ATOM 11467 C CA . LEU B 1 624 ? -23.766 27.875 1.4 1 79 624 LEU B CA 1
ATOM 11468 C C . LEU B 1 624 ? -22.344 28 0.837 1 79 624 LEU B C 1
ATOM 11470 O O . LEU B 1 624 ? -21.359 27.906 1.58 1 79 624 LEU B O 1
ATOM 11474 N N . ARG B 1 625 ? -22.203 28.312 -0.394 1 75.81 625 ARG B N 1
ATOM 11475 C CA . ARG B 1 625 ? -20.906 28.422 -1.079 1 75.81 625 ARG B CA 1
ATOM 11476 C C . ARG B 1 625 ? -20.156 29.672 -0.627 1 75.81 625 ARG B C 1
ATOM 11478 O O . ARG B 1 625 ? -18.922 29.719 -0.719 1 75.81 625 ARG B O 1
ATOM 11485 N N . THR B 1 626 ? -21 30.578 -0.138 1 76.25 626 THR B N 1
ATOM 11486 C CA . THR B 1 626 ? -20.375 31.859 0.164 1 76.25 626 THR B CA 1
ATOM 11487 C C . THR B 1 626 ? -20 31.953 1.639 1 76.25 626 THR B C 1
ATOM 11489 O O . THR B 1 626 ? -19.406 32.938 2.076 1 76.25 626 THR B O 1
ATOM 11492 N N . LEU B 1 627 ? -20.375 30.875 2.342 1 77.69 627 LEU B N 1
ATOM 11493 C CA . LEU B 1 627 ? -20.062 30.875 3.768 1 77.69 627 LEU B CA 1
ATOM 11494 C C . LEU B 1 627 ? -18.609 30.5 4.012 1 77.69 627 LEU B C 1
ATOM 11496 O O . LEU B 1 627 ? -17.953 29.938 3.129 1 77.69 627 LEU B O 1
ATOM 11500 N N . PHE B 1 628 ? -18.266 30.906 5.266 1 77.5 628 PHE B N 1
ATOM 11501 C CA . PHE B 1 628 ? -16.922 30.516 5.672 1 77.5 628 PHE B CA 1
ATOM 11502 C C . PHE B 1 628 ? -16.797 29 5.723 1 77.5 628 PHE B C 1
ATOM 11504 O O . PHE B 1 628 ? -17.766 28.297 6.043 1 77.5 628 PHE B O 1
ATOM 11511 N N . ARG B 1 629 ? -15.609 28.5 5.48 1 76.62 629 ARG B N 1
ATOM 11512 C CA . ARG B 1 629 ? -15.375 27.062 5.285 1 76.62 629 ARG B CA 1
ATOM 11513 C C . ARG B 1 629 ? -15.789 26.281 6.523 1 76.62 629 ARG B C 1
ATOM 11515 O O . ARG B 1 629 ? -16.422 25.219 6.41 1 76.62 629 ARG B O 1
ATOM 11522 N N . ASP B 1 630 ? -15.414 26.734 7.633 1 77.06 630 ASP B N 1
ATOM 11523 C CA . ASP B 1 630 ? -15.719 25.984 8.852 1 77.06 630 ASP B CA 1
ATOM 11524 C C . ASP B 1 630 ? -17.219 25.938 9.109 1 77.06 630 ASP B C 1
ATOM 11526 O O . ASP B 1 630 ? -17.766 24.922 9.531 1 77.06 630 ASP B O 1
ATOM 11530 N N . GLU B 1 631 ? -17.828 27.047 8.875 1 75.44 631 GLU B N 1
ATOM 11531 C CA . GLU B 1 631 ? -19.266 27.078 9.07 1 75.44 631 GLU B CA 1
ATOM 11532 C C . GLU B 1 631 ? -20 26.297 7.992 1 75.44 631 GLU B C 1
ATOM 11534 O O . GLU B 1 631 ? -21.031 25.672 8.258 1 75.44 631 GLU B O 1
ATOM 11539 N N . GLN B 1 632 ? -19.5 26.453 6.836 1 79.06 632 GLN B N 1
ATOM 11540 C CA . GLN B 1 632 ? -20.016 25.625 5.75 1 79.06 632 GLN B CA 1
ATOM 11541 C C . GLN B 1 632 ? -20 24.156 6.125 1 79.06 632 GLN B C 1
ATOM 11543 O O . GLN B 1 632 ? -21 23.453 5.949 1 79.06 632 GLN B O 1
ATOM 11548 N N . LYS B 1 633 ? -18.922 23.719 6.617 1 79.62 633 LYS B N 1
ATOM 11549 C CA . LYS B 1 633 ? -18.781 22.312 7.004 1 79.62 633 LYS B CA 1
ATOM 11550 C C . LYS B 1 633 ? -19.766 21.953 8.117 1 79.62 633 LYS B C 1
ATOM 11552 O O . LYS B 1 633 ? -20.359 20.875 8.102 1 79.62 633 LYS B O 1
ATOM 11557 N N . LYS B 1 634 ? -19.875 22.812 9.047 1 78.25 634 LYS B N 1
ATOM 11558 C CA . LYS B 1 634 ? -20.781 22.562 10.164 1 78.25 634 LYS B CA 1
ATOM 11559 C C . LYS B 1 634 ? -22.219 22.359 9.672 1 78.25 634 LYS B C 1
ATOM 11561 O O . LYS B 1 634 ? -22.906 21.438 10.117 1 78.25 634 LYS B O 1
ATOM 11566 N N . ILE B 1 635 ? -22.656 23.281 8.828 1 77.31 635 ILE B N 1
ATOM 11567 C CA . ILE B 1 635 ? -24.016 23.203 8.305 1 77.31 635 ILE B CA 1
ATOM 11568 C C . ILE B 1 635 ? -24.188 21.953 7.461 1 77.31 635 ILE B C 1
ATOM 11570 O O . ILE B 1 635 ? -25.188 21.25 7.57 1 77.31 635 ILE B O 1
ATOM 11574 N N . LEU B 1 636 ? -23.172 21.719 6.688 1 81 636 LEU B N 1
ATOM 11575 C CA . LEU B 1 636 ? -23.203 20.531 5.844 1 81 636 LEU B CA 1
ATOM 11576 C C . LEU B 1 636 ? -23.234 19.266 6.688 1 81 636 LEU B C 1
ATOM 11578 O O . LEU B 1 636 ? -23.922 18.297 6.355 1 81 636 LEU B O 1
ATOM 11582 N N . ASP B 1 637 ? -22.5 19.219 7.719 1 82.06 637 ASP B N 1
ATOM 11583 C CA . ASP B 1 637 ? -22.469 18.062 8.602 1 82.06 637 ASP B CA 1
ATOM 11584 C C . ASP B 1 637 ? -23.859 17.797 9.203 1 82.06 637 ASP B C 1
ATOM 11586 O O . ASP B 1 637 ? -24.266 16.641 9.359 1 82.06 637 ASP B O 1
ATOM 11590 N N . GLU B 1 638 ? -24.484 18.844 9.492 1 78.44 638 GLU B N 1
ATOM 11591 C CA . GLU B 1 638 ? -25.828 18.688 10.039 1 78.44 638 GLU B CA 1
ATOM 11592 C C . GLU B 1 638 ? -26.781 18.125 9 1 78.44 638 GLU B C 1
ATOM 11594 O O . GLU B 1 638 ? -27.609 17.25 9.312 1 78.44 638 GLU B O 1
ATOM 11599 N N . VAL B 1 639 ? -26.719 18.641 7.844 1 75.5 639 VAL B N 1
ATOM 11600 C CA . VAL B 1 639 ? -27.547 18.172 6.742 1 75.5 639 VAL B CA 1
ATOM 11601 C C . VAL B 1 639 ? -27.234 16.703 6.457 1 75.5 639 VAL B C 1
ATOM 11603 O O . VAL B 1 639 ? -28.141 15.891 6.246 1 75.5 639 VAL B O 1
ATOM 11606 N N . LEU B 1 640 ? -25.984 16.375 6.535 1 83.06 640 LEU B N 1
ATOM 11607 C CA . LEU B 1 640 ? -25.531 15.031 6.215 1 83.06 640 LEU B CA 1
ATOM 11608 C C . LEU B 1 640 ? -25.922 14.047 7.309 1 83.06 640 LEU B C 1
ATOM 11610 O O . LEU B 1 640 ? -26.203 12.883 7.027 1 83.06 640 LEU B O 1
ATOM 11614 N N . ALA B 1 641 ? -25.984 14.508 8.516 1 82.56 641 ALA B N 1
ATOM 11615 C CA . ALA B 1 641 ? -26.297 13.617 9.633 1 82.56 641 ALA B CA 1
ATOM 11616 C C . ALA B 1 641 ? -27.672 12.992 9.453 1 82.56 641 ALA B C 1
ATOM 11618 O O . ALA B 1 641 ? -27.844 11.781 9.633 1 82.56 641 ALA B O 1
ATOM 11619 N N . SER B 1 642 ? -28.609 13.766 9.047 1 78.31 642 SER B N 1
ATOM 11620 C CA . SER B 1 642 ? -29.953 13.266 8.82 1 78.31 642 SER B CA 1
ATOM 11621 C C . SER B 1 642 ? -30 12.305 7.637 1 78.31 642 SER B C 1
ATOM 11623 O O . SER B 1 642 ? -30.656 11.266 7.703 1 78.31 642 SER B O 1
ATOM 11625 N N . THR B 1 643 ? -29.328 12.664 6.672 1 81.5 643 THR B N 1
ATOM 11626 C CA . THR B 1 643 ? -29.25 11.836 5.473 1 81.5 643 THR B CA 1
ATOM 11627 C C . THR B 1 643 ? -28.609 10.492 5.781 1 81.5 643 THR B C 1
ATOM 11629 O O . THR B 1 643 ? -29.094 9.445 5.355 1 81.5 643 THR B O 1
ATOM 11632 N N . LEU B 1 644 ? -27.594 10.508 6.547 1 85.88 644 LEU B N 1
ATOM 11633 C CA . LEU B 1 644 ? -26.812 9.312 6.816 1 85.88 644 LEU B CA 1
ATOM 11634 C C . LEU B 1 644 ? -27.562 8.352 7.723 1 85.88 644 LEU B C 1
ATOM 11636 O O . LEU B 1 644 ? -27.375 7.137 7.66 1 85.88 644 LEU B O 1
ATOM 11640 N N . GLU B 1 645 ? -28.484 8.875 8.484 1 86.69 645 GLU B N 1
ATOM 11641 C CA . GLU B 1 645 ? -29.328 8.008 9.289 1 86.69 645 GLU B CA 1
ATOM 11642 C C . GLU B 1 645 ? -30.234 7.141 8.414 1 86.69 645 GLU B C 1
ATOM 11644 O O . GLU B 1 645 ? -30.438 5.961 8.695 1 86.69 645 GLU B O 1
ATOM 11649 N N . GLY B 1 646 ? -30.766 7.723 7.395 1 85.62 646 GLY B N 1
ATOM 11650 C CA . GLY B 1 646 ? -31.562 6.977 6.441 1 85.62 646 GLY B CA 1
ATOM 11651 C C . GLY B 1 646 ? -30.781 5.922 5.688 1 85.62 646 GLY B C 1
ATOM 11652 O O . GLY B 1 646 ? -31.234 4.785 5.543 1 85.62 646 GLY B O 1
ATOM 11653 N N . VAL B 1 647 ? -29.641 6.281 5.289 1 89.25 647 VAL B N 1
ATOM 11654 C CA . VAL B 1 647 ? -28.781 5.363 4.539 1 89.25 647 VAL B CA 1
ATOM 11655 C C . VAL B 1 647 ? -28.344 4.211 5.438 1 89.25 647 VAL B C 1
ATOM 11657 O O . VAL B 1 647 ? -28.25 3.066 4.988 1 89.25 647 VAL B O 1
ATOM 11660 N N . GLU B 1 648 ? -28.078 4.523 6.648 1 89.69 648 GLU B N 1
ATOM 11661 C CA . GLU B 1 648 ? -27.703 3.486 7.602 1 89.69 648 GLU B CA 1
ATOM 11662 C C . GLU B 1 648 ? -28.812 2.449 7.758 1 89.69 648 GLU B C 1
ATOM 11664 O O . GLU B 1 648 ? -28.531 1.252 7.871 1 89.69 648 GLU B O 1
ATOM 11669 N N . ARG B 1 649 ? -29.984 2.9 7.73 1 90.06 649 ARG B N 1
ATOM 11670 C CA . ARG B 1 649 ? -31.125 1.988 7.832 1 90.06 649 ARG B CA 1
ATOM 11671 C C . ARG B 1 649 ? -31.219 1.09 6.602 1 90.06 649 ARG B C 1
ATOM 11673 O O . ARG B 1 649 ? -31.547 -0.091 6.715 1 90.06 649 ARG B O 1
ATOM 11680 N N . ASP B 1 650 ? -30.984 1.678 5.527 1 90.81 650 ASP B N 1
ATOM 11681 C CA . ASP B 1 650 ? -31 0.896 4.297 1 90.81 650 ASP B CA 1
ATOM 11682 C C . ASP B 1 650 ? -29.938 -0.197 4.332 1 90.81 650 ASP B C 1
ATOM 11684 O O . ASP B 1 650 ? -30.203 -1.349 3.984 1 90.81 650 ASP B O 1
ATOM 11688 N N . TYR B 1 651 ? -28.734 0.145 4.727 1 92.81 651 TYR B N 1
ATOM 11689 C CA . TYR B 1 651 ? -27.656 -0.827 4.824 1 92.81 651 TYR B CA 1
ATOM 11690 C C . TYR B 1 651 ? -27.969 -1.898 5.859 1 92.81 651 TYR B C 1
ATOM 11692 O O . TYR B 1 651 ? -27.656 -3.076 5.66 1 92.81 651 TYR B O 1
ATOM 11700 N N . GLU B 1 652 ? -28.578 -1.467 6.957 1 93.25 652 GLU B N 1
ATOM 11701 C CA . GLU B 1 652 ? -28.969 -2.414 7.992 1 93.25 652 GLU B CA 1
ATOM 11702 C C . GLU B 1 652 ? -29.984 -3.426 7.457 1 93.25 652 GLU B C 1
ATOM 11704 O O . GLU B 1 652 ? -29.953 -4.602 7.824 1 93.25 652 GLU B O 1
ATOM 11709 N N . GLN B 1 653 ? -30.828 -2.979 6.633 1 91.56 653 GLN B N 1
ATOM 11710 C CA . GLN B 1 653 ? -31.828 -3.865 6.039 1 91.56 653 GLN B CA 1
ATOM 11711 C C . GLN B 1 653 ? -31.172 -4.871 5.098 1 91.56 653 GLN B C 1
ATOM 11713 O O . GLN B 1 653 ? -31.531 -6.051 5.098 1 91.56 653 GLN B O 1
ATOM 11718 N N . ILE B 1 654 ? -30.297 -4.43 4.309 1 90.75 654 ILE B N 1
ATOM 11719 C CA . ILE B 1 654 ? -29.562 -5.316 3.4 1 90.75 654 ILE B CA 1
ATOM 11720 C C . ILE B 1 654 ? -28.812 -6.375 4.207 1 90.75 654 ILE B C 1
ATOM 11722 O O . ILE B 1 654 ? -28.906 -7.566 3.904 1 90.75 654 ILE B O 1
ATOM 11726 N N . TYR B 1 655 ? -28.156 -5.977 5.25 1 92.56 655 TYR B N 1
ATOM 11727 C CA . TYR B 1 655 ? -27.375 -6.914 6.055 1 92.56 655 TYR B CA 1
ATOM 11728 C C . TYR B 1 655 ? -28.281 -7.926 6.742 1 92.56 655 TYR B C 1
ATOM 11730 O O . TYR B 1 655 ? -28.016 -9.125 6.738 1 92.56 655 TYR B O 1
ATOM 11738 N N . ALA B 1 656 ? -29.344 -7.359 7.344 1 91.75 656 ALA B N 1
ATOM 11739 C CA . ALA B 1 656 ? -30.25 -8.234 8.07 1 91.75 656 ALA B CA 1
ATOM 11740 C C . ALA B 1 656 ? -30.828 -9.312 7.152 1 91.75 656 ALA B C 1
ATOM 11742 O O . ALA B 1 656 ? -31 -10.461 7.566 1 91.75 656 ALA B O 1
ATOM 11743 N N . GLN B 1 657 ? -31.078 -8.969 5.953 1 88.25 657 GLN B N 1
ATOM 11744 C CA . GLN B 1 657 ? -31.688 -9.891 4.992 1 88.25 657 GLN B CA 1
ATOM 11745 C C . GLN B 1 657 ? -30.688 -10.961 4.559 1 88.25 657 GLN B C 1
ATOM 11747 O O . GLN B 1 657 ? -31.078 -12.117 4.359 1 88.25 657 GLN B O 1
ATOM 11752 N N . PHE B 1 658 ? -29.453 -10.68 4.504 1 88.75 658 PHE B N 1
ATOM 11753 C CA . PHE B 1 658 ? -28.531 -11.602 3.84 1 88.75 658 PHE B CA 1
ATOM 11754 C C . PHE B 1 658 ? -27.469 -12.094 4.809 1 88.75 658 PHE B C 1
ATOM 11756 O O . PHE B 1 658 ? -26.531 -12.789 4.41 1 88.75 658 PHE B O 1
ATOM 11763 N N . ALA B 1 659 ? -27.547 -11.742 6.074 1 90.62 659 ALA B N 1
ATOM 11764 C CA . ALA B 1 659 ? -26.594 -12.164 7.086 1 90.62 659 ALA B CA 1
ATOM 11765 C C . ALA B 1 659 ? -26.438 -13.688 7.098 1 90.62 659 ALA B C 1
ATOM 11767 O O . ALA B 1 659 ? -25.328 -14.203 7.133 1 90.62 659 ALA B O 1
ATOM 11768 N N . PRO B 1 660 ? -27.625 -14.453 6.957 1 86.19 660 PRO B N 1
ATOM 11769 C CA . PRO B 1 660 ? -27.484 -15.914 6.941 1 86.19 660 PRO B CA 1
ATOM 11770 C C . PRO B 1 660 ? -26.688 -16.422 5.746 1 86.19 660 PRO B C 1
ATOM 11772 O O . PRO B 1 660 ? -25.859 -17.328 5.887 1 86.19 660 PRO B O 1
ATOM 11775 N N . LEU B 1 661 ? -26.938 -15.844 4.652 1 84.81 661 LEU B N 1
ATOM 11776 C CA . LEU B 1 661 ? -26.188 -16.219 3.453 1 84.81 661 LEU B CA 1
ATOM 11777 C C . LEU B 1 661 ? -24.703 -15.914 3.625 1 84.81 661 LEU B C 1
ATOM 11779 O O . LEU B 1 661 ? -23.859 -16.719 3.234 1 84.81 661 LEU B O 1
ATOM 11783 N N . MET B 1 662 ? -24.359 -14.789 4.168 1 89.38 662 MET B N 1
ATOM 11784 C CA . MET B 1 662 ? -22.953 -14.398 4.375 1 89.38 662 MET B CA 1
ATOM 11785 C C . MET B 1 662 ? -22.266 -15.367 5.32 1 89.38 662 MET B C 1
ATOM 11787 O O . MET B 1 662 ? -21.109 -15.758 5.082 1 89.38 662 MET B O 1
ATOM 11791 N N . ARG B 1 663 ? -22.922 -15.789 6.355 1 88.81 663 ARG B N 1
ATOM 11792 C CA . ARG B 1 663 ? -22.359 -16.766 7.285 1 88.81 663 ARG B CA 1
ATOM 11793 C C . ARG B 1 663 ? -22.094 -18.094 6.594 1 88.81 663 ARG B C 1
ATOM 11795 O O . ARG B 1 663 ? -21.078 -18.75 6.848 1 88.81 663 ARG B O 1
ATOM 11802 N N . TYR B 1 664 ? -23.031 -18.359 5.738 1 84.75 664 TYR B N 1
ATOM 11803 C CA . TYR B 1 664 ? -22.891 -19.594 4.984 1 84.75 664 TYR B CA 1
ATOM 11804 C C . TYR B 1 664 ? -21.672 -19.531 4.066 1 84.75 664 TYR B C 1
ATOM 11806 O O . TYR B 1 664 ? -20.875 -20.484 4.012 1 84.75 664 TYR B O 1
ATOM 11814 N N . LEU B 1 665 ? -21.547 -18.484 3.328 1 85.12 665 LEU B N 1
ATOM 11815 C CA . LEU B 1 665 ? -20.391 -18.312 2.447 1 85.12 665 LEU B CA 1
ATOM 11816 C C . LEU B 1 665 ? -19.094 -18.375 3.236 1 85.12 665 LEU B C 1
ATOM 11818 O O . LEU B 1 665 ? -18.141 -19.031 2.818 1 85.12 665 LEU B O 1
ATOM 11822 N N . ALA B 1 666 ? -19.078 -17.703 4.34 1 85.38 666 ALA B N 1
ATOM 11823 C CA . ALA B 1 666 ? -17.891 -17.688 5.191 1 85.38 666 ALA B CA 1
ATOM 11824 C C . ALA B 1 666 ? -17.531 -19.094 5.676 1 85.38 666 ALA B C 1
ATOM 11826 O O . ALA B 1 666 ? -16.359 -19.453 5.746 1 85.38 666 ALA B O 1
ATOM 11827 N N . SER B 1 667 ? -18.547 -19.891 5.992 1 81.88 667 SER B N 1
ATOM 11828 C CA . SER B 1 667 ? -18.312 -21.25 6.473 1 81.88 667 SER B CA 1
ATOM 11829 C C . SER B 1 667 ? -17.703 -22.125 5.387 1 81.88 667 SER B C 1
ATOM 11831 O O . SER B 1 667 ? -17.047 -23.125 5.684 1 81.88 667 SER B O 1
ATOM 11833 N N . LEU B 1 668 ? -17.969 -21.672 4.125 1 76.56 668 LEU B N 1
ATOM 11834 C CA . LEU B 1 668 ? -17.422 -22.406 2.994 1 76.56 668 LEU B CA 1
ATOM 11835 C C . LEU B 1 668 ? -16.078 -21.828 2.57 1 76.56 668 LEU B C 1
ATOM 11837 O O . LEU B 1 668 ? -15.453 -22.328 1.627 1 76.56 668 LEU B O 1
ATOM 11841 N N . GLY B 1 669 ? -15.664 -20.766 3.258 1 75.44 669 GLY B N 1
ATOM 11842 C CA . GLY B 1 669 ? -14.422 -20.109 2.898 1 75.44 669 GLY B CA 1
ATOM 11843 C C . GLY B 1 669 ? -14.516 -19.328 1.601 1 75.44 669 GLY B C 1
ATOM 11844 O O . GLY B 1 669 ? -13.508 -19.125 0.921 1 75.44 669 GLY B O 1
ATOM 11845 N N . GLN B 1 670 ? -15.727 -19.031 1.22 1 79.69 670 GLN B N 1
ATOM 11846 C CA . GLN B 1 670 ? -15.93 -18.234 0.013 1 79.69 670 GLN B CA 1
ATOM 11847 C C . GLN B 1 670 ? -16 -16.75 0.339 1 79.69 670 GLN B C 1
ATOM 11849 O O . GLN B 1 670 ? -16.547 -16.359 1.37 1 79.69 670 GLN B O 1
ATOM 11854 N N . PRO B 1 671 ? -15.453 -15.984 -0.539 1 79.06 671 PRO B N 1
ATOM 11855 C CA . PRO B 1 671 ? -15.523 -14.547 -0.263 1 79.06 671 PRO B CA 1
ATOM 11856 C C . PRO B 1 671 ? -16.938 -13.992 -0.393 1 79.06 671 PRO B C 1
ATOM 11858 O O . PRO B 1 671 ? -17.688 -14.414 -1.271 1 79.06 671 PRO B O 1
ATOM 11861 N N . VAL B 1 672 ? -17.219 -13.18 0.454 1 87.25 672 VAL B N 1
ATOM 11862 C CA . VAL B 1 672 ? -18.5 -12.469 0.395 1 87.25 672 VAL B CA 1
ATOM 11863 C C . VAL B 1 672 ? -18.453 -11.43 -0.73 1 87.25 672 VAL B C 1
ATOM 11865 O O . VAL B 1 672 ? -17.469 -10.719 -0.892 1 87.25 672 VAL B O 1
ATOM 11868 N N . PRO B 1 673 ? -19.531 -11.406 -1.505 1 87.56 673 PRO B N 1
ATOM 11869 C CA . PRO B 1 673 ? -19.578 -10.398 -2.568 1 87.56 673 PRO B CA 1
ATOM 11870 C C . PRO B 1 673 ? -19.422 -8.977 -2.043 1 87.56 673 PRO B C 1
ATOM 11872 O O . PRO B 1 673 ? -19.891 -8.656 -0.947 1 87.56 673 PRO B O 1
ATOM 11875 N N . LYS B 1 674 ? -18.828 -8.133 -2.812 1 86.56 674 LYS B N 1
ATOM 11876 C CA . LYS B 1 674 ? -18.438 -6.781 -2.412 1 86.56 674 LYS B CA 1
ATOM 11877 C C . LYS B 1 674 ? -19.641 -5.992 -1.898 1 86.56 674 LYS B C 1
ATOM 11879 O O . LYS B 1 674 ? -19.547 -5.297 -0.886 1 86.56 674 LYS B O 1
ATOM 11884 N N . ALA B 1 675 ? -20.75 -6.086 -2.619 1 89.19 675 ALA B N 1
ATOM 11885 C CA . ALA B 1 675 ? -21.938 -5.312 -2.256 1 89.19 675 ALA B CA 1
ATOM 11886 C C . ALA B 1 675 ? -22.438 -5.695 -0.867 1 89.19 675 ALA B C 1
ATOM 11888 O O . ALA B 1 675 ? -22.797 -4.828 -0.071 1 89.19 675 ALA B O 1
ATOM 11889 N N . LEU B 1 676 ? -22.453 -6.984 -0.612 1 91.62 676 LEU B N 1
ATOM 11890 C CA . LEU B 1 676 ? -22.891 -7.465 0.692 1 91.62 676 LEU B CA 1
ATOM 11891 C C . LEU B 1 676 ? -21.875 -7.133 1.771 1 91.62 676 LEU B C 1
ATOM 11893 O O . LEU B 1 676 ? -22.234 -6.754 2.887 1 91.62 676 LEU B O 1
ATOM 11897 N N . HIS B 1 677 ? -20.625 -7.324 1.368 1 92.38 677 HIS B N 1
ATOM 11898 C CA . HIS B 1 677 ? -19.547 -7.023 2.299 1 92.38 677 HIS B CA 1
ATOM 11899 C C . HIS B 1 677 ? -19.609 -5.574 2.766 1 92.38 677 HIS B C 1
ATOM 11901 O O . HIS B 1 677 ? -19.453 -5.293 3.957 1 92.38 677 HIS B O 1
ATOM 11907 N N . GLN B 1 678 ? -19.875 -4.633 1.888 1 90.56 678 GLN B N 1
ATOM 11908 C CA . GLN B 1 678 ? -19.906 -3.209 2.193 1 90.56 678 GLN B CA 1
ATOM 11909 C C . GLN B 1 678 ? -21.062 -2.883 3.145 1 90.56 678 GLN B C 1
ATOM 11911 O O . GLN B 1 678 ? -20.875 -2.127 4.105 1 90.56 678 GLN B O 1
ATOM 11916 N N . ALA B 1 679 ? -22.188 -3.441 2.857 1 93 679 ALA B N 1
ATOM 11917 C CA . ALA B 1 679 ? -23.344 -3.211 3.717 1 93 679 ALA B CA 1
ATOM 11918 C C . ALA B 1 679 ? -23.109 -3.77 5.117 1 93 679 ALA B C 1
ATOM 11920 O O . ALA B 1 679 ? -23.438 -3.119 6.113 1 93 679 ALA B O 1
ATOM 11921 N N . ALA B 1 680 ? -22.547 -4.973 5.141 1 94.56 680 ALA B N 1
ATOM 11922 C CA . ALA B 1 680 ? -22.297 -5.629 6.422 1 94.56 680 ALA B CA 1
ATOM 11923 C C . ALA B 1 680 ? -21.234 -4.875 7.223 1 94.56 680 ALA B C 1
ATOM 11925 O O . ALA B 1 680 ? -21.406 -4.633 8.422 1 94.56 680 ALA B O 1
ATOM 11926 N N . GLU B 1 681 ? -20.156 -4.512 6.574 1 94.62 681 GLU B N 1
ATOM 11927 C CA . GLU B 1 681 ? -19.078 -3.789 7.23 1 94.62 681 GLU B CA 1
ATOM 11928 C C . GLU B 1 681 ? -19.578 -2.465 7.809 1 94.62 681 GLU B C 1
ATOM 11930 O O . GLU B 1 681 ? -19.25 -2.121 8.945 1 94.62 681 GLU B O 1
ATOM 11935 N N . TYR B 1 682 ? -20.297 -1.712 7.008 1 93.19 682 TYR B N 1
ATOM 11936 C CA . TYR B 1 682 ? -20.828 -0.426 7.457 1 93.19 682 TYR B CA 1
ATOM 11937 C C . TYR B 1 682 ? -21.75 -0.6 8.656 1 93.19 682 TYR B C 1
ATOM 11939 O O . TYR B 1 682 ? -21.625 0.12 9.648 1 93.19 682 TYR B O 1
ATOM 11947 N N . THR B 1 683 ? -22.641 -1.567 8.586 1 94.19 683 THR B N 1
ATOM 11948 C CA . THR B 1 683 ? -23.641 -1.785 9.625 1 94.19 683 THR B CA 1
ATOM 11949 C C . THR B 1 683 ? -22.984 -2.232 10.922 1 94.19 683 THR B C 1
ATOM 11951 O O . THR B 1 683 ? -23.25 -1.669 11.984 1 94.19 683 THR B O 1
ATOM 11954 N N . LEU B 1 684 ? -22.156 -3.195 10.82 1 95.31 684 LEU B N 1
ATOM 11955 C CA . LEU B 1 684 ? -21.531 -3.75 12.016 1 95.31 684 LEU B CA 1
ATOM 11956 C C . LEU B 1 684 ? -20.578 -2.742 12.648 1 95.31 684 LEU B C 1
ATOM 11958 O O . LEU B 1 684 ? -20.516 -2.619 13.875 1 95.31 684 LEU B O 1
ATOM 11962 N N . THR B 1 685 ? -19.844 -1.983 11.828 1 94.31 685 THR B N 1
ATOM 11963 C CA . THR B 1 685 ? -18.969 -0.939 12.352 1 94.31 685 THR B CA 1
ATOM 11964 C C . THR B 1 685 ? -19.781 0.146 13.055 1 94.31 685 THR B C 1
ATOM 11966 O O . THR B 1 685 ? -19.391 0.612 14.133 1 94.31 685 THR B O 1
ATOM 11969 N N . ALA B 1 686 ? -20.906 0.548 12.461 1 92.5 686 ALA B N 1
ATOM 11970 C CA . ALA B 1 686 ? -21.766 1.578 13.039 1 92.5 686 ALA B CA 1
ATOM 11971 C C . ALA B 1 686 ? -22.328 1.124 14.383 1 92.5 686 ALA B C 1
ATOM 11973 O O . ALA B 1 686 ? -22.375 1.9 15.336 1 92.5 686 ALA B O 1
ATOM 11974 N N . ARG B 1 687 ? -22.781 -0.115 14.453 1 93.81 687 ARG B N 1
ATOM 11975 C CA . ARG B 1 687 ? -23.328 -0.653 15.703 1 93.81 687 ARG B CA 1
ATOM 11976 C C . ARG B 1 687 ? -22.266 -0.677 16.797 1 93.81 687 ARG B C 1
ATOM 11978 O O . ARG B 1 687 ? -22.516 -0.276 17.938 1 93.81 687 ARG B O 1
ATOM 11985 N N . LEU B 1 688 ? -21.078 -1.077 16.406 1 95 688 LEU B N 1
ATOM 11986 C CA . LEU B 1 688 ? -19.969 -1.151 17.344 1 95 688 LEU B CA 1
ATOM 11987 C C . LEU B 1 688 ? -19.547 0.243 17.797 1 95 688 LEU B C 1
ATOM 11989 O O . LEU B 1 688 ? -19.266 0.467 18.969 1 95 688 LEU B O 1
ATOM 11993 N N . ARG B 1 689 ? -19.484 1.153 16.859 1 93.25 689 ARG B N 1
ATOM 11994 C CA . ARG B 1 689 ? -19.109 2.529 17.172 1 93.25 689 ARG B CA 1
ATOM 11995 C C . ARG B 1 689 ? -20.078 3.145 18.172 1 93.25 689 ARG B C 1
ATOM 11997 O O . ARG B 1 689 ? -19.672 3.775 19.156 1 93.25 689 ARG B O 1
ATOM 12004 N N . ARG B 1 690 ? -21.406 2.93 17.984 1 91.69 690 ARG B N 1
ATOM 12005 C CA . ARG B 1 690 ? -22.438 3.463 18.875 1 91.69 690 ARG B CA 1
ATOM 12006 C C . ARG B 1 690 ? -22.281 2.902 20.281 1 91.69 690 ARG B C 1
ATOM 12008 O O . ARG B 1 690 ? -22.469 3.621 21.266 1 91.69 690 ARG B O 1
ATOM 12015 N N . GLU B 1 691 ? -21.922 1.694 20.312 1 93.94 691 GLU B N 1
ATOM 12016 C CA . GLU B 1 691 ? -21.719 1.074 21.625 1 93.94 691 GLU B CA 1
ATOM 12017 C C . GLU B 1 691 ? -20.516 1.678 22.328 1 93.94 691 GLU B C 1
ATOM 12019 O O . GLU B 1 691 ? -20.578 1.998 23.516 1 93.94 691 GLU B O 1
ATOM 12024 N N . LEU B 1 692 ? -19.438 1.904 21.625 1 92.62 692 LEU B N 1
ATOM 12025 C CA . LEU B 1 692 ? -18.203 2.406 22.234 1 92.62 692 LEU B CA 1
ATOM 12026 C C . LEU B 1 692 ? -18.344 3.873 22.609 1 92.62 692 LEU B C 1
ATOM 12028 O O . LEU B 1 692 ? -17.672 4.344 23.547 1 92.62 692 LEU B O 1
ATOM 12032 N N . GLU B 1 693 ? -19.281 4.578 21.953 1 91.81 693 GLU B N 1
ATOM 12033 C CA . GLU B 1 693 ? -19.469 6.004 22.203 1 91.81 693 GLU B CA 1
ATOM 12034 C C . GLU B 1 693 ? -20.328 6.238 23.438 1 91.81 693 GLU B C 1
ATOM 12036 O O . GLU B 1 693 ? -20.453 7.371 23.922 1 91.81 693 GLU B O 1
ATOM 12041 N N . ARG B 1 694 ? -20.812 5.188 24.047 1 92.56 694 ARG B N 1
ATOM 12042 C CA . ARG B 1 694 ? -21.656 5.316 25.234 1 92.56 694 ARG B CA 1
ATOM 12043 C C . ARG B 1 694 ? -20.828 5.582 26.484 1 92.56 694 ARG B C 1
ATOM 12045 O O . ARG B 1 694 ? -21.375 5.84 27.547 1 92.56 694 ARG B O 1
ATOM 12052 N N . GLY B 1 695 ? -19.516 5.57 26.328 1 90.44 695 GLY B N 1
ATOM 12053 C CA . GLY B 1 695 ? -18.641 5.84 27.453 1 90.44 695 GLY B CA 1
ATOM 12054 C C . GLY B 1 695 ? -18.797 4.84 28.578 1 90.44 695 GLY B C 1
ATOM 12055 O O . GLY B 1 695 ? -18.734 3.629 28.359 1 90.44 695 GLY B O 1
ATOM 12056 N N . ALA B 1 696 ? -19.172 5.336 29.75 1 90.38 696 ALA B N 1
ATOM 12057 C CA . ALA B 1 696 ? -19.281 4.492 30.938 1 90.38 696 ALA B CA 1
ATOM 12058 C C . ALA B 1 696 ? -20.438 3.51 30.797 1 90.38 696 ALA B C 1
ATOM 12060 O O . ALA B 1 696 ? -20.453 2.467 31.469 1 90.38 696 ALA B O 1
ATOM 12061 N N . GLY B 1 697 ? -21.406 3.76 29.859 1 91.62 697 GLY B N 1
ATOM 12062 C CA . GLY B 1 697 ? -22.578 2.918 29.672 1 91.62 697 GLY B CA 1
ATOM 12063 C C . GLY B 1 697 ? -22.391 1.871 28.594 1 91.62 697 GLY B C 1
ATOM 12064 O O . GLY B 1 697 ? -23.344 1.223 28.172 1 91.62 697 GLY B O 1
ATOM 12065 N N . VAL B 1 698 ? -21.219 1.613 28.219 1 93.19 698 VAL B N 1
ATOM 12066 C CA . VAL B 1 698 ? -20.922 0.701 27.109 1 93.19 698 VAL B CA 1
ATOM 12067 C C . VAL B 1 698 ? -21.281 -0.728 27.516 1 93.19 698 VAL B C 1
ATOM 12069 O O . VAL B 1 698 ? -21.047 -1.133 28.656 1 93.19 698 VAL B O 1
ATOM 12072 N N . ASP B 1 699 ? -21.969 -1.456 26.672 1 94.44 699 ASP B N 1
ATOM 12073 C CA . ASP B 1 699 ? -22.219 -2.889 26.828 1 94.44 699 ASP B CA 1
ATOM 12074 C C . ASP B 1 699 ? -21.125 -3.703 26.141 1 94.44 699 ASP B C 1
ATOM 12076 O O . ASP B 1 699 ? -21.25 -4.059 24.969 1 94.44 699 ASP B O 1
ATOM 12080 N N . LEU B 1 700 ? -20.125 -4.039 26.953 1 94.44 700 LEU B N 1
ATOM 12081 C CA . LEU B 1 700 ? -18.953 -4.699 26.375 1 94.44 700 LEU B CA 1
ATOM 12082 C C . LEU B 1 700 ? -19.297 -6.109 25.906 1 94.44 700 LEU B C 1
ATOM 12084 O O . LEU B 1 700 ? -18.719 -6.613 24.953 1 94.44 700 LEU B O 1
ATOM 12088 N N . GLU B 1 701 ? -20.203 -6.785 26.547 1 93.88 701 GLU B N 1
ATOM 12089 C CA . GLU B 1 701 ? -20.641 -8.102 26.094 1 93.88 701 GLU B CA 1
ATOM 12090 C C . GLU B 1 701 ? -21.328 -8.023 24.734 1 93.88 701 GLU B C 1
ATOM 12092 O O . GLU B 1 701 ? -21.125 -8.875 23.875 1 93.88 701 GLU B O 1
ATOM 12097 N N . GLY B 1 702 ? -22.156 -7.062 24.656 1 94.5 702 GLY B N 1
ATOM 12098 C CA . GLY B 1 702 ? -22.781 -6.824 23.359 1 94.5 702 GLY B CA 1
ATOM 12099 C C . GLY B 1 702 ? -21.781 -6.52 22.266 1 94.5 702 GLY B C 1
ATOM 12100 O O . GLY B 1 702 ? -21.922 -6.984 21.125 1 94.5 702 GLY B O 1
ATOM 12101 N N . ALA B 1 703 ? -20.781 -5.711 22.641 1 95.38 703 ALA B N 1
ATOM 12102 C CA . ALA B 1 703 ? -19.734 -5.367 21.688 1 95.38 703 ALA B CA 1
ATOM 12103 C C . ALA B 1 703 ? -18.969 -6.609 21.25 1 95.38 703 ALA B C 1
ATOM 12105 O O . ALA B 1 703 ? -18.641 -6.766 20.062 1 95.38 703 ALA B O 1
ATOM 12106 N N . ARG B 1 704 ? -18.641 -7.512 22.172 1 95.19 704 ARG B N 1
ATOM 12107 C CA . ARG B 1 704 ? -17.953 -8.758 21.844 1 95.19 704 ARG B CA 1
ATOM 12108 C C . ARG B 1 704 ? -18.797 -9.633 20.938 1 95.19 704 ARG B C 1
ATOM 12110 O O . ARG B 1 704 ? -18.281 -10.281 20.031 1 95.19 704 ARG B O 1
ATOM 12117 N N . ALA B 1 705 ? -20.062 -9.625 21.188 1 94.5 705 ALA B N 1
ATOM 12118 C CA . ALA B 1 705 ? -20.984 -10.391 20.359 1 94.5 705 ALA B CA 1
ATOM 12119 C C . ALA B 1 705 ? -21.016 -9.867 18.938 1 94.5 705 ALA B C 1
ATOM 12121 O O . ALA B 1 705 ? -21.078 -10.641 17.984 1 94.5 705 ALA B O 1
ATOM 12122 N N . LEU B 1 706 ? -21.016 -8.617 18.828 1 94.44 706 LEU B N 1
ATOM 12123 C CA . LEU B 1 706 ? -20.984 -7.996 17.5 1 94.44 706 LEU B CA 1
ATOM 12124 C C . LEU B 1 706 ? -19.703 -8.344 16.766 1 94.44 706 LEU B C 1
ATOM 12126 O O . LEU B 1 706 ? -19.719 -8.594 15.555 1 94.44 706 LEU B O 1
ATOM 12130 N N . LEU B 1 707 ? -18.547 -8.328 17.422 1 94.38 707 LEU B N 1
ATOM 12131 C CA . LEU B 1 707 ? -17.266 -8.695 16.812 1 94.38 707 LEU B CA 1
ATOM 12132 C C . LEU B 1 707 ? -17.281 -10.148 16.344 1 94.38 707 LEU B C 1
ATOM 12134 O O . LEU B 1 707 ? -16.766 -10.469 15.281 1 94.38 707 LEU B O 1
ATOM 12138 N N . GLN B 1 708 ? -17.891 -10.984 17.156 1 93.06 708 GLN B N 1
ATOM 12139 C CA . GLN B 1 708 ? -18.016 -12.391 16.781 1 93.06 708 GLN B CA 1
ATOM 12140 C C . GLN B 1 708 ? -18.906 -12.555 15.562 1 93.06 708 GLN B C 1
ATOM 12142 O O . GLN B 1 708 ? -18.625 -13.367 14.68 1 93.06 708 GLN B O 1
ATOM 12147 N N . GLU B 1 709 ? -19.938 -11.82 15.586 1 93.44 709 GLU B N 1
ATOM 12148 C CA . GLU B 1 709 ? -20.844 -11.828 14.43 1 93.44 709 GLU B CA 1
ATOM 12149 C C . GLU B 1 709 ? -20.094 -11.445 13.156 1 93.44 709 GLU B C 1
ATOM 12151 O O . GLU B 1 709 ? -20.312 -12.055 12.102 1 93.44 709 GLU B O 1
ATOM 12156 N N . ALA B 1 710 ? -19.281 -10.406 13.219 1 93.38 710 ALA B N 1
ATOM 12157 C CA . ALA B 1 710 ? -18.484 -9.969 12.078 1 93.38 710 ALA B CA 1
ATOM 12158 C C . ALA B 1 710 ? -17.547 -11.07 11.609 1 93.38 710 ALA B C 1
ATOM 12160 O O . ALA B 1 710 ? -17.453 -11.352 10.406 1 93.38 710 ALA B O 1
ATOM 12161 N N . ARG B 1 711 ? -16.922 -11.773 12.492 1 90.5 711 ARG B N 1
ATOM 12162 C CA . ARG B 1 711 ? -16 -12.859 12.164 1 90.5 711 ARG B CA 1
ATOM 12163 C C . ARG B 1 711 ? -16.734 -14.023 11.5 1 90.5 711 ARG B C 1
ATOM 12165 O O . ARG B 1 711 ? -16.25 -14.594 10.523 1 90.5 711 ARG B O 1
ATOM 12172 N N . ASP B 1 712 ? -17.875 -14.289 12.008 1 90.75 712 ASP B N 1
ATOM 12173 C CA . ASP B 1 712 ? -18.672 -15.391 11.477 1 90.75 712 ASP B CA 1
ATOM 12174 C C . ASP B 1 712 ? -19.125 -15.102 10.055 1 90.75 712 ASP B C 1
ATOM 12176 O O . ASP B 1 712 ? -19.312 -16.031 9.25 1 90.75 712 ASP B O 1
ATOM 12180 N N . ALA B 1 713 ? -19.328 -13.875 9.789 1 90.12 713 ALA B N 1
ATOM 12181 C CA . ALA B 1 713 ? -19.797 -13.477 8.469 1 90.12 713 ALA B CA 1
ATOM 12182 C C . ALA B 1 713 ? -18.641 -13.195 7.527 1 90.12 713 ALA B C 1
ATOM 12184 O O . ALA B 1 713 ? -18.844 -12.82 6.371 1 90.12 713 ALA B O 1
ATOM 12185 N N . GLY B 1 714 ? -17.469 -13.312 8.062 1 87.69 714 GLY B N 1
ATOM 12186 C CA . GLY B 1 714 ? -16.281 -13.055 7.258 1 87.69 714 GLY B CA 1
ATOM 12187 C C . GLY B 1 714 ? -16.062 -11.578 6.984 1 87.69 714 GLY B C 1
ATOM 12188 O O . GLY B 1 714 ? -15.555 -11.203 5.922 1 87.69 714 GLY B O 1
ATOM 12189 N N . ILE B 1 715 ? -16.516 -10.711 7.949 1 92.62 715 ILE B N 1
ATOM 12190 C CA . ILE B 1 715 ? -16.438 -9.266 7.754 1 92.62 715 ILE B CA 1
ATOM 12191 C C . ILE B 1 715 ? -15.383 -8.672 8.688 1 92.62 715 ILE B C 1
ATOM 12193 O O . ILE B 1 715 ? -15.352 -8.992 9.875 1 92.62 715 ILE B O 1
ATOM 12197 N N . VAL B 1 716 ? -14.531 -7.887 8.141 1 90.12 716 VAL B N 1
ATOM 12198 C CA . VAL B 1 716 ? -13.555 -7.148 8.938 1 90.12 716 VAL B CA 1
ATOM 12199 C C . VAL B 1 716 ? -14.062 -5.727 9.18 1 90.12 716 VAL B C 1
ATOM 12201 O O . VAL B 1 716 ? -14.266 -4.965 8.234 1 90.12 716 VAL B O 1
ATOM 12204 N N . VAL B 1 717 ? -14.289 -5.414 10.406 1 92.5 717 VAL B N 1
ATOM 12205 C CA . VAL B 1 717 ? -14.805 -4.102 10.773 1 92.5 717 VAL B CA 1
ATOM 12206 C C . VAL B 1 717 ? -13.703 -3.055 10.633 1 92.5 717 VAL B C 1
ATOM 12208 O O . VAL B 1 717 ? -12.523 -3.398 10.492 1 92.5 717 VAL B O 1
ATOM 12211 N N . GLN B 1 718 ? -14.141 -1.796 10.625 1 90.69 718 GLN B N 1
ATOM 12212 C CA . GLN B 1 718 ? -13.172 -0.711 10.5 1 90.69 718 GLN B CA 1
ATOM 12213 C C . GLN B 1 718 ? -12.539 -0.383 11.852 1 90.69 718 GLN B C 1
ATOM 12215 O O . GLN B 1 718 ? -13.055 0.453 12.594 1 90.69 718 GLN B O 1
ATOM 12220 N N . ARG B 1 719 ? -11.445 -0.864 12.07 1 90.69 719 ARG B N 1
ATOM 12221 C CA . ARG B 1 719 ? -10.805 -0.81 13.375 1 90.69 719 ARG B CA 1
ATOM 12222 C C . ARG B 1 719 ? -10.305 0.599 13.688 1 90.69 719 ARG B C 1
ATOM 12224 O O . ARG B 1 719 ? -10.234 0.997 14.852 1 90.69 719 ARG B O 1
ATOM 12231 N N . ASP B 1 720 ? -10.031 1.399 12.664 1 86.25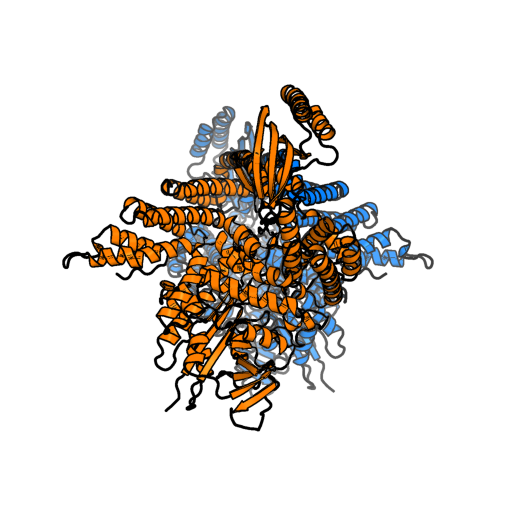 720 ASP B N 1
ATOM 12232 C CA . ASP B 1 720 ? -9.602 2.777 12.883 1 86.25 720 ASP B CA 1
ATOM 12233 C C . ASP B 1 720 ? -10.75 3.637 13.398 1 86.25 720 ASP B C 1
ATOM 12235 O O . ASP B 1 720 ? -10.57 4.434 14.328 1 86.25 720 ASP B O 1
ATOM 12239 N N . GLU B 1 721 ? -11.828 3.486 12.734 1 86.81 721 GLU B N 1
ATOM 12240 C CA . GLU B 1 721 ? -13.008 4.223 13.172 1 86.81 721 GLU B CA 1
ATOM 12241 C C . GLU B 1 721 ? -13.422 3.832 14.586 1 86.81 721 GLU B C 1
ATOM 12243 O O . GLU B 1 721 ? -13.773 4.691 15.398 1 86.81 721 GLU B O 1
ATOM 12248 N N . LEU B 1 722 ? -13.398 2.596 14.891 1 92.31 722 LEU B N 1
ATOM 12249 C CA . LEU B 1 722 ? -13.75 2.105 16.219 1 92.31 722 LEU B CA 1
ATOM 12250 C C . LEU B 1 722 ? -12.727 2.553 17.25 1 92.31 722 LEU B C 1
ATOM 12252 O O . LEU B 1 722 ? -13.078 2.848 18.391 1 92.31 722 LEU B O 1
ATOM 12256 N N . GLY B 1 723 ? -11.469 2.566 16.828 1 91.81 723 GLY B N 1
ATOM 12257 C CA . GLY B 1 723 ? -10.414 3.047 17.703 1 91.81 723 GLY B CA 1
ATOM 12258 C C . GLY B 1 723 ? -10.609 4.488 18.141 1 91.81 723 GLY B C 1
ATOM 12259 O O . GLY B 1 723 ? -10.391 4.824 19.297 1 91.81 723 GLY B O 1
ATOM 12260 N N . LEU B 1 724 ? -11.102 5.324 17.281 1 85.81 724 LEU B N 1
ATOM 12261 C CA . LEU B 1 724 ? -11.359 6.723 17.609 1 85.81 724 LEU B CA 1
ATOM 12262 C C . LEU B 1 724 ? -12.484 6.844 18.641 1 85.81 724 LEU B C 1
ATOM 12264 O O . LEU B 1 724 ? -12.43 7.691 19.531 1 85.81 724 LEU B O 1
ATOM 12268 N N . ALA B 1 725 ? -13.477 6.051 18.469 1 89.88 725 ALA B N 1
ATOM 12269 C CA . ALA B 1 725 ? -14.594 6.059 19.406 1 89.88 725 ALA B CA 1
ATOM 12270 C C . ALA B 1 725 ? -14.133 5.609 20.797 1 89.88 725 ALA B C 1
ATOM 12272 O O . ALA B 1 725 ? -14.492 6.219 21.797 1 89.88 725 ALA B O 1
ATOM 12273 N N . ALA B 1 726 ? -13.359 4.582 20.797 1 92.38 726 ALA B N 1
ATOM 12274 C CA . ALA B 1 726 ? -12.836 4.082 22.062 1 92.38 726 ALA B CA 1
ATOM 12275 C C . ALA B 1 726 ? -11.914 5.105 22.719 1 92.38 726 ALA B C 1
ATOM 12277 O O . ALA B 1 726 ? -11.945 5.293 23.938 1 92.38 726 ALA B O 1
ATOM 12278 N N . GLN B 1 727 ? -11.148 5.746 21.953 1 91.06 727 GLN B N 1
ATOM 12279 C CA . GLN B 1 727 ? -10.234 6.773 22.438 1 91.06 727 GLN B CA 1
ATOM 12280 C C . GLN B 1 727 ? -11 7.91 23.109 1 91.06 727 GLN B C 1
ATOM 12282 O O . GLN B 1 727 ? -10.648 8.32 24.219 1 91.06 727 GLN B O 1
ATOM 12287 N N . ALA B 1 728 ? -11.961 8.406 22.438 1 89.06 728 ALA B N 1
ATOM 12288 C CA . ALA B 1 728 ? -12.766 9.5 22.969 1 89.06 728 ALA B CA 1
ATOM 12289 C C . ALA B 1 728 ? -13.406 9.102 24.297 1 89.06 728 ALA B C 1
ATOM 12291 O O . ALA B 1 728 ? -13.414 9.891 25.25 1 89.06 728 ALA B O 1
ATOM 12292 N N . SER B 1 729 ? -13.914 7.926 24.359 1 93 729 SER B N 1
ATOM 12293 C CA . SER B 1 729 ? -14.547 7.434 25.578 1 93 729 SER B CA 1
ATOM 12294 C C . SER B 1 729 ? -13.531 7.297 26.719 1 93 729 SER B C 1
ATOM 12296 O O . SER B 1 729 ? -13.797 7.707 27.844 1 93 729 SER B O 1
ATOM 12298 N N . LEU B 1 730 ? -12.391 6.762 26.438 1 93.56 730 LEU B N 1
ATOM 12299 C CA . LEU B 1 730 ? -11.352 6.57 27.438 1 93.56 730 LEU B CA 1
ATOM 12300 C C . LEU B 1 730 ? -10.859 7.91 27.984 1 93.56 730 LEU B C 1
ATOM 12302 O O . LEU B 1 730 ? -10.695 8.078 29.188 1 93.56 730 LEU B O 1
ATOM 12306 N N . GLU B 1 731 ? -10.664 8.836 27.141 1 92 731 GLU B N 1
ATOM 12307 C CA . GLU B 1 731 ? -10.18 10.156 27.531 1 92 731 GLU B CA 1
ATOM 12308 C C . GLU B 1 731 ? -11.195 10.875 28.406 1 92 731 GLU B C 1
ATOM 12310 O O . GLU B 1 731 ? -10.836 11.477 29.422 1 92 731 GLU B O 1
ATOM 12315 N N . GLU B 1 732 ? -12.406 10.781 28 1 92.94 732 GLU B N 1
ATOM 12316 C CA . GLU B 1 732 ? -13.469 11.414 28.797 1 92.94 732 GLU B CA 1
ATOM 12317 C C . GLU B 1 732 ? -13.602 10.758 30.156 1 92.94 732 GLU B C 1
ATOM 12319 O O . GLU B 1 732 ? -13.711 11.453 31.172 1 92.94 732 GLU B O 1
ATOM 12324 N N . LEU B 1 733 ? -13.578 9.484 30.25 1 95.31 733 LEU B N 1
ATOM 12325 C CA . LEU B 1 733 ? -13.758 8.758 31.5 1 95.31 733 LEU B CA 1
ATOM 12326 C C . LEU B 1 733 ? -12.555 8.945 32.438 1 95.31 733 LEU B C 1
ATOM 12328 O O . LEU B 1 733 ? -12.703 9.008 33.656 1 95.31 733 LEU B O 1
ATOM 12332 N N . LEU B 1 734 ? -11.398 9.016 31.875 1 94.75 734 LEU B N 1
ATOM 12333 C CA . LEU B 1 734 ? -10.211 9.25 32.688 1 94.75 734 LEU B CA 1
ATOM 12334 C C . LEU B 1 734 ? -10.219 10.664 33.25 1 94.75 734 LEU B C 1
ATOM 12336 O O . LEU B 1 734 ? -9.719 10.891 34.375 1 94.75 734 LEU B O 1
ATOM 12340 N N . CYS B 1 735 ? -10.719 11.578 32.469 1 92.81 735 CYS B N 1
ATOM 12341 C CA . CYS B 1 735 ? -10.898 12.93 33 1 92.81 735 CYS B CA 1
ATOM 12342 C C . CYS B 1 735 ? -11.828 12.922 34.188 1 92.81 735 CYS B C 1
ATOM 12344 O O . CYS B 1 735 ? -11.547 13.586 35.188 1 92.81 735 CYS B O 1
ATOM 12346 N N . ASP B 1 736 ? -12.844 12.164 34.094 1 94.75 736 ASP B N 1
ATOM 12347 C CA . ASP B 1 736 ? -13.781 12.039 35.219 1 94.75 736 ASP B CA 1
ATOM 12348 C C . ASP B 1 736 ? -13.125 11.359 36.406 1 94.75 736 ASP B C 1
ATOM 12350 O O . ASP B 1 736 ? -13.359 11.758 37.562 1 94.75 736 ASP B O 1
ATOM 12354 N N . LEU B 1 737 ? -12.344 10.367 36.188 1 95.38 737 LEU B N 1
ATOM 12355 C CA . LEU B 1 737 ? -11.664 9.656 37.25 1 95.38 737 LEU B CA 1
ATOM 12356 C C . LEU B 1 737 ? -10.664 10.57 37.969 1 95.38 737 LEU B C 1
ATOM 12358 O O . LEU B 1 737 ? -10.477 10.477 39.188 1 95.38 737 LEU B O 1
ATOM 12362 N N . GLN B 1 738 ? -10.008 11.391 37.219 1 93.44 738 GLN B N 1
ATOM 12363 C CA . GLN B 1 738 ? -9.062 12.352 37.781 1 93.44 738 GLN B CA 1
ATOM 12364 C C . GLN B 1 738 ? -9.773 13.328 38.719 1 93.44 738 GLN B C 1
ATOM 12366 O O . GLN B 1 738 ? -9.18 13.789 39.719 1 93.44 738 GLN B O 1
ATOM 12371 N N . ARG B 1 739 ? -10.969 13.602 38.375 1 93.19 739 ARG B N 1
ATOM 12372 C CA . ARG B 1 739 ? -11.75 14.492 39.25 1 93.19 739 ARG B CA 1
ATOM 12373 C C . ARG B 1 739 ? -12.18 13.789 40.531 1 93.19 739 ARG B C 1
ATOM 12375 O O . ARG B 1 739 ? -12.273 14.414 41.562 1 93.19 739 ARG B O 1
ATOM 12382 N N . ASP B 1 740 ? -12.438 12.5 40.344 1 94.31 740 ASP B N 1
ATOM 12383 C CA . ASP B 1 740 ? -12.789 11.672 41.469 1 94.31 740 ASP B CA 1
ATOM 12384 C C . ASP B 1 740 ? -12.008 10.359 41.469 1 94.31 740 ASP B C 1
ATOM 12386 O O . ASP B 1 740 ? -12.555 9.305 41.156 1 94.31 740 ASP B O 1
ATOM 12390 N N . PRO B 1 741 ? -10.75 10.406 41.938 1 94 741 PRO B N 1
ATOM 12391 C CA . PRO B 1 741 ? -9.859 9.25 41.812 1 94 741 PRO B CA 1
ATOM 12392 C C . PRO B 1 741 ? -10.312 8.062 42.656 1 94 741 PRO B C 1
ATOM 12394 O O . PRO B 1 741 ? -9.883 6.93 42.406 1 94 741 PRO B O 1
ATOM 12397 N N . ASP B 1 742 ? -11.242 8.289 43.625 1 92.38 742 ASP B N 1
ATOM 12398 C CA . ASP B 1 742 ? -11.641 7.215 44.531 1 92.38 742 ASP B CA 1
ATOM 12399 C C . ASP B 1 742 ? -12.828 6.434 43.969 1 92.38 742 ASP B C 1
ATOM 12401 O O . ASP B 1 742 ? -13.258 5.438 44.562 1 92.38 742 ASP B O 1
ATOM 12405 N N . ASP B 1 743 ? -13.336 6.797 42.875 1 94.69 743 ASP B N 1
ATOM 12406 C CA . ASP B 1 743 ? -14.445 6.094 42.219 1 94.69 743 ASP B CA 1
ATOM 12407 C C . ASP B 1 743 ? -13.984 4.762 41.656 1 94.69 743 ASP B C 1
ATOM 12409 O O . ASP B 1 743 ? -13.609 4.688 40.469 1 94.69 743 ASP B O 1
ATOM 12413 N N . ARG B 1 744 ? -14.148 3.727 42.312 1 93.5 744 ARG B N 1
ATOM 12414 C CA . ARG B 1 744 ? -13.656 2.406 41.938 1 93.5 744 ARG B CA 1
ATOM 12415 C C . ARG B 1 744 ? -14.453 1.85 40.75 1 93.5 744 ARG B C 1
ATOM 12417 O O . ARG B 1 744 ? -13.891 1.165 39.875 1 93.5 744 ARG B O 1
ATOM 12424 N N . GLU B 1 745 ? -15.703 2.066 40.75 1 93.69 745 GLU B N 1
ATOM 12425 C CA . GLU B 1 745 ? -16.531 1.573 39.656 1 93.69 745 GLU B CA 1
ATOM 12426 C C . GLU B 1 745 ? -16.109 2.162 38.312 1 93.69 745 GLU B C 1
ATOM 12428 O O . GLU B 1 745 ? -16.047 1.451 37.312 1 93.69 745 GLU B O 1
ATOM 12433 N N . LEU B 1 746 ? -15.852 3.436 38.375 1 95.38 746 LEU B N 1
ATOM 12434 C CA . LEU B 1 746 ? -15.391 4.105 37.156 1 95.38 746 LEU B CA 1
ATOM 12435 C C . LEU B 1 746 ? -14.047 3.549 36.719 1 95.38 746 LEU B C 1
ATOM 12437 O O . LEU B 1 746 ? -13.828 3.34 35.5 1 95.38 746 LEU B O 1
ATOM 12441 N N . LEU B 1 747 ? -13.188 3.332 37.688 1 96.12 747 LEU B N 1
ATOM 12442 C CA . LEU B 1 747 ? -11.875 2.764 37.375 1 96.12 747 LEU B CA 1
ATOM 12443 C C . LEU B 1 747 ? -12.023 1.398 36.719 1 96.12 747 LEU B C 1
ATOM 12445 O O . LEU B 1 747 ? -11.344 1.11 35.719 1 96.12 747 LEU B O 1
ATOM 12449 N N . GLU B 1 748 ? -12.922 0.611 37.188 1 95.12 748 GLU B N 1
ATOM 12450 C CA . GLU B 1 748 ? -13.148 -0.72 36.625 1 95.12 748 GLU B CA 1
ATOM 12451 C C . GLU B 1 748 ? -13.734 -0.639 35.219 1 95.12 748 GLU B C 1
ATOM 12453 O O . GLU B 1 748 ? -13.422 -1.464 34.375 1 95.12 748 GLU B O 1
ATOM 12458 N N . ARG B 1 749 ? -14.602 0.246 35.062 1 94.69 749 ARG B N 1
ATOM 12459 C CA . ARG B 1 749 ? -15.203 0.428 33.75 1 94.69 749 ARG B CA 1
ATOM 12460 C C . ARG B 1 749 ? -14.148 0.838 32.719 1 94.69 749 ARG B C 1
ATOM 12462 O O . ARG B 1 749 ? -14.141 0.326 31.594 1 94.69 749 ARG B O 1
ATOM 12469 N N . ILE B 1 750 ? -13.281 1.765 33.094 1 96.19 750 ILE B N 1
ATOM 12470 C CA . ILE B 1 750 ? -12.211 2.223 32.219 1 96.19 750 ILE B CA 1
ATOM 12471 C C . ILE B 1 750 ? -11.297 1.053 31.859 1 96.19 750 ILE B C 1
ATOM 12473 O O . ILE B 1 750 ? -10.938 0.866 30.703 1 96.19 750 ILE B O 1
ATOM 12477 N N . ARG B 1 751 ? -11 0.327 32.875 1 95.12 751 ARG B N 1
ATOM 12478 C CA . ARG B 1 751 ? -10.156 -0.845 32.688 1 95.12 751 ARG B CA 1
ATOM 12479 C C . ARG B 1 751 ? -10.789 -1.821 31.688 1 95.12 751 ARG B C 1
ATOM 12481 O O . ARG B 1 751 ? -10.109 -2.359 30.812 1 95.12 751 ARG B O 1
ATOM 12488 N N . ALA B 1 752 ? -12.023 -2.057 31.828 1 94.88 752 ALA B N 1
ATOM 12489 C CA . ALA B 1 752 ? -12.742 -2.992 30.969 1 94.88 752 ALA B CA 1
ATOM 12490 C C . ALA B 1 752 ? -12.766 -2.508 29.516 1 94.88 752 ALA B C 1
ATOM 12492 O O . ALA B 1 752 ? -12.617 -3.303 28.594 1 94.88 752 ALA B O 1
ATOM 12493 N N . ILE B 1 753 ? -12.969 -1.262 29.328 1 95.12 753 ILE B N 1
ATOM 12494 C CA . ILE B 1 753 ? -12.992 -0.688 27.984 1 95.12 753 ILE B CA 1
ATOM 12495 C C . ILE B 1 753 ? -11.609 -0.803 27.344 1 95.12 753 ILE B C 1
ATOM 12497 O O . ILE B 1 753 ? -11.484 -1.169 26.172 1 95.12 753 ILE B O 1
ATOM 12501 N N . ALA B 1 754 ? -10.555 -0.495 28.125 1 95.06 754 ALA B N 1
ATOM 12502 C CA . ALA B 1 754 ? -9.18 -0.602 27.625 1 95.06 754 ALA B CA 1
ATOM 12503 C C . ALA B 1 754 ? -8.844 -2.043 27.25 1 95.06 754 ALA B C 1
ATOM 12505 O O . ALA B 1 754 ? -8.18 -2.291 26.25 1 95.06 754 ALA B O 1
ATOM 12506 N N . ALA B 1 755 ? -9.32 -2.963 28.062 1 94.56 755 ALA B N 1
ATOM 12507 C CA . ALA B 1 755 ? -9.094 -4.379 27.781 1 94.56 755 ALA B CA 1
ATOM 12508 C C . ALA B 1 755 ? -9.797 -4.801 26.5 1 94.56 755 ALA B C 1
ATOM 12510 O O . ALA B 1 755 ? -9.227 -5.535 25.688 1 94.56 755 ALA B O 1
ATOM 12511 N N . PHE B 1 756 ? -11 -4.387 26.344 1 94.56 756 PHE B N 1
ATOM 12512 C CA . PHE B 1 756 ? -11.758 -4.688 25.125 1 94.56 756 PHE B CA 1
ATOM 12513 C C . PHE B 1 756 ? -11.039 -4.145 23.891 1 94.56 756 PHE B C 1
ATOM 12515 O O . PHE B 1 756 ? -10.984 -4.812 22.859 1 94.56 756 PHE B O 1
ATOM 12522 N N . ALA B 1 757 ? -10.555 -2.869 23.953 1 93.94 757 ALA B N 1
ATOM 12523 C CA . ALA B 1 757 ? -9.859 -2.242 22.844 1 93.94 757 ALA B CA 1
ATOM 12524 C C . ALA B 1 757 ? -8.648 -3.068 22.406 1 93.94 757 ALA B C 1
ATOM 12526 O O . ALA B 1 757 ? -8.367 -3.191 21.219 1 93.94 757 ALA B O 1
ATOM 12527 N N . GLY B 1 758 ? -7.945 -3.639 23.359 1 92.38 758 GLY B N 1
ATOM 12528 C CA . GLY B 1 758 ? -6.816 -4.504 23.062 1 92.38 758 GLY B CA 1
ATOM 12529 C C . GLY B 1 758 ? -7.227 -5.816 22.422 1 92.38 758 GLY B C 1
ATOM 12530 O O . GLY B 1 758 ? -6.633 -6.242 21.422 1 92.38 758 GLY B O 1
ATOM 12531 N N . GLU B 1 759 ? -8.242 -6.41 22.953 1 91 759 GLU B N 1
ATOM 12532 C CA . GLU B 1 759 ? -8.766 -7.672 22.438 1 91 759 GLU B CA 1
ATOM 12533 C C . GLU B 1 759 ? -9.25 -7.527 21 1 91 759 GLU B C 1
ATOM 12535 O O . GLU B 1 759 ? -9.039 -8.422 20.172 1 91 759 GLU B O 1
ATOM 12540 N N . ALA B 1 760 ? -9.836 -6.414 20.766 1 92.81 760 ALA B N 1
ATOM 12541 C CA . ALA B 1 760 ? -10.422 -6.16 19.453 1 92.81 760 ALA B CA 1
ATOM 12542 C C . ALA B 1 760 ? -9.383 -5.57 18.5 1 92.81 760 ALA B C 1
ATOM 12544 O O . ALA B 1 760 ? -9.672 -5.32 17.328 1 92.81 760 ALA B O 1
ATOM 12545 N N . GLU B 1 761 ? -8.18 -5.301 18.953 1 91.31 761 GLU B N 1
ATOM 12546 C CA . GLU B 1 761 ? -7.082 -4.75 18.156 1 91.31 761 GLU B CA 1
ATOM 12547 C C . GLU B 1 761 ? -7.48 -3.422 17.516 1 91.31 761 GLU B C 1
ATOM 12549 O O . GLU B 1 761 ? -7.281 -3.223 16.328 1 91.31 761 GLU B O 1
ATOM 12554 N N . LEU B 1 762 ? -8.156 -2.643 18.328 1 91.44 762 LEU B N 1
ATOM 12555 C CA . LEU B 1 762 ? -8.539 -1.32 17.844 1 91.44 762 LEU B CA 1
ATOM 12556 C C . LEU B 1 762 ? -7.309 -0.434 17.672 1 91.44 762 LEU B C 1
ATOM 12558 O O . LEU B 1 762 ? -6.352 -0.532 18.438 1 91.44 762 LEU B O 1
ATOM 12562 N N . ARG B 1 763 ? -7.359 0.345 16.672 1 85.19 763 ARG B N 1
ATOM 12563 C CA . ARG B 1 763 ? -6.242 1.241 16.375 1 85.19 763 ARG B CA 1
ATOM 12564 C C . ARG B 1 763 ? -6.562 2.67 16.812 1 85.19 763 ARG B C 1
ATOM 12566 O O . ARG B 1 763 ? -7.445 3.312 16.234 1 85.19 763 ARG B O 1
ATOM 12573 N N . TYR B 1 764 ? -5.988 3.189 17.906 1 82.75 764 TYR B N 1
ATOM 12574 C CA . TYR B 1 764 ? -6.195 4.555 18.375 1 82.75 764 TYR B CA 1
ATOM 12575 C C . TYR B 1 764 ? -4.918 5.113 19 1 82.75 764 TYR B C 1
ATOM 12577 O O . TYR B 1 764 ? -3.975 4.371 19.281 1 82.75 764 TYR B O 1
ATOM 12585 N N . ALA B 1 765 ? -4.859 6.477 19.172 1 80.69 765 ALA B N 1
ATOM 12586 C CA . ALA B 1 765 ? -3.744 7.156 19.812 1 80.69 765 ALA B CA 1
ATOM 12587 C C . ALA B 1 765 ? -3.992 7.301 21.312 1 80.69 765 ALA B C 1
ATOM 12589 O O . ALA B 1 765 ? -4.77 8.156 21.75 1 80.69 765 ALA B O 1
ATOM 12590 N N . PRO B 1 766 ? -3.299 6.598 22.125 1 87.38 766 PRO B N 1
ATOM 12591 C CA . PRO B 1 766 ? -3.6 6.57 23.562 1 87.38 766 PRO B CA 1
ATOM 12592 C C . PRO B 1 766 ? -2.898 7.684 24.344 1 87.38 766 PRO B C 1
ATOM 12594 O O . PRO B 1 766 ? -2.955 7.715 25.562 1 87.38 766 PRO B O 1
ATOM 12597 N N . ALA B 1 767 ? -2.342 8.633 23.75 1 86.5 767 ALA B N 1
ATOM 12598 C CA . ALA B 1 767 ? -1.433 9.586 24.391 1 86.5 767 ALA B CA 1
ATOM 12599 C C . ALA B 1 767 ? -2.135 10.367 25.5 1 86.5 767 ALA B C 1
ATOM 12601 O O . ALA B 1 767 ? -1.616 10.477 26.609 1 86.5 767 ALA B O 1
ATOM 12602 N N . VAL B 1 768 ? -3.281 10.883 25.234 1 87.25 768 VAL B N 1
ATOM 12603 C CA . VAL B 1 768 ? -3.992 11.695 26.219 1 87.25 768 VAL B CA 1
ATOM 12604 C C . VAL B 1 768 ? -4.391 10.828 27.406 1 87.25 768 VAL B C 1
ATOM 12606 O O . VAL B 1 768 ? -4.23 11.234 28.562 1 87.25 768 VAL B O 1
ATOM 12609 N N . ALA B 1 769 ? -4.867 9.68 27.141 1 91.44 769 ALA B N 1
ATOM 12610 C CA . ALA B 1 769 ? -5.234 8.742 28.188 1 91.44 769 ALA B CA 1
ATOM 12611 C C . ALA B 1 769 ? -4.016 8.359 29.031 1 91.44 769 ALA B C 1
ATOM 12613 O O . ALA B 1 769 ? -4.09 8.305 30.266 1 91.44 769 ALA B O 1
ATOM 12614 N N . GLN B 1 770 ? -2.922 8.109 28.406 1 93.19 770 GLN B N 1
ATOM 12615 C CA . GLN B 1 770 ? -1.675 7.754 29.078 1 93.19 770 GLN B CA 1
ATOM 12616 C C . GLN B 1 770 ? -1.185 8.891 29.969 1 93.19 770 GLN B C 1
ATOM 12618 O O . GLN B 1 770 ? -0.743 8.648 31.094 1 93.19 770 GLN B O 1
ATOM 12623 N N . ASN B 1 771 ? -1.257 10.086 29.484 1 92.38 771 ASN B N 1
ATOM 12624 C CA . ASN B 1 771 ? -0.824 11.25 30.25 1 92.38 771 ASN B CA 1
ATOM 12625 C C . ASN B 1 771 ? -1.646 11.414 31.516 1 92.38 771 ASN B C 1
ATOM 12627 O O . ASN B 1 771 ? -1.092 11.664 32.594 1 92.38 771 ASN B O 1
ATOM 12631 N N . ARG B 1 772 ? -2.9 11.273 31.391 1 92.06 772 ARG B N 1
ATOM 12632 C CA . ARG B 1 772 ? -3.785 11.422 32.531 1 92.06 772 ARG B CA 1
ATOM 12633 C C . ARG B 1 772 ? -3.566 10.305 33.562 1 92.06 772 ARG B C 1
ATOM 12635 O O . ARG B 1 772 ? -3.527 10.555 34.75 1 92.06 772 ARG B O 1
ATOM 12642 N N . PHE B 1 773 ? -3.463 9.164 33.062 1 94.88 773 PHE B N 1
ATOM 12643 C CA . PHE B 1 773 ? -3.191 8.023 33.938 1 94.88 773 PHE B CA 1
ATOM 12644 C C . PHE B 1 773 ? -1.869 8.203 34.656 1 94.88 773 PHE B C 1
ATOM 12646 O O . PHE B 1 773 ? -1.784 7.957 35.875 1 94.88 773 PHE B O 1
ATOM 12653 N N . TYR B 1 774 ? -0.854 8.578 33.969 1 94.38 774 TYR B N 1
ATOM 12654 C CA . TYR B 1 774 ? 0.469 8.781 34.531 1 94.38 774 TYR B CA 1
ATOM 12655 C C . TYR B 1 774 ? 0.427 9.844 35.625 1 94.38 774 TYR B C 1
ATOM 12657 O O . TYR B 1 774 ? 1.067 9.695 36.688 1 94.38 774 TYR B O 1
ATOM 12665 N N . ALA B 1 775 ? -0.265 10.898 35.406 1 92.25 775 ALA B N 1
ATOM 12666 C CA . ALA B 1 775 ? -0.415 11.938 36.406 1 92.25 775 ALA B CA 1
ATOM 12667 C C . ALA B 1 775 ? -1.036 11.383 37.688 1 92.25 775 ALA B C 1
ATOM 12669 O O . ALA B 1 775 ? -0.61 11.727 38.781 1 92.25 775 ALA B O 1
ATOM 12670 N N . MET B 1 776 ? -1.993 10.539 37.531 1 94.12 776 MET B N 1
ATOM 12671 C CA . MET B 1 776 ? -2.645 9.922 38.688 1 94.12 776 MET B CA 1
ATOM 12672 C C . MET B 1 776 ? -1.702 8.945 39.406 1 94.12 776 MET B C 1
ATOM 12674 O O . MET B 1 776 ? -1.747 8.805 40.625 1 94.12 776 MET B O 1
ATOM 12678 N N . ARG B 1 777 ? -0.894 8.281 38.625 1 94.31 777 ARG B N 1
ATOM 12679 C CA . ARG B 1 777 ? 0.093 7.375 39.188 1 94.31 777 ARG B CA 1
ATOM 12680 C C . ARG B 1 777 ? 1.043 8.117 40.125 1 94.31 777 ARG B C 1
ATOM 12682 O O . ARG B 1 777 ? 1.309 7.66 41.25 1 94.31 777 ARG B O 1
ATOM 12689 N N . GLU B 1 778 ? 1.512 9.281 39.688 1 92.38 778 GLU B N 1
ATOM 12690 C CA . GLU B 1 778 ? 2.518 10.047 40.438 1 92.38 778 GLU B CA 1
ATOM 12691 C C . GLU B 1 778 ? 1.906 10.742 41.656 1 92.38 778 GLU B C 1
ATOM 12693 O O . GLU B 1 778 ? 2.623 11.125 42.562 1 92.38 778 GLU B O 1
ATOM 12698 N N . THR B 1 779 ? 0.626 10.797 41.688 1 92 779 THR B N 1
ATOM 12699 C CA . THR B 1 779 ? -0.009 11.516 42.781 1 92 779 THR B CA 1
ATOM 12700 C C . THR B 1 779 ? -0.874 10.578 43.625 1 92 779 THR B C 1
ATOM 12702 O O . THR B 1 779 ? -0.446 10.117 44.688 1 92 779 THR B O 1
ATOM 12705 N N . VAL B 1 780 ? -1.892 10.055 42.969 1 92.25 780 VAL B N 1
ATOM 12706 C CA . VAL B 1 780 ? -2.922 9.305 43.688 1 92.25 780 VAL B CA 1
ATOM 12707 C C . VAL B 1 780 ? -2.391 7.922 44.062 1 92.25 780 VAL B C 1
ATOM 12709 O O . VAL B 1 780 ? -2.486 7.508 45.219 1 92.25 780 VAL B O 1
ATOM 12712 N N . TYR B 1 781 ? -1.879 7.23 43.125 1 92.44 781 TYR B N 1
ATOM 12713 C CA . TYR B 1 781 ? -1.396 5.871 43.375 1 92.44 781 TYR B CA 1
ATOM 12714 C C . TYR B 1 781 ? -0.294 5.852 44.406 1 92.44 781 TYR B C 1
ATOM 12716 O O . TYR B 1 781 ? -0.322 5.031 45.344 1 92.44 781 TYR B O 1
ATOM 12724 N N . VAL B 1 782 ? 0.688 6.719 44.281 1 90.38 782 VAL B N 1
ATOM 12725 C CA . VAL B 1 782 ? 1.812 6.797 45.219 1 90.38 782 VAL B CA 1
ATOM 12726 C C . VAL B 1 782 ? 1.304 7.145 46.594 1 90.38 782 VAL B C 1
ATOM 12728 O O . VAL B 1 782 ? 1.752 6.562 47.594 1 90.38 782 VAL B O 1
ATOM 12731 N N . ALA B 1 783 ? 0.398 8.039 46.656 1 91.12 783 ALA B N 1
ATOM 12732 C CA . ALA B 1 783 ? -0.163 8.43 47.969 1 91.12 783 ALA B CA 1
ATOM 12733 C C . ALA B 1 783 ? -0.899 7.258 48.625 1 91.12 783 ALA B C 1
ATOM 12735 O O . ALA B 1 783 ? -0.781 7.039 49.812 1 91.12 783 ALA B O 1
ATOM 12736 N N . ARG B 1 784 ? -1.641 6.516 47.844 1 90.06 784 ARG B N 1
ATOM 12737 C CA . ARG B 1 784 ? -2.396 5.375 48.344 1 90.06 784 ARG B CA 1
ATOM 12738 C C . ARG B 1 784 ? -1.463 4.246 48.781 1 90.06 784 ARG B C 1
ATOM 12740 O O . ARG B 1 784 ? -1.729 3.549 49.75 1 90.06 784 ARG B O 1
ATOM 12747 N N . ARG B 1 785 ? -0.501 4.102 48.031 1 89.19 785 ARG B N 1
ATOM 12748 C CA . ARG B 1 785 ? 0.476 3.074 48.375 1 89.19 785 ARG B CA 1
ATOM 12749 C C . ARG B 1 785 ? 1.195 3.412 49.688 1 89.19 785 ARG B C 1
ATOM 12751 O O . ARG B 1 785 ? 1.449 2.531 50.5 1 89.19 785 ARG B O 1
ATOM 12758 N N . ARG B 1 786 ? 1.487 4.621 49.844 1 87.75 786 ARG B N 1
ATOM 12759 C CA . ARG B 1 786 ? 2.17 5.074 51.062 1 87.75 786 ARG B CA 1
ATOM 12760 C C . ARG B 1 786 ? 1.25 4.988 52.281 1 87.75 786 ARG B C 1
ATOM 12762 O O . ARG B 1 786 ? 1.717 4.828 53.406 1 87.75 786 ARG B O 1
ATOM 12769 N N . ALA B 1 787 ? 0.042 5.078 52 1 87.69 787 ALA B N 1
ATOM 12770 C CA . ALA B 1 787 ? -0.934 5.066 53.094 1 87.69 787 ALA B CA 1
ATOM 12771 C C . ALA B 1 787 ? -1.196 3.641 53.562 1 87.69 787 ALA B C 1
ATOM 12773 O O . ALA B 1 787 ? -1.807 3.438 54.625 1 87.69 787 ALA B O 1
ATOM 12774 N N . LEU B 1 788 ? -0.697 2.707 52.812 1 86.81 788 LEU B N 1
ATOM 12775 C CA . LEU B 1 788 ? -0.897 1.317 53.219 1 86.81 788 LEU B CA 1
ATOM 12776 C C . LEU B 1 788 ? -0.143 1.007 54.5 1 86.81 788 LEU B C 1
ATOM 12778 O O . LEU B 1 788 ? 0.994 1.448 54.688 1 86.81 788 LEU B O 1
ATOM 12782 N N . GLY B 1 789 ? -0.812 0.478 55.5 1 77.75 789 GLY B N 1
ATOM 12783 C CA . GLY B 1 789 ? -0.178 0.058 56.75 1 77.75 789 GLY B CA 1
ATOM 12784 C C . GLY B 1 789 ? 0.855 -1.035 56.562 1 77.75 789 GLY B C 1
ATOM 12785 O O . GLY B 1 789 ? 0.929 -1.64 55.469 1 77.75 789 GLY B O 1
ATOM 12786 N N . PRO B 1 790 ? 1.829 -1.217 57.5 1 78.25 790 PRO B N 1
ATOM 12787 C CA . PRO B 1 790 ? 2.912 -2.199 57.406 1 78.25 790 PRO B CA 1
ATOM 12788 C C . PRO B 1 790 ? 2.408 -3.609 57.125 1 78.25 790 PRO B C 1
ATOM 12790 O O . PRO B 1 790 ? 3.119 -4.406 56.5 1 78.25 790 PRO B O 1
ATOM 12793 N N . ASP B 1 791 ? 1.1 -3.906 57.438 1 79.25 791 ASP B N 1
ATOM 12794 C CA . ASP B 1 791 ? 0.582 -5.262 57.281 1 79.25 791 ASP B CA 1
ATOM 12795 C C . ASP B 1 791 ? -0.226 -5.402 56 1 79.25 791 ASP B C 1
ATOM 12797 O O . ASP B 1 791 ? -0.694 -6.492 55.656 1 79.25 791 ASP B O 1
ATOM 12801 N N . GLN B 1 792 ? -0.4 -4.293 55.25 1 79.75 792 GLN B N 1
ATOM 12802 C CA . GLN B 1 792 ? -1.244 -4.352 54.062 1 79.75 792 GLN B CA 1
ATOM 12803 C C . GLN B 1 792 ? -0.402 -4.438 52.781 1 79.75 792 GLN B C 1
ATOM 12805 O O . GLN B 1 792 ? 0.569 -3.697 52.625 1 79.75 792 GLN B O 1
ATOM 12810 N N . ARG B 1 793 ? -0.679 -5.484 51.906 1 79.38 793 ARG B N 1
ATOM 12811 C CA . ARG B 1 793 ? 0.005 -5.66 50.625 1 79.38 793 ARG B CA 1
ATOM 12812 C C . ARG B 1 793 ? -0.804 -5.055 49.5 1 79.38 793 ARG B C 1
ATOM 12814 O O . ARG B 1 793 ? -2.029 -5.18 49.469 1 79.38 793 ARG B O 1
ATOM 12821 N N . PRO B 1 794 ? -0.172 -4.262 48.594 1 81.12 794 PRO B N 1
ATOM 12822 C CA . PRO B 1 794 ? -0.844 -3.623 47.438 1 81.12 794 PRO B CA 1
ATOM 12823 C C . PRO B 1 794 ? -1.686 -4.605 46.625 1 81.12 794 PRO B C 1
ATOM 12825 O O . PRO B 1 794 ? -2.738 -4.234 46.094 1 81.12 794 PRO B O 1
ATOM 12828 N N . GLU B 1 795 ? -1.276 -5.832 46.656 1 82.94 795 GLU B N 1
ATOM 12829 C CA . GLU B 1 795 ? -1.96 -6.852 45.844 1 82.94 795 GLU B CA 1
ATOM 12830 C C . GLU B 1 795 ? -3.34 -7.16 46.438 1 82.94 795 GLU B C 1
ATOM 12832 O O . GLU B 1 795 ? -4.203 -7.699 45.75 1 82.94 795 GLU B O 1
ATOM 12837 N N . ASN B 1 796 ? -3.482 -6.785 47.719 1 82.69 796 ASN B N 1
ATOM 12838 C CA . ASN B 1 796 ? -4.746 -7.086 48.406 1 82.69 796 ASN B CA 1
ATOM 12839 C C . ASN B 1 796 ? -5.719 -5.91 48.312 1 82.69 796 ASN B C 1
ATOM 12841 O O . ASN B 1 796 ? -6.875 -6.023 48.719 1 82.69 796 ASN B O 1
ATOM 12845 N N . ASP B 1 797 ? -5.254 -4.75 47.844 1 88.38 797 ASP B N 1
ATOM 12846 C CA . ASP B 1 797 ? -6.109 -3.584 47.656 1 88.38 797 ASP B CA 1
ATOM 12847 C C . ASP B 1 797 ? -6.715 -3.586 46.25 1 88.38 797 ASP B C 1
ATOM 12849 O O . ASP B 1 797 ? -5.992 -3.535 45.25 1 88.38 797 ASP B O 1
ATOM 12853 N N . ALA B 1 798 ? -8 -3.656 46.25 1 88.94 798 ALA B N 1
ATOM 12854 C CA . ALA B 1 798 ? -8.719 -3.812 44.969 1 88.94 798 ALA B CA 1
ATOM 12855 C C . ALA B 1 798 ? -8.461 -2.623 44.062 1 88.94 798 ALA B C 1
ATOM 12857 O O . ALA B 1 798 ? -8.367 -2.783 42.844 1 88.94 798 ALA B O 1
ATOM 12858 N N . TRP B 1 799 ? -8.383 -1.43 44.688 1 92.25 799 TRP B N 1
ATOM 12859 C CA . TRP B 1 799 ? -8.141 -0.23 43.875 1 92.25 799 TRP B CA 1
ATOM 12860 C C . TRP B 1 799 ? -6.746 -0.256 43.25 1 92.25 799 TRP B C 1
ATOM 12862 O O . TRP B 1 799 ? -6.59 0.004 42.062 1 92.25 799 TRP B O 1
ATOM 12872 N N . LEU B 1 800 ? -5.797 -0.602 44.031 1 93.12 800 LEU B N 1
ATOM 12873 C CA . LEU B 1 800 ? -4.418 -0.632 43.562 1 93.12 800 LEU B CA 1
ATOM 12874 C C . LEU B 1 800 ? -4.234 -1.692 42.5 1 93.12 800 LEU B C 1
ATOM 12876 O O . LEU B 1 800 ? -3.504 -1.478 41.531 1 93.12 800 LEU B O 1
ATOM 12880 N N . CYS B 1 801 ? -4.973 -2.75 42.625 1 92.5 801 CYS B N 1
ATOM 12881 C CA . CYS B 1 801 ? -4.887 -3.811 41.625 1 92.5 801 CYS B CA 1
ATOM 12882 C C . CYS B 1 801 ? -5.508 -3.369 40.312 1 92.5 801 CYS B C 1
ATOM 12884 O O . CYS B 1 801 ? -4.922 -3.568 39.219 1 92.5 801 CYS B O 1
ATOM 12886 N N . ALA B 1 802 ? -6.652 -2.783 40.438 1 93.56 802 ALA B N 1
ATOM 12887 C CA . ALA B 1 802 ? -7.336 -2.314 39.219 1 93.56 802 ALA B CA 1
ATOM 12888 C C . ALA B 1 802 ? -6.52 -1.24 38.5 1 93.56 802 ALA B C 1
ATOM 12890 O O . ALA B 1 802 ? -6.465 -1.207 37.281 1 93.56 802 ALA B O 1
ATOM 12891 N N . PHE B 1 803 ? -5.938 -0.4 39.281 1 94.94 803 PHE B N 1
ATOM 12892 C CA . PHE B 1 803 ? -5.121 0.675 38.75 1 94.94 803 PHE B CA 1
ATOM 12893 C C . PHE B 1 803 ? -3.893 0.115 38.031 1 94.94 803 PHE B C 1
ATOM 12895 O O . PHE B 1 803 ? -3.541 0.566 36.938 1 94.94 803 PHE B O 1
ATOM 12902 N N . ALA B 1 804 ? -3.354 -0.861 38.594 1 93.56 804 ALA B N 1
ATOM 12903 C CA . ALA B 1 804 ? -2.176 -1.486 38 1 93.56 804 ALA B CA 1
ATOM 12904 C C . ALA B 1 804 ? -2.529 -2.201 36.719 1 93.56 804 ALA B C 1
ATOM 12906 O O . ALA B 1 804 ? -1.758 -2.17 35.75 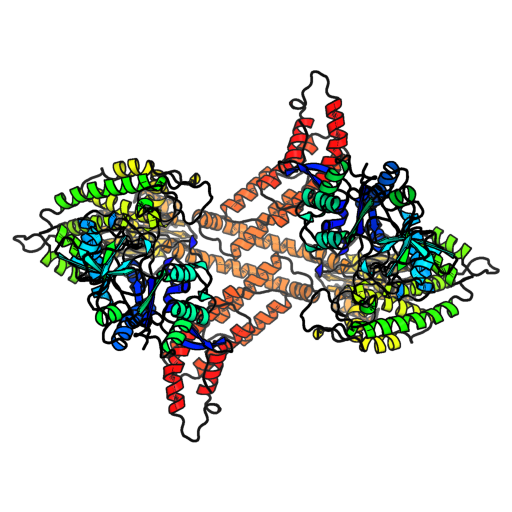1 93.56 804 ALA B O 1
ATOM 12907 N N . GLU B 1 805 ? -3.621 -2.83 36.719 1 93.88 805 GLU B N 1
ATOM 12908 C CA . GLU B 1 805 ? -4.059 -3.52 35.5 1 93.88 805 GLU B CA 1
ATOM 12909 C C . GLU B 1 805 ? -4.336 -2.531 34.375 1 93.88 805 GLU B C 1
ATOM 12911 O O . GLU B 1 805 ? -4.012 -2.801 33.219 1 93.88 805 GLU B O 1
ATOM 12916 N N . LEU B 1 806 ? -4.973 -1.475 34.719 1 94.69 806 LEU B N 1
ATOM 12917 C CA . LEU B 1 806 ? -5.203 -0.427 33.719 1 94.69 806 LEU B CA 1
ATOM 12918 C C . LEU B 1 806 ? -3.885 0.104 33.188 1 94.69 806 LEU B C 1
ATOM 12920 O O . LEU B 1 806 ? -3.777 0.39 31.984 1 94.69 806 LEU B O 1
ATOM 12924 N N . GLY B 1 807 ? -2.947 0.28 34.062 1 94.69 807 GLY B N 1
ATOM 12925 C CA . GLY B 1 807 ? -1.628 0.7 33.594 1 94.69 807 GLY B CA 1
ATOM 12926 C C . GLY B 1 807 ? -1.016 -0.237 32.594 1 94.69 807 GLY B C 1
ATOM 12927 O O . GLY B 1 807 ? -0.43 0.211 31.594 1 94.69 807 GLY B O 1
ATOM 12928 N N . ALA B 1 808 ? -1.206 -1.47 32.812 1 92.88 808 ALA B N 1
ATOM 12929 C CA . ALA B 1 808 ? -0.702 -2.469 31.891 1 92.88 808 ALA B CA 1
ATOM 12930 C C . ALA B 1 808 ? -1.412 -2.365 30.531 1 92.88 808 ALA B C 1
ATOM 12932 O O . ALA B 1 808 ? -0.786 -2.518 29.484 1 92.88 808 ALA B O 1
ATOM 12933 N N . GLN B 1 809 ? -2.637 -2.141 30.578 1 92.44 809 GLN B N 1
ATOM 12934 C CA . GLN B 1 809 ? -3.42 -2.037 29.359 1 92.44 809 GLN B CA 1
ATOM 12935 C C . GLN B 1 809 ? -3.045 -0.785 28.562 1 92.44 809 GLN B C 1
ATOM 12937 O O . GLN B 1 809 ? -3.092 -0.784 27.344 1 92.44 809 GLN B O 1
ATOM 12942 N N . LEU B 1 810 ? -2.684 0.259 29.25 1 93.25 810 LEU B N 1
ATOM 12943 C CA . LEU B 1 810 ? -2.311 1.517 28.609 1 93.25 810 LEU B CA 1
ATOM 12944 C C . LEU B 1 810 ? -0.817 1.55 28.297 1 93.25 810 LEU B C 1
ATOM 12946 O O . LEU B 1 810 ? -0.311 2.537 27.766 1 93.25 810 LEU B O 1
ATOM 12950 N N . GLY B 1 811 ? -0.14 0.499 28.766 1 92.38 811 GLY B N 1
ATOM 12951 C CA . GLY B 1 811 ? 1.289 0.41 28.5 1 92.38 811 GLY B CA 1
ATOM 12952 C C . GLY B 1 811 ? 2.117 1.26 29.453 1 92.38 811 GLY B C 1
ATOM 12953 O O . GLY B 1 811 ? 3.201 1.725 29.078 1 92.38 811 GLY B O 1
ATOM 12954 N N . VAL B 1 812 ? 1.619 1.573 30.672 1 94.5 812 VAL B N 1
ATOM 12955 C CA . VAL B 1 812 ? 2.322 2.387 31.656 1 94.5 812 VAL B CA 1
ATOM 12956 C C . VAL B 1 812 ? 2.803 1.503 32.812 1 94.5 812 VAL B C 1
ATOM 12958 O O . VAL B 1 812 ? 2.043 0.685 33.312 1 94.5 812 VAL B O 1
ATOM 12961 N N . LYS B 1 813 ? 4.035 1.642 33.188 1 93.31 813 LYS B N 1
ATOM 12962 C CA . LYS B 1 813 ? 4.617 0.867 34.281 1 93.31 813 LYS B CA 1
ATOM 12963 C C . LYS B 1 813 ? 4.102 1.352 35.625 1 93.31 813 LYS B C 1
ATOM 12965 O O . LYS B 1 813 ? 4.145 2.547 35.938 1 93.31 813 LYS B O 1
ATOM 12970 N N . VAL B 1 814 ? 3.498 0.424 36.312 1 89.69 814 VAL B N 1
ATOM 12971 C CA . VAL B 1 814 ? 3.08 0.709 37.688 1 89.69 814 VAL B CA 1
ATOM 12972 C C . VAL B 1 814 ? 3.836 -0.193 38.656 1 89.69 814 VAL B C 1
ATOM 12974 O O . VAL B 1 814 ? 3.807 -1.419 38.531 1 89.69 814 VAL B O 1
ATOM 12977 N N . ASP B 1 815 ? 5.094 0.214 39.125 1 70.56 815 ASP B N 1
ATOM 12978 C CA . ASP B 1 815 ? 5.961 -0.571 40 1 70.56 815 ASP B CA 1
ATOM 12979 C C . ASP B 1 815 ? 5.152 -1.266 41.094 1 70.56 815 ASP B C 1
ATOM 12981 O O . ASP B 1 815 ? 4.309 -0.642 41.75 1 70.56 815 ASP B O 1
ATOM 12985 N N . GLY B 1 816 ? 5.059 -2.668 41.062 1 51.72 816 GLY B N 1
ATOM 12986 C CA . GLY B 1 816 ? 4.621 -3.484 42.188 1 51.72 816 GLY B CA 1
ATOM 12987 C C . GLY B 1 816 ? 5.43 -3.24 43.469 1 51.72 816 GLY B C 1
ATOM 12988 O O . GLY B 1 816 ? 6.551 -2.732 43.406 1 51.72 816 GLY B O 1
#

Organism: NCBI:txid927083

Sequence (1632 aa):
MSGPKYICIHGHFYQPPRENPWLEAVERQDSAYPFHDWNERVFAECYGPNAAARILDAHGRIERIVNNYASISFNFGPTLLSWMEQAQPEVYDAVLAADRRARELRGGHGSAMAQVYGHVILPLANERDKRTQVIWGVRDFERRFGRAPRGMWLSETAADVASLEALAEQGIRFTVLAPNQCRRVRAKGSATWLDVSGSRVDTRRAYEVALPSGRSIAVFFYDGPTSRAVAFERLLDDGKTFARRLASVLDDRVEPQLVHIATDGESYGHHHRFGEMALAYALQTIERDPDVRLTTYEEFLDRHPPEWQAEIVPNTSWSCAHGVERWRADCGCKTGGPPQWSQAWRAPLRAAFDWLRDQLVEVYEREALGLLRDPWAARDDYVDVVLDRGDDALRRFFGRHGAPRPEGALSPREVVRALELLEMQRHAMLMYTSCAWFFDDLGGLETVQCILYAARAVQLATEIAGDKFEAGFLARLARARSNRPELGDGERIYVERVRPAMVDLRKVGAHFAASSLFEEYRARERVFGFDVDVTDREEARAGQARMSIGRMEVRSRVTQASEDLEYAVVHLGDHNLSGGVRAWQGDAAHASLHNALRAAFGRADIAEVLRALERSFPNATYTLRTLFRDEQKKILDEVLASTLEGVERDYEQIYAQFAPLMRYLASLGQPVPKALHQAAEYTLTARLRRELERGAGVDLEGARALLQEARDAGIVVQRDELGLAAQASLEELLCDLQRDPDDRELLERIRAIAAFAGEAELRYAPAVAQNRFYAMRETVYVARRRALGPDQRPENDAWLCAFAELGAQLGVKVDGMSGPKYICIHGHFYQPPRENPWLEAVERQDSAYPFHDWNERVFAECYGPNAAARILDAHGRIERIVNNYASISFNFGPTLLSWMEQAQPEVYDAVLAADRRARELRGGHGSAMAQVYGHVILPLANERDKRTQVIWGVRDFERRFGRAPRGMWLSETAADVASLEALAEQGIRFTVLAPNQCRRVRAKGSATWLDVSGSRVDTRRAYEVALPSGRSIAVFFYDGPTSRAVAFERLLDDGKTFARRLASVLDDRVEPQLVHIATDGESYGHHHRFGEMALAYALQTIERDPDVRLTTYEEFLDRHPPEWQAEIVPNTSWSCAHGVERWRADCGCKTGGPPQWSQAWRAPLRAAFDWLRDQLVEVYEREALGLLRDPWAARDDYVDVVLDRGDDALRRFFGRHGAPRPEGALSPREVVRALELLEMQRHAMLMYTSCAWFFDDLGGLETVQCILYAARAVQLATEIAGDKFEAGFLARLARARSNRPELGDGERIYVERVRPAMVDLRKVGAHFAASSLFEEYRARERVFGFDVDVTDREEARAGQARMSIGRMEVRSRVTQASEDLEYAVVHLGDHNLSGGVRAWQGDAAHASLHNALRAAFGRADIAEVLRALERSFPNATYTLRTLFRDEQKKILDEVLASTLEGVERDYEQIYAQFAPLMRYLASLGQPVPKALHQAAEYTLTARLRRELERGAGVDLEGARALLQEARDAGIVVQRDELGLAAQASLEELLCDLQRDPDDRELLERIRAIAAFAGEAELRYAPAVAQNRFYAMRETVYVARRRALGPDQRPENDAWLCAFAELGAQLGVKVDG

Nearest PDB structures (foldseek):
  2b5d-assembly1_X  TM=5.538E-01  e=3.692E-10  Thermotoga maritima MSB8
  3rxz-assembly1_B  TM=6.813E-01  e=1.315E-04  Mycolicibacterium smegmatis MC2 155
  8t0j-assembly1_A  TM=5.135E-01  e=4.342E-04  Salmonella enterica subsp. enterica serovar Typhimurium
  6dq3-assembly2_B  TM=4.034E-01  e=7.678E-02  Streptococcus pyogenes
  2b5d-assembly1_X  TM=5.536E-01  e=5.381E-10  Thermotoga maritima MSB8

Radius of gyration: 43.04 Å; Cα contacts (8 Å, |Δi|>4): 2920; chains: 2; bounding box: 94×139×114 Å

Secondary structure (DSSP, 8-state):
-PPPEEEEEEEEE-----EETTTTEEPP-GGGTTSSSHHHHHIIIIIHHHHTEEEE-TTS-EEEEE-GGGTSEEEE-HHHHHHHHHH-HHHHHHHHHHHHHHHHHTTT--SEEEE-TT-B-GGGS-HHHHHHHHHHHHHHHHHHHSS--SBEEPGGG-B-HHHHHHHHHTT--EEEE-GGGEEEEEETT--PPEE-TTTTS-TTSEEEEE-TTS-EEEEEE--HHHHHHHHHS-GGG-HHHHHHHHHHT----SS-EEEEEEEEGGGTTTSSTTHHHHHHHHHHHHHH-TT-EE--HHHHHHHS---EEEEE-SSB-SS-TTTTGGGTS--S--SSS-TT---TTHHHHHHHHHHHHHHHHHHHHHHTTTTBSSHHHHHHHTHHHHH--SHHHHHHHHHHHBPP-TTSS--HHHHHHHHHHHHHHHHHHHTTBTHHHHSS-TTSHHHHHHHHHHHHHHHHHHHHH-TTHHHHHHHHHTT-B-SSGGG-BHHHHIIIIIGGG---HHHHHHHHHHHHTTS---SEEEETTEEEEEEEEEEEEETTEEEEEEEEEEEETTT--EEEEEEEEEE-STT-EEEEEEE---HHHHHHHHHHHHHHHHTT-HHHHHHHHHHHSTT-EE-GGGS-HHHHHHHHHHHHHHHHHHHHHHHHHHHHHHHHHHHHHHHTTPPPPHHHHHHHHHHHHHHHHHHHTTGGG--HHHHHHHHHHHHHTT----HHHHHHHHHHHHHHHHHHHHH-TT-HHHHHHHHHHHHHHHHTT-----HHHHHHHHHHIIIIIHHHHHHS-TT--GGG-HHHHHHHHHHHHTTB----/-PPPEEEEEEEEE-----EETTTTEEPP-GGGTTSSSHHHHHIIIIIHHHHTEEEE-TTS-EEEEE-GGGTSEEEE-HHHHHHHHHH-HHHHHHHHHHHHHHHHHTTT--SEEEE-TT-B-GGGS-HHHHHHHHHHHHHHHHHHHSS--SBEEPGGG-B-HHHHHHHHHTT--EEEE-GGGEEEEEETT--PPEE-TTTTS-TTSEEEEE-TTS-EEEEEE--HHHHHHHHHS-GGG-HHHHHHHHHHT----SS-EEEEEEEEGGGTTTSSTTHHHHHHHHHHHHHH-TT-EE--HHHHHHHS---EEEEE-SSB-SS-TTTTGGGTS--S--SSS-TT---TTHHHHHHHHHHHHHHHHHHHHHHTBTTBSSHHHHHHHTHHHHH--SHHHHHHHHHHHBPP-TTSS--HHHHHHHHHHHHHHHHHHHTTBTHHHHSS-TTSHHHHHHHHHHHHHHHHHHHHH-TTHHHHHHHHHTT-B-SSGGG-BHHHHIIIIIGGG---HHHHHHHHHHHHTTS---SEEEETTEEEEEEEEEEEEETTEEEEEEEEEEEETTT--EEEEEEEEEE-STT-EEEEEEE---HHHHHHHHHHHHHHHHTT-HHHHHHHHHHHSTT-EE-GGGS-HHHHHHHHHHHHHHHHHHHHHHHHHHHHHHHHHHHHHHHTTPPPPHHHHHHHHHHHHHHHHHHHTTGGG--HHHHHHHHHHHHHTT----HHHHHHHHHHHHHHHHHHHHH-TT-HHHHHHHHHHHHHHHHTT-----HHHHHHHHHHIIIIIHHHHHHS-TT--GGG-HHHHHHHHHHHHTTB----

InterPro domains:
  IPR004300 Glycoside hydrolase family 57, N-terminal domain [PF03065] (106-307)
  IPR011330 Glycoside hydrolase/deacetylase, beta/alpha-barrel [SSF88713] (4-327)
  IPR021923 Protein of unknown function DUF3536 [PF12055] (341-628)
  IPR027291 Glycoside hydrolase 38, N-terminal domain superfamily [G3DSA:3.20.110.10] (80-232)
  IPR027291 Glycoside hydrolase 38, N-terminal domain superfamily [G3DSA:3.20.110.10] (233-320)
  IPR052046 Glycosyl hydrolase family 57 [PTHR36306] (3-557)

pLDDT: mean 91.56, std 6.67, range [51.72, 98.56]